Protein 2MVG (pdb70)

Secondary structure (DSSP, 8-state):
--SS--TTTTTS-HHHHHHHHHHHHHHHHHHHHTT--SS-SS-STTSS-TTTTTHHHHHHHHHHHHHHHHHHHHHHHHHHHHTTT--HHHHHHHHHHHHHTTTGGGGGT---THHHHHHHHHHS---SSHHHHHHHHHHHHHHHHHHGGGGT-SSSSS--SS-----

CATH classification: 1.20.1420.40

Foldseek 3Di:
DPDPPDDDDCLLVCVCLVVLLVVLVVLQVQLVVQVDDDDPACPPVVPSVPCVSPVSRLCSLLVSLVVVVVVLVVVLVSLVVCQVVFQLVSVVSVVVRLLVSQVSSCRLLDDDDSVVLVVVCVVPVCSTRPVVVVSVVVSCVVSVVVNVLSDDPPPCSSPRNVVDDPD

Organism: Borreliella burgdorferi (strain ATCC 35210 / DSM 4680 / CIP 102532 / B31) (NCBI:txid224326)

InterPro domains:
  IPR003332 Decorin-binding protein [PF02352] (28-186)
  IPR038353 Decorin-binding superfamily [G3DSA:1.20.1420.40] (20-187)
  IPR053514 Decorin-Binding [NF033720] (2-185)

Solvent-accessible surface area: 11811 Å² total; per-residue (Å²): 170,77,146,82,132,92,154,221,82,90,28,56,39,90,104,45,2,132,71,14,42,79,91,8,91,126,15,67,137,56,2,56,65,137,59,18,106,72,157,28,96,97,66,73,175,53,47,100,83,101,91,73,24,25,130,25,37,48,71,5,41,24,60,1,23,66,80,9,34,144,32,19,149,76,8,48,131,21,2,98,130,9,85,130,69,29,76,37,46,62,3,90,54,12,32,88,24,6,7,60,12,20,60,22,8,103,85,10,47,17,113,33,62,44,77,148,10,80,97,43,26,157,123,61,92,22,74,67,6,117,80,1,55,61,7,5,38,73,14,56,76,49,34,136,68,30,107,95,72,68,103,120,45,125,47,52,39,124,163,84,142,191,63,176,182,178,241

Nearest PDB structures (foldseek):
  2mvg-assembly1_A  TM=8.697E-01  e=6.172E-16  Borreliella burgdorferi B31
  2lqu-assembly1_A  TM=6.791E-01  e=2.385E-05  Borreliella burgdorferi
  2mtc-assembly1_A  TM=6.887E-01  e=2.029E-04  Borreliella burgdorferi N40
  2mvg-assembly1_A  TM=8.542E-01  e=2.278E-15  Borreliella burgdorferi B31
  4onr-assembly1_A  TM=7.249E-01  e=1.086E-03  Borreliella burgdorferi

Radius of gyration: 18.8 Å; Cα contacts (8 Å, |Δi|>4): 95; chains: 1; bounding box: 32×60×40 Å

Structure (mmCIF, N/CA/C/O backbone):
data_2MVG
#
_entry.id   2MVG
#
loop_
_atom_site.group_PDB
_atom_site.id
_atom_site.type_symbol
_atom_site.label_atom_id
_atom_site.label_alt_id
_atom_site.label_comp_id
_atom_site.label_asym_id
_atom_site.label_entity_id
_atom_site.label_seq_id
_atom_site.pdbx_PDB_ins_code
_atom_site.Cartn_x
_atom_site.Cartn_y
_atom_site.Cartn_z
_atom_site.occupancy
_atom_site.B_iso_or_equiv
_atom_site.auth_seq_id
_atom_site.auth_comp_id
_atom_site.auth_asym_id
_atom_site.auth_atom_id
_atom_site.pdbx_PDB_model_num
ATOM 1 N N . SER A 1 1 ? 11.808 32.199 7.837 1.00 0.00 21 SER A N 1
ATOM 2 C CA . SER A 1 1 ? 12.421 30.853 7.650 1.00 0.00 21 SER A CA 1
ATOM 3 C C . SER A 1 1 ? 11.400 29.915 7.019 1.00 0.00 21 SER A C 1
ATOM 4 O O . SER A 1 1 ? 11.765 28.931 6.377 1.00 0.00 21 SER A O 1
ATOM 14 N N . SER A 1 2 ? 10.120 30.222 7.209 1.00 0.00 22 SER A N 1
ATOM 15 C CA . SER A 1 2 ? 9.043 29.401 6.654 1.00 0.00 22 SER A CA 1
ATOM 16 C C . SER A 1 2 ? 7.799 30.246 6.432 1.00 0.00 22 SER A C 1
ATOM 17 O O . SER A 1 2 ? 7.571 31.221 7.152 1.00 0.00 22 SER A O 1
ATOM 25 N N . ILE A 1 3 ? 6.992 29.865 5.436 1.00 0.00 23 ILE A N 1
ATOM 26 C CA . ILE A 1 3 ? 5.752 30.586 5.109 1.00 0.00 23 ILE A CA 1
ATOM 27 C C . ILE A 1 3 ? 4.565 29.635 5.125 1.00 0.00 23 ILE A C 1
ATOM 28 O O . ILE A 1 3 ? 3.849 29.500 4.132 1.00 0.00 23 ILE A O 1
ATOM 44 N N . GLY A 1 4 ? 4.356 28.984 6.260 1.00 0.00 24 GLY A N 1
ATOM 45 C CA . GLY A 1 4 ? 3.248 28.052 6.403 1.00 0.00 24 GLY A CA 1
ATOM 46 C C . GLY A 1 4 ? 3.570 26.714 5.749 1.00 0.00 24 GLY A C 1
ATOM 47 O O . GLY A 1 4 ? 2.851 25.734 5.937 1.00 0.00 24 GLY A O 1
ATOM 51 N N . LEU A 1 5 ? 4.658 26.681 4.981 1.00 0.00 25 LEU A N 1
ATOM 52 C CA . LEU A 1 5 ? 5.074 25.458 4.297 1.00 0.00 25 LEU A CA 1
ATOM 53 C C . LEU A 1 5 ? 5.873 24.580 5.251 1.00 0.00 25 LEU A C 1
ATOM 54 O O . LEU A 1 5 ? 5.855 24.792 6.464 1.00 0.00 25 LEU A O 1
ATOM 70 N N . VAL A 1 6 ? 6.561 23.583 4.695 1.00 0.00 26 VAL A N 1
ATOM 71 C CA . VAL A 1 6 ? 7.361 22.655 5.487 1.00 0.00 26 VAL A CA 1
ATOM 72 C C . VAL A 1 6 ? 8.727 22.450 4.843 1.00 0.00 26 VAL A C 1
ATOM 73 O O . VAL A 1 6 ? 8.919 22.731 3.659 1.00 0.00 26 VAL A O 1
ATOM 86 N N . GLU A 1 7 ? 9.668 21.964 5.636 1.00 0.00 27 GLU A N 1
ATOM 87 C CA . GLU A 1 7 ? 11.018 21.724 5.149 1.00 0.00 27 GLU A CA 1
ATOM 88 C C . GLU A 1 7 ? 11.006 20.627 4.095 1.00 0.00 27 GLU A C 1
ATOM 89 O O . GLU A 1 7 ? 10.150 19.742 4.121 1.00 0.00 27 GLU A O 1
ATOM 101 N N . ARG A 1 8 ? 11.960 20.695 3.171 1.00 0.00 28 ARG A N 1
ATOM 102 C CA . ARG A 1 8 ? 12.062 19.699 2.112 1.00 0.00 28 ARG A CA 1
ATOM 103 C C . ARG A 1 8 ? 10.754 19.590 1.346 1.00 0.00 28 ARG A C 1
ATOM 104 O O . ARG A 1 8 ? 10.596 18.712 0.498 1.00 0.00 28 ARG A O 1
ATOM 125 N N . THR A 1 9 ? 9.831 20.493 1.644 1.00 0.00 29 THR A N 1
ATOM 126 C CA . THR A 1 9 ? 8.539 20.502 0.983 1.00 0.00 29 THR A CA 1
ATOM 127 C C . THR A 1 9 ? 7.835 19.161 1.175 1.00 0.00 29 THR A C 1
ATOM 128 O O . THR A 1 9 ? 8.477 18.135 1.399 1.00 0.00 29 THR A O 1
ATOM 139 N N . ASN A 1 10 ? 6.512 19.176 1.089 1.00 0.00 30 ASN A N 1
ATOM 140 C CA . ASN A 1 10 ? 5.726 17.956 1.254 1.00 0.00 30 ASN A CA 1
ATOM 141 C C . ASN A 1 10 ? 5.749 17.134 -0.031 1.00 0.00 30 ASN A C 1
ATOM 142 O O . ASN A 1 10 ? 5.047 16.130 -0.149 1.00 0.00 30 ASN A O 1
ATOM 153 N N . ALA A 1 11 ? 6.566 17.565 -0.994 1.00 0.00 31 ALA A N 1
ATOM 154 C CA . ALA A 1 11 ? 6.674 16.858 -2.270 1.00 0.00 31 ALA A CA 1
ATOM 155 C C . ALA A 1 11 ? 6.869 15.362 -2.035 1.00 0.00 31 ALA A C 1
ATOM 156 O O . ALA A 1 11 ? 6.026 14.550 -2.415 1.00 0.00 31 ALA A O 1
ATOM 163 N N . ALA A 1 12 ? 7.987 15.006 -1.409 1.00 0.00 32 ALA A N 1
ATOM 164 C CA . ALA A 1 12 ? 8.284 13.602 -1.128 1.00 0.00 32 ALA A CA 1
ATOM 165 C C . ALA A 1 12 ? 7.094 12.922 -0.467 1.00 0.00 32 ALA A C 1
ATOM 166 O O . ALA A 1 12 ? 6.801 11.756 -0.730 1.00 0.00 32 ALA A O 1
ATOM 173 N N . LEU A 1 13 ? 6.403 13.664 0.384 1.00 0.00 33 LEU A N 1
ATOM 174 C CA . LEU A 1 13 ? 5.237 13.140 1.074 1.00 0.00 33 LEU A CA 1
ATOM 175 C C . LEU A 1 13 ? 5.570 11.838 1.792 1.00 0.00 33 LEU A C 1
ATOM 176 O O . LEU A 1 13 ? 4.679 11.109 2.221 1.00 0.00 33 LEU A O 1
ATOM 192 N N . GLU A 1 14 ? 6.856 11.554 1.912 1.00 0.00 34 GLU A N 1
ATOM 193 C CA . GLU A 1 14 ? 7.294 10.338 2.573 1.00 0.00 34 GLU A CA 1
ATOM 194 C C . GLU A 1 14 ? 6.995 10.409 4.066 1.00 0.00 34 GLU A C 1
ATOM 195 O O . GLU A 1 14 ? 6.911 9.384 4.740 1.00 0.00 34 GLU A O 1
ATOM 207 N N . SER A 1 15 ? 6.838 11.622 4.584 1.00 0.00 35 SER A N 1
ATOM 208 C CA . SER A 1 15 ? 6.558 11.796 6.004 1.00 0.00 35 SER A CA 1
ATOM 209 C C . SER A 1 15 ? 5.203 11.202 6.368 1.00 0.00 35 SER A C 1
ATOM 210 O O . SER A 1 15 ? 5.097 10.392 7.289 1.00 0.00 35 SER A O 1
ATOM 218 N N . SER A 1 16 ? 4.168 11.609 5.639 1.00 0.00 36 SER A N 1
ATOM 219 C CA . SER A 1 16 ? 2.821 11.112 5.897 1.00 0.00 36 SER A CA 1
ATOM 220 C C . SER A 1 16 ? 2.700 9.650 5.479 1.00 0.00 36 SER A C 1
ATOM 221 O O . SER A 1 16 ? 1.880 8.908 6.014 1.00 0.00 36 SER A O 1
ATOM 229 N N . SER A 1 17 ? 3.518 9.243 4.514 1.00 0.00 37 SER A N 1
ATOM 230 C CA . SER A 1 17 ? 3.481 7.868 4.032 1.00 0.00 37 SER A CA 1
ATOM 231 C C . SER A 1 17 ? 3.800 6.893 5.158 1.00 0.00 37 SER A C 1
ATOM 232 O O . SER A 1 17 ? 3.190 5.832 5.261 1.00 0.00 37 SER A O 1
ATOM 240 N N . LYS A 1 18 ? 4.757 7.267 5.997 1.00 0.00 38 LYS A N 1
ATOM 241 C CA . LYS A 1 18 ? 5.160 6.426 7.115 1.00 0.00 38 LYS A CA 1
ATOM 242 C C . LYS A 1 18 ? 3.994 6.200 8.062 1.00 0.00 38 LYS A C 1
ATOM 243 O O . LYS A 1 18 ? 3.978 5.239 8.822 1.00 0.00 38 LYS A O 1
ATOM 262 N N . ASP A 1 19 ? 3.022 7.100 8.021 1.00 0.00 39 ASP A N 1
ATOM 263 C CA . ASP A 1 19 ? 1.863 6.985 8.885 1.00 0.00 39 ASP A CA 1
ATOM 264 C C . ASP A 1 19 ? 0.932 5.892 8.375 1.00 0.00 39 ASP A C 1
ATOM 265 O O . ASP A 1 19 ? -0.003 5.497 9.070 1.00 0.00 39 ASP A O 1
ATOM 274 N N . LEU A 1 20 ? 1.175 5.412 7.154 1.00 0.00 40 LEU A N 1
ATOM 275 C CA . LEU A 1 20 ? 0.321 4.380 6.579 1.00 0.00 40 LEU A CA 1
ATOM 276 C C . LEU A 1 20 ? 0.588 3.030 7.244 1.00 0.00 40 LEU A C 1
ATOM 277 O O . LEU A 1 20 ? -0.289 2.438 7.865 1.00 0.00 40 LEU A O 1
ATOM 293 N N . LYS A 1 21 ? 1.810 2.547 7.101 1.00 0.00 41 LYS A N 1
ATOM 294 C CA . LYS A 1 21 ? 2.196 1.265 7.690 1.00 0.00 41 LYS A CA 1
ATOM 295 C C . LYS A 1 21 ? 1.912 1.266 9.186 1.00 0.00 41 LYS A C 1
ATOM 296 O O . LYS A 1 21 ? 1.722 0.211 9.791 1.00 0.00 41 LYS A O 1
ATOM 315 N N . ASN A 1 22 ? 1.895 2.456 9.777 1.00 0.00 42 ASN A N 1
ATOM 316 C CA . ASN A 1 22 ? 1.636 2.602 11.205 1.00 0.00 42 ASN A CA 1
ATOM 317 C C . ASN A 1 22 ? 0.141 2.696 11.472 1.00 0.00 42 ASN A C 1
ATOM 318 O O . ASN A 1 22 ? -0.318 2.369 12.561 1.00 0.00 42 ASN A O 1
ATOM 329 N N . LYS A 1 23 ? -0.604 3.157 10.475 1.00 0.00 43 LYS A N 1
ATOM 330 C CA . LYS A 1 23 ? -2.048 3.315 10.628 1.00 0.00 43 LYS A CA 1
ATOM 331 C C . LYS A 1 23 ? -2.715 1.997 10.984 1.00 0.00 43 LYS A C 1
ATOM 332 O O . LYS A 1 23 ? -3.796 1.986 11.576 1.00 0.00 43 LYS A O 1
ATOM 351 N N . ILE A 1 24 ? -2.089 0.907 10.620 1.00 0.00 44 ILE A N 1
ATOM 352 C CA . ILE A 1 24 ? -2.650 -0.401 10.897 1.00 0.00 44 ILE A CA 1
ATOM 353 C C . ILE A 1 24 ? -2.881 -0.574 12.385 1.00 0.00 44 ILE A C 1
ATOM 354 O O . ILE A 1 24 ? -3.851 -1.217 12.782 1.00 0.00 44 ILE A O 1
ATOM 370 N N . LEU A 1 25 ? -1.974 -0.041 13.203 1.00 0.00 45 LEU A N 1
ATOM 371 C CA . LEU A 1 25 ? -2.076 -0.180 14.651 1.00 0.00 45 LEU A CA 1
ATOM 372 C C . LEU A 1 25 ? -3.527 -0.051 15.109 1.00 0.00 45 LEU A C 1
ATOM 373 O O . LEU A 1 25 ? -3.909 -0.574 16.148 1.00 0.00 45 LEU A O 1
ATOM 389 N N . LYS A 1 26 ? -4.320 0.661 14.309 1.00 0.00 46 LYS A N 1
ATOM 390 C CA . LYS A 1 26 ? -5.725 0.878 14.621 1.00 0.00 46 LYS A CA 1
ATOM 391 C C . LYS A 1 26 ? -6.566 -0.299 14.151 1.00 0.00 46 LYS A C 1
ATOM 392 O O . LYS A 1 26 ? -7.441 -0.774 14.873 1.00 0.00 46 LYS A O 1
ATOM 411 N N . ILE A 1 27 ? -6.284 -0.769 12.936 1.00 0.00 47 ILE A N 1
ATOM 412 C CA . ILE A 1 27 ? -7.024 -1.891 12.367 1.00 0.00 47 ILE A CA 1
ATOM 413 C C . ILE A 1 27 ? -6.839 -3.133 13.220 1.00 0.00 47 ILE A C 1
ATOM 414 O O . ILE A 1 27 ? -7.670 -4.038 13.199 1.00 0.00 47 ILE A O 1
ATOM 430 N N . LYS A 1 28 ? -5.755 -3.172 13.981 1.00 0.00 48 LYS A N 1
ATOM 431 C CA . LYS A 1 28 ? -5.484 -4.309 14.853 1.00 0.00 48 LYS A CA 1
ATOM 432 C C . LYS A 1 28 ? -6.428 -4.322 16.049 1.00 0.00 48 LYS A C 1
ATOM 433 O O . LYS A 1 28 ? -6.956 -5.366 16.420 1.00 0.00 48 LYS A O 1
ATOM 452 N N . LYS A 1 29 ? -6.625 -3.157 16.647 1.00 0.00 49 LYS A N 1
ATOM 453 C CA . LYS A 1 29 ? -7.490 -3.044 17.814 1.00 0.00 49 LYS A CA 1
ATOM 454 C C . LYS A 1 29 ? -8.902 -3.493 17.481 1.00 0.00 49 LYS A C 1
ATOM 455 O O . LYS A 1 29 ? -9.648 -3.931 18.357 1.00 0.00 49 LYS A O 1
ATOM 474 N N . GLU A 1 30 ? -9.274 -3.379 16.218 1.00 0.00 50 GLU A N 1
ATOM 475 C CA . GLU A 1 30 ? -10.606 -3.778 15.796 1.00 0.00 50 GLU A CA 1
ATOM 476 C C . GLU A 1 30 ? -10.936 -5.187 16.285 1.00 0.00 50 GLU A C 1
ATOM 477 O O . GLU A 1 30 ? -11.944 -5.399 16.957 1.00 0.00 50 GLU A O 1
ATOM 489 N N . ALA A 1 31 ? -10.084 -6.144 15.941 1.00 0.00 51 ALA A N 1
ATOM 490 C CA . ALA A 1 31 ? -10.306 -7.528 16.344 1.00 0.00 51 ALA A CA 1
ATOM 491 C C . ALA A 1 31 ? -10.274 -7.661 17.864 1.00 0.00 51 ALA A C 1
ATOM 492 O O . ALA A 1 31 ? -11.147 -8.293 18.459 1.00 0.00 51 ALA A O 1
ATOM 499 N N . THR A 1 32 ? -9.255 -7.070 18.485 1.00 0.00 52 THR A N 1
ATOM 500 C CA . THR A 1 32 ? -9.110 -7.140 19.939 1.00 0.00 52 THR A CA 1
ATOM 501 C C . THR A 1 32 ? -10.421 -6.774 20.630 1.00 0.00 52 THR A C 1
ATOM 502 O O . THR A 1 32 ? -10.788 -7.372 21.641 1.00 0.00 52 THR A O 1
ATOM 513 N N . GLY A 1 33 ? -11.125 -5.795 20.075 1.00 0.00 53 GLY A N 1
ATOM 514 C CA . GLY A 1 33 ? -12.392 -5.360 20.647 1.00 0.00 53 GLY A CA 1
ATOM 515 C C . GLY A 1 33 ? -13.354 -6.533 20.787 1.00 0.00 53 GLY A C 1
ATOM 516 O O . GLY A 1 33 ? -14.125 -6.601 21.742 1.00 0.00 53 GLY A O 1
ATOM 520 N N . LYS A 1 34 ? -13.306 -7.457 19.832 1.00 0.00 54 LYS A N 1
ATOM 521 C CA . LYS A 1 34 ? -14.182 -8.632 19.850 1.00 0.00 54 LYS A CA 1
ATOM 522 C C . LYS A 1 34 ? -13.604 -9.707 20.768 1.00 0.00 54 LYS A C 1
ATOM 523 O O . LYS A 1 34 ? -13.989 -10.874 20.695 1.00 0.00 54 LYS A O 1
ATOM 542 N N . GLY A 1 35 ? -12.689 -9.306 21.641 1.00 0.00 55 GLY A N 1
ATOM 543 C CA . GLY A 1 35 ? -12.086 -10.248 22.573 1.00 0.00 55 GLY A CA 1
ATOM 544 C C . GLY A 1 35 ? -11.220 -11.257 21.830 1.00 0.00 55 GLY A C 1
ATOM 545 O O . GLY A 1 35 ? -10.947 -12.345 22.336 1.00 0.00 55 GLY A O 1
ATOM 549 N N . VAL A 1 36 ? -10.784 -10.885 20.631 1.00 0.00 56 VAL A N 1
ATOM 550 C CA . VAL A 1 36 ? -9.941 -11.765 19.825 1.00 0.00 56 VAL A CA 1
ATOM 551 C C . VAL A 1 36 ? -8.509 -11.735 20.343 1.00 0.00 56 VAL A C 1
ATOM 552 O O . VAL A 1 36 ? -8.072 -10.736 20.915 1.00 0.00 56 VAL A O 1
ATOM 565 N N . LEU A 1 37 ? -7.789 -12.840 20.146 1.00 0.00 57 LEU A N 1
ATOM 566 C CA . LEU A 1 37 ? -6.400 -12.956 20.601 1.00 0.00 57 LEU A CA 1
ATOM 567 C C . LEU A 1 37 ? -5.465 -13.030 19.404 1.00 0.00 57 LEU A C 1
ATOM 568 O O . LEU A 1 37 ? -5.738 -13.735 18.431 1.00 0.00 57 LEU A O 1
ATOM 584 N N . PHE A 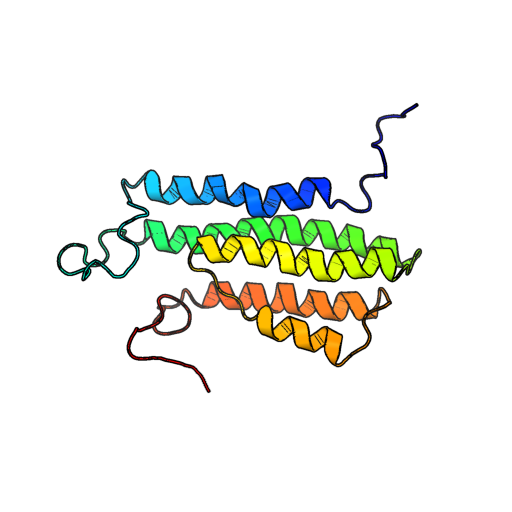1 38 ? -4.364 -12.294 19.482 1.00 0.00 58 PHE A N 1
ATOM 585 C CA . PHE A 1 38 ? -3.382 -12.267 18.402 1.00 0.00 58 PHE A CA 1
ATOM 586 C C . PHE A 1 38 ? -2.385 -13.396 18.577 1.00 0.00 58 PHE A C 1
ATOM 587 O O . PHE A 1 38 ? -1.393 -13.458 17.861 1.00 0.00 58 PHE A O 1
ATOM 604 N N . GLU A 1 39 ? -2.639 -14.287 19.535 1.00 0.00 59 GLU A N 1
ATOM 605 C CA . GLU A 1 39 ? -1.744 -15.416 19.780 1.00 0.00 59 GLU A CA 1
ATOM 606 C C . GLU A 1 39 ? -2.322 -16.693 19.183 1.00 0.00 59 GLU A C 1
ATOM 607 O O . GLU A 1 39 ? -1.583 -17.599 18.800 1.00 0.00 59 GLU A O 1
ATOM 619 N N . ALA A 1 40 ? -3.650 -16.764 19.104 1.00 0.00 60 ALA A N 1
ATOM 620 C CA . ALA A 1 40 ? -4.322 -17.941 18.552 1.00 0.00 60 ALA A CA 1
ATOM 621 C C . ALA A 1 40 ? -4.515 -17.799 17.047 1.00 0.00 60 ALA A C 1
ATOM 622 O O . ALA A 1 40 ? -5.558 -18.171 16.509 1.00 0.00 60 ALA A O 1
ATOM 629 N N . PHE A 1 41 ? -3.510 -17.260 16.371 1.00 0.00 61 PHE A N 1
ATOM 630 C CA . PHE A 1 41 ? -3.592 -17.076 14.927 1.00 0.00 61 PHE A CA 1
ATOM 631 C C . PHE A 1 41 ? -3.875 -18.408 14.238 1.00 0.00 61 PHE A C 1
ATOM 632 O O . PHE A 1 41 ? -5.009 -18.694 13.855 1.00 0.00 61 PHE A O 1
ATOM 64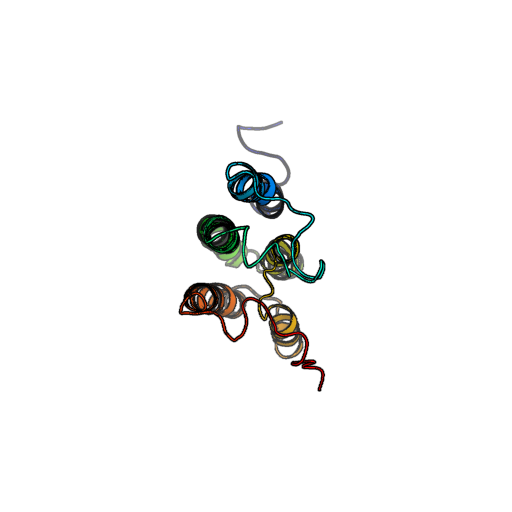9 N N . THR A 1 42 ? -2.833 -19.210 14.077 1.00 0.00 62 THR A N 1
ATOM 650 C CA . THR A 1 42 ? -2.969 -20.505 13.422 1.00 0.00 62 THR A CA 1
ATOM 651 C C . THR A 1 42 ? -1.790 -21.402 13.770 1.00 0.00 62 THR A C 1
ATOM 652 O O . THR A 1 42 ? -0.653 -21.120 13.391 1.00 0.00 62 THR A O 1
ATOM 663 N N . GLY A 1 43 ? -2.069 -22.488 14.488 1.00 0.00 63 GLY A N 1
ATOM 664 C CA . GLY A 1 43 ? -1.024 -23.437 14.881 1.00 0.00 63 GLY A CA 1
ATOM 665 C C . GLY A 1 43 ? -1.359 -24.099 16.211 1.00 0.00 63 GLY A C 1
ATOM 666 O O . GLY A 1 43 ? -0.915 -25.216 16.492 1.00 0.00 63 GLY A O 1
ATOM 670 N N . LEU A 1 44 ? -2.147 -23.408 17.024 1.00 0.00 64 LEU A N 1
ATOM 671 C CA . LEU A 1 44 ? -2.544 -23.934 18.322 1.00 0.00 64 LEU A CA 1
ATOM 672 C C . LEU A 1 44 ? -3.509 -25.100 18.158 1.00 0.00 64 LEU A C 1
ATOM 673 O O . LEU A 1 44 ? -4.424 -25.260 18.965 1.00 0.00 64 LEU A O 1
ATOM 689 N N . LYS A 1 45 ? -3.311 -25.896 17.107 1.00 0.00 65 LYS A N 1
ATOM 690 C CA . LYS A 1 45 ? -4.174 -27.035 16.834 1.00 0.00 65 LYS A CA 1
ATOM 691 C C . LYS A 1 45 ? -5.574 -26.574 16.429 1.00 0.00 65 LYS A C 1
ATOM 692 O O . LYS A 1 45 ? -6.307 -27.306 15.763 1.00 0.00 65 LYS A O 1
ATOM 711 N N . THR A 1 46 ? -5.941 -25.359 16.839 1.00 0.00 66 THR A N 1
ATOM 712 C CA . THR A 1 46 ? -7.254 -24.817 16.519 1.00 0.00 66 THR A CA 1
ATOM 713 C C . THR A 1 46 ? -8.346 -25.854 16.780 1.00 0.00 66 THR A C 1
ATOM 714 O O . THR A 1 46 ? -9.423 -25.801 16.188 1.00 0.00 66 THR A O 1
ATOM 725 N N . GLY A 1 47 ? -8.051 -26.802 17.667 1.00 0.00 67 GLY A N 1
ATOM 726 C CA . GLY A 1 47 ? -9.009 -27.849 17.994 1.00 0.00 67 GLY A CA 1
ATOM 727 C C . GLY A 1 47 ? -10.248 -27.269 18.661 1.00 0.00 67 GLY A C 1
ATOM 728 O O . GLY A 1 47 ? -11.373 -27.532 18.235 1.00 0.00 67 GLY A O 1
ATOM 732 N N . SER A 1 48 ? -10.040 -26.472 19.709 1.00 0.00 68 SER A N 1
ATOM 733 C CA . SER A 1 48 ? -11.151 -25.849 20.431 1.00 0.00 68 SER A CA 1
ATOM 734 C C . SER A 1 48 ? -11.403 -24.441 19.906 1.00 0.00 68 SER A C 1
ATOM 735 O O . SER A 1 48 ? -12.517 -23.926 20.005 1.00 0.00 68 SER A O 1
ATOM 743 N N . LYS A 1 49 ? -10.359 -23.819 19.345 1.00 0.00 69 LYS A N 1
ATOM 744 C CA . LYS A 1 49 ? -10.473 -22.456 18.807 1.00 0.00 69 LYS A CA 1
ATOM 745 C C . LYS A 1 49 ? -11.020 -22.493 17.388 1.00 0.00 69 LYS A C 1
ATOM 746 O O . LYS A 1 49 ? -10.686 -21.648 16.563 1.00 0.00 69 LYS A O 1
ATOM 765 N N . VAL A 1 50 ? -11.877 -23.462 17.112 1.00 0.00 70 VAL A N 1
ATOM 766 C CA . VAL A 1 50 ? -12.474 -23.579 15.788 1.00 0.00 70 VAL A CA 1
ATOM 767 C C . VAL A 1 50 ? -12.968 -22.214 15.292 1.00 0.00 70 VAL A C 1
ATOM 768 O O . VAL A 1 50 ? -14.114 -21.831 15.528 1.00 0.00 70 VAL A O 1
ATOM 781 N N . THR A 1 51 ? -12.093 -21.488 14.604 1.00 0.00 71 THR A N 1
ATOM 782 C CA . THR A 1 51 ? -12.447 -20.171 14.086 1.00 0.00 71 THR A CA 1
ATOM 783 C C . THR A 1 51 ? -13.171 -19.346 15.150 1.00 0.00 71 THR A C 1
ATOM 784 O O . THR A 1 51 ? -14.165 -18.678 14.864 1.00 0.00 71 THR A O 1
ATOM 795 N N . SER A 1 52 ? -12.668 -19.406 16.380 1.00 0.00 72 SER A N 1
ATOM 796 C CA . SER A 1 52 ? -13.278 -18.668 17.479 1.00 0.00 72 SER A CA 1
ATOM 797 C C . SER A 1 52 ? -13.169 -17.168 17.238 1.00 0.00 72 SER A C 1
ATOM 798 O O . SER A 1 52 ? -13.920 -16.380 17.816 1.00 0.00 72 SER A O 1
ATOM 806 N N . GLY A 1 53 ? -12.233 -16.779 16.379 1.00 0.00 73 GLY A N 1
ATOM 807 C CA . GLY A 1 53 ? -12.035 -15.369 16.067 1.00 0.00 73 GLY A CA 1
ATOM 808 C C . GLY A 1 53 ? -13.278 -14.781 15.414 1.00 0.00 73 GLY A C 1
ATOM 809 O O . GLY A 1 53 ? -13.611 -13.616 15.626 1.00 0.00 73 GLY A O 1
ATOM 813 N N . GLY A 1 54 ? -13.963 -15.594 14.612 1.00 0.00 74 GLY A N 1
ATOM 814 C CA . GLY A 1 54 ? -15.169 -15.141 13.926 1.00 0.00 74 GLY A CA 1
ATOM 815 C C . GLY A 1 54 ? -14.808 -14.361 12.669 1.00 0.00 74 GLY A C 1
ATOM 816 O O . GLY A 1 54 ? -13.654 -14.359 12.240 1.00 0.00 74 GLY A O 1
ATOM 820 N N . LEU A 1 55 ? -15.807 -13.708 12.081 1.00 0.00 75 LEU A N 1
ATOM 821 C CA . LEU A 1 55 ? -15.606 -12.934 10.855 1.00 0.00 75 LEU A CA 1
ATOM 822 C C . LEU A 1 55 ? -15.127 -11.536 11.190 1.00 0.00 75 LEU A C 1
ATOM 823 O O . LEU A 1 55 ? -14.986 -10.689 10.311 1.00 0.00 75 LEU A O 1
ATOM 839 N N . ALA A 1 56 ? -14.876 -11.297 12.468 1.00 0.00 76 ALA A N 1
ATOM 840 C CA . ALA A 1 56 ? -14.413 -9.992 12.909 1.00 0.00 76 ALA A CA 1
ATOM 841 C C . ALA A 1 56 ? -12.923 -9.838 12.657 1.00 0.00 76 ALA A C 1
ATOM 842 O O . ALA A 1 56 ? -12.418 -8.722 12.574 1.00 0.00 76 ALA A O 1
ATOM 849 N N . LEU A 1 57 ? -12.219 -10.956 12.535 1.00 0.00 77 LEU A N 1
ATOM 850 C CA . LEU A 1 57 ? -10.780 -10.930 12.285 1.00 0.00 77 LEU A CA 1
ATOM 851 C C . LEU A 1 57 ? -10.471 -10.881 10.792 1.00 0.00 77 LEU A C 1
ATOM 852 O O . LEU A 1 57 ? -9.466 -10.302 10.376 1.00 0.00 77 LEU A O 1
ATOM 868 N N . ARG A 1 58 ? -11.335 -11.492 9.992 1.00 0.00 78 ARG A N 1
ATOM 869 C CA . ARG A 1 58 ? -11.145 -11.512 8.544 1.00 0.00 78 ARG A CA 1
ATOM 870 C C . ARG A 1 58 ? -11.466 -10.158 7.944 1.00 0.00 78 ARG A C 1
ATOM 871 O O . ARG A 1 58 ? -10.828 -9.723 6.984 1.00 0.00 78 ARG A O 1
ATOM 892 N N . GLU A 1 59 ? -12.462 -9.492 8.507 1.00 0.00 79 GLU A N 1
ATOM 893 C CA . GLU A 1 59 ? -12.860 -8.181 8.015 1.00 0.00 79 GLU A CA 1
ATOM 894 C C . GLU A 1 59 ? -11.782 -7.148 8.314 1.00 0.00 79 GLU A C 1
ATOM 895 O O . GLU A 1 59 ? -11.743 -6.087 7.691 1.00 0.00 79 GLU A O 1
ATOM 907 N N . ALA A 1 60 ? -10.910 -7.463 9.268 1.00 0.00 80 ALA A N 1
ATOM 908 C CA . ALA A 1 60 ? -9.833 -6.548 9.635 1.00 0.00 80 ALA A CA 1
ATOM 909 C C . ALA A 1 60 ? -8.774 -6.492 8.543 1.00 0.00 80 ALA A C 1
ATOM 910 O O . ALA A 1 60 ? -8.281 -5.420 8.191 1.00 0.00 80 ALA A O 1
ATOM 917 N N . LYS A 1 61 ? -8.427 -7.659 8.012 1.00 0.00 81 LYS A N 1
ATOM 918 C CA . LYS A 1 61 ? -7.420 -7.740 6.959 1.00 0.00 81 LYS A CA 1
ATOM 919 C C . LYS A 1 61 ? -7.855 -6.936 5.739 1.00 0.00 81 LYS A C 1
ATOM 920 O O . LYS A 1 61 ? -7.023 -6.436 4.981 1.00 0.00 81 LYS A O 1
ATOM 939 N N . VAL A 1 62 ? -9.165 -6.820 5.556 1.00 0.00 82 VAL A N 1
ATOM 940 C CA . VAL A 1 62 ? -9.720 -6.070 4.427 1.00 0.00 82 VAL A CA 1
ATOM 941 C C . VAL A 1 62 ? -9.814 -4.580 4.740 1.00 0.00 82 VAL A C 1
ATOM 942 O O . VAL A 1 62 ? -9.545 -3.743 3.884 1.00 0.00 82 VAL A O 1
ATOM 955 N N . GLN A 1 63 ? -10.201 -4.258 5.971 1.00 0.00 83 GLN A N 1
ATOM 956 C CA . GLN A 1 63 ? -10.340 -2.866 6.385 1.00 0.00 83 GLN A CA 1
ATOM 957 C C . GLN A 1 63 ? -9.053 -2.092 6.097 1.00 0.00 83 GLN A C 1
ATOM 958 O O . GLN A 1 63 ? -9.075 -0.871 5.953 1.00 0.00 83 GLN A O 1
ATOM 972 N N . ALA A 1 64 ? -7.938 -2.809 6.012 1.00 0.00 84 ALA A N 1
ATOM 973 C CA . ALA A 1 64 ? -6.669 -2.156 5.747 1.00 0.00 84 ALA A CA 1
ATOM 974 C C . ALA A 1 64 ? -6.638 -1.609 4.335 1.00 0.00 84 ALA A C 1
ATOM 975 O O . ALA A 1 64 ? -6.597 -0.393 4.141 1.00 0.00 84 ALA A O 1
ATOM 982 N N . ILE A 1 65 ? -6.655 -2.512 3.347 1.00 0.00 85 ILE A N 1
ATOM 983 C CA . ILE A 1 65 ? -6.607 -2.116 1.936 1.00 0.00 85 ILE A CA 1
ATOM 984 C C . ILE A 1 65 ? -7.506 -0.912 1.696 1.00 0.00 85 ILE A C 1
ATOM 985 O O . ILE A 1 65 ? -7.158 -0.006 0.936 1.00 0.00 85 ILE A O 1
ATOM 1001 N N . VAL A 1 66 ? -8.667 -0.900 2.341 1.00 0.00 86 VAL A N 1
ATOM 1002 C CA . VAL A 1 66 ? -9.596 0.199 2.190 1.00 0.00 86 VAL A CA 1
ATOM 1003 C C . VAL A 1 66 ? -8.913 1.508 2.574 1.00 0.00 86 VAL A C 1
ATOM 1004 O O . VAL A 1 66 ? -9.043 2.512 1.880 1.00 0.00 86 VAL A O 1
ATOM 1017 N N . GLU A 1 67 ? -8.177 1.487 3.683 1.00 0.00 87 GLU A N 1
ATOM 1018 C CA . GLU A 1 67 ? -7.474 2.681 4.140 1.00 0.00 87 GLU A CA 1
ATOM 1019 C C . GLU A 1 67 ? -6.329 3.026 3.195 1.00 0.00 87 GLU A C 1
ATOM 1020 O O . GLU A 1 67 ? -6.073 4.195 2.913 1.00 0.00 87 GLU A O 1
ATOM 1032 N N . THR A 1 68 ? -5.639 2.000 2.712 1.00 0.00 88 THR A N 1
ATOM 1033 C CA . THR A 1 68 ? -4.517 2.212 1.806 1.00 0.00 88 THR A CA 1
ATOM 1034 C C . THR A 1 68 ? -4.990 2.823 0.494 1.00 0.00 88 THR A C 1
ATOM 1035 O O . THR A 1 68 ? -4.357 3.729 -0.043 1.00 0.00 88 THR A O 1
ATOM 1046 N N . GLY A 1 69 ? -6.108 2.324 -0.019 1.00 0.00 89 GLY A N 1
ATOM 1047 C CA . GLY A 1 69 ? -6.651 2.830 -1.270 1.00 0.00 89 GLY A CA 1
ATOM 1048 C C . GLY A 1 69 ? -6.879 4.336 -1.196 1.00 0.00 89 GLY A C 1
ATOM 1049 O O . GLY A 1 69 ? -6.816 5.030 -2.209 1.00 0.00 89 GLY A O 1
ATOM 1053 N N . LYS A 1 70 ? -7.154 4.834 0.007 1.00 0.00 90 LYS A N 1
ATOM 1054 C CA . LYS A 1 70 ? -7.401 6.258 0.200 1.00 0.00 90 LYS A CA 1
ATOM 1055 C C . LYS A 1 70 ? -6.105 7.039 0.116 1.00 0.00 90 LYS A C 1
ATOM 1056 O O . LYS A 1 70 ? -6.043 8.079 -0.534 1.00 0.00 90 LYS A O 1
ATOM 1075 N N . PHE A 1 71 ? -5.075 6.534 0.779 1.00 0.00 91 PHE A N 1
ATOM 1076 C CA . PHE A 1 71 ? -3.779 7.196 0.780 1.00 0.00 91 PHE A CA 1
ATOM 1077 C C . PHE A 1 71 ? -3.099 7.051 -0.573 1.00 0.00 91 PHE A C 1
ATOM 1078 O O . PHE A 1 71 ? -2.364 7.935 -1.012 1.00 0.00 91 PHE A O 1
ATOM 1095 N N . LEU A 1 72 ? -3.348 5.931 -1.221 1.00 0.00 92 LEU A N 1
ATOM 1096 C CA . LEU A 1 72 ? -2.753 5.661 -2.520 1.00 0.00 92 LEU A CA 1
ATOM 1097 C C . LEU A 1 72 ? -3.240 6.657 -3.558 1.00 0.00 92 LEU A C 1
ATOM 1098 O O . LEU A 1 72 ? -2.509 7.012 -4.484 1.00 0.00 92 LEU A O 1
ATOM 1114 N N . LYS A 1 73 ? -4.479 7.100 -3.407 1.00 0.00 93 LYS A N 1
ATOM 1115 C CA . LYS A 1 73 ? -5.064 8.050 -4.339 1.00 0.00 93 LYS A CA 1
ATOM 1116 C C . LYS A 1 73 ? -4.423 9.418 -4.190 1.00 0.00 93 LYS A C 1
ATOM 1117 O O . LYS A 1 73 ? -4.474 10.240 -5.105 1.00 0.00 93 LYS A O 1
ATOM 1136 N N . ILE A 1 74 ? -3.823 9.662 -3.033 1.00 0.00 94 ILE A N 1
ATOM 1137 C CA . ILE A 1 74 ? -3.166 10.936 -2.767 1.00 0.00 94 ILE A CA 1
ATOM 1138 C C . ILE A 1 74 ? -1.810 11.004 -3.462 1.00 0.00 94 ILE A C 1
ATOM 1139 O O . ILE A 1 74 ? -1.388 12.064 -3.916 1.00 0.00 94 ILE A O 1
ATOM 1155 N N . ILE A 1 75 ? -1.118 9.871 -3.517 1.00 0.00 95 ILE A N 1
ATOM 1156 C CA . ILE A 1 75 ? 0.201 9.831 -4.134 1.00 0.00 95 ILE A CA 1
ATOM 1157 C C . ILE A 1 75 ? 0.109 10.096 -5.633 1.00 0.00 95 ILE A C 1
ATOM 1158 O O . ILE A 1 75 ? 1.061 10.580 -6.245 1.00 0.00 95 ILE A O 1
ATOM 1174 N N . GLU A 1 76 ? -1.034 9.768 -6.218 1.00 0.00 96 GLU A N 1
ATOM 1175 C CA . GLU A 1 76 ? -1.234 9.966 -7.650 1.00 0.00 96 GLU A CA 1
ATOM 1176 C C . GLU A 1 76 ? -0.966 11.418 -8.035 1.00 0.00 96 GLU A C 1
ATOM 1177 O O . GLU A 1 76 ? -0.241 11.684 -8.989 1.00 0.00 96 GLU A O 1
ATOM 1189 N N . GLU A 1 77 ? -1.549 12.347 -7.294 1.00 0.00 97 GLU A N 1
ATOM 1190 C CA . GLU A 1 77 ? -1.366 13.761 -7.581 1.00 0.00 97 GLU A CA 1
ATOM 1191 C C . GLU A 1 77 ? 0.005 14.216 -7.114 1.00 0.00 97 GLU A C 1
ATOM 1192 O O . GLU A 1 77 ? 0.378 15.369 -7.321 1.00 0.00 97 GLU A O 1
ATOM 1204 N N . GLU A 1 78 ? 0.759 13.318 -6.476 1.00 0.00 98 GLU A N 1
ATOM 1205 C CA . GLU A 1 78 ? 2.089 13.668 -5.986 1.00 0.00 98 GLU A CA 1
ATOM 1206 C C . GLU A 1 78 ? 3.145 13.347 -7.037 1.00 0.00 98 GLU A C 1
ATOM 1207 O O . GLU A 1 78 ? 3.958 14.198 -7.398 1.00 0.00 98 GLU A O 1
ATOM 1219 N N . ALA A 1 79 ? 3.122 12.113 -7.521 1.00 0.00 99 ALA A N 1
ATOM 1220 C CA . ALA A 1 79 ? 4.081 11.683 -8.528 1.00 0.00 99 ALA A CA 1
ATOM 1221 C C . ALA A 1 79 ? 3.839 12.405 -9.836 1.00 0.00 99 ALA A C 1
ATOM 1222 O O . ALA A 1 79 ? 4.780 12.757 -10.547 1.00 0.00 99 ALA A O 1
ATOM 1229 N N . LEU A 1 80 ? 2.572 12.617 -10.157 1.00 0.00 100 LEU A N 1
ATOM 1230 C CA . LEU A 1 80 ? 2.208 13.291 -11.395 1.00 0.00 100 LEU A CA 1
ATOM 1231 C C . LEU A 1 80 ? 2.990 14.589 -11.547 1.00 0.00 100 LEU A C 1
ATOM 1232 O O . LEU A 1 80 ? 3.312 15.004 -12.657 1.00 0.00 100 LEU A O 1
ATOM 1248 N N . LYS A 1 81 ? 3.272 15.233 -10.422 1.00 0.00 101 LYS A N 1
ATOM 1249 C CA . LYS A 1 81 ? 4.007 16.485 -10.454 1.00 0.00 101 LYS A CA 1
ATOM 1250 C C . LYS A 1 81 ? 5.452 16.248 -10.874 1.00 0.00 101 LYS A C 1
ATOM 1251 O O . LYS A 1 81 ? 5.962 16.909 -11.764 1.00 0.00 101 LYS A O 1
ATOM 1270 N N . LEU A 1 82 ? 6.115 15.300 -10.217 1.00 0.00 102 LEU A N 1
ATOM 1271 C CA . LEU A 1 82 ? 7.517 15.004 -10.515 1.00 0.00 102 LEU A CA 1
ATOM 1272 C C . LEU A 1 82 ? 7.749 14.898 -12.011 1.00 0.00 102 LEU A C 1
ATOM 1273 O O . LEU A 1 82 ? 8.883 14.953 -12.471 1.00 0.00 102 LEU A O 1
ATOM 1289 N N . LYS A 1 83 ? 6.676 14.766 -12.767 1.00 0.00 103 LYS A N 1
ATOM 1290 C CA . LYS A 1 83 ? 6.781 14.670 -14.216 1.00 0.00 103 LYS A CA 1
ATOM 1291 C C . LYS A 1 83 ? 7.737 15.731 -14.756 1.00 0.00 103 LYS A C 1
ATOM 1292 O O . LYS A 1 83 ? 8.495 15.471 -15.687 1.00 0.00 103 LYS A O 1
ATOM 1311 N N . GLU A 1 84 ? 7.692 16.925 -14.173 1.00 0.00 104 GLU A N 1
ATOM 1312 C CA . GLU A 1 84 ? 8.563 18.005 -14.618 1.00 0.00 104 GLU A CA 1
ATOM 1313 C C . GLU A 1 84 ? 10.004 17.735 -14.193 1.00 0.00 104 GLU A C 1
ATOM 1314 O O . GLU A 1 84 ? 10.942 17.990 -14.948 1.00 0.00 104 GLU A O 1
ATOM 1326 N N . THR A 1 85 ? 10.178 17.232 -12.971 1.00 0.00 105 THR A N 1
ATOM 1327 C CA . THR A 1 85 ? 11.516 16.959 -12.460 1.00 0.00 105 THR A CA 1
ATOM 1328 C C . THR A 1 85 ? 12.125 15.754 -13.168 1.00 0.00 105 THR A C 1
ATOM 1329 O O . THR A 1 85 ? 13.279 15.793 -13.595 1.00 0.00 105 THR A O 1
ATOM 1340 N N . GLY A 1 86 ? 11.341 14.690 -13.300 1.00 0.00 106 GLY A N 1
ATOM 1341 C CA . GLY A 1 86 ? 11.810 13.489 -13.973 1.00 0.00 106 GLY A CA 1
ATOM 1342 C C . GLY A 1 86 ? 13.093 12.976 -13.331 1.00 0.00 106 GLY A C 1
ATOM 1343 O O . GLY A 1 86 ? 13.831 12.197 -13.933 1.00 0.00 106 GLY A O 1
ATOM 1347 N N . ASN A 1 87 ? 13.357 13.422 -12.106 1.00 0.00 107 ASN A N 1
ATOM 1348 C CA . ASN A 1 87 ? 14.560 13.005 -11.396 1.00 0.00 107 ASN A CA 1
ATOM 1349 C C . ASN A 1 87 ? 14.431 11.560 -10.936 1.00 0.00 107 ASN A C 1
ATOM 1350 O O . ASN A 1 87 ? 13.716 11.267 -9.977 1.00 0.00 107 ASN A O 1
ATOM 1361 N N . SER A 1 88 ? 15.127 10.660 -11.629 1.00 0.00 108 SER A N 1
ATOM 1362 C CA . SER A 1 88 ? 15.078 9.241 -11.289 1.00 0.00 108 SER A CA 1
ATOM 1363 C C . SER A 1 88 ? 15.355 9.032 -9.806 1.00 0.00 108 SER A C 1
ATOM 1364 O O . SER A 1 88 ? 14.747 8.176 -9.170 1.00 0.00 108 SER A O 1
ATOM 1372 N N . GLY A 1 89 ? 16.271 9.825 -9.256 1.00 0.00 109 GLY A N 1
ATOM 1373 C CA . GLY A 1 89 ? 16.621 9.716 -7.845 1.00 0.00 109 GLY A CA 1
ATOM 1374 C C . GLY A 1 89 ? 15.396 9.902 -6.964 1.00 0.00 109 GLY A C 1
ATOM 1375 O O . GLY A 1 89 ? 15.197 9.162 -6.001 1.00 0.00 109 GLY A O 1
ATOM 1379 N N . GLN A 1 90 ? 14.573 10.894 -7.293 1.00 0.00 110 GLN A N 1
ATOM 1380 C CA . GLN A 1 90 ? 13.367 11.167 -6.515 1.00 0.00 110 GLN A CA 1
ATOM 1381 C C . GLN A 1 90 ? 12.245 10.214 -6.906 1.00 0.00 110 GLN A C 1
ATOM 1382 O O . GLN A 1 90 ? 11.376 9.906 -6.094 1.00 0.00 110 GLN A O 1
ATOM 1396 N N . PHE A 1 91 ? 12.266 9.752 -8.154 1.00 0.00 111 PHE A N 1
ATOM 1397 C CA . PHE A 1 91 ? 11.244 8.827 -8.647 1.00 0.00 111 PHE A CA 1
ATOM 1398 C C . PHE A 1 91 ? 11.521 7.407 -8.163 1.00 0.00 111 PHE A C 1
ATOM 1399 O O . PHE A 1 91 ? 10.600 6.617 -7.961 1.00 0.00 111 PHE A O 1
ATOM 1416 N N . LEU A 1 92 ? 12.788 7.092 -7.992 1.00 0.00 112 LEU A N 1
ATOM 1417 C CA . LEU A 1 92 ? 13.173 5.763 -7.556 1.00 0.00 112 LEU A CA 1
ATOM 1418 C C . LEU A 1 92 ? 12.613 5.477 -6.173 1.00 0.00 112 LEU A C 1
ATOM 1419 O O . LEU A 1 92 ? 12.196 4.356 -5.884 1.00 0.00 112 LEU A O 1
ATOM 1435 N N . ALA A 1 93 ? 12.615 6.486 -5.329 1.00 0.00 113 ALA A N 1
ATOM 1436 C CA . ALA A 1 93 ? 12.105 6.325 -3.984 1.00 0.00 113 ALA A CA 1
ATOM 1437 C C . ALA A 1 93 ? 10.624 5.998 -4.025 1.00 0.00 113 ALA A C 1
ATOM 1438 O O . ALA A 1 93 ? 10.132 5.232 -3.203 1.00 0.00 113 ALA A O 1
ATOM 1445 N N . MET A 1 94 ? 9.916 6.589 -4.982 1.00 0.00 114 MET A N 1
ATOM 1446 C CA . MET A 1 94 ? 8.483 6.355 -5.106 1.00 0.00 114 MET A CA 1
ATOM 1447 C C . MET A 1 94 ? 8.201 4.870 -5.339 1.00 0.00 114 MET A C 1
ATOM 1448 O O . MET A 1 94 ? 7.304 4.291 -4.727 1.00 0.00 114 MET A O 1
ATOM 1462 N N . PHE A 1 95 ? 8.974 4.262 -6.227 1.00 0.00 115 PHE A N 1
ATOM 1463 C CA . PHE A 1 95 ? 8.786 2.853 -6.535 1.00 0.00 115 PHE A CA 1
ATOM 1464 C C . PHE A 1 95 ? 8.949 2.010 -5.282 1.00 0.00 115 PHE A C 1
ATOM 1465 O O . PHE A 1 95 ? 8.161 1.107 -5.020 1.00 0.00 115 PHE A O 1
ATOM 1482 N N . ASP A 1 96 ? 9.980 2.317 -4.512 1.00 0.00 116 ASP A N 1
ATOM 1483 C CA . ASP A 1 96 ? 10.250 1.589 -3.278 1.00 0.00 116 ASP A CA 1
ATOM 1484 C C . ASP A 1 96 ? 9.270 1.990 -2.193 1.00 0.00 116 ASP A C 1
ATOM 1485 O O . ASP A 1 96 ? 9.134 1.296 -1.194 1.00 0.00 116 ASP A O 1
ATOM 1494 N N . LEU A 1 97 ? 8.607 3.123 -2.387 1.00 0.00 117 LEU A N 1
ATOM 1495 C CA . LEU A 1 97 ? 7.642 3.615 -1.403 1.00 0.00 117 LEU A CA 1
ATOM 1496 C C . LEU A 1 97 ? 6.305 2.891 -1.515 1.00 0.00 117 LEU A C 1
ATOM 1497 O O . LEU A 1 97 ? 5.815 2.322 -0.541 1.00 0.00 117 LEU A O 1
ATOM 1513 N N . MET A 1 98 ? 5.714 2.920 -2.704 1.00 0.00 118 MET A N 1
ATOM 1514 C CA . MET A 1 98 ? 4.419 2.283 -2.921 1.00 0.00 118 MET A CA 1
ATOM 1515 C C . MET A 1 98 ? 4.471 0.810 -2.550 1.00 0.00 118 MET A C 1
ATOM 1516 O O . MET A 1 98 ? 3.460 0.214 -2.189 1.00 0.00 118 MET A O 1
ATOM 1530 N N . LEU A 1 99 ? 5.653 0.228 -2.655 1.00 0.00 119 LEU A N 1
ATOM 1531 C CA . LEU A 1 99 ? 5.846 -1.179 -2.324 1.00 0.00 119 LEU A CA 1
ATOM 1532 C C . LEU A 1 99 ? 6.104 -1.369 -0.835 1.00 0.00 119 LEU A C 1
ATOM 1533 O O . LEU A 1 99 ? 5.832 -2.435 -0.287 1.00 0.00 119 LEU A O 1
ATOM 1549 N N . GLU A 1 100 ? 6.638 -0.338 -0.182 1.00 0.00 120 GLU A N 1
ATOM 1550 C CA . GLU A 1 100 ? 6.943 -0.426 1.236 1.00 0.00 120 GLU A CA 1
ATOM 1551 C C . GLU A 1 100 ? 5.668 -0.538 2.063 1.00 0.00 120 GLU A C 1
ATOM 1552 O O . GLU A 1 100 ? 5.574 -1.372 2.953 1.00 0.00 120 GLU A O 1
ATOM 1564 N N . VAL A 1 101 ? 4.700 0.321 1.770 1.00 0.00 121 VAL A N 1
ATOM 1565 C CA . VAL A 1 101 ? 3.445 0.319 2.516 1.00 0.00 121 VAL A CA 1
ATOM 1566 C C . VAL A 1 101 ? 2.811 -1.068 2.504 1.00 0.00 121 VAL A C 1
ATOM 1567 O O . VAL A 1 101 ? 1.980 -1.388 3.356 1.00 0.00 121 VAL A O 1
ATOM 1580 N N . VAL A 1 102 ? 3.208 -1.882 1.537 1.00 0.00 122 VAL A N 1
ATOM 1581 C CA . VAL A 1 102 ? 2.696 -3.246 1.373 1.00 0.00 122 VAL A CA 1
ATOM 1582 C C . VAL A 1 102 ? 3.465 -4.234 2.260 1.00 0.00 122 VAL A C 1
ATOM 1583 O O . VAL A 1 102 ? 3.092 -5.400 2.372 1.00 0.00 122 VAL A O 1
ATOM 1596 N N . GLU A 1 103 ? 4.540 -3.755 2.859 1.00 0.00 123 GLU A N 1
ATOM 1597 C CA . GLU A 1 103 ? 5.381 -4.603 3.714 1.00 0.00 123 GLU A CA 1
ATOM 1598 C C . GLU A 1 103 ? 4.827 -4.712 5.135 1.00 0.00 123 GLU A C 1
ATOM 1599 O O . GLU A 1 103 ? 5.016 -5.727 5.799 1.00 0.00 123 GLU A O 1
ATOM 1611 N N . SER A 1 104 ? 4.156 -3.663 5.604 1.00 0.00 124 SER A N 1
ATOM 1612 C CA . SER A 1 104 ? 3.602 -3.657 6.955 1.00 0.00 124 SER A CA 1
ATOM 1613 C C . SER A 1 104 ? 2.291 -4.426 7.019 1.00 0.00 124 SER A C 1
ATOM 1614 O O . SER A 1 104 ? 1.811 -4.753 8.105 1.00 0.00 124 SER A O 1
ATOM 1622 N N . LEU A 1 105 ? 1.712 -4.714 5.859 1.00 0.00 125 LEU A N 1
ATOM 1623 C CA . LEU A 1 105 ? 0.451 -5.444 5.799 1.00 0.00 125 LEU A CA 1
ATOM 1624 C C . LEU A 1 105 ? 0.676 -6.925 6.124 1.00 0.00 125 LEU A C 1
ATOM 1625 O O . LEU A 1 105 ? -0.235 -7.627 6.554 1.00 0.00 125 LEU A O 1
ATOM 1641 N N . GLU A 1 106 ? 1.895 -7.391 5.918 1.00 0.00 126 GLU A N 1
ATOM 1642 C CA . GLU A 1 106 ? 2.217 -8.784 6.197 1.00 0.00 126 GLU A CA 1
ATOM 1643 C C . GLU A 1 106 ? 1.927 -9.127 7.653 1.00 0.00 126 GLU A C 1
ATOM 1644 O O . GLU A 1 106 ? 1.833 -10.301 8.016 1.00 0.00 126 GLU A O 1
ATOM 1656 N N . ASP A 1 107 ? 1.787 -8.100 8.483 1.00 0.00 127 ASP A N 1
ATOM 1657 C CA . ASP A 1 107 ? 1.520 -8.296 9.902 1.00 0.00 127 ASP A CA 1
ATOM 1658 C C . ASP A 1 107 ? 0.068 -8.668 10.130 1.00 0.00 127 ASP A C 1
ATOM 1659 O O . ASP A 1 107 ? -0.323 -8.994 11.251 1.00 0.00 127 ASP A O 1
ATOM 1668 N N . VAL A 1 108 ? -0.737 -8.593 9.068 1.00 0.00 128 VAL A N 1
ATOM 1669 C CA . VAL A 1 108 ? -2.174 -8.895 9.148 1.00 0.00 128 VAL A CA 1
ATOM 1670 C C . VAL A 1 108 ? -2.525 -10.064 8.231 1.00 0.00 128 VAL A C 1
ATOM 1671 O O . VAL A 1 108 ? -3.644 -10.163 7.737 1.00 0.00 128 VAL A O 1
ATOM 1684 N N . GLY A 1 109 ? -1.572 -10.950 8.014 1.00 0.00 129 GLY A N 1
ATOM 1685 C CA . GLY A 1 109 ? -1.817 -12.106 7.173 1.00 0.00 129 GLY A CA 1
ATOM 1686 C C . GLY A 1 109 ? -2.112 -11.691 5.736 1.00 0.00 129 GLY A C 1
ATOM 1687 O O . GLY A 1 109 ? -2.745 -12.433 4.988 1.00 0.00 129 GLY A O 1
ATOM 1691 N N . ILE A 1 110 ? -1.639 -10.508 5.352 1.00 0.00 130 ILE A N 1
ATOM 1692 C CA . ILE A 1 110 ? -1.836 -10.003 3.988 1.00 0.00 130 ILE A CA 1
ATOM 1693 C C . ILE A 1 110 ? -0.553 -10.164 3.185 1.00 0.00 130 ILE A C 1
ATOM 1694 O O . ILE A 1 110 ? 0.484 -9.615 3.544 1.00 0.00 130 ILE A O 1
ATOM 1710 N N . ILE A 1 111 ? -0.632 -10.922 2.099 1.00 0.00 131 ILE A N 1
ATOM 1711 C CA . ILE A 1 111 ? 0.532 -11.173 1.254 1.00 0.00 131 ILE A CA 1
ATOM 1712 C C . ILE A 1 111 ? 0.163 -11.002 -0.212 1.00 0.00 131 ILE A C 1
ATOM 1713 O O . ILE A 1 111 ? -0.288 -11.937 -0.874 1.00 0.00 131 ILE A O 1
ATOM 1729 N N . GLY A 1 112 ? 0.376 -9.804 -0.712 1.00 0.00 132 GLY A N 1
ATOM 1730 C CA . GLY A 1 112 ? 0.091 -9.514 -2.099 1.00 0.00 132 GLY A CA 1
ATOM 1731 C C . GLY A 1 112 ? 1.213 -10.025 -2.993 1.00 0.00 132 GLY A C 1
ATOM 1732 O O . GLY A 1 112 ? 2.263 -10.450 -2.506 1.00 0.00 132 GLY A O 1
ATOM 1736 N N . LEU A 1 113 ? 0.973 -9.991 -4.299 1.00 0.00 133 LEU A N 1
ATOM 1737 C CA . LEU A 1 113 ? 1.953 -10.454 -5.284 1.00 0.00 133 LEU A CA 1
ATOM 1738 C C . LEU A 1 113 ? 3.008 -9.376 -5.513 1.00 0.00 133 LEU A C 1
ATOM 1739 O O . LEU A 1 113 ? 3.611 -9.289 -6.583 1.00 0.00 133 LEU A O 1
ATOM 1755 N N . LYS A 1 114 ? 3.240 -8.553 -4.501 1.00 0.00 134 LYS A N 1
ATOM 1756 C CA . LYS A 1 114 ? 4.230 -7.498 -4.627 1.00 0.00 134 LYS A CA 1
ATOM 1757 C C . LYS A 1 114 ? 5.574 -8.083 -5.046 1.00 0.00 134 LYS A C 1
ATOM 1758 O O . LYS A 1 114 ? 6.189 -7.611 -5.991 1.00 0.00 134 LYS A O 1
ATOM 1777 N N . ALA A 1 115 ? 6.033 -9.092 -4.306 1.00 0.00 135 ALA A N 1
ATOM 1778 C CA . ALA A 1 115 ? 7.325 -9.714 -4.586 1.00 0.00 135 ALA A CA 1
ATOM 1779 C C . ALA A 1 115 ? 7.536 -9.895 -6.085 1.00 0.00 135 ALA A C 1
ATOM 1780 O O . ALA A 1 115 ? 8.659 -9.839 -6.583 1.00 0.00 135 ALA A O 1
ATOM 1787 N N . ARG A 1 116 ? 6.429 -10.106 -6.794 1.00 0.00 136 ARG A N 1
ATOM 1788 C CA . ARG A 1 116 ? 6.466 -10.297 -8.241 1.00 0.00 136 ARG A CA 1
ATOM 1789 C C . ARG A 1 116 ? 6.649 -8.962 -8.967 1.00 0.00 136 ARG A C 1
ATOM 1790 O O . ARG A 1 116 ? 7.254 -8.912 -10.034 1.00 0.00 136 ARG A O 1
ATOM 1811 N N . VAL A 1 117 ? 6.114 -7.891 -8.387 1.00 0.00 137 VAL A N 1
ATOM 1812 C CA . VAL A 1 117 ? 6.217 -6.569 -8.992 1.00 0.00 137 VAL A CA 1
ATOM 1813 C C . VAL A 1 117 ? 7.672 -6.101 -9.028 1.00 0.00 137 VAL A C 1
ATOM 1814 O O . VAL A 1 117 ? 8.026 -5.226 -9.813 1.00 0.00 137 VAL A O 1
ATOM 1827 N N . LEU A 1 118 ? 8.508 -6.670 -8.175 1.00 0.00 138 LEU A N 1
ATOM 1828 C CA . LEU A 1 118 ? 9.904 -6.267 -8.130 1.00 0.00 138 LEU A CA 1
ATOM 1829 C C . LEU A 1 118 ? 10.578 -6.527 -9.476 1.00 0.00 138 LEU A C 1
ATOM 1830 O O . LEU A 1 118 ? 11.355 -5.703 -9.957 1.00 0.00 138 LEU A O 1
ATOM 1846 N N . GLU A 1 119 ? 10.281 -7.668 -10.071 1.00 0.00 139 GLU A N 1
ATOM 1847 C CA . GLU A 1 119 ? 10.882 -8.013 -11.353 1.00 0.00 139 GLU A CA 1
ATOM 1848 C C . GLU A 1 119 ? 10.380 -7.081 -12.451 1.00 0.00 139 GLU A C 1
ATOM 1849 O O . GLU A 1 119 ? 11.011 -6.957 -13.500 1.00 0.00 139 GLU A O 1
ATOM 1861 N N . GLU A 1 120 ? 9.236 -6.451 -12.214 1.00 0.00 140 GLU A N 1
ATOM 1862 C CA . GLU A 1 120 ? 8.650 -5.558 -13.204 1.00 0.00 140 GLU A CA 1
ATOM 1863 C C . GLU A 1 120 ? 9.648 -4.468 -13.590 1.00 0.00 140 GLU A C 1
ATOM 1864 O O . GLU A 1 120 ? 9.902 -4.235 -14.773 1.00 0.00 140 GLU A O 1
ATOM 1876 N N . SER A 1 121 ? 10.208 -3.801 -12.584 1.00 0.00 141 SER A N 1
ATOM 1877 C CA . SER A 1 121 ? 11.173 -2.736 -12.835 1.00 0.00 141 SER A CA 1
ATOM 1878 C C . SER A 1 121 ? 12.501 -3.322 -13.302 1.00 0.00 141 SER A C 1
ATOM 1879 O O . SER A 1 121 ? 13.274 -2.663 -13.996 1.00 0.00 141 SER A O 1
ATOM 1887 N N . LYS A 1 122 ? 12.774 -4.556 -12.908 1.00 0.00 142 LYS A N 1
ATOM 1888 C CA . LYS A 1 122 ? 14.015 -5.208 -13.295 1.00 0.00 142 LYS A CA 1
ATOM 1889 C C . LYS A 1 122 ? 14.071 -5.411 -14.803 1.00 0.00 142 LYS A C 1
ATOM 1890 O O . LYS A 1 122 ? 15.116 -5.227 -15.426 1.00 0.00 142 LYS A O 1
ATOM 1909 N N . ASN A 1 123 ? 12.938 -5.802 -15.383 1.00 0.00 143 ASN A N 1
ATOM 1910 C CA . ASN A 1 123 ? 12.863 -6.037 -16.820 1.00 0.00 143 ASN A CA 1
ATOM 1911 C C . ASN A 1 123 ? 12.844 -4.729 -17.572 1.00 0.00 143 ASN A C 1
ATOM 1912 O O . ASN A 1 123 ? 13.566 -4.568 -18.556 1.00 0.00 143 ASN A O 1
ATOM 1923 N N . ASN A 1 124 ? 12.007 -3.790 -17.112 1.00 0.00 144 ASN A N 1
ATOM 1924 C CA . ASN A 1 124 ? 11.894 -2.485 -17.771 1.00 0.00 144 ASN A CA 1
ATOM 1925 C C . ASN A 1 124 ? 12.603 -1.391 -16.946 1.00 0.00 144 ASN A C 1
ATOM 1926 O O . ASN A 1 124 ? 12.417 -1.314 -15.732 1.00 0.00 144 ASN A O 1
ATOM 1937 N N . PRO A 1 125 ? 13.397 -0.547 -17.569 1.00 0.00 145 PRO A N 1
ATOM 1938 C CA . PRO A 1 125 ? 14.129 0.543 -16.847 1.00 0.00 145 PRO A CA 1
ATOM 1939 C C . PRO A 1 125 ? 13.179 1.608 -16.308 1.00 0.00 145 PRO A C 1
ATOM 1940 O O . PRO A 1 125 ? 12.543 2.329 -17.076 1.00 0.00 145 PRO A O 1
ATOM 1951 N N . ILE A 1 126 ? 13.090 1.706 -14.979 1.00 0.00 146 ILE A N 1
ATOM 1952 C CA . ILE A 1 126 ? 12.214 2.692 -14.340 1.00 0.00 146 ILE A CA 1
ATOM 1953 C C . ILE A 1 126 ? 13.018 3.898 -13.880 1.00 0.00 146 ILE A C 1
ATOM 1954 O O . ILE A 1 126 ? 13.534 3.932 -12.759 1.00 0.00 146 ILE A O 1
ATOM 1970 N N . ASN A 1 127 ? 13.117 4.889 -14.761 1.00 0.00 147 ASN A N 1
ATOM 1971 C CA . ASN A 1 127 ? 13.856 6.116 -14.456 1.00 0.00 147 ASN A CA 1
ATOM 1972 C C . ASN A 1 127 ? 13.129 7.333 -15.009 1.00 0.00 147 ASN A C 1
ATOM 1973 O O . ASN A 1 127 ? 13.741 8.374 -15.248 1.00 0.00 147 ASN A O 1
ATOM 1984 N N . THR A 1 128 ? 11.819 7.197 -15.210 1.00 0.00 148 THR A N 1
ATOM 1985 C CA . THR A 1 128 ? 11.007 8.302 -15.732 1.00 0.00 148 THR A CA 1
ATOM 1986 C C . THR A 1 128 ? 9.666 8.354 -15.005 1.00 0.00 148 THR A C 1
ATOM 1987 O O . THR A 1 128 ? 9.397 7.549 -14.114 1.00 0.00 148 THR A O 1
ATOM 1998 N N . ALA A 1 129 ? 8.842 9.318 -15.402 1.00 0.00 149 ALA A N 1
ATOM 1999 C CA . ALA A 1 129 ? 7.522 9.510 -14.806 1.00 0.00 149 ALA A CA 1
ATOM 2000 C C . ALA A 1 129 ? 6.470 8.781 -15.612 1.00 0.00 149 ALA A C 1
ATOM 2001 O O . ALA A 1 129 ? 5.958 7.767 -15.169 1.00 0.00 149 ALA A O 1
ATOM 2008 N N . GLU A 1 130 ? 6.123 9.322 -16.789 1.00 0.00 150 GLU A N 1
ATOM 2009 C CA . GLU A 1 130 ? 5.094 8.725 -17.657 1.00 0.00 150 GLU A CA 1
ATOM 2010 C C . GLU A 1 130 ? 5.018 7.204 -17.477 1.00 0.00 150 GLU A C 1
ATOM 2011 O O . GLU A 1 130 ? 3.997 6.673 -17.043 1.00 0.00 150 GLU A O 1
ATOM 2023 N N . ARG A 1 131 ? 6.098 6.524 -17.820 1.00 0.00 151 ARG A N 1
ATOM 2024 C CA . ARG A 1 131 ? 6.142 5.073 -17.705 1.00 0.00 151 ARG A CA 1
ATOM 2025 C C . ARG A 1 131 ? 5.818 4.642 -16.286 1.00 0.00 151 ARG A C 1
ATOM 2026 O O . ARG A 1 131 ? 5.199 3.610 -16.070 1.00 0.00 151 ARG A O 1
ATOM 2047 N N . LEU A 1 132 ? 6.250 5.430 -15.318 1.00 0.00 152 LEU A N 1
ATOM 2048 C CA . LEU A 1 132 ? 6.018 5.084 -13.921 1.00 0.00 152 LEU A CA 1
ATOM 2049 C C . LEU A 1 132 ? 4.544 4.773 -13.688 1.00 0.00 152 LEU A C 1
ATOM 2050 O O . LEU A 1 132 ? 4.197 3.725 -13.148 1.00 0.00 152 LEU A O 1
ATOM 2066 N N . LEU A 1 133 ? 3.681 5.681 -14.110 1.00 0.00 153 LEU A N 1
ATOM 2067 C CA . LEU A 1 133 ? 2.248 5.493 -13.935 1.00 0.00 153 LEU A CA 1
ATOM 2068 C C . LEU A 1 133 ? 1.839 4.083 -14.341 1.00 0.00 153 LEU A C 1
ATOM 2069 O O . LEU A 1 133 ? 0.844 3.550 -13.854 1.00 0.00 153 LEU A O 1
ATOM 2085 N N . ALA A 1 134 ? 2.626 3.483 -15.223 1.00 0.00 154 ALA A N 1
ATOM 2086 C CA . ALA A 1 134 ? 2.355 2.128 -15.681 1.00 0.00 154 ALA A CA 1
ATOM 2087 C C . ALA A 1 134 ? 2.561 1.129 -14.545 1.00 0.00 154 ALA A C 1
ATOM 2088 O O . ALA A 1 134 ? 1.832 0.143 -14.437 1.00 0.00 154 ALA A O 1
ATOM 2095 N N . ALA A 1 135 ? 3.556 1.391 -13.700 1.00 0.00 155 ALA A N 1
ATOM 2096 C CA . ALA A 1 135 ? 3.845 0.506 -12.582 1.00 0.00 155 ALA A CA 1
ATOM 2097 C C . ALA A 1 135 ? 2.739 0.581 -11.536 1.00 0.00 155 ALA A C 1
ATOM 2098 O O . ALA A 1 135 ? 2.316 -0.439 -11.003 1.00 0.00 155 ALA A O 1
ATOM 2105 N N . LYS A 1 136 ? 2.281 1.791 -11.249 1.00 0.00 156 LYS A N 1
ATOM 2106 C CA . LYS A 1 136 ? 1.228 1.977 -10.255 1.00 0.00 156 LYS A CA 1
ATOM 2107 C C . LYS A 1 136 ? -0.067 1.348 -10.731 1.00 0.00 156 LYS A C 1
ATOM 2108 O O . LYS A 1 136 ? -0.718 0.606 -9.998 1.00 0.00 156 LYS A O 1
ATOM 2127 N N . ALA A 1 137 ? -0.443 1.673 -11.969 1.00 0.00 157 ALA A N 1
ATOM 2128 C CA . ALA A 1 137 ? -1.674 1.154 -12.558 1.00 0.00 157 ALA A CA 1
ATOM 2129 C C . ALA A 1 137 ? -1.858 -0.315 -12.198 1.00 0.00 157 ALA A C 1
ATOM 2130 O O . ALA A 1 137 ? -2.973 -0.797 -12.063 1.00 0.00 157 ALA A O 1
ATOM 2137 N N . GLN A 1 138 ? -0.741 -1.017 -12.035 1.00 0.00 158 GLN A N 1
ATOM 2138 C CA . GLN A 1 138 ? -0.776 -2.431 -11.670 1.00 0.00 158 GLN A CA 1
ATOM 2139 C C . GLN A 1 138 ? -1.040 -2.602 -10.178 1.00 0.00 158 GLN A C 1
ATOM 2140 O O . GLN A 1 138 ? -1.755 -3.507 -9.764 1.00 0.00 158 GLN A O 1
ATOM 2154 N N . ILE A 1 139 ? -0.453 -1.730 -9.367 1.00 0.00 159 ILE A N 1
ATOM 2155 C CA . ILE A 1 139 ? -0.631 -1.821 -7.917 1.00 0.00 159 ILE A CA 1
ATOM 2156 C C . ILE A 1 139 ? -2.091 -1.653 -7.530 1.00 0.00 159 ILE A C 1
ATOM 2157 O O . ILE A 1 139 ? -2.640 -2.457 -6.782 1.00 0.00 159 ILE A O 1
ATOM 2173 N N . GLU A 1 140 ? -2.719 -0.609 -8.045 1.00 0.00 160 GLU A N 1
ATOM 2174 C CA . GLU A 1 140 ? -4.117 -0.347 -7.732 1.00 0.00 160 GLU A CA 1
ATOM 2175 C C . GLU A 1 140 ? -5.025 -1.391 -8.371 1.00 0.00 160 GLU A C 1
ATOM 2176 O O . GLU A 1 140 ? -5.984 -1.851 -7.753 1.00 0.00 160 GLU A O 1
ATOM 2188 N N . ASN A 1 141 ? -4.716 -1.759 -9.610 1.00 0.00 161 ASN A N 1
ATOM 2189 C CA . ASN A 1 141 ? -5.517 -2.735 -10.328 1.00 0.00 161 ASN A CA 1
ATOM 2190 C C . ASN A 1 141 ? -5.433 -4.093 -9.655 1.00 0.00 161 ASN A C 1
ATOM 2191 O O . ASN A 1 141 ? -6.409 -4.830 -9.634 1.00 0.00 161 ASN A O 1
ATOM 2202 N N . GLN A 1 142 ? -4.268 -4.418 -9.107 1.00 0.00 162 GLN A N 1
ATOM 2203 C CA . GLN A 1 142 ? -4.079 -5.699 -8.446 1.00 0.00 162 GLN A CA 1
ATOM 2204 C C . GLN A 1 142 ? -4.694 -5.686 -7.055 1.00 0.00 162 GLN A C 1
ATOM 2205 O O . GLN A 1 142 ? -5.247 -6.682 -6.615 1.00 0.00 162 GLN A O 1
ATOM 2219 N N . LEU A 1 143 ? -4.583 -4.569 -6.364 1.00 0.00 163 LEU A N 1
ATOM 2220 C CA . LEU A 1 143 ? -5.120 -4.478 -5.014 1.00 0.00 163 LEU A CA 1
ATOM 2221 C C . LEU A 1 143 ? -6.628 -4.703 -5.023 1.00 0.00 163 LEU A C 1
ATOM 2222 O O . LEU A 1 143 ? -7.170 -5.396 -4.164 1.00 0.00 163 LEU A O 1
ATOM 2238 N N . LYS A 1 144 ? -7.296 -4.104 -5.985 1.00 0.00 164 LYS A N 1
ATOM 2239 C CA . LYS A 1 144 ? -8.735 -4.233 -6.075 1.00 0.00 164 LYS A CA 1
ATOM 2240 C C . LYS A 1 144 ? -9.119 -5.681 -6.324 1.00 0.00 164 LYS A C 1
ATOM 2241 O O . LYS A 1 144 ? -10.257 -6.073 -6.077 1.00 0.00 164 LYS A O 1
ATOM 2260 N N . VAL A 1 145 ? -8.167 -6.474 -6.810 1.00 0.00 165 VAL A N 1
ATOM 2261 C CA . VAL A 1 145 ? -8.421 -7.886 -7.083 1.00 0.00 165 VAL A CA 1
ATOM 2262 C C . VAL A 1 145 ? -8.238 -8.710 -5.816 1.00 0.00 165 VAL A C 1
ATOM 2263 O O . VAL A 1 145 ? -8.801 -9.787 -5.685 1.00 0.00 165 VAL A O 1
ATOM 2276 N N . VAL A 1 146 ? -7.448 -8.200 -4.883 1.00 0.00 166 VAL A N 1
ATOM 2277 C CA . VAL A 1 146 ? -7.208 -8.910 -3.630 1.00 0.00 166 VAL A CA 1
ATOM 2278 C C . VAL A 1 146 ? -8.470 -8.931 -2.768 1.00 0.00 166 VAL A C 1
ATOM 2279 O O . VAL A 1 146 ? -8.771 -9.921 -2.110 1.00 0.00 166 VAL A O 1
ATOM 2292 N N . LYS A 1 147 ? -9.186 -7.819 -2.761 1.00 0.00 167 LYS A N 1
ATOM 2293 C CA . LYS A 1 147 ? -10.391 -7.708 -1.955 1.00 0.00 167 LYS A CA 1
ATOM 2294 C C . LYS A 1 147 ? -11.437 -8.735 -2.372 1.00 0.00 167 LYS A C 1
ATOM 2295 O O . LYS A 1 147 ? -12.186 -9.239 -1.537 1.00 0.00 167 LYS A O 1
ATOM 2314 N N . GLU A 1 148 ? -11.500 -9.026 -3.661 1.00 0.00 168 GLU A N 1
ATOM 2315 C CA . GLU A 1 148 ? -12.479 -9.973 -4.173 1.00 0.00 168 GLU A CA 1
ATOM 2316 C C . GLU A 1 148 ? -12.203 -11.379 -3.628 1.00 0.00 168 GLU A C 1
ATOM 2317 O O . GLU A 1 148 ? -13.077 -12.245 -3.629 1.00 0.00 168 GLU A O 1
ATOM 2329 N N . LYS A 1 149 ? -10.973 -11.593 -3.181 1.00 0.00 169 LYS A N 1
ATOM 2330 C CA . LYS A 1 149 ? -10.577 -12.895 -2.676 1.00 0.00 169 LYS A CA 1
ATOM 2331 C C . LYS A 1 149 ? -11.395 -13.278 -1.459 1.00 0.00 169 LYS A C 1
ATOM 2332 O O . LYS A 1 149 ? -11.312 -14.409 -0.973 1.00 0.00 169 LYS A O 1
ATOM 2351 N N . GLN A 1 150 ? -12.189 -12.335 -0.973 1.00 0.00 170 GLN A N 1
ATOM 2352 C CA . GLN A 1 150 ? -13.030 -12.578 0.189 1.00 0.00 170 GLN A CA 1
ATOM 2353 C C . GLN A 1 150 ? -14.280 -13.355 -0.210 1.00 0.00 170 GLN A C 1
ATOM 2354 O O . GLN A 1 150 ? -15.234 -13.445 0.560 1.00 0.00 170 GLN A O 1
ATOM 2368 N N . ASN A 1 151 ? -14.270 -13.913 -1.420 1.00 0.00 171 ASN A N 1
ATOM 2369 C CA . ASN A 1 151 ? -15.416 -14.674 -1.902 1.00 0.00 171 ASN A CA 1
ATOM 2370 C C . ASN A 1 151 ? -15.730 -15.818 -0.944 1.00 0.00 171 ASN A C 1
ATOM 2371 O O . ASN A 1 151 ? -16.863 -15.956 -0.483 1.00 0.00 171 ASN A O 1
ATOM 2382 N N . ILE A 1 152 ? -14.722 -16.641 -0.651 1.00 0.00 172 ILE A N 1
ATOM 2383 C CA . ILE A 1 152 ? -14.906 -17.776 0.253 1.00 0.00 172 ILE A CA 1
ATOM 2384 C C . ILE A 1 152 ? -13.555 -18.376 0.628 1.00 0.00 172 ILE A C 1
ATOM 2385 O O . ILE A 1 152 ? -13.452 -19.550 0.966 1.00 0.00 172 ILE A O 1
ATOM 2401 N N . GLU A 1 153 ? -12.511 -17.570 0.572 1.00 0.00 173 GLU A N 1
ATOM 2402 C CA . GLU A 1 153 ? -11.184 -18.055 0.907 1.00 0.00 173 GLU A CA 1
ATOM 2403 C C . GLU A 1 153 ? -10.835 -19.293 0.070 1.00 0.00 173 GLU A C 1
ATOM 2404 O O . GLU A 1 153 ? -10.986 -19.289 -1.153 1.00 0.00 173 GLU A O 1
ATOM 2416 N N . ASN A 1 154 ? -10.366 -20.349 0.736 1.00 0.00 174 ASN A N 1
ATOM 2417 C CA . ASN A 1 154 ? -10.000 -21.578 0.048 1.00 0.00 174 ASN A CA 1
ATOM 2418 C C . ASN A 1 154 ? -8.994 -21.293 -1.060 1.00 0.00 174 ASN A C 1
ATOM 2419 O O . ASN A 1 154 ? -9.044 -21.901 -2.128 1.00 0.00 174 ASN A O 1
ATOM 2430 N N . GLY A 1 155 ? -8.084 -20.358 -0.800 1.00 0.00 175 GLY A N 1
ATOM 2431 C CA . GLY A 1 155 ? -7.070 -19.994 -1.785 1.00 0.00 175 GLY A CA 1
ATOM 2432 C C . GLY A 1 155 ? -5.987 -19.126 -1.160 1.00 0.00 175 GLY A C 1
ATOM 2433 O O . GLY A 1 155 ? -5.203 -19.593 -0.335 1.00 0.00 175 GLY A O 1
ATOM 2437 N N . GLY A 1 156 ? -5.946 -17.858 -1.559 1.00 0.00 176 GLY A N 1
ATOM 2438 C CA . GLY A 1 156 ? -4.948 -16.936 -1.030 1.00 0.00 176 GLY A CA 1
ATOM 2439 C C . GLY A 1 156 ? -5.130 -16.736 0.470 1.00 0.00 176 GLY A C 1
ATOM 2440 O O . GLY A 1 156 ? -4.171 -16.822 1.236 1.00 0.00 176 GLY A O 1
ATOM 2444 N N . GLU A 1 157 ? -6.367 -16.470 0.882 1.00 0.00 177 GLU A N 1
ATOM 2445 C CA . GLU A 1 157 ? -6.669 -16.255 2.295 1.00 0.00 177 GLU A CA 1
ATOM 2446 C C . GLU A 1 157 ? -6.606 -17.579 3.053 1.00 0.00 177 GLU A C 1
ATOM 2447 O O . GLU A 1 157 ? -7.160 -18.590 2.616 1.00 0.00 177 GLU A O 1
ATOM 2459 N N . LYS A 1 158 ? -5.924 -17.560 4.190 1.00 0.00 178 LYS A N 1
ATOM 2460 C CA . LYS A 1 158 ? -5.791 -18.754 5.011 1.00 0.00 178 LYS A CA 1
ATOM 2461 C C . LYS A 1 158 ? -5.209 -19.902 4.194 1.00 0.00 178 LYS A C 1
ATOM 2462 O O . LYS A 1 158 ? -5.924 -20.824 3.806 1.00 0.00 178 LYS A O 1
ATOM 2481 N N . LYS A 1 159 ? -3.910 -19.834 3.934 1.00 0.00 179 LYS A N 1
ATOM 2482 C CA . LYS A 1 159 ? -3.239 -20.872 3.163 1.00 0.00 179 LYS A CA 1
ATOM 2483 C C . LYS A 1 159 ? -3.229 -22.187 3.933 1.00 0.00 179 LYS A C 1
ATOM 2484 O O . LYS A 1 159 ? -3.042 -22.203 5.150 1.00 0.00 179 LYS A O 1
ATOM 2503 N N . ASN A 1 160 ? -3.430 -23.291 3.217 1.00 0.00 180 ASN A N 1
ATOM 2504 C CA . ASN A 1 160 ? -3.440 -24.612 3.842 1.00 0.00 180 ASN A CA 1
ATOM 2505 C C . ASN A 1 160 ? -2.015 -25.095 4.092 1.00 0.00 180 ASN A C 1
ATOM 2506 O O . ASN A 1 160 ? -1.110 -24.823 3.303 1.00 0.00 180 ASN A O 1
ATOM 2517 N N . ASN A 1 161 ? -1.825 -25.810 5.194 1.00 0.00 181 ASN A N 1
ATOM 2518 C CA . ASN A 1 161 ? -0.507 -26.330 5.543 1.00 0.00 181 ASN A CA 1
ATOM 2519 C C . ASN A 1 161 ? -0.035 -27.335 4.496 1.00 0.00 181 ASN A C 1
ATOM 2520 O O . ASN A 1 161 ? 1.147 -27.390 4.164 1.00 0.00 181 ASN A O 1
ATOM 2531 N N . LYS A 1 162 ? -0.967 -28.127 3.986 1.00 0.00 182 LYS A N 1
ATOM 2532 C CA . LYS A 1 162 ? -0.633 -29.127 2.983 1.00 0.00 182 LYS A CA 1
ATOM 2533 C C . LYS A 1 162 ? -0.067 -28.464 1.731 1.00 0.00 182 LYS A C 1
ATOM 2534 O O . LYS A 1 162 ? 0.859 -28.983 1.108 1.00 0.00 182 LYS A O 1
ATOM 2553 N N . SER A 1 163 ? -0.630 -27.318 1.365 1.00 0.00 183 SER A N 1
ATOM 2554 C CA . SER A 1 163 ? -0.172 -26.593 0.185 1.00 0.00 183 SER A CA 1
ATOM 2555 C C . SER A 1 163 ? 1.177 -25.937 0.456 1.00 0.00 183 SER A C 1
ATOM 2556 O O . SER A 1 163 ? 1.244 -24.788 0.890 1.00 0.00 183 SER A O 1
ATOM 2564 N N . LYS A 1 164 ? 2.251 -26.678 0.201 1.00 0.00 184 LYS A N 1
ATOM 2565 C CA . LYS A 1 164 ? 3.595 -26.157 0.427 1.00 0.00 184 LYS A CA 1
ATOM 2566 C C . LYS A 1 164 ? 3.868 -24.975 -0.493 1.00 0.00 184 LYS A C 1
ATOM 2567 O O . LYS A 1 164 ? 4.398 -23.950 -0.063 1.00 0.00 184 LYS A O 1
ATOM 2586 N N . LYS A 1 165 ? 3.504 -25.124 -1.764 1.00 0.00 185 LYS A N 1
ATOM 2587 C CA . LYS A 1 165 ? 3.713 -24.061 -2.744 1.00 0.00 185 LYS A CA 1
ATOM 2588 C C . LYS A 1 165 ? 5.142 -23.544 -2.679 1.00 0.00 185 LYS A C 1
ATOM 2589 O O . LYS A 1 165 ? 5.416 -22.530 -2.035 1.00 0.00 185 LYS A O 1
ATOM 2608 N N . LYS A 1 166 ? 6.053 -24.245 -3.345 1.00 0.00 186 LYS A N 1
ATOM 2609 C CA . LYS A 1 166 ? 7.458 -23.844 -3.350 1.00 0.00 186 LYS A CA 1
ATOM 2610 C C . LYS A 1 166 ? 8.184 -24.426 -4.555 1.00 0.00 186 LYS A C 1
ATOM 2611 O O . LYS A 1 166 ? 9.080 -25.255 -4.406 1.00 0.00 186 LYS A O 1
ATOM 2630 N N . LYS A 1 167 ? 7.793 -23.980 -5.742 1.00 0.00 187 LYS A N 1
ATOM 2631 C CA . LYS A 1 167 ? 8.415 -24.460 -6.968 1.00 0.00 187 LYS A CA 1
ATOM 2632 C C . LYS A 1 167 ? 7.910 -23.674 -8.170 1.00 0.00 187 LYS A C 1
ATOM 2633 O O . LYS A 1 167 ? 7.311 -22.633 -7.964 1.00 0.00 187 LYS A O 1
ATOM 2653 N N . SER A 1 1 ? 13.892 19.143 19.000 1.00 0.00 21 SER A N 2
ATOM 2654 C CA . SER A 1 1 ? 13.135 19.385 17.738 1.00 0.00 21 SER A CA 2
ATOM 2655 C C . SER A 1 1 ? 12.072 18.307 17.575 1.00 0.00 21 SER A C 2
ATOM 2656 O O . SER A 1 1 ? 12.388 17.124 17.443 1.00 0.00 21 SER A O 2
ATOM 2666 N N . SER A 1 2 ? 10.808 18.723 17.582 1.00 0.00 22 SER A N 2
ATOM 2667 C CA . SER A 1 2 ? 9.704 17.781 17.432 1.00 0.00 22 SER A CA 2
ATOM 2668 C C . SER A 1 2 ? 9.646 17.257 16.006 1.00 0.00 22 SER A C 2
ATOM 2669 O O . SER A 1 2 ? 10.096 17.921 15.074 1.00 0.00 22 SER A O 2
ATOM 2677 N N . ILE A 1 3 ? 9.088 16.062 15.837 1.00 0.00 23 ILE A N 2
ATOM 2678 C CA . ILE A 1 3 ? 8.968 15.451 14.510 1.00 0.00 23 ILE A CA 2
ATOM 2679 C C . ILE A 1 3 ? 7.606 15.752 13.908 1.00 0.00 23 ILE A C 2
ATOM 2680 O O . ILE A 1 3 ? 6.815 16.504 14.476 1.00 0.00 23 ILE A O 2
ATOM 2696 N N . GLY A 1 4 ? 7.333 15.155 12.752 1.00 0.00 24 GLY A N 2
ATOM 2697 C CA . GLY A 1 4 ? 6.056 15.358 12.068 1.00 0.00 24 GLY A CA 2
ATOM 2698 C C . GLY A 1 4 ? 6.126 16.572 11.154 1.00 0.00 24 GLY A C 2
ATOM 2699 O O . GLY A 1 4 ? 5.303 16.731 10.255 1.00 0.00 24 GLY A O 2
ATOM 2703 N N . LEU A 1 5 ? 7.114 17.429 11.391 1.00 0.00 25 LEU A N 2
ATOM 2704 C CA . LEU A 1 5 ? 7.284 18.635 10.580 1.00 0.00 25 LEU A CA 2
ATOM 2705 C C . LEU A 1 5 ? 7.835 18.281 9.212 1.00 0.00 25 LEU A C 2
ATOM 2706 O O . LEU A 1 5 ? 7.105 18.281 8.222 1.00 0.00 25 LEU A O 2
ATOM 2722 N N . VAL A 1 6 ? 9.124 17.984 9.163 1.00 0.00 26 VAL A N 2
ATOM 2723 C CA . VAL A 1 6 ? 9.777 17.631 7.906 1.00 0.00 26 VAL A CA 2
ATOM 2724 C C . VAL A 1 6 ? 9.395 18.611 6.801 1.00 0.00 26 VAL A C 2
ATOM 2725 O O . VAL A 1 6 ? 8.547 18.312 5.962 1.00 0.00 26 VAL A O 2
ATOM 2738 N N . GLU A 1 7 ? 10.018 19.781 6.810 1.00 0.00 27 GLU A N 2
ATOM 2739 C CA . GLU A 1 7 ? 9.729 20.796 5.805 1.00 0.00 27 GLU A CA 2
ATOM 2740 C C . GLU A 1 7 ? 10.287 20.377 4.451 1.00 0.00 27 GLU A C 2
ATOM 2741 O O . GLU A 1 7 ? 9.590 20.431 3.441 1.00 0.00 27 GLU A O 2
ATOM 2753 N N . ARG A 1 8 ? 11.553 19.963 4.436 1.00 0.00 28 ARG A N 2
ATOM 2754 C CA . ARG A 1 8 ? 12.204 19.541 3.194 1.00 0.00 28 ARG A CA 2
ATOM 2755 C C . ARG A 1 8 ? 11.914 18.074 2.921 1.00 0.00 28 ARG A C 2
ATOM 2756 O O . ARG A 1 8 ? 11.545 17.328 3.825 1.00 0.00 28 ARG A O 2
ATOM 2777 N N . THR A 1 9 ? 12.083 17.668 1.672 1.00 0.00 29 THR A N 2
ATOM 2778 C CA . THR A 1 9 ? 11.837 16.283 1.282 1.00 0.00 29 THR A CA 2
ATOM 2779 C C . THR A 1 9 ? 10.353 15.950 1.387 1.00 0.00 29 THR A C 2
ATOM 2780 O O . THR A 1 9 ? 9.944 14.809 1.178 1.00 0.00 29 THR A O 2
ATOM 2791 N N . ASN A 1 10 ? 9.554 16.949 1.728 1.00 0.00 30 ASN A N 2
ATOM 2792 C CA . ASN A 1 10 ? 8.118 16.748 1.876 1.00 0.00 30 ASN A CA 2
ATOM 2793 C C . ASN A 1 10 ? 7.446 16.695 0.513 1.00 0.00 30 ASN A C 2
ATOM 2794 O O . ASN A 1 10 ? 6.235 16.869 0.402 1.00 0.00 30 ASN A O 2
ATOM 2805 N N . ALA A 1 11 ? 8.242 16.456 -0.527 1.00 0.00 31 ALA A N 2
ATOM 2806 C CA . ALA A 1 11 ? 7.713 16.378 -1.889 1.00 0.00 31 ALA A CA 2
ATOM 2807 C C . ALA A 1 11 ? 7.222 14.971 -2.199 1.00 0.00 31 ALA A C 2
ATOM 2808 O O . ALA A 1 11 ? 6.331 14.784 -3.025 1.00 0.00 31 ALA A O 2
ATOM 2815 N N . ALA A 1 12 ? 7.814 13.980 -1.537 1.00 0.00 32 ALA A N 2
ATOM 2816 C CA . ALA A 1 12 ? 7.435 12.582 -1.755 1.00 0.00 32 ALA A CA 2
ATOM 2817 C C . ALA A 1 12 ? 6.239 12.207 -0.893 1.00 0.00 32 ALA A C 2
ATOM 2818 O O . ALA A 1 12 ? 5.673 11.127 -1.042 1.00 0.00 32 ALA A O 2
ATOM 2825 N N . LEU A 1 13 ? 5.856 13.106 0.005 1.00 0.00 33 LEU A N 2
ATOM 2826 C CA . LEU A 1 13 ? 4.732 12.867 0.884 1.00 0.00 33 LEU A CA 2
ATOM 2827 C C . LEU A 1 13 ? 4.997 11.675 1.797 1.00 0.00 33 LEU A C 2
ATOM 2828 O O . LEU A 1 13 ? 4.085 10.922 2.133 1.00 0.00 33 LEU A O 2
ATOM 2844 N N . GLU A 1 14 ? 6.250 11.507 2.177 1.00 0.00 34 GLU A N 2
ATOM 2845 C CA . GLU A 1 14 ? 6.635 10.402 3.045 1.00 0.00 34 GLU A CA 2
ATOM 2846 C C . GLU A 1 14 ? 6.135 10.625 4.466 1.00 0.00 34 GLU A C 2
ATOM 2847 O O . GLU A 1 14 ? 6.121 9.699 5.277 1.00 0.00 34 GLU A O 2
ATOM 2859 N N . SER A 1 15 ? 5.738 11.857 4.763 1.00 0.00 35 SER A N 2
ATOM 2860 C CA . SER A 1 15 ? 5.251 12.192 6.093 1.00 0.00 35 SER A CA 2
ATOM 2861 C C . SER A 1 15 ? 3.922 11.499 6.371 1.00 0.00 35 SER A C 2
ATOM 2862 O O . SER A 1 15 ? 3.683 11.003 7.467 1.00 0.00 35 SER A O 2
ATOM 2870 N N . SER A 1 16 ? 3.051 11.475 5.371 1.00 0.00 36 SER A N 2
ATOM 2871 C CA . SER A 1 16 ? 1.740 10.843 5.515 1.00 0.00 36 SER A CA 2
ATOM 2872 C C . SER A 1 16 ? 1.845 9.352 5.233 1.00 0.00 36 SER A C 2
ATOM 2873 O O . SER A 1 16 ? 0.956 8.581 5.586 1.00 0.00 36 SER A O 2
ATOM 2881 N N . SER A 1 17 ? 2.929 8.950 4.572 1.00 0.00 37 SER A N 2
ATOM 2882 C CA . SER A 1 17 ? 3.131 7.543 4.232 1.00 0.00 37 SER A CA 2
ATOM 2883 C C . SER A 1 17 ? 3.498 6.734 5.457 1.00 0.00 37 SER A C 2
ATOM 2884 O O . SER A 1 17 ? 2.860 5.729 5.743 1.00 0.00 37 SER A O 2
ATOM 2892 N N . LYS A 1 18 ? 4.511 7.184 6.187 1.00 0.00 38 LYS A N 2
ATOM 2893 C CA . LYS A 1 18 ? 4.949 6.493 7.389 1.00 0.00 38 LYS A CA 2
ATOM 2894 C C . LYS A 1 18 ? 3.799 6.309 8.361 1.00 0.00 38 LYS A C 2
ATOM 2895 O O . LYS A 1 18 ? 3.855 5.446 9.238 1.00 0.00 38 LYS A O 2
ATOM 2914 N N . ASP A 1 19 ? 2.781 7.147 8.229 1.00 0.00 39 ASP A N 2
ATOM 2915 C CA . ASP A 1 19 ? 1.638 7.092 9.127 1.00 0.00 39 ASP A CA 2
ATOM 2916 C C . ASP A 1 19 ? 0.682 6.005 8.703 1.00 0.00 39 ASP A C 2
ATOM 2917 O O . ASP A 1 19 ? -0.207 5.639 9.456 1.00 0.00 39 ASP A O 2
ATOM 2926 N N . LEU A 1 20 ? 0.852 5.510 7.483 1.00 0.00 40 LEU A N 2
ATOM 2927 C CA . LEU A 1 20 ? -0.022 4.472 6.963 1.00 0.00 40 LEU A CA 2
ATOM 2928 C C . LEU A 1 20 ? 0.434 3.086 7.426 1.00 0.00 40 LEU A C 2
ATOM 2929 O O . LEU A 1 20 ? -0.370 2.215 7.741 1.00 0.00 40 LEU A O 2
ATOM 2945 N N . LYS A 1 21 ? 1.739 2.900 7.491 1.00 0.00 41 LYS A N 2
ATOM 2946 C CA . LYS A 1 21 ? 2.293 1.612 7.917 1.00 0.00 41 LYS A CA 2
ATOM 2947 C C . LYS A 1 21 ? 1.955 1.316 9.356 1.00 0.00 41 LYS A C 2
ATOM 2948 O O . LYS A 1 21 ? 1.541 0.208 9.682 1.00 0.00 41 LYS A O 2
ATOM 2967 N N . ASN A 1 22 ? 2.141 2.301 10.215 1.00 0.00 42 ASN A N 2
ATOM 2968 C CA . ASN A 1 22 ? 1.849 2.128 11.628 1.00 0.00 42 ASN A CA 2
ATOM 2969 C C . ASN A 1 22 ? 0.347 2.125 11.842 1.00 0.00 42 ASN A C 2
ATOM 2970 O O . ASN A 1 22 ? -0.139 1.633 12.841 1.00 0.00 42 ASN A O 2
ATOM 2981 N N . LYS A 1 23 ? -0.390 2.691 10.899 1.00 0.00 43 LYS A N 2
ATOM 2982 C CA . LYS A 1 23 ? -1.837 2.765 11.031 1.00 0.00 43 LYS A CA 2
ATOM 2983 C C . LYS A 1 23 ? -2.442 1.436 11.405 1.00 0.00 43 LYS A C 2
ATOM 2984 O O . LYS A 1 23 ? -3.351 1.372 12.226 1.00 0.00 43 LYS A O 2
ATOM 3003 N N . ILE A 1 24 ? -1.932 0.381 10.811 1.00 0.00 44 ILE A N 2
ATOM 3004 C CA . ILE A 1 24 ? -2.414 -0.967 11.089 1.00 0.00 44 ILE A CA 2
ATOM 3005 C C . ILE A 1 24 ? -2.586 -1.178 12.595 1.00 0.00 44 ILE A C 2
ATOM 3006 O O . ILE A 1 24 ? -3.269 -2.102 13.028 1.00 0.00 44 ILE A O 2
ATOM 3022 N N . LEU A 1 25 ? -1.960 -0.326 13.380 1.00 0.00 45 LEU A N 2
ATOM 3023 C CA . LEU A 1 25 ? -2.042 -0.443 14.817 1.00 0.00 45 LEU A CA 2
ATOM 3024 C C . LEU A 1 25 ? -3.491 -0.272 15.280 1.00 0.00 45 LEU A C 2
ATOM 3025 O O . LEU A 1 25 ? -3.886 -0.799 16.314 1.00 0.00 45 LEU A O 2
ATOM 3041 N N . LYS A 1 26 ? -4.269 0.485 14.511 1.00 0.00 46 LYS A N 2
ATOM 3042 C CA . LYS A 1 26 ? -5.671 0.738 14.846 1.00 0.00 46 LYS A CA 2
ATOM 3043 C C . LYS A 1 26 ? -6.554 -0.354 14.271 1.00 0.00 46 LYS A C 2
ATOM 3044 O O . LYS A 1 26 ? -7.608 -0.667 14.810 1.00 0.00 46 LYS A O 2
ATOM 3063 N N . ILE A 1 27 ? -6.146 -0.902 13.124 1.00 0.00 47 ILE A N 2
ATOM 3064 C CA . ILE A 1 27 ? -6.953 -1.926 12.475 1.00 0.00 47 ILE A CA 2
ATOM 3065 C C . ILE A 1 27 ? -6.972 -3.205 13.276 1.00 0.00 47 ILE A C 2
ATOM 3066 O O . ILE A 1 27 ? -7.984 -3.535 13.861 1.00 0.00 47 ILE A O 2
ATOM 3082 N N . LYS A 1 28 ? -5.856 -3.910 13.311 1.00 0.00 48 LYS A N 2
ATOM 3083 C CA . LYS A 1 28 ? -5.783 -5.165 14.052 1.00 0.00 48 LYS A CA 2
ATOM 3084 C C . LYS A 1 28 ? -6.407 -5.016 15.442 1.00 0.00 48 LYS A C 2
ATOM 3085 O O . LYS A 1 28 ? -6.816 -5.998 16.065 1.00 0.00 48 LYS A O 2
ATOM 3104 N N . LYS A 1 29 ? -6.426 -3.779 15.932 1.00 0.00 49 LYS A N 2
ATOM 3105 C CA . LYS A 1 29 ? -6.962 -3.507 17.254 1.00 0.00 49 LYS A CA 2
ATOM 3106 C C . LYS A 1 29 ? -8.448 -3.815 17.303 1.00 0.00 49 LYS A C 2
ATOM 3107 O O . LYS A 1 29 ? -8.940 -4.383 18.268 1.00 0.00 49 LYS A O 2
ATOM 3126 N N . GLU A 1 30 ? -9.168 -3.429 16.257 1.00 0.00 50 GLU A N 2
ATOM 3127 C CA . GLU A 1 30 ? -10.609 -3.663 16.207 1.00 0.00 50 GLU A CA 2
ATOM 3128 C C . GLU A 1 30 ? -10.952 -5.090 16.654 1.00 0.00 50 GLU A C 2
ATOM 3129 O O . GLU A 1 30 ? -11.905 -5.306 17.402 1.00 0.00 50 GLU A O 2
ATOM 3141 N N . ALA A 1 31 ? -10.171 -6.048 16.164 1.00 0.00 51 ALA A N 2
ATOM 3142 C CA . ALA A 1 31 ? -10.393 -7.446 16.492 1.00 0.00 51 ALA A CA 2
ATOM 3143 C C . ALA A 1 31 ? -10.144 -7.686 17.973 1.00 0.00 51 ALA A C 2
ATOM 3144 O O . ALA A 1 31 ? -10.726 -8.577 18.575 1.00 0.00 51 ALA A O 2
ATOM 3151 N N . THR A 1 32 ? -9.272 -6.869 18.556 1.00 0.00 52 THR A N 2
ATOM 3152 C CA . THR A 1 32 ? -8.944 -7.004 19.971 1.00 0.00 52 THR A CA 2
ATOM 3153 C C . THR A 1 32 ? -10.172 -6.773 20.842 1.00 0.00 52 THR A C 2
ATOM 3154 O O . THR A 1 32 ? -10.374 -7.460 21.845 1.00 0.00 52 THR A O 2
ATOM 3165 N N . GLY A 1 33 ? -10.983 -5.795 20.461 1.00 0.00 53 GLY A N 2
ATOM 3166 C CA . GLY A 1 33 ? -12.186 -5.470 21.216 1.00 0.00 53 GLY A CA 2
ATOM 3167 C C . GLY A 1 33 ? -13.193 -6.613 21.148 1.00 0.00 53 GLY A C 2
ATOM 3168 O O . GLY A 1 33 ? -13.987 -6.807 22.067 1.00 0.00 53 GLY A O 2
ATOM 3172 N N . LYS A 1 34 ? -13.161 -7.356 20.052 1.00 0.00 54 LYS A N 2
ATOM 3173 C CA . LYS A 1 34 ? -14.079 -8.477 19.866 1.00 0.00 54 LYS A CA 2
ATOM 3174 C C . LYS A 1 34 ? -13.733 -9.616 20.803 1.00 0.00 54 LYS A C 2
ATOM 3175 O O . LYS A 1 34 ? -14.311 -10.699 20.712 1.00 0.00 54 LYS A O 2
ATOM 3194 N N . GLY A 1 35 ? -12.797 -9.364 21.708 1.00 0.00 55 GLY A N 2
ATOM 3195 C CA . GLY A 1 35 ? -12.385 -10.379 22.672 1.00 0.00 55 GLY A CA 2
ATOM 3196 C C . GLY A 1 35 ? -11.479 -11.412 22.024 1.00 0.00 55 GLY A C 2
ATOM 3197 O O . GLY A 1 35 ? -11.331 -12.523 22.528 1.00 0.00 55 GLY A O 2
ATOM 3201 N N . VAL A 1 36 ? -10.872 -11.040 20.903 1.00 0.00 56 VAL A N 2
ATOM 3202 C CA . VAL A 1 36 ? -9.971 -11.948 20.180 1.00 0.00 56 VAL A CA 2
ATOM 3203 C C . VAL A 1 36 ? -8.535 -11.692 20.596 1.00 0.00 56 VAL A C 2
ATOM 3204 O O . VAL A 1 36 ? -8.142 -10.548 20.818 1.00 0.00 56 VAL A O 2
ATOM 3217 N N . LEU A 1 37 ? -7.755 -12.767 20.702 1.00 0.00 57 LEU A N 2
ATOM 3218 C CA . LEU A 1 37 ? -6.339 -12.667 21.093 1.00 0.00 57 LEU A CA 2
ATOM 3219 C C . LEU A 1 37 ? -5.456 -13.064 19.931 1.00 0.00 57 LEU A C 2
ATOM 3220 O O . LEU A 1 37 ? -5.730 -14.039 19.241 1.00 0.00 57 LEU A O 2
ATOM 3236 N N . PHE A 1 38 ? -4.393 -12.287 19.716 1.00 0.00 58 PHE A N 2
ATOM 3237 C CA . PHE A 1 38 ? -3.448 -12.549 18.623 1.00 0.00 58 PHE A CA 2
ATOM 3238 C C . PHE A 1 38 ? -2.025 -12.602 19.149 1.00 0.00 58 PHE A C 2
ATOM 3239 O O . PHE A 1 38 ? -1.074 -12.670 18.374 1.00 0.00 58 PHE A O 2
ATOM 3256 N N . GLU A 1 39 ? -1.878 -12.573 20.473 1.00 0.00 59 GLU A N 2
ATOM 3257 C CA . GLU A 1 39 ? -0.549 -12.620 21.088 1.00 0.00 59 GLU A CA 2
ATOM 3258 C C . GLU A 1 39 ? -0.083 -14.063 21.229 1.00 0.00 59 GLU A C 2
ATOM 3259 O O . GLU A 1 39 ? 1.054 -14.389 20.893 1.00 0.00 59 GLU A O 2
ATOM 3271 N N . ALA A 1 40 ? -0.963 -14.924 21.735 1.00 0.00 60 ALA A N 2
ATOM 3272 C CA . ALA A 1 40 ? -0.626 -16.338 21.922 1.00 0.00 60 ALA A CA 2
ATOM 3273 C C . ALA A 1 40 ? -0.762 -17.091 20.604 1.00 0.00 60 ALA A C 2
ATOM 3274 O O . ALA A 1 40 ? -0.258 -18.204 20.472 1.00 0.00 60 ALA A O 2
ATOM 3281 N N . PHE A 1 41 ? -1.449 -16.485 19.642 1.00 0.00 61 PHE A N 2
ATOM 3282 C CA . PHE A 1 41 ? -1.653 -17.119 18.343 1.00 0.00 61 PHE A CA 2
ATOM 3283 C C . PHE A 1 41 ? -2.211 -18.530 18.509 1.00 0.00 61 PHE A C 2
ATOM 3284 O O . PHE A 1 41 ? -3.421 -18.731 18.483 1.00 0.00 61 PHE A O 2
ATOM 3301 N N . THR A 1 42 ? -1.320 -19.504 18.680 1.00 0.00 62 THR A N 2
ATOM 3302 C CA . THR A 1 42 ? -1.721 -20.900 18.862 1.00 0.00 62 THR A CA 2
ATOM 3303 C C . THR A 1 42 ? -1.645 -21.274 20.334 1.00 0.00 62 THR A C 2
ATOM 3304 O O . THR A 1 42 ? -1.182 -20.489 21.161 1.00 0.00 62 THR A O 2
ATOM 3315 N N . GLY A 1 43 ? -2.108 -22.478 20.657 1.00 0.00 63 GLY A N 2
ATOM 3316 C CA . GLY A 1 43 ? -2.098 -22.965 22.040 1.00 0.00 63 GLY A CA 2
ATOM 3317 C C . GLY A 1 43 ? -3.467 -22.802 22.682 1.00 0.00 63 GLY A C 2
ATOM 3318 O O . GLY A 1 43 ? -3.853 -23.592 23.535 1.00 0.00 63 GLY A O 2
ATOM 3322 N N . LEU A 1 44 ? -4.203 -21.775 22.262 1.00 0.00 64 LEU A N 2
ATOM 3323 C CA . LEU A 1 44 ? -5.540 -21.521 22.811 1.00 0.00 64 LEU A CA 2
ATOM 3324 C C . LEU A 1 44 ? -6.605 -22.118 21.900 1.00 0.00 64 LEU A C 2
ATOM 3325 O O . LEU A 1 44 ? -7.421 -21.395 21.332 1.00 0.00 64 LEU A O 2
ATOM 3341 N N . LYS A 1 45 ? -6.569 -23.438 21.741 1.00 0.00 65 LYS A N 2
ATOM 3342 C CA . LYS A 1 45 ? -7.525 -24.124 20.878 1.00 0.00 65 LYS A CA 2
ATOM 3343 C C . LYS A 1 45 ? -7.511 -23.521 19.474 1.00 0.00 65 LYS A C 2
ATOM 3344 O O . LYS A 1 45 ? -8.339 -23.862 18.635 1.00 0.00 65 LYS A O 2
ATOM 3363 N N . THR A 1 46 ? -6.566 -22.631 19.223 1.00 0.00 66 THR A N 2
ATOM 3364 C CA . THR A 1 46 ? -6.457 -21.990 17.924 1.00 0.00 66 THR A CA 2
ATOM 3365 C C . THR A 1 46 ? -7.767 -21.305 17.543 1.00 0.00 66 THR A C 2
ATOM 3366 O O . THR A 1 46 ? -8.600 -21.008 18.399 1.00 0.00 66 THR A O 2
ATOM 3377 N N . GLY A 1 47 ? -7.937 -21.065 16.247 1.00 0.00 67 GLY A N 2
ATOM 3378 C CA . GLY A 1 47 ? -9.147 -20.424 15.750 1.00 0.00 67 GLY A CA 2
ATOM 3379 C C . GLY A 1 47 ? -10.384 -21.244 16.095 1.00 0.00 67 GLY A C 2
ATOM 3380 O O . GLY A 1 47 ? -11.499 -20.724 16.112 1.00 0.00 67 GLY A O 2
ATOM 3384 N N . SER A 1 48 ? -10.182 -22.529 16.362 1.00 0.00 68 SER A N 2
ATOM 3385 C CA . SER A 1 48 ? -11.294 -23.413 16.696 1.00 0.00 68 SER A CA 2
ATOM 3386 C C . SER A 1 48 ? -11.960 -22.964 17.994 1.00 0.00 68 SER A C 2
ATOM 3387 O O . SER A 1 48 ? -13.040 -23.438 18.345 1.00 0.00 68 SER A O 2
ATOM 3395 N N . LYS A 1 49 ? -11.306 -22.049 18.702 1.00 0.00 69 LYS A N 2
ATOM 3396 C CA . LYS A 1 49 ? -11.846 -21.544 19.958 1.00 0.00 69 LYS A CA 2
ATOM 3397 C C . LYS A 1 49 ? -13.209 -20.911 19.735 1.00 0.00 69 LYS A C 2
ATOM 3398 O O . LYS A 1 49 ? -14.128 -21.098 20.533 1.00 0.00 69 LYS A O 2
ATOM 3417 N N . VAL A 1 50 ? -13.335 -20.161 18.650 1.00 0.00 70 VAL A N 2
ATOM 3418 C CA . VAL A 1 50 ? -14.594 -19.500 18.328 1.00 0.00 70 VAL A CA 2
ATOM 3419 C C . VAL A 1 50 ? -14.608 -19.087 16.862 1.00 0.00 70 VAL A C 2
ATOM 3420 O O . VAL A 1 50 ? -13.605 -18.619 16.326 1.00 0.00 70 VAL A O 2
ATOM 3433 N N . THR A 1 51 ? -15.760 -19.240 16.223 1.00 0.00 71 THR A N 2
ATOM 3434 C CA . THR A 1 51 ? -15.908 -18.863 14.816 1.00 0.00 71 THR A CA 2
ATOM 3435 C C . THR A 1 51 ? -16.355 -17.409 14.696 1.00 0.00 71 THR A C 2
ATOM 3436 O O . THR A 1 51 ? -15.989 -16.721 13.745 1.00 0.00 71 THR A O 2
ATOM 3447 N N . SER A 1 52 ? -17.158 -16.949 15.653 1.00 0.00 72 SER A N 2
ATOM 3448 C CA . SER A 1 52 ? -17.658 -15.577 15.625 1.00 0.00 72 SER A CA 2
ATOM 3449 C C . SER A 1 52 ? -16.509 -14.584 15.478 1.00 0.00 72 SER A C 2
ATOM 3450 O O . SER A 1 52 ? -16.597 -13.627 14.710 1.00 0.00 72 SER A O 2
ATOM 3458 N N . GLY A 1 53 ? -15.427 -14.826 16.209 1.00 0.00 73 GLY A N 2
ATOM 3459 C CA . GLY A 1 53 ? -14.264 -13.954 16.147 1.00 0.00 73 GLY A CA 2
ATOM 3460 C C . GLY A 1 53 ? -13.648 -13.971 14.754 1.00 0.00 73 GLY A C 2
ATOM 3461 O O . GLY A 1 53 ? -13.147 -12.958 14.279 1.00 0.00 73 GLY A O 2
ATOM 3465 N N . GLY A 1 54 ? -13.688 -15.131 14.107 1.00 0.00 74 GLY A N 2
ATOM 3466 C CA . GLY A 1 54 ? -13.125 -15.268 12.768 1.00 0.00 74 GLY A CA 2
ATOM 3467 C C . GLY A 1 54 ? -13.817 -14.335 11.784 1.00 0.00 74 GLY A C 2
ATOM 3468 O O . GLY A 1 54 ? -13.172 -13.732 10.931 1.00 0.00 74 GLY A O 2
ATOM 3472 N N . LEU A 1 55 ? -15.132 -14.223 11.907 1.00 0.00 75 LEU A N 2
ATOM 3473 C CA . LEU A 1 55 ? -15.906 -13.361 11.019 1.00 0.00 75 LEU A CA 2
ATOM 3474 C C . LEU A 1 55 ? -15.489 -11.912 11.185 1.00 0.00 75 LEU A C 2
ATOM 3475 O O . LEU A 1 55 ? -15.405 -11.171 10.207 1.00 0.00 75 LEU A O 2
ATOM 3491 N N . ALA A 1 56 ? -15.250 -11.509 12.426 1.00 0.00 76 ALA A N 2
ATOM 3492 C CA . ALA A 1 56 ? -14.852 -10.134 12.709 1.00 0.00 76 ALA A CA 2
ATOM 3493 C C . ALA A 1 56 ? -13.366 -9.952 12.458 1.00 0.00 76 ALA A C 2
ATOM 3494 O O . ALA A 1 56 ? -12.904 -8.849 12.170 1.00 0.00 76 ALA A O 2
ATOM 3501 N N . LEU A 1 57 ? -12.608 -11.034 12.586 1.00 0.00 77 LEU A N 2
ATOM 3502 C CA . LEU A 1 57 ? -11.173 -10.960 12.385 1.00 0.00 77 LEU A CA 2
ATOM 3503 C C . LEU A 1 57 ? -10.840 -10.691 10.920 1.00 0.00 77 LEU A C 2
ATOM 3504 O O . LEU A 1 57 ? -10.222 -9.682 10.586 1.00 0.00 77 LEU A O 2
ATOM 3520 N N . ARG A 1 58 ? -11.245 -11.611 10.050 1.00 0.00 78 ARG A N 2
ATOM 3521 C CA . ARG A 1 58 ? -10.975 -11.470 8.622 1.00 0.00 78 ARG A CA 2
ATOM 3522 C C . ARG A 1 58 ? -11.371 -10.082 8.134 1.00 0.00 78 ARG A C 2
ATOM 3523 O O . ARG A 1 58 ? -10.845 -9.585 7.136 1.00 0.00 78 ARG A O 2
ATOM 3544 N N . GLU A 1 59 ? -12.314 -9.465 8.841 1.00 0.00 79 GLU A N 2
ATOM 3545 C CA . GLU A 1 59 ? -12.787 -8.141 8.470 1.00 0.00 79 GLU A CA 2
ATOM 3546 C C . GLU A 1 59 ? -11.700 -7.100 8.701 1.00 0.00 79 GLU A C 2
ATOM 3547 O O . GLU A 1 59 ? -11.636 -6.094 8.006 1.00 0.00 79 GLU A O 2
ATOM 3559 N N . ALA A 1 60 ? -10.849 -7.342 9.692 1.00 0.00 80 ALA A N 2
ATOM 3560 C CA . ALA A 1 60 ? -9.775 -6.405 10.011 1.00 0.00 80 ALA A CA 2
ATOM 3561 C C . ALA A 1 60 ? -8.625 -6.544 9.017 1.00 0.00 80 ALA A C 2
ATOM 3562 O O . ALA A 1 60 ? -7.839 -5.618 8.825 1.00 0.00 80 ALA A O 2
ATOM 3569 N N . LYS A 1 61 ? -8.517 -7.721 8.409 1.00 0.00 81 LYS A N 2
ATOM 3570 C CA . LYS A 1 61 ? -7.449 -7.985 7.451 1.00 0.00 81 LYS A CA 2
ATOM 3571 C C . LYS A 1 61 ? -7.680 -7.245 6.140 1.00 0.00 81 LYS A C 2
ATOM 3572 O O . LYS A 1 61 ? -6.736 -6.797 5.491 1.00 0.00 81 LYS A O 2
ATOM 3591 N N . VAL A 1 62 ? -8.944 -7.120 5.762 1.00 0.00 82 VAL A N 2
ATOM 3592 C CA . VAL A 1 62 ? -9.307 -6.426 4.524 1.00 0.00 82 VAL A CA 2
ATOM 3593 C C . VAL A 1 62 ? -9.438 -4.927 4.746 1.00 0.00 82 VAL A C 2
ATOM 3594 O O . VAL A 1 62 ? -9.194 -4.132 3.840 1.00 0.00 82 VAL A O 2
ATOM 3607 N N . GLN A 1 63 ? -9.856 -4.540 5.945 1.00 0.00 83 GLN A N 2
ATOM 3608 C CA . GLN A 1 63 ? -10.048 -3.126 6.255 1.00 0.00 83 GLN A CA 2
ATOM 3609 C C . GLN A 1 63 ? -8.806 -2.331 5.889 1.00 0.00 83 GLN A C 2
ATOM 3610 O O . GLN A 1 63 ? -8.902 -1.208 5.407 1.00 0.00 83 GLN A O 2
ATOM 3624 N N . ALA A 1 64 ? -7.645 -2.910 6.137 1.00 0.00 84 ALA A N 2
ATOM 3625 C CA . ALA A 1 64 ? -6.394 -2.229 5.838 1.00 0.00 84 ALA A CA 2
ATOM 3626 C C . ALA A 1 64 ? -6.361 -1.773 4.390 1.00 0.00 84 ALA A C 2
ATOM 3627 O O . ALA A 1 64 ? -6.213 -0.591 4.108 1.00 0.00 84 ALA A O 2
ATOM 3634 N N . ILE A 1 65 ? -6.496 -2.724 3.478 1.00 0.00 85 ILE A N 2
ATOM 3635 C CA . ILE A 1 65 ? -6.451 -2.421 2.044 1.00 0.00 85 ILE A CA 2
ATOM 3636 C C . ILE A 1 65 ? -7.292 -1.186 1.730 1.00 0.00 85 ILE A C 2
ATOM 3637 O O . ILE A 1 65 ? -6.865 -0.308 0.983 1.00 0.00 85 ILE A O 2
ATOM 3653 N N . VAL A 1 66 ? -8.485 -1.123 2.305 1.00 0.00 86 VAL A N 2
ATOM 3654 C CA . VAL A 1 66 ? -9.375 0.004 2.073 1.00 0.00 86 VAL A CA 2
ATOM 3655 C C . VAL A 1 66 ? -8.661 1.321 2.364 1.00 0.00 86 VAL A C 2
ATOM 3656 O O . VAL A 1 66 ? -8.803 2.291 1.620 1.00 0.00 86 VAL A O 2
ATOM 3669 N N . GLU A 1 67 ? -7.906 1.354 3.454 1.00 0.00 87 GLU A N 2
ATOM 3670 C CA . GLU A 1 67 ? -7.186 2.563 3.834 1.00 0.00 87 GLU A CA 2
ATOM 3671 C C . GLU A 1 67 ? -6.149 2.923 2.780 1.00 0.00 87 GLU A C 2
ATOM 3672 O O . GLU A 1 67 ? -5.846 4.097 2.570 1.00 0.00 87 GLU A O 2
ATOM 3684 N N . THR A 1 68 ? -5.594 1.908 2.127 1.00 0.00 88 THR A N 2
ATOM 3685 C CA . THR A 1 68 ? -4.576 2.131 1.099 1.00 0.00 88 THR A CA 2
ATOM 3686 C C . THR A 1 68 ? -5.226 2.515 -0.222 1.00 0.00 88 THR A C 2
ATOM 3687 O O . THR A 1 68 ? -4.583 3.111 -1.087 1.00 0.00 88 THR A O 2
ATOM 3698 N N . GLY A 1 69 ? -6.497 2.157 -0.379 1.00 0.00 89 GLY A N 2
ATOM 3699 C CA . GLY A 1 69 ? -7.212 2.457 -1.604 1.00 0.00 89 GLY A CA 2
ATOM 3700 C C . GLY A 1 69 ? -7.275 3.958 -1.855 1.00 0.00 89 GLY A C 2
ATOM 3701 O O . GLY A 1 69 ? -7.105 4.422 -2.972 1.00 0.00 89 GLY A O 2
ATOM 3705 N N . LYS A 1 70 ? -7.558 4.710 -0.806 1.00 0.00 90 LYS A N 2
ATOM 3706 C CA . LYS A 1 70 ? -7.665 6.169 -0.919 1.00 0.00 90 LYS A CA 2
ATOM 3707 C C . LYS A 1 70 ? -6.288 6.819 -0.908 1.00 0.00 90 LYS A C 2
ATOM 3708 O O . LYS A 1 70 ? -6.078 7.869 -1.514 1.00 0.00 90 LYS A O 2
ATOM 3727 N N . PHE A 1 71 ? -5.352 6.199 -0.200 1.00 0.00 91 PHE A N 2
ATOM 3728 C CA . PHE A 1 71 ? -4.008 6.742 -0.095 1.00 0.00 91 PHE A CA 2
ATOM 3729 C C . PHE A 1 71 ? -3.306 6.771 -1.444 1.00 0.00 91 PHE A C 2
ATOM 3730 O O . PHE A 1 71 ? -2.389 7.562 -1.667 1.00 0.00 91 PHE A O 2
ATOM 3747 N N . LEU A 1 72 ? -3.725 5.899 -2.338 1.00 0.00 92 LEU A N 2
ATOM 3748 C CA . LEU A 1 72 ? -3.117 5.827 -3.659 1.00 0.00 92 LEU A CA 2
ATOM 3749 C C . LEU A 1 72 ? -3.517 7.044 -4.500 1.00 0.00 92 LEU A C 2
ATOM 3750 O O . LEU A 1 72 ? -2.823 7.417 -5.446 1.00 0.00 92 LEU A O 2
ATOM 3766 N N . LYS A 1 73 ? -4.661 7.645 -4.165 1.00 0.00 93 LYS A N 2
ATOM 3767 C CA . LYS A 1 73 ? -5.164 8.789 -4.909 1.00 0.00 93 LYS A CA 2
ATOM 3768 C C . LYS A 1 73 ? -4.428 10.041 -4.485 1.00 0.00 93 LYS A C 2
ATOM 3769 O O . LYS A 1 73 ? -4.412 11.037 -5.199 1.00 0.00 93 LYS A O 2
ATOM 3788 N N . ILE A 1 74 ? -3.820 9.984 -3.305 1.00 0.00 94 ILE A N 2
ATOM 3789 C CA . ILE A 1 74 ? -3.081 11.127 -2.780 1.00 0.00 94 ILE A CA 2
ATOM 3790 C C . ILE A 1 74 ? -1.691 11.194 -3.401 1.00 0.00 94 ILE A C 2
ATOM 3791 O O . ILE A 1 74 ? -1.124 12.268 -3.547 1.00 0.00 94 ILE A O 2
ATOM 3807 N N . ILE A 1 75 ? -1.132 10.039 -3.734 1.00 0.00 95 ILE A N 2
ATOM 3808 C CA . ILE A 1 75 ? 0.207 9.980 -4.321 1.00 0.00 95 ILE A CA 2
ATOM 3809 C C . ILE A 1 75 ? 0.140 10.256 -5.820 1.00 0.00 95 ILE A C 2
ATOM 3810 O O . ILE A 1 75 ? 1.078 10.785 -6.408 1.00 0.00 95 ILE A O 2
ATOM 3826 N N . GLU A 1 76 ? -0.965 9.867 -6.439 1.00 0.00 96 GLU A N 2
ATOM 3827 C CA . GLU A 1 76 ? -1.126 10.058 -7.876 1.00 0.00 96 GLU A CA 2
ATOM 3828 C C . GLU A 1 76 ? -1.034 11.537 -8.228 1.00 0.00 96 GLU A C 2
ATOM 3829 O O . GLU A 1 76 ? -0.519 11.901 -9.283 1.00 0.00 96 GLU A O 2
ATOM 3841 N N . GLU A 1 77 ? -1.545 12.386 -7.344 1.00 0.00 97 GLU A N 2
ATOM 3842 C CA . GLU A 1 77 ? -1.518 13.829 -7.573 1.00 0.00 97 GLU A CA 2
ATOM 3843 C C . GLU A 1 77 ? -0.138 14.390 -7.262 1.00 0.00 97 GLU A C 2
ATOM 3844 O O . GLU A 1 77 ? 0.212 15.480 -7.713 1.00 0.00 97 GLU A O 2
ATOM 3856 N N . GLU A 1 78 ? 0.646 13.642 -6.483 1.00 0.00 98 GLU A N 2
ATOM 3857 C CA . GLU A 1 78 ? 1.991 14.088 -6.121 1.00 0.00 98 GLU A CA 2
ATOM 3858 C C . GLU A 1 78 ? 2.953 13.863 -7.276 1.00 0.00 98 GLU A C 2
ATOM 3859 O O . GLU A 1 78 ? 3.644 14.787 -7.697 1.00 0.00 98 GLU A O 2
ATOM 3871 N N . ALA A 1 79 ? 2.991 12.635 -7.772 1.00 0.00 99 ALA A N 2
ATOM 3872 C CA . ALA A 1 79 ? 3.886 12.295 -8.871 1.00 0.00 99 ALA A CA 2
ATOM 3873 C C . ALA A 1 79 ? 3.592 13.158 -10.080 1.00 0.00 99 ALA A C 2
ATOM 3874 O O . ALA A 1 79 ? 4.498 13.518 -10.833 1.00 0.00 99 ALA A O 2
ATOM 3881 N N . LEU A 1 80 ? 2.321 13.493 -10.268 1.00 0.00 100 LEU A N 2
ATOM 3882 C CA . LEU A 1 80 ? 1.919 14.310 -11.399 1.00 0.00 100 LEU A CA 2
ATOM 3883 C C . LEU A 1 80 ? 2.863 15.495 -11.582 1.00 0.00 100 LEU A C 2
ATOM 3884 O O . LEU A 1 80 ? 3.157 15.916 -12.700 1.00 0.00 100 LEU A O 2
ATOM 3900 N N . LYS A 1 81 ? 3.324 16.035 -10.470 1.00 0.00 101 LYS A N 2
ATOM 3901 C CA . LYS A 1 81 ? 4.229 17.167 -10.516 1.00 0.00 101 LYS A CA 2
ATOM 3902 C C . LYS A 1 81 ? 5.637 16.733 -10.903 1.00 0.00 101 LYS A C 2
ATOM 3903 O O . LYS A 1 81 ? 6.285 17.355 -11.738 1.00 0.00 101 LYS A O 2
ATOM 3922 N N . LEU A 1 82 ? 6.117 15.668 -10.280 1.00 0.00 102 LEU A N 2
ATOM 3923 C CA . LEU A 1 82 ? 7.459 15.172 -10.547 1.00 0.00 102 LEU A CA 2
ATOM 3924 C C . LEU A 1 82 ? 7.686 14.975 -12.024 1.00 0.00 102 LEU A C 2
ATOM 3925 O O . LEU A 1 82 ? 8.826 14.983 -12.492 1.00 0.00 102 LEU A O 2
ATOM 3941 N N . LYS A 1 83 ? 6.607 14.804 -12.754 1.00 0.00 103 LYS A N 2
ATOM 3942 C CA . LYS A 1 83 ? 6.706 14.609 -14.188 1.00 0.00 103 LYS A CA 2
ATOM 3943 C C . LYS A 1 83 ? 7.518 15.722 -14.834 1.00 0.00 103 LYS A C 2
ATOM 3944 O O . LYS A 1 83 ? 7.860 15.645 -16.011 1.00 0.00 103 LYS A O 2
ATOM 3963 N N . GLU A 1 84 ? 7.827 16.758 -14.059 1.00 0.00 104 GLU A N 2
ATOM 3964 C CA . GLU A 1 84 ? 8.604 17.887 -14.563 1.00 0.00 104 GLU A CA 2
ATOM 3965 C C . GLU A 1 84 ? 10.086 17.694 -14.261 1.00 0.00 104 GLU A C 2
ATOM 3966 O O . GLU A 1 84 ? 10.936 17.967 -15.107 1.00 0.00 104 GLU A O 2
ATOM 3978 N N . THR A 1 85 ? 10.394 17.227 -13.051 1.00 0.00 105 THR A N 2
ATOM 3979 C CA . THR A 1 85 ? 11.786 17.015 -12.657 1.00 0.00 105 THR A CA 2
ATOM 3980 C C . THR A 1 85 ? 12.351 15.761 -13.311 1.00 0.00 105 THR A C 2
ATOM 3981 O O . THR A 1 85 ? 13.465 15.772 -13.838 1.00 0.00 105 THR A O 2
ATOM 3992 N N . GLY A 1 86 ? 11.571 14.683 -13.287 1.00 0.00 106 GLY A N 2
ATOM 3993 C CA . GLY A 1 86 ? 12.011 13.428 -13.894 1.00 0.00 106 GLY A CA 2
ATOM 3994 C C . GLY A 1 86 ? 13.282 12.915 -13.230 1.00 0.00 106 GLY A C 2
ATOM 3995 O O . GLY A 1 86 ? 14.114 12.277 -13.875 1.00 0.00 106 GLY A O 2
ATOM 3999 N N . ASN A 1 87 ? 13.430 13.196 -11.937 1.00 0.00 107 ASN A N 2
ATOM 4000 C CA . ASN A 1 87 ? 14.610 12.755 -11.193 1.00 0.00 107 ASN A CA 2
ATOM 4001 C C . ASN A 1 87 ? 14.440 11.308 -10.746 1.00 0.00 107 ASN A C 2
ATOM 4002 O O . ASN A 1 87 ? 13.650 11.017 -9.849 1.00 0.00 107 ASN A O 2
ATOM 4013 N N . SER A 1 88 ? 15.179 10.409 -11.386 1.00 0.00 108 SER A N 2
ATOM 4014 C CA . SER A 1 88 ? 15.097 8.991 -11.053 1.00 0.00 108 SER A CA 2
ATOM 4015 C C . SER A 1 88 ? 15.329 8.769 -9.564 1.00 0.00 108 SER A C 2
ATOM 4016 O O . SER A 1 88 ? 14.645 7.966 -8.934 1.00 0.00 108 SER A O 2
ATOM 4024 N N . GLY A 1 89 ? 16.301 9.483 -9.003 1.00 0.00 109 GLY A N 2
ATOM 4025 C CA . GLY A 1 89 ? 16.617 9.354 -7.588 1.00 0.00 109 GLY A CA 2
ATOM 4026 C C . GLY A 1 89 ? 15.387 9.573 -6.729 1.00 0.00 109 GLY A C 2
ATOM 4027 O O . GLY A 1 89 ? 15.164 8.862 -5.749 1.00 0.00 109 GLY A O 2
ATOM 4031 N N . GLN A 1 90 ? 14.587 10.569 -7.092 1.00 0.00 110 GLN A N 2
ATOM 4032 C CA . GLN A 1 90 ? 13.381 10.873 -6.338 1.00 0.00 110 GLN A CA 2
ATOM 4033 C C . GLN A 1 90 ? 12.301 9.832 -6.592 1.00 0.00 110 GLN A C 2
ATOM 4034 O O . GLN A 1 90 ? 11.548 9.465 -5.685 1.00 0.00 110 GLN A O 2
ATOM 4048 N N . PHE A 1 91 ? 12.203 9.375 -7.835 1.00 0.00 111 PHE A N 2
ATOM 4049 C CA . PHE A 1 91 ? 11.191 8.389 -8.197 1.00 0.00 111 PHE A CA 2
ATOM 4050 C C . PHE A 1 91 ? 11.515 7.035 -7.592 1.00 0.00 111 PHE A C 2
ATOM 4051 O O . PHE A 1 91 ? 10.614 6.278 -7.235 1.00 0.00 111 PHE A O 2
ATOM 4068 N N . LEU A 1 92 ? 12.794 6.721 -7.508 1.00 0.00 112 LEU A N 2
ATOM 4069 C CA . LEU A 1 92 ? 13.201 5.433 -6.970 1.00 0.00 112 LEU A CA 2
ATOM 4070 C C . LEU A 1 92 ? 12.660 5.252 -5.565 1.00 0.00 112 LEU A C 2
ATOM 4071 O O . LEU A 1 92 ? 12.168 4.179 -5.223 1.00 0.00 112 LEU A O 2
ATOM 4087 N N . ALA A 1 93 ? 12.739 6.303 -4.771 1.00 0.00 113 ALA A N 2
ATOM 4088 C CA . ALA A 1 93 ? 12.239 6.245 -3.407 1.00 0.00 113 ALA A CA 2
ATOM 4089 C C . ALA A 1 93 ? 10.740 5.981 -3.425 1.00 0.00 113 ALA A C 2
ATOM 4090 O O . ALA A 1 93 ? 10.194 5.364 -2.511 1.00 0.00 113 ALA A O 2
ATOM 4097 N N . MET A 1 94 ? 10.075 6.451 -4.474 1.00 0.00 114 MET A N 2
ATOM 4098 C CA . MET A 1 94 ? 8.643 6.257 -4.594 1.00 0.00 114 MET A CA 2
ATOM 4099 C C . MET A 1 94 ? 8.309 4.768 -4.711 1.00 0.00 114 MET A C 2
ATOM 4100 O O . MET A 1 94 ? 7.316 4.286 -4.162 1.00 0.00 114 MET A O 2
ATOM 4114 N N . PHE A 1 95 ? 9.133 4.050 -5.459 1.00 0.00 115 PHE A N 2
ATOM 4115 C CA . PHE A 1 95 ? 8.895 2.634 -5.674 1.00 0.00 115 PHE A CA 2
ATOM 4116 C C . PHE A 1 95 ? 8.839 1.892 -4.344 1.00 0.00 115 PHE A C 2
ATOM 4117 O O . PHE A 1 95 ? 7.970 1.064 -4.121 1.00 0.00 115 PHE A O 2
ATOM 4134 N N . ASP A 1 96 ? 9.785 2.194 -3.473 1.00 0.00 116 ASP A N 2
ATOM 4135 C CA . ASP A 1 96 ? 9.845 1.547 -2.163 1.00 0.00 116 ASP A CA 2
ATOM 4136 C C . ASP A 1 96 ? 8.784 2.112 -1.234 1.00 0.00 116 ASP A C 2
ATOM 4137 O O . ASP A 1 96 ? 8.482 1.536 -0.196 1.00 0.00 116 ASP A O 2
ATOM 4146 N N . LEU A 1 97 ? 8.239 3.259 -1.603 1.00 0.00 117 LEU A N 2
ATOM 4147 C CA . LEU A 1 97 ? 7.220 3.905 -0.784 1.00 0.00 117 LEU A CA 2
ATOM 4148 C C . LEU A 1 97 ? 5.843 3.303 -1.028 1.00 0.00 117 LEU A C 2
ATOM 4149 O O . LEU A 1 97 ? 5.120 2.968 -0.090 1.00 0.00 117 LEU A O 2
ATOM 4165 N N . MET A 1 98 ? 5.464 3.210 -2.297 1.00 0.00 118 MET A N 2
ATOM 4166 C CA . MET A 1 98 ? 4.158 2.688 -2.654 1.00 0.00 118 MET A CA 2
ATOM 4167 C C . MET A 1 98 ? 4.020 1.244 -2.237 1.00 0.00 118 MET A C 2
ATOM 4168 O O . MET A 1 98 ? 2.935 0.794 -1.902 1.00 0.00 118 MET A O 2
ATOM 4182 N N . LEU A 1 99 ? 5.118 0.511 -2.305 1.00 0.00 119 LEU A N 2
ATOM 4183 C CA . LEU A 1 99 ? 5.117 -0.904 -1.944 1.00 0.00 119 LEU A CA 2
ATOM 4184 C C . LEU A 1 99 ? 5.216 -1.078 -0.442 1.00 0.00 119 LEU A C 2
ATOM 4185 O O . LEU A 1 99 ? 4.836 -2.112 0.099 1.00 0.00 119 LEU A O 2
ATOM 4201 N N . GLU A 1 100 ? 5.734 -0.068 0.236 1.00 0.00 120 GLU A N 2
ATOM 4202 C CA . GLU A 1 100 ? 5.894 -0.140 1.680 1.00 0.00 120 GLU A CA 2
ATOM 4203 C C . GLU A 1 100 ? 4.554 -0.223 2.398 1.00 0.00 120 GLU A C 2
ATOM 4204 O O . GLU A 1 100 ? 4.412 -0.940 3.387 1.00 0.00 120 GLU A O 2
ATOM 4216 N N . VAL A 1 101 ? 3.592 0.539 1.919 1.00 0.00 121 VAL A N 2
ATOM 4217 C CA . VAL A 1 101 ? 2.284 0.574 2.549 1.00 0.00 121 VAL A CA 2
ATOM 4218 C C . VAL A 1 101 ? 1.663 -0.814 2.593 1.00 0.00 121 VAL A C 2
ATOM 4219 O O . VAL A 1 101 ? 1.077 -1.216 3.593 1.00 0.00 121 VAL A O 2
ATOM 4232 N N . VAL A 1 102 ? 1.778 -1.536 1.488 1.00 0.00 122 VAL A N 2
ATOM 4233 C CA . VAL A 1 102 ? 1.218 -2.879 1.377 1.00 0.00 122 VAL A CA 2
ATOM 4234 C C . VAL A 1 102 ? 2.134 -3.889 2.036 1.00 0.00 122 VAL A C 2
ATOM 4235 O O . VAL A 1 102 ? 1.738 -5.022 2.291 1.00 0.00 122 VAL A O 2
ATOM 4248 N N . GLU A 1 103 ? 3.366 -3.474 2.295 1.00 0.00 123 GLU A N 2
ATOM 4249 C CA . GLU A 1 103 ? 4.347 -4.361 2.920 1.00 0.00 123 GLU A CA 2
ATOM 4250 C C . GLU A 1 103 ? 4.156 -4.401 4.433 1.00 0.00 123 GLU A C 2
ATOM 4251 O O . GLU A 1 103 ? 4.406 -5.423 5.073 1.00 0.00 123 GLU A O 2
ATOM 4263 N N . SER A 1 104 ? 3.735 -3.274 5.005 1.00 0.00 124 SER A N 2
ATOM 4264 C CA . SER A 1 104 ? 3.539 -3.194 6.448 1.00 0.00 124 SER A CA 2
ATOM 4265 C C . SER A 1 104 ? 2.498 -4.202 6.911 1.00 0.00 124 SER A C 2
ATOM 4266 O O . SER A 1 104 ? 2.467 -4.589 8.077 1.00 0.00 124 SER A O 2
ATOM 4274 N N . LEU A 1 105 ? 1.641 -4.618 5.988 1.00 0.00 125 LEU A N 2
ATOM 4275 C CA . LEU A 1 105 ? 0.591 -5.583 6.317 1.00 0.00 125 LEU A CA 2
ATOM 4276 C C . LEU A 1 105 ? 1.203 -6.960 6.576 1.00 0.00 125 LEU A C 2
ATOM 4277 O O . LEU A 1 105 ? 0.511 -7.968 6.561 1.00 0.00 125 LEU A O 2
ATOM 4293 N N . GLU A 1 106 ? 2.500 -6.996 6.812 1.00 0.00 126 GLU A N 2
ATOM 4294 C CA . GLU A 1 106 ? 3.175 -8.255 7.073 1.00 0.00 126 GLU A CA 2
ATOM 4295 C C . GLU A 1 106 ? 2.567 -8.945 8.284 1.00 0.00 126 GLU A C 2
ATOM 4296 O O . GLU A 1 106 ? 2.664 -10.163 8.426 1.00 0.00 126 GLU A O 2
ATOM 4308 N N . ASP A 1 107 ? 1.943 -8.164 9.155 1.00 0.00 127 ASP A N 2
ATOM 4309 C CA . ASP A 1 107 ? 1.328 -8.721 10.355 1.00 0.00 127 ASP A CA 2
ATOM 4310 C C . ASP A 1 107 ? 0.208 -9.683 9.983 1.00 0.00 127 ASP A C 2
ATOM 4311 O O . ASP A 1 107 ? 0.138 -10.799 10.498 1.00 0.00 127 ASP A O 2
ATOM 4320 N N . VAL A 1 108 ? -0.666 -9.247 9.083 1.00 0.00 128 VAL A N 2
ATOM 4321 C CA . VAL A 1 108 ? -1.782 -10.080 8.646 1.00 0.00 128 VAL A CA 2
ATOM 4322 C C . VAL A 1 108 ? -1.302 -11.109 7.627 1.00 0.00 128 VAL A C 2
ATOM 4323 O O . VAL A 1 108 ? -2.109 -11.684 6.900 1.00 0.00 128 VAL A O 2
ATOM 4336 N N . GLY A 1 109 ? 0.014 -11.369 7.607 1.00 0.00 129 GLY A N 2
ATOM 4337 C CA . GLY A 1 109 ? 0.534 -12.372 6.688 1.00 0.00 129 GLY A CA 2
ATOM 4338 C C . GLY A 1 109 ? 0.220 -12.002 5.251 1.00 0.00 129 GLY A C 2
ATOM 4339 O O . GLY A 1 109 ? -0.350 -12.804 4.510 1.00 0.00 129 GLY A O 2
ATOM 4343 N N . ILE A 1 110 ? 0.561 -10.784 4.853 1.00 0.00 130 ILE A N 2
ATOM 4344 C CA . ILE A 1 110 ? 0.278 -10.343 3.500 1.00 0.00 130 ILE A CA 2
ATOM 4345 C C . ILE A 1 110 ? 1.129 -11.075 2.477 1.00 0.00 130 ILE A C 2
ATOM 4346 O O . ILE A 1 110 ? 2.348 -11.142 2.604 1.00 0.00 130 ILE A O 2
ATOM 4362 N N . ILE A 1 111 ? 0.486 -11.600 1.438 1.00 0.00 131 ILE A N 2
ATOM 4363 C CA . ILE A 1 111 ? 1.196 -12.309 0.375 1.00 0.00 131 ILE A CA 2
ATOM 4364 C C . ILE A 1 111 ? 0.588 -12.008 -0.985 1.00 0.00 131 ILE A C 2
ATOM 4365 O O . ILE A 1 111 ? 0.031 -12.882 -1.641 1.00 0.00 131 ILE A O 2
ATOM 4381 N N . GLY A 1 112 ? 0.709 -10.777 -1.400 1.00 0.00 132 GLY A N 2
ATOM 4382 C CA . GLY A 1 112 ? 0.179 -10.355 -2.689 1.00 0.00 132 GLY A CA 2
ATOM 4383 C C . GLY A 1 112 ? 1.119 -10.746 -3.818 1.00 0.00 132 GLY A C 2
ATOM 4384 O O . GLY A 1 112 ? 2.128 -11.401 -3.590 1.00 0.00 132 GLY A O 2
ATOM 4388 N N . LEU A 1 113 ? 0.782 -10.351 -5.043 1.00 0.00 133 LEU A N 2
ATOM 4389 C CA . LEU A 1 113 ? 1.611 -10.686 -6.206 1.00 0.00 133 LEU A CA 2
ATOM 4390 C C . LEU A 1 113 ? 2.632 -9.581 -6.443 1.00 0.00 133 LEU A C 2
ATOM 4391 O O . LEU A 1 113 ? 3.109 -9.397 -7.555 1.00 0.00 133 LEU A O 2
ATOM 4407 N N . LYS A 1 114 ? 2.970 -8.847 -5.392 1.00 0.00 134 LYS A N 2
ATOM 4408 C CA . LYS A 1 114 ? 3.934 -7.767 -5.519 1.00 0.00 134 LYS A CA 2
ATOM 4409 C C . LYS A 1 114 ? 5.183 -8.251 -6.238 1.00 0.00 134 LYS A C 2
ATOM 4410 O O . LYS A 1 114 ? 5.563 -7.690 -7.240 1.00 0.00 134 LYS A O 2
ATOM 4429 N N . ALA A 1 115 ? 5.811 -9.301 -5.714 1.00 0.00 135 ALA A N 2
ATOM 4430 C CA . ALA A 1 115 ? 7.035 -9.840 -6.323 1.00 0.00 135 ALA A CA 2
ATOM 4431 C C . ALA A 1 115 ? 6.946 -9.810 -7.852 1.00 0.00 135 ALA A C 2
ATOM 4432 O O . ALA A 1 115 ? 7.959 -9.725 -8.548 1.00 0.00 135 ALA A O 2
ATOM 4439 N N . ARG A 1 116 ? 5.721 -9.866 -8.367 1.00 0.00 136 ARG A N 2
ATOM 4440 C CA . ARG A 1 116 ? 5.513 -9.829 -9.801 1.00 0.00 136 ARG A CA 2
ATOM 4441 C C . ARG A 1 116 ? 5.836 -8.444 -10.364 1.00 0.00 136 ARG A C 2
ATOM 4442 O O . ARG A 1 116 ? 6.450 -8.328 -11.410 1.00 0.00 136 ARG A O 2
ATOM 4463 N N . VAL A 1 117 ? 5.387 -7.396 -9.682 1.00 0.00 137 VAL A N 2
ATOM 4464 C CA . VAL A 1 117 ? 5.620 -6.029 -10.150 1.00 0.00 137 VAL A CA 2
ATOM 4465 C C . VAL A 1 117 ? 7.103 -5.679 -10.081 1.00 0.00 137 VAL A C 2
ATOM 4466 O O . VAL A 1 117 ? 7.572 -4.777 -10.769 1.00 0.00 137 VAL A O 2
ATOM 4479 N N . LEU A 1 118 ? 7.831 -6.374 -9.221 1.00 0.00 138 LEU A N 2
ATOM 4480 C CA . LEU A 1 118 ? 9.255 -6.107 -9.063 1.00 0.00 138 LEU A CA 2
ATOM 4481 C C . LEU A 1 118 ? 9.987 -6.370 -10.364 1.00 0.00 138 LEU A C 2
ATOM 4482 O O . LEU A 1 118 ? 10.908 -5.641 -10.720 1.00 0.00 138 LEU A O 2
ATOM 4498 N N . GLU A 1 119 ? 9.587 -7.417 -11.055 1.00 0.00 139 GLU A N 2
ATOM 4499 C CA . GLU A 1 119 ? 10.233 -7.766 -12.308 1.00 0.00 139 GLU A CA 2
ATOM 4500 C C . GLU A 1 119 ? 10.004 -6.664 -13.342 1.00 0.00 139 GLU A C 2
ATOM 4501 O O . GLU A 1 119 ? 10.770 -6.525 -14.297 1.00 0.00 139 GLU A O 2
ATOM 4513 N N . GLU A 1 120 ? 8.916 -5.906 -13.171 1.00 0.00 140 GLU A N 2
ATOM 4514 C CA . GLU A 1 120 ? 8.580 -4.870 -14.119 1.00 0.00 140 GLU A CA 2
ATOM 4515 C C . GLU A 1 120 ? 9.759 -3.926 -14.313 1.00 0.00 140 GLU A C 2
ATOM 4516 O O . GLU A 1 120 ? 10.192 -3.688 -15.437 1.00 0.00 140 GLU A O 2
ATOM 4528 N N . SER A 1 121 ? 10.276 -3.400 -13.205 1.00 0.00 141 SER A N 2
ATOM 4529 C CA . SER A 1 121 ? 11.401 -2.498 -13.265 1.00 0.00 141 SER A CA 2
ATOM 4530 C C . SER A 1 121 ? 12.626 -3.204 -13.829 1.00 0.00 141 SER A C 2
ATOM 4531 O O . SER A 1 121 ? 13.442 -2.597 -14.520 1.00 0.00 141 SER A O 2
ATOM 4539 N N . LYS A 1 122 ? 12.768 -4.488 -13.518 1.00 0.00 142 LYS A N 2
ATOM 4540 C CA . LYS A 1 122 ? 13.909 -5.257 -13.988 1.00 0.00 142 LYS A CA 2
ATOM 4541 C C . LYS A 1 122 ? 13.931 -5.327 -15.507 1.00 0.00 142 LYS A C 2
ATOM 4542 O O . LYS A 1 122 ? 14.981 -5.181 -16.124 1.00 0.00 142 LYS A O 2
ATOM 4561 N N . ASN A 1 123 ? 12.768 -5.561 -16.105 1.00 0.00 143 ASN A N 2
ATOM 4562 C CA . ASN A 1 123 ? 12.664 -5.662 -17.564 1.00 0.00 143 ASN A CA 2
ATOM 4563 C C . ASN A 1 123 ? 12.270 -4.316 -18.156 1.00 0.00 143 ASN A C 2
ATOM 4564 O O . ASN A 1 123 ? 11.749 -4.244 -19.267 1.00 0.00 143 ASN A O 2
ATOM 4575 N N . ASN A 1 124 ? 12.531 -3.252 -17.410 1.00 0.00 144 ASN A N 2
ATOM 4576 C CA . ASN A 1 124 ? 12.203 -1.915 -17.884 1.00 0.00 144 ASN A CA 2
ATOM 4577 C C . ASN A 1 124 ? 12.851 -0.845 -16.988 1.00 0.00 144 ASN A C 2
ATOM 4578 O O . ASN A 1 124 ? 12.326 -0.546 -15.913 1.00 0.00 144 ASN A O 2
ATOM 4589 N N . PRO A 1 125 ? 13.971 -0.282 -17.389 1.00 0.00 145 PRO A N 2
ATOM 4590 C CA . PRO A 1 125 ? 14.673 0.764 -16.587 1.00 0.00 145 PRO A CA 2
ATOM 4591 C C . PRO A 1 125 ? 13.710 1.836 -16.097 1.00 0.00 145 PRO A C 2
ATOM 4592 O O . PRO A 1 125 ? 13.062 2.507 -16.893 1.00 0.00 145 PRO A O 2
ATOM 4603 N N . ILE A 1 126 ? 13.619 1.989 -14.779 1.00 0.00 146 ILE A N 2
ATOM 4604 C CA . ILE A 1 126 ? 12.725 2.985 -14.184 1.00 0.00 146 ILE A CA 2
ATOM 4605 C C . ILE A 1 126 ? 13.487 4.228 -13.779 1.00 0.00 146 ILE A C 2
ATOM 4606 O O . ILE A 1 126 ? 13.847 4.389 -12.623 1.00 0.00 146 ILE A O 2
ATOM 4622 N N . ASN A 1 127 ? 13.711 5.113 -14.756 1.00 0.00 147 ASN A N 2
ATOM 4623 C CA . ASN A 1 127 ? 14.431 6.372 -14.503 1.00 0.00 147 ASN A CA 2
ATOM 4624 C C . ASN A 1 127 ? 13.631 7.555 -15.020 1.00 0.00 147 ASN A C 2
ATOM 4625 O O . ASN A 1 127 ? 14.194 8.511 -15.545 1.00 0.00 147 ASN A O 2
ATOM 4636 N N . THR A 1 128 ? 12.316 7.479 -14.879 1.00 0.00 148 THR A N 2
ATOM 4637 C CA . THR A 1 128 ? 11.435 8.557 -15.347 1.00 0.00 148 THR A CA 2
ATOM 4638 C C . THR A 1 128 ? 10.068 8.444 -14.694 1.00 0.00 148 THR A C 2
ATOM 4639 O O . THR A 1 128 ? 9.845 7.570 -13.862 1.00 0.00 148 THR A O 2
ATOM 4650 N N . ALA A 1 129 ? 9.166 9.351 -15.069 1.00 0.00 149 ALA A N 2
ATOM 4651 C CA . ALA A 1 129 ? 7.816 9.378 -14.519 1.00 0.00 149 ALA A CA 2
ATOM 4652 C C . ALA A 1 129 ? 6.851 8.629 -15.408 1.00 0.00 149 ALA A C 2
ATOM 4653 O O . ALA A 1 129 ? 6.243 7.671 -14.979 1.00 0.00 149 ALA A O 2
ATOM 4660 N N . GLU A 1 130 ? 6.689 9.093 -16.647 1.00 0.00 150 GLU A N 2
ATOM 4661 C CA . GLU A 1 130 ? 5.765 8.472 -17.606 1.00 0.00 150 GLU A CA 2
ATOM 4662 C C . GLU A 1 130 ? 5.503 6.996 -17.297 1.00 0.00 150 GLU A C 2
ATOM 4663 O O . GLU A 1 130 ? 4.455 6.637 -16.772 1.00 0.00 150 GLU A O 2
ATOM 4675 N N . ARG A 1 131 ? 6.472 6.153 -17.629 1.00 0.00 151 ARG A N 2
ATOM 4676 C CA . ARG A 1 131 ? 6.338 4.726 -17.384 1.00 0.00 151 ARG A CA 2
ATOM 4677 C C . ARG A 1 131 ? 6.042 4.435 -15.927 1.00 0.00 151 ARG A C 2
ATOM 4678 O O . ARG A 1 131 ? 5.385 3.447 -15.599 1.00 0.00 151 ARG A O 2
ATOM 4699 N N . LEU A 1 132 ? 6.532 5.278 -15.043 1.00 0.00 152 LEU A N 2
ATOM 4700 C CA . LEU A 1 132 ? 6.318 5.060 -13.632 1.00 0.00 152 LEU A CA 2
ATOM 4701 C C . LEU A 1 132 ? 4.840 4.857 -13.327 1.00 0.00 152 LEU A C 2
ATOM 4702 O O . LEU A 1 132 ? 4.458 3.954 -12.587 1.00 0.00 152 LEU A O 2
ATOM 4718 N N . LEU A 1 133 ? 4.013 5.701 -13.893 1.00 0.00 153 LEU A N 2
ATOM 4719 C CA . LEU A 1 133 ? 2.579 5.595 -13.654 1.00 0.00 153 LEU A CA 2
ATOM 4720 C C . LEU A 1 133 ? 2.115 4.159 -13.861 1.00 0.00 153 LEU A C 2
ATOM 4721 O O . LEU A 1 133 ? 1.141 3.725 -13.246 1.00 0.00 153 LEU A O 2
ATOM 4737 N N . ALA A 1 134 ? 2.820 3.427 -14.721 1.00 0.00 154 ALA A N 2
ATOM 4738 C CA . ALA A 1 134 ? 2.462 2.046 -14.979 1.00 0.00 154 ALA A CA 2
ATOM 4739 C C . ALA A 1 134 ? 2.609 1.236 -13.704 1.00 0.00 154 ALA A C 2
ATOM 4740 O O . ALA A 1 134 ? 1.614 0.744 -13.173 1.00 0.00 154 ALA A O 2
ATOM 4747 N N . ALA A 1 135 ? 3.859 1.087 -13.228 1.00 0.00 155 ALA A N 2
ATOM 4748 C CA . ALA A 1 135 ? 4.140 0.315 -12.014 1.00 0.00 155 ALA A CA 2
ATOM 4749 C C . ALA A 1 135 ? 3.022 0.527 -10.998 1.00 0.00 155 ALA A C 2
ATOM 4750 O O . ALA A 1 135 ? 2.547 -0.424 -10.399 1.00 0.00 155 ALA A O 2
ATOM 4757 N N . LYS A 1 136 ? 2.577 1.772 -10.873 1.00 0.00 156 LYS A N 2
ATOM 4758 C CA . LYS A 1 136 ? 1.472 2.087 -9.974 1.00 0.00 156 LYS A CA 2
ATOM 4759 C C . LYS A 1 136 ? 0.179 1.462 -10.488 1.00 0.00 156 LYS A C 2
ATOM 4760 O O . LYS A 1 136 ? -0.507 0.731 -9.778 1.00 0.00 156 LYS A O 2
ATOM 4779 N N . ALA A 1 137 ? -0.150 1.770 -11.741 1.00 0.00 157 ALA A N 2
ATOM 4780 C CA . ALA A 1 137 ? -1.380 1.253 -12.357 1.00 0.00 157 ALA A CA 2
ATOM 4781 C C . ALA A 1 137 ? -1.539 -0.236 -12.064 1.00 0.00 157 ALA A C 2
ATOM 4782 O O . ALA A 1 137 ? -2.652 -0.744 -11.925 1.00 0.00 157 ALA A O 2
ATOM 4789 N N . GLN A 1 138 ? -0.408 -0.929 -11.957 1.00 0.00 158 GLN A N 2
ATOM 4790 C CA . GLN A 1 138 ? -0.418 -2.359 -11.663 1.00 0.00 158 GLN A CA 2
ATOM 4791 C C . GLN A 1 138 ? -0.871 -2.618 -10.228 1.00 0.00 158 GLN A C 2
ATOM 4792 O O . GLN A 1 138 ? -1.535 -3.613 -9.947 1.00 0.00 158 GLN A O 2
ATOM 4806 N N . ILE A 1 139 ? -0.499 -1.724 -9.324 1.00 0.00 159 ILE A N 2
ATOM 4807 C CA . ILE A 1 139 ? -0.866 -1.874 -7.918 1.00 0.00 159 ILE A CA 2
ATOM 4808 C C . ILE A 1 139 ? -2.373 -1.850 -7.759 1.00 0.00 159 ILE A C 2
ATOM 4809 O O . ILE A 1 139 ? -2.929 -2.622 -6.993 1.00 0.00 159 ILE A O 2
ATOM 4825 N N . GLU A 1 140 ? -3.028 -0.958 -8.475 1.00 0.00 160 GLU A N 2
ATOM 4826 C CA . GLU A 1 140 ? -4.480 -0.851 -8.389 1.00 0.00 160 GLU A CA 2
ATOM 4827 C C . GLU A 1 140 ? -5.137 -2.193 -8.689 1.00 0.00 160 GLU A C 2
ATOM 4828 O O . GLU A 1 140 ? -6.208 -2.496 -8.162 1.00 0.00 160 GLU A O 2
ATOM 4840 N N . ASN A 1 141 ? -4.507 -2.981 -9.548 1.00 0.00 161 ASN A N 2
ATOM 4841 C CA . ASN A 1 141 ? -5.047 -4.280 -9.915 1.00 0.00 161 ASN A CA 2
ATOM 4842 C C . ASN A 1 141 ? -4.972 -5.247 -8.743 1.00 0.00 161 ASN A C 2
ATOM 4843 O O . ASN A 1 141 ? -5.781 -6.157 -8.637 1.00 0.00 161 ASN A O 2
ATOM 4854 N N . GLN A 1 142 ? -4.001 -5.035 -7.863 1.00 0.00 162 GLN A N 2
ATOM 4855 C CA . GLN A 1 142 ? -3.831 -5.903 -6.708 1.00 0.00 162 GLN A CA 2
ATOM 4856 C C . GLN A 1 142 ? -5.017 -5.785 -5.757 1.00 0.00 162 GLN A C 2
ATOM 4857 O O . GLN A 1 142 ? -5.592 -6.773 -5.322 1.00 0.00 162 GLN A O 2
ATOM 4871 N N . LEU A 1 143 ? -5.362 -4.559 -5.425 1.00 0.00 163 LEU A N 2
ATOM 4872 C CA . LEU A 1 143 ? -6.469 -4.311 -4.487 1.00 0.00 163 LEU A CA 2
ATOM 4873 C C . LEU A 1 143 ? -7.695 -5.129 -4.885 1.00 0.00 163 LEU A C 2
ATOM 4874 O O . LEU A 1 143 ? -8.359 -5.721 -4.038 1.00 0.00 163 LEU A O 2
ATOM 4890 N N . LYS A 1 144 ? -7.978 -5.156 -6.175 1.00 0.00 164 LYS A N 2
ATOM 4891 C CA . LYS A 1 144 ? -9.121 -5.909 -6.684 1.00 0.00 164 LYS A CA 2
ATOM 4892 C C . LYS A 1 144 ? -8.831 -7.405 -6.661 1.00 0.00 164 LYS A C 2
ATOM 4893 O O . LYS A 1 144 ? -9.744 -8.220 -6.749 1.00 0.00 164 LYS A O 2
ATOM 4912 N N . VAL A 1 145 ? -7.557 -7.755 -6.549 1.00 0.00 165 VAL A N 2
ATOM 4913 C CA . VAL A 1 145 ? -7.134 -9.162 -6.504 1.00 0.00 165 VAL A CA 2
ATOM 4914 C C . VAL A 1 145 ? -7.068 -9.683 -5.080 1.00 0.00 165 VAL A C 2
ATOM 4915 O O . VAL A 1 145 ? -7.404 -10.834 -4.824 1.00 0.00 165 VAL A O 2
ATOM 4928 N N . VAL A 1 146 ? -6.570 -8.849 -4.171 1.00 0.00 166 VAL A N 2
ATOM 4929 C CA . VAL A 1 146 ? -6.411 -9.242 -2.780 1.00 0.00 166 VAL A CA 2
ATOM 4930 C C . VAL A 1 146 ? -7.731 -9.124 -2.028 1.00 0.00 166 VAL A C 2
ATOM 4931 O O . VAL A 1 146 ? -8.087 -9.968 -1.223 1.00 0.00 166 VAL A O 2
ATOM 4944 N N . LYS A 1 147 ? -8.426 -8.028 -2.258 1.00 0.00 167 LYS A N 2
ATOM 4945 C CA . LYS A 1 147 ? -9.684 -7.777 -1.559 1.00 0.00 167 LYS A CA 2
ATOM 4946 C C . LYS A 1 147 ? -10.681 -8.906 -1.784 1.00 0.00 167 LYS A C 2
ATOM 4947 O O . LYS A 1 147 ? -11.442 -9.263 -0.887 1.00 0.00 167 LYS A O 2
ATOM 4966 N N . GLU A 1 148 ? -10.693 -9.442 -2.993 1.00 0.00 168 GLU A N 2
ATOM 4967 C CA . GLU A 1 148 ? -11.616 -10.516 -3.341 1.00 0.00 168 GLU A CA 2
ATOM 4968 C C . GLU A 1 148 ? -11.277 -11.798 -2.591 1.00 0.00 168 GLU A C 2
ATOM 4969 O O . GLU A 1 148 ? -12.087 -12.722 -2.530 1.00 0.00 168 GLU A O 2
ATOM 4981 N N . LYS A 1 149 ? -10.063 -11.867 -2.064 1.00 0.00 169 LYS A N 2
ATOM 4982 C CA . LYS A 1 149 ? -9.619 -13.058 -1.353 1.00 0.00 169 LYS A CA 2
ATOM 4983 C C . LYS A 1 149 ? -10.491 -13.334 -0.151 1.00 0.00 169 LYS A C 2
ATOM 4984 O O . LYS A 1 149 ? -10.420 -14.422 0.419 1.00 0.00 169 LYS A O 2
ATOM 5003 N N . GLN A 1 150 ? -11.323 -12.371 0.218 1.00 0.00 170 GLN A N 2
ATOM 5004 C CA . GLN A 1 150 ? -12.219 -12.548 1.349 1.00 0.00 170 GLN A CA 2
ATOM 5005 C C . GLN A 1 150 ? -13.279 -13.606 1.043 1.00 0.00 170 GLN A C 2
ATOM 5006 O O . GLN A 1 150 ? -14.401 -13.522 1.530 1.00 0.00 170 GLN A O 2
ATOM 5020 N N . ASN A 1 151 ? -12.915 -14.599 0.239 1.00 0.00 171 ASN A N 2
ATOM 5021 C CA . ASN A 1 151 ? -13.831 -15.667 -0.126 1.00 0.00 171 ASN A CA 2
ATOM 5022 C C . ASN A 1 151 ? -13.788 -16.762 0.920 1.00 0.00 171 ASN A C 2
ATOM 5023 O O . ASN A 1 151 ? -12.993 -16.704 1.861 1.00 0.00 171 ASN A O 2
ATOM 5034 N N . ILE A 1 152 ? -14.649 -17.760 0.758 1.00 0.00 172 ILE A N 2
ATOM 5035 C CA . ILE A 1 152 ? -14.714 -18.878 1.696 1.00 0.00 172 ILE A CA 2
ATOM 5036 C C . ILE A 1 152 ? -14.890 -20.193 0.953 1.00 0.00 172 ILE A C 2
ATOM 5037 O O . ILE A 1 152 ? -15.440 -20.223 -0.144 1.00 0.00 172 ILE A O 2
ATOM 5053 N N . GLU A 1 153 ? -14.440 -21.285 1.571 1.00 0.00 173 GLU A N 2
ATOM 5054 C CA . GLU A 1 153 ? -14.572 -22.600 0.974 1.00 0.00 173 GLU A CA 2
ATOM 5055 C C . GLU A 1 153 ? -13.982 -22.599 -0.425 1.00 0.00 173 GLU A C 2
ATOM 5056 O O . GLU A 1 153 ? -14.597 -23.095 -1.367 1.00 0.00 173 GLU A O 2
ATOM 5068 N N . ASN A 1 154 ? -12.788 -22.032 -0.556 1.00 0.00 174 ASN A N 2
ATOM 5069 C CA . ASN A 1 154 ? -12.114 -21.967 -1.854 1.00 0.00 174 ASN A CA 2
ATOM 5070 C C . ASN A 1 154 ? -10.603 -21.992 -1.673 1.00 0.00 174 ASN A C 2
ATOM 5071 O O . ASN A 1 154 ? -9.975 -20.956 -1.464 1.00 0.00 174 ASN A O 2
ATOM 5082 N N . GLY A 1 155 ? -10.023 -23.185 -1.761 1.00 0.00 175 GLY A N 2
ATOM 5083 C CA . GLY A 1 155 ? -8.580 -23.335 -1.614 1.00 0.00 175 GLY A CA 2
ATOM 5084 C C . GLY A 1 155 ? -8.149 -23.078 -0.173 1.00 0.00 175 GLY A C 2
ATOM 5085 O O . GLY A 1 155 ? -6.975 -22.831 0.098 1.00 0.00 175 GLY A O 2
ATOM 5089 N N . GLY A 1 156 ? -9.108 -23.141 0.744 1.00 0.00 176 GLY A N 2
ATOM 5090 C CA . GLY A 1 156 ? -8.815 -22.914 2.154 1.00 0.00 176 GLY A CA 2
ATOM 5091 C C . GLY A 1 156 ? -8.385 -21.475 2.398 1.00 0.00 176 GLY A C 2
ATOM 5092 O O . GLY A 1 156 ? -7.284 -21.070 2.023 1.00 0.00 176 GLY A O 2
ATOM 5096 N N . GLU A 1 157 ? -9.261 -20.700 3.026 1.00 0.00 177 GLU A N 2
ATOM 5097 C CA . GLU A 1 157 ? -8.957 -19.306 3.308 1.00 0.00 177 GLU A CA 2
ATOM 5098 C C . GLU A 1 157 ? -7.795 -19.201 4.288 1.00 0.00 177 GLU A C 2
ATOM 5099 O O . GLU A 1 157 ? -6.963 -18.299 4.185 1.00 0.00 177 GLU A O 2
ATOM 5111 N N . LYS A 1 158 ? -7.754 -20.111 5.247 1.00 0.00 178 LYS A N 2
ATOM 5112 C CA . LYS A 1 158 ? -6.695 -20.094 6.244 1.00 0.00 178 LYS A CA 2
ATOM 5113 C C . LYS A 1 158 ? -5.346 -20.363 5.590 1.00 0.00 178 LYS A C 2
ATOM 5114 O O . LYS A 1 158 ? -5.187 -21.335 4.854 1.00 0.00 178 LYS A O 2
ATOM 5133 N N . LYS A 1 159 ? -4.372 -19.507 5.883 1.00 0.00 179 LYS A N 2
ATOM 5134 C CA . LYS A 1 159 ? -3.035 -19.669 5.328 1.00 0.00 179 LYS A CA 2
ATOM 5135 C C . LYS A 1 159 ? -2.054 -18.728 6.022 1.00 0.00 179 LYS A C 2
ATOM 5136 O O . LYS A 1 159 ? -2.346 -17.550 6.218 1.00 0.00 179 LYS A O 2
ATOM 5155 N N . ASN A 1 160 ? -0.893 -19.259 6.386 1.00 0.00 180 ASN A N 2
ATOM 5156 C CA . ASN A 1 160 ? 0.127 -18.461 7.055 1.00 0.00 180 ASN A CA 2
ATOM 5157 C C . ASN A 1 160 ? -0.438 -17.820 8.316 1.00 0.00 180 ASN A C 2
ATOM 5158 O O . ASN A 1 160 ? 0.028 -16.766 8.750 1.00 0.00 180 ASN A O 2
ATOM 5169 N N . ASN A 1 161 ? -1.442 -18.464 8.903 1.00 0.00 181 ASN A N 2
ATOM 5170 C CA . ASN A 1 161 ? -2.065 -17.949 10.120 1.00 0.00 181 ASN A CA 2
ATOM 5171 C C . ASN A 1 161 ? -1.171 -18.214 11.327 1.00 0.00 181 ASN A C 2
ATOM 5172 O O . ASN A 1 161 ? -1.351 -17.617 12.388 1.00 0.00 181 ASN A O 2
ATOM 5183 N N . LYS A 1 162 ? -0.206 -19.111 11.155 1.00 0.00 182 LYS A N 2
ATOM 5184 C CA . LYS A 1 162 ? 0.712 -19.448 12.236 1.00 0.00 182 LYS A CA 2
ATOM 5185 C C . LYS A 1 162 ? 1.539 -18.238 12.628 1.00 0.00 182 LYS A C 2
ATOM 5186 O O . LYS A 1 162 ? 1.823 -18.042 13.806 1.00 0.00 182 LYS A O 2
ATOM 5205 N N . SER A 1 163 ? 1.924 -17.437 11.635 1.00 0.00 183 SER A N 2
ATOM 5206 C CA . SER A 1 163 ? 2.728 -16.242 11.883 1.00 0.00 183 SER A CA 2
ATOM 5207 C C . SER A 1 163 ? 4.012 -16.598 12.630 1.00 0.00 183 SER A C 2
ATOM 5208 O O . SER A 1 163 ? 3.978 -17.063 13.766 1.00 0.00 183 SER A O 2
ATOM 5216 N N . LYS A 1 164 ? 5.148 -16.370 11.987 1.00 0.00 184 LYS A N 2
ATOM 5217 C CA . LYS A 1 164 ? 6.432 -16.675 12.607 1.00 0.00 184 LYS A CA 2
ATOM 5218 C C . LYS A 1 164 ? 6.572 -15.927 13.930 1.00 0.00 184 LYS A C 2
ATOM 5219 O O . LYS A 1 164 ? 6.496 -14.698 13.971 1.00 0.00 184 LYS A O 2
ATOM 5238 N N . LYS A 1 165 ? 6.784 -16.677 15.005 1.00 0.00 185 LYS A N 2
ATOM 5239 C CA . LYS A 1 165 ? 6.941 -16.077 16.324 1.00 0.00 185 LYS A CA 2
ATOM 5240 C C . LYS A 1 165 ? 8.198 -15.214 16.374 1.00 0.00 185 LYS A C 2
ATOM 5241 O O . LYS A 1 165 ? 8.195 -14.133 16.960 1.00 0.00 185 LYS A O 2
ATOM 5260 N N . LYS A 1 166 ? 9.270 -15.707 15.763 1.00 0.00 186 LYS A N 2
ATOM 5261 C CA . LYS A 1 166 ? 10.530 -14.974 15.755 1.00 0.00 186 LYS A CA 2
ATOM 5262 C C . LYS A 1 166 ? 10.357 -13.633 15.049 1.00 0.00 186 LYS A C 2
ATOM 5263 O O . LYS A 1 166 ? 9.991 -13.581 13.876 1.00 0.00 186 LYS A O 2
ATOM 5282 N N . LYS A 1 167 ? 10.627 -12.553 15.772 1.00 0.00 187 LYS A N 2
ATOM 5283 C CA . LYS A 1 167 ? 10.503 -11.212 15.207 1.00 0.00 187 LYS A CA 2
ATOM 5284 C C . LYS A 1 167 ? 11.621 -10.946 14.205 1.00 0.00 187 LYS A C 2
ATOM 5285 O O . LYS A 1 167 ? 12.076 -11.896 13.588 1.00 0.00 187 LYS A O 2
ATOM 5305 N N . SER A 1 1 ? 25.697 7.438 2.136 1.00 0.00 21 SER A N 3
ATOM 5306 C CA . SER A 1 1 ? 24.377 7.672 1.487 1.00 0.00 21 SER A CA 3
ATOM 5307 C C . SER A 1 1 ? 23.539 8.598 2.361 1.00 0.00 21 SER A C 3
ATOM 5308 O O . SER A 1 1 ? 22.660 9.303 1.867 1.00 0.00 21 SER A O 3
ATOM 5318 N N . SER A 1 2 ? 23.818 8.589 3.661 1.00 0.00 22 SER A N 3
ATOM 5319 C CA . SER A 1 2 ? 23.085 9.431 4.600 1.00 0.00 22 SER A CA 3
ATOM 5320 C C . SER A 1 2 ? 21.588 9.157 4.507 1.00 0.00 22 SER A C 3
ATOM 5321 O O . SER A 1 2 ? 21.119 8.518 3.566 1.00 0.00 22 SER A O 3
ATOM 5329 N N . ILE A 1 3 ? 20.843 9.641 5.493 1.00 0.00 23 ILE A N 3
ATOM 5330 C CA . ILE A 1 3 ? 19.398 9.441 5.520 1.00 0.00 23 ILE A CA 3
ATOM 5331 C C . ILE A 1 3 ? 18.743 10.147 4.340 1.00 0.00 23 ILE A C 3
ATOM 5332 O O . ILE A 1 3 ? 17.887 9.582 3.661 1.00 0.00 23 ILE A O 3
ATOM 5348 N N . GLY A 1 4 ? 19.152 11.389 4.102 1.00 0.00 24 GLY A N 3
ATOM 5349 C CA . GLY A 1 4 ? 18.597 12.166 3.004 1.00 0.00 24 GLY A CA 3
ATOM 5350 C C . GLY A 1 4 ? 17.154 12.569 3.286 1.00 0.00 24 GLY A C 3
ATOM 5351 O O . GLY A 1 4 ? 16.306 12.538 2.396 1.00 0.00 24 GLY A O 3
ATOM 5355 N N . LEU A 1 5 ? 16.883 12.945 4.530 1.00 0.00 25 LEU A N 3
ATOM 5356 C CA . LEU A 1 5 ? 15.539 13.356 4.923 1.00 0.00 25 LEU A CA 3
ATOM 5357 C C . LEU A 1 5 ? 15.036 14.473 4.011 1.00 0.00 25 LEU A C 3
ATOM 5358 O O . LEU A 1 5 ? 15.652 14.785 2.992 1.00 0.00 25 LEU A O 3
ATOM 5374 N N . VAL A 1 6 ? 13.911 15.073 4.388 1.00 0.00 26 VAL A N 3
ATOM 5375 C CA . VAL A 1 6 ? 13.330 16.154 3.600 1.00 0.00 26 VAL A CA 3
ATOM 5376 C C . VAL A 1 6 ? 14.165 17.425 3.730 1.00 0.00 26 VAL A C 3
ATOM 5377 O O . VAL A 1 6 ? 14.003 18.192 4.679 1.00 0.00 26 VAL A O 3
ATOM 5390 N N . GLU A 1 7 ? 15.053 17.642 2.764 1.00 0.00 27 GLU A N 3
ATOM 5391 C CA . GLU A 1 7 ? 15.904 18.828 2.772 1.00 0.00 27 GLU A CA 3
ATOM 5392 C C . GLU A 1 7 ? 15.077 20.082 2.507 1.00 0.00 27 GLU A C 3
ATOM 5393 O O . GLU A 1 7 ? 15.272 21.112 3.150 1.00 0.00 27 GLU A O 3
ATOM 5405 N N . ARG A 1 8 ? 14.154 19.988 1.554 1.00 0.00 28 ARG A N 3
ATOM 5406 C CA . ARG A 1 8 ? 13.305 21.126 1.211 1.00 0.00 28 ARG A CA 3
ATOM 5407 C C . ARG A 1 8 ? 12.134 20.673 0.349 1.00 0.00 28 ARG A C 3
ATOM 5408 O O . ARG A 1 8 ? 10.983 21.013 0.623 1.00 0.00 28 ARG A O 3
ATOM 5429 N N . THR A 1 9 ? 12.432 19.908 -0.696 1.00 0.00 29 THR A N 3
ATOM 5430 C CA . THR A 1 9 ? 11.387 19.422 -1.588 1.00 0.00 29 THR A CA 3
ATOM 5431 C C . THR A 1 9 ? 10.437 18.509 -0.826 1.00 0.00 29 THR A C 3
ATOM 5432 O O . THR A 1 9 ? 10.865 17.537 -0.206 1.00 0.00 29 THR A O 3
ATOM 5443 N N . ASN A 1 10 ? 9.142 18.833 -0.875 1.00 0.00 30 ASN A N 3
ATOM 5444 C CA . ASN A 1 10 ? 8.110 18.046 -0.183 1.00 0.00 30 ASN A CA 3
ATOM 5445 C C . ASN A 1 10 ? 7.245 17.293 -1.187 1.00 0.00 30 ASN A C 3
ATOM 5446 O O . ASN A 1 10 ? 6.071 17.031 -0.933 1.00 0.00 30 ASN A O 3
ATOM 5457 N N . ALA A 1 11 ? 7.831 16.948 -2.330 1.00 0.00 31 ALA A N 3
ATOM 5458 C CA . ALA A 1 11 ? 7.106 16.220 -3.373 1.00 0.00 31 ALA A CA 3
ATOM 5459 C C . ALA A 1 11 ? 7.074 14.728 -3.055 1.00 0.00 31 ALA A C 3
ATOM 5460 O O . ALA A 1 11 ? 6.152 14.018 -3.455 1.00 0.00 31 ALA A O 3
ATOM 5467 N N . ALA A 1 12 ? 8.088 14.257 -2.333 1.00 0.00 32 ALA A N 3
ATOM 5468 C CA . ALA A 1 12 ? 8.165 12.844 -1.970 1.00 0.00 32 ALA A CA 3
ATOM 5469 C C . ALA A 1 12 ? 7.010 12.457 -1.056 1.00 0.00 32 ALA A C 3
ATOM 5470 O O . ALA A 1 12 ? 6.456 11.364 -1.166 1.00 0.00 32 ALA A O 3
ATOM 5477 N N . LEU A 1 13 ? 6.652 13.362 -0.154 1.00 0.00 33 LEU A N 3
ATOM 5478 C CA . LEU A 1 13 ? 5.567 13.117 0.780 1.00 0.00 33 LEU A CA 3
ATOM 5479 C C . LEU A 1 13 ? 5.769 11.799 1.522 1.00 0.00 33 LEU A C 3
ATOM 5480 O O . LEU A 1 13 ? 4.843 11.275 2.143 1.00 0.00 33 LEU A O 3
ATOM 5496 N N . GLU A 1 14 ? 6.975 11.272 1.444 1.00 0.00 34 GLU A N 3
ATOM 5497 C CA . GLU A 1 14 ? 7.294 10.017 2.104 1.00 0.00 34 GLU A CA 3
ATOM 5498 C C . GLU A 1 14 ? 7.227 10.176 3.617 1.00 0.00 34 GLU A C 3
ATOM 5499 O O . GLU A 1 14 ? 7.166 9.191 4.348 1.00 0.00 34 GLU A O 3
ATOM 5511 N N . SER A 1 15 ? 7.245 11.421 4.085 1.00 0.00 35 SER A N 3
ATOM 5512 C CA . SER A 1 15 ? 7.196 11.693 5.517 1.00 0.00 35 SER A CA 3
ATOM 5513 C C . SER A 1 15 ? 5.818 11.373 6.080 1.00 0.00 35 SER A C 3
ATOM 5514 O O . SER A 1 15 ? 5.697 10.794 7.156 1.00 0.00 35 SER A O 3
ATOM 5522 N N . SER A 1 16 ? 4.782 11.754 5.339 1.00 0.00 36 SER A N 3
ATOM 5523 C CA . SER A 1 16 ? 3.410 11.503 5.766 1.00 0.00 36 SER A CA 3
ATOM 5524 C C . SER A 1 16 ? 3.070 10.024 5.650 1.00 0.00 36 SER A C 3
ATOM 5525 O O . SER A 1 16 ? 2.282 9.497 6.429 1.00 0.00 36 SER A O 3
ATOM 5533 N N . SER A 1 17 ? 3.658 9.361 4.669 1.00 0.00 37 SER A N 3
ATOM 5534 C CA . SER A 1 17 ? 3.391 7.946 4.463 1.00 0.00 37 SER A CA 3
ATOM 5535 C C . SER A 1 17 ? 3.788 7.134 5.683 1.00 0.00 37 SER A C 3
ATOM 5536 O O . SER A 1 17 ? 3.303 6.021 5.881 1.00 0.00 37 SER A O 3
ATOM 5544 N N . LYS A 1 18 ? 4.670 7.693 6.495 1.00 0.00 38 LYS A N 3
ATOM 5545 C CA . LYS A 1 18 ? 5.125 7.012 7.693 1.00 0.00 38 LYS A CA 3
ATOM 5546 C C . LYS A 1 18 ? 3.946 6.743 8.623 1.00 0.00 38 LYS A C 3
ATOM 5547 O O . LYS A 1 18 ? 3.951 5.783 9.393 1.00 0.00 38 LYS A O 3
ATOM 5566 N N . ASP A 1 19 ? 2.942 7.606 8.549 1.00 0.00 39 ASP A N 3
ATOM 5567 C CA . ASP A 1 19 ? 1.755 7.466 9.385 1.00 0.00 39 ASP A CA 3
ATOM 5568 C C . ASP A 1 19 ? 0.903 6.305 8.892 1.00 0.00 39 ASP A C 3
ATOM 5569 O O . ASP A 1 19 ? -0.071 5.928 9.538 1.00 0.00 39 ASP A O 3
ATOM 5578 N N . LEU A 1 20 ? 1.250 5.749 7.733 1.00 0.00 40 LEU A N 3
ATOM 5579 C CA . LEU A 1 20 ? 0.490 4.638 7.179 1.00 0.00 40 LEU A CA 3
ATOM 5580 C C . LEU A 1 20 ? 0.903 3.310 7.815 1.00 0.00 40 LEU A C 3
ATOM 5581 O O . LEU A 1 20 ? 0.107 2.385 7.962 1.00 0.00 40 LEU A O 3
ATOM 5597 N N . LYS A 1 21 ? 2.154 3.226 8.186 1.00 0.00 41 LYS A N 3
ATOM 5598 C CA . LYS A 1 21 ? 2.675 2.011 8.777 1.00 0.00 41 LYS A CA 3
ATOM 5599 C C . LYS A 1 21 ? 1.991 1.712 10.098 1.00 0.00 41 LYS A C 3
ATOM 5600 O O . LYS A 1 21 ? 1.689 0.556 10.401 1.00 0.00 41 LYS A O 3
ATOM 5619 N N . ASN A 1 22 ? 1.751 2.750 10.891 1.00 0.00 42 ASN A N 3
ATOM 5620 C CA . ASN A 1 22 ? 1.105 2.590 12.188 1.00 0.00 42 ASN A CA 3
ATOM 5621 C C . ASN A 1 22 ? -0.406 2.620 12.062 1.00 0.00 42 ASN A C 3
ATOM 5622 O O . ASN A 1 22 ? -1.095 2.148 12.948 1.00 0.00 42 ASN A O 3
ATOM 5633 N N . LYS A 1 23 ? -0.908 3.205 10.979 1.00 0.00 43 LYS A N 3
ATOM 5634 C CA . LYS A 1 23 ? -2.354 3.324 10.773 1.00 0.00 43 LYS A CA 3
ATOM 5635 C C . LYS A 1 23 ? -3.078 2.013 11.046 1.00 0.00 43 LYS A C 3
ATOM 5636 O O . LYS A 1 23 ? -4.270 2.002 11.352 1.00 0.00 43 LYS A O 3
ATOM 5655 N N . ILE A 1 24 ? -2.358 0.913 10.945 1.00 0.00 44 ILE A N 3
ATOM 5656 C CA . ILE A 1 24 ? -2.939 -0.407 11.180 1.00 0.00 44 ILE A CA 3
ATOM 5657 C C . ILE A 1 24 ? -3.425 -0.546 12.609 1.00 0.00 44 ILE A C 3
ATOM 5658 O O . ILE A 1 24 ? -4.459 -1.165 12.847 1.00 0.00 44 ILE A O 3
ATOM 5674 N N . LEU A 1 25 ? -2.681 0.017 13.551 1.00 0.00 45 LEU A N 3
ATOM 5675 C CA . LEU A 1 25 ? -3.053 -0.044 14.963 1.00 0.00 45 LEU A CA 3
ATOM 5676 C C . LEU A 1 25 ? -4.568 0.120 15.148 1.00 0.00 45 LEU A C 3
ATOM 5677 O O . LEU A 1 25 ? -5.121 -0.290 16.166 1.00 0.00 45 LEU A O 3
ATOM 5693 N N . LYS A 1 26 ? -5.224 0.711 14.140 1.00 0.00 46 LYS A N 3
ATOM 5694 C CA . LYS A 1 26 ? -6.673 0.918 14.167 1.00 0.00 46 LYS A CA 3
ATOM 5695 C C . LYS A 1 26 ? -7.383 -0.361 13.741 1.00 0.00 46 LYS A C 3
ATOM 5696 O O . LYS A 1 26 ? -8.367 -0.766 14.342 1.00 0.00 46 LYS A O 3
ATOM 5715 N N . ILE A 1 27 ? -6.890 -0.976 12.681 1.00 0.00 47 ILE A N 3
ATOM 5716 C CA . ILE A 1 27 ? -7.508 -2.194 12.180 1.00 0.00 47 ILE A CA 3
ATOM 5717 C C . ILE A 1 27 ? -7.525 -3.276 13.243 1.00 0.00 47 ILE A C 3
ATOM 5718 O O . ILE A 1 27 ? -8.590 -3.687 13.700 1.00 0.00 47 ILE A O 3
ATOM 5734 N N . LYS A 1 28 ? -6.342 -3.744 13.627 1.00 0.00 48 LYS A N 3
ATOM 5735 C CA . LYS A 1 28 ? -6.235 -4.794 14.634 1.00 0.00 48 LYS A CA 3
ATOM 5736 C C . LYS A 1 28 ? -7.157 -4.505 15.817 1.00 0.00 48 LYS A C 3
ATOM 5737 O O . LYS A 1 28 ? -7.696 -5.417 16.445 1.00 0.00 48 LYS A O 3
ATOM 5756 N N . LYS A 1 29 ? -7.316 -3.222 16.116 1.00 0.00 49 LYS A N 3
ATOM 5757 C CA . LYS A 1 29 ? -8.152 -2.814 17.230 1.00 0.00 49 LYS A CA 3
ATOM 5758 C C . LYS A 1 29 ? -9.575 -3.309 17.030 1.00 0.00 49 LYS A C 3
ATOM 5759 O O . LYS A 1 29 ? -10.239 -3.719 17.980 1.00 0.00 49 LYS A O 3
ATOM 5778 N N . GLU A 1 30 ? -10.042 -3.264 15.786 1.00 0.00 50 GLU A N 3
ATOM 5779 C CA . GLU A 1 30 ? -11.389 -3.709 15.477 1.00 0.00 50 GLU A CA 3
ATOM 5780 C C . GLU A 1 30 ? -11.618 -5.125 15.989 1.00 0.00 50 GLU A C 3
ATOM 5781 O O . GLU A 1 30 ? -12.452 -5.348 16.867 1.00 0.00 50 GLU A O 3
ATOM 5793 N N . ALA A 1 31 ? -10.878 -6.079 15.437 1.00 0.00 51 ALA A N 3
ATOM 5794 C CA . ALA A 1 31 ? -11.017 -7.469 15.845 1.00 0.00 51 ALA A CA 3
ATOM 5795 C C . ALA A 1 31 ? -10.784 -7.603 17.348 1.00 0.00 51 ALA A C 3
ATOM 5796 O O . ALA A 1 31 ? -11.588 -8.195 18.064 1.00 0.00 51 ALA A O 3
ATOM 5803 N N . THR A 1 32 ? -9.672 -7.047 17.824 1.00 0.00 52 THR A N 3
ATOM 5804 C CA . THR A 1 32 ? -9.337 -7.125 19.245 1.00 0.00 52 THR A CA 3
ATOM 5805 C C . THR A 1 32 ? -10.547 -6.749 20.102 1.00 0.00 52 THR A C 3
ATOM 5806 O O . THR A 1 32 ? -10.809 -7.372 21.131 1.00 0.00 52 THR A O 3
ATOM 5817 N N . GLY A 1 33 ? -11.283 -5.736 19.660 1.00 0.00 53 GLY A N 3
ATOM 5818 C CA . GLY A 1 33 ? -12.470 -5.290 20.377 1.00 0.00 53 GLY A CA 3
ATOM 5819 C C . GLY A 1 33 ? -13.571 -6.347 20.327 1.00 0.00 53 GLY A C 3
ATOM 5820 O O . GLY A 1 33 ? -14.375 -6.465 21.253 1.00 0.00 53 GLY A O 3
ATOM 5824 N N . LYS A 1 34 ? -13.607 -7.106 19.234 1.00 0.00 54 LYS A N 3
ATOM 5825 C CA . LYS A 1 34 ? -14.619 -8.150 19.055 1.00 0.00 54 LYS A CA 3
ATOM 5826 C C . LYS A 1 34 ? -14.302 -9.367 19.910 1.00 0.00 54 LYS A C 3
ATOM 5827 O O . LYS A 1 34 ? -14.809 -10.462 19.661 1.00 0.00 54 LYS A O 3
ATOM 5846 N N . GLY A 1 35 ? -13.475 -9.165 20.925 1.00 0.00 55 GLY A N 3
ATOM 5847 C CA . GLY A 1 35 ? -13.109 -10.251 21.823 1.00 0.00 55 GLY A CA 3
ATOM 5848 C C . GLY A 1 35 ? -12.214 -11.257 21.116 1.00 0.00 55 GLY A C 3
ATOM 5849 O O . GLY A 1 35 ? -11.997 -12.364 21.608 1.00 0.00 55 GLY A O 3
ATOM 5853 N N . VAL A 1 36 ? -11.691 -10.862 19.958 1.00 0.00 56 VAL A N 3
ATOM 5854 C CA . VAL A 1 36 ? -10.811 -11.738 19.186 1.00 0.00 56 VAL A CA 3
ATOM 5855 C C . VAL A 1 36 ? -9.423 -11.761 19.810 1.00 0.00 56 VAL A C 3
ATOM 5856 O O . VAL A 1 36 ? -8.987 -10.784 20.420 1.00 0.00 56 VAL A O 3
ATOM 5869 N N . LEU A 1 37 ? -8.736 -12.886 19.649 1.00 0.00 57 LEU A N 3
ATOM 5870 C CA . LEU A 1 37 ? -7.393 -13.043 20.195 1.00 0.00 57 LEU A CA 3
ATOM 5871 C C . LEU A 1 37 ? -6.381 -12.383 19.271 1.00 0.00 57 LEU A C 3
ATOM 5872 O O . LEU A 1 37 ? -6.424 -12.565 18.055 1.00 0.00 57 LEU A O 3
ATOM 5888 N N . PHE A 1 38 ? -5.469 -11.612 19.857 1.00 0.00 58 PHE A N 3
ATOM 5889 C CA . PHE A 1 38 ? -4.439 -10.918 19.083 1.00 0.00 58 PHE A CA 3
ATOM 5890 C C . PHE A 1 38 ? -3.135 -10.870 19.868 1.00 0.00 58 PHE A C 3
ATOM 5891 O O . PHE A 1 38 ? -2.053 -10.995 19.298 1.00 0.00 58 PHE A O 3
ATOM 5908 N N . GLU A 1 39 ? -3.243 -10.681 21.181 1.00 0.00 59 GLU A N 3
ATOM 5909 C CA . GLU A 1 39 ? -2.059 -10.614 22.030 1.00 0.00 59 GLU A CA 3
ATOM 5910 C C . GLU A 1 39 ? -1.174 -11.834 21.810 1.00 0.00 59 GLU A C 3
ATOM 5911 O O . GLU A 1 39 ? 0.029 -11.789 22.064 1.00 0.00 59 GLU A O 3
ATOM 5923 N N . ALA A 1 40 ? -1.772 -12.927 21.331 1.00 0.00 60 ALA A N 3
ATOM 5924 C CA . ALA A 1 40 ? -1.024 -14.153 21.076 1.00 0.00 60 ALA A CA 3
ATOM 5925 C C . ALA A 1 40 ? -0.590 -14.205 19.622 1.00 0.00 60 ALA A C 3
ATOM 5926 O O . ALA A 1 40 ? -0.370 -15.278 19.081 1.00 0.00 60 ALA A O 3
ATOM 5933 N N . PHE A 1 41 ? -0.462 -13.038 18.992 1.00 0.00 61 PHE A N 3
ATOM 5934 C CA . PHE A 1 41 ? -0.051 -12.975 17.590 1.00 0.00 61 PHE A CA 3
ATOM 5935 C C . PHE A 1 41 ? 1.152 -13.879 17.332 1.00 0.00 61 PHE A C 3
ATOM 5936 O O . PHE A 1 41 ? 2.043 -13.993 18.173 1.00 0.00 61 PHE A O 3
ATOM 5953 N N . THR A 1 42 ? 1.165 -14.526 16.171 1.00 0.00 62 THR A N 3
ATOM 5954 C CA . THR A 1 42 ? 2.260 -15.425 15.814 1.00 0.00 62 THR A CA 3
ATOM 5955 C C . THR A 1 42 ? 2.545 -16.407 16.949 1.00 0.00 62 THR A C 3
ATOM 5956 O O . THR A 1 42 ? 3.630 -16.396 17.534 1.00 0.00 62 THR A O 3
ATOM 5967 N N . GLY A 1 43 ? 1.564 -17.248 17.261 1.00 0.00 63 GLY A N 3
ATOM 5968 C CA . GLY A 1 43 ? 1.731 -18.223 18.335 1.00 0.00 63 GLY A CA 3
ATOM 5969 C C . GLY A 1 43 ? 0.536 -19.165 18.420 1.00 0.00 63 GLY A C 3
ATOM 5970 O O . GLY A 1 43 ? 0.463 -20.002 19.319 1.00 0.00 63 GLY A O 3
ATOM 5974 N N . LEU A 1 44 ? -0.405 -19.011 17.488 1.00 0.00 64 LEU A N 3
ATOM 5975 C CA . LEU A 1 44 ? -1.622 -19.833 17.453 1.00 0.00 64 LEU A CA 3
ATOM 5976 C C . LEU A 1 44 ? -1.728 -20.550 16.118 1.00 0.00 64 LEU A C 3
ATOM 5977 O O . LEU A 1 44 ? -2.825 -20.861 15.667 1.00 0.00 64 LEU A O 3
ATOM 5993 N N . LYS A 1 45 ? -0.587 -20.778 15.482 1.00 0.00 65 LYS A N 3
ATOM 5994 C CA . LYS A 1 45 ? -0.556 -21.442 14.183 1.00 0.00 65 LYS A CA 3
ATOM 5995 C C . LYS A 1 45 ? -1.363 -20.667 13.148 1.00 0.00 65 LYS A C 3
ATOM 5996 O O . LYS A 1 45 ? -1.378 -21.039 11.978 1.00 0.00 65 LYS A O 3
ATOM 6015 N N . THR A 1 46 ? -2.036 -19.599 13.585 1.00 0.00 66 THR A N 3
ATOM 6016 C CA . THR A 1 46 ? -2.856 -18.781 12.696 1.00 0.00 66 THR A CA 3
ATOM 6017 C C . THR A 1 46 ? -4.043 -19.579 12.153 1.00 0.00 66 THR A C 3
ATOM 6018 O O . THR A 1 46 ? -5.103 -19.018 11.885 1.00 0.00 66 THR A O 3
ATOM 6029 N N . GLY A 1 47 ? -3.856 -20.890 11.998 1.00 0.00 67 GLY A N 3
ATOM 6030 C CA . GLY A 1 47 ? -4.907 -21.769 11.496 1.00 0.00 67 GLY A CA 3
ATOM 6031 C C . GLY A 1 47 ? -5.832 -22.211 12.623 1.00 0.00 67 GLY A C 3
ATOM 6032 O O . GLY A 1 47 ? -6.983 -22.573 12.387 1.00 0.00 67 GLY A O 3
ATOM 6036 N N . SER A 1 48 ? -5.319 -22.185 13.854 1.00 0.00 68 SER A N 3
ATOM 6037 C CA . SER A 1 48 ? -6.107 -22.591 15.015 1.00 0.00 68 SER A CA 3
ATOM 6038 C C . SER A 1 48 ? -7.166 -21.546 15.334 1.00 0.00 68 SER A C 3
ATOM 6039 O O . SER A 1 48 ? -7.789 -21.580 16.394 1.00 0.00 68 SER A O 3
ATOM 6047 N N . LYS A 1 49 ? -7.362 -20.611 14.408 1.00 0.00 69 LYS A N 3
ATOM 6048 C CA . LYS A 1 49 ? -8.350 -19.556 14.592 1.00 0.00 69 LYS A CA 3
ATOM 6049 C C . LYS A 1 49 ? -9.759 -20.113 14.451 1.00 0.00 69 LYS A C 3
ATOM 6050 O O . LYS A 1 49 ? -10.668 -19.653 15.133 1.00 0.00 69 LYS A O 3
ATOM 6069 N N . VAL A 1 50 ? -9.926 -21.099 13.550 1.00 0.00 70 VAL A N 3
ATOM 6070 C CA . VAL A 1 50 ? -11.235 -21.732 13.292 1.00 0.00 70 VAL A CA 3
ATOM 6071 C C . VAL A 1 50 ? -12.390 -20.754 13.564 1.00 0.00 70 VAL A C 3
ATOM 6072 O O . VAL A 1 50 ? -12.568 -19.772 12.844 1.00 0.00 70 VAL A O 3
ATOM 6085 N N . THR A 1 51 ? -13.146 -21.017 14.629 1.00 0.00 71 THR A N 3
ATOM 6086 C CA . THR A 1 51 ? -14.258 -20.162 15.025 1.00 0.00 71 THR A CA 3
ATOM 6087 C C . THR A 1 51 ? -13.800 -19.156 16.080 1.00 0.00 71 THR A C 3
ATOM 6088 O O . THR A 1 51 ? -14.524 -18.215 16.404 1.00 0.00 71 THR A O 3
ATOM 6099 N N . SER A 1 52 ? -12.596 -19.357 16.617 1.00 0.00 72 SER A N 3
ATOM 6100 C CA . SER A 1 52 ? -12.074 -18.455 17.639 1.00 0.00 72 SER A CA 3
ATOM 6101 C C . SER A 1 52 ? -11.998 -17.029 17.097 1.00 0.00 72 SER A C 3
ATOM 6102 O O . SER A 1 52 ? -12.474 -16.088 17.733 1.00 0.00 72 SER A O 3
ATOM 6110 N N . GLY A 1 53 ? -11.411 -16.878 15.911 1.00 0.00 73 GLY A N 3
ATOM 6111 C CA . GLY A 1 53 ? -11.295 -15.562 15.288 1.00 0.00 73 GLY A CA 3
ATOM 6112 C C . GLY A 1 53 ? -12.654 -15.066 14.806 1.00 0.00 73 GLY A C 3
ATOM 6113 O O . GLY A 1 53 ? -13.023 -13.914 15.022 1.00 0.00 73 GLY A O 3
ATOM 6117 N N . GLY A 1 54 ? -13.389 -15.956 14.148 1.00 0.00 74 GLY A N 3
ATOM 6118 C CA . GLY A 1 54 ? -14.717 -15.627 13.624 1.00 0.00 74 GLY A CA 3
ATOM 6119 C C . GLY A 1 54 ? -14.604 -14.928 12.275 1.00 0.00 74 GLY A C 3
ATOM 6120 O O . GLY A 1 54 ? -13.504 -14.639 11.806 1.00 0.00 74 GLY A O 3
ATOM 6124 N N . LEU A 1 55 ? -15.749 -14.662 11.651 1.00 0.00 75 LEU A N 3
ATOM 6125 C CA . LEU A 1 55 ? -15.768 -14.001 10.346 1.00 0.00 75 LEU A CA 3
ATOM 6126 C C . LEU A 1 55 ? -15.478 -12.514 10.510 1.00 0.00 75 LEU A C 3
ATOM 6127 O O . LEU A 1 55 ? -15.330 -11.789 9.529 1.00 0.00 75 LEU A O 3
ATOM 6143 N N . ALA A 1 56 ? -15.389 -12.072 11.758 1.00 0.00 76 ALA A N 3
ATOM 6144 C CA . ALA A 1 56 ? -15.103 -10.672 12.048 1.00 0.00 76 ALA A CA 3
ATOM 6145 C C . ALA A 1 56 ? -13.608 -10.412 11.957 1.00 0.00 76 ALA A C 3
ATOM 6146 O O . ALA A 1 56 ? -13.177 -9.271 11.810 1.00 0.00 76 ALA A O 3
ATOM 6153 N N . LEU A 1 57 ? -12.810 -11.479 12.041 1.00 0.00 77 LEU A N 3
ATOM 6154 C CA . LEU A 1 57 ? -11.355 -11.356 11.959 1.00 0.00 77 LEU A CA 3
ATOM 6155 C C . LEU A 1 57 ? -10.875 -11.413 10.506 1.00 0.00 77 LEU A C 3
ATOM 6156 O O . LEU A 1 57 ? -9.837 -10.848 10.164 1.00 0.00 77 LEU A O 3
ATOM 6172 N N . ARG A 1 58 ? -11.619 -12.121 9.667 1.00 0.00 78 ARG A N 3
ATOM 6173 C CA . ARG A 1 58 ? -11.240 -12.275 8.265 1.00 0.00 78 ARG A CA 3
ATOM 6174 C C . ARG A 1 58 ? -11.394 -10.962 7.512 1.00 0.00 78 ARG A C 3
ATOM 6175 O O . ARG A 1 58 ? -10.583 -10.630 6.649 1.00 0.00 78 ARG A O 3
ATOM 6196 N N . GLU A 1 59 ? -12.440 -10.215 7.852 1.00 0.00 79 GLU A N 3
ATOM 6197 C CA . GLU A 1 59 ? -12.710 -8.927 7.219 1.00 0.00 79 GLU A CA 3
ATOM 6198 C C . GLU A 1 59 ? -11.914 -7.815 7.890 1.00 0.00 79 GLU A C 3
ATOM 6199 O O . GLU A 1 59 ? -11.789 -6.721 7.343 1.00 0.00 79 GLU A O 3
ATOM 6211 N N . ALA A 1 60 ? -11.379 -8.096 9.077 1.00 0.00 80 ALA A N 3
ATOM 6212 C CA . ALA A 1 60 ? -10.602 -7.103 9.807 1.00 0.00 80 ALA A CA 3
ATOM 6213 C C . ALA A 1 60 ? -9.290 -6.810 9.091 1.00 0.00 80 ALA A C 3
ATOM 6214 O O . ALA A 1 60 ? -8.878 -5.664 8.985 1.00 0.00 80 ALA A O 3
ATOM 6221 N N . LYS A 1 61 ? -8.620 -7.846 8.612 1.00 0.00 81 LYS A N 3
ATOM 6222 C CA . LYS A 1 61 ? -7.351 -7.637 7.925 1.00 0.00 81 LYS A CA 3
ATOM 6223 C C . LYS A 1 61 ? -7.572 -6.932 6.596 1.00 0.00 81 LYS A C 3
ATOM 6224 O O . LYS A 1 61 ? -7.070 -5.834 6.380 1.00 0.00 81 LYS A O 3
ATOM 6243 N N . VAL A 1 62 ? -8.313 -7.581 5.700 1.00 0.00 82 VAL A N 3
ATOM 6244 C CA . VAL A 1 62 ? -8.583 -7.007 4.382 1.00 0.00 82 VAL A CA 3
ATOM 6245 C C . VAL A 1 62 ? -9.017 -5.548 4.509 1.00 0.00 82 VAL A C 3
ATOM 6246 O O . VAL A 1 62 ? -8.777 -4.739 3.613 1.00 0.00 82 VAL A O 3
ATOM 6259 N N . GLN A 1 63 ? -9.655 -5.224 5.625 1.00 0.00 83 GLN A N 3
ATOM 6260 C CA . GLN A 1 63 ? -10.121 -3.866 5.861 1.00 0.00 83 GLN A CA 3
ATOM 6261 C C . GLN A 1 63 ? -8.948 -2.888 5.831 1.00 0.00 83 GLN A C 3
ATOM 6262 O O . GLN A 1 63 ? -9.137 -1.690 5.632 1.00 0.00 83 GLN A O 3
ATOM 6276 N N . ALA A 1 64 ? -7.747 -3.400 6.050 1.00 0.00 84 ALA A N 3
ATOM 6277 C CA . ALA A 1 64 ? -6.566 -2.551 6.056 1.00 0.00 84 ALA A CA 3
ATOM 6278 C C . ALA A 1 64 ? -6.295 -1.998 4.666 1.00 0.00 84 ALA A C 3
ATOM 6279 O O . ALA A 1 64 ? -6.340 -0.788 4.454 1.00 0.00 84 ALA A O 3
ATOM 6286 N N . ILE A 1 65 ? -6.018 -2.895 3.726 1.00 0.00 85 ILE A N 3
ATOM 6287 C CA . ILE A 1 65 ? -5.716 -2.501 2.344 1.00 0.00 85 ILE A CA 3
ATOM 6288 C C . ILE A 1 65 ? -6.708 -1.448 1.859 1.00 0.00 85 ILE A C 3
ATOM 6289 O O . ILE A 1 65 ? -6.370 -0.597 1.034 1.00 0.00 85 ILE A O 3
ATOM 6305 N N . VAL A 1 66 ? -7.932 -1.508 2.370 1.00 0.00 86 VAL A N 3
ATOM 6306 C CA . VAL A 1 66 ? -8.963 -0.557 1.980 1.00 0.00 86 VAL A CA 3
ATOM 6307 C C . VAL A 1 66 ? -8.624 0.839 2.492 1.00 0.00 86 VAL A C 3
ATOM 6308 O O . VAL A 1 66 ? -8.772 1.827 1.775 1.00 0.00 86 VAL A O 3
ATOM 6321 N N . GLU A 1 67 ? -8.187 0.914 3.747 1.00 0.00 87 GLU A N 3
ATOM 6322 C CA . GLU A 1 67 ? -7.847 2.197 4.351 1.00 0.00 87 GLU A CA 3
ATOM 6323 C C . GLU A 1 67 ? -6.579 2.764 3.738 1.00 0.00 87 GLU A C 3
ATOM 6324 O O . GLU A 1 67 ? -6.265 3.927 3.936 1.00 0.00 87 GLU A O 3
ATOM 6336 N N . THR A 1 68 ? -5.840 1.932 3.008 1.00 0.00 88 THR A N 3
ATOM 6337 C CA . THR A 1 68 ? -4.595 2.374 2.366 1.00 0.00 88 THR A CA 3
ATOM 6338 C C . THR A 1 68 ? -4.873 2.936 0.976 1.00 0.00 88 THR A C 3
ATOM 6339 O O . THR A 1 68 ? -4.088 3.719 0.443 1.00 0.00 88 THR A O 3
ATOM 6350 N N . GLY A 1 69 ? -5.990 2.522 0.391 1.00 0.00 89 GLY A N 3
ATOM 6351 C CA . GLY A 1 69 ? -6.366 2.976 -0.938 1.00 0.00 89 GLY A CA 3
ATOM 6352 C C . GLY A 1 69 ? -6.633 4.476 -0.959 1.00 0.00 89 GLY A C 3
ATOM 6353 O O . GLY A 1 69 ? -6.572 5.109 -2.011 1.00 0.00 89 GLY A O 3
ATOM 6357 N N . LYS A 1 70 ? -6.939 5.041 0.207 1.00 0.00 90 LYS A N 3
ATOM 6358 C CA . LYS A 1 70 ? -7.227 6.469 0.309 1.00 0.00 90 LYS A CA 3
ATOM 6359 C C . LYS A 1 70 ? -5.937 7.280 0.259 1.00 0.00 90 LYS A C 3
ATOM 6360 O O . LYS A 1 70 ? -5.878 8.328 -0.378 1.00 0.00 90 LYS A O 3
ATOM 6379 N N . PHE A 1 71 ? -4.911 6.782 0.948 1.00 0.00 91 PHE A N 3
ATOM 6380 C CA . PHE A 1 71 ? -3.621 7.456 0.992 1.00 0.00 91 PHE A CA 3
ATOM 6381 C C . PHE A 1 71 ? -2.873 7.216 -0.308 1.00 0.00 91 PHE A C 3
ATOM 6382 O O . PHE A 1 71 ? -2.085 8.031 -0.738 1.00 0.00 91 PHE A O 3
ATOM 6399 N N . LEU A 1 72 ? -3.104 6.068 -0.914 1.00 0.00 92 LEU A N 3
ATOM 6400 C CA . LEU A 1 72 ? -2.431 5.725 -2.154 1.00 0.00 92 LEU A CA 3
ATOM 6401 C C . LEU A 1 72 ? -2.869 6.620 -3.305 1.00 0.00 92 LEU A C 3
ATOM 6402 O O . LEU A 1 72 ? -2.089 6.917 -4.210 1.00 0.00 92 LEU A O 3
ATOM 6418 N N . LYS A 1 73 ? -4.125 7.028 -3.275 1.00 0.00 93 LYS A N 3
ATOM 6419 C CA . LYS A 1 73 ? -4.676 7.866 -4.328 1.00 0.00 93 LYS A CA 3
ATOM 6420 C C . LYS A 1 73 ? -4.066 9.262 -4.323 1.00 0.00 93 LYS A C 3
ATOM 6421 O O . LYS A 1 73 ? -4.126 9.985 -5.319 1.00 0.00 93 LYS A O 3
ATOM 6440 N N . ILE A 1 74 ? -3.512 9.656 -3.190 1.00 0.00 94 ILE A N 3
ATOM 6441 C CA . ILE A 1 74 ? -2.925 10.989 -3.046 1.00 0.00 94 ILE A CA 3
ATOM 6442 C C . ILE A 1 74 ? -1.479 10.987 -3.551 1.00 0.00 94 ILE A C 3
ATOM 6443 O O . ILE A 1 74 ? -0.943 12.022 -3.935 1.00 0.00 94 ILE A O 3
ATOM 6459 N N . ILE A 1 75 ? -0.834 9.830 -3.476 1.00 0.00 95 ILE A N 3
ATOM 6460 C CA . ILE A 1 75 ? 0.564 9.733 -3.875 1.00 0.00 95 ILE A CA 3
ATOM 6461 C C . ILE A 1 75 ? 0.712 10.009 -5.367 1.00 0.00 95 ILE A C 3
ATOM 6462 O O . ILE A 1 75 ? 1.620 10.721 -5.791 1.00 0.00 95 ILE A O 3
ATOM 6478 N N . GLU A 1 76 ? -0.173 9.418 -6.152 1.00 0.00 96 GLU A N 3
ATOM 6479 C CA . GLU A 1 76 ? -0.132 9.579 -7.596 1.00 0.00 96 GLU A CA 3
ATOM 6480 C C . GLU A 1 76 ? -0.359 11.028 -7.992 1.00 0.00 96 GLU A C 3
ATOM 6481 O O . GLU A 1 76 ? -0.052 11.426 -9.115 1.00 0.00 96 GLU A O 3
ATOM 6493 N N . GLU A 1 77 ? -0.904 11.817 -7.069 1.00 0.00 97 GLU A N 3
ATOM 6494 C CA . GLU A 1 77 ? -1.174 13.226 -7.343 1.00 0.00 97 GLU A CA 3
ATOM 6495 C C . GLU A 1 77 ? 0.089 14.060 -7.155 1.00 0.00 97 GLU A C 3
ATOM 6496 O O . GLU A 1 77 ? 0.203 15.154 -7.708 1.00 0.00 97 GLU A O 3
ATOM 6508 N N . GLU A 1 78 ? 1.036 13.544 -6.367 1.00 0.00 98 GLU A N 3
ATOM 6509 C CA . GLU A 1 78 ? 2.288 14.266 -6.112 1.00 0.00 98 GLU A CA 3
ATOM 6510 C C . GLU A 1 78 ? 3.329 13.916 -7.165 1.00 0.00 98 GLU A C 3
ATOM 6511 O O . GLU A 1 78 ? 4.244 14.697 -7.431 1.00 0.00 98 GLU A O 3
ATOM 6523 N N . ALA A 1 79 ? 3.185 12.740 -7.761 1.00 0.00 99 ALA A N 3
ATOM 6524 C CA . ALA A 1 79 ? 4.119 12.296 -8.785 1.00 0.00 99 ALA A CA 3
ATOM 6525 C C . ALA A 1 79 ? 4.051 13.212 -9.998 1.00 0.00 99 ALA A C 3
ATOM 6526 O O . ALA A 1 79 ? 5.062 13.480 -10.647 1.00 0.00 99 ALA A O 3
ATOM 6533 N N . LEU A 1 80 ? 2.846 13.662 -10.324 1.00 0.00 100 LEU A N 3
ATOM 6534 C CA . LEU A 1 80 ? 2.664 14.511 -11.490 1.00 0.00 100 LEU A CA 3
ATOM 6535 C C . LEU A 1 80 ? 3.632 15.682 -11.466 1.00 0.00 100 LEU A C 3
ATOM 6536 O O . LEU A 1 80 ? 4.367 15.909 -12.416 1.00 0.00 100 LEU A O 3
ATOM 6552 N N . LYS A 1 81 ? 3.618 16.433 -10.386 1.00 0.00 101 LYS A N 3
ATOM 6553 C CA . LYS A 1 81 ? 4.492 17.580 -10.291 1.00 0.00 101 LYS A CA 3
ATOM 6554 C C . LYS A 1 81 ? 5.943 17.161 -10.462 1.00 0.00 101 LYS A C 3
ATOM 6555 O O . LYS A 1 81 ? 6.672 17.728 -11.276 1.00 0.00 101 LYS A O 3
ATOM 6574 N N . LEU A 1 82 ? 6.364 16.183 -9.674 1.00 0.00 102 LEU A N 3
ATOM 6575 C CA . LEU A 1 82 ? 7.740 15.708 -9.717 1.00 0.00 102 LEU A CA 3
ATOM 6576 C C . LEU A 1 82 ? 8.204 15.519 -11.162 1.00 0.00 102 LEU A C 3
ATOM 6577 O O . LEU A 1 82 ? 9.398 15.584 -11.460 1.00 0.00 102 LEU A O 3
ATOM 6593 N N . LYS A 1 83 ? 7.243 15.281 -12.048 1.00 0.00 103 LYS A N 3
ATOM 6594 C CA . LYS A 1 83 ? 7.545 15.077 -13.459 1.00 0.00 103 LYS A CA 3
ATOM 6595 C C . LYS A 1 83 ? 8.537 16.115 -13.959 1.00 0.00 103 LYS A C 3
ATOM 6596 O O . LYS A 1 83 ? 9.432 15.799 -14.742 1.00 0.00 103 LYS A O 3
ATOM 6615 N N . GLU A 1 84 ? 8.363 17.357 -13.525 1.00 0.00 104 GLU A N 3
ATOM 6616 C CA . GLU A 1 84 ? 9.235 18.437 -13.958 1.00 0.00 104 GLU A CA 3
ATOM 6617 C C . GLU A 1 84 ? 10.704 18.055 -13.823 1.00 0.00 104 GLU A C 3
ATOM 6618 O O . GLU A 1 84 ? 11.506 18.328 -14.716 1.00 0.00 104 GLU A O 3
ATOM 6630 N N . THR A 1 85 ? 11.061 17.439 -12.701 1.00 0.00 105 THR A N 3
ATOM 6631 C CA . THR A 1 85 ? 12.447 17.053 -12.473 1.00 0.00 105 THR A CA 3
ATOM 6632 C C . THR A 1 85 ? 12.845 15.894 -13.381 1.00 0.00 105 THR A C 3
ATOM 6633 O O . THR A 1 85 ? 13.890 15.937 -14.029 1.00 0.00 105 THR A O 3
ATOM 6644 N N . GLY A 1 86 ? 12.004 14.861 -13.436 1.00 0.00 106 GLY A N 3
ATOM 6645 C CA . GLY A 1 86 ? 12.290 13.709 -14.284 1.00 0.00 106 GLY A CA 3
ATOM 6646 C C . GLY A 1 86 ? 13.496 12.933 -13.767 1.00 0.00 106 GLY A C 3
ATOM 6647 O O . GLY A 1 86 ? 14.067 12.110 -14.484 1.00 0.00 106 GLY A O 3
ATOM 6651 N N . ASN A 1 87 ? 13.884 13.196 -12.521 1.00 0.00 107 ASN A N 3
ATOM 6652 C CA . ASN A 1 87 ? 15.030 12.513 -11.919 1.00 0.00 107 ASN A CA 3
ATOM 6653 C C 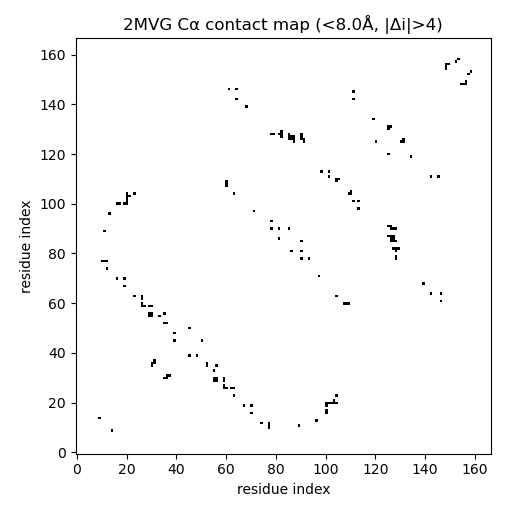. ASN A 1 87 ? 14.639 11.112 -11.469 1.00 0.00 107 ASN A C 3
ATOM 6654 O O . ASN A 1 87 ? 13.669 10.935 -10.732 1.00 0.00 107 ASN A O 3
ATOM 6665 N N . SER A 1 88 ? 15.398 10.118 -11.916 1.00 0.00 108 SER A N 3
ATOM 6666 C CA . SER A 1 88 ? 15.119 8.736 -11.554 1.00 0.00 108 SER A CA 3
ATOM 6667 C C . SER A 1 88 ? 15.218 8.540 -10.048 1.00 0.00 108 SER A C 3
ATOM 6668 O O . SER A 1 88 ? 14.366 7.894 -9.446 1.00 0.00 108 SER A O 3
ATOM 6676 N N . GLY A 1 89 ? 16.264 9.097 -9.448 1.00 0.00 109 GLY A N 3
ATOM 6677 C CA . GLY A 1 89 ? 16.469 8.963 -8.009 1.00 0.00 109 GLY A CA 3
ATOM 6678 C C . GLY A 1 89 ? 15.209 9.334 -7.241 1.00 0.00 109 GLY A C 3
ATOM 6679 O O . GLY A 1 89 ? 14.840 8.669 -6.273 1.00 0.00 109 GLY A O 3
ATOM 6683 N N . GLN A 1 90 ? 14.543 10.391 -7.685 1.00 0.00 110 GLN A N 3
ATOM 6684 C CA . GLN A 1 90 ? 13.317 10.829 -7.034 1.00 0.00 110 GLN A CA 3
ATOM 6685 C C . GLN A 1 90 ? 12.204 9.798 -7.214 1.00 0.00 110 GLN A C 3
ATOM 6686 O O . GLN A 1 90 ? 11.464 9.501 -6.276 1.00 0.00 110 GLN A O 3
ATOM 6700 N N . PHE A 1 91 ? 12.087 9.260 -8.424 1.00 0.00 111 PHE A N 3
ATOM 6701 C CA . PHE A 1 91 ? 11.059 8.264 -8.723 1.00 0.00 111 PHE A CA 3
ATOM 6702 C C . PHE A 1 91 ? 11.450 6.909 -8.150 1.00 0.00 111 PHE A C 3
ATOM 6703 O O . PHE A 1 91 ? 10.604 6.040 -7.944 1.00 0.00 111 PHE A O 3
ATOM 6720 N N . LEU A 1 92 ? 12.737 6.723 -7.922 1.00 0.00 112 LEU A N 3
ATOM 6721 C CA . LEU A 1 92 ? 13.218 5.454 -7.404 1.00 0.00 112 LEU A CA 3
ATOM 6722 C C . LEU A 1 92 ? 12.617 5.170 -6.036 1.00 0.00 112 LEU A C 3
ATOM 6723 O O . LEU A 1 92 ? 12.239 4.039 -5.735 1.00 0.00 112 LEU A O 3
ATOM 6739 N N . ALA A 1 93 ? 12.544 6.204 -5.210 1.00 0.00 113 ALA A N 3
ATOM 6740 C CA . ALA A 1 93 ? 11.990 6.059 -3.875 1.00 0.00 113 ALA A CA 3
ATOM 6741 C C . ALA A 1 93 ? 10.497 5.787 -3.956 1.00 0.00 113 ALA A C 3
ATOM 6742 O O . ALA A 1 93 ? 9.917 5.173 -3.063 1.00 0.00 113 ALA A O 3
ATOM 6749 N N . MET A 1 94 ? 9.879 6.254 -5.036 1.00 0.00 114 MET A N 3
ATOM 6750 C CA . MET A 1 94 ? 8.451 6.059 -5.220 1.00 0.00 114 MET A CA 3
ATOM 6751 C C . MET A 1 94 ? 8.132 4.567 -5.308 1.00 0.00 114 MET A C 3
ATOM 6752 O O . MET A 1 94 ? 7.142 4.095 -4.745 1.00 0.00 114 MET A O 3
ATOM 6766 N N . PHE A 1 95 ? 8.974 3.833 -6.029 1.00 0.00 115 PHE A N 3
ATOM 6767 C CA . PHE A 1 95 ? 8.757 2.402 -6.195 1.00 0.00 115 PHE A CA 3
ATOM 6768 C C . PHE A 1 95 ? 8.770 1.701 -4.846 1.00 0.00 115 PHE A C 3
ATOM 6769 O O . PHE A 1 95 ? 7.924 0.858 -4.564 1.00 0.00 115 PHE A O 3
ATOM 6786 N N . ASP A 1 96 ? 9.740 2.054 -4.022 1.00 0.00 116 ASP A N 3
ATOM 6787 C CA . ASP A 1 96 ? 9.866 1.452 -2.695 1.00 0.00 116 ASP A CA 3
ATOM 6788 C C . ASP A 1 96 ? 8.804 1.992 -1.749 1.00 0.00 116 ASP A C 3
ATOM 6789 O O . ASP A 1 96 ? 8.561 1.419 -0.688 1.00 0.00 116 ASP A O 3
ATOM 6798 N N . LEU A 1 97 ? 8.177 3.100 -2.133 1.00 0.00 117 LEU A N 3
ATOM 6799 C CA . LEU A 1 97 ? 7.138 3.710 -1.300 1.00 0.00 117 LEU A CA 3
ATOM 6800 C C . LEU A 1 97 ? 5.783 3.040 -1.513 1.00 0.00 117 LEU A C 3
ATOM 6801 O O . LEU A 1 97 ? 5.189 2.504 -0.578 1.00 0.00 117 LEU A O 3
ATOM 6817 N N . MET A 1 98 ? 5.281 3.119 -2.743 1.00 0.00 118 MET A N 3
ATOM 6818 C CA . MET A 1 98 ? 3.970 2.558 -3.068 1.00 0.00 118 MET A CA 3
ATOM 6819 C C . MET A 1 98 ? 3.866 1.122 -2.586 1.00 0.00 118 MET A C 3
ATOM 6820 O O . MET A 1 98 ? 2.782 0.635 -2.295 1.00 0.00 118 MET A O 3
ATOM 6834 N N . LEU A 1 99 ? 5.006 0.457 -2.516 1.00 0.00 119 LEU A N 3
ATOM 6835 C CA . LEU A 1 99 ? 5.073 -0.928 -2.054 1.00 0.00 119 LEU A CA 3
ATOM 6836 C C . LEU A 1 99 ? 5.179 -1.005 -0.534 1.00 0.00 119 LEU A C 3
ATOM 6837 O O . LEU A 1 99 ? 4.945 -2.059 0.053 1.00 0.00 119 LEU A O 3
ATOM 6853 N N . GLU A 1 100 ? 5.560 0.100 0.101 1.00 0.00 120 GLU A N 3
ATOM 6854 C CA . GLU A 1 100 ? 5.723 0.124 1.546 1.00 0.00 120 GLU A CA 3
ATOM 6855 C C . GLU A 1 100 ? 4.381 0.026 2.272 1.00 0.00 120 GLU A C 3
ATOM 6856 O O . GLU A 1 100 ? 4.257 -0.663 3.281 1.00 0.00 120 GLU A O 3
ATOM 6868 N N . VAL A 1 101 ? 3.388 0.740 1.774 1.00 0.00 121 VAL A N 3
ATOM 6869 C CA . VAL A 1 101 ? 2.077 0.740 2.413 1.00 0.00 121 VAL A CA 3
ATOM 6870 C C . VAL A 1 101 ? 1.559 -0.689 2.579 1.00 0.00 121 VAL A C 3
ATOM 6871 O O . VAL A 1 101 ? 1.075 -1.065 3.645 1.00 0.00 121 VAL A O 3
ATOM 6884 N N . VAL A 1 102 ? 1.677 -1.480 1.522 1.00 0.00 122 VAL A N 3
ATOM 6885 C CA . VAL A 1 102 ? 1.240 -2.879 1.526 1.00 0.00 122 VAL A CA 3
ATOM 6886 C C . VAL A 1 102 ? 2.233 -3.750 2.290 1.00 0.00 122 VAL A C 3
ATOM 6887 O O . VAL A 1 102 ? 1.975 -4.923 2.552 1.00 0.00 122 VAL A O 3
ATOM 6900 N N . GLU A 1 103 ? 3.377 -3.165 2.634 1.00 0.00 123 GLU A N 3
ATOM 6901 C CA . GLU A 1 103 ? 4.415 -3.900 3.364 1.00 0.00 123 GLU A CA 3
ATOM 6902 C C . GLU A 1 103 ? 4.134 -3.918 4.869 1.00 0.00 123 GLU A C 3
ATOM 6903 O O . GLU A 1 103 ? 4.328 -4.937 5.531 1.00 0.00 123 GLU A O 3
ATOM 6915 N N . SER A 1 104 ? 3.703 -2.786 5.408 1.00 0.00 124 SER A N 3
ATOM 6916 C CA . SER A 1 104 ? 3.433 -2.698 6.841 1.00 0.00 124 SER A CA 3
ATOM 6917 C C . SER A 1 104 ? 2.354 -3.693 7.252 1.00 0.00 124 SER A C 3
ATOM 6918 O O . SER A 1 104 ? 2.284 -4.106 8.410 1.00 0.00 124 SER A O 3
ATOM 6926 N N . LEU A 1 105 ? 1.508 -4.057 6.300 1.00 0.00 125 LEU A N 3
ATOM 6927 C CA . LEU A 1 105 ? 0.421 -4.987 6.572 1.00 0.00 125 LEU A CA 3
ATOM 6928 C C . LEU A 1 105 ? 0.964 -6.336 7.001 1.00 0.00 125 LEU A C 3
ATOM 6929 O O . LEU A 1 105 ? 0.288 -7.081 7.699 1.00 0.00 125 LEU A O 3
ATOM 6945 N N . GLU A 1 106 ? 2.188 -6.645 6.590 1.00 0.00 126 GLU A N 3
ATOM 6946 C CA . GLU A 1 106 ? 2.818 -7.918 6.953 1.00 0.00 126 GLU A CA 3
ATOM 6947 C C . GLU A 1 106 ? 2.563 -8.264 8.426 1.00 0.00 126 GLU A C 3
ATOM 6948 O O . GLU A 1 106 ? 2.671 -9.423 8.827 1.00 0.00 126 GLU A O 3
ATOM 6960 N N . ASP A 1 107 ? 2.212 -7.256 9.218 1.00 0.00 127 ASP A N 3
ATOM 6961 C CA . ASP A 1 107 ? 1.936 -7.475 10.631 1.00 0.00 127 ASP A CA 3
ATOM 6962 C C . ASP A 1 107 ? 0.808 -8.490 10.808 1.00 0.00 127 ASP A C 3
ATOM 6963 O O . ASP A 1 107 ? 0.965 -9.490 11.507 1.00 0.00 127 ASP A O 3
ATOM 6972 N N . VAL A 1 108 ? -0.330 -8.228 10.171 1.00 0.00 128 VAL A N 3
ATOM 6973 C CA . VAL A 1 108 ? -1.491 -9.117 10.261 1.00 0.00 128 VAL A CA 3
ATOM 6974 C C . VAL A 1 108 ? -1.255 -10.371 9.416 1.00 0.00 128 VAL A C 3
ATOM 6975 O O . VAL A 1 108 ? -2.192 -10.948 8.862 1.00 0.00 128 VAL A O 3
ATOM 6988 N N . GLY A 1 109 ? -0.003 -10.800 9.343 1.00 0.00 129 GLY A N 3
ATOM 6989 C CA . GLY A 1 109 ? 0.331 -12.002 8.596 1.00 0.00 129 GLY A CA 3
ATOM 6990 C C . GLY A 1 109 ? -0.127 -11.876 7.158 1.00 0.00 129 GLY A C 3
ATOM 6991 O O . GLY A 1 109 ? -0.595 -12.844 6.567 1.00 0.00 129 GLY A O 3
ATOM 6995 N N . ILE A 1 110 ? -0.006 -10.670 6.603 1.00 0.00 130 ILE A N 3
ATOM 6996 C CA . ILE A 1 110 ? -0.419 -10.421 5.219 1.00 0.00 130 ILE A CA 3
ATOM 6997 C C . ILE A 1 110 ? 0.751 -10.654 4.285 1.00 0.00 130 ILE A C 3
ATOM 6998 O O . ILE A 1 110 ? 1.861 -10.200 4.539 1.00 0.00 130 ILE A O 3
ATOM 7014 N N . ILE A 1 111 ? 0.480 -11.369 3.204 1.00 0.00 131 ILE A N 3
ATOM 7015 C CA . ILE A 1 111 ? 1.496 -11.679 2.209 1.00 0.00 131 ILE A CA 3
ATOM 7016 C C . ILE A 1 111 ? 0.973 -11.399 0.812 1.00 0.00 131 ILE A C 3
ATOM 7017 O O . ILE A 1 111 ? 0.540 -12.302 0.098 1.00 0.00 131 ILE A O 3
ATOM 7033 N N . GLY A 1 112 ? 1.027 -10.146 0.432 1.00 0.00 132 GLY A N 3
ATOM 7034 C CA . GLY A 1 112 ? 0.571 -9.750 -0.881 1.00 0.00 132 GLY A CA 3
ATOM 7035 C C . GLY A 1 112 ? 1.464 -10.337 -1.966 1.00 0.00 132 GLY A C 3
ATOM 7036 O O . GLY A 1 112 ? 2.654 -10.554 -1.747 1.00 0.00 132 GLY A O 3
ATOM 7040 N N . LEU A 1 113 ? 0.883 -10.597 -3.133 1.00 0.00 133 LEU A N 3
ATOM 7041 C CA . LEU A 1 113 ? 1.638 -11.163 -4.252 1.00 0.00 133 LEU A CA 3
ATOM 7042 C C . LEU A 1 113 ? 2.581 -10.108 -4.829 1.00 0.00 133 LEU A C 3
ATOM 7043 O O . LEU A 1 113 ? 2.725 -9.979 -6.044 1.00 0.00 133 LEU A O 3
ATOM 7059 N N . LYS A 1 114 ? 3.220 -9.358 -3.951 1.00 0.00 134 LYS A N 3
ATOM 7060 C CA . LYS A 1 114 ? 4.134 -8.335 -4.398 1.00 0.00 134 LYS A CA 3
ATOM 7061 C C . LYS A 1 114 ? 5.272 -8.954 -5.197 1.00 0.00 134 LYS A C 3
ATOM 7062 O O . LYS A 1 114 ? 5.591 -8.498 -6.281 1.00 0.00 134 LYS A O 3
ATOM 7081 N N . ALA A 1 115 ? 5.869 -10.016 -4.663 1.00 0.00 135 ALA A N 3
ATOM 7082 C CA . ALA A 1 115 ? 6.978 -10.689 -5.348 1.00 0.00 135 ALA A CA 3
ATOM 7083 C C . ALA A 1 115 ? 6.711 -10.812 -6.844 1.00 0.00 135 ALA A C 3
ATOM 7084 O O . ALA A 1 115 ? 7.631 -10.757 -7.660 1.00 0.00 135 ALA A O 3
ATOM 7091 N N . ARG A 1 116 ? 5.444 -10.973 -7.197 1.00 0.00 136 ARG A N 3
ATOM 7092 C CA . ARG A 1 116 ? 5.067 -11.089 -8.592 1.00 0.00 136 ARG A CA 3
ATOM 7093 C C . ARG A 1 116 ? 5.296 -9.773 -9.326 1.00 0.00 136 ARG A C 3
ATOM 7094 O O . ARG A 1 116 ? 5.732 -9.768 -10.468 1.00 0.00 136 ARG A O 3
ATOM 7115 N N . VAL A 1 117 ? 4.966 -8.658 -8.675 1.00 0.00 137 VAL A N 3
ATOM 7116 C CA . VAL A 1 117 ? 5.123 -7.347 -9.299 1.00 0.00 137 VAL A CA 3
ATOM 7117 C C . VAL A 1 117 ? 6.604 -6.989 -9.446 1.00 0.00 137 VAL A C 3
ATOM 7118 O O . VAL A 1 117 ? 6.976 -6.187 -10.303 1.00 0.00 137 VAL A O 3
ATOM 7131 N N . LEU A 1 118 ? 7.436 -7.563 -8.582 1.00 0.00 138 LEU A N 3
ATOM 7132 C CA . LEU A 1 118 ? 8.863 -7.264 -8.618 1.00 0.00 138 LEU A CA 3
ATOM 7133 C C . LEU A 1 118 ? 9.452 -7.647 -9.960 1.00 0.00 138 LEU A C 3
ATOM 7134 O O . LEU A 1 118 ? 10.232 -6.886 -10.532 1.00 0.00 138 LEU A O 3
ATOM 7150 N N . GLU A 1 119 ? 9.097 -8.816 -10.459 1.00 0.00 139 GLU A N 3
ATOM 7151 C CA . GLU A 1 119 ? 9.624 -9.263 -11.731 1.00 0.00 139 GLU A CA 3
ATOM 7152 C C . GLU A 1 119 ? 9.370 -8.217 -12.819 1.00 0.00 139 GLU A C 3
ATOM 7153 O O . GLU A 1 119 ? 10.077 -8.171 -13.826 1.00 0.00 139 GLU A O 3
ATOM 7165 N N . GLU A 1 120 ? 8.332 -7.407 -12.620 1.00 0.00 140 GLU A N 3
ATOM 7166 C CA . GLU A 1 120 ? 7.974 -6.406 -13.603 1.00 0.00 140 GLU A CA 3
ATOM 7167 C C . GLU A 1 120 ? 9.116 -5.434 -13.840 1.00 0.00 140 GLU A C 3
ATOM 7168 O O . GLU A 1 120 ? 9.630 -5.339 -14.942 1.00 0.00 140 GLU A O 3
ATOM 7180 N N . SER A 1 121 ? 9.491 -4.707 -12.797 1.00 0.00 141 SER A N 3
ATOM 7181 C CA . SER A 1 121 ? 10.570 -3.731 -12.898 1.00 0.00 141 SER A CA 3
ATOM 7182 C C . SER A 1 121 ? 11.922 -4.431 -12.961 1.00 0.00 141 SER A C 3
ATOM 7183 O O . SER A 1 121 ? 12.926 -3.831 -13.331 1.00 0.00 141 SER A O 3
ATOM 7191 N N . LYS A 1 122 ? 11.959 -5.692 -12.570 1.00 0.00 142 LYS A N 3
ATOM 7192 C CA . LYS A 1 122 ? 13.204 -6.447 -12.564 1.00 0.00 142 LYS A CA 3
ATOM 7193 C C . LYS A 1 122 ? 13.822 -6.488 -13.957 1.00 0.00 142 LYS A C 3
ATOM 7194 O O . LYS A 1 122 ? 15.039 -6.375 -14.107 1.00 0.00 142 LYS A O 3
ATOM 7213 N N . ASN A 1 123 ? 12.982 -6.675 -14.968 1.00 0.00 143 ASN A N 3
ATOM 7214 C CA . ASN A 1 123 ? 13.475 -6.760 -16.335 1.00 0.00 143 ASN A CA 3
ATOM 7215 C C . ASN A 1 123 ? 14.046 -5.416 -16.762 1.00 0.00 143 ASN A C 3
ATOM 7216 O O . ASN A 1 123 ? 14.899 -5.345 -17.647 1.00 0.00 143 ASN A O 3
ATOM 7227 N N . ASN A 1 124 ? 13.573 -4.347 -16.123 1.00 0.00 144 ASN A N 3
ATOM 7228 C CA . ASN A 1 124 ? 14.048 -3.017 -16.441 1.00 0.00 144 ASN A CA 3
ATOM 7229 C C . ASN A 1 124 ? 13.748 -2.043 -15.284 1.00 0.00 144 ASN A C 3
ATOM 7230 O O . ASN A 1 124 ? 12.625 -2.010 -14.778 1.00 0.00 144 ASN A O 3
ATOM 7241 N N . PRO A 1 125 ? 14.716 -1.251 -14.859 1.00 0.00 145 PRO A N 3
ATOM 7242 C CA . PRO A 1 125 ? 14.518 -0.284 -13.736 1.00 0.00 145 PRO A CA 3
ATOM 7243 C C . PRO A 1 125 ? 13.589 0.864 -14.127 1.00 0.00 145 PRO A C 3
ATOM 7244 O O . PRO A 1 125 ? 14.017 1.840 -14.741 1.00 0.00 145 PRO A O 3
ATOM 7255 N N . ILE A 1 126 ? 12.322 0.748 -13.752 1.00 0.00 146 ILE A N 3
ATOM 7256 C CA . ILE A 1 126 ? 11.355 1.785 -14.060 1.00 0.00 146 ILE A CA 3
ATOM 7257 C C . ILE A 1 126 ? 11.766 3.087 -13.387 1.00 0.00 146 ILE A C 3
ATOM 7258 O O . ILE A 1 126 ? 12.017 3.108 -12.190 1.00 0.00 146 ILE A O 3
ATOM 7274 N N . ASN A 1 127 ? 11.797 4.162 -14.155 1.00 0.00 147 ASN A N 3
ATOM 7275 C CA . ASN A 1 127 ? 12.160 5.466 -13.613 1.00 0.00 147 ASN A CA 3
ATOM 7276 C C . ASN A 1 127 ? 11.882 6.545 -14.655 1.00 0.00 147 ASN A C 3
ATOM 7277 O O . ASN A 1 127 ? 12.568 7.565 -14.715 1.00 0.00 147 ASN A O 3
ATOM 7288 N N . THR A 1 128 ? 10.878 6.316 -15.486 1.00 0.00 148 THR A N 3
ATOM 7289 C CA . THR A 1 128 ? 10.559 7.285 -16.516 1.00 0.00 148 THR A CA 3
ATOM 7290 C C . THR A 1 128 ? 10.080 8.581 -15.901 1.00 0.00 148 THR A C 3
ATOM 7291 O O . THR A 1 128 ? 10.805 9.568 -15.956 1.00 0.00 148 THR A O 3
ATOM 7302 N N . ALA A 1 129 ? 8.862 8.573 -15.326 1.00 0.00 149 ALA A N 3
ATOM 7303 C CA . ALA A 1 129 ? 8.256 9.749 -14.692 1.00 0.00 149 ALA A CA 3
ATOM 7304 C C . ALA A 1 129 ? 6.735 9.667 -14.814 1.00 0.00 149 ALA A C 3
ATOM 7305 O O . ALA A 1 129 ? 6.059 9.176 -13.919 1.00 0.00 149 ALA A O 3
ATOM 7312 N N . GLU A 1 130 ? 6.201 10.191 -15.911 1.00 0.00 150 GLU A N 3
ATOM 7313 C CA . GLU A 1 130 ? 4.754 10.200 -16.113 1.00 0.00 150 GLU A CA 3
ATOM 7314 C C . GLU A 1 130 ? 4.206 8.797 -16.324 1.00 0.00 150 GLU A C 3
ATOM 7315 O O . GLU A 1 130 ? 3.362 8.323 -15.563 1.00 0.00 150 GLU A O 3
ATOM 7327 N N . ARG A 1 131 ? 4.672 8.151 -17.383 1.00 0.00 151 ARG A N 3
ATOM 7328 C CA . ARG A 1 131 ? 4.199 6.816 -17.721 1.00 0.00 151 ARG A CA 3
ATOM 7329 C C . ARG A 1 131 ? 4.230 5.907 -16.499 1.00 0.00 151 ARG A C 3
ATOM 7330 O O . ARG A 1 131 ? 3.562 4.876 -16.460 1.00 0.00 151 ARG A O 3
ATOM 7351 N N . LEU A 1 132 ? 5.025 6.296 -15.507 1.00 0.00 152 LEU A N 3
ATOM 7352 C CA . LEU A 1 132 ? 5.152 5.501 -14.290 1.00 0.00 152 LEU A CA 3
ATOM 7353 C C . LEU A 1 132 ? 3.775 5.243 -13.695 1.00 0.00 152 LEU A C 3
ATOM 7354 O O . LEU A 1 132 ? 3.491 4.157 -13.198 1.00 0.00 152 LEU A O 3
ATOM 7370 N N . LEU A 1 133 ? 2.924 6.258 -13.759 1.00 0.00 153 LEU A N 3
ATOM 7371 C CA . LEU A 1 133 ? 1.562 6.145 -13.237 1.00 0.00 153 LEU A CA 3
ATOM 7372 C C . LEU A 1 133 ? 0.911 4.871 -13.758 1.00 0.00 153 LEU A C 3
ATOM 7373 O O . LEU A 1 133 ? -0.044 4.360 -13.174 1.00 0.00 153 LEU A O 3
ATOM 7389 N N . ALA A 1 134 ? 1.452 4.364 -14.860 1.00 0.00 154 ALA A N 3
ATOM 7390 C CA . ALA A 1 134 ? 0.939 3.134 -15.460 1.00 0.00 154 ALA A CA 3
ATOM 7391 C C . ALA A 1 134 ? 1.296 1.928 -14.596 1.00 0.00 154 ALA A C 3
ATOM 7392 O O . ALA A 1 134 ? 0.539 0.960 -14.525 1.00 0.00 154 ALA A O 3
ATOM 7399 N N . ALA A 1 135 ? 2.447 1.996 -13.929 1.00 0.00 155 ALA A N 3
ATOM 7400 C CA . ALA A 1 135 ? 2.877 0.908 -13.064 1.00 0.00 155 ALA A CA 3
ATOM 7401 C C . ALA A 1 135 ? 1.933 0.764 -11.887 1.00 0.00 155 ALA A C 3
ATOM 7402 O O . ALA A 1 135 ? 1.448 -0.319 -11.611 1.00 0.00 155 ALA A O 3
ATOM 7409 N N . LYS A 1 136 ? 1.671 1.868 -11.198 1.00 0.00 156 LYS A N 3
ATOM 7410 C CA . LYS A 1 136 ? 0.786 1.835 -10.045 1.00 0.00 156 LYS A CA 3
ATOM 7411 C C . LYS A 1 136 ? -0.543 1.167 -10.398 1.00 0.00 156 LYS A C 3
ATOM 7412 O O . LYS A 1 136 ? -1.097 0.401 -9.611 1.00 0.00 156 LYS A O 3
ATOM 7431 N N . ALA A 1 137 ? -1.045 1.476 -11.585 1.00 0.00 157 ALA A N 3
ATOM 7432 C CA . ALA A 1 137 ? -2.314 0.912 -12.049 1.00 0.00 157 ALA A CA 3
ATOM 7433 C C . ALA A 1 137 ? -2.376 -0.592 -11.762 1.00 0.00 157 ALA A C 3
ATOM 7434 O O . ALA A 1 137 ? -3.458 -1.171 -11.656 1.00 0.00 157 ALA A O 3
ATOM 7441 N N . GLN A 1 138 ? -1.202 -1.217 -11.633 1.00 0.00 158 GLN A N 3
ATOM 7442 C CA . GLN A 1 138 ? -1.119 -2.651 -11.353 1.00 0.00 158 GLN A CA 3
ATOM 7443 C C . GLN A 1 138 ? -1.324 -2.912 -9.854 1.00 0.00 158 GLN A C 3
ATOM 7444 O O . GLN A 1 138 ? -1.873 -3.939 -9.458 1.00 0.00 158 GLN A O 3
ATOM 7458 N N . ILE A 1 139 ? -0.849 -1.984 -9.029 1.00 0.00 159 ILE A N 3
ATOM 7459 C CA . ILE A 1 139 ? -0.965 -2.123 -7.579 1.00 0.00 159 ILE A CA 3
ATOM 7460 C C . ILE A 1 139 ? -2.427 -2.079 -7.171 1.00 0.00 159 ILE A C 3
ATOM 7461 O O . ILE A 1 139 ? -2.864 -2.846 -6.317 1.00 0.00 159 ILE A O 3
ATOM 7477 N N . GLU A 1 140 ? -3.179 -1.171 -7.781 1.00 0.00 160 GLU A N 3
ATOM 7478 C CA . GLU A 1 140 ? -4.591 -1.039 -7.461 1.00 0.00 160 GLU A CA 3
ATOM 7479 C C . GLU A 1 140 ? -5.301 -2.370 -7.694 1.00 0.00 160 GLU A C 3
ATOM 7480 O O . GLU A 1 140 ? -6.128 -2.795 -6.891 1.00 0.00 160 GLU A O 3
ATOM 7492 N N . ASN A 1 141 ? -4.965 -3.032 -8.797 1.00 0.00 161 ASN A N 3
ATOM 7493 C CA . ASN A 1 141 ? -5.578 -4.318 -9.108 1.00 0.00 161 ASN A CA 3
ATOM 7494 C C . ASN A 1 141 ? -5.389 -5.264 -7.934 1.00 0.00 161 ASN A C 3
ATOM 7495 O O . ASN A 1 141 ? -6.364 -5.762 -7.373 1.00 0.00 161 ASN A O 3
ATOM 7506 N N . GLN A 1 142 ? -4.127 -5.511 -7.564 1.00 0.00 162 GLN A N 3
ATOM 7507 C CA . GLN A 1 142 ? -3.821 -6.406 -6.448 1.00 0.00 162 GLN A CA 3
ATOM 7508 C C . GLN A 1 142 ? -4.785 -6.172 -5.293 1.00 0.00 162 GLN A C 3
ATOM 7509 O O . GLN A 1 142 ? -5.269 -7.113 -4.671 1.00 0.00 162 GLN A O 3
ATOM 7523 N N . LEU A 1 143 ? -5.081 -4.910 -5.037 1.00 0.00 163 LEU A N 3
ATOM 7524 C CA . LEU A 1 143 ? -6.020 -4.569 -3.982 1.00 0.00 163 LEU A CA 3
ATOM 7525 C C . LEU A 1 143 ? -7.422 -5.044 -4.346 1.00 0.00 163 LEU A C 3
ATOM 7526 O O . LEU A 1 143 ? -8.134 -5.595 -3.517 1.00 0.00 163 LEU A O 3
ATOM 7542 N N . LYS A 1 144 ? -7.816 -4.785 -5.586 1.00 0.00 164 LYS A N 3
ATOM 7543 C CA . LYS A 1 144 ? -9.147 -5.138 -6.040 1.00 0.00 164 LYS A CA 3
ATOM 7544 C C . LYS A 1 144 ? -9.300 -6.635 -6.144 1.00 0.00 164 LYS A C 3
ATOM 7545 O O . LYS A 1 144 ? -10.410 -7.161 -6.092 1.00 0.00 164 LYS A O 3
ATOM 7564 N N . VAL A 1 145 ? -8.176 -7.326 -6.287 1.00 0.00 165 VAL A N 3
ATOM 7565 C CA . VAL A 1 145 ? -8.177 -8.780 -6.386 1.00 0.00 165 VAL A CA 3
ATOM 7566 C C . VAL A 1 145 ? -8.110 -9.422 -5.004 1.00 0.00 165 VAL A C 3
ATOM 7567 O O . VAL A 1 145 ? -8.931 -10.273 -4.670 1.00 0.00 165 VAL A O 3
ATOM 7580 N N . VAL A 1 146 ? -7.109 -9.024 -4.217 1.00 0.00 166 VAL A N 3
ATOM 7581 C CA . VAL A 1 146 ? -6.918 -9.591 -2.883 1.00 0.00 166 VAL A CA 3
ATOM 7582 C C . VAL A 1 146 ? -8.147 -9.341 -2.017 1.00 0.00 166 VAL A C 3
ATOM 7583 O O . VAL A 1 146 ? -8.488 -10.155 -1.158 1.00 0.00 166 VAL A O 3
ATOM 7596 N N . LYS A 1 147 ? -8.798 -8.214 -2.240 1.00 0.00 167 LYS A N 3
ATOM 7597 C CA . LYS A 1 147 ? -9.975 -7.872 -1.457 1.00 0.00 167 LYS A CA 3
ATOM 7598 C C . LYS A 1 147 ? -11.073 -8.908 -1.652 1.00 0.00 167 LYS A C 3
ATOM 7599 O O . LYS A 1 147 ? -11.791 -9.238 -0.714 1.00 0.00 167 LYS A O 3
ATOM 7618 N N . GLU A 1 148 ? -11.202 -9.409 -2.871 1.00 0.00 168 GLU A N 3
ATOM 7619 C CA . GLU A 1 148 ? -12.226 -10.403 -3.175 1.00 0.00 168 GLU A CA 3
ATOM 7620 C C . GLU A 1 148 ? -11.954 -11.712 -2.437 1.00 0.00 168 GLU A C 3
ATOM 7621 O O . GLU A 1 148 ? -12.863 -12.509 -2.213 1.00 0.00 168 GLU A O 3
ATOM 7633 N N . LYS A 1 149 ? -10.698 -11.931 -2.088 1.00 0.00 169 LYS A N 3
ATOM 7634 C CA . LYS A 1 149 ? -10.292 -13.151 -1.393 1.00 0.00 169 LYS A CA 3
ATOM 7635 C C . LYS A 1 149 ? -10.813 -13.158 0.034 1.00 0.00 169 LYS A C 3
ATOM 7636 O O . LYS A 1 149 ? -10.664 -14.148 0.752 1.00 0.00 169 LYS A O 3
ATOM 7655 N N . GLN A 1 150 ? -11.428 -12.058 0.443 1.00 0.00 170 GLN A N 3
ATOM 7656 C CA . GLN A 1 150 ? -11.972 -11.952 1.789 1.00 0.00 170 GLN A CA 3
ATOM 7657 C C . GLN A 1 150 ? -12.977 -13.074 2.053 1.00 0.00 170 GLN A C 3
ATOM 7658 O O . GLN A 1 150 ? -13.469 -13.230 3.171 1.00 0.00 170 GLN A O 3
ATOM 7672 N N . ASN A 1 151 ? -13.280 -13.844 1.015 1.00 0.00 171 ASN A N 3
ATOM 7673 C CA . ASN A 1 151 ? -14.229 -14.944 1.150 1.00 0.00 171 ASN A CA 3
ATOM 7674 C C . ASN A 1 151 ? -14.246 -15.782 -0.117 1.00 0.00 171 ASN A C 3
ATOM 7675 O O . ASN A 1 151 ? -14.074 -15.260 -1.218 1.00 0.00 171 ASN A O 3
ATOM 7686 N N . ILE A 1 152 ? -14.439 -17.092 0.035 1.00 0.00 172 ILE A N 3
ATOM 7687 C CA . ILE A 1 152 ? -14.464 -17.998 -1.116 1.00 0.00 172 ILE A CA 3
ATOM 7688 C C . ILE A 1 152 ? -15.426 -19.151 -0.849 1.00 0.00 172 ILE A C 3
ATOM 7689 O O . ILE A 1 152 ? -16.390 -19.340 -1.589 1.00 0.00 172 ILE A O 3
ATOM 7705 N N . GLU A 1 153 ? -15.137 -19.920 0.204 1.00 0.00 173 GLU A N 3
ATOM 7706 C CA . GLU A 1 153 ? -15.960 -21.073 0.572 1.00 0.00 173 GLU A CA 3
ATOM 7707 C C . GLU A 1 153 ? -16.029 -22.063 -0.587 1.00 0.00 173 GLU A C 3
ATOM 7708 O O . GLU A 1 153 ? -16.011 -21.669 -1.749 1.00 0.00 173 GLU A O 3
ATOM 7720 N N . ASN A 1 154 ? -16.109 -23.350 -0.262 1.00 0.00 174 ASN A N 3
ATOM 7721 C CA . ASN A 1 154 ? -16.179 -24.387 -1.287 1.00 0.00 174 ASN A CA 3
ATOM 7722 C C . ASN A 1 154 ? -14.939 -24.349 -2.178 1.00 0.00 174 ASN A C 3
ATOM 7723 O O . ASN A 1 154 ? -14.585 -23.307 -2.727 1.00 0.00 174 ASN A O 3
ATOM 7734 N N . GLY A 1 155 ? -14.279 -25.495 -2.321 1.00 0.00 175 GLY A N 3
ATOM 7735 C CA . GLY A 1 155 ? -13.075 -25.583 -3.150 1.00 0.00 175 GLY A CA 3
ATOM 7736 C C . GLY A 1 155 ? -11.842 -25.177 -2.354 1.00 0.00 175 GLY A C 3
ATOM 7737 O O . GLY A 1 155 ? -11.895 -25.039 -1.130 1.00 0.00 175 GLY A O 3
ATOM 7741 N N . GLY A 1 156 ? -10.729 -24.988 -3.054 1.00 0.00 176 GLY A N 3
ATOM 7742 C CA . GLY A 1 156 ? -9.484 -24.601 -2.403 1.00 0.00 176 GLY A CA 3
ATOM 7743 C C . GLY A 1 156 ? -9.592 -23.204 -1.807 1.00 0.00 176 GLY A C 3
ATOM 7744 O O . GLY A 1 156 ? -10.454 -22.416 -2.198 1.00 0.00 176 GLY A O 3
ATOM 7748 N N . GLU A 1 157 ? -8.717 -22.903 -0.853 1.00 0.00 177 GLU A N 3
ATOM 7749 C CA . GLU A 1 157 ? -8.725 -21.598 -0.202 1.00 0.00 177 GLU A CA 3
ATOM 7750 C C . GLU A 1 157 ? -7.512 -21.447 0.711 1.00 0.00 177 GLU A C 3
ATOM 7751 O O . GLU A 1 157 ? -7.297 -20.387 1.299 1.00 0.00 177 GLU A O 3
ATOM 7763 N N . LYS A 1 158 ? -6.725 -22.512 0.828 1.00 0.00 178 LYS A N 3
ATOM 7764 C CA . LYS A 1 158 ? -5.535 -22.486 1.679 1.00 0.00 178 LYS A CA 3
ATOM 7765 C C . LYS A 1 158 ? -4.428 -21.675 1.017 1.00 0.00 178 LYS A C 3
ATOM 7766 O O . LYS A 1 158 ? -3.621 -22.216 0.264 1.00 0.00 178 LYS A O 3
ATOM 7785 N N . LYS A 1 159 ? -4.400 -20.371 1.305 1.00 0.00 179 LYS A N 3
ATOM 7786 C CA . LYS A 1 159 ? -3.388 -19.468 0.738 1.00 0.00 179 LYS A CA 3
ATOM 7787 C C . LYS A 1 159 ? -2.444 -18.979 1.827 1.00 0.00 179 LYS A C 3
ATOM 7788 O O . LYS A 1 159 ? -1.224 -19.022 1.667 1.00 0.00 179 LYS A O 3
ATOM 7807 N N . ASN A 1 160 ? -3.010 -18.514 2.934 1.00 0.00 180 ASN A N 3
ATOM 7808 C CA . ASN A 1 160 ? -2.202 -18.018 4.040 1.00 0.00 180 ASN A CA 3
ATOM 7809 C C . ASN A 1 160 ? -1.442 -19.163 4.702 1.00 0.00 180 ASN A C 3
ATOM 7810 O O . ASN A 1 160 ? -0.487 -18.942 5.443 1.00 0.00 180 ASN A O 3
ATOM 7821 N N . ASN A 1 161 ? -1.874 -20.389 4.427 1.00 0.00 181 ASN A N 3
ATOM 7822 C CA . ASN A 1 161 ? -1.227 -21.563 5.000 1.00 0.00 181 ASN A CA 3
ATOM 7823 C C . ASN A 1 161 ? 0.210 -21.674 4.503 1.00 0.00 181 ASN A C 3
ATOM 7824 O O . ASN A 1 161 ? 1.110 -22.041 5.256 1.00 0.00 181 ASN A O 3
ATOM 7835 N N . LYS A 1 162 ? 0.417 -21.367 3.229 1.00 0.00 182 LYS A N 3
ATOM 7836 C CA . LYS A 1 162 ? 1.748 -21.449 2.644 1.00 0.00 182 LYS A CA 3
ATOM 7837 C C . LYS A 1 162 ? 2.717 -20.544 3.399 1.00 0.00 182 LYS A C 3
ATOM 7838 O O . LYS A 1 162 ? 3.932 -20.624 3.220 1.00 0.00 182 LYS A O 3
ATOM 7857 N N . SER A 1 163 ? 2.173 -19.678 4.242 1.00 0.00 183 SER A N 3
ATOM 7858 C CA . SER A 1 163 ? 3.001 -18.755 5.009 1.00 0.00 183 SER A CA 3
ATOM 7859 C C . SER A 1 163 ? 4.176 -19.481 5.661 1.00 0.00 183 SER A C 3
ATOM 7860 O O . SER A 1 163 ? 5.324 -19.293 5.259 1.00 0.00 183 SER A O 3
ATOM 7868 N N . LYS A 1 164 ? 3.880 -20.321 6.656 1.00 0.00 184 LYS A N 3
ATOM 7869 C CA . LYS A 1 164 ? 4.916 -21.081 7.359 1.00 0.00 184 LYS A CA 3
ATOM 7870 C C . LYS A 1 164 ? 6.146 -20.214 7.623 1.00 0.00 184 LYS A C 3
ATOM 7871 O O . LYS A 1 164 ? 7.252 -20.539 7.189 1.00 0.00 184 LYS A O 3
ATOM 7890 N N . LYS A 1 165 ? 5.938 -19.104 8.319 1.00 0.00 185 LYS A N 3
ATOM 7891 C CA . LYS A 1 165 ? 7.032 -18.191 8.619 1.00 0.00 185 LYS A CA 3
ATOM 7892 C C . LYS A 1 165 ? 8.012 -18.843 9.577 1.00 0.00 185 LYS A C 3
ATOM 7893 O O . LYS A 1 165 ? 7.618 -19.396 10.601 1.00 0.00 185 LYS A O 3
ATOM 7912 N N . LYS A 1 166 ? 9.295 -18.779 9.228 1.00 0.00 186 LYS A N 3
ATOM 7913 C CA . LYS A 1 166 ? 10.349 -19.373 10.048 1.00 0.00 186 LYS A CA 3
ATOM 7914 C C . LYS A 1 166 ? 11.039 -18.297 10.869 1.00 0.00 186 LYS A C 3
ATOM 7915 O O . LYS A 1 166 ? 11.936 -17.608 10.388 1.00 0.00 186 LYS A O 3
ATOM 7934 N N . LYS A 1 167 ? 10.607 -18.166 12.118 1.00 0.00 187 LYS A N 3
ATOM 7935 C CA . LYS A 1 167 ? 11.181 -17.179 13.017 1.00 0.00 187 LYS A CA 3
ATOM 7936 C C . LYS A 1 167 ? 11.106 -15.785 12.400 1.00 0.00 187 LYS A C 3
ATOM 7937 O O . LYS A 1 167 ? 12.007 -15.441 11.654 1.00 0.00 187 LYS A O 3
ATOM 7957 N N . SER A 1 1 ? -7.646 20.732 -0.165 1.00 0.00 21 SER A N 4
ATOM 7958 C CA . SER A 1 1 ? -7.510 21.153 -1.587 1.00 0.00 21 SER A CA 4
ATOM 7959 C C . SER A 1 1 ? -6.322 22.097 -1.722 1.00 0.00 21 SER A C 4
ATOM 7960 O O . SER A 1 1 ? -5.733 22.221 -2.796 1.00 0.00 21 SER A O 4
ATOM 7970 N N . SER A 1 2 ? -5.977 22.769 -0.626 1.00 0.00 22 SER A N 4
ATOM 7971 C CA . SER A 1 2 ? -4.856 23.706 -0.633 1.00 0.00 22 SER A CA 4
ATOM 7972 C C . SER A 1 2 ? -4.996 24.706 -1.775 1.00 0.00 22 SER A C 4
ATOM 7973 O O . SER A 1 2 ? -4.516 24.473 -2.885 1.00 0.00 22 SER A O 4
ATOM 7981 N N . ILE A 1 3 ? -5.664 25.821 -1.499 1.00 0.00 23 ILE A N 4
ATOM 7982 C CA . ILE A 1 3 ? -5.867 26.852 -2.511 1.00 0.00 23 ILE A CA 4
ATOM 7983 C C . ILE A 1 3 ? -4.568 27.603 -2.760 1.00 0.00 23 ILE A C 4
ATOM 7984 O O . ILE A 1 3 ? -3.726 27.725 -1.870 1.00 0.00 23 ILE A O 4
ATOM 8000 N N . GLY A 1 4 ? -4.415 28.117 -3.977 1.00 0.00 24 GLY A N 4
ATOM 8001 C CA . GLY A 1 4 ? -3.220 28.872 -4.342 1.00 0.00 24 GLY A CA 4
ATOM 8002 C C . GLY A 1 4 ? -2.080 27.938 -4.718 1.00 0.00 24 GLY A C 4
ATOM 8003 O O . GLY A 1 4 ? -0.947 28.371 -4.923 1.00 0.00 24 GLY A O 4
ATOM 8007 N N . LEU A 1 5 ? -2.392 26.648 -4.816 1.00 0.00 25 LEU A N 4
ATOM 8008 C CA . LEU A 1 5 ? -1.392 25.651 -5.179 1.00 0.00 25 LEU A CA 4
ATOM 8009 C C . LEU A 1 5 ? -0.169 25.771 -4.285 1.00 0.00 25 LEU A C 4
ATOM 8010 O O . LEU A 1 5 ? -0.131 26.584 -3.363 1.00 0.00 25 LEU A O 4
ATOM 8026 N N . VAL A 1 6 ? 0.836 24.955 -4.576 1.00 0.00 26 VAL A N 4
ATOM 8027 C CA . VAL A 1 6 ? 2.067 24.968 -3.805 1.00 0.00 26 VAL A CA 4
ATOM 8028 C C . VAL A 1 6 ? 3.221 24.423 -4.632 1.00 0.00 26 VAL A C 4
ATOM 8029 O O . VAL A 1 6 ? 3.069 23.441 -5.361 1.00 0.00 26 VAL A O 4
ATOM 8042 N N . GLU A 1 7 ? 4.382 25.059 -4.508 1.00 0.00 27 GLU A N 4
ATOM 8043 C CA . GLU A 1 7 ? 5.573 24.633 -5.240 1.00 0.00 27 GLU A CA 4
ATOM 8044 C C . GLU A 1 7 ? 6.320 23.560 -4.447 1.00 0.00 27 GLU A C 4
ATOM 8045 O O . GLU A 1 7 ? 5.724 22.576 -4.008 1.00 0.00 27 GLU A O 4
ATOM 8057 N N . ARG A 1 8 ? 7.628 23.750 -4.270 1.00 0.00 28 ARG A N 4
ATOM 8058 C CA . ARG A 1 8 ? 8.449 22.796 -3.539 1.00 0.00 28 ARG A CA 4
ATOM 8059 C C . ARG A 1 8 ? 8.189 21.377 -4.048 1.00 0.00 28 ARG A C 4
ATOM 8060 O O . ARG A 1 8 ? 8.203 21.129 -5.255 1.00 0.00 28 ARG A O 4
ATOM 8081 N N . THR A 1 9 ? 7.941 20.453 -3.126 1.00 0.00 29 THR A N 4
ATOM 8082 C CA . THR A 1 9 ? 7.669 19.068 -3.481 1.00 0.00 29 THR A CA 4
ATOM 8083 C C . THR A 1 9 ? 6.882 18.400 -2.367 1.00 0.00 29 THR A C 4
ATOM 8084 O O . THR A 1 9 ? 7.199 18.556 -1.186 1.00 0.00 29 THR A O 4
ATOM 8095 N N . ASN A 1 10 ? 5.844 17.655 -2.750 1.00 0.00 30 ASN A N 4
ATOM 8096 C CA . ASN A 1 10 ? 4.995 16.947 -1.788 1.00 0.00 30 ASN A CA 4
ATOM 8097 C C . ASN A 1 10 ? 5.131 15.445 -1.973 1.00 0.00 30 ASN A C 4
ATOM 8098 O O . ASN A 1 10 ? 4.914 14.687 -1.029 1.00 0.00 30 ASN A O 4
ATOM 8109 N N . ALA A 1 11 ? 5.471 15.015 -3.189 1.00 0.00 31 ALA A N 4
ATOM 8110 C CA . ALA A 1 11 ? 5.613 13.584 -3.487 1.00 0.00 31 ALA A CA 4
ATOM 8111 C C . ALA A 1 11 ? 6.307 12.859 -2.342 1.00 0.00 31 ALA A C 4
ATOM 8112 O O . ALA A 1 11 ? 6.116 11.660 -2.142 1.00 0.00 31 ALA A O 4
ATOM 8119 N N . ALA A 1 12 ? 7.101 13.605 -1.578 1.00 0.00 32 ALA A N 4
ATOM 8120 C CA . ALA A 1 12 ? 7.813 13.039 -0.435 1.00 0.00 32 ALA A CA 4
ATOM 8121 C C . ALA A 1 12 ? 6.887 12.147 0.386 1.00 0.00 32 ALA A C 4
ATOM 8122 O O . ALA A 1 12 ? 7.062 10.929 0.426 1.00 0.00 32 ALA A O 4
ATOM 8129 N N . LEU A 1 13 ? 5.894 12.761 1.040 1.00 0.00 33 LEU A N 4
ATOM 8130 C CA . LEU A 1 13 ? 4.929 12.014 1.858 1.00 0.00 33 LEU A CA 4
ATOM 8131 C C . LEU A 1 13 ? 5.652 10.964 2.707 1.00 0.00 33 LEU A C 4
ATOM 8132 O O . LEU A 1 13 ? 5.059 9.978 3.147 1.00 0.00 33 LEU A O 4
ATOM 8148 N N . GLU A 1 14 ? 6.935 11.177 2.921 1.00 0.00 34 GLU A N 4
ATOM 8149 C CA . GLU A 1 14 ? 7.711 10.240 3.695 1.00 0.00 34 GLU A CA 4
ATOM 8150 C C . GLU A 1 14 ? 7.158 10.141 5.109 1.00 0.00 34 GLU A C 4
ATOM 8151 O O . GLU A 1 14 ? 7.016 9.049 5.649 1.00 0.00 34 GLU A O 4
ATOM 8163 N N . SER A 1 15 ? 6.846 11.284 5.710 1.00 0.00 35 SER A N 4
ATOM 8164 C CA . SER A 1 15 ? 6.315 11.296 7.066 1.00 0.00 35 SER A CA 4
ATOM 8165 C C . SER A 1 15 ? 4.936 10.657 7.122 1.00 0.00 35 SER A C 4
ATOM 8166 O O . SER A 1 15 ? 4.646 9.853 8.006 1.00 0.00 35 SER A O 4
ATOM 8174 N N . SER A 1 16 ? 4.087 11.027 6.173 1.00 0.00 36 SER A N 4
ATOM 8175 C CA . SER A 1 16 ? 2.734 10.489 6.117 1.00 0.00 36 SER A CA 4
ATOM 8176 C C . SER A 1 16 ? 2.754 8.984 5.859 1.00 0.00 36 SER A C 4
ATOM 8177 O O . SER A 1 16 ? 1.944 8.240 6.412 1.00 0.00 36 SER A O 4
ATOM 8185 N N . SER A 1 17 ? 3.671 8.543 5.008 1.00 0.00 37 SER A N 4
ATOM 8186 C CA . SER A 1 17 ? 3.767 7.139 4.678 1.00 0.00 37 SER A CA 4
ATOM 8187 C C . SER A 1 17 ? 4.086 6.318 5.909 1.00 0.00 37 SER A C 4
ATOM 8188 O O . SER A 1 17 ? 3.618 5.188 6.048 1.00 0.00 37 SER A O 4
ATOM 8196 N N . LYS A 1 18 ? 4.868 6.893 6.811 1.00 0.00 38 LYS A N 4
ATOM 8197 C CA . LYS A 1 18 ? 5.229 6.207 8.039 1.00 0.00 38 LYS A CA 4
ATOM 8198 C C . LYS A 1 18 ? 4.010 6.045 8.935 1.00 0.00 38 LYS A C 4
ATOM 8199 O O . LYS A 1 18 ? 3.901 5.087 9.699 1.00 0.00 38 LYS A O 4
ATOM 8218 N N . ASP A 1 19 ? 3.108 7.003 8.854 1.00 0.00 39 ASP A N 4
ATOM 8219 C CA . ASP A 1 19 ? 1.916 6.963 9.672 1.00 0.00 39 ASP A CA 4
ATOM 8220 C C . ASP A 1 19 ? 1.092 5.740 9.321 1.00 0.00 39 ASP A C 4
ATOM 8221 O O . ASP A 1 19 ? 0.326 5.255 10.148 1.00 0.00 39 ASP A O 4
ATOM 8230 N N . LEU A 1 20 ? 1.231 5.249 8.084 1.00 0.00 40 LEU A N 4
ATOM 8231 C CA . LEU A 1 20 ? 0.452 4.100 7.652 1.00 0.00 40 LEU A CA 4
ATOM 8232 C C . LEU A 1 20 ? 0.939 2.824 8.320 1.00 0.00 40 LEU A C 4
ATOM 8233 O O . LEU A 1 20 ? 0.185 2.105 8.978 1.00 0.00 40 LEU A O 4
ATOM 8249 N N . LYS A 1 21 ? 2.207 2.528 8.086 1.00 0.00 41 LYS A N 4
ATOM 8250 C CA . LYS A 1 21 ? 2.846 1.308 8.596 1.00 0.00 41 LYS A CA 4
ATOM 8251 C C . LYS A 1 21 ? 2.368 0.988 10.006 1.00 0.00 41 LYS A C 4
ATOM 8252 O O . LYS A 1 21 ? 2.136 -0.165 10.352 1.00 0.00 41 LYS A O 4
ATOM 8271 N N . ASN A 1 22 ? 2.220 2.038 10.805 1.00 0.00 42 ASN A N 4
ATOM 8272 C CA . ASN A 1 22 ? 1.756 1.903 12.174 1.00 0.00 42 ASN A CA 4
ATOM 8273 C C . ASN A 1 22 ? 0.237 1.925 12.251 1.00 0.00 42 ASN A C 4
ATOM 8274 O O . ASN A 1 22 ? -0.340 1.296 13.126 1.00 0.00 42 ASN A O 4
ATOM 8285 N N . LYS A 1 23 ? -0.402 2.668 11.342 1.00 0.00 43 LYS A N 4
ATOM 8286 C CA . LYS A 1 23 ? -1.866 2.784 11.350 1.00 0.00 43 LYS A CA 4
ATOM 8287 C C . LYS A 1 23 ? -2.531 1.440 11.600 1.00 0.00 43 LYS A C 4
ATOM 8288 O O . LYS A 1 23 ? -3.654 1.370 12.067 1.00 0.00 43 LYS A O 4
ATOM 8307 N N . ILE A 1 24 ? -1.825 0.376 11.296 1.00 0.00 44 ILE A N 4
ATOM 8308 C CA . ILE A 1 24 ? -2.374 -0.944 11.496 1.00 0.00 44 ILE A CA 4
ATOM 8309 C C . ILE A 1 24 ? -2.734 -1.161 12.958 1.00 0.00 44 ILE A C 4
ATOM 8310 O O . ILE A 1 24 ? -3.750 -1.781 13.260 1.00 0.00 44 ILE A O 4
ATOM 8326 N N . LEU A 1 25 ? -1.893 -0.668 13.864 1.00 0.00 45 LEU A N 4
ATOM 8327 C CA . LEU A 1 25 ? -2.135 -0.838 15.293 1.00 0.00 45 LEU A CA 4
ATOM 8328 C C . LEU A 1 25 ? -3.610 -0.647 15.640 1.00 0.00 45 LEU A C 4
ATOM 8329 O O . LEU A 1 25 ? -4.098 -1.151 16.648 1.00 0.00 45 LEU A O 4
ATOM 8345 N N . LYS A 1 26 ? -4.295 0.135 14.804 1.00 0.00 46 LYS A N 4
ATOM 8346 C CA . LYS A 1 26 ? -5.704 0.450 15.026 1.00 0.00 46 LYS A CA 4
ATOM 8347 C C . LYS A 1 26 ? -6.570 -0.674 14.498 1.00 0.00 46 LYS A C 4
ATOM 8348 O O . LYS A 1 26 ? -7.477 -1.156 15.177 1.00 0.00 46 LYS A O 4
ATOM 8367 N N . ILE A 1 27 ? -6.300 -1.089 13.273 1.00 0.00 47 ILE A N 4
ATOM 8368 C CA . ILE A 1 27 ? -7.089 -2.150 12.663 1.00 0.00 47 ILE A CA 4
ATOM 8369 C C . ILE A 1 27 ? -7.174 -3.332 13.613 1.00 0.00 47 ILE A C 4
ATOM 8370 O O . ILE A 1 27 ? -8.260 -3.831 13.901 1.00 0.00 47 ILE A O 4
ATOM 8386 N N . LYS A 1 28 ? -6.036 -3.770 14.111 1.00 0.00 48 LYS A N 4
ATOM 8387 C CA . LYS A 1 28 ? -6.020 -4.890 15.028 1.00 0.00 48 LYS A CA 4
ATOM 8388 C C . LYS A 1 28 ? -6.863 -4.581 16.259 1.00 0.00 48 LYS A C 4
ATOM 8389 O O . LYS A 1 28 ? -7.594 -5.435 16.754 1.00 0.00 48 LYS A O 4
ATOM 8408 N N . LYS A 1 29 ? -6.750 -3.350 16.752 1.00 0.00 49 LYS A N 4
ATOM 8409 C CA . LYS A 1 29 ? -7.503 -2.947 17.932 1.00 0.00 49 LYS A CA 4
ATOM 8410 C C . LYS A 1 29 ? -8.996 -3.079 17.666 1.00 0.00 49 LYS A C 4
ATOM 8411 O O . LYS A 1 29 ? -9.742 -3.557 18.512 1.00 0.00 49 LYS A O 4
ATOM 8430 N N . GLU A 1 30 ? -9.436 -2.653 16.487 1.00 0.00 50 GLU A N 4
ATOM 8431 C CA . GLU A 1 30 ? -10.849 -2.736 16.148 1.00 0.00 50 GLU A CA 4
ATOM 8432 C C . GLU A 1 30 ? -11.337 -4.176 16.272 1.00 0.00 50 GLU A C 4
ATOM 8433 O O . GLU A 1 30 ? -12.478 -4.422 16.661 1.00 0.00 50 GLU A O 4
ATOM 8445 N N . ALA A 1 31 ? -10.483 -5.118 15.917 1.00 0.00 51 ALA A N 4
ATOM 8446 C CA . ALA A 1 31 ? -10.853 -6.525 15.972 1.00 0.00 51 ALA A CA 4
ATOM 8447 C C . ALA A 1 31 ? -10.985 -6.984 17.413 1.00 0.00 51 ALA A C 4
ATOM 8448 O O . ALA A 1 31 ? -11.463 -8.085 17.687 1.00 0.00 51 ALA A O 4
ATOM 8455 N N . THR A 1 32 ? -10.560 -6.124 18.332 1.00 0.00 52 THR A N 4
ATOM 8456 C CA . THR A 1 32 ? -10.632 -6.453 19.750 1.00 0.00 52 THR A CA 4
ATOM 8457 C C . THR A 1 32 ? -12.076 -6.483 20.226 1.00 0.00 52 THR A C 4
ATOM 8458 O O . THR A 1 32 ? -12.380 -7.143 21.220 1.00 0.00 52 THR A O 4
ATOM 8469 N N . GLY A 1 33 ? -12.955 -5.747 19.519 1.00 0.00 53 GLY A N 4
ATOM 8470 C CA . GLY A 1 33 ? -14.387 -5.665 19.873 1.00 0.00 53 GLY A CA 4
ATOM 8471 C C . GLY A 1 33 ? -14.871 -6.919 20.593 1.00 0.00 53 GLY A C 4
ATOM 8472 O O . GLY A 1 33 ? -15.199 -6.875 21.777 1.00 0.00 53 GLY A O 4
ATOM 8476 N N . LYS A 1 34 ? -14.877 -8.036 19.883 1.00 0.00 54 LYS A N 4
ATOM 8477 C CA . LYS A 1 34 ? -15.292 -9.290 20.485 1.00 0.00 54 LYS A CA 4
ATOM 8478 C C . LYS A 1 34 ? -14.313 -9.713 21.575 1.00 0.00 54 LYS A C 4
ATOM 8479 O O . LYS A 1 34 ? -14.731 -10.165 22.643 1.00 0.00 54 LYS A O 4
ATOM 8498 N N . GLY A 1 35 ? -13.009 -9.578 21.304 1.00 0.00 55 GLY A N 4
ATOM 8499 C CA . GLY A 1 35 ? -11.974 -9.966 22.279 1.00 0.00 55 GLY A CA 4
ATOM 8500 C C . GLY A 1 35 ? -10.982 -10.949 21.669 1.00 0.00 55 GLY A C 4
ATOM 8501 O O . GLY A 1 35 ? -10.743 -12.025 22.223 1.00 0.00 55 GLY A O 4
ATOM 8505 N N . VAL A 1 36 ? -10.404 -10.581 20.532 1.00 0.00 56 VAL A N 4
ATOM 8506 C CA . VAL A 1 36 ? -9.431 -11.447 19.868 1.00 0.00 56 VAL A CA 4
ATOM 8507 C C . VAL A 1 36 ? -8.107 -11.418 20.622 1.00 0.00 56 VAL A C 4
ATOM 8508 O O . VAL A 1 36 ? -7.824 -10.476 21.364 1.00 0.00 56 VAL A O 4
ATOM 8521 N N . LEU A 1 37 ? -7.298 -12.463 20.439 1.00 0.00 57 LEU A N 4
ATOM 8522 C CA . LEU A 1 37 ? -5.997 -12.571 21.109 1.00 0.00 57 LEU A CA 4
ATOM 8523 C C . LEU A 1 37 ? -4.878 -12.200 20.145 1.00 0.00 57 LEU A C 4
ATOM 8524 O O . LEU A 1 37 ? -4.217 -13.070 19.574 1.00 0.00 57 LEU A O 4
ATOM 8540 N N . PHE A 1 38 ? -4.666 -10.898 19.974 1.00 0.00 58 PHE A N 4
ATOM 8541 C CA . PHE A 1 38 ? -3.621 -10.408 19.083 1.00 0.00 58 PHE A CA 4
ATOM 8542 C C . PHE A 1 38 ? -2.256 -10.519 19.756 1.00 0.00 58 PHE A C 4
ATOM 8543 O O . PHE A 1 38 ? -1.226 -10.577 19.085 1.00 0.00 58 PHE A O 4
ATOM 8560 N N . GLU A 1 39 ? -2.257 -10.533 21.088 1.00 0.00 59 GLU A N 4
ATOM 8561 C CA . GLU A 1 39 ? -1.008 -10.617 21.842 1.00 0.00 59 GLU A CA 4
ATOM 8562 C C . GLU A 1 39 ? -0.158 -11.778 21.341 1.00 0.00 59 GLU A C 4
ATOM 8563 O O . GLU A 1 39 ? 1.007 -11.599 20.987 1.00 0.00 59 GLU A O 4
ATOM 8575 N N . ALA A 1 40 ? -0.749 -12.969 21.310 1.00 0.00 60 ALA A N 4
ATOM 8576 C CA . ALA A 1 40 ? -0.037 -14.155 20.848 1.00 0.00 60 ALA A CA 4
ATOM 8577 C C . ALA A 1 40 ? 0.053 -14.146 19.330 1.00 0.00 60 ALA A C 4
ATOM 8578 O O . ALA A 1 40 ? 1.143 -14.045 18.773 1.00 0.00 60 ALA A O 4
ATOM 8585 N N . PHE A 1 41 ? -1.099 -14.264 18.673 1.00 0.00 61 PHE A N 4
ATOM 8586 C CA . PHE A 1 41 ? -1.151 -14.274 17.214 1.00 0.00 61 PHE A CA 4
ATOM 8587 C C . PHE A 1 41 ? -0.472 -15.529 16.652 1.00 0.00 61 PHE A C 4
ATOM 8588 O O . PHE A 1 41 ? -0.704 -15.911 15.504 1.00 0.00 61 PHE A O 4
ATOM 8605 N N . THR A 1 42 ? 0.382 -16.161 17.465 1.00 0.00 62 THR A N 4
ATOM 8606 C CA . THR A 1 42 ? 1.107 -17.359 17.048 1.00 0.00 62 THR A CA 4
ATOM 8607 C C . THR A 1 42 ? 1.320 -18.288 18.235 1.00 0.00 62 THR A C 4
ATOM 8608 O O . THR A 1 42 ? 2.372 -18.917 18.368 1.00 0.00 62 THR A O 4
ATOM 8619 N N . GLY A 1 43 ? 0.312 -18.378 19.104 1.00 0.00 63 GLY A N 4
ATOM 8620 C CA . GLY A 1 43 ? 0.402 -19.243 20.286 1.00 0.00 63 GLY A CA 4
ATOM 8621 C C . GLY A 1 43 ? -0.981 -19.661 20.770 1.00 0.00 63 GLY A C 4
ATOM 8622 O O . GLY A 1 43 ? -1.117 -20.281 21.827 1.00 0.00 63 GLY A O 4
ATOM 8626 N N . LEU A 1 44 ? -2.014 -19.318 19.994 1.00 0.00 64 LEU A N 4
ATOM 8627 C CA . LEU A 1 44 ? -3.398 -19.654 20.337 1.00 0.00 64 LEU A CA 4
ATOM 8628 C C . LEU A 1 44 ? -3.921 -20.753 19.417 1.00 0.00 64 LEU A C 4
ATOM 8629 O O . LEU A 1 44 ? -5.109 -20.784 19.083 1.00 0.00 64 LEU A O 4
ATOM 8645 N N . LYS A 1 45 ? -3.028 -21.633 19.004 1.00 0.00 65 LYS A N 4
ATOM 8646 C CA . LYS A 1 45 ? -3.393 -22.726 18.112 1.00 0.00 65 LYS A CA 4
ATOM 8647 C C . LYS A 1 45 ? -3.899 -22.177 16.780 1.00 0.00 65 LYS A C 4
ATOM 8648 O O . LYS A 1 45 ? -4.348 -22.931 15.920 1.00 0.00 65 LYS A O 4
ATOM 8667 N N . THR A 1 46 ? -3.836 -20.859 16.620 1.00 0.00 66 THR A N 4
ATOM 8668 C CA . THR A 1 46 ? -4.304 -20.226 15.390 1.00 0.00 66 THR A CA 4
ATOM 8669 C C . THR A 1 46 ? -5.715 -20.698 15.031 1.00 0.00 66 THR A C 4
ATOM 8670 O O . THR A 1 46 ? -6.202 -20.450 13.928 1.00 0.00 66 THR A O 4
ATOM 8681 N N . GLY A 1 47 ? -6.361 -21.387 15.970 1.00 0.00 67 GLY A N 4
ATOM 8682 C CA . GLY A 1 47 ? -7.708 -21.895 15.747 1.00 0.00 67 GLY A CA 4
ATOM 8683 C C . GLY A 1 47 ? -8.712 -20.757 15.679 1.00 0.00 67 GLY A C 4
ATOM 8684 O O . GLY A 1 47 ? -9.592 -20.741 14.817 1.00 0.00 67 GLY A O 4
ATOM 8688 N N . SER A 1 48 ? -8.578 -19.800 16.597 1.00 0.00 68 SER A N 4
ATOM 8689 C CA . SER A 1 48 ? -9.479 -18.647 16.646 1.00 0.00 68 SER A CA 4
ATOM 8690 C C . SER A 1 48 ? -9.001 -17.560 15.697 1.00 0.00 68 SER A C 4
ATOM 8691 O O . SER A 1 48 ? -9.392 -16.400 15.819 1.00 0.00 68 SER A O 4
ATOM 8699 N N . LYS A 1 49 ? -8.136 -17.933 14.754 1.00 0.00 69 LYS A N 4
ATOM 8700 C CA . LYS A 1 49 ? -7.599 -16.973 13.783 1.00 0.00 69 LYS A CA 4
ATOM 8701 C C . LYS A 1 49 ? -8.457 -16.946 12.522 1.00 0.00 69 LYS A C 4
ATOM 8702 O O . LYS A 1 49 ? -8.429 -15.978 11.758 1.00 0.00 69 LYS A O 4
ATOM 8721 N N . VAL A 1 50 ? -9.215 -18.020 12.297 1.00 0.00 70 VAL A N 4
ATOM 8722 C CA . VAL A 1 50 ? -10.081 -18.134 11.114 1.00 0.00 70 VAL A CA 4
ATOM 8723 C C . VAL A 1 50 ? -11.481 -18.553 11.519 1.00 0.00 70 VAL A C 4
ATOM 8724 O O . VAL A 1 50 ? -11.638 -19.461 12.329 1.00 0.00 70 VAL A O 4
ATOM 8737 N N . THR A 1 51 ? -12.487 -17.895 10.938 1.00 0.00 71 THR A N 4
ATOM 8738 C CA . THR A 1 51 ? -13.886 -18.209 11.225 1.00 0.00 71 THR A CA 4
ATOM 8739 C C . THR A 1 51 ? -14.151 -18.223 12.727 1.00 0.00 71 THR A C 4
ATOM 8740 O O . THR A 1 51 ? -14.733 -17.288 13.271 1.00 0.00 71 THR A O 4
ATOM 8751 N N . SER A 1 52 ? -13.704 -19.286 13.392 1.00 0.00 72 SER A N 4
ATOM 8752 C CA . SER A 1 52 ? -13.880 -19.424 14.832 1.00 0.00 72 SER A CA 4
ATOM 8753 C C . SER A 1 52 ? -13.550 -18.112 15.544 1.00 0.00 72 SER A C 4
ATOM 8754 O O . SER A 1 52 ? -14.120 -17.801 16.587 1.00 0.00 72 SER A O 4
ATOM 8762 N N . GLY A 1 53 ? -12.631 -17.347 14.960 1.00 0.00 73 GLY A N 4
ATOM 8763 C CA . GLY A 1 53 ? -12.241 -16.070 15.540 1.00 0.00 73 GLY A CA 4
ATOM 8764 C C . GLY A 1 53 ? -13.419 -15.105 15.567 1.00 0.00 73 GLY A C 4
ATOM 8765 O O . GLY A 1 53 ? -13.771 -14.564 16.616 1.00 0.00 73 GLY A O 4
ATOM 8769 N N . GLY A 1 54 ? -14.033 -14.890 14.400 1.00 0.00 74 GLY A N 4
ATOM 8770 C CA . GLY A 1 54 ? -15.183 -13.987 14.281 1.00 0.00 74 GLY A CA 4
ATOM 8771 C C . GLY A 1 54 ? -15.108 -13.189 12.988 1.00 0.00 74 GLY A C 4
ATOM 8772 O O . GLY A 1 54 ? -14.045 -13.055 12.386 1.00 0.00 74 GLY A O 4
ATOM 8776 N N . LEU A 1 55 ? -16.245 -12.658 12.571 1.00 0.00 75 LEU A N 4
ATOM 8777 C CA . LEU A 1 55 ? -16.307 -11.864 11.354 1.00 0.00 75 LEU A CA 4
ATOM 8778 C C . LEU A 1 55 ? -15.459 -10.607 11.511 1.00 0.00 75 LEU A C 4
ATOM 8779 O O . LEU A 1 55 ? -14.949 -10.068 10.531 1.00 0.00 75 LEU A O 4
ATOM 8795 N N . ALA A 1 56 ? -15.329 -10.133 12.748 1.00 0.00 76 ALA A N 4
ATOM 8796 C CA . ALA A 1 56 ? -14.549 -8.928 13.005 1.00 0.00 76 ALA A CA 4
ATOM 8797 C C . ALA A 1 56 ? -13.121 -9.150 12.557 1.00 0.00 76 ALA A C 4
ATOM 8798 O O . ALA A 1 56 ? -12.627 -8.465 11.661 1.00 0.00 76 ALA A O 4
ATOM 8805 N N . LEU A 1 57 ? -12.444 -10.103 13.192 1.00 0.00 77 LEU A N 4
ATOM 8806 C CA . LEU A 1 57 ? -11.051 -10.394 12.855 1.00 0.00 77 LEU A CA 4
ATOM 8807 C C . LEU A 1 57 ? -10.876 -10.485 11.343 1.00 0.00 77 LEU A C 4
ATOM 8808 O O . LEU A 1 57 ? -9.973 -9.879 10.787 1.00 0.00 77 LEU A O 4
ATOM 8824 N N . ARG A 1 58 ? -11.742 -11.243 10.697 1.00 0.00 78 ARG A N 4
ATOM 8825 C CA . ARG A 1 58 ? -11.657 -11.406 9.255 1.00 0.00 78 ARG A CA 4
ATOM 8826 C C . ARG A 1 58 ? -11.908 -10.078 8.552 1.00 0.00 78 ARG A C 4
ATOM 8827 O O . ARG A 1 58 ? -11.151 -9.676 7.667 1.00 0.00 78 ARG A O 4
ATOM 8848 N N . GLU A 1 59 ? -12.975 -9.403 8.954 1.00 0.00 79 GLU A N 4
ATOM 8849 C CA . GLU A 1 59 ? -13.329 -8.120 8.358 1.00 0.00 79 GLU A CA 4
ATOM 8850 C C . GLU A 1 59 ? -12.288 -7.068 8.710 1.00 0.00 79 GLU A C 4
ATOM 8851 O O . GLU A 1 59 ? -12.200 -6.030 8.057 1.00 0.00 79 GLU A O 4
ATOM 8863 N N . ALA A 1 60 ? -11.492 -7.338 9.744 1.00 0.00 80 ALA A N 4
ATOM 8864 C CA . ALA A 1 60 ? -10.454 -6.400 10.175 1.00 0.00 80 ALA A CA 4
ATOM 8865 C C . ALA A 1 60 ? -9.189 -6.544 9.330 1.00 0.00 80 ALA A C 4
ATOM 8866 O O . ALA A 1 60 ? -8.528 -5.558 9.017 1.00 0.00 80 ALA A O 4
ATOM 8873 N N . LYS A 1 61 ? -8.860 -7.775 8.968 1.00 0.00 81 LYS A N 4
ATOM 8874 C CA . LYS A 1 61 ? -7.671 -8.030 8.165 1.00 0.00 81 LYS A CA 4
ATOM 8875 C C . LYS A 1 61 ? -7.764 -7.328 6.820 1.00 0.00 81 LYS A C 4
ATOM 8876 O O . LYS A 1 61 ? -6.765 -6.849 6.282 1.00 0.00 81 LYS A O 4
ATOM 8895 N N . VAL A 1 62 ? -8.972 -7.276 6.279 1.00 0.00 82 VAL A N 4
ATOM 8896 C CA . VAL A 1 62 ? -9.197 -6.635 4.990 1.00 0.00 82 VAL A CA 4
ATOM 8897 C C . VAL A 1 62 ? -9.384 -5.135 5.156 1.00 0.00 82 VAL A C 4
ATOM 8898 O O . VAL A 1 62 ? -9.009 -4.365 4.275 1.00 0.00 82 VAL A O 4
ATOM 8911 N N . GLN A 1 63 ? -9.987 -4.704 6.276 1.00 0.00 83 GLN A N 4
ATOM 8912 C CA . GLN A 1 63 ? -10.229 -3.305 6.502 1.00 0.00 83 GLN A CA 4
ATOM 8913 C C . GLN A 1 63 ? -8.994 -2.480 6.182 1.00 0.00 83 GLN A C 4
ATOM 8914 O O . GLN A 1 63 ? -9.101 -1.392 5.625 1.00 0.00 83 GLN A O 4
ATOM 8928 N N . ALA A 1 64 ? -7.826 -2.996 6.541 1.00 0.00 84 ALA A N 4
ATOM 8929 C CA . ALA A 1 64 ? -6.597 -2.265 6.286 1.00 0.00 84 ALA A CA 4
ATOM 8930 C C . ALA A 1 64 ? -6.472 -1.956 4.804 1.00 0.00 84 ALA A C 4
ATOM 8931 O O . ALA A 1 64 ? -6.507 -0.795 4.405 1.00 0.00 84 ALA A O 4
ATOM 8938 N N . ILE A 1 65 ? -6.302 -3.002 3.990 1.00 0.00 85 ILE A N 4
ATOM 8939 C CA . ILE A 1 65 ? -6.127 -2.830 2.537 1.00 0.00 85 ILE A CA 4
ATOM 8940 C C . ILE A 1 65 ? -7.094 -1.782 2.000 1.00 0.00 85 ILE A C 4
ATOM 8941 O O . ILE A 1 65 ? -6.689 -0.869 1.280 1.00 0.00 85 ILE A O 4
ATOM 8957 N N . VAL A 1 66 ? -8.359 -1.906 2.362 1.00 0.00 86 VAL A N 4
ATOM 8958 C CA . VAL A 1 66 ? -9.364 -0.957 1.915 1.00 0.00 86 VAL A CA 4
ATOM 8959 C C . VAL A 1 66 ? -8.926 0.467 2.252 1.00 0.00 86 VAL A C 4
ATOM 8960 O O . VAL A 1 66 ? -9.042 1.371 1.425 1.00 0.00 86 VAL A O 4
ATOM 8973 N N . GLU A 1 67 ? -8.412 0.657 3.465 1.00 0.00 87 GLU A N 4
ATOM 8974 C CA . GLU A 1 67 ? -7.951 1.976 3.886 1.00 0.00 87 GLU A CA 4
ATOM 8975 C C . GLU A 1 67 ? -6.682 2.370 3.138 1.00 0.00 87 GLU A C 4
ATOM 8976 O O . GLU A 1 67 ? -6.550 3.499 2.704 1.00 0.00 87 GLU A O 4
ATOM 8988 N N . THR A 1 68 ? -5.751 1.434 3.001 1.00 0.00 88 THR A N 4
ATOM 8989 C CA . THR A 1 68 ? -4.494 1.728 2.319 1.00 0.00 88 THR A CA 4
ATOM 8990 C C . THR A 1 68 ? -4.733 2.266 0.916 1.00 0.00 88 THR A C 4
ATOM 8991 O O . THR A 1 68 ? -4.091 3.225 0.492 1.00 0.00 88 THR A O 4
ATOM 9002 N N . GLY A 1 69 ? -5.666 1.649 0.196 1.00 0.00 89 GLY A N 4
ATOM 9003 C CA . GLY A 1 69 ? -5.985 2.079 -1.156 1.00 0.00 89 GLY A CA 4
ATOM 9004 C C . GLY A 1 69 ? -6.191 3.589 -1.226 1.00 0.00 89 GLY A C 4
ATOM 9005 O O . GLY A 1 69 ? -5.913 4.207 -2.245 1.00 0.00 89 GLY A O 4
ATOM 9009 N N . LYS A 1 70 ? -6.677 4.179 -0.138 1.00 0.00 90 LYS A N 4
ATOM 9010 C CA . LYS A 1 70 ? -6.912 5.614 -0.106 1.00 0.00 90 LYS A CA 4
ATOM 9011 C C . LYS A 1 70 ? -5.590 6.366 -0.172 1.00 0.00 90 LYS A C 4
ATOM 9012 O O . LYS A 1 70 ? -5.494 7.418 -0.788 1.00 0.00 90 LYS A O 4
ATOM 9031 N N . PHE A 1 71 ? -4.591 5.838 0.530 1.00 0.00 91 PHE A N 4
ATOM 9032 C CA . PHE A 1 71 ? -3.284 6.480 0.611 1.00 0.00 91 PHE A CA 4
ATOM 9033 C C . PHE A 1 71 ? -2.554 6.356 -0.700 1.00 0.00 91 PHE A C 4
ATOM 9034 O O . PHE A 1 71 ? -1.821 7.252 -1.111 1.00 0.00 91 PHE A O 4
ATOM 9051 N N . LEU A 1 72 ? -2.751 5.230 -1.356 1.00 0.00 92 LEU A N 4
ATOM 9052 C CA . LEU A 1 72 ? -2.107 4.984 -2.624 1.00 0.00 92 LEU A CA 4
ATOM 9053 C C . LEU A 1 72 ? -2.573 5.968 -3.682 1.00 0.00 92 LEU A C 4
ATOM 9054 O O . LEU A 1 72 ? -1.805 6.352 -4.564 1.00 0.00 92 LEU A O 4
ATOM 9070 N N . LYS A 1 73 ? -3.837 6.363 -3.597 1.00 0.00 93 LYS A N 4
ATOM 9071 C CA . LYS A 1 73 ? -4.404 7.296 -4.557 1.00 0.00 93 LYS A CA 4
ATOM 9072 C C . LYS A 1 73 ? -3.757 8.662 -4.417 1.00 0.00 93 LYS A C 4
ATOM 9073 O O . LYS A 1 73 ? -3.659 9.419 -5.383 1.00 0.00 93 LYS A O 4
ATOM 9092 N N . ILE A 1 74 ? -3.330 8.990 -3.204 1.00 0.00 94 ILE A N 4
ATOM 9093 C CA . ILE A 1 74 ? -2.706 10.282 -2.961 1.00 0.00 94 ILE A CA 4
ATOM 9094 C C . ILE A 1 74 ? -1.331 10.354 -3.615 1.00 0.00 94 ILE A C 4
ATOM 9095 O O . ILE A 1 74 ? -1.059 11.240 -4.416 1.00 0.00 94 ILE A O 4
ATOM 9111 N N . ILE A 1 75 ? -0.460 9.414 -3.262 1.00 0.00 95 ILE A N 4
ATOM 9112 C CA . ILE A 1 75 ? 0.891 9.404 -3.810 1.00 0.00 95 ILE A CA 4
ATOM 9113 C C . ILE A 1 75 ? 0.851 9.456 -5.335 1.00 0.00 95 ILE A C 4
ATOM 9114 O O . ILE A 1 75 ? 1.819 9.857 -5.978 1.00 0.00 95 ILE A O 4
ATOM 9130 N N . GLU A 1 76 ? -0.265 9.018 -5.900 1.00 0.00 96 GLU A N 4
ATOM 9131 C CA . GLU A 1 76 ? -0.415 8.993 -7.349 1.00 0.00 96 GLU A CA 4
ATOM 9132 C C . GLU A 1 76 ? -0.528 10.395 -7.934 1.00 0.00 96 GLU A C 4
ATOM 9133 O O . GLU A 1 76 ? 0.129 10.725 -8.921 1.00 0.00 96 GLU A O 4
ATOM 9145 N N . GLU A 1 77 ? -1.388 11.213 -7.336 1.00 0.00 97 GLU A N 4
ATOM 9146 C CA . GLU A 1 77 ? -1.607 12.580 -7.818 1.00 0.00 97 GLU A CA 4
ATOM 9147 C C . GLU A 1 77 ? -0.523 13.517 -7.309 1.00 0.00 97 GLU A C 4
ATOM 9148 O O . GLU A 1 77 ? -0.376 14.632 -7.800 1.00 0.00 97 GLU A O 4
ATOM 9160 N N . GLU A 1 78 ? 0.242 13.065 -6.316 1.00 0.00 98 GLU A N 4
ATOM 9161 C CA . GLU A 1 78 ? 1.313 13.889 -5.750 1.00 0.00 98 GLU A CA 4
ATOM 9162 C C . GLU A 1 78 ? 2.602 13.708 -6.539 1.00 0.00 98 GLU A C 4
ATOM 9163 O O . GLU A 1 78 ? 3.431 14.618 -6.605 1.00 0.00 98 GLU A O 4
ATOM 9175 N N . ALA A 1 79 ? 2.768 12.539 -7.146 1.00 0.00 99 ALA A N 4
ATOM 9176 C CA . ALA A 1 79 ? 3.964 12.258 -7.933 1.00 0.00 99 ALA A CA 4
ATOM 9177 C C . ALA A 1 79 ? 3.863 12.895 -9.310 1.00 0.00 99 ALA A C 4
ATOM 9178 O O . ALA A 1 79 ? 4.868 13.276 -9.908 1.00 0.00 99 ALA A O 4
ATOM 9185 N N . LEU A 1 80 ? 2.644 12.995 -9.814 1.00 0.00 100 LEU A N 4
ATOM 9186 C CA . LEU A 1 80 ? 2.425 13.573 -11.129 1.00 0.00 100 LEU A CA 4
ATOM 9187 C C . LEU A 1 80 ? 3.033 14.959 -11.219 1.00 0.00 100 LEU A C 4
ATOM 9188 O O . LEU A 1 80 ? 3.429 15.405 -12.293 1.00 0.00 100 LEU A O 4
ATOM 9204 N N . LYS A 1 81 ? 3.093 15.646 -10.089 1.00 0.00 101 LYS A N 4
ATOM 9205 C CA . LYS A 1 81 ? 3.650 16.987 -10.072 1.00 0.00 101 LYS A CA 4
ATOM 9206 C C . LYS A 1 81 ? 5.141 16.964 -10.374 1.00 0.00 101 LYS A C 4
ATOM 9207 O O . LYS A 1 81 ? 5.629 17.714 -11.220 1.00 0.00 101 LYS A O 4
ATOM 9226 N N . LEU A 1 82 ? 5.864 16.126 -9.650 1.00 0.00 102 LEU A N 4
ATOM 9227 C CA . LEU A 1 82 ? 7.303 16.041 -9.822 1.00 0.00 102 LEU A CA 4
ATOM 9228 C C . LEU A 1 82 ? 7.665 15.787 -11.273 1.00 0.00 102 LEU A C 4
ATOM 9229 O O . LEU A 1 82 ? 8.819 15.931 -11.674 1.00 0.00 102 LEU A O 4
ATOM 9245 N N . LYS A 1 83 ? 6.666 15.417 -12.063 1.00 0.00 103 LYS A N 4
ATOM 9246 C CA . LYS A 1 83 ? 6.880 15.145 -13.479 1.00 0.00 103 LYS A CA 4
ATOM 9247 C C . LYS A 1 83 ? 7.717 16.242 -14.129 1.00 0.00 103 LYS A C 4
ATOM 9248 O O . LYS A 1 83 ? 8.570 15.962 -14.970 1.00 0.00 103 LYS A O 4
ATOM 9267 N N . GLU A 1 84 ? 7.456 17.484 -13.752 1.00 0.00 104 GLU A N 4
ATOM 9268 C CA . GLU A 1 84 ? 8.179 18.608 -14.326 1.00 0.00 104 GLU A CA 4
ATOM 9269 C C . GLU A 1 84 ? 9.682 18.447 -14.141 1.00 0.00 104 GLU A C 4
ATOM 9270 O O . GLU A 1 84 ? 10.462 18.783 -15.030 1.00 0.00 104 GLU A O 4
ATOM 9282 N N . THR A 1 85 ? 10.087 17.946 -12.978 1.00 0.00 105 THR A N 4
ATOM 9283 C CA . THR A 1 85 ? 11.509 17.763 -12.691 1.00 0.00 105 THR A CA 4
ATOM 9284 C C . THR A 1 85 ? 12.081 16.610 -13.505 1.00 0.00 105 THR A C 4
ATOM 9285 O O . THR A 1 85 ? 13.167 16.715 -14.073 1.00 0.00 105 THR A O 4
ATOM 9296 N N . GLY A 1 86 ? 11.345 15.505 -13.564 1.00 0.00 106 GLY A N 4
ATOM 9297 C CA . GLY A 1 86 ? 11.798 14.344 -14.318 1.00 0.00 106 GLY A CA 4
ATOM 9298 C C . GLY A 1 86 ? 13.027 13.716 -13.672 1.00 0.00 106 GLY A C 4
ATOM 9299 O O . GLY A 1 86 ? 13.811 13.036 -14.339 1.00 0.00 106 GLY A O 4
ATOM 9303 N N . ASN A 1 87 ? 13.201 13.948 -12.371 1.00 0.00 107 ASN A N 4
ATOM 9304 C CA . ASN A 1 87 ? 14.349 13.403 -11.643 1.00 0.00 107 ASN A CA 4
ATOM 9305 C C . ASN A 1 87 ? 14.084 11.956 -11.240 1.00 0.00 107 ASN A C 4
ATOM 9306 O O . ASN A 1 87 ? 13.233 11.683 -10.393 1.00 0.00 107 ASN A O 4
ATOM 9317 N N . SER A 1 88 ? 14.817 11.036 -11.855 1.00 0.00 108 SER A N 4
ATOM 9318 C CA . SER A 1 88 ? 14.658 9.618 -11.557 1.00 0.00 108 SER A CA 4
ATOM 9319 C C . SER A 1 88 ? 14.959 9.338 -10.087 1.00 0.00 108 SER A C 4
ATOM 9320 O O . SER A 1 88 ? 14.308 8.499 -9.465 1.00 0.00 108 SER A O 4
ATOM 9328 N N . GLY A 1 89 ? 15.950 10.037 -9.545 1.00 0.00 109 GLY A N 4
ATOM 9329 C CA . GLY A 1 89 ? 16.338 9.852 -8.148 1.00 0.00 109 GLY A CA 4
ATOM 9330 C C . GLY A 1 89 ? 15.148 10.047 -7.220 1.00 0.00 109 GLY A C 4
ATOM 9331 O O . GLY A 1 89 ? 14.951 9.286 -6.275 1.00 0.00 109 GLY A O 4
ATOM 9335 N N . GLN A 1 90 ? 14.354 11.077 -7.493 1.00 0.00 110 GLN A N 4
ATOM 9336 C CA . GLN A 1 90 ? 13.186 11.367 -6.671 1.00 0.00 110 GLN A CA 4
ATOM 9337 C C . GLN A 1 90 ? 12.092 10.324 -6.875 1.00 0.00 110 GLN A C 4
ATOM 9338 O O . GLN A 1 90 ? 11.440 9.902 -5.923 1.00 0.00 110 GLN A O 4
ATOM 9352 N N . PHE A 1 91 ? 11.890 9.918 -8.128 1.00 0.00 111 PHE A N 4
ATOM 9353 C CA . PHE A 1 91 ? 10.863 8.927 -8.454 1.00 0.00 111 PHE A CA 4
ATOM 9354 C C . PHE A 1 91 ? 11.265 7.539 -7.952 1.00 0.00 111 PHE A C 4
ATOM 9355 O O . PHE A 1 91 ? 10.414 6.694 -7.694 1.00 0.00 111 PHE A O 4
ATOM 9372 N N . LEU A 1 92 ? 12.555 7.319 -7.826 1.00 0.00 112 LEU A N 4
ATOM 9373 C CA . LEU A 1 92 ? 13.046 6.034 -7.368 1.00 0.00 112 LEU A CA 4
ATOM 9374 C C . LEU A 1 92 ? 12.527 5.738 -5.967 1.00 0.00 112 LEU A C 4
ATOM 9375 O O . LEU A 1 92 ? 12.193 4.597 -5.646 1.00 0.00 112 LEU A O 4
ATOM 9391 N N . ALA A 1 93 ? 12.449 6.765 -5.145 1.00 0.00 113 ALA A N 4
ATOM 9392 C CA . ALA A 1 93 ? 11.958 6.597 -3.795 1.00 0.00 113 ALA A CA 4
ATOM 9393 C C . ALA A 1 93 ? 10.491 6.208 -3.822 1.00 0.00 113 ALA A C 4
ATOM 9394 O O . ALA A 1 93 ? 10.031 5.445 -2.977 1.00 0.00 113 ALA A O 4
ATOM 9401 N N . MET A 1 94 ? 9.756 6.744 -4.793 1.00 0.00 114 MET A N 4
ATOM 9402 C CA . MET A 1 94 ? 8.334 6.445 -4.905 1.00 0.00 114 MET A CA 4
ATOM 9403 C C . MET A 1 94 ? 8.126 4.947 -5.117 1.00 0.00 114 MET A C 4
ATOM 9404 O O . MET A 1 94 ? 7.254 4.337 -4.503 1.00 0.00 114 MET A O 4
ATOM 9418 N N . PHE A 1 95 ? 8.939 4.363 -5.990 1.00 0.00 115 PHE A N 4
ATOM 9419 C CA . PHE A 1 95 ? 8.827 2.944 -6.276 1.00 0.00 115 PHE A CA 4
ATOM 9420 C C . PHE A 1 95 ? 9.013 2.134 -5.008 1.00 0.00 115 PHE A C 4
ATOM 9421 O O . PHE A 1 95 ? 8.291 1.179 -4.759 1.00 0.00 115 PHE A O 4
ATOM 9438 N N . ASP A 1 96 ? 9.995 2.524 -4.211 1.00 0.00 116 ASP A N 4
ATOM 9439 C CA . ASP A 1 96 ? 10.272 1.827 -2.958 1.00 0.00 116 ASP A CA 4
ATOM 9440 C C . ASP A 1 96 ? 9.241 2.186 -1.895 1.00 0.00 116 ASP A C 4
ATOM 9441 O O . ASP A 1 96 ? 9.059 1.453 -0.926 1.00 0.00 116 ASP A O 4
ATOM 9450 N N . LEU A 1 97 ? 8.576 3.321 -2.077 1.00 0.00 117 LEU A N 4
ATOM 9451 C CA . LEU A 1 97 ? 7.573 3.767 -1.114 1.00 0.00 117 LEU A CA 4
ATOM 9452 C C . LEU A 1 97 ? 6.273 2.996 -1.279 1.00 0.00 117 LEU A C 4
ATOM 9453 O O . LEU A 1 97 ? 5.798 2.351 -0.347 1.00 0.00 117 LEU A O 4
ATOM 9469 N N . MET A 1 98 ? 5.690 3.084 -2.471 1.00 0.00 118 MET A N 4
ATOM 9470 C CA . MET A 1 98 ? 4.423 2.410 -2.748 1.00 0.00 118 MET A CA 4
ATOM 9471 C C . MET A 1 98 ? 4.485 0.950 -2.326 1.00 0.00 118 MET A C 4
ATOM 9472 O O . MET A 1 98 ? 3.491 0.363 -1.914 1.00 0.00 118 MET A O 4
ATOM 9486 N N . LEU A 1 99 ? 5.669 0.370 -2.439 1.00 0.00 119 LEU A N 4
ATOM 9487 C CA . LEU A 1 99 ? 5.882 -1.025 -2.063 1.00 0.00 119 LEU A CA 4
ATOM 9488 C C . LEU A 1 99 ? 6.049 -1.162 -0.554 1.00 0.00 119 LEU A C 4
ATOM 9489 O O . LEU A 1 99 ? 5.806 -2.227 0.006 1.00 0.00 119 LEU A O 4
ATOM 9505 N N . GLU A 1 100 ? 6.493 -0.094 0.101 1.00 0.00 120 GLU A N 4
ATOM 9506 C CA . GLU A 1 100 ? 6.711 -0.133 1.539 1.00 0.00 120 GLU A CA 4
ATOM 9507 C C . GLU A 1 100 ? 5.395 -0.270 2.302 1.00 0.00 120 GLU A C 4
ATOM 9508 O O . GLU A 1 100 ? 5.220 -1.155 3.119 1.00 0.00 120 GLU A O 4
ATOM 9520 N N . VAL A 1 101 ? 4.463 0.630 2.045 1.00 0.00 121 VAL A N 4
ATOM 9521 C CA . VAL A 1 101 ? 3.172 0.596 2.741 1.00 0.00 121 VAL A CA 4
ATOM 9522 C C . VAL A 1 101 ? 2.573 -0.817 2.722 1.00 0.00 121 VAL A C 4
ATOM 9523 O O . VAL A 1 101 ? 2.138 -1.333 3.742 1.00 0.00 121 VAL A O 4
ATOM 9536 N N . VAL A 1 102 ? 2.550 -1.410 1.537 1.00 0.00 122 VAL A N 4
ATOM 9537 C CA . VAL A 1 102 ? 2.004 -2.748 1.335 1.00 0.00 122 VAL A CA 4
ATOM 9538 C C . VAL A 1 102 ? 2.903 -3.793 1.972 1.00 0.00 122 VAL A C 4
ATOM 9539 O O . VAL A 1 102 ? 2.571 -4.978 2.010 1.00 0.00 122 VAL A O 4
ATOM 9552 N N . GLU A 1 103 ? 4.044 -3.329 2.475 1.00 0.00 123 GLU A N 4
ATOM 9553 C CA . GLU A 1 103 ? 5.010 -4.218 3.130 1.00 0.00 123 GLU A CA 4
ATOM 9554 C C . GLU A 1 103 ? 4.663 -4.437 4.611 1.00 0.00 123 GLU A C 4
ATOM 9555 O O . GLU A 1 103 ? 4.751 -5.553 5.116 1.00 0.00 123 GLU A O 4
ATOM 9567 N N . SER A 1 104 ? 4.299 -3.366 5.313 1.00 0.00 124 SER A N 4
ATOM 9568 C CA . SER A 1 104 ? 3.987 -3.478 6.737 1.00 0.00 124 SER A CA 4
ATOM 9569 C C . SER A 1 104 ? 2.757 -4.347 6.959 1.00 0.00 124 SER A C 4
ATOM 9570 O O . SER A 1 104 ? 2.504 -4.820 8.067 1.00 0.00 124 SER A O 4
ATOM 9578 N N . LEU A 1 105 ? 1.988 -4.544 5.898 1.00 0.00 125 LEU A N 4
ATOM 9579 C CA . LEU A 1 105 ? 0.775 -5.347 5.976 1.00 0.00 125 LEU A CA 4
ATOM 9580 C C . LEU A 1 105 ? 1.122 -6.824 6.091 1.00 0.00 125 LEU A C 4
ATOM 9581 O O . LEU A 1 105 ? 0.297 -7.631 6.502 1.00 0.00 125 LEU A O 4
ATOM 9597 N N . GLU A 1 106 ? 2.353 -7.180 5.746 1.00 0.00 126 GLU A N 4
ATOM 9598 C CA . GLU A 1 106 ? 2.790 -8.572 5.838 1.00 0.00 126 GLU A CA 4
ATOM 9599 C C . GLU A 1 106 ? 2.375 -9.193 7.176 1.00 0.00 126 GLU A C 4
ATOM 9600 O O . GLU A 1 106 ? 2.364 -10.413 7.327 1.00 0.00 126 GLU A O 4
ATOM 9612 N N . ASP A 1 107 ? 2.047 -8.345 8.140 1.00 0.00 127 ASP A N 4
ATOM 9613 C CA . ASP A 1 107 ? 1.644 -8.822 9.454 1.00 0.00 127 ASP A CA 4
ATOM 9614 C C . ASP A 1 107 ? 0.434 -9.747 9.360 1.00 0.00 127 ASP A C 4
ATOM 9615 O O . ASP A 1 107 ? 0.483 -10.893 9.807 1.00 0.00 127 ASP A O 4
ATOM 9624 N N . VAL A 1 108 ? -0.655 -9.243 8.777 1.00 0.00 128 VAL A N 4
ATOM 9625 C CA . VAL A 1 108 ? -1.888 -10.025 8.639 1.00 0.00 128 VAL A CA 4
ATOM 9626 C C . VAL A 1 108 ? -1.746 -11.060 7.520 1.00 0.00 128 VAL A C 4
ATOM 9627 O O . VAL A 1 108 ? -2.732 -11.498 6.928 1.00 0.00 128 VAL A O 4
ATOM 9640 N N . GLY A 1 109 ? -0.515 -11.496 7.283 1.00 0.00 129 GLY A N 4
ATOM 9641 C CA . GLY A 1 109 ? -0.267 -12.508 6.273 1.00 0.00 129 GLY A CA 4
ATOM 9642 C C . GLY A 1 109 ? -0.618 -12.005 4.884 1.00 0.00 129 GLY A C 4
ATOM 9643 O O . GLY A 1 109 ? -1.038 -12.772 4.021 1.00 0.00 129 GLY A O 4
ATOM 9647 N N . ILE A 1 110 ? -0.442 -10.696 4.667 1.00 0.00 130 ILE A N 4
ATOM 9648 C CA . ILE A 1 110 ? -0.738 -10.091 3.360 1.00 0.00 130 ILE A CA 4
ATOM 9649 C C . ILE A 1 110 ? 0.505 -10.124 2.507 1.00 0.00 130 ILE A C 4
ATOM 9650 O O . ILE A 1 110 ? 1.546 -9.587 2.872 1.00 0.00 130 ILE A O 4
ATOM 9666 N N . ILE A 1 111 ? 0.387 -10.744 1.355 1.00 0.00 131 ILE A N 4
ATOM 9667 C CA . ILE A 1 111 ? 1.502 -10.829 0.439 1.00 0.00 131 ILE A CA 4
ATOM 9668 C C . ILE A 1 111 ? 1.037 -10.991 -0.980 1.00 0.00 131 ILE A C 4
ATOM 9669 O O . ILE A 1 111 ? 1.873 -11.062 -1.877 1.00 0.00 131 ILE A O 4
ATOM 9685 N N . GLY A 1 112 ? -0.276 -11.051 -1.171 1.00 0.00 132 GLY A N 4
ATOM 9686 C CA . GLY A 1 112 ? -0.854 -11.205 -2.504 1.00 0.00 132 GLY A CA 4
ATOM 9687 C C . GLY A 1 112 ? 0.122 -11.849 -3.483 1.00 0.00 132 GLY A C 4
ATOM 9688 O O . GLY A 1 112 ? 0.211 -13.068 -3.578 1.00 0.00 132 GLY A O 4
ATOM 9692 N N . LEU A 1 113 ? 0.887 -11.004 -4.178 1.00 0.00 133 LEU A N 4
ATOM 9693 C CA . LEU A 1 113 ? 1.891 -11.468 -5.126 1.00 0.00 133 LEU A CA 4
ATOM 9694 C C . LEU A 1 113 ? 2.895 -10.357 -5.413 1.00 0.00 133 LEU A C 4
ATOM 9695 O O . LEU A 1 113 ? 3.435 -10.256 -6.513 1.00 0.00 133 LEU A O 4
ATOM 9711 N N . LYS A 1 114 ? 3.152 -9.529 -4.413 1.00 0.00 134 LYS A N 4
ATOM 9712 C CA . LYS A 1 114 ? 4.097 -8.439 -4.597 1.00 0.00 134 LYS A CA 4
ATOM 9713 C C . LYS A 1 114 ? 5.442 -8.968 -5.080 1.00 0.00 134 LYS A C 4
ATOM 9714 O O . LYS A 1 114 ? 5.992 -8.473 -6.050 1.00 0.00 134 LYS A O 4
ATOM 9733 N N . ALA A 1 115 ? 5.980 -9.964 -4.387 1.00 0.00 135 ALA A N 4
ATOM 9734 C CA . ALA A 1 115 ? 7.285 -10.518 -4.756 1.00 0.00 135 ALA A CA 4
ATOM 9735 C C . ALA A 1 115 ? 7.416 -10.689 -6.267 1.00 0.00 135 ALA A C 4
ATOM 9736 O O . ALA A 1 115 ? 8.499 -10.560 -6.831 1.00 0.00 135 ALA A O 4
ATOM 9743 N N . ARG A 1 116 ? 6.289 -10.964 -6.913 1.00 0.00 136 ARG A N 4
ATOM 9744 C CA . ARG A 1 116 ? 6.259 -11.138 -8.353 1.00 0.00 136 ARG A CA 4
ATOM 9745 C C . ARG A 1 116 ? 6.467 -9.809 -9.078 1.00 0.00 136 ARG A C 4
ATOM 9746 O O . ARG A 1 116 ? 7.106 -9.761 -10.124 1.00 0.00 136 ARG A O 4
ATOM 9767 N N . VAL A 1 117 ? 5.891 -8.736 -8.531 1.00 0.00 137 VAL A N 4
ATOM 9768 C CA . VAL A 1 117 ? 6.006 -7.422 -9.158 1.00 0.00 137 VAL A CA 4
ATOM 9769 C C . VAL A 1 117 ? 7.455 -6.943 -9.160 1.00 0.00 137 VAL A C 4
ATOM 9770 O O . VAL A 1 117 ? 7.836 -6.078 -9.939 1.00 0.00 137 VAL A O 4
ATOM 9783 N N . LEU A 1 118 ? 8.239 -7.474 -8.237 1.00 0.00 138 LEU A N 4
ATOM 9784 C CA . LEU A 1 118 ? 9.619 -7.048 -8.107 1.00 0.00 138 LEU A CA 4
ATOM 9785 C C . LEU A 1 118 ? 10.369 -7.323 -9.388 1.00 0.00 138 LEU A C 4
ATOM 9786 O O . LEU A 1 118 ? 11.155 -6.488 -9.847 1.00 0.00 138 LEU A O 4
ATOM 9802 N N . GLU A 1 119 ? 10.141 -8.487 -9.982 1.00 0.00 139 GLU A N 4
ATOM 9803 C CA . GLU A 1 119 ? 10.816 -8.835 -11.213 1.00 0.00 139 GLU A CA 4
ATOM 9804 C C . GLU A 1 119 ? 10.234 -8.047 -12.383 1.00 0.00 139 GLU A C 4
ATOM 9805 O O . GLU A 1 119 ? 10.875 -7.901 -13.422 1.00 0.00 139 GLU A O 4
ATOM 9817 N N . GLU A 1 120 ? 9.004 -7.559 -12.225 1.00 0.00 140 GLU A N 4
ATOM 9818 C CA . GLU A 1 120 ? 8.359 -6.816 -13.289 1.00 0.00 140 GLU A CA 4
ATOM 9819 C C . GLU A 1 120 ? 9.166 -5.568 -13.624 1.00 0.00 140 GLU A C 4
ATOM 9820 O O . GLU A 1 120 ? 9.399 -5.256 -14.791 1.00 0.00 140 GLU A O 4
ATOM 9832 N N . SER A 1 121 ? 9.596 -4.854 -12.587 1.00 0.00 141 SER A N 4
ATOM 9833 C CA . SER A 1 121 ? 10.378 -3.644 -12.786 1.00 0.00 141 SER A CA 4
ATOM 9834 C C . SER A 1 121 ? 11.738 -3.986 -13.378 1.00 0.00 141 SER A C 4
ATOM 9835 O O . SER A 1 121 ? 12.322 -3.207 -14.118 1.00 0.00 141 SER A O 4
ATOM 9843 N N . LYS A 1 122 ? 12.253 -5.149 -13.028 1.00 0.00 142 LYS A N 4
ATOM 9844 C CA . LYS A 1 122 ? 13.556 -5.566 -13.524 1.00 0.00 142 LYS A CA 4
ATOM 9845 C C . LYS A 1 122 ? 13.543 -5.647 -15.044 1.00 0.00 142 LYS A C 4
ATOM 9846 O O . LYS A 1 122 ? 14.569 -5.443 -15.694 1.00 0.00 142 LYS A O 4
ATOM 9865 N N . ASN A 1 123 ? 12.381 -5.964 -15.606 1.00 0.00 143 ASN A N 4
ATOM 9866 C CA . ASN A 1 123 ? 12.258 -6.090 -17.049 1.00 0.00 143 ASN A CA 4
ATOM 9867 C C . ASN A 1 123 ? 12.390 -4.739 -17.716 1.00 0.00 143 ASN A C 4
ATOM 9868 O O . ASN A 1 123 ? 13.168 -4.584 -18.658 1.00 0.00 143 ASN A O 4
ATOM 9879 N N . ASN A 1 124 ? 11.625 -3.750 -17.226 1.00 0.00 144 ASN A N 4
ATOM 9880 C CA . ASN A 1 124 ? 11.665 -2.393 -17.790 1.00 0.00 144 ASN A CA 4
ATOM 9881 C C . ASN A 1 124 ? 12.060 -1.366 -16.718 1.00 0.00 144 ASN A C 4
ATOM 9882 O O . ASN A 1 124 ? 11.688 -1.503 -15.563 1.00 0.00 144 ASN A O 4
ATOM 9893 N N . PRO A 1 125 ? 12.803 -0.343 -17.079 1.00 0.00 145 PRO A N 4
ATOM 9894 C CA . PRO A 1 125 ? 13.248 0.705 -16.104 1.00 0.00 145 PRO A CA 4
ATOM 9895 C C . PRO A 1 125 ? 12.073 1.517 -15.557 1.00 0.00 145 PRO A C 4
ATOM 9896 O O . PRO A 1 125 ? 11.504 2.352 -16.265 1.00 0.00 145 PRO A O 4
ATOM 9907 N N . ILE A 1 126 ? 11.724 1.284 -14.291 1.00 0.00 146 ILE A N 4
ATOM 9908 C CA . ILE A 1 126 ? 10.622 2.015 -13.655 1.00 0.00 146 ILE A CA 4
ATOM 9909 C C . ILE A 1 126 ? 11.168 3.182 -12.855 1.00 0.00 146 ILE A C 4
ATOM 9910 O O . ILE A 1 126 ? 11.178 3.151 -11.622 1.00 0.00 146 ILE A O 4
ATOM 9926 N N . ASN A 1 127 ? 11.619 4.219 -13.561 1.00 0.00 147 ASN A N 4
ATOM 9927 C CA . ASN A 1 127 ? 12.164 5.404 -12.908 1.00 0.00 147 ASN A CA 4
ATOM 9928 C C . ASN A 1 127 ? 12.104 6.585 -13.865 1.00 0.00 147 ASN A C 4
ATOM 9929 O O . ASN A 1 127 ? 12.806 7.582 -13.690 1.00 0.00 147 ASN A O 4
ATOM 9940 N N . THR A 1 128 ? 11.267 6.454 -14.890 1.00 0.00 148 THR A N 4
ATOM 9941 C CA . THR A 1 128 ? 11.142 7.519 -15.880 1.00 0.00 148 THR A CA 4
ATOM 9942 C C . THR A 1 128 ? 10.553 8.782 -15.272 1.00 0.00 148 THR A C 4
ATOM 9943 O O . THR A 1 128 ? 11.255 9.777 -15.118 1.00 0.00 148 THR A O 4
ATOM 9954 N N . ALA A 1 129 ? 9.259 8.733 -14.925 1.00 0.00 149 ALA A N 4
ATOM 9955 C CA . ALA A 1 129 ? 8.536 9.861 -14.326 1.00 0.00 149 ALA A CA 4
ATOM 9956 C C . ALA A 1 129 ? 7.044 9.684 -14.594 1.00 0.00 149 ALA A C 4
ATOM 9957 O O . ALA A 1 129 ? 6.327 9.078 -13.802 1.00 0.00 149 ALA A O 4
ATOM 9964 N N . GLU A 1 130 ? 6.584 10.221 -15.715 1.00 0.00 150 GLU A N 4
ATOM 9965 C CA . GLU A 1 130 ? 5.178 10.114 -16.079 1.00 0.00 150 GLU A CA 4
ATOM 9966 C C . GLU A 1 130 ? 4.854 8.677 -16.457 1.00 0.00 150 GLU A C 4
ATOM 9967 O O . GLU A 1 130 ? 3.804 8.150 -16.101 1.00 0.00 150 GLU A O 4
ATOM 9979 N N . ARG A 1 131 ? 5.770 8.049 -17.179 1.00 0.00 151 ARG A N 4
ATOM 9980 C CA . ARG A 1 131 ? 5.587 6.664 -17.590 1.00 0.00 151 ARG A CA 4
ATOM 9981 C C . ARG A 1 131 ? 5.488 5.777 -16.356 1.00 0.00 151 ARG A C 4
ATOM 9982 O O . ARG A 1 131 ? 4.850 4.726 -16.381 1.00 0.00 151 ARG A O 4
ATOM 10003 N N . LEU A 1 132 ? 6.190 6.168 -15.314 1.00 0.00 152 LEU A N 4
ATOM 10004 C CA . LEU A 1 132 ? 6.236 5.355 -14.114 1.00 0.00 152 LEU A CA 4
ATOM 10005 C C . LEU A 1 132 ? 4.841 5.068 -13.601 1.00 0.00 152 LEU A C 4
ATOM 10006 O O . LEU A 1 132 ? 4.575 3.989 -13.082 1.00 0.00 152 LEU A O 4
ATOM 10022 N N . LEU A 1 133 ? 3.962 6.050 -13.731 1.00 0.00 153 LEU A N 4
ATOM 10023 C CA . LEU A 1 133 ? 2.582 5.906 -13.263 1.00 0.00 153 LEU A CA 4
ATOM 10024 C C . LEU A 1 133 ? 1.989 4.599 -13.791 1.00 0.00 153 LEU A C 4
ATOM 10025 O O . LEU A 1 133 ? 1.080 4.028 -13.193 1.00 0.00 153 LEU A O 4
ATOM 10041 N N . ALA A 1 134 ? 2.523 4.127 -14.908 1.00 0.00 154 ALA A N 4
ATOM 10042 C CA . ALA A 1 134 ? 2.052 2.885 -15.500 1.00 0.00 154 ALA A CA 4
ATOM 10043 C C . ALA A 1 134 ? 2.275 1.723 -14.538 1.00 0.00 154 ALA A C 4
ATOM 10044 O O . ALA A 1 134 ? 1.594 0.698 -14.617 1.00 0.00 154 ALA A O 4
ATOM 10051 N N . ALA A 1 135 ? 3.222 1.895 -13.618 1.00 0.00 155 ALA A N 4
ATOM 10052 C CA . ALA A 1 135 ? 3.527 0.866 -12.626 1.00 0.00 155 ALA A CA 4
ATOM 10053 C C . ALA A 1 135 ? 2.396 0.747 -11.605 1.00 0.00 155 ALA A C 4
ATOM 10054 O O . ALA A 1 135 ? 2.034 -0.355 -11.188 1.00 0.00 155 ALA A O 4
ATOM 10061 N N . LYS A 1 136 ? 1.849 1.888 -11.193 1.00 0.00 156 LYS A N 4
ATOM 10062 C CA . LYS A 1 136 ? 0.765 1.904 -10.212 1.00 0.00 156 LYS A CA 4
ATOM 10063 C C . LYS A 1 136 ? -0.447 1.174 -10.767 1.00 0.00 156 LYS A C 4
ATOM 10064 O O . LYS A 1 136 ? -1.077 0.375 -10.080 1.00 0.00 156 LYS A O 4
ATOM 10083 N N . ALA A 1 137 ? -0.761 1.461 -12.025 1.00 0.00 157 ALA A N 4
ATOM 10084 C CA . ALA A 1 137 ? -1.910 0.834 -12.685 1.00 0.00 157 ALA A CA 4
ATOM 10085 C C . ALA A 1 137 ? -1.904 -0.672 -12.426 1.00 0.00 157 ALA A C 4
ATOM 10086 O O . ALA A 1 137 ? -2.946 -1.274 -12.175 1.00 0.00 157 ALA A O 4
ATOM 10093 N N . GLN A 1 138 ? -0.716 -1.263 -12.462 1.00 0.00 158 GLN A N 4
ATOM 10094 C CA . GLN A 1 138 ? -0.575 -2.691 -12.205 1.00 0.00 158 GLN A CA 4
ATOM 10095 C C . GLN A 1 138 ? -0.825 -2.986 -10.729 1.00 0.00 158 GLN A C 4
ATOM 10096 O O . GLN A 1 138 ? -1.450 -3.988 -10.387 1.00 0.00 158 GLN A O 4
ATOM 10110 N N . ILE A 1 139 ? -0.332 -2.109 -9.859 1.00 0.00 159 ILE A N 4
ATOM 10111 C CA . ILE A 1 139 ? -0.507 -2.297 -8.422 1.00 0.00 159 ILE A CA 4
ATOM 10112 C C . ILE A 1 139 ? -1.982 -2.205 -8.057 1.00 0.00 159 ILE A C 4
ATOM 10113 O O . ILE A 1 139 ? -2.495 -3.014 -7.291 1.00 0.00 159 ILE A O 4
ATOM 10129 N N . GLU A 1 140 ? -2.657 -1.214 -8.604 1.00 0.00 160 GLU A N 4
ATOM 10130 C CA . GLU A 1 140 ? -4.070 -1.038 -8.321 1.00 0.00 160 GLU A CA 4
ATOM 10131 C C . GLU A 1 140 ? -4.860 -2.228 -8.851 1.00 0.00 160 GLU A C 4
ATOM 10132 O O . GLU A 1 140 ? -5.796 -2.706 -8.210 1.00 0.00 160 GLU A O 4
ATOM 10144 N N . ASN A 1 141 ? -4.475 -2.696 -10.034 1.00 0.00 161 ASN A N 4
ATOM 10145 C CA . ASN A 1 141 ? -5.151 -3.825 -10.655 1.00 0.00 161 ASN A CA 4
ATOM 10146 C C . ASN A 1 141 ? -5.015 -5.059 -9.789 1.00 0.00 161 ASN A C 4
ATOM 10147 O O . ASN A 1 141 ? -5.796 -5.994 -9.908 1.00 0.00 161 ASN A O 4
ATOM 10158 N N . GLN A 1 142 ? -4.029 -5.059 -8.893 1.00 0.00 162 GLN A N 4
ATOM 10159 C CA . GLN A 1 142 ? -3.822 -6.183 -7.992 1.00 0.00 162 GLN A CA 4
ATOM 10160 C C . GLN A 1 142 ? -4.669 -6.044 -6.738 1.00 0.00 162 GLN A C 4
ATOM 10161 O O . GLN A 1 142 ? -5.190 -7.029 -6.224 1.00 0.00 162 GLN A O 4
ATOM 10175 N N . LEU A 1 143 ? -4.783 -4.831 -6.231 1.00 0.00 163 LEU A N 4
ATOM 10176 C CA . LEU A 1 143 ? -5.547 -4.611 -5.015 1.00 0.00 163 LEU A CA 4
ATOM 10177 C C . LEU A 1 143 ? -7.012 -4.938 -5.215 1.00 0.00 163 LEU A C 4
ATOM 10178 O O . LEU A 1 143 ? -7.637 -5.587 -4.379 1.00 0.00 163 LEU A O 4
ATOM 10194 N N . LYS A 1 144 ? -7.557 -4.467 -6.324 1.00 0.00 164 LYS A N 4
ATOM 10195 C CA . LYS A 1 144 ? -8.959 -4.697 -6.628 1.00 0.00 164 LYS A CA 4
ATOM 10196 C C . LYS A 1 144 ? -9.244 -6.191 -6.689 1.00 0.00 164 LYS A C 4
ATOM 10197 O O . LYS A 1 144 ? -10.373 -6.626 -6.459 1.00 0.00 164 LYS A O 4
ATOM 10216 N N . VAL A 1 145 ? -8.214 -6.978 -7.008 1.00 0.00 165 VAL A N 4
ATOM 10217 C CA . VAL A 1 145 ? -8.355 -8.430 -7.100 1.00 0.00 165 VAL A CA 4
ATOM 10218 C C . VAL A 1 145 ? -8.315 -9.081 -5.723 1.00 0.00 165 VAL A C 4
ATOM 10219 O O . VAL A 1 145 ? -9.112 -9.967 -5.421 1.00 0.00 165 VAL A O 4
ATOM 10232 N N . VAL A 1 146 ? -7.369 -8.650 -4.897 1.00 0.00 166 VAL A N 4
ATOM 10233 C CA . VAL A 1 146 ? -7.219 -9.222 -3.563 1.00 0.00 166 VAL A CA 4
ATOM 10234 C C . VAL A 1 146 ? -8.546 -9.183 -2.817 1.00 0.00 166 VAL A C 4
ATOM 10235 O O . VAL A 1 146 ? -8.916 -10.136 -2.132 1.00 0.00 166 VAL A O 4
ATOM 10248 N N . LYS A 1 147 ? -9.258 -8.075 -2.948 1.00 0.00 167 LYS A N 4
ATOM 10249 C CA . LYS A 1 147 ? -10.537 -7.932 -2.274 1.00 0.00 167 LYS A CA 4
ATOM 10250 C C . LYS A 1 147 ? -11.537 -8.952 -2.807 1.00 0.00 167 LYS A C 4
ATOM 10251 O O . LYS A 1 147 ? -12.355 -9.481 -2.056 1.00 0.00 167 LYS A O 4
ATOM 10270 N N . GLU A 1 148 ? -11.476 -9.218 -4.109 1.00 0.00 168 GLU A N 4
ATOM 10271 C CA . GLU A 1 148 ? -12.396 -10.171 -4.720 1.00 0.00 168 GLU A CA 4
ATOM 10272 C C . GLU A 1 148 ? -12.121 -11.587 -4.222 1.00 0.00 168 GLU A C 4
ATOM 10273 O O . GLU A 1 148 ? -13.043 -12.312 -3.849 1.00 0.00 168 GLU A O 4
ATOM 10285 N N . LYS A 1 149 ? -10.850 -11.975 -4.225 1.00 0.00 169 LYS A N 4
ATOM 10286 C CA . LYS A 1 149 ? -10.471 -13.312 -3.782 1.00 0.00 169 LYS A CA 4
ATOM 10287 C C . LYS A 1 149 ? -10.753 -13.470 -2.297 1.00 0.00 169 LYS A C 4
ATOM 10288 O O . LYS A 1 149 ? -10.685 -14.575 -1.761 1.00 0.00 169 LYS A O 4
ATOM 10307 N N . GLN A 1 150 ? -11.059 -12.370 -1.624 1.00 0.00 170 GLN A N 4
ATOM 10308 C CA . GLN A 1 150 ? -11.324 -12.421 -0.201 1.00 0.00 170 GLN A CA 4
ATOM 10309 C C . GLN A 1 150 ? -12.379 -13.478 0.107 1.00 0.00 170 GLN A C 4
ATOM 10310 O O . GLN A 1 150 ? -12.304 -14.168 1.123 1.00 0.00 170 GLN A O 4
ATOM 10324 N N . ASN A 1 151 ? -13.361 -13.590 -0.774 1.00 0.00 171 ASN A N 4
ATOM 10325 C CA . ASN A 1 151 ? -14.429 -14.563 -0.580 1.00 0.00 171 ASN A CA 4
ATOM 10326 C C . ASN A 1 151 ? -13.918 -15.981 -0.804 1.00 0.00 171 ASN A C 4
ATOM 10327 O O . ASN A 1 151 ? -14.640 -16.834 -1.324 1.00 0.00 171 ASN A O 4
ATOM 10338 N N . ILE A 1 152 ? -12.664 -16.237 -0.408 1.00 0.00 172 ILE A N 4
ATOM 10339 C CA . ILE A 1 152 ? -12.056 -17.563 -0.572 1.00 0.00 172 ILE A CA 4
ATOM 10340 C C . ILE A 1 152 ? -11.209 -17.906 0.652 1.00 0.00 172 ILE A C 4
ATOM 10341 O O . ILE A 1 152 ? -9.982 -17.799 0.620 1.00 0.00 172 ILE A O 4
ATOM 10357 N N . GLU A 1 153 ? -11.870 -18.313 1.726 1.00 0.00 173 GLU A N 4
ATOM 10358 C CA . GLU A 1 153 ? -11.173 -18.671 2.960 1.00 0.00 173 GLU A CA 4
ATOM 10359 C C . GLU A 1 153 ? -12.096 -19.449 3.891 1.00 0.00 173 GLU A C 4
ATOM 10360 O O . GLU A 1 153 ? -11.896 -19.468 5.106 1.00 0.00 173 GLU A O 4
ATOM 10372 N N . ASN A 1 154 ? -13.105 -20.090 3.312 1.00 0.00 174 ASN A N 4
ATOM 10373 C CA . ASN A 1 154 ? -14.053 -20.867 4.102 1.00 0.00 174 ASN A CA 4
ATOM 10374 C C . ASN A 1 154 ? -13.364 -22.072 4.736 1.00 0.00 174 ASN A C 4
ATOM 10375 O O . ASN A 1 154 ? -12.317 -22.520 4.272 1.00 0.00 174 ASN A O 4
ATOM 10386 N N . GLY A 1 155 ? -13.953 -22.593 5.807 1.00 0.00 175 GLY A N 4
ATOM 10387 C CA . GLY A 1 155 ? -13.376 -23.744 6.493 1.00 0.00 175 GLY A CA 4
ATOM 10388 C C . GLY A 1 155 ? -13.085 -24.878 5.513 1.00 0.00 175 GLY A C 4
ATOM 10389 O O . GLY A 1 155 ? -13.961 -25.297 4.753 1.00 0.00 175 GLY A O 4
ATOM 10393 N N . GLY A 1 156 ? -11.844 -25.366 5.531 1.00 0.00 176 GLY A N 4
ATOM 10394 C CA . GLY A 1 156 ? -11.429 -26.451 4.638 1.00 0.00 176 GLY A CA 4
ATOM 10395 C C . GLY A 1 156 ? -10.950 -25.900 3.303 1.00 0.00 176 GLY A C 4
ATOM 10396 O O . GLY A 1 156 ? -10.280 -26.595 2.539 1.00 0.00 176 GLY A O 4
ATOM 10400 N N . GLU A 1 157 ? -11.295 -24.643 3.019 1.00 0.00 177 GLU A N 4
ATOM 10401 C CA . GLU A 1 157 ? -10.890 -24.011 1.761 1.00 0.00 177 GLU A CA 4
ATOM 10402 C C . GLU A 1 157 ? -9.459 -23.500 1.869 1.00 0.00 177 GLU A C 4
ATOM 10403 O O . GLU A 1 157 ? -8.998 -23.138 2.953 1.00 0.00 177 GLU A O 4
ATOM 10415 N N . LYS A 1 158 ? -8.761 -23.461 0.738 1.00 0.00 178 LYS A N 4
ATOM 10416 C CA . LYS A 1 158 ? -7.383 -22.980 0.706 1.00 0.00 178 LYS A CA 4
ATOM 10417 C C . LYS A 1 158 ? -7.265 -21.645 1.441 1.00 0.00 178 LYS A C 4
ATOM 10418 O O . LYS A 1 158 ? -8.178 -20.820 1.402 1.00 0.00 178 LYS A O 4
ATOM 10437 N N . LYS A 1 159 ? -6.137 -21.450 2.119 1.00 0.00 179 LYS A N 4
ATOM 10438 C CA . LYS A 1 159 ? -5.901 -20.221 2.874 1.00 0.00 179 LYS A CA 4
ATOM 10439 C C . LYS A 1 159 ? -4.411 -20.036 3.136 1.00 0.00 179 LYS A C 4
ATOM 10440 O O . LYS A 1 159 ? -3.943 -20.195 4.264 1.00 0.00 179 LYS A O 4
ATOM 10459 N N . ASN A 1 160 ? -3.675 -19.691 2.091 1.00 0.00 180 ASN A N 4
ATOM 10460 C CA . ASN A 1 160 ? -2.239 -19.476 2.219 1.00 0.00 180 ASN A CA 4
ATOM 10461 C C . ASN A 1 160 ? -1.565 -20.717 2.797 1.00 0.00 180 ASN A C 4
ATOM 10462 O O . ASN A 1 160 ? -0.570 -20.617 3.515 1.00 0.00 180 ASN A O 4
ATOM 10473 N N . ASN A 1 161 ? -2.113 -21.884 2.476 1.00 0.00 181 ASN A N 4
ATOM 10474 C CA . ASN A 1 161 ? -1.558 -23.143 2.962 1.00 0.00 181 ASN A CA 4
ATOM 10475 C C . ASN A 1 161 ? -0.177 -23.388 2.361 1.00 0.00 181 ASN A C 4
ATOM 10476 O O . ASN A 1 161 ? 0.720 -23.905 3.027 1.00 0.00 181 ASN A O 4
ATOM 10487 N N . LYS A 1 162 ? -0.019 -23.016 1.094 1.00 0.00 182 LYS A N 4
ATOM 10488 C CA . LYS A 1 162 ? 1.254 -23.200 0.403 1.00 0.00 182 LYS A CA 4
ATOM 10489 C C . LYS A 1 162 ? 2.391 -22.558 1.188 1.00 0.00 182 LYS A C 4
ATOM 10490 O O . LYS A 1 162 ? 3.515 -23.059 1.192 1.00 0.00 182 LYS A O 4
ATOM 10509 N N . SER A 1 163 ? 2.090 -21.447 1.851 1.00 0.00 183 SER A N 4
ATOM 10510 C CA . SER A 1 163 ? 3.099 -20.748 2.633 1.00 0.00 183 SER A CA 4
ATOM 10511 C C . SER A 1 163 ? 3.544 -21.614 3.804 1.00 0.00 183 SER A C 4
ATOM 10512 O O . SER A 1 163 ? 2.723 -22.238 4.479 1.00 0.00 183 SER A O 4
ATOM 10520 N N . LYS A 1 164 ? 4.855 -21.647 4.047 1.00 0.00 184 LYS A N 4
ATOM 10521 C CA . LYS A 1 164 ? 5.423 -22.437 5.145 1.00 0.00 184 LYS A CA 4
ATOM 10522 C C . LYS A 1 164 ? 5.639 -21.563 6.373 1.00 0.00 184 LYS A C 4
ATOM 10523 O O . LYS A 1 164 ? 5.784 -20.346 6.263 1.00 0.00 184 LYS A O 4
ATOM 10542 N N . LYS A 1 165 ? 5.662 -22.193 7.541 1.00 0.00 185 LYS A N 4
ATOM 10543 C CA . LYS A 1 165 ? 5.862 -21.462 8.784 1.00 0.00 185 LYS A CA 4
ATOM 10544 C C . LYS A 1 165 ? 7.199 -20.729 8.760 1.00 0.00 185 LYS A C 4
ATOM 10545 O O . LYS A 1 165 ? 8.257 -21.344 8.875 1.00 0.00 185 LYS A O 4
ATOM 10564 N N . LYS A 1 166 ? 7.137 -19.411 8.614 1.00 0.00 186 LYS A N 4
ATOM 10565 C CA . LYS A 1 166 ? 8.345 -18.597 8.581 1.00 0.00 186 LYS A CA 4
ATOM 10566 C C . LYS A 1 166 ? 9.048 -18.633 9.929 1.00 0.00 186 LYS A C 4
ATOM 10567 O O . LYS A 1 166 ? 8.407 -18.584 10.980 1.00 0.00 186 LYS A O 4
ATOM 10586 N N . LYS A 1 167 ? 10.365 -18.724 9.891 1.00 0.00 187 LYS A N 4
ATOM 10587 C CA . LYS A 1 167 ? 11.151 -18.769 11.116 1.00 0.00 187 LYS A CA 4
ATOM 10588 C C . LYS A 1 167 ? 10.684 -19.920 12.016 1.00 0.00 187 LYS A C 4
ATOM 10589 O O . LYS A 1 167 ? 10.259 -19.646 13.129 1.00 0.00 187 LYS A O 4
ATOM 10609 N N . SER A 1 1 ? 4.968 24.878 0.099 1.00 0.00 21 SER A N 5
ATOM 10610 C CA . SER A 1 1 ? 5.840 23.948 0.869 1.00 0.00 21 SER A CA 5
ATOM 10611 C C . SER A 1 1 ? 6.841 24.756 1.686 1.00 0.00 21 SER A C 5
ATOM 10612 O O . SER A 1 1 ? 8.031 24.791 1.371 1.00 0.00 21 SER A O 5
ATOM 10622 N N . SER A 1 2 ? 6.350 25.405 2.738 1.00 0.00 22 SER A N 5
ATOM 10623 C CA . SER A 1 2 ? 7.205 26.214 3.601 1.00 0.00 22 SER A CA 5
ATOM 10624 C C . SER A 1 2 ? 8.102 25.328 4.452 1.00 0.00 22 SER A C 5
ATOM 10625 O O . SER A 1 2 ? 8.873 25.825 5.269 1.00 0.00 22 SER A O 5
ATOM 10633 N N . ILE A 1 3 ? 7.989 24.014 4.252 1.00 0.00 23 ILE A N 5
ATOM 10634 C CA . ILE A 1 3 ? 8.792 23.052 5.004 1.00 0.00 23 ILE A CA 5
ATOM 10635 C C . ILE A 1 3 ? 8.567 23.233 6.500 1.00 0.00 23 ILE A C 5
ATOM 10636 O O . ILE A 1 3 ? 7.795 22.497 7.115 1.00 0.00 23 ILE A O 5
ATOM 10652 N N . GLY A 1 4 ? 9.248 24.219 7.080 1.00 0.00 24 GLY A N 5
ATOM 10653 C CA . GLY A 1 4 ? 9.120 24.496 8.504 1.00 0.00 24 GLY A CA 5
ATOM 10654 C C . GLY A 1 4 ? 9.916 23.498 9.328 1.00 0.00 24 GLY A C 5
ATOM 10655 O O . GLY A 1 4 ? 9.430 22.998 10.337 1.00 0.00 24 GLY A O 5
ATOM 10659 N N . LEU A 1 5 ? 11.142 23.216 8.888 1.00 0.00 25 LEU A N 5
ATOM 10660 C CA . LEU A 1 5 ? 12.011 22.274 9.589 1.00 0.00 25 LEU A CA 5
ATOM 10661 C C . LEU A 1 5 ? 11.344 20.909 9.682 1.00 0.00 25 LEU A C 5
ATOM 10662 O O . LEU A 1 5 ? 11.349 20.156 8.705 1.00 0.00 25 LEU A O 5
ATOM 10678 N N . VAL A 1 6 ? 10.775 20.602 10.860 1.00 0.00 26 VAL A N 5
ATOM 10679 C CA . VAL A 1 6 ? 10.097 19.335 11.111 1.00 0.00 26 VAL A CA 5
ATOM 10680 C C . VAL A 1 6 ? 10.752 18.199 10.312 1.00 0.00 26 VAL A C 5
ATOM 10681 O O . VAL A 1 6 ? 11.977 18.134 10.198 1.00 0.00 26 VAL A O 5
ATOM 10694 N N . GLU A 1 7 ? 9.935 17.332 9.748 1.00 0.00 27 GLU A N 5
ATOM 10695 C CA . GLU A 1 7 ? 10.436 16.233 8.945 1.00 0.00 27 GLU A CA 5
ATOM 10696 C C . GLU A 1 7 ? 11.186 16.782 7.737 1.00 0.00 27 GLU A C 5
ATOM 10697 O O . GLU A 1 7 ? 10.730 17.725 7.086 1.00 0.00 27 GLU A O 5
ATOM 10709 N N . ARG A 1 8 ? 12.336 16.192 7.449 1.00 0.00 28 ARG A N 5
ATOM 10710 C CA . ARG A 1 8 ? 13.146 16.629 6.322 1.00 0.00 28 ARG A CA 5
ATOM 10711 C C . ARG A 1 8 ? 12.433 16.322 5.011 1.00 0.00 28 ARG A C 5
ATOM 10712 O O . ARG A 1 8 ? 12.002 15.194 4.775 1.00 0.00 28 ARG A O 5
ATOM 10733 N N . THR A 1 9 ? 12.319 17.336 4.159 1.00 0.00 29 THR A N 5
ATOM 10734 C CA . THR A 1 9 ? 11.661 17.174 2.862 1.00 0.00 29 THR A CA 5
ATOM 10735 C C . THR A 1 9 ? 10.319 16.463 3.017 1.00 0.00 29 THR A C 5
ATOM 10736 O O . THR A 1 9 ? 10.251 15.234 3.003 1.00 0.00 29 THR A O 5
ATOM 10747 N N . ASN A 1 10 ? 9.257 17.245 3.165 1.00 0.00 30 ASN A N 5
ATOM 10748 C CA . ASN A 1 10 ? 7.902 16.701 3.325 1.00 0.00 30 ASN A CA 5
ATOM 10749 C C . ASN A 1 10 ? 7.207 16.624 1.971 1.00 0.00 30 ASN A C 5
ATOM 10750 O O . ASN A 1 10 ? 6.005 16.382 1.900 1.00 0.00 30 ASN A O 5
ATOM 10761 N N . ALA A 1 11 ? 7.966 16.820 0.900 1.00 0.00 31 ALA A N 5
ATOM 10762 C CA . ALA A 1 11 ? 7.399 16.756 -0.440 1.00 0.00 31 ALA A CA 5
ATOM 10763 C C . ALA A 1 11 ? 7.162 15.305 -0.850 1.00 0.00 31 ALA A C 5
ATOM 10764 O O . ALA A 1 11 ? 6.079 14.948 -1.310 1.00 0.00 31 ALA A O 5
ATOM 10771 N N . ALA A 1 12 ? 8.190 14.477 -0.690 1.00 0.00 32 ALA A N 5
ATOM 10772 C CA . ALA A 1 12 ? 8.089 13.066 -1.051 1.00 0.00 32 ALA A CA 5
ATOM 10773 C C . ALA A 1 12 ? 7.114 12.343 -0.131 1.00 0.00 32 ALA A C 5
ATOM 10774 O O . ALA A 1 12 ? 6.877 11.146 -0.283 1.00 0.00 32 ALA A O 5
ATOM 10781 N N . LEU A 1 13 ? 6.550 13.073 0.825 1.00 0.00 33 LEU A N 5
ATOM 10782 C CA . LEU A 1 13 ? 5.589 12.487 1.766 1.00 0.00 33 LEU A CA 5
ATOM 10783 C C . LEU A 1 13 ? 6.200 11.253 2.441 1.00 0.00 33 LEU A C 5
ATOM 10784 O O . LEU A 1 13 ? 5.534 10.244 2.667 1.00 0.00 33 LEU A O 5
ATOM 10800 N N . GLU A 1 14 ? 7.469 11.343 2.773 1.00 0.00 34 GLU A N 5
ATOM 10801 C CA . GLU A 1 14 ? 8.132 10.235 3.426 1.00 0.00 34 GLU A CA 5
ATOM 10802 C C . GLU A 1 14 ? 7.542 9.996 4.816 1.00 0.00 34 GLU A C 5
ATOM 10803 O O . GLU A 1 14 ? 7.311 8.852 5.210 1.00 0.00 34 GLU A O 5
ATOM 10815 N N . SER A 1 15 ? 7.291 11.080 5.552 1.00 0.00 35 SER A N 5
ATOM 10816 C CA . SER A 1 15 ? 6.718 10.987 6.894 1.00 0.00 35 SER A CA 5
ATOM 10817 C C . SER A 1 15 ? 5.225 10.675 6.830 1.00 0.00 35 SER A C 5
ATOM 10818 O O . SER A 1 15 ? 4.707 9.899 7.629 1.00 0.00 35 SER A O 5
ATOM 10826 N N . SER A 1 16 ? 4.535 11.293 5.878 1.00 0.00 36 SER A N 5
ATOM 10827 C CA . SER A 1 16 ? 3.102 11.072 5.736 1.00 0.00 36 SER A CA 5
ATOM 10828 C C . SER A 1 16 ? 2.817 9.594 5.492 1.00 0.00 36 SER A C 5
ATOM 10829 O O . SER A 1 16 ? 1.919 9.016 6.102 1.00 0.00 36 SER A O 5
ATOM 10837 N N . SER A 1 17 ? 3.597 8.985 4.609 1.00 0.00 37 SER A N 5
ATOM 10838 C CA . SER A 1 17 ? 3.428 7.571 4.305 1.00 0.00 37 SER A CA 5
ATOM 10839 C C . SER A 1 17 ? 3.860 6.728 5.493 1.00 0.00 37 SER A C 5
ATOM 10840 O O . SER A 1 17 ? 3.324 5.648 5.725 1.00 0.00 37 SER A O 5
ATOM 10848 N N . LYS A 1 18 ? 4.841 7.224 6.233 1.00 0.00 38 LYS A N 5
ATOM 10849 C CA . LYS A 1 18 ? 5.356 6.496 7.381 1.00 0.00 38 LYS A CA 5
ATOM 10850 C C . LYS A 1 18 ? 4.249 6.279 8.390 1.00 0.00 38 LYS A C 5
ATOM 10851 O O . LYS A 1 18 ? 4.284 5.342 9.171 1.00 0.00 38 LYS A O 5
ATOM 10870 N N . ASP A 1 19 ? 3.274 7.162 8.379 1.00 0.00 39 ASP A N 5
ATOM 10871 C CA . ASP A 1 19 ? 2.162 7.045 9.301 1.00 0.00 39 ASP A CA 5
ATOM 10872 C C . ASP A 1 19 ? 1.261 5.883 8.885 1.00 0.00 39 ASP A C 5
ATOM 10873 O O . ASP A 1 19 ? 0.352 5.513 9.627 1.00 0.00 39 ASP A O 5
ATOM 10882 N N . LEU A 1 20 ? 1.489 5.328 7.681 1.00 0.00 40 LEU A N 5
ATOM 10883 C CA . LEU A 1 20 ? 0.646 4.240 7.194 1.00 0.00 40 LEU A CA 5
ATOM 10884 C C . LEU A 1 20 ? 0.988 2.928 7.900 1.00 0.00 40 LEU A C 5
ATOM 10885 O O . LEU A 1 20 ? 0.138 2.319 8.551 1.00 0.00 40 LEU A O 5
ATOM 10901 N N . LYS A 1 21 ? 2.228 2.486 7.714 1.00 0.00 41 LYS A N 5
ATOM 10902 C CA . LYS A 1 21 ? 2.722 1.220 8.283 1.00 0.00 41 LYS A CA 5
ATOM 10903 C C . LYS A 1 21 ? 2.182 1.015 9.692 1.00 0.00 41 LYS A C 5
ATOM 10904 O O . LYS A 1 21 ? 1.892 -0.107 10.099 1.00 0.00 41 LYS A O 5
ATOM 10923 N N . ASN A 1 22 ? 2.044 2.116 10.419 1.00 0.00 42 ASN A N 5
ATOM 10924 C CA . ASN A 1 22 ? 1.531 2.082 11.783 1.00 0.00 42 ASN A CA 5
ATOM 10925 C C . ASN A 1 22 ? 0.013 2.170 11.786 1.00 0.00 42 ASN A C 5
ATOM 10926 O O . ASN A 1 22 ? -0.632 1.610 12.655 1.00 0.00 42 ASN A O 5
ATOM 10937 N N . LYS A 1 23 ? -0.556 2.890 10.816 1.00 0.00 43 LYS A N 5
ATOM 10938 C CA . LYS A 1 23 ? -2.015 3.059 10.756 1.00 0.00 43 LYS A CA 5
ATOM 10939 C C . LYS A 1 23 ? -2.749 1.756 11.039 1.00 0.00 43 LYS A C 5
ATOM 10940 O O . LYS A 1 23 ? -3.854 1.761 11.578 1.00 0.00 43 LYS A O 5
ATOM 10959 N N . ILE A 1 24 ? -2.137 0.647 10.666 1.00 0.00 44 ILE A N 5
ATOM 10960 C CA . ILE A 1 24 ? -2.751 -0.647 10.871 1.00 0.00 44 ILE A CA 5
ATOM 10961 C C . ILE A 1 24 ? -3.040 -0.866 12.342 1.00 0.00 44 ILE A C 5
ATOM 10962 O O . ILE A 1 24 ? -4.042 -1.486 12.677 1.00 0.00 44 ILE A O 5
ATOM 10978 N N . LEU A 1 25 ? -2.137 -0.402 13.223 1.00 0.00 45 LEU A N 5
ATOM 10979 C CA . LEU A 1 25 ? -2.306 -0.595 14.663 1.00 0.00 45 LEU A CA 5
ATOM 10980 C C . LEU A 1 25 ? -3.767 -0.418 15.072 1.00 0.00 45 LEU A C 5
ATOM 10981 O O . LEU A 1 25 ? -4.207 -0.918 16.097 1.00 0.00 45 LEU A O 5
ATOM 10997 N N . LYS A 1 26 ? -4.504 0.309 14.239 1.00 0.00 46 LYS A N 5
ATOM 10998 C CA . LYS A 1 26 ? -5.905 0.583 14.496 1.00 0.00 46 LYS A CA 5
ATOM 10999 C C . LYS A 1 26 ? -6.771 -0.565 14.016 1.00 0.00 46 LYS A C 5
ATOM 11000 O O . LYS A 1 26 ? -7.686 -0.999 14.714 1.00 0.00 46 LYS A O 5
ATOM 11019 N N . ILE A 1 27 ? -6.469 -1.054 12.817 1.00 0.00 47 ILE A N 5
ATOM 11020 C CA . ILE A 1 27 ? -7.227 -2.151 12.232 1.00 0.00 47 ILE A CA 5
ATOM 11021 C C . ILE A 1 27 ? -7.077 -3.403 13.076 1.00 0.00 47 ILE A C 5
ATOM 11022 O O . ILE A 1 27 ? -7.928 -4.287 13.048 1.00 0.00 47 ILE A O 5
ATOM 11038 N N . LYS A 1 28 ? -5.994 -3.466 13.843 1.00 0.00 48 LYS A N 5
ATOM 11039 C CA . LYS A 1 28 ? -5.750 -4.612 14.713 1.00 0.00 48 LYS A CA 5
ATOM 11040 C C . LYS A 1 28 ? -6.620 -4.544 15.963 1.00 0.00 48 LYS A C 5
ATOM 11041 O O . LYS A 1 28 ? -7.220 -5.539 16.367 1.00 0.00 48 LYS A O 5
ATOM 11060 N N . LYS A 1 29 ? -6.675 -3.367 16.574 1.00 0.00 49 LYS A N 5
ATOM 11061 C CA . LYS A 1 29 ? -7.463 -3.183 17.786 1.00 0.00 49 LYS A CA 5
ATOM 11062 C C . LYS A 1 29 ? -8.940 -3.453 17.520 1.00 0.00 49 LYS A C 5
ATOM 11063 O O . LYS A 1 29 ? -9.669 -3.889 18.409 1.00 0.00 49 LYS A O 5
ATOM 11082 N N . GLU A 1 30 ? -9.376 -3.184 16.294 1.00 0.00 50 GLU A N 5
ATOM 11083 C CA . GLU A 1 30 ? -10.770 -3.396 15.932 1.00 0.00 50 GLU A CA 5
ATOM 11084 C C . GLU A 1 30 ? -11.204 -4.824 16.244 1.00 0.00 50 GLU A C 5
ATOM 11085 O O . GLU A 1 30 ? -12.142 -5.044 17.008 1.00 0.00 50 GLU A O 5
ATOM 11097 N N . ALA A 1 31 ? -10.523 -5.792 15.641 1.00 0.00 51 ALA A N 5
ATOM 11098 C CA . ALA A 1 31 ? -10.855 -7.195 15.854 1.00 0.00 51 ALA A CA 5
ATOM 11099 C C . ALA A 1 31 ? -10.505 -7.634 17.272 1.00 0.00 51 ALA A C 5
ATOM 11100 O O . ALA A 1 31 ? -11.020 -8.630 17.765 1.00 0.00 51 ALA A O 5
ATOM 11107 N N . THR A 1 32 ? -9.629 -6.875 17.918 1.00 0.00 52 THR A N 5
ATOM 11108 C CA . THR A 1 32 ? -9.217 -7.191 19.285 1.00 0.00 52 THR A CA 5
ATOM 11109 C C . THR A 1 32 ? -10.371 -7.009 20.267 1.00 0.00 52 THR A C 5
ATOM 11110 O O . THR A 1 32 ? -10.485 -7.741 21.249 1.00 0.00 52 THR A O 5
ATOM 11121 N N . GLY A 1 33 ? -11.219 -6.014 20.003 1.00 0.00 53 GLY A N 5
ATOM 11122 C CA . GLY A 1 33 ? -12.358 -5.728 20.875 1.00 0.00 53 GLY A CA 5
ATOM 11123 C C . GLY A 1 33 ? -13.509 -6.691 20.621 1.00 0.00 53 GLY A C 5
ATOM 11124 O O . GLY A 1 33 ? -14.498 -6.695 21.352 1.00 0.00 53 GLY A O 5
ATOM 11128 N N . LYS A 1 34 ? -13.379 -7.508 19.578 1.00 0.00 54 LYS A N 5
ATOM 11129 C CA . LYS A 1 34 ? -14.425 -8.476 19.225 1.00 0.00 54 LYS A CA 5
ATOM 11130 C C . LYS A 1 34 ? -14.285 -9.744 20.050 1.00 0.00 54 LYS A C 5
ATOM 11131 O O . LYS A 1 34 ? -14.893 -10.767 19.741 1.00 0.00 54 LYS A O 5
ATOM 11150 N N . GLY A 1 35 ? -13.488 -9.662 21.111 1.00 0.00 55 GLY A N 5
ATOM 11151 C CA . GLY A 1 35 ? -13.276 -10.807 21.995 1.00 0.00 55 GLY A CA 5
ATOM 11152 C C . GLY A 1 35 ? -12.116 -11.659 21.507 1.00 0.00 55 GLY A C 5
ATOM 11153 O O . GLY A 1 35 ? -11.874 -12.748 22.024 1.00 0.00 55 GLY A O 5
ATOM 11157 N N . VAL A 1 36 ? -11.392 -11.158 20.505 1.00 0.00 56 VAL A N 5
ATOM 11158 C CA . VAL A 1 36 ? -10.250 -11.891 19.958 1.00 0.00 56 VAL A CA 5
ATOM 11159 C C . VAL A 1 36 ? -9.034 -11.676 20.845 1.00 0.00 56 VAL A C 5
ATOM 11160 O O . VAL A 1 36 ? -8.698 -10.541 21.186 1.00 0.00 56 VAL A O 5
ATOM 11173 N N . LEU A 1 37 ? -8.379 -12.771 21.228 1.00 0.00 57 LEU A N 5
ATOM 11174 C CA . LEU A 1 37 ? -7.200 -12.704 22.093 1.00 0.00 57 LEU A CA 5
ATOM 11175 C C . LEU A 1 37 ? -5.937 -12.600 21.246 1.00 0.00 57 LEU A C 5
ATOM 11176 O O . LEU A 1 37 ? -5.231 -13.587 21.037 1.00 0.00 57 LEU A O 5
ATOM 11192 N N . PHE A 1 38 ? -5.661 -11.394 20.762 1.00 0.00 58 PHE A N 5
ATOM 11193 C CA . PHE A 1 38 ? -4.481 -11.160 19.942 1.00 0.00 58 PHE A CA 5
ATOM 11194 C C . PHE A 1 38 ? -3.228 -11.138 20.814 1.00 0.00 58 PHE A C 5
ATOM 11195 O O . PHE A 1 38 ? -2.116 -11.337 20.324 1.00 0.00 58 PHE A O 5
ATOM 11212 N N . GLU A 1 39 ? -3.417 -10.898 22.110 1.00 0.00 59 GLU A N 5
ATOM 11213 C CA . GLU A 1 39 ? -2.298 -10.855 23.050 1.00 0.00 59 GLU A CA 5
ATOM 11214 C C . GLU A 1 39 ? -1.824 -12.260 23.401 1.00 0.00 59 GLU A C 5
ATOM 11215 O O . GLU A 1 39 ? -0.627 -12.499 23.556 1.00 0.00 59 GLU A O 5
ATOM 11227 N N . ALA A 1 40 ? -2.773 -13.192 23.532 1.00 0.00 60 ALA A N 5
ATOM 11228 C CA . ALA A 1 40 ? -2.448 -14.572 23.872 1.00 0.00 60 ALA A CA 5
ATOM 11229 C C . ALA A 1 40 ? -2.113 -15.360 22.617 1.00 0.00 60 ALA A C 5
ATOM 11230 O O . ALA A 1 40 ? -2.477 -16.523 22.496 1.00 0.00 60 ALA A O 5
ATOM 11237 N N . PHE A 1 41 ? -1.414 -14.720 21.684 1.00 0.00 61 PHE A N 5
ATOM 11238 C CA . PHE A 1 41 ? -1.040 -15.384 20.441 1.00 0.00 61 PHE A CA 5
ATOM 11239 C C . PHE A 1 41 ? -0.132 -16.573 20.726 1.00 0.00 61 PHE A C 5
ATOM 11240 O O . PHE A 1 41 ? 0.618 -16.573 21.702 1.00 0.00 61 PHE A O 5
ATOM 11257 N N . THR A 1 42 ? -0.209 -17.590 19.873 1.00 0.00 62 THR A N 5
ATOM 11258 C CA . THR A 1 42 ? 0.606 -18.791 20.041 1.00 0.00 62 THR A CA 5
ATOM 11259 C C . THR A 1 42 ? 0.523 -19.299 21.480 1.00 0.00 62 THR A C 5
ATOM 11260 O O . THR A 1 42 ? 1.456 -19.126 22.262 1.00 0.00 62 THR A O 5
ATOM 11271 N N . GLY A 1 43 ? -0.603 -19.921 21.823 1.00 0.00 63 GLY A N 5
ATOM 11272 C CA . GLY A 1 43 ? -0.798 -20.448 23.173 1.00 0.00 63 GLY A CA 5
ATOM 11273 C C . GLY A 1 43 ? -2.271 -20.734 23.441 1.00 0.00 63 GLY A C 5
ATOM 11274 O O . GLY A 1 43 ? -2.694 -20.833 24.594 1.00 0.00 63 GLY A O 5
ATOM 11278 N N . LEU A 1 44 ? -3.051 -20.860 22.366 1.00 0.00 64 LEU A N 5
ATOM 11279 C CA . LEU A 1 44 ? -4.487 -21.122 22.485 1.00 0.00 64 LEU A CA 5
ATOM 11280 C C . LEU A 1 44 ? -5.007 -21.796 21.213 1.00 0.00 64 LEU A C 5
ATOM 11281 O O . LEU A 1 44 ? -4.246 -22.061 20.283 1.00 0.00 64 LEU A O 5
ATOM 11297 N N . LYS A 1 45 ? -6.309 -22.052 21.183 1.00 0.00 65 LYS A N 5
ATOM 11298 C CA . LYS A 1 45 ? -6.942 -22.671 20.019 1.00 0.00 65 LYS A CA 5
ATOM 11299 C C . LYS A 1 45 ? -7.093 -21.648 18.892 1.00 0.00 65 LYS A C 5
ATOM 11300 O O . LYS A 1 45 ? -8.101 -21.636 18.189 1.00 0.00 65 LYS A O 5
ATOM 11319 N N . THR A 1 46 ? -6.086 -20.788 18.728 1.00 0.00 66 THR A N 5
ATOM 11320 C CA . THR A 1 46 ? -6.121 -19.764 17.680 1.00 0.00 66 THR A CA 5
ATOM 11321 C C . THR A 1 46 ? -7.483 -19.068 17.634 1.00 0.00 66 THR A C 5
ATOM 11322 O O . THR A 1 46 ? -8.283 -19.192 18.562 1.00 0.00 66 THR A O 5
ATOM 11333 N N . GLY A 1 47 ? -7.740 -18.345 16.552 1.00 0.00 67 GLY A N 5
ATOM 11334 C CA . GLY A 1 47 ? -9.007 -17.644 16.400 1.00 0.00 67 GLY A CA 5
ATOM 11335 C C . GLY A 1 47 ? -10.177 -18.623 16.449 1.00 0.00 67 GLY A C 5
ATOM 11336 O O . GLY A 1 47 ? -11.309 -18.237 16.738 1.00 0.00 67 GLY A O 5
ATOM 11340 N N . SER A 1 48 ? -9.896 -19.891 16.160 1.00 0.00 68 SER A N 5
ATOM 11341 C CA . SER A 1 48 ? -10.935 -20.917 16.169 1.00 0.00 68 SER A CA 5
ATOM 11342 C C . SER A 1 48 ? -11.404 -21.189 17.595 1.00 0.00 68 SER A C 5
ATOM 11343 O O . SER A 1 48 ? -12.202 -22.096 17.834 1.00 0.00 68 SER A O 5
ATOM 11351 N N . LYS A 1 49 ? -10.901 -20.400 18.539 1.00 0.00 69 LYS A N 5
ATOM 11352 C CA . LYS A 1 49 ? -11.275 -20.568 19.936 1.00 0.00 69 LYS A CA 5
ATOM 11353 C C . LYS A 1 49 ? -12.762 -20.343 20.121 1.00 0.00 69 LYS A C 5
ATOM 11354 O O . LYS A 1 49 ? -13.435 -21.136 20.780 1.00 0.00 69 LYS A O 5
ATOM 11373 N N . VAL A 1 50 ? -13.274 -19.255 19.539 1.00 0.00 70 VAL A N 5
ATOM 11374 C CA . VAL A 1 50 ? -14.700 -18.915 19.641 1.00 0.00 70 VAL A CA 5
ATOM 11375 C C . VAL A 1 50 ? -15.374 -19.014 18.284 1.00 0.00 70 VAL A C 5
ATOM 11376 O O . VAL A 1 50 ? -16.596 -19.041 18.204 1.00 0.00 70 VAL A O 5
ATOM 11389 N N . THR A 1 51 ? -14.565 -19.069 17.228 1.00 0.00 71 THR A N 5
ATOM 11390 C CA . THR A 1 51 ? -15.089 -19.166 15.868 1.00 0.00 71 THR A CA 5
ATOM 11391 C C . THR A 1 51 ? -15.738 -17.847 15.447 1.00 0.00 71 THR A C 5
ATOM 11392 O O . THR A 1 51 ? -15.534 -17.374 14.331 1.00 0.00 71 THR A O 5
ATOM 11403 N N . SER A 1 52 ? -16.515 -17.261 16.351 1.00 0.00 72 SER A N 5
ATOM 11404 C CA . SER A 1 52 ? -17.192 -16.004 16.065 1.00 0.00 72 SER A CA 5
ATOM 11405 C C . SER A 1 52 ? -16.181 -14.909 15.756 1.00 0.00 72 SER A C 5
ATOM 11406 O O . SER A 1 52 ? -16.370 -14.119 14.832 1.00 0.00 72 SER A O 5
ATOM 11414 N N . GLY A 1 53 ? -15.107 -14.869 16.534 1.00 0.00 73 GLY A N 5
ATOM 11415 C CA . GLY A 1 53 ? -14.070 -13.867 16.335 1.00 0.00 73 GLY A CA 5
ATOM 11416 C C . GLY A 1 53 ? -13.427 -14.013 14.962 1.00 0.00 73 GLY A C 5
ATOM 11417 O O . GLY A 1 53 ? -13.035 -13.027 14.345 1.00 0.00 73 GLY A O 5
ATOM 11421 N N . GLY A 1 54 ? -13.321 -15.251 14.490 1.00 0.00 74 GLY A N 5
ATOM 11422 C CA . GLY A 1 54 ? -12.717 -15.510 13.188 1.00 0.00 74 GLY A CA 5
ATOM 11423 C C . GLY A 1 54 ? -13.418 -14.716 12.090 1.00 0.00 74 GLY A C 5
ATOM 11424 O O . GLY A 1 54 ? -12.766 -14.110 11.242 1.00 0.00 74 GLY A O 5
ATOM 11428 N N . LEU A 1 55 ? -14.747 -14.724 12.109 1.00 0.00 75 LEU A N 5
ATOM 11429 C CA . LEU A 1 55 ? -15.518 -13.997 11.104 1.00 0.00 75 LEU A CA 5
ATOM 11430 C C . LEU A 1 55 ? -15.245 -12.500 11.213 1.00 0.00 75 LEU A C 5
ATOM 11431 O O . LEU A 1 55 ? -15.083 -11.812 10.206 1.00 0.00 75 LEU A O 5
ATOM 11447 N N . ALA A 1 56 ? -15.198 -12.002 12.441 1.00 0.00 76 ALA A N 5
ATOM 11448 C CA . ALA A 1 56 ? -14.945 -10.588 12.667 1.00 0.00 76 ALA A CA 5
ATOM 11449 C C . ALA A 1 56 ? -13.473 -10.280 12.477 1.00 0.00 76 ALA A C 5
ATOM 11450 O O . ALA A 1 56 ? -13.100 -9.135 12.225 1.00 0.00 76 ALA A O 5
ATOM 11457 N N . LEU A 1 57 ? -12.633 -11.300 12.613 1.00 0.00 77 LEU A N 5
ATOM 11458 C CA . LEU A 1 57 ? -11.198 -11.099 12.463 1.00 0.00 77 LEU A CA 5
ATOM 11459 C C . LEU A 1 57 ? -10.855 -10.810 11.015 1.00 0.00 77 LEU A C 5
ATOM 11460 O O . LEU A 1 57 ? -10.309 -9.757 10.690 1.00 0.00 77 LEU A O 5
ATOM 11476 N N . ARG A 1 58 ? -11.146 -11.770 10.146 1.00 0.00 78 ARG A N 5
ATOM 11477 C CA . ARG A 1 58 ? -10.822 -11.618 8.740 1.00 0.00 78 ARG A CA 5
ATOM 11478 C C . ARG A 1 58 ? -11.494 -10.387 8.176 1.00 0.00 78 ARG A C 5
ATOM 11479 O O . ARG A 1 58 ? -11.097 -9.867 7.137 1.00 0.00 78 ARG A O 5
ATOM 11500 N N . GLU A 1 59 ? -12.520 -9.923 8.870 1.00 0.00 79 GLU A N 5
ATOM 11501 C CA . GLU A 1 59 ? -13.250 -8.752 8.425 1.00 0.00 79 GLU A CA 5
ATOM 11502 C C . GLU A 1 59 ? -12.373 -7.510 8.519 1.00 0.00 79 GLU A C 5
ATOM 11503 O O . GLU A 1 59 ? -12.430 -6.641 7.655 1.00 0.00 79 GLU A O 5
ATOM 11515 N N . ALA A 1 60 ? -11.568 -7.430 9.581 1.00 0.00 80 ALA A N 5
ATOM 11516 C CA . ALA A 1 60 ? -10.689 -6.275 9.788 1.00 0.00 80 ALA A CA 5
ATOM 11517 C C . ALA A 1 60 ? -9.397 -6.420 8.990 1.00 0.00 80 ALA A C 5
ATOM 11518 O O . ALA A 1 60 ? -8.753 -5.436 8.648 1.00 0.00 80 ALA A O 5
ATOM 11525 N N . LYS A 1 61 ? -9.025 -7.653 8.699 1.00 0.00 81 LYS A N 5
ATOM 11526 C CA . LYS A 1 61 ? -7.806 -7.915 7.946 1.00 0.00 81 LYS A CA 5
ATOM 11527 C C . LYS A 1 61 ? -7.889 -7.319 6.547 1.00 0.00 81 LYS A C 5
ATOM 11528 O O . LYS A 1 61 ? -6.885 -6.883 5.986 1.00 0.00 81 LYS A O 5
ATOM 11547 N N . VAL A 1 62 ? -9.093 -7.288 6.000 1.00 0.00 82 VAL A N 5
ATOM 11548 C CA . VAL A 1 62 ? -9.304 -6.727 4.668 1.00 0.00 82 VAL A CA 5
ATOM 11549 C C . VAL A 1 62 ? -9.483 -5.216 4.734 1.00 0.00 82 VAL A C 5
ATOM 11550 O O . VAL A 1 62 ? -9.204 -4.510 3.767 1.00 0.00 82 VAL A O 5
ATOM 11563 N N . GLN A 1 63 ? -9.963 -4.721 5.870 1.00 0.00 83 GLN A N 5
ATOM 11564 C CA . GLN A 1 63 ? -10.187 -3.290 6.030 1.00 0.00 83 GLN A CA 5
ATOM 11565 C C . GLN A 1 63 ? -8.894 -2.517 5.801 1.00 0.00 83 GLN A C 5
ATOM 11566 O O . GLN A 1 63 ? -8.918 -1.314 5.545 1.00 0.00 83 GLN A O 5
ATOM 11580 N N . ALA A 1 64 ? -7.768 -3.201 5.902 1.00 0.00 84 ALA A N 5
ATOM 11581 C CA . ALA A 1 64 ? -6.491 -2.537 5.711 1.00 0.00 84 ALA A CA 5
ATOM 11582 C C . ALA A 1 64 ? -6.361 -2.036 4.281 1.00 0.00 84 ALA A C 5
ATOM 11583 O O . ALA A 1 64 ? -6.290 -0.832 4.046 1.00 0.00 84 ALA A O 5
ATOM 11590 N N . ILE A 1 65 ? -6.312 -2.967 3.330 1.00 0.00 85 ILE A N 5
ATOM 11591 C CA . ILE A 1 65 ? -6.165 -2.621 1.910 1.00 0.00 85 ILE A CA 5
ATOM 11592 C C . ILE A 1 65 ? -7.106 -1.478 1.541 1.00 0.00 85 ILE A C 5
ATOM 11593 O O . ILE A 1 65 ? -6.768 -0.614 0.733 1.00 0.00 85 ILE A O 5
ATOM 11609 N N . VAL A 1 66 ? -8.283 -1.484 2.136 1.00 0.00 86 VAL A N 5
ATOM 11610 C CA . VAL A 1 66 ? -9.264 -0.446 1.871 1.00 0.00 86 VAL A CA 5
ATOM 11611 C C . VAL A 1 66 ? -8.708 0.912 2.282 1.00 0.00 86 VAL A C 5
ATOM 11612 O O . VAL A 1 66 ? -8.930 1.907 1.600 1.00 0.00 86 VAL A O 5
ATOM 11625 N N . GLU A 1 67 ? -7.988 0.945 3.406 1.00 0.00 87 GLU A N 5
ATOM 11626 C CA . GLU A 1 67 ? -7.401 2.191 3.905 1.00 0.00 87 GLU A CA 5
ATOM 11627 C C . GLU A 1 67 ? -6.225 2.635 3.034 1.00 0.00 87 GLU A C 5
ATOM 11628 O O . GLU A 1 67 ? -5.912 3.821 2.963 1.00 0.00 87 GLU A O 5
ATOM 11640 N N . THR A 1 68 ? -5.567 1.682 2.385 1.00 0.00 88 THR A N 5
ATOM 11641 C CA . THR A 1 68 ? -4.423 2.006 1.536 1.00 0.00 88 THR A CA 5
ATOM 11642 C C . THR A 1 68 ? -4.874 2.747 0.279 1.00 0.00 88 THR A C 5
ATOM 11643 O O . THR A 1 68 ? -4.190 3.650 -0.203 1.00 0.00 88 THR A O 5
ATOM 11654 N N . GLY A 1 69 ? -6.031 2.359 -0.246 1.00 0.00 89 GLY A N 5
ATOM 11655 C CA . GLY A 1 69 ? -6.563 2.992 -1.443 1.00 0.00 89 GLY A CA 5
ATOM 11656 C C . GLY A 1 69 ? -6.714 4.499 -1.254 1.00 0.00 89 GLY A C 5
ATOM 11657 O O . GLY A 1 69 ? -6.763 5.249 -2.227 1.00 0.00 89 GLY A O 5
ATOM 11661 N N . LYS A 1 70 ? -6.808 4.941 0.002 1.00 0.00 90 LYS A N 5
ATOM 11662 C CA . LYS A 1 70 ? -6.973 6.366 0.295 1.00 0.00 90 LYS A CA 5
ATOM 11663 C C . LYS A 1 70 ? -5.640 7.089 0.147 1.00 0.00 90 LYS A C 5
ATOM 11664 O O . LYS A 1 70 ? -5.558 8.145 -0.479 1.00 0.00 90 LYS A O 5
ATOM 11683 N N . PHE A 1 71 ? -4.600 6.520 0.733 1.00 0.00 91 PHE A N 5
ATOM 11684 C CA . PHE A 1 71 ? -3.286 7.133 0.671 1.00 0.00 91 PHE A CA 5
ATOM 11685 C C . PHE A 1 71 ? -2.755 7.102 -0.753 1.00 0.00 91 PHE A C 5
ATOM 11686 O O . PHE A 1 71 ? -1.967 7.953 -1.157 1.00 0.00 91 PHE A O 5
ATOM 11703 N N . LEU A 1 72 ? -3.187 6.100 -1.501 1.00 0.00 92 LEU A N 5
ATOM 11704 C CA . LEU A 1 72 ? -2.740 5.940 -2.877 1.00 0.00 92 LEU A CA 5
ATOM 11705 C C . LEU A 1 72 ? -3.229 7.114 -3.731 1.00 0.00 92 LEU A C 5
ATOM 11706 O O . LEU A 1 72 ? -2.596 7.498 -4.710 1.00 0.00 92 LEU A O 5
ATOM 11722 N N . LYS A 1 73 ? -4.365 7.677 -3.348 1.00 0.00 93 LYS A N 5
ATOM 11723 C CA . LYS A 1 73 ? -4.943 8.788 -4.087 1.00 0.00 93 LYS A CA 5
ATOM 11724 C C . LYS A 1 73 ? -4.141 10.057 -3.859 1.00 0.00 93 LYS A C 5
ATOM 11725 O O . LYS A 1 73 ? -4.206 10.996 -4.650 1.00 0.00 93 LYS A O 5
ATOM 11744 N N . ILE A 1 74 ? -3.382 10.084 -2.768 1.00 0.00 94 ILE A N 5
ATOM 11745 C CA . ILE A 1 74 ? -2.566 11.247 -2.438 1.00 0.00 94 ILE A CA 5
ATOM 11746 C C . ILE A 1 74 ? -1.254 11.231 -3.218 1.00 0.00 94 ILE A C 5
ATOM 11747 O O . ILE A 1 74 ? -0.849 12.241 -3.795 1.00 0.00 94 ILE A O 5
ATOM 11763 N N . ILE A 1 75 ? -0.581 10.085 -3.214 1.00 0.00 95 ILE A N 5
ATOM 11764 C CA . ILE A 1 75 ? 0.695 9.964 -3.904 1.00 0.00 95 ILE A CA 5
ATOM 11765 C C . ILE A 1 75 ? 0.498 10.157 -5.407 1.00 0.00 95 ILE A C 5
ATOM 11766 O O . ILE A 1 75 ? 1.277 10.849 -6.060 1.00 0.00 95 ILE A O 5
ATOM 11782 N N . GLU A 1 76 ? -0.546 9.535 -5.952 1.00 0.00 96 GLU A N 5
ATOM 11783 C CA . GLU A 1 76 ? -0.827 9.637 -7.381 1.00 0.00 96 GLU A CA 5
ATOM 11784 C C . GLU A 1 76 ? -0.865 11.097 -7.812 1.00 0.00 96 GLU A C 5
ATOM 11785 O O . GLU A 1 76 ? -0.455 11.439 -8.922 1.00 0.00 96 GLU A O 5
ATOM 11797 N N . GLU A 1 77 ? -1.360 11.955 -6.928 1.00 0.00 97 GLU A N 5
ATOM 11798 C CA . GLU A 1 77 ? -1.443 13.382 -7.222 1.00 0.00 97 GLU A CA 5
ATOM 11799 C C . GLU A 1 77 ? -0.094 14.043 -7.007 1.00 0.00 97 GLU A C 5
ATOM 11800 O O . GLU A 1 77 ? 0.133 15.166 -7.453 1.00 0.00 97 GLU A O 5
ATOM 11812 N N . GLU A 1 78 ? 0.807 13.340 -6.317 1.00 0.00 98 GLU A N 5
ATOM 11813 C CA . GLU A 1 78 ? 2.146 13.879 -6.043 1.00 0.00 98 GLU A CA 5
ATOM 11814 C C . GLU A 1 78 ? 3.111 13.510 -7.168 1.00 0.00 98 GLU A C 5
ATOM 11815 O O . GLU A 1 78 ? 4.045 14.253 -7.472 1.00 0.00 98 GLU A O 5
ATOM 11827 N N . ALA A 1 79 ? 2.874 12.356 -7.778 1.00 0.00 99 ALA A N 5
ATOM 11828 C CA . ALA A 1 79 ? 3.729 11.890 -8.858 1.00 0.00 99 ALA A CA 5
ATOM 11829 C C . ALA A 1 79 ? 3.614 12.808 -10.060 1.00 0.00 99 ALA A C 5
ATOM 11830 O O . ALA A 1 79 ? 4.605 13.104 -10.727 1.00 0.00 99 ALA A O 5
ATOM 11837 N N . LEU A 1 80 ? 2.395 13.245 -10.346 1.00 0.00 100 LEU A N 5
ATOM 11838 C CA . LEU A 1 80 ? 2.162 14.109 -11.491 1.00 0.00 100 LEU A CA 5
ATOM 11839 C C . LEU A 1 80 ? 3.067 15.323 -11.445 1.00 0.00 100 LEU A C 5
ATOM 11840 O O . LEU A 1 80 ? 3.850 15.567 -12.357 1.00 0.00 100 LEU A O 5
ATOM 11856 N N . LYS A 1 81 ? 2.951 16.083 -10.374 1.00 0.00 101 LYS A N 5
ATOM 11857 C CA . LYS A 1 81 ? 3.751 17.280 -10.219 1.00 0.00 101 LYS A CA 5
ATOM 11858 C C . LYS A 1 81 ? 5.216 16.926 -10.205 1.00 0.00 101 LYS A C 5
ATOM 11859 O O . LYS A 1 81 ? 6.069 17.803 -10.162 1.00 0.00 101 LYS A O 5
ATOM 11878 N N . LEU A 1 82 ? 5.517 15.629 -10.229 1.00 0.00 102 LEU A N 5
ATOM 11879 C CA . LEU A 1 82 ? 6.906 15.163 -10.187 1.00 0.00 102 LEU A CA 5
ATOM 11880 C C . LEU A 1 82 ? 7.421 14.872 -11.586 1.00 0.00 102 LEU A C 5
ATOM 11881 O O . LEU A 1 82 ? 8.622 14.901 -11.840 1.00 0.00 102 LEU A O 5
ATOM 11897 N N . LYS A 1 83 ? 6.513 14.601 -12.495 1.00 0.00 103 LYS A N 5
ATOM 11898 C CA . LYS A 1 83 ? 6.905 14.303 -13.856 1.00 0.00 103 LYS A CA 5
ATOM 11899 C C . LYS A 1 83 ? 7.810 15.402 -14.415 1.00 0.00 103 LYS A C 5
ATOM 11900 O O . LYS A 1 83 ? 8.660 15.151 -15.267 1.00 0.00 103 LYS A O 5
ATOM 11919 N N . GLU A 1 84 ? 7.591 16.631 -13.946 1.00 0.00 104 GLU A N 5
ATOM 11920 C CA . GLU A 1 84 ? 8.353 17.767 -14.429 1.00 0.00 104 GLU A CA 5
ATOM 11921 C C . GLU A 1 84 ? 9.846 17.545 -14.251 1.00 0.00 104 GLU A C 5
ATOM 11922 O O . GLU A 1 84 ? 10.636 17.847 -15.141 1.00 0.00 104 GLU A O 5
ATOM 11934 N N . THR A 1 85 ? 10.229 17.030 -13.088 1.00 0.00 105 THR A N 5
ATOM 11935 C CA . THR A 1 85 ? 11.640 16.786 -12.804 1.00 0.00 105 THR A CA 5
ATOM 11936 C C . THR A 1 85 ? 12.151 15.608 -13.624 1.00 0.00 105 THR A C 5
ATOM 11937 O O . THR A 1 85 ? 13.235 15.664 -14.202 1.00 0.00 105 THR A O 5
ATOM 11948 N N . GLY A 1 86 ? 11.360 14.541 -13.679 1.00 0.00 106 GLY A N 5
ATOM 11949 C CA . GLY A 1 86 ? 11.751 13.358 -14.445 1.00 0.00 106 GLY A CA 5
ATOM 11950 C C . GLY A 1 86 ? 13.037 12.752 -13.893 1.00 0.00 106 GLY A C 5
ATOM 11951 O O . GLY A 1 86 ? 13.557 11.775 -14.435 1.00 0.00 106 GLY A O 5
ATOM 11955 N N . ASN A 1 87 ? 13.548 13.337 -12.815 1.00 0.00 107 ASN A N 5
ATOM 11956 C CA . ASN A 1 87 ? 14.776 12.846 -12.205 1.00 0.00 107 ASN A CA 5
ATOM 11957 C C . ASN A 1 87 ? 14.575 11.430 -11.681 1.00 0.00 107 ASN A C 5
ATOM 11958 O O . ASN A 1 87 ? 13.738 11.192 -10.808 1.00 0.00 107 ASN A O 5
ATOM 11969 N N . SER A 1 88 ? 15.338 10.491 -12.230 1.00 0.00 108 SER A N 5
ATOM 11970 C CA . SER A 1 88 ? 15.227 9.099 -11.822 1.00 0.00 108 SER A CA 5
ATOM 11971 C C . SER A 1 88 ? 15.533 8.939 -10.343 1.00 0.00 108 SER A C 5
ATOM 11972 O O . SER A 1 88 ? 14.917 8.122 -9.670 1.00 0.00 108 SER A O 5
ATOM 11980 N N . GLY A 1 89 ? 16.490 9.721 -9.847 1.00 0.00 109 GLY A N 5
ATOM 11981 C CA . GLY A 1 89 ? 16.875 9.655 -8.439 1.00 0.00 109 GLY A CA 5
ATOM 11982 C C . GLY A 1 89 ? 15.738 10.098 -7.526 1.00 0.00 109 GLY A C 5
ATOM 11983 O O . GLY A 1 89 ? 15.474 9.472 -6.500 1.00 0.00 109 GLY A O 5
ATOM 11987 N N . GLN A 1 90 ? 15.069 11.185 -7.893 1.00 0.00 110 GLN A N 5
ATOM 11988 C CA . GLN A 1 90 ? 13.972 11.698 -7.079 1.00 0.00 110 GLN A CA 5
ATOM 11989 C C . GLN A 1 90 ? 12.803 10.716 -7.061 1.00 0.00 110 GLN A C 5
ATOM 11990 O O . GLN A 1 90 ? 12.336 10.306 -5.998 1.00 0.00 110 GLN A O 5
ATOM 12004 N N . PHE A 1 91 ? 12.336 10.350 -8.247 1.00 0.00 111 PHE A N 5
ATOM 12005 C CA . PHE A 1 91 ? 11.221 9.425 -8.362 1.00 0.00 111 PHE A CA 5
ATOM 12006 C C . PHE A 1 91 ? 11.576 8.108 -7.688 1.00 0.00 111 PHE A C 5
ATOM 12007 O O . PHE A 1 91 ? 10.702 7.316 -7.348 1.00 0.00 111 PHE A O 5
ATOM 12024 N N . LEU A 1 92 ? 12.859 7.854 -7.543 1.00 0.00 112 LEU A N 5
ATOM 12025 C CA . LEU A 1 92 ? 13.287 6.585 -6.978 1.00 0.00 112 LEU A CA 5
ATOM 12026 C C . LEU A 1 92 ? 12.623 6.346 -5.626 1.00 0.00 112 LEU A C 5
ATOM 12027 O O . LEU A 1 92 ? 12.195 5.235 -5.315 1.00 0.00 112 LEU A O 5
ATOM 12043 N N . ALA A 1 93 ? 12.537 7.393 -4.832 1.00 0.00 113 ALA A N 5
ATOM 12044 C CA . ALA A 1 93 ? 11.925 7.281 -3.529 1.00 0.00 113 ALA A CA 5
ATOM 12045 C C . ALA A 1 93 ? 10.496 6.810 -3.679 1.00 0.00 113 ALA A C 5
ATOM 12046 O O . ALA A 1 93 ? 9.966 6.131 -2.807 1.00 0.00 113 ALA A O 5
ATOM 12053 N N . MET A 1 94 ? 9.876 7.168 -4.800 1.00 0.00 114 MET A N 5
ATOM 12054 C CA . MET A 1 94 ? 8.502 6.766 -5.046 1.00 0.00 114 MET A CA 5
ATOM 12055 C C . MET A 1 94 ? 8.407 5.244 -5.115 1.00 0.00 114 MET A C 5
ATOM 12056 O O . MET A 1 94 ? 7.462 4.646 -4.602 1.00 0.00 114 MET A O 5
ATOM 12070 N N . PHE A 1 95 ? 9.391 4.623 -5.759 1.00 0.00 115 PHE A N 5
ATOM 12071 C CA . PHE A 1 95 ? 9.385 3.180 -5.901 1.00 0.00 115 PHE A CA 5
ATOM 12072 C C . PHE A 1 95 ? 9.459 2.510 -4.538 1.00 0.00 115 PHE A C 5
ATOM 12073 O O . PHE A 1 95 ? 8.885 1.460 -4.305 1.00 0.00 115 PHE A O 5
ATOM 12090 N N . ASP A 1 96 ? 10.206 3.124 -3.643 1.00 0.00 116 ASP A N 5
ATOM 12091 C CA . ASP A 1 96 ? 10.368 2.591 -2.290 1.00 0.00 116 ASP A CA 5
ATOM 12092 C C . ASP A 1 96 ? 9.240 3.054 -1.373 1.00 0.00 116 ASP A C 5
ATOM 12093 O O . ASP A 1 96 ? 9.023 2.483 -0.306 1.00 0.00 116 ASP A O 5
ATOM 12102 N N . LEU A 1 97 ? 8.554 4.115 -1.787 1.00 0.00 117 LEU A N 5
ATOM 12103 C CA . LEU A 1 97 ? 7.461 4.689 -0.993 1.00 0.00 117 LEU A CA 5
ATOM 12104 C C . LEU A 1 97 ? 6.162 3.935 -1.197 1.00 0.00 117 LEU A C 5
ATOM 12105 O O . LEU A 1 97 ? 5.394 3.771 -0.259 1.00 0.00 117 LEU A O 5
ATOM 12121 N N . MET A 1 98 ? 5.895 3.524 -2.437 1.00 0.00 118 MET A N 5
ATOM 12122 C CA . MET A 1 98 ? 4.648 2.821 -2.749 1.00 0.00 118 MET A CA 5
ATOM 12123 C C . MET A 1 98 ? 4.777 1.325 -2.466 1.00 0.00 118 MET A C 5
ATOM 12124 O O . MET A 1 98 ? 3.792 0.618 -2.361 1.00 0.00 118 MET A O 5
ATOM 12138 N N . LEU A 1 99 ? 6.009 0.842 -2.397 1.00 0.00 119 LEU A N 5
ATOM 12139 C CA . LEU A 1 99 ? 6.269 -0.586 -2.175 1.00 0.00 119 LEU A CA 5
ATOM 12140 C C . LEU A 1 99 ? 6.252 -0.946 -0.698 1.00 0.00 119 LEU A C 5
ATOM 12141 O O . LEU A 1 99 ? 5.905 -2.057 -0.315 1.00 0.00 119 LEU A O 5
ATOM 12157 N N . GLU A 1 100 ? 6.652 -0.013 0.132 1.00 0.00 120 GLU A N 5
ATOM 12158 C CA . GLU A 1 100 ? 6.695 -0.267 1.560 1.00 0.00 120 GLU A CA 5
ATOM 12159 C C . GLU A 1 100 ? 5.286 -0.343 2.142 1.00 0.00 120 GLU A C 5
ATOM 12160 O O . GLU A 1 100 ? 5.066 -0.970 3.173 1.00 0.00 120 GLU A O 5
ATOM 12172 N N . VAL A 1 101 ? 4.343 0.328 1.483 1.00 0.00 121 VAL A N 5
ATOM 12173 C CA . VAL A 1 101 ? 2.961 0.362 1.962 1.00 0.00 121 VAL A CA 5
ATOM 12174 C C . VAL A 1 101 ? 2.369 -1.050 2.041 1.00 0.00 121 VAL A C 5
ATOM 12175 O O . VAL A 1 101 ? 1.656 -1.383 2.985 1.00 0.00 121 VAL A O 5
ATOM 12188 N N . VAL A 1 102 ? 2.674 -1.866 1.020 1.00 0.00 122 VAL A N 5
ATOM 12189 C CA . VAL A 1 102 ? 2.180 -3.237 0.920 1.00 0.00 122 VAL A CA 5
ATOM 12190 C C . VAL A 1 102 ? 3.016 -4.184 1.767 1.00 0.00 122 VAL A C 5
ATOM 12191 O O . VAL A 1 102 ? 2.659 -5.345 1.963 1.00 0.00 122 VAL A O 5
ATOM 12204 N N . GLU A 1 103 ? 4.132 -3.676 2.276 1.00 0.00 123 GLU A N 5
ATOM 12205 C CA . GLU A 1 103 ? 5.021 -4.480 3.108 1.00 0.00 123 GLU A CA 5
ATOM 12206 C C . GLU A 1 103 ? 4.534 -4.534 4.557 1.00 0.00 123 GLU A C 5
ATOM 12207 O O . GLU A 1 103 ? 4.772 -5.515 5.259 1.00 0.00 123 GLU A O 5
ATOM 12219 N N . SER A 1 104 ? 3.864 -3.473 5.013 1.00 0.00 124 SER A N 5
ATOM 12220 C CA . SER A 1 104 ? 3.369 -3.420 6.390 1.00 0.00 124 SER A CA 5
ATOM 12221 C C . SER A 1 104 ? 2.082 -4.217 6.552 1.00 0.00 124 SER A C 5
ATOM 12222 O O . SER A 1 104 ? 1.670 -4.535 7.668 1.00 0.00 124 SER A O 5
ATOM 12230 N N . LEU A 1 105 ? 1.444 -4.529 5.431 1.00 0.00 125 LEU A N 5
ATOM 12231 C CA . LEU A 1 105 ? 0.199 -5.280 5.453 1.00 0.00 125 LEU A CA 5
ATOM 12232 C C . LEU A 1 105 ? 0.459 -6.721 5.855 1.00 0.00 125 LEU A C 5
ATOM 12233 O O . LEU A 1 105 ? -0.422 -7.384 6.371 1.00 0.00 125 LEU A O 5
ATOM 12249 N N . GLU A 1 106 ? 1.672 -7.203 5.620 1.00 0.00 126 GLU A N 5
ATOM 12250 C CA . GLU A 1 106 ? 2.017 -8.585 5.973 1.00 0.00 126 GLU A CA 5
ATOM 12251 C C . GLU A 1 106 ? 1.505 -8.961 7.375 1.00 0.00 126 GLU A C 5
ATOM 12252 O O . GLU A 1 106 ? 1.424 -10.138 7.724 1.00 0.00 126 GLU A O 5
ATOM 12264 N N . ASP A 1 107 ? 1.178 -7.945 8.166 1.00 0.00 127 ASP A N 5
ATOM 12265 C CA . ASP A 1 107 ? 0.680 -8.138 9.535 1.00 0.00 127 ASP A CA 5
ATOM 12266 C C . ASP A 1 107 ? -0.802 -8.525 9.553 1.00 0.00 127 ASP A C 5
ATOM 12267 O O . ASP A 1 107 ? -1.362 -8.797 10.615 1.00 0.00 127 ASP A O 5
ATOM 12276 N N . VAL A 1 108 ? -1.433 -8.526 8.373 1.00 0.00 128 VAL A N 5
ATOM 12277 C CA . VAL A 1 108 ? -2.859 -8.851 8.224 1.00 0.00 128 VAL A CA 5
ATOM 12278 C C . VAL A 1 108 ? -3.048 -10.124 7.384 1.00 0.00 128 VAL A C 5
ATOM 12279 O O . VAL A 1 108 ? -4.029 -10.245 6.647 1.00 0.00 128 VAL A O 5
ATOM 12292 N N . GLY A 1 109 ? -2.101 -11.057 7.475 1.00 0.00 129 GLY A N 5
ATOM 12293 C CA . GLY A 1 109 ? -2.193 -12.301 6.699 1.00 0.00 129 GLY A CA 5
ATOM 12294 C C . GLY A 1 109 ? -2.062 -12.034 5.229 1.00 0.00 129 GLY A C 5
ATOM 12295 O O . GLY A 1 109 ? -2.705 -12.697 4.419 1.00 0.00 129 GLY A O 5
ATOM 12299 N N . ILE A 1 110 ? -1.207 -11.080 4.876 1.00 0.00 130 ILE A N 5
ATOM 12300 C CA . ILE A 1 110 ? -0.973 -10.757 3.466 1.00 0.00 130 ILE A CA 5
ATOM 12301 C C . ILE A 1 110 ? 0.370 -11.342 3.045 1.00 0.00 130 ILE A C 5
ATOM 12302 O O . ILE A 1 110 ? 1.432 -10.901 3.484 1.00 0.00 130 ILE A O 5
ATOM 12318 N N . ILE A 1 111 ? 0.290 -12.342 2.186 1.00 0.00 131 ILE A N 5
ATOM 12319 C CA . ILE A 1 111 ? 1.464 -13.013 1.663 1.00 0.00 131 ILE A CA 5
ATOM 12320 C C . ILE A 1 111 ? 2.195 -12.099 0.686 1.00 0.00 131 ILE A C 5
ATOM 12321 O O . ILE A 1 111 ? 1.761 -10.962 0.461 1.00 0.00 131 ILE A O 5
ATOM 12337 N N . GLY A 1 112 ? 3.301 -12.600 0.117 1.00 0.00 132 GLY A N 5
ATOM 12338 C CA . GLY A 1 112 ? 4.094 -11.847 -0.851 1.00 0.00 132 GLY A CA 5
ATOM 12339 C C . GLY A 1 112 ? 3.230 -11.527 -2.053 1.00 0.00 132 GLY A C 5
ATOM 12340 O O . GLY A 1 112 ? 2.068 -11.185 -1.866 1.00 0.00 132 GLY A O 5
ATOM 12344 N N . LEU A 1 113 ? 3.823 -11.657 -3.268 1.00 0.00 133 LEU A N 5
ATOM 12345 C CA . LEU A 1 113 ? 3.153 -11.386 -4.568 1.00 0.00 133 LEU A CA 5
ATOM 12346 C C . LEU A 1 113 ? 3.717 -10.116 -5.182 1.00 0.00 133 LEU A C 5
ATOM 12347 O O . LEU A 1 113 ? 3.756 -9.962 -6.406 1.00 0.00 133 LEU A O 5
ATOM 12363 N N . LYS A 1 114 ? 4.153 -9.210 -4.327 1.00 0.00 134 LYS A N 5
ATOM 12364 C CA . LYS A 1 114 ? 4.712 -7.958 -4.802 1.00 0.00 134 LYS A CA 5
ATOM 12365 C C . LYS A 1 114 ? 5.981 -8.220 -5.594 1.00 0.00 134 LYS A C 5
ATOM 12366 O O . LYS A 1 114 ? 6.187 -7.622 -6.646 1.00 0.00 134 LYS A O 5
ATOM 12385 N N . ALA A 1 115 ? 6.836 -9.102 -5.073 1.00 0.00 135 ALA A N 5
ATOM 12386 C CA . ALA A 1 115 ? 8.110 -9.417 -5.729 1.00 0.00 135 ALA A CA 5
ATOM 12387 C C . ALA A 1 115 ? 7.945 -9.548 -7.240 1.00 0.00 135 ALA A C 5
ATOM 12388 O O . ALA A 1 115 ? 8.909 -9.428 -7.998 1.00 0.00 135 ALA A O 5
ATOM 12395 N N . ARG A 1 116 ? 6.710 -9.782 -7.661 1.00 0.00 136 ARG A N 5
ATOM 12396 C CA . ARG A 1 116 ? 6.390 -9.914 -9.072 1.00 0.00 136 ARG A CA 5
ATOM 12397 C C . ARG A 1 116 ? 6.527 -8.569 -9.789 1.00 0.00 136 ARG A C 5
ATOM 12398 O O . ARG A 1 116 ? 7.060 -8.508 -10.893 1.00 0.00 136 ARG A O 5
ATOM 12419 N N . VAL A 1 117 ? 6.028 -7.491 -9.167 1.00 0.00 137 VAL A N 5
ATOM 12420 C CA . VAL A 1 117 ? 6.102 -6.172 -9.783 1.00 0.00 137 VAL A CA 5
ATOM 12421 C C . VAL A 1 117 ? 7.549 -5.696 -9.893 1.00 0.00 137 VAL A C 5
ATOM 12422 O O . VAL A 1 117 ? 7.886 -4.876 -10.740 1.00 0.00 137 VAL A O 5
ATOM 12435 N N . LEU A 1 118 ? 8.392 -6.197 -9.005 1.00 0.00 138 LEU A N 5
ATOM 12436 C CA . LEU A 1 118 ? 9.783 -5.784 -8.984 1.00 0.00 138 LEU A CA 5
ATOM 12437 C C . LEU A 1 118 ? 10.456 -6.141 -10.289 1.00 0.00 138 LEU A C 5
ATOM 12438 O O . LEU A 1 118 ? 11.249 -5.359 -10.817 1.00 0.00 138 LEU A O 5
ATOM 12454 N N . GLU A 1 119 ? 10.155 -7.312 -10.822 1.00 0.00 139 GLU A N 5
ATOM 12455 C CA . GLU A 1 119 ? 10.757 -7.726 -12.061 1.00 0.00 139 GLU A CA 5
ATOM 12456 C C . GLU A 1 119 ? 10.324 -6.804 -13.195 1.00 0.00 139 GLU A C 5
ATOM 12457 O O . GLU A 1 119 ? 10.999 -6.703 -14.216 1.00 0.00 139 GLU A O 5
ATOM 12469 N N . GLU A 1 120 ? 9.178 -6.145 -13.025 1.00 0.00 140 GLU A N 5
ATOM 12470 C CA . GLU A 1 120 ? 8.670 -5.267 -14.058 1.00 0.00 140 GLU A CA 5
ATOM 12471 C C . GLU A 1 120 ? 9.702 -4.193 -14.395 1.00 0.00 140 GLU A C 5
ATOM 12472 O O . GLU A 1 120 ? 10.059 -3.999 -15.557 1.00 0.00 140 GLU A O 5
ATOM 12484 N N . SER A 1 121 ? 10.178 -3.500 -13.364 1.00 0.00 141 SER A N 5
ATOM 12485 C CA . SER A 1 121 ? 11.169 -2.447 -13.556 1.00 0.00 141 SER A CA 5
ATOM 12486 C C . SER A 1 121 ? 12.490 -3.042 -14.024 1.00 0.00 141 SER A C 5
ATOM 12487 O O . SER A 1 121 ? 13.252 -2.410 -14.749 1.00 0.00 141 SER A O 5
ATOM 12495 N N . LYS A 1 122 ? 12.766 -4.256 -13.588 1.00 0.00 142 LYS A N 5
ATOM 12496 C CA . LYS A 1 122 ? 14.007 -4.919 -13.956 1.00 0.00 142 LYS A CA 5
ATOM 12497 C C . LYS A 1 122 ? 14.083 -5.123 -15.467 1.00 0.00 142 LYS A C 5
ATOM 12498 O O . LYS A 1 122 ? 15.148 -4.973 -16.067 1.00 0.00 142 LYS A O 5
ATOM 12517 N N . ASN A 1 123 ? 12.955 -5.479 -16.075 1.00 0.00 143 ASN A N 5
ATOM 12518 C CA . ASN A 1 123 ? 12.917 -5.715 -17.511 1.00 0.00 143 ASN A CA 5
ATOM 12519 C C . ASN A 1 123 ? 13.077 -4.420 -18.270 1.00 0.00 143 ASN A C 5
ATOM 12520 O O . ASN A 1 123 ? 13.921 -4.321 -19.157 1.00 0.00 143 ASN A O 5
ATOM 12531 N N . ASN A 1 124 ? 12.256 -3.416 -17.917 1.00 0.00 144 ASN A N 5
ATOM 12532 C CA . ASN A 1 124 ? 12.312 -2.102 -18.583 1.00 0.00 144 ASN A CA 5
ATOM 12533 C C . ASN A 1 124 ? 12.721 -1.001 -17.592 1.00 0.00 144 ASN A C 5
ATOM 12534 O O . ASN A 1 124 ? 12.325 -1.037 -16.429 1.00 0.00 144 ASN A O 5
ATOM 12545 N N . PRO A 1 125 ? 13.495 -0.027 -18.023 1.00 0.00 145 PRO A N 5
ATOM 12546 C CA . PRO A 1 125 ? 13.952 1.085 -17.134 1.00 0.00 145 PRO A CA 5
ATOM 12547 C C . PRO A 1 125 ? 12.808 2.027 -16.771 1.00 0.00 145 PRO A C 5
ATOM 12548 O O . PRO A 1 125 ? 12.242 2.688 -17.640 1.00 0.00 145 PRO A O 5
ATOM 12559 N N . ILE A 1 126 ? 12.480 2.089 -15.480 1.00 0.00 146 ILE A N 5
ATOM 12560 C CA . ILE A 1 126 ? 11.406 2.969 -15.005 1.00 0.00 146 ILE A CA 5
ATOM 12561 C C . ILE A 1 126 ? 11.996 4.254 -14.438 1.00 0.00 146 ILE A C 5
ATOM 12562 O O . ILE A 1 126 ? 12.384 4.320 -13.274 1.00 0.00 146 ILE A O 5
ATOM 12578 N N . ASN A 1 127 ? 12.048 5.274 -15.288 1.00 0.00 147 ASN A N 5
ATOM 12579 C CA . ASN A 1 127 ? 12.580 6.579 -14.896 1.00 0.00 147 ASN A CA 5
ATOM 12580 C C . ASN A 1 127 ? 11.715 7.690 -15.474 1.00 0.00 147 ASN A C 5
ATOM 12581 O O . ASN A 1 127 ? 12.223 8.733 -15.887 1.00 0.00 147 ASN A O 5
ATOM 12592 N N . THR A 1 128 ? 10.399 7.467 -15.505 1.00 0.00 148 THR A N 5
ATOM 12593 C CA . THR A 1 128 ? 9.469 8.464 -16.030 1.00 0.00 148 THR A CA 5
ATOM 12594 C C . THR A 1 128 ? 8.121 8.349 -15.318 1.00 0.00 148 THR A C 5
ATOM 12595 O O . THR A 1 128 ? 7.531 7.270 -15.244 1.00 0.00 148 THR A O 5
ATOM 12606 N N . ALA A 1 129 ? 7.643 9.468 -14.795 1.00 0.00 149 ALA A N 5
ATOM 12607 C CA . ALA A 1 129 ? 6.370 9.493 -14.089 1.00 0.00 149 ALA A CA 5
ATOM 12608 C C . ALA A 1 129 ? 5.225 9.113 -15.023 1.00 0.00 149 ALA A C 5
ATOM 12609 O O . ALA A 1 129 ? 4.160 8.713 -14.578 1.00 0.00 149 ALA A O 5
ATOM 12616 N N . GLU A 1 130 ? 5.436 9.270 -16.322 1.00 0.00 150 GLU A N 5
ATOM 12617 C CA . GLU A 1 130 ? 4.394 8.946 -17.293 1.00 0.00 150 GLU A CA 5
ATOM 12618 C C . GLU A 1 130 ? 4.106 7.443 -17.282 1.00 0.00 150 GLU A C 5
ATOM 12619 O O . GLU A 1 130 ? 3.051 7.003 -16.830 1.00 0.00 150 GLU A O 5
ATOM 12631 N N . ARG A 1 131 ? 5.057 6.666 -17.793 1.00 0.00 151 ARG A N 5
ATOM 12632 C CA . ARG A 1 131 ? 4.900 5.219 -17.853 1.00 0.00 151 ARG A CA 5
ATOM 12633 C C . ARG A 1 131 ? 4.661 4.655 -16.464 1.00 0.00 151 ARG A C 5
ATOM 12634 O O . ARG A 1 131 ? 4.140 3.552 -16.307 1.00 0.00 151 ARG A O 5
ATOM 12655 N N . LEU A 1 132 ? 5.074 5.406 -15.456 1.00 0.00 152 LEU A N 5
ATOM 12656 C CA . LEU A 1 132 ? 4.928 4.946 -14.084 1.00 0.00 152 LEU A CA 5
ATOM 12657 C C . LEU A 1 132 ? 3.477 4.619 -13.784 1.00 0.00 152 LEU A C 5
ATOM 12658 O O . LEU A 1 132 ? 3.185 3.625 -13.127 1.00 0.00 152 LEU A O 5
ATOM 12674 N N . LEU A 1 133 ? 2.573 5.470 -14.243 1.00 0.00 153 LEU A N 5
ATOM 12675 C CA . LEU A 1 133 ? 1.147 5.265 -13.992 1.00 0.00 153 LEU A CA 5
ATOM 12676 C C . LEU A 1 133 ? 0.765 3.814 -14.274 1.00 0.00 153 LEU A C 5
ATOM 12677 O O . LEU A 1 133 ? -0.245 3.315 -13.777 1.00 0.00 153 LEU A O 5
ATOM 12693 N N . ALA A 1 134 ? 1.585 3.143 -15.065 1.00 0.00 154 ALA A N 5
ATOM 12694 C CA . ALA A 1 134 ? 1.339 1.750 -15.398 1.00 0.00 154 ALA A CA 5
ATOM 12695 C C . ALA A 1 134 ? 1.586 0.848 -14.197 1.00 0.00 154 ALA A C 5
ATOM 12696 O O . ALA A 1 134 ? 0.905 -0.158 -14.019 1.00 0.00 154 ALA A O 5
ATOM 12703 N N . ALA A 1 135 ? 2.565 1.211 -13.366 1.00 0.00 155 ALA A N 5
ATOM 12704 C CA . ALA A 1 135 ? 2.889 0.415 -12.186 1.00 0.00 155 ALA A CA 5
ATOM 12705 C C . ALA A 1 135 ? 1.726 0.397 -11.202 1.00 0.00 155 ALA A C 5
ATOM 12706 O O . ALA A 1 135 ? 1.297 -0.662 -10.752 1.00 0.00 155 ALA A O 5
ATOM 12713 N N . LYS A 1 136 ? 1.224 1.580 -10.859 1.00 0.00 156 LYS A N 5
ATOM 12714 C CA . LYS A 1 136 ? 0.123 1.679 -9.912 1.00 0.00 156 LYS A CA 5
ATOM 12715 C C . LYS A 1 136 ? -1.079 0.890 -10.423 1.00 0.00 156 LYS A C 5
ATOM 12716 O O . LYS A 1 136 ? -1.686 0.119 -9.697 1.00 0.00 156 LYS A O 5
ATOM 12735 N N . ALA A 1 137 ? -1.407 1.094 -11.682 1.00 0.00 157 ALA A N 5
ATOM 12736 C CA . ALA A 1 137 ? -2.549 0.394 -12.271 1.00 0.00 157 ALA A CA 5
ATOM 12737 C C . ALA A 1 137 ? -2.408 -1.116 -12.109 1.00 0.00 157 ALA A C 5
ATOM 12738 O O . ALA A 1 137 ? -3.381 -1.810 -11.820 1.00 0.00 157 ALA A O 5
ATOM 12745 N N . GLN A 1 138 ? -1.195 -1.615 -12.291 1.00 0.00 158 GLN A N 5
ATOM 12746 C CA . GLN A 1 138 ? -0.935 -3.047 -12.154 1.00 0.00 158 GLN A CA 5
ATOM 12747 C C . GLN A 1 138 ? -0.975 -3.472 -10.688 1.00 0.00 158 GLN A C 5
ATOM 12748 O O . GLN A 1 138 ? -1.554 -4.502 -10.350 1.00 0.00 158 GLN A O 5
ATOM 12762 N N . ILE A 1 139 ? -0.347 -2.684 -9.827 1.00 0.00 159 ILE A N 5
ATOM 12763 C CA . ILE A 1 139 ? -0.311 -3.017 -8.401 1.00 0.00 159 ILE A CA 5
ATOM 12764 C C . ILE A 1 139 ? -1.706 -2.941 -7.794 1.00 0.00 159 ILE A C 5
ATOM 12765 O O . ILE A 1 139 ? -2.111 -3.815 -7.029 1.00 0.00 159 ILE A O 5
ATOM 12781 N N . GLU A 1 140 ? -2.436 -1.885 -8.133 1.00 0.00 160 GLU A N 5
ATOM 12782 C CA . GLU A 1 140 ? -3.778 -1.702 -7.606 1.00 0.00 160 GLU A CA 5
ATOM 12783 C C . GLU A 1 140 ? -4.627 -2.925 -7.904 1.00 0.00 160 GLU A C 5
ATOM 12784 O O . GLU A 1 140 ? -5.347 -3.424 -7.038 1.00 0.00 160 GLU A O 5
ATOM 12796 N N . ASN A 1 141 ? -4.534 -3.411 -9.129 1.00 0.00 161 ASN A N 5
ATOM 12797 C CA . ASN A 1 141 ? -5.302 -4.584 -9.517 1.00 0.00 161 ASN A CA 5
ATOM 12798 C C . ASN A 1 141 ? -5.089 -5.708 -8.514 1.00 0.00 161 ASN A C 5
ATOM 12799 O O . ASN A 1 141 ? -6.035 -6.189 -7.897 1.00 0.00 161 ASN A O 5
ATOM 12810 N N . GLN A 1 142 ? -3.835 -6.125 -8.350 1.00 0.00 162 GLN A N 5
ATOM 12811 C CA . GLN A 1 142 ? -3.516 -7.204 -7.422 1.00 0.00 162 GLN A CA 5
ATOM 12812 C C . GLN A 1 142 ? -4.222 -7.015 -6.085 1.00 0.00 162 GLN A C 5
ATOM 12813 O O . GLN A 1 142 ? -4.756 -7.965 -5.523 1.00 0.00 162 GLN A O 5
ATOM 12827 N N . LEU A 1 143 ? -4.234 -5.784 -5.586 1.00 0.00 163 LEU A N 5
ATOM 12828 C CA . LEU A 1 143 ? -4.886 -5.490 -4.312 1.00 0.00 163 LEU A CA 5
ATOM 12829 C C . LEU A 1 143 ? -6.393 -5.673 -4.429 1.00 0.00 163 LEU A C 5
ATOM 12830 O O . LEU A 1 143 ? -7.030 -6.267 -3.560 1.00 0.00 163 LEU A O 5
ATOM 12846 N N . LYS A 1 144 ? -6.955 -5.153 -5.505 1.00 0.00 164 LYS A N 5
ATOM 12847 C CA . LYS A 1 144 ? -8.387 -5.260 -5.727 1.00 0.00 164 LYS A CA 5
ATOM 12848 C C . LYS A 1 144 ? -8.775 -6.697 -6.022 1.00 0.00 164 LYS A C 5
ATOM 12849 O O . LYS A 1 144 ? -9.945 -7.056 -5.929 1.00 0.00 164 LYS A O 5
ATOM 12868 N N . VAL A 1 145 ? -7.792 -7.521 -6.394 1.00 0.00 165 VAL A N 5
ATOM 12869 C CA . VAL A 1 145 ? -8.062 -8.923 -6.712 1.00 0.00 165 VAL A CA 5
ATOM 12870 C C . VAL A 1 145 ? -8.067 -9.773 -5.438 1.00 0.00 165 VAL A C 5
ATOM 12871 O O . VAL A 1 145 ? -9.063 -10.421 -5.120 1.00 0.00 165 VAL A O 5
ATOM 12884 N N . VAL A 1 146 ? -6.946 -9.769 -4.723 1.00 0.00 166 VAL A N 5
ATOM 12885 C CA . VAL A 1 146 ? -6.827 -10.565 -3.507 1.00 0.00 166 VAL A CA 5
ATOM 12886 C C . VAL A 1 146 ? -7.958 -10.251 -2.541 1.00 0.00 166 VAL A C 5
ATOM 12887 O O . VAL A 1 146 ? -8.329 -11.078 -1.714 1.00 0.00 166 VAL A O 5
ATOM 12900 N N . LYS A 1 147 ? -8.507 -9.049 -2.665 1.00 0.00 167 LYS A N 5
ATOM 12901 C CA . LYS A 1 147 ? -9.608 -8.638 -1.805 1.00 0.00 167 LYS A CA 5
ATOM 12902 C C . LYS A 1 147 ? -10.815 -9.547 -2.015 1.00 0.00 167 LYS A C 5
ATOM 12903 O O . LYS A 1 147 ? -11.508 -9.901 -1.064 1.00 0.00 167 LYS A O 5
ATOM 12922 N N . GLU A 1 148 ? -11.068 -9.915 -3.265 1.00 0.00 168 GLU A N 5
ATOM 12923 C CA . GLU A 1 148 ? -12.201 -10.780 -3.586 1.00 0.00 168 GLU A CA 5
ATOM 12924 C C . GLU A 1 148 ? -11.952 -12.207 -3.108 1.00 0.00 168 GLU A C 5
ATOM 12925 O O . GLU A 1 148 ? -12.884 -12.908 -2.709 1.00 0.00 168 GLU A O 5
ATOM 12937 N N . LYS A 1 149 ? -10.697 -12.636 -3.161 1.00 0.00 169 LYS A N 5
ATOM 12938 C CA . LYS A 1 149 ? -10.341 -13.991 -2.749 1.00 0.00 169 LYS A CA 5
ATOM 12939 C C . LYS A 1 149 ? -10.612 -14.181 -1.259 1.00 0.00 169 LYS A C 5
ATOM 12940 O O . LYS A 1 149 ? -10.556 -15.300 -0.749 1.00 0.00 169 LYS A O 5
ATOM 12959 N N . GLN A 1 150 ? -10.902 -13.092 -0.560 1.00 0.00 170 GLN A N 5
ATOM 12960 C CA . GLN A 1 150 ? -11.176 -13.157 0.874 1.00 0.00 170 GLN A CA 5
ATOM 12961 C C . GLN A 1 150 ? -12.661 -13.371 1.122 1.00 0.00 170 GLN A C 5
ATOM 12962 O O . GLN A 1 150 ? -13.075 -13.646 2.248 1.00 0.00 170 GLN A O 5
ATOM 12976 N N . ASN A 1 151 ? -13.461 -13.248 0.058 1.00 0.00 171 ASN A N 5
ATOM 12977 C CA . ASN A 1 151 ? -14.918 -13.429 0.157 1.00 0.00 171 ASN A CA 5
ATOM 12978 C C . ASN A 1 151 ? -15.351 -14.704 -0.551 1.00 0.00 171 ASN A C 5
ATOM 12979 O O . ASN A 1 151 ? -16.520 -14.857 -0.910 1.00 0.00 171 ASN A O 5
ATOM 12990 N N . ILE A 1 152 ? -14.397 -15.616 -0.759 1.00 0.00 172 ILE A N 5
ATOM 12991 C CA . ILE A 1 152 ? -14.679 -16.891 -1.439 1.00 0.00 172 ILE A CA 5
ATOM 12992 C C . ILE A 1 152 ? -14.004 -18.057 -0.722 1.00 0.00 172 ILE A C 5
ATOM 12993 O O . ILE A 1 152 ? -14.415 -19.208 -0.870 1.00 0.00 172 ILE A O 5
ATOM 13009 N N . GLU A 1 153 ? -12.970 -17.756 0.058 1.00 0.00 173 GLU A N 5
ATOM 13010 C CA . GLU A 1 153 ? -12.251 -18.787 0.782 1.00 0.00 173 GLU A CA 5
ATOM 13011 C C . GLU A 1 153 ? -11.961 -19.984 -0.131 1.00 0.00 173 GLU A C 5
ATOM 13012 O O . GLU A 1 153 ? -12.606 -21.027 -0.023 1.00 0.00 173 GLU A O 5
ATOM 13024 N N . ASN A 1 154 ? -10.998 -19.820 -1.029 1.00 0.00 174 ASN A N 5
ATOM 13025 C CA . ASN A 1 154 ? -10.647 -20.891 -1.951 1.00 0.00 174 ASN A CA 5
ATOM 13026 C C . ASN A 1 154 ? -10.075 -22.079 -1.187 1.00 0.00 174 ASN A C 5
ATOM 13027 O O . ASN A 1 154 ? -8.951 -22.024 -0.686 1.00 0.00 174 ASN A O 5
ATOM 13038 N N . GLY A 1 155 ? -10.854 -23.151 -1.101 1.00 0.00 175 GLY A N 5
ATOM 13039 C CA . GLY A 1 155 ? -10.411 -24.346 -0.395 1.00 0.00 175 GLY A CA 5
ATOM 13040 C C . GLY A 1 155 ? -10.256 -24.073 1.097 1.00 0.00 175 GLY A C 5
ATOM 13041 O O . GLY A 1 155 ? -9.409 -24.671 1.762 1.00 0.00 175 GLY A O 5
ATOM 13045 N N . GLY A 1 156 ? -11.075 -23.164 1.618 1.00 0.00 176 GLY A N 5
ATOM 13046 C CA . GLY A 1 156 ? -11.015 -22.818 3.034 1.00 0.00 176 GLY A CA 5
ATOM 13047 C C . GLY A 1 156 ? -9.729 -22.063 3.356 1.00 0.00 176 GLY A C 5
ATOM 13048 O O . GLY A 1 156 ? -8.790 -22.628 3.915 1.00 0.00 176 GLY A O 5
ATOM 13052 N N . GLU A 1 157 ? -9.693 -20.778 3.000 1.00 0.00 177 GLU A N 5
ATOM 13053 C CA . GLU A 1 157 ? -8.515 -19.951 3.255 1.00 0.00 177 GLU A CA 5
ATOM 13054 C C . GLU A 1 157 ? -8.428 -19.590 4.736 1.00 0.00 177 GLU A C 5
ATOM 13055 O O . GLU A 1 157 ? -8.564 -18.425 5.108 1.00 0.00 177 GLU A O 5
ATOM 13067 N N . LYS A 1 158 ? -8.202 -20.597 5.571 1.00 0.00 178 LYS A N 5
ATOM 13068 C CA . LYS A 1 158 ? -8.099 -20.375 7.008 1.00 0.00 178 LYS A CA 5
ATOM 13069 C C . LYS A 1 158 ? -6.901 -19.491 7.329 1.00 0.00 178 LYS A C 5
ATOM 13070 O O . LYS A 1 158 ? -6.982 -18.591 8.163 1.00 0.00 178 LYS A O 5
ATOM 13089 N N . LYS A 1 159 ? -5.788 -19.757 6.661 1.00 0.00 179 LYS A N 5
ATOM 13090 C CA . LYS A 1 159 ? -4.572 -18.982 6.879 1.00 0.00 179 LYS A CA 5
ATOM 13091 C C . LYS A 1 159 ? -4.101 -19.111 8.332 1.00 0.00 179 LYS A C 5
ATOM 13092 O O . LYS A 1 159 ? -4.335 -20.130 8.989 1.00 0.00 179 LYS A O 5
ATOM 13111 N N . ASN A 1 160 ? -3.434 -18.065 8.812 1.00 0.00 180 ASN A N 5
ATOM 13112 C CA . ASN A 1 160 ? -2.927 -18.039 10.172 1.00 0.00 180 ASN A CA 5
ATOM 13113 C C . ASN A 1 160 ? -2.020 -19.235 10.416 1.00 0.00 180 ASN A C 5
ATOM 13114 O O . ASN A 1 160 ? -1.921 -19.729 11.537 1.00 0.00 180 ASN A O 5
ATOM 13125 N N . ASN A 1 161 ? -1.358 -19.703 9.353 1.00 0.00 181 ASN A N 5
ATOM 13126 C CA . ASN A 1 161 ? -0.455 -20.857 9.445 1.00 0.00 181 ASN A CA 5
ATOM 13127 C C . ASN A 1 161 ? 0.998 -20.403 9.417 1.00 0.00 181 ASN A C 5
ATOM 13128 O O . ASN A 1 161 ? 1.915 -21.219 9.523 1.00 0.00 181 ASN A O 5
ATOM 13139 N N . LYS A 1 162 ? 1.204 -19.094 9.270 1.00 0.00 182 LYS A N 5
ATOM 13140 C CA . LYS A 1 162 ? 2.554 -18.521 9.221 1.00 0.00 182 LYS A CA 5
ATOM 13141 C C . LYS A 1 162 ? 2.984 -18.070 10.611 1.00 0.00 182 LYS A C 5
ATOM 13142 O O . LYS A 1 162 ? 3.852 -17.206 10.757 1.00 0.00 182 LYS A O 5
ATOM 13161 N N . SER A 1 163 ? 2.379 -18.665 11.628 1.00 0.00 183 SER A N 5
ATOM 13162 C CA . SER A 1 163 ? 2.713 -18.321 13.001 1.00 0.00 183 SER A CA 5
ATOM 13163 C C . SER A 1 163 ? 4.185 -18.605 13.278 1.00 0.00 183 SER A C 5
ATOM 13164 O O . SER A 1 163 ? 4.760 -18.071 14.226 1.00 0.00 183 SER A O 5
ATOM 13172 N N . LYS A 1 164 ? 4.791 -19.449 12.447 1.00 0.00 184 LYS A N 5
ATOM 13173 C CA . LYS A 1 164 ? 6.199 -19.794 12.616 1.00 0.00 184 LYS A CA 5
ATOM 13174 C C . LYS A 1 164 ? 7.081 -18.586 12.320 1.00 0.00 184 LYS A C 5
ATOM 13175 O O . LYS A 1 164 ? 6.930 -17.930 11.290 1.00 0.00 184 LYS A O 5
ATOM 13194 N N . LYS A 1 165 ? 8.006 -18.300 13.231 1.00 0.00 185 LYS A N 5
ATOM 13195 C CA . LYS A 1 165 ? 8.913 -17.171 13.060 1.00 0.00 185 LYS A CA 5
ATOM 13196 C C . LYS A 1 165 ? 8.129 -15.882 12.832 1.00 0.00 185 LYS A C 5
ATOM 13197 O O . LYS A 1 165 ? 8.050 -15.383 11.710 1.00 0.00 185 LYS A O 5
ATOM 13216 N N . LYS A 1 166 ? 7.551 -15.345 13.902 1.00 0.00 186 LYS A N 5
ATOM 13217 C CA . LYS A 1 166 ? 6.780 -14.111 13.801 1.00 0.00 186 LYS A CA 5
ATOM 13218 C C . LYS A 1 166 ? 6.450 -13.578 15.189 1.00 0.00 186 LYS A C 5
ATOM 13219 O O . LYS A 1 166 ? 5.512 -14.041 15.837 1.00 0.00 186 LYS A O 5
ATOM 13238 N N . LYS A 1 167 ? 7.230 -12.601 15.641 1.00 0.00 187 LYS A N 5
ATOM 13239 C CA . LYS A 1 167 ? 7.015 -12.006 16.957 1.00 0.00 187 LYS A CA 5
ATOM 13240 C C . LYS A 1 167 ? 6.996 -13.085 18.037 1.00 0.00 187 LYS A C 5
ATOM 13241 O O . LYS A 1 167 ? 5.963 -13.714 18.199 1.00 0.00 187 LYS A O 5
ATOM 13261 N N . SER A 1 1 ? 16.083 34.316 5.391 1.00 0.00 21 SER A N 6
ATOM 13262 C CA . SER A 1 1 ? 15.766 34.288 6.848 1.00 0.00 21 SER A CA 6
ATOM 13263 C C . SER A 1 1 ? 14.423 33.602 7.058 1.00 0.00 21 SER A C 6
ATOM 13264 O O . SER A 1 1 ? 13.623 34.023 7.893 1.00 0.00 21 SER A O 6
ATOM 13274 N N . SER A 1 2 ? 14.179 32.539 6.296 1.00 0.00 22 SER A N 6
ATOM 13275 C CA . SER A 1 2 ? 12.925 31.797 6.410 1.00 0.00 22 SER A CA 6
ATOM 13276 C C . SER A 1 2 ? 13.117 30.355 5.958 1.00 0.00 22 SER A C 6
ATOM 13277 O O . SER A 1 2 ? 13.958 30.064 5.108 1.00 0.00 22 SER A O 6
ATOM 13285 N N . ILE A 1 3 ? 12.325 29.454 6.528 1.00 0.00 23 ILE A N 6
ATOM 13286 C CA . ILE A 1 3 ? 12.411 28.049 6.172 1.00 0.00 23 ILE A CA 6
ATOM 13287 C C . ILE A 1 3 ? 11.977 27.832 4.727 1.00 0.00 23 ILE A C 6
ATOM 13288 O O . ILE A 1 3 ? 12.516 26.974 4.026 1.00 0.00 23 ILE A O 6
ATOM 13304 N N . GLY A 1 4 ? 10.979 28.595 4.298 1.00 0.00 24 GLY A N 6
ATOM 13305 C CA . GLY A 1 4 ? 10.463 28.468 2.938 1.00 0.00 24 GLY A CA 6
ATOM 13306 C C . GLY A 1 4 ? 9.461 27.322 2.836 1.00 0.00 24 GLY A C 6
ATOM 13307 O O . GLY A 1 4 ? 9.555 26.481 1.943 1.00 0.00 24 GLY A O 6
ATOM 13311 N N . LEU A 1 5 ? 8.501 27.297 3.757 1.00 0.00 25 LEU A N 6
ATOM 13312 C CA . LEU A 1 5 ? 7.484 26.252 3.756 1.00 0.00 25 LEU A CA 6
ATOM 13313 C C . LEU A 1 5 ? 8.134 24.883 3.814 1.00 0.00 25 LEU A C 6
ATOM 13314 O O . LEU A 1 5 ? 9.347 24.773 3.979 1.00 0.00 25 LEU A O 6
ATOM 13330 N N . VAL A 1 6 ? 7.320 23.837 3.672 1.00 0.00 26 VAL A N 6
ATOM 13331 C CA . VAL A 1 6 ? 7.826 22.464 3.704 1.00 0.00 26 VAL A CA 6
ATOM 13332 C C . VAL A 1 6 ? 7.615 21.784 2.356 1.00 0.00 26 VAL A C 6
ATOM 13333 O O . VAL A 1 6 ? 7.432 20.571 2.288 1.00 0.00 26 VAL A O 6
ATOM 13346 N N . GLU A 1 7 ? 7.643 22.571 1.289 1.00 0.00 27 GLU A N 6
ATOM 13347 C CA . GLU A 1 7 ? 7.452 22.028 -0.051 1.00 0.00 27 GLU A CA 6
ATOM 13348 C C . GLU A 1 7 ? 8.513 20.983 -0.357 1.00 0.00 27 GLU A C 6
ATOM 13349 O O . GLU A 1 7 ? 8.285 20.066 -1.146 1.00 0.00 27 GLU A O 6
ATOM 13361 N N . ARG A 1 8 ? 9.681 21.127 0.260 1.00 0.00 28 ARG A N 6
ATOM 13362 C CA . ARG A 1 8 ? 10.780 20.185 0.040 1.00 0.00 28 ARG A CA 6
ATOM 13363 C C . ARG A 1 8 ? 10.737 19.073 1.076 1.00 0.00 28 ARG A C 6
ATOM 13364 O O . ARG A 1 8 ? 10.110 19.221 2.121 1.00 0.00 28 ARG A O 6
ATOM 13385 N N . THR A 1 9 ? 11.406 17.963 0.773 1.00 0.00 29 THR A N 6
ATOM 13386 C CA . THR A 1 9 ? 11.443 16.825 1.686 1.00 0.00 29 THR A CA 6
ATOM 13387 C C . THR A 1 9 ? 10.057 16.216 1.848 1.00 0.00 29 THR A C 6
ATOM 13388 O O . THR A 1 9 ? 9.807 15.092 1.413 1.00 0.00 29 THR A O 6
ATOM 13399 N N . ASN A 1 10 ? 9.157 16.965 2.478 1.00 0.00 30 ASN A N 6
ATOM 13400 C CA . ASN A 1 10 ? 7.797 16.492 2.694 1.00 0.00 30 ASN A CA 6
ATOM 13401 C C . ASN A 1 10 ? 7.045 16.398 1.373 1.00 0.00 30 ASN A C 6
ATOM 13402 O O . ASN A 1 10 ? 5.824 16.270 1.354 1.00 0.00 30 ASN A O 6
ATOM 13413 N N . ALA A 1 11 ? 7.781 16.462 0.267 1.00 0.00 31 ALA A N 6
ATOM 13414 C CA . ALA A 1 11 ? 7.172 16.376 -1.055 1.00 0.00 31 ALA A CA 6
ATOM 13415 C C . ALA A 1 11 ? 6.729 14.948 -1.353 1.00 0.00 31 ALA A C 6
ATOM 13416 O O . ALA A 1 11 ? 5.584 14.708 -1.720 1.00 0.00 31 ALA A O 6
ATOM 13423 N N . ALA A 1 12 ? 7.649 14.002 -1.196 1.00 0.00 32 ALA A N 6
ATOM 13424 C CA . ALA A 1 12 ? 7.350 12.598 -1.452 1.00 0.00 32 ALA A CA 6
ATOM 13425 C C . ALA A 1 12 ? 6.451 12.038 -0.358 1.00 0.00 32 ALA A C 6
ATOM 13426 O O . ALA A 1 12 ? 6.120 10.853 -0.360 1.00 0.00 32 ALA A O 6
ATOM 13433 N N . LEU A 1 13 ? 6.069 12.896 0.584 1.00 0.00 33 LEU A N 6
ATOM 13434 C CA . LEU A 1 13 ? 5.214 12.473 1.690 1.00 0.00 33 LEU A CA 6
ATOM 13435 C C . LEU A 1 13 ? 5.851 11.307 2.440 1.00 0.00 33 LEU A C 6
ATOM 13436 O O . LEU A 1 13 ? 5.165 10.388 2.890 1.00 0.00 33 LEU A O 6
ATOM 13452 N N . GLU A 1 14 ? 7.164 11.347 2.572 1.00 0.00 34 GLU A N 6
ATOM 13453 C CA . GLU A 1 14 ? 7.873 10.287 3.266 1.00 0.00 34 GLU A CA 6
ATOM 13454 C C . GLU A 1 14 ? 7.492 10.264 4.741 1.00 0.00 34 GLU A C 6
ATOM 13455 O O . GLU A 1 14 ? 7.369 9.200 5.346 1.00 0.00 34 GLU A O 6
ATOM 13467 N N . SER A 1 15 ? 7.321 11.440 5.323 1.00 0.00 35 SER A N 6
ATOM 13468 C CA . SER A 1 15 ? 6.957 11.540 6.731 1.00 0.00 35 SER A CA 6
ATOM 13469 C C . SER A 1 15 ? 5.548 11.009 6.963 1.00 0.00 35 SER A C 6
ATOM 13470 O O . SER A 1 15 ? 5.300 10.270 7.916 1.00 0.00 35 SER A O 6
ATOM 13478 N N . SER A 1 16 ? 4.624 11.397 6.090 1.00 0.00 36 SER A N 6
ATOM 13479 C CA . SER A 1 16 ? 3.237 10.964 6.213 1.00 0.00 36 SER A CA 6
ATOM 13480 C C . SER A 1 16 ? 3.100 9.487 5.866 1.00 0.00 36 SER A C 6
ATOM 13481 O O . SER A 1 16 ? 2.260 8.786 6.428 1.00 0.00 36 SER A O 6
ATOM 13489 N N . SER A 1 17 ? 3.923 9.025 4.933 1.00 0.00 37 SER A N 6
ATOM 13490 C CA . SER A 1 17 ? 3.873 7.634 4.507 1.00 0.00 37 SER A CA 6
ATOM 13491 C C . SER A 1 17 ? 4.084 6.701 5.687 1.00 0.00 37 SER A C 6
ATOM 13492 O O . SER A 1 17 ? 3.430 5.667 5.788 1.00 0.00 37 SER A O 6
ATOM 13500 N N . LYS A 1 18 ? 4.988 7.078 6.584 1.00 0.00 38 LYS A N 6
ATOM 13501 C CA . LYS A 1 18 ? 5.273 6.265 7.761 1.00 0.00 38 LYS A CA 6
ATOM 13502 C C . LYS A 1 18 ? 3.982 5.841 8.455 1.00 0.00 38 LYS A C 6
ATOM 13503 O O . LYS A 1 18 ? 3.941 4.827 9.148 1.00 0.00 38 LYS A O 6
ATOM 13522 N N . ASP A 1 19 ? 2.935 6.638 8.277 1.00 0.00 39 ASP A N 6
ATOM 13523 C CA . ASP A 1 19 ? 1.661 6.346 8.905 1.00 0.00 39 ASP A CA 6
ATOM 13524 C C . ASP A 1 19 ? 1.089 5.044 8.386 1.00 0.00 39 ASP A C 6
ATOM 13525 O O . ASP A 1 19 ? 0.816 4.140 9.160 1.00 0.00 39 ASP A O 6
ATOM 13534 N N . LEU A 1 20 ? 0.914 4.947 7.076 1.00 0.00 40 LEU A N 6
ATOM 13535 C CA . LEU A 1 20 ? 0.344 3.754 6.483 1.00 0.00 40 LEU A CA 6
ATOM 13536 C C . LEU A 1 20 ? 0.915 2.489 7.119 1.00 0.00 40 LEU A C 6
ATOM 13537 O O . LEU A 1 20 ? 0.190 1.529 7.379 1.00 0.00 40 LEU A O 6
ATOM 13553 N N . LYS A 1 21 ? 2.200 2.500 7.364 1.00 0.00 41 LYS A N 6
ATOM 13554 C CA . LYS A 1 21 ? 2.859 1.346 7.950 1.00 0.00 41 LYS A CA 6
ATOM 13555 C C . LYS A 1 21 ? 2.264 1.009 9.303 1.00 0.00 41 LYS A C 6
ATOM 13556 O O . LYS A 1 21 ? 1.895 -0.137 9.559 1.00 0.00 41 LYS A O 6
ATOM 13575 N N . ASN A 1 22 ? 2.180 2.001 10.174 1.00 0.00 42 ASN A N 6
ATOM 13576 C CA . ASN A 1 22 ? 1.645 1.793 11.515 1.00 0.00 42 ASN A CA 6
ATOM 13577 C C . ASN A 1 22 ? 0.134 1.916 11.526 1.00 0.00 42 ASN A C 6
ATOM 13578 O O . ASN A 1 22 ? -0.514 1.456 12.443 1.00 0.00 42 ASN A O 6
ATOM 13589 N N . LYS A 1 23 ? -0.415 2.560 10.513 1.00 0.00 43 LYS A N 6
ATOM 13590 C CA . LYS A 1 23 ? -1.851 2.782 10.442 1.00 0.00 43 LYS A CA 6
ATOM 13591 C C . LYS A 1 23 ? -2.624 1.539 10.853 1.00 0.00 43 LYS A C 6
ATOM 13592 O O . LYS A 1 23 ? -3.689 1.634 11.466 1.00 0.00 43 LYS A O 6
ATOM 13611 N N . ILE A 1 24 ? -2.087 0.392 10.515 1.00 0.00 44 ILE A N 6
ATOM 13612 C CA . ILE A 1 24 ? -2.743 -0.861 10.839 1.00 0.00 44 ILE A CA 6
ATOM 13613 C C . ILE A 1 24 ? -2.983 -0.968 12.329 1.00 0.00 44 ILE A C 6
ATOM 13614 O O . ILE A 1 24 ? -4.007 -1.503 12.749 1.00 0.00 44 ILE A O 6
ATOM 13630 N N . LEU A 1 25 ? -2.025 -0.510 13.120 1.00 0.00 45 LEU A N 6
ATOM 13631 C CA . LEU A 1 25 ? -2.132 -0.618 14.574 1.00 0.00 45 LEU A CA 6
ATOM 13632 C C . LEU A 1 25 ? -3.577 -0.380 15.026 1.00 0.00 45 LEU A C 6
ATOM 13633 O O . LEU A 1 25 ? -3.998 -0.877 16.057 1.00 0.00 45 LEU A O 6
ATOM 13649 N N . LYS A 1 26 ? -4.307 0.416 14.245 1.00 0.00 46 LYS A N 6
ATOM 13650 C CA . LYS A 1 26 ? -5.686 0.735 14.562 1.00 0.00 46 LYS A CA 6
ATOM 13651 C C . LYS A 1 26 ? -6.591 -0.414 14.136 1.00 0.00 46 LYS A C 6
ATOM 13652 O O . LYS A 1 26 ? -7.475 -0.830 14.878 1.00 0.00 46 LYS A O 6
ATOM 13671 N N . ILE A 1 27 ? -6.359 -0.928 12.936 1.00 0.00 47 ILE A N 6
ATOM 13672 C CA . ILE A 1 27 ? -7.154 -2.035 12.419 1.00 0.00 47 ILE A CA 6
ATOM 13673 C C . ILE A 1 27 ? -7.032 -3.251 13.316 1.00 0.00 47 ILE A C 6
ATOM 13674 O O . ILE A 1 27 ? -7.874 -4.150 13.280 1.00 0.00 47 ILE A O 6
ATOM 13690 N N . LYS A 1 28 ? -5.981 -3.277 14.122 1.00 0.00 48 LYS A N 6
ATOM 13691 C CA . LYS A 1 28 ? -5.758 -4.392 15.038 1.00 0.00 48 LYS A CA 6
ATOM 13692 C C . LYS A 1 28 ? -6.623 -4.259 16.288 1.00 0.00 48 LYS A C 6
ATOM 13693 O O . LYS A 1 28 ? -7.130 -5.253 16.807 1.00 0.00 48 LYS A O 6
ATOM 13712 N N . LYS A 1 29 ? -6.771 -3.035 16.768 1.00 0.00 49 LYS A N 6
ATOM 13713 C CA . LYS A 1 29 ? -7.557 -2.787 17.969 1.00 0.00 49 LYS A CA 6
ATOM 13714 C C . LYS A 1 29 ? -8.973 -3.318 17.796 1.00 0.00 49 LYS A C 6
ATOM 13715 O O . LYS A 1 29 ? -9.577 -3.822 18.745 1.00 0.00 49 LYS A O 6
ATOM 13734 N N . GLU A 1 30 ? -9.504 -3.194 16.586 1.00 0.00 50 GLU A N 6
ATOM 13735 C CA . GLU A 1 30 ? -10.854 -3.656 16.315 1.00 0.00 50 GLU A CA 6
ATOM 13736 C C . GLU A 1 30 ? -11.029 -5.111 16.743 1.00 0.00 50 GLU A C 6
ATOM 13737 O O . GLU A 1 30 ? -11.778 -5.406 17.673 1.00 0.00 50 GLU A O 6
ATOM 13749 N N . ALA A 1 31 ? -10.342 -6.013 16.053 1.00 0.00 51 ALA A N 6
ATOM 13750 C CA . ALA A 1 31 ? -10.442 -7.432 16.363 1.00 0.00 51 ALA A CA 6
ATOM 13751 C C . ALA A 1 31 ? -10.058 -7.692 17.818 1.00 0.00 51 ALA A C 6
ATOM 13752 O O . ALA A 1 31 ? -10.601 -8.589 18.457 1.00 0.00 51 ALA A O 6
ATOM 13759 N N . THR A 1 32 ? -9.124 -6.901 18.326 1.00 0.00 52 THR A N 6
ATOM 13760 C CA . THR A 1 32 ? -8.670 -7.064 19.701 1.00 0.00 52 THR A CA 6
ATOM 13761 C C . THR A 1 32 ? -9.819 -6.855 20.683 1.00 0.00 52 THR A C 6
ATOM 13762 O O . THR A 1 32 ? -10.028 -7.662 21.588 1.00 0.00 52 THR A O 6
ATOM 13773 N N . GLY A 1 33 ? -10.560 -5.769 20.497 1.00 0.00 53 GLY A N 6
ATOM 13774 C CA . GLY A 1 33 ? -11.679 -5.461 21.377 1.00 0.00 53 GLY A CA 6
ATOM 13775 C C . GLY A 1 33 ? -12.669 -6.615 21.423 1.00 0.00 53 GLY A C 6
ATOM 13776 O O . GLY A 1 33 ? -13.421 -6.765 22.386 1.00 0.00 53 GLY A O 6
ATOM 13780 N N . LYS A 1 34 ? -12.674 -7.427 20.370 1.00 0.00 54 LYS A N 6
ATOM 13781 C CA . LYS A 1 34 ? -13.587 -8.565 20.294 1.00 0.00 54 LYS A CA 6
ATOM 13782 C C . LYS A 1 34 ? -13.040 -9.746 21.077 1.00 0.00 54 LYS A C 6
ATOM 13783 O O . LYS A 1 34 ? -13.514 -10.873 20.930 1.00 0.00 54 LYS A O 6
ATOM 13802 N N . GLY A 1 35 ? -12.045 -9.481 21.914 1.00 0.00 55 GLY A N 6
ATOM 13803 C CA . GLY A 1 35 ? -11.449 -10.533 22.732 1.00 0.00 55 GLY A CA 6
ATOM 13804 C C . GLY A 1 35 ? -10.597 -11.470 21.890 1.00 0.00 55 GLY A C 6
ATOM 13805 O O . GLY A 1 35 ? -10.548 -12.674 22.143 1.00 0.00 55 GLY A O 6
ATOM 13809 N N . VAL A 1 36 ? -9.928 -10.915 20.887 1.00 0.00 56 VAL A N 6
ATOM 13810 C CA . VAL A 1 36 ? -9.072 -11.712 20.007 1.00 0.00 56 VAL A CA 6
ATOM 13811 C C . VAL A 1 36 ? -7.633 -11.649 20.485 1.00 0.00 56 VAL A C 6
ATOM 13812 O O . VAL A 1 36 ? -7.170 -10.606 20.949 1.00 0.00 56 VAL A O 6
ATOM 13825 N N . LEU A 1 37 ? -6.924 -12.772 20.370 1.00 0.00 57 LEU A N 6
ATOM 13826 C CA . LEU A 1 37 ? -5.524 -12.842 20.796 1.00 0.00 57 LEU A CA 6
ATOM 13827 C C . LEU A 1 37 ? -4.620 -13.122 19.609 1.00 0.00 57 LEU A C 6
ATOM 13828 O O . LEU A 1 37 ? -4.846 -14.062 18.849 1.00 0.00 57 LEU A O 6
ATOM 13844 N N . PHE A 1 38 ? -3.586 -12.301 19.455 1.00 0.00 58 PHE A N 6
ATOM 13845 C CA . PHE A 1 38 ? -2.640 -12.471 18.351 1.00 0.00 58 PHE A CA 6
ATOM 13846 C C . PHE A 1 38 ? -1.469 -13.345 18.784 1.00 0.00 58 PHE A C 6
ATOM 13847 O O . PHE A 1 38 ? -0.499 -13.505 18.042 1.00 0.00 58 PHE A O 6
ATOM 13864 N N . GLU A 1 39 ? -1.563 -13.906 19.984 1.00 0.00 59 GLU A N 6
ATOM 13865 C CA . GLU A 1 39 ? -0.502 -14.759 20.501 1.00 0.00 59 GLU A CA 6
ATOM 13866 C C . GLU A 1 39 ? -0.396 -16.036 19.679 1.00 0.00 59 GLU A C 6
ATOM 13867 O O . GLU A 1 39 ? 0.702 -16.472 19.332 1.00 0.00 59 GLU A O 6
ATOM 13879 N N . ALA A 1 40 ? -1.544 -16.636 19.368 1.00 0.00 60 ALA A N 6
ATOM 13880 C CA . ALA A 1 40 ? -1.571 -17.867 18.581 1.00 0.00 60 ALA A CA 6
ATOM 13881 C C . ALA A 1 40 ? -2.660 -17.796 17.528 1.00 0.00 60 ALA A C 6
ATOM 13882 O O . ALA A 1 40 ? -2.417 -18.118 16.369 1.00 0.00 60 ALA A O 6
ATOM 13889 N N . PHE A 1 41 ? -3.862 -17.397 17.942 1.00 0.00 61 PHE A N 6
ATOM 13890 C CA . PHE A 1 41 ? -4.992 -17.301 17.022 1.00 0.00 61 PHE A CA 6
ATOM 13891 C C . PHE A 1 41 ? -5.376 -18.677 16.490 1.00 0.00 61 PHE A C 6
ATOM 13892 O O . PHE A 1 41 ? -6.520 -18.907 16.100 1.00 0.00 61 PHE A O 6
ATOM 13909 N N . THR A 1 42 ? -4.414 -19.597 16.476 1.00 0.00 62 THR A N 6
ATOM 13910 C CA . THR A 1 42 ? -4.660 -20.950 15.994 1.00 0.00 62 THR A CA 6
ATOM 13911 C C . THR A 1 42 ? -3.775 -21.944 16.729 1.00 0.00 62 THR A C 6
ATOM 13912 O O . THR A 1 42 ? -2.690 -21.600 17.199 1.00 0.00 62 THR A O 6
ATOM 13923 N N . GLY A 1 43 ? -4.241 -23.187 16.825 1.00 0.00 63 GLY A N 6
ATOM 13924 C CA . GLY A 1 43 ? -3.481 -24.235 17.506 1.00 0.00 63 GLY A CA 6
ATOM 13925 C C . GLY A 1 43 ? -3.931 -24.373 18.954 1.00 0.00 63 GLY A C 6
ATOM 13926 O O . GLY A 1 43 ? -3.690 -25.392 19.595 1.00 0.00 63 GLY A O 6
ATOM 13930 N N . LEU A 1 44 ? -4.591 -23.344 19.468 1.00 0.00 64 LEU A N 6
ATOM 13931 C CA . LEU A 1 44 ? -5.077 -23.365 20.849 1.00 0.00 64 LEU A CA 6
ATOM 13932 C C . LEU A 1 44 ? -6.394 -24.136 20.934 1.00 0.00 64 LEU A C 6
ATOM 13933 O O . LEU A 1 44 ? -6.663 -25.016 20.119 1.00 0.00 64 LEU A O 6
ATOM 13949 N N . LYS A 1 45 ? -7.227 -23.774 21.907 1.00 0.00 65 LYS A N 6
ATOM 13950 C CA . LYS A 1 45 ? -8.526 -24.410 22.067 1.00 0.00 65 LYS A CA 6
ATOM 13951 C C . LYS A 1 45 ? -9.485 -23.930 20.987 1.00 0.00 65 LYS A C 6
ATOM 13952 O O . LYS A 1 45 ? -10.642 -23.609 21.266 1.00 0.00 65 LYS A O 6
ATOM 13971 N N . THR A 1 46 ? -9.004 -23.884 19.747 1.00 0.00 66 THR A N 6
ATOM 13972 C CA . THR A 1 46 ? -9.833 -23.438 18.626 1.00 0.00 66 THR A CA 6
ATOM 13973 C C . THR A 1 46 ? -11.219 -24.080 18.684 1.00 0.00 66 THR A C 6
ATOM 13974 O O . THR A 1 46 ? -12.172 -23.580 18.090 1.00 0.00 66 THR A O 6
ATOM 13985 N N . GLY A 1 47 ? -11.318 -25.182 19.419 1.00 0.00 67 GLY A N 6
ATOM 13986 C CA . GLY A 1 47 ? -12.589 -25.880 19.560 1.00 0.00 67 GLY A CA 6
ATOM 13987 C C . GLY A 1 47 ? -13.627 -24.999 20.245 1.00 0.00 67 GLY A C 6
ATOM 13988 O O . GLY A 1 47 ? -14.736 -24.829 19.746 1.00 0.00 67 GLY A O 6
ATOM 13992 N N . SER A 1 48 ? -13.254 -24.435 21.389 1.00 0.00 68 SER A N 6
ATOM 13993 C CA . SER A 1 48 ? -14.158 -23.563 22.133 1.00 0.00 68 SER A CA 6
ATOM 13994 C C . SER A 1 48 ? -14.377 -22.253 21.383 1.00 0.00 68 SER A C 6
ATOM 13995 O O . SER A 1 48 ? -15.465 -21.679 21.421 1.00 0.00 68 SER A O 6
ATOM 14003 N N . LYS A 1 49 ? -13.330 -21.778 20.719 1.00 0.00 69 LYS A N 6
ATOM 14004 C CA . LYS A 1 49 ? -13.411 -20.529 19.982 1.00 0.00 69 LYS A CA 6
ATOM 14005 C C . LYS A 1 49 ? -14.403 -20.643 18.845 1.00 0.00 69 LYS A C 6
ATOM 14006 O O . LYS A 1 49 ? -14.860 -19.630 18.316 1.00 0.00 69 LYS A O 6
ATOM 14025 N N . VAL A 1 50 ? -14.741 -21.882 18.474 1.00 0.00 70 VAL A N 6
ATOM 14026 C CA . VAL A 1 50 ? -15.692 -22.131 17.381 1.00 0.00 70 VAL A CA 6
ATOM 14027 C C . VAL A 1 50 ? -15.591 -21.049 16.309 1.00 0.00 70 VAL A C 6
ATOM 14028 O O . VAL A 1 50 ? -16.595 -20.611 15.753 1.00 0.00 70 VAL A O 6
ATOM 14041 N N . THR A 1 51 ? -14.366 -20.584 16.067 1.00 0.00 71 THR A N 6
ATOM 14042 C CA . THR A 1 51 ? -14.137 -19.524 15.093 1.00 0.00 71 THR A CA 6
ATOM 14043 C C . THR A 1 51 ? -15.121 -18.376 15.295 1.00 0.00 71 THR A C 6
ATOM 14044 O O . THR A 1 51 ? -15.904 -18.049 14.401 1.00 0.00 71 THR A O 6
ATOM 14055 N N . SER A 1 52 ? -15.090 -17.772 16.477 1.00 0.00 72 SER A N 6
ATOM 14056 C CA . SER A 1 52 ? -15.989 -16.663 16.785 1.00 0.00 72 SER A CA 6
ATOM 14057 C C . SER A 1 52 ? -15.379 -15.345 16.330 1.00 0.00 72 SER A C 6
ATOM 14058 O O . SER A 1 52 ? -16.010 -14.571 15.611 1.00 0.00 72 SER A O 6
ATOM 14066 N N . GLY A 1 53 ? -14.145 -15.089 16.757 1.00 0.00 73 GLY A N 6
ATOM 14067 C CA . GLY A 1 53 ? -13.456 -13.854 16.390 1.00 0.00 73 GLY A CA 6
ATOM 14068 C C . GLY A 1 53 ? -12.881 -13.951 14.983 1.00 0.00 73 GLY A C 6
ATOM 14069 O O . GLY A 1 53 ? -12.380 -12.966 14.439 1.00 0.00 73 GLY A O 6
ATOM 14073 N N . GLY A 1 54 ? -12.951 -15.142 14.400 1.00 0.00 74 GLY A N 6
ATOM 14074 C CA . GLY A 1 54 ? -12.427 -15.354 13.057 1.00 0.00 74 GLY A CA 6
ATOM 14075 C C . GLY A 1 54 ? -13.090 -14.409 12.060 1.00 0.00 74 GLY A C 6
ATOM 14076 O O . GLY A 1 54 ? -12.412 -13.724 11.295 1.00 0.00 74 GLY A O 6
ATOM 14080 N N . LEU A 1 55 ? -14.418 -14.375 12.076 1.00 0.00 75 LEU A N 6
ATOM 14081 C CA . LEU A 1 55 ? -15.156 -13.505 11.165 1.00 0.00 75 LEU A CA 6
ATOM 14082 C C . LEU A 1 55 ? -14.839 -12.042 11.455 1.00 0.00 75 LEU A C 6
ATOM 14083 O O . LEU A 1 55 ? -14.631 -11.252 10.538 1.00 0.00 75 LEU A O 6
ATOM 14099 N N . ALA A 1 56 ? -14.807 -11.691 12.736 1.00 0.00 76 ALA A N 6
ATOM 14100 C CA . ALA A 1 56 ? -14.516 -10.320 13.132 1.00 0.00 76 ALA A CA 6
ATOM 14101 C C . ALA A 1 56 ? -13.110 -9.937 12.697 1.00 0.00 76 ALA A C 6
ATOM 14102 O O . ALA A 1 56 ? -12.864 -8.808 12.270 1.00 0.00 76 ALA A O 6
ATOM 14109 N N . LEU A 1 57 ? -12.184 -10.882 12.804 1.00 0.00 77 LEU A N 6
ATOM 14110 C CA . LEU A 1 57 ? -10.807 -10.634 12.413 1.00 0.00 77 LEU A CA 6
ATOM 14111 C C . LEU A 1 57 ? -10.654 -10.717 10.895 1.00 0.00 77 LEU A C 6
ATOM 14112 O O . LEU A 1 57 ? -9.673 -10.225 10.330 1.00 0.00 77 LEU A O 6
ATOM 14128 N N . ARG A 1 58 ? -11.618 -11.354 10.243 1.00 0.00 78 ARG A N 6
ATOM 14129 C CA . ARG A 1 58 ? -11.579 -11.498 8.791 1.00 0.00 78 ARG A CA 6
ATOM 14130 C C . ARG A 1 58 ? -11.840 -10.158 8.113 1.00 0.00 78 ARG A C 6
ATOM 14131 O O . ARG A 1 58 ? -11.126 -9.768 7.190 1.00 0.00 78 ARG A O 6
ATOM 14152 N N . GLU A 1 59 ? -12.871 -9.459 8.571 1.00 0.00 79 GLU A N 6
ATOM 14153 C CA . GLU A 1 59 ? -13.219 -8.161 8.005 1.00 0.00 79 GLU A CA 6
ATOM 14154 C C . GLU A 1 59 ? -12.133 -7.139 8.311 1.00 0.00 79 GLU A C 6
ATOM 14155 O O . GLU A 1 59 ? -12.066 -6.082 7.684 1.00 0.00 79 GLU A O 6
ATOM 14167 N N . ALA A 1 60 ? -11.288 -7.457 9.288 1.00 0.00 80 ALA A N 6
ATOM 14168 C CA . ALA A 1 60 ? -10.205 -6.554 9.673 1.00 0.00 80 ALA A CA 6
ATOM 14169 C C . ALA A 1 60 ? -9.144 -6.485 8.579 1.00 0.00 80 ALA A C 6
ATOM 14170 O O . ALA A 1 60 ? -8.667 -5.405 8.231 1.00 0.00 80 ALA A O 6
ATOM 14177 N N . LYS A 1 61 ? -8.782 -7.641 8.040 1.00 0.00 81 LYS A N 6
ATOM 14178 C CA . LYS A 1 61 ? -7.778 -7.699 6.986 1.00 0.00 81 LYS A CA 6
ATOM 14179 C C . LYS A 1 61 ? -8.240 -6.907 5.770 1.00 0.00 81 LYS A C 6
ATOM 14180 O O . LYS A 1 61 ? -7.426 -6.441 4.974 1.00 0.00 81 LYS A O 6
ATOM 14199 N N . VAL A 1 62 ? -9.555 -6.766 5.629 1.00 0.00 82 VAL A N 6
ATOM 14200 C CA . VAL A 1 62 ? -10.119 -6.020 4.506 1.00 0.00 82 VAL A CA 6
ATOM 14201 C C . VAL A 1 62 ? -10.141 -4.527 4.806 1.00 0.00 82 VAL A C 6
ATOM 14202 O O . VAL A 1 62 ? -9.820 -3.704 3.950 1.00 0.00 82 VAL A O 6
ATOM 14215 N N . GLN A 1 63 ? -10.528 -4.181 6.030 1.00 0.00 83 GLN A N 6
ATOM 14216 C CA . GLN A 1 63 ? -10.590 -2.779 6.433 1.00 0.00 83 GLN A CA 6
ATOM 14217 C C . GLN A 1 63 ? -9.294 -2.062 6.079 1.00 0.00 83 GLN A C 6
ATOM 14218 O O . GLN A 1 63 ? -9.283 -0.844 5.902 1.00 0.00 83 GLN A O 6
ATOM 14232 N N . ALA A 1 64 ? -8.206 -2.822 5.990 1.00 0.00 84 ALA A N 6
ATOM 14233 C CA . ALA A 1 64 ? -6.912 -2.236 5.666 1.00 0.00 84 ALA A CA 6
ATOM 14234 C C . ALA A 1 64 ? -6.918 -1.707 4.244 1.00 0.00 84 ALA A C 6
ATOM 14235 O O . ALA A 1 64 ? -6.877 -0.500 4.029 1.00 0.00 84 ALA A O 6
ATOM 14242 N N . ILE A 1 65 ? -6.978 -2.615 3.274 1.00 0.00 85 ILE A N 6
ATOM 14243 C CA . ILE A 1 65 ? -6.981 -2.228 1.860 1.00 0.00 85 ILE A CA 6
ATOM 14244 C C . ILE A 1 65 ? -7.840 -0.986 1.648 1.00 0.00 85 ILE A C 6
ATOM 14245 O O . ILE A 1 65 ? -7.423 -0.035 0.995 1.00 0.00 85 ILE A O 6
ATOM 14261 N N . VAL A 1 66 ? -9.024 -0.982 2.244 1.00 0.00 86 VAL A N 6
ATOM 14262 C CA . VAL A 1 66 ? -9.921 0.162 2.132 1.00 0.00 86 VAL A CA 6
ATOM 14263 C C . VAL A 1 66 ? -9.175 1.460 2.434 1.00 0.00 86 VAL A C 6
ATOM 14264 O O . VAL A 1 66 ? -9.360 2.464 1.746 1.00 0.00 86 VAL A O 6
ATOM 14277 N N . GLU A 1 67 ? -8.345 1.434 3.468 1.00 0.00 87 GLU A N 6
ATOM 14278 C CA . GLU A 1 67 ? -7.581 2.615 3.851 1.00 0.00 87 GLU A CA 6
ATOM 14279 C C . GLU A 1 67 ? -6.462 2.878 2.847 1.00 0.00 87 GLU A C 6
ATOM 14280 O O . GLU A 1 67 ? -6.139 4.027 2.550 1.00 0.00 87 GLU A O 6
ATOM 14292 N N . THR A 1 68 ? -5.865 1.803 2.341 1.00 0.00 88 THR A N 6
ATOM 14293 C CA . THR A 1 68 ? -4.771 1.931 1.383 1.00 0.00 88 THR A CA 6
ATOM 14294 C C . THR A 1 68 ? -5.258 2.584 0.099 1.00 0.00 88 THR A C 6
ATOM 14295 O O . THR A 1 68 ? -4.676 3.554 -0.371 1.00 0.00 88 THR A O 6
ATOM 14306 N N . GLY A 1 69 ? -6.334 2.046 -0.466 1.00 0.00 89 GLY A N 6
ATOM 14307 C CA . GLY A 1 69 ? -6.893 2.591 -1.698 1.00 0.00 89 GLY A CA 6
ATOM 14308 C C . GLY A 1 69 ? -7.071 4.100 -1.596 1.00 0.00 89 GLY A C 6
ATOM 14309 O O . GLY A 1 69 ? -6.924 4.818 -2.581 1.00 0.00 89 GLY A O 6
ATOM 14313 N N . LYS A 1 70 ? -7.388 4.578 -0.396 1.00 0.00 90 LYS A N 6
ATOM 14314 C CA . LYS A 1 70 ? -7.578 6.006 -0.175 1.00 0.00 90 LYS A CA 6
ATOM 14315 C C . LYS A 1 70 ? -6.243 6.738 -0.199 1.00 0.00 90 LYS A C 6
ATOM 14316 O O . LYS A 1 70 ? -6.122 7.812 -0.788 1.00 0.00 90 LYS A O 6
ATOM 14335 N N . PHE A 1 71 ? -5.246 6.154 0.456 1.00 0.00 91 PHE A N 6
ATOM 14336 C CA . PHE A 1 71 ? -3.920 6.763 0.509 1.00 0.00 91 PHE A CA 6
ATOM 14337 C C . PHE A 1 71 ? -3.233 6.672 -0.850 1.00 0.00 91 PHE A C 6
ATOM 14338 O O . PHE A 1 71 ? -2.397 7.505 -1.194 1.00 0.00 91 PHE A O 6
ATOM 14355 N N . LEU A 1 72 ? -3.588 5.647 -1.612 1.00 0.00 92 LEU A N 6
ATOM 14356 C CA . LEU A 1 72 ? -3.002 5.451 -2.921 1.00 0.00 92 LEU A CA 6
ATOM 14357 C C . LEU A 1 72 ? -3.389 6.588 -3.862 1.00 0.00 92 LEU A C 6
ATOM 14358 O O . LEU A 1 72 ? -2.648 6.926 -4.785 1.00 0.00 92 LEU A O 6
ATOM 14374 N N . LYS A 1 73 ? -4.558 7.157 -3.635 1.00 0.00 93 LYS A N 6
ATOM 14375 C CA . LYS A 1 73 ? -5.051 8.242 -4.474 1.00 0.00 93 LYS A CA 6
ATOM 14376 C C . LYS A 1 73 ? -4.301 9.528 -4.169 1.00 0.00 93 LYS A C 6
ATOM 14377 O O . LYS A 1 73 ? -4.329 10.476 -4.955 1.00 0.00 93 LYS A O 6
ATOM 14396 N N . ILE A 1 74 ? -3.646 9.568 -3.016 1.00 0.00 94 ILE A N 6
ATOM 14397 C CA . ILE A 1 74 ? -2.898 10.755 -2.611 1.00 0.00 94 ILE A CA 6
ATOM 14398 C C . ILE A 1 74 ? -1.512 10.762 -3.248 1.00 0.00 94 ILE A C 6
ATOM 14399 O O . ILE A 1 74 ? -1.027 11.805 -3.683 1.00 0.00 94 ILE A O 6
ATOM 14415 N N . ILE A 1 75 ? -0.874 9.598 -3.280 1.00 0.00 95 ILE A N 6
ATOM 14416 C CA . ILE A 1 75 ? 0.462 9.486 -3.852 1.00 0.00 95 ILE A CA 6
ATOM 14417 C C . ILE A 1 75 ? 0.417 9.732 -5.354 1.00 0.00 95 ILE A C 6
ATOM 14418 O O . ILE A 1 75 ? 1.411 10.136 -5.957 1.00 0.00 95 ILE A O 6
ATOM 14434 N N . GLU A 1 76 ? -0.739 9.481 -5.954 1.00 0.00 96 GLU A N 6
ATOM 14435 C CA . GLU A 1 76 ? -0.895 9.679 -7.386 1.00 0.00 96 GLU A CA 6
ATOM 14436 C C . GLU A 1 76 ? -0.760 11.156 -7.741 1.00 0.00 96 GLU A C 6
ATOM 14437 O O . GLU A 1 76 ? -0.201 11.505 -8.780 1.00 0.00 96 GLU A O 6
ATOM 14449 N N . GLU A 1 77 ? -1.288 12.014 -6.879 1.00 0.00 97 GLU A N 6
ATOM 14450 C CA . GLU A 1 77 ? -1.226 13.449 -7.114 1.00 0.00 97 GLU A CA 6
ATOM 14451 C C . GLU A 1 77 ? 0.210 13.938 -7.016 1.00 0.00 97 GLU A C 6
ATOM 14452 O O . GLU A 1 77 ? 0.510 15.087 -7.348 1.00 0.00 97 GLU A O 6
ATOM 14464 N N . GLU A 1 78 ? 1.101 13.064 -6.555 1.00 0.00 98 GLU A N 6
ATOM 14465 C CA . GLU A 1 78 ? 2.509 13.426 -6.419 1.00 0.00 98 GLU A CA 6
ATOM 14466 C C . GLU A 1 78 ? 3.262 13.141 -7.714 1.00 0.00 98 GLU A C 6
ATOM 14467 O O . GLU A 1 78 ? 3.947 14.012 -8.251 1.00 0.00 98 GLU A O 6
ATOM 14479 N N . ALA A 1 79 ? 3.150 11.909 -8.198 1.00 0.00 99 ALA A N 6
ATOM 14480 C CA . ALA A 1 79 ? 3.834 11.513 -9.423 1.00 0.00 99 ALA A CA 6
ATOM 14481 C C . ALA A 1 79 ? 3.417 12.415 -10.574 1.00 0.00 99 ALA A C 6
ATOM 14482 O O . ALA A 1 79 ? 4.238 12.811 -11.400 1.00 0.00 99 ALA A O 6
ATOM 14489 N N . LEU A 1 80 ? 2.133 12.742 -10.625 1.00 0.00 100 LEU A N 6
ATOM 14490 C CA . LEU A 1 80 ? 1.625 13.599 -11.677 1.00 0.00 100 LEU A CA 6
ATOM 14491 C C . LEU A 1 80 ? 2.169 15.009 -11.550 1.00 0.00 100 LEU A C 6
ATOM 14492 O O . LEU A 1 80 ? 2.191 15.775 -12.517 1.00 0.00 100 LEU A O 6
ATOM 14508 N N . LYS A 1 81 ? 2.583 15.359 -10.351 1.00 0.00 101 LYS A N 6
ATOM 14509 C CA . LYS A 1 81 ? 3.104 16.691 -10.099 1.00 0.00 101 LYS A CA 6
ATOM 14510 C C . LYS A 1 81 ? 4.603 16.739 -10.339 1.00 0.00 101 LYS A C 6
ATOM 14511 O O . LYS A 1 81 ? 5.185 17.817 -10.484 1.00 0.00 101 LYS A O 6
ATOM 14530 N N . LEU A 1 82 ? 5.231 15.571 -10.382 1.00 0.00 102 LEU A N 6
ATOM 14531 C CA . LEU A 1 82 ? 6.674 15.485 -10.611 1.00 0.00 102 LEU A CA 6
ATOM 14532 C C . LEU A 1 82 ? 6.976 15.183 -12.067 1.00 0.00 102 LEU A C 6
ATOM 14533 O O . LEU A 1 82 ? 8.141 15.109 -12.462 1.00 0.00 102 LEU A O 6
ATOM 14549 N N . LYS A 1 83 ? 5.931 15.011 -12.857 1.00 0.00 103 LYS A N 6
ATOM 14550 C CA . LYS A 1 83 ? 6.103 14.712 -14.271 1.00 0.00 103 LYS A CA 6
ATOM 14551 C C . LYS A 1 83 ? 6.829 15.852 -14.975 1.00 0.00 103 LYS A C 6
ATOM 14552 O O . LYS A 1 83 ? 7.362 15.682 -16.071 1.00 0.00 103 LYS A O 6
ATOM 14571 N N . GLU A 1 84 ? 6.836 17.018 -14.347 1.00 0.00 104 GLU A N 6
ATOM 14572 C CA . GLU A 1 84 ? 7.489 18.186 -14.929 1.00 0.00 104 GLU A CA 6
ATOM 14573 C C . GLU A 1 84 ? 9.002 18.085 -14.786 1.00 0.00 104 GLU A C 6
ATOM 14574 O O . GLU A 1 84 ? 9.744 18.362 -15.728 1.00 0.00 104 GLU A O 6
ATOM 14586 N N . THR A 1 85 ? 9.454 17.696 -13.593 1.00 0.00 105 THR A N 6
ATOM 14587 C CA . THR A 1 85 ? 10.887 17.577 -13.335 1.00 0.00 105 THR A CA 6
ATOM 14588 C C . THR A 1 85 ? 11.434 16.280 -13.920 1.00 0.00 105 THR A C 6
ATOM 14589 O O . THR A 1 85 ? 12.463 16.283 -14.597 1.00 0.00 105 THR A O 6
ATOM 14600 N N . GLY A 1 86 ? 10.736 15.177 -13.664 1.00 0.00 106 GLY A N 6
ATOM 14601 C CA . GLY A 1 86 ? 11.163 13.881 -14.182 1.00 0.00 106 GLY A CA 6
ATOM 14602 C C . GLY A 1 86 ? 12.438 13.413 -13.490 1.00 0.00 106 GLY A C 6
ATOM 14603 O O . GLY A 1 86 ? 13.228 12.665 -14.066 1.00 0.00 106 GLY A O 6
ATOM 14607 N N . ASN A 1 87 ? 12.636 13.861 -12.253 1.00 0.00 107 ASN A N 6
ATOM 14608 C CA . ASN A 1 87 ? 13.826 13.485 -11.496 1.00 0.00 107 ASN A CA 6
ATOM 14609 C C . ASN A 1 87 ? 13.742 12.025 -11.073 1.00 0.00 107 ASN A C 6
ATOM 14610 O O . ASN A 1 87 ? 13.094 11.692 -10.079 1.00 0.00 107 ASN A O 6
ATOM 14621 N N . SER A 1 88 ? 14.402 11.152 -11.832 1.00 0.00 108 SER A N 6
ATOM 14622 C CA . SER A 1 88 ? 14.383 9.725 -11.532 1.00 0.00 108 SER A CA 6
ATOM 14623 C C . SER A 1 88 ? 14.675 9.480 -10.055 1.00 0.00 108 SER A C 6
ATOM 14624 O O . SER A 1 88 ? 14.033 8.642 -9.420 1.00 0.00 108 SER A O 6
ATOM 14632 N N . GLY A 1 89 ? 15.632 10.222 -9.511 1.00 0.00 109 GLY A N 6
ATOM 14633 C CA . GLY A 1 89 ? 15.992 10.075 -8.107 1.00 0.00 109 GLY A CA 6
ATOM 14634 C C . GLY A 1 89 ? 14.774 10.269 -7.210 1.00 0.00 109 GLY A C 6
ATOM 14635 O O . GLY A 1 89 ? 14.572 9.519 -6.256 1.00 0.00 109 GLY A O 6
ATOM 14639 N N . GLN A 1 90 ? 13.964 11.274 -7.526 1.00 0.00 110 GLN A N 6
ATOM 14640 C CA . GLN A 1 90 ? 12.768 11.547 -6.743 1.00 0.00 110 GLN A CA 6
ATOM 14641 C C . GLN A 1 90 ? 11.783 10.385 -6.852 1.00 0.00 110 GLN A C 6
ATOM 14642 O O . GLN A 1 90 ? 11.149 10.001 -5.869 1.00 0.00 110 GLN A O 6
ATOM 14656 N N . PHE A 1 91 ? 11.659 9.832 -8.055 1.00 0.00 111 PHE A N 6
ATOM 14657 C CA . PHE A 1 91 ? 10.759 8.708 -8.278 1.00 0.00 111 PHE A CA 6
ATOM 14658 C C . PHE A 1 91 ? 11.320 7.446 -7.636 1.00 0.00 111 PHE A C 6
ATOM 14659 O O . PHE A 1 91 ? 10.568 6.579 -7.187 1.00 0.00 111 PHE A O 6
ATOM 14676 N N . LEU A 1 92 ? 12.643 7.335 -7.615 1.00 0.00 112 LEU A N 6
ATOM 14677 C CA . LEU A 1 92 ? 13.281 6.157 -7.050 1.00 0.00 112 LEU A CA 6
ATOM 14678 C C . LEU A 1 92 ? 12.735 5.870 -5.654 1.00 0.00 112 LEU A C 6
ATOM 14679 O O . LEU A 1 92 ? 12.332 4.748 -5.356 1.00 0.00 112 LEU A O 6
ATOM 14695 N N . ALA A 1 93 ? 12.716 6.898 -4.811 1.00 0.00 113 ALA A N 6
ATOM 14696 C CA . ALA A 1 93 ? 12.194 6.752 -3.459 1.00 0.00 113 ALA A CA 6
ATOM 14697 C C . ALA A 1 93 ? 10.732 6.317 -3.511 1.00 0.00 113 ALA A C 6
ATOM 14698 O O . ALA A 1 93 ? 10.281 5.523 -2.688 1.00 0.00 113 ALA A O 6
ATOM 14705 N N . MET A 1 94 ? 9.997 6.834 -4.492 1.00 0.00 114 MET A N 6
ATOM 14706 C CA . MET A 1 94 ? 8.592 6.475 -4.644 1.00 0.00 114 MET A CA 6
ATOM 14707 C C . MET A 1 94 ? 8.451 4.976 -4.906 1.00 0.00 114 MET A C 6
ATOM 14708 O O . MET A 1 94 ? 7.549 4.323 -4.382 1.00 0.00 114 MET A O 6
ATOM 14722 N N . PHE A 1 95 ? 9.346 4.439 -5.730 1.00 0.00 115 PHE A N 6
ATOM 14723 C CA . PHE A 1 95 ? 9.302 3.020 -6.060 1.00 0.00 115 PHE A CA 6
ATOM 14724 C C . PHE A 1 95 ? 9.373 2.181 -4.792 1.00 0.00 115 PHE A C 6
ATOM 14725 O O . PHE A 1 95 ? 8.608 1.248 -4.612 1.00 0.00 115 PHE A O 6
ATOM 14742 N N . ASP A 1 96 ? 10.299 2.530 -3.910 1.00 0.00 116 ASP A N 6
ATOM 14743 C CA . ASP A 1 96 ? 10.455 1.809 -2.649 1.00 0.00 116 ASP A CA 6
ATOM 14744 C C . ASP A 1 96 ? 9.316 2.142 -1.698 1.00 0.00 116 ASP A C 6
ATOM 14745 O O . ASP A 1 96 ? 9.096 1.448 -0.708 1.00 0.00 116 ASP A O 6
ATOM 14754 N N . LEU A 1 97 ? 8.605 3.224 -1.992 1.00 0.00 117 LEU A N 6
ATOM 14755 C CA . LEU A 1 97 ? 7.500 3.648 -1.142 1.00 0.00 117 LEU A CA 6
ATOM 14756 C C . LEU A 1 97 ? 6.234 2.845 -1.442 1.00 0.00 117 LEU A C 6
ATOM 14757 O O . LEU A 1 97 ? 5.682 2.183 -0.565 1.00 0.00 117 LEU A O 6
ATOM 14773 N N . MET A 1 98 ? 5.767 2.936 -2.678 1.00 0.00 118 MET A N 6
ATOM 14774 C CA . MET A 1 98 ? 4.548 2.249 -3.066 1.00 0.00 118 MET A CA 6
ATOM 14775 C C . MET A 1 98 ? 4.628 0.771 -2.730 1.00 0.00 118 MET A C 6
ATOM 14776 O O . MET A 1 98 ? 3.610 0.091 -2.628 1.00 0.00 118 MET A O 6
ATOM 14790 N N . LEU A 1 99 ? 5.844 0.277 -2.593 1.00 0.00 119 LEU A N 6
ATOM 14791 C CA . LEU A 1 99 ? 6.061 -1.126 -2.262 1.00 0.00 119 LEU A CA 6
ATOM 14792 C C . LEU A 1 99 ? 6.059 -1.343 -0.760 1.00 0.00 119 LEU A C 6
ATOM 14793 O O . LEU A 1 99 ? 5.713 -2.419 -0.275 1.00 0.00 119 LEU A O 6
ATOM 14809 N N . GLU A 1 100 ? 6.472 -0.320 -0.020 1.00 0.00 120 GLU A N 6
ATOM 14810 C CA . GLU A 1 100 ? 6.546 -0.423 1.427 1.00 0.00 120 GLU A CA 6
ATOM 14811 C C . GLU A 1 100 ? 5.154 -0.478 2.049 1.00 0.00 120 GLU A C 6
ATOM 14812 O O . GLU A 1 100 ? 4.909 -1.242 2.979 1.00 0.00 120 GLU A O 6
ATOM 14824 N N . VAL A 1 101 ? 4.252 0.343 1.543 1.00 0.00 121 VAL A N 6
ATOM 14825 C CA . VAL A 1 101 ? 2.895 0.392 2.078 1.00 0.00 121 VAL A CA 6
ATOM 14826 C C . VAL A 1 101 ? 2.271 -1.001 2.082 1.00 0.00 121 VAL A C 6
ATOM 14827 O O . VAL A 1 101 ? 1.648 -1.409 3.054 1.00 0.00 121 VAL A O 6
ATOM 14840 N N . VAL A 1 102 ? 2.443 -1.722 0.988 1.00 0.00 122 VAL A N 6
ATOM 14841 C CA . VAL A 1 102 ? 1.902 -3.068 0.863 1.00 0.00 122 VAL A CA 6
ATOM 14842 C C . VAL A 1 102 ? 2.764 -4.069 1.628 1.00 0.00 122 VAL A C 6
ATOM 14843 O O . VAL A 1 102 ? 2.408 -5.241 1.755 1.00 0.00 122 VAL A O 6
ATOM 14856 N N . GLU A 1 103 ? 3.913 -3.607 2.103 1.00 0.00 123 GLU A N 6
ATOM 14857 C CA . GLU A 1 103 ? 4.832 -4.480 2.824 1.00 0.00 123 GLU A CA 6
ATOM 14858 C C . GLU A 1 103 ? 4.457 -4.593 4.298 1.00 0.00 123 GLU A C 6
ATOM 14859 O O . GLU A 1 103 ? 4.601 -5.656 4.904 1.00 0.00 123 GLU A O 6
ATOM 14871 N N . SER A 1 104 ? 3.995 -3.490 4.873 1.00 0.00 124 SER A N 6
ATOM 14872 C CA . SER A 1 104 ? 3.628 -3.472 6.283 1.00 0.00 124 SER A CA 6
ATOM 14873 C C . SER A 1 104 ? 2.399 -4.334 6.536 1.00 0.00 124 SER A C 6
ATOM 14874 O O . SER A 1 104 ? 2.210 -4.853 7.636 1.00 0.00 124 SER A O 6
ATOM 14882 N N . LEU A 1 105 ? 1.566 -4.478 5.518 1.00 0.00 125 LEU A N 6
ATOM 14883 C CA . LEU A 1 105 ? 0.349 -5.272 5.648 1.00 0.00 125 LEU A CA 6
ATOM 14884 C C . LEU A 1 105 ? 0.672 -6.693 6.081 1.00 0.00 125 LEU A C 6
ATOM 14885 O O . LEU A 1 105 ? -0.216 -7.473 6.396 1.00 0.00 125 LEU A O 6
ATOM 14901 N N . GLU A 1 106 ? 1.947 -7.020 6.099 1.00 0.00 126 GLU A N 6
ATOM 14902 C CA . GLU A 1 106 ? 2.372 -8.351 6.500 1.00 0.00 126 GLU A CA 6
ATOM 14903 C C . GLU A 1 106 ? 1.971 -8.631 7.948 1.00 0.00 126 GLU A C 6
ATOM 14904 O O . GLU A 1 106 ? 1.971 -9.778 8.397 1.00 0.00 126 GLU A O 6
ATOM 14916 N N . ASP A 1 107 ? 1.657 -7.575 8.682 1.00 0.00 127 ASP A N 6
ATOM 14917 C CA . ASP A 1 107 ? 1.292 -7.715 10.085 1.00 0.00 127 ASP A CA 6
ATOM 14918 C C . ASP A 1 107 ? -0.088 -8.326 10.224 1.00 0.00 127 ASP A C 6
ATOM 14919 O O . ASP A 1 107 ? -0.509 -8.685 11.323 1.00 0.00 127 ASP A O 6
ATOM 14928 N N . VAL A 1 108 ? -0.799 -8.426 9.108 1.00 0.00 128 VAL A N 6
ATOM 14929 C CA . VAL A 1 108 ? -2.158 -8.980 9.103 1.00 0.00 128 VAL A CA 6
ATOM 14930 C C . VAL A 1 108 ? -2.226 -10.224 8.226 1.00 0.00 128 VAL A C 6
ATOM 14931 O O . VAL A 1 108 ? -3.262 -10.515 7.629 1.00 0.00 128 VAL A O 6
ATOM 14944 N N . GLY A 1 109 ? -1.127 -10.949 8.150 1.00 0.00 129 GLY A N 6
ATOM 14945 C CA . GLY A 1 109 ? -1.093 -12.162 7.349 1.00 0.00 129 GLY A CA 6
ATOM 14946 C C . GLY A 1 109 ? -1.492 -11.876 5.913 1.00 0.00 129 GLY A C 6
ATOM 14947 O O . GLY A 1 109 ? -2.174 -12.682 5.279 1.00 0.00 129 GLY A O 6
ATOM 14951 N N . ILE A 1 110 ? -1.075 -10.721 5.402 1.00 0.00 130 ILE A N 6
ATOM 14952 C CA . ILE A 1 110 ? -1.387 -10.335 4.026 1.00 0.00 130 ILE A CA 6
ATOM 14953 C C . ILE A 1 110 ? -0.153 -10.476 3.154 1.00 0.00 130 ILE A C 6
ATOM 14954 O O . ILE A 1 110 ? 0.943 -10.082 3.546 1.00 0.00 130 ILE A O 6
ATOM 14970 N N . ILE A 1 111 ? -0.336 -11.039 1.960 1.00 0.00 131 ILE A N 6
ATOM 14971 C CA . ILE A 1 111 ? 0.778 -11.236 1.025 1.00 0.00 131 ILE A CA 6
ATOM 14972 C C . ILE A 1 111 ? 0.410 -10.709 -0.355 1.00 0.00 131 ILE A C 6
ATOM 14973 O O . ILE A 1 111 ? -0.624 -10.067 -0.533 1.00 0.00 131 ILE A O 6
ATOM 14989 N N . GLY A 1 112 ? 1.269 -10.985 -1.327 1.00 0.00 132 GLY A N 6
ATOM 14990 C CA . GLY A 1 112 ? 1.032 -10.536 -2.690 1.00 0.00 132 GLY A CA 6
ATOM 14991 C C . GLY A 1 112 ? 2.119 -11.051 -3.619 1.00 0.00 132 GLY A C 6
ATOM 14992 O O . GLY A 1 112 ? 3.043 -11.741 -3.194 1.00 0.00 132 GLY A O 6
ATOM 14996 N N . LEU A 1 113 ? 2.005 -10.713 -4.895 1.00 0.00 133 LEU A N 6
ATOM 14997 C CA . LEU A 1 113 ? 2.991 -11.148 -5.900 1.00 0.00 133 LEU A CA 6
ATOM 14998 C C . LEU A 1 113 ? 3.913 -9.983 -6.264 1.00 0.00 133 LEU A C 6
ATOM 14999 O O . LEU A 1 113 ? 4.167 -9.714 -7.434 1.00 0.00 133 LEU A O 6
ATOM 15015 N N . LYS A 1 114 ? 4.408 -9.289 -5.257 1.00 0.00 134 LYS A N 6
ATOM 15016 C CA . LYS A 1 114 ? 5.282 -8.154 -5.500 1.00 0.00 134 LYS A CA 6
ATOM 15017 C C . LYS A 1 114 ? 6.516 -8.589 -6.277 1.00 0.00 134 LYS A C 6
ATOM 15018 O O . LYS A 1 114 ? 6.862 -7.990 -7.283 1.00 0.00 134 LYS A O 6
ATOM 15037 N N . ALA A 1 115 ? 7.177 -9.634 -5.807 1.00 0.00 135 ALA A N 6
ATOM 15038 C CA . ALA A 1 115 ? 8.383 -10.128 -6.470 1.00 0.00 135 ALA A CA 6
ATOM 15039 C C . ALA A 1 115 ? 8.212 -10.145 -7.985 1.00 0.00 135 ALA A C 6
ATOM 15040 O O . ALA A 1 115 ? 9.187 -10.090 -8.733 1.00 0.00 135 ALA A O 6
ATOM 15047 N N . ARG A 1 116 ? 6.960 -10.214 -8.431 1.00 0.00 136 ARG A N 6
ATOM 15048 C CA . ARG A 1 116 ? 6.667 -10.243 -9.854 1.00 0.00 136 ARG A CA 6
ATOM 15049 C C . ARG A 1 116 ? 6.677 -8.838 -10.446 1.00 0.00 136 ARG A C 6
ATOM 15050 O O . ARG A 1 116 ? 7.060 -8.646 -11.602 1.00 0.00 136 ARG A O 6
ATOM 15071 N N . VAL A 1 117 ? 6.238 -7.863 -9.664 1.00 0.00 137 VAL A N 6
ATOM 15072 C CA . VAL A 1 117 ? 6.181 -6.487 -10.141 1.00 0.00 137 VAL A CA 6
ATOM 15073 C C . VAL A 1 117 ? 7.586 -5.908 -10.293 1.00 0.00 137 VAL A C 6
ATOM 15074 O O . VAL A 1 117 ? 7.796 -4.961 -11.044 1.00 0.00 137 VAL A O 6
ATOM 15087 N N . LEU A 1 118 ? 8.521 -6.441 -9.525 1.00 0.00 138 LEU A N 6
ATOM 15088 C CA . LEU A 1 118 ? 9.890 -5.953 -9.554 1.00 0.00 138 LEU A CA 6
ATOM 15089 C C . LEU A 1 118 ? 10.532 -6.296 -10.878 1.00 0.00 138 LEU A C 6
ATOM 15090 O O . LEU A 1 118 ? 11.352 -5.541 -11.402 1.00 0.00 138 LEU A O 6
ATOM 15106 N N . GLU A 1 119 ? 10.171 -7.454 -11.434 1.00 0.00 139 GLU A N 6
ATOM 15107 C CA . GLU A 1 119 ? 10.743 -7.889 -12.689 1.00 0.00 139 GLU A CA 6
ATOM 15108 C C . GLU A 1 119 ? 10.628 -6.810 -13.755 1.00 0.00 139 GLU A C 6
ATOM 15109 O O . GLU A 1 119 ? 11.451 -6.735 -14.671 1.00 0.00 139 GLU A O 6
ATOM 15121 N N . GLU A 1 120 ? 9.604 -5.986 -13.641 1.00 0.00 140 GLU A N 6
ATOM 15122 C CA . GLU A 1 120 ? 9.386 -4.927 -14.619 1.00 0.00 140 GLU A CA 6
ATOM 15123 C C . GLU A 1 120 ? 10.568 -3.965 -14.663 1.00 0.00 140 GLU A C 6
ATOM 15124 O O . GLU A 1 120 ? 11.234 -3.842 -15.688 1.00 0.00 140 GLU A O 6
ATOM 15136 N N . SER A 1 121 ? 10.813 -3.289 -13.551 1.00 0.00 141 SER A N 6
ATOM 15137 C CA . SER A 1 121 ? 11.906 -2.331 -13.478 1.00 0.00 141 SER A CA 6
ATOM 15138 C C . SER A 1 121 ? 13.246 -3.025 -13.675 1.00 0.00 141 SER A C 6
ATOM 15139 O O . SER A 1 121 ? 14.141 -2.492 -14.332 1.00 0.00 141 SER A O 6
ATOM 15147 N N . LYS A 1 122 ? 13.386 -4.207 -13.095 1.00 0.00 142 LYS A N 6
ATOM 15148 C CA . LYS A 1 122 ? 14.629 -4.958 -13.197 1.00 0.00 142 LYS A CA 6
ATOM 15149 C C . LYS A 1 122 ? 14.964 -5.248 -14.654 1.00 0.00 142 LYS A C 6
ATOM 15150 O O . LYS A 1 122 ? 16.132 -5.241 -15.043 1.00 0.00 142 LYS A O 6
ATOM 15169 N N . ASN A 1 123 ? 13.934 -5.509 -15.453 1.00 0.00 143 ASN A N 6
ATOM 15170 C CA . ASN A 1 123 ? 14.136 -5.796 -16.867 1.00 0.00 143 ASN A CA 6
ATOM 15171 C C . ASN A 1 123 ? 14.525 -4.535 -17.620 1.00 0.00 143 ASN A C 6
ATOM 15172 O O . ASN A 1 123 ? 15.500 -4.529 -18.373 1.00 0.00 143 ASN A O 6
ATOM 15183 N N . ASN A 1 124 ? 13.752 -3.461 -17.417 1.00 0.00 144 ASN A N 6
ATOM 15184 C CA . ASN A 1 124 ? 14.016 -2.192 -18.088 1.00 0.00 144 ASN A CA 6
ATOM 15185 C C . ASN A 1 124 ? 14.164 -1.069 -17.056 1.00 0.00 144 ASN A C 6
ATOM 15186 O O . ASN A 1 124 ? 13.168 -0.610 -16.490 1.00 0.00 144 ASN A O 6
ATOM 15197 N N . PRO A 1 125 ? 15.378 -0.624 -16.795 1.00 0.00 145 PRO A N 6
ATOM 15198 C CA . PRO A 1 125 ? 15.638 0.457 -15.808 1.00 0.00 145 PRO A CA 6
ATOM 15199 C C . PRO A 1 125 ? 14.640 1.598 -15.931 1.00 0.00 145 PRO A C 6
ATOM 15200 O O . PRO A 1 125 ? 14.657 2.352 -16.907 1.00 0.00 145 PRO A O 6
ATOM 15211 N N . ILE A 1 126 ? 13.770 1.728 -14.944 1.00 0.00 146 ILE A N 6
ATOM 15212 C CA . ILE A 1 126 ? 12.769 2.780 -14.967 1.00 0.00 146 ILE A CA 6
ATOM 15213 C C . ILE A 1 126 ? 13.362 4.099 -14.476 1.00 0.00 146 ILE A C 6
ATOM 15214 O O . ILE A 1 126 ? 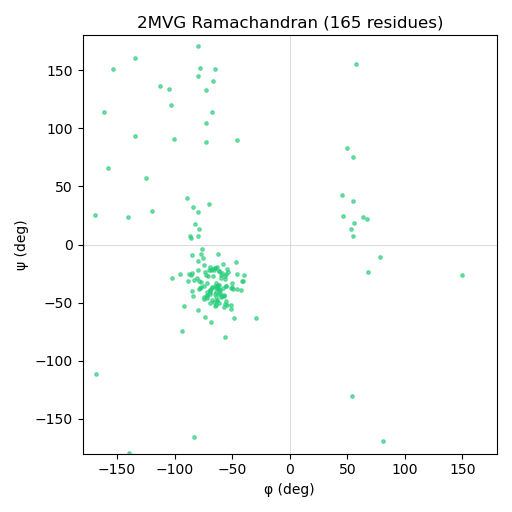14.066 4.136 -13.469 1.00 0.00 146 ILE A O 6
ATOM 15230 N N . ASN A 1 127 ? 13.029 5.178 -15.160 1.00 0.00 147 ASN A N 6
ATOM 15231 C CA . ASN A 1 127 ? 13.512 6.493 -14.760 1.00 0.00 147 ASN A CA 6
ATOM 15232 C C . ASN A 1 127 ? 12.773 7.583 -15.516 1.00 0.00 147 ASN A C 6
ATOM 15233 O O . ASN A 1 127 ? 13.344 8.627 -15.831 1.00 0.00 147 ASN A O 6
ATOM 15244 N N . THR A 1 128 ? 11.500 7.336 -15.809 1.00 0.00 148 THR A N 6
ATOM 15245 C CA . THR A 1 128 ? 10.688 8.314 -16.536 1.00 0.00 148 THR A CA 6
ATOM 15246 C C . THR A 1 128 ? 9.311 8.419 -15.915 1.00 0.00 148 THR A C 6
ATOM 15247 O O . THR A 1 128 ? 8.516 7.490 -16.023 1.00 0.00 148 THR A O 6
ATOM 15258 N N . ALA A 1 129 ? 9.029 9.554 -15.278 1.00 0.00 149 ALA A N 6
ATOM 15259 C CA . ALA A 1 129 ? 7.726 9.776 -14.644 1.00 0.00 149 ALA A CA 6
ATOM 15260 C C . ALA A 1 129 ? 6.596 9.180 -15.486 1.00 0.00 149 ALA A C 6
ATOM 15261 O O . ALA A 1 129 ? 5.554 8.799 -14.960 1.00 0.00 149 ALA A O 6
ATOM 15268 N N . GLU A 1 130 ? 6.832 9.082 -16.793 1.00 0.00 150 GLU A N 6
ATOM 15269 C CA . GLU A 1 130 ? 5.844 8.515 -17.695 1.00 0.00 150 GLU A CA 6
ATOM 15270 C C . GLU A 1 130 ? 5.629 7.035 -17.405 1.00 0.00 150 GLU A C 6
ATOM 15271 O O . GLU A 1 130 ? 4.495 6.561 -17.356 1.00 0.00 150 GLU A O 6
ATOM 15283 N N . ARG A 1 131 ? 6.723 6.305 -17.215 1.00 0.00 151 ARG A N 6
ATOM 15284 C CA . ARG A 1 131 ? 6.638 4.877 -16.930 1.00 0.00 151 ARG A CA 6
ATOM 15285 C C . ARG A 1 131 ? 6.076 4.644 -15.532 1.00 0.00 151 ARG A C 6
ATOM 15286 O O . ARG A 1 131 ? 5.286 3.726 -15.314 1.00 0.00 151 ARG A O 6
ATOM 15307 N N . LEU A 1 132 ? 6.494 5.471 -14.586 1.00 0.00 152 LEU A N 6
ATOM 15308 C CA . LEU A 1 132 ? 6.045 5.320 -13.212 1.00 0.00 152 LEU A CA 6
ATOM 15309 C C . LEU A 1 132 ? 4.531 5.318 -13.127 1.00 0.00 152 LEU A C 6
ATOM 15310 O O . LEU A 1 132 ? 3.954 4.617 -12.295 1.00 0.00 152 LEU A O 6
ATOM 15326 N N . LEU A 1 133 ? 3.903 6.100 -13.984 1.00 0.00 153 LEU A N 6
ATOM 15327 C CA . LEU A 1 133 ? 2.460 6.169 -14.003 1.00 0.00 153 LEU A CA 6
ATOM 15328 C C . LEU A 1 133 ? 1.859 4.814 -14.362 1.00 0.00 153 LEU A C 6
ATOM 15329 O O . LEU A 1 133 ? 0.811 4.427 -13.841 1.00 0.00 153 LEU A O 6
ATOM 15345 N N . ALA A 1 134 ? 2.519 4.105 -15.269 1.00 0.00 154 ALA A N 6
ATOM 15346 C CA . ALA A 1 134 ? 2.048 2.793 -15.694 1.00 0.00 154 ALA A CA 6
ATOM 15347 C C . ALA A 1 134 ? 2.186 1.786 -14.555 1.00 0.00 154 ALA A C 6
ATOM 15348 O O . ALA A 1 134 ? 1.440 0.810 -14.480 1.00 0.00 154 ALA A O 6
ATOM 15355 N N . ALA A 1 135 ? 3.150 2.028 -13.671 1.00 0.00 155 ALA A N 6
ATOM 15356 C CA . ALA A 1 135 ? 3.376 1.133 -12.540 1.00 0.00 155 ALA A CA 6
ATOM 15357 C C . ALA A 1 135 ? 2.160 1.104 -11.623 1.00 0.00 155 ALA A C 6
ATOM 15358 O O . ALA A 1 135 ? 1.644 0.042 -11.301 1.00 0.00 155 ALA A O 6
ATOM 15365 N N . LYS A 1 136 ? 1.702 2.285 -11.215 1.00 0.00 156 LYS A N 6
ATOM 15366 C CA . LYS A 1 136 ? 0.547 2.377 -10.333 1.00 0.00 156 LYS A CA 6
ATOM 15367 C C . LYS A 1 136 ? -0.637 1.614 -10.917 1.00 0.00 156 LYS A C 6
ATOM 15368 O O . LYS A 1 136 ? -1.334 0.891 -10.206 1.00 0.00 156 LYS A O 6
ATOM 15387 N N . ALA A 1 137 ? -0.854 1.784 -12.212 1.00 0.00 157 ALA A N 6
ATOM 15388 C CA . ALA A 1 137 ? -1.961 1.107 -12.888 1.00 0.00 157 ALA A CA 6
ATOM 15389 C C . ALA A 1 137 ? -1.946 -0.386 -12.567 1.00 0.00 157 ALA A C 6
ATOM 15390 O O . ALA A 1 137 ? -2.994 -1.000 -12.375 1.00 0.00 157 ALA A O 6
ATOM 15397 N N . GLN A 1 138 ? -0.748 -0.960 -12.503 1.00 0.00 158 GLN A N 6
ATOM 15398 C CA . GLN A 1 138 ? -0.607 -2.380 -12.199 1.00 0.00 158 GLN A CA 6
ATOM 15399 C C . GLN A 1 138 ? -0.921 -2.654 -10.733 1.00 0.00 158 GLN A C 6
ATOM 15400 O O . GLN A 1 138 ? -1.570 -3.647 -10.401 1.00 0.00 158 GLN A O 6
ATOM 15414 N N . ILE A 1 139 ? -0.456 -1.770 -9.860 1.00 0.00 159 ILE A N 6
ATOM 15415 C CA . ILE A 1 139 ? -0.691 -1.931 -8.428 1.00 0.00 159 ILE A CA 6
ATOM 15416 C C . ILE A 1 139 ? -2.174 -1.853 -8.110 1.00 0.00 159 ILE A C 6
ATOM 15417 O O . ILE A 1 139 ? -2.698 -2.674 -7.356 1.00 0.00 159 ILE A O 6
ATOM 15433 N N . GLU A 1 140 ? -2.850 -0.874 -8.696 1.00 0.00 160 GLU A N 6
ATOM 15434 C CA . GLU A 1 140 ? -4.279 -0.706 -8.465 1.00 0.00 160 GLU A CA 6
ATOM 15435 C C . GLU A 1 140 ? -5.024 -2.000 -8.766 1.00 0.00 160 GLU A C 6
ATOM 15436 O O . GLU A 1 140 ? -5.890 -2.417 -7.998 1.00 0.00 160 GLU A O 6
ATOM 15448 N N . ASN A 1 141 ? -4.683 -2.633 -9.887 1.00 0.00 161 ASN A N 6
ATOM 15449 C CA . ASN A 1 141 ? -5.336 -3.877 -10.270 1.00 0.00 161 ASN A CA 6
ATOM 15450 C C . ASN A 1 141 ? -5.093 -4.943 -9.216 1.00 0.00 161 ASN A C 6
ATOM 15451 O O . ASN A 1 141 ? -6.030 -5.429 -8.584 1.00 0.00 161 ASN A O 6
ATOM 15462 N N . GLN A 1 142 ? -3.827 -5.304 -9.019 1.00 0.00 162 GLN A N 6
ATOM 15463 C CA . GLN A 1 142 ? -3.485 -6.320 -8.033 1.00 0.00 162 GLN A CA 6
ATOM 15464 C C . GLN A 1 142 ? -4.263 -6.104 -6.740 1.00 0.00 162 GLN A C 6
ATOM 15465 O O . GLN A 1 142 ? -4.840 -7.038 -6.191 1.00 0.00 162 GLN A O 6
ATOM 15479 N N . LEU A 1 143 ? -4.287 -4.865 -6.272 1.00 0.00 163 LEU A N 6
ATOM 15480 C CA . LEU A 1 143 ? -4.993 -4.547 -5.046 1.00 0.00 163 LEU A CA 6
ATOM 15481 C C . LEU A 1 143 ? -6.422 -5.084 -5.091 1.00 0.00 163 LEU A C 6
ATOM 15482 O O . LEU A 1 143 ? -6.840 -5.843 -4.223 1.00 0.00 163 LEU A O 6
ATOM 15498 N N . LYS A 1 144 ? -7.165 -4.691 -6.120 1.00 0.00 164 LYS A N 6
ATOM 15499 C CA . LYS A 1 144 ? -8.537 -5.152 -6.277 1.00 0.00 164 LYS A CA 6
ATOM 15500 C C . LYS A 1 144 ? -8.596 -6.669 -6.129 1.00 0.00 164 LYS A C 6
ATOM 15501 O O . LYS A 1 144 ? -9.271 -7.189 -5.240 1.00 0.00 164 LYS A O 6
ATOM 15520 N N . VAL A 1 145 ? -7.878 -7.379 -6.998 1.00 0.00 165 VAL A N 6
ATOM 15521 C CA . VAL A 1 145 ? -7.864 -8.839 -6.953 1.00 0.00 165 VAL A CA 6
ATOM 15522 C C . VAL A 1 145 ? -7.724 -9.336 -5.516 1.00 0.00 165 VAL A C 6
ATOM 15523 O O . VAL A 1 145 ? -8.502 -10.171 -5.064 1.00 0.00 165 VAL A O 6
ATOM 15536 N N . VAL A 1 146 ? -6.745 -8.803 -4.801 1.00 0.00 166 VAL A N 6
ATOM 15537 C CA . VAL A 1 146 ? -6.520 -9.211 -3.421 1.00 0.00 166 VAL A CA 6
ATOM 15538 C C . VAL A 1 146 ? -7.798 -9.048 -2.598 1.00 0.00 166 VAL A C 6
ATOM 15539 O O . VAL A 1 146 ? -8.163 -9.932 -1.827 1.00 0.00 166 VAL A O 6
ATOM 15552 N N . LYS A 1 147 ? -8.458 -7.916 -2.761 1.00 0.00 167 LYS A N 6
ATOM 15553 C CA . LYS A 1 147 ? -9.690 -7.657 -2.026 1.00 0.00 167 LYS A CA 6
ATOM 15554 C C . LYS A 1 147 ? -10.744 -8.698 -2.387 1.00 0.00 167 LYS A C 6
ATOM 15555 O O . LYS A 1 147 ? -11.581 -9.063 -1.562 1.00 0.00 167 LYS A O 6
ATOM 15574 N N . GLU A 1 148 ? -10.708 -9.165 -3.631 1.00 0.00 168 GLU A N 6
ATOM 15575 C CA . GLU A 1 148 ? -11.671 -10.157 -4.091 1.00 0.00 168 GLU A CA 6
ATOM 15576 C C . GLU A 1 148 ? -11.408 -11.509 -3.435 1.00 0.00 168 GLU A C 6
ATOM 15577 O O . GLU A 1 148 ? -12.337 -12.270 -3.169 1.00 0.00 168 GLU A O 6
ATOM 15589 N N . LYS A 1 149 ? -10.141 -11.807 -3.198 1.00 0.00 169 LYS A N 6
ATOM 15590 C CA . LYS A 1 149 ? -9.767 -13.075 -2.594 1.00 0.00 169 LYS A CA 6
ATOM 15591 C C . LYS A 1 149 ? -10.416 -13.234 -1.235 1.00 0.00 169 LYS A C 6
ATOM 15592 O O . LYS A 1 149 ? -10.284 -14.280 -0.595 1.00 0.00 169 LYS A O 6
ATOM 15611 N N . GLN A 1 150 ? -11.099 -12.196 -0.785 1.00 0.00 170 GLN A N 6
ATOM 15612 C CA . GLN A 1 150 ? -11.759 -12.229 0.519 1.00 0.00 170 GLN A CA 6
ATOM 15613 C C . GLN A 1 150 ? -13.243 -12.496 0.358 1.00 0.00 170 GLN A C 6
ATOM 15614 O O . GLN A 1 150 ? -13.957 -12.680 1.344 1.00 0.00 170 GLN A O 6
ATOM 15628 N N . ASN A 1 151 ? -13.711 -12.514 -0.890 1.00 0.00 171 ASN A N 6
ATOM 15629 C CA . ASN A 1 151 ? -15.130 -12.754 -1.173 1.00 0.00 171 ASN A CA 6
ATOM 15630 C C . ASN A 1 151 ? -15.324 -14.115 -1.828 1.00 0.00 171 ASN A C 6
ATOM 15631 O O . ASN A 1 151 ? -16.425 -14.451 -2.261 1.00 0.00 171 ASN A O 6
ATOM 15642 N N . ILE A 1 152 ? -14.255 -14.893 -1.895 1.00 0.00 172 ILE A N 6
ATOM 15643 C CA . ILE A 1 152 ? -14.324 -16.214 -2.509 1.00 0.00 172 ILE A CA 6
ATOM 15644 C C . ILE A 1 152 ? -15.403 -17.053 -1.848 1.00 0.00 172 ILE A C 6
ATOM 15645 O O . ILE A 1 152 ? -16.173 -17.731 -2.529 1.00 0.00 172 ILE A O 6
ATOM 15661 N N . GLU A 1 153 ? -15.460 -17.005 -0.524 1.00 0.00 173 GLU A N 6
ATOM 15662 C CA . GLU A 1 153 ? -16.457 -17.768 0.215 1.00 0.00 173 GLU A CA 6
ATOM 15663 C C . GLU A 1 153 ? -16.427 -19.235 -0.197 1.00 0.00 173 GLU A C 6
ATOM 15664 O O . GLU A 1 153 ? -17.471 -19.850 -0.414 1.00 0.00 173 GLU A O 6
ATOM 15676 N N . ASN A 1 154 ? -15.225 -19.789 -0.304 1.00 0.00 174 ASN A N 6
ATOM 15677 C CA . ASN A 1 154 ? -15.072 -21.188 -0.689 1.00 0.00 174 ASN A CA 6
ATOM 15678 C C . ASN A 1 154 ? -15.589 -22.103 0.416 1.00 0.00 174 ASN A C 6
ATOM 15679 O O . ASN A 1 154 ? -16.034 -23.220 0.153 1.00 0.00 174 ASN A O 6
ATOM 15690 N N . GLY A 1 155 ? -15.522 -21.625 1.655 1.00 0.00 175 GLY A N 6
ATOM 15691 C CA . GLY A 1 155 ? -15.982 -22.411 2.795 1.00 0.00 175 GLY A CA 6
ATOM 15692 C C . GLY A 1 155 ? -15.444 -21.842 4.102 1.00 0.00 175 GLY A C 6
ATOM 15693 O O . GLY A 1 155 ? -16.032 -22.043 5.165 1.00 0.00 175 GLY A O 6
ATOM 15697 N N . GLY A 1 156 ? -14.323 -21.133 4.018 1.00 0.00 176 GLY A N 6
ATOM 15698 C CA . GLY A 1 156 ? -13.715 -20.543 5.203 1.00 0.00 176 GLY A CA 6
ATOM 15699 C C . GLY A 1 156 ? -12.517 -19.679 4.827 1.00 0.00 176 GLY A C 6
ATOM 15700 O O . GLY A 1 156 ? -12.122 -18.793 5.579 1.00 0.00 176 GLY A O 6
ATOM 15704 N N . GLU A 1 157 ? -11.945 -19.948 3.658 1.00 0.00 177 GLU A N 6
ATOM 15705 C CA . GLU A 1 157 ? -10.791 -19.190 3.195 1.00 0.00 177 GLU A CA 6
ATOM 15706 C C . GLU A 1 157 ? -9.666 -19.245 4.224 1.00 0.00 177 GLU A C 6
ATOM 15707 O O . GLU A 1 157 ? -8.854 -20.169 4.221 1.00 0.00 177 GLU A O 6
ATOM 15719 N N . LYS A 1 158 ? -9.614 -18.242 5.096 1.00 0.00 178 LYS A N 6
ATOM 15720 C CA . LYS A 1 158 ? -8.577 -18.178 6.118 1.00 0.00 178 LYS A CA 6
ATOM 15721 C C . LYS A 1 158 ? -7.205 -18.436 5.515 1.00 0.00 178 LYS A C 6
ATOM 15722 O O . LYS A 1 158 ? -6.718 -19.564 5.531 1.00 0.00 178 LYS A O 6
ATOM 15741 N N . LYS A 1 159 ? -6.595 -17.386 4.986 1.00 0.00 179 LYS A N 6
ATOM 15742 C CA . LYS A 1 159 ? -5.276 -17.513 4.377 1.00 0.00 179 LYS A CA 6
ATOM 15743 C C . LYS A 1 159 ? -4.199 -17.602 5.449 1.00 0.00 179 LYS A C 6
ATOM 15744 O O . LYS A 1 159 ? -4.434 -17.260 6.607 1.00 0.00 179 LYS A O 6
ATOM 15763 N N . ASN A 1 160 ? -3.019 -18.073 5.057 1.00 0.00 180 ASN A N 6
ATOM 15764 C CA . ASN A 1 160 ? -1.911 -18.208 5.995 1.00 0.00 180 ASN A CA 6
ATOM 15765 C C . ASN A 1 160 ? -2.302 -19.103 7.164 1.00 0.00 180 ASN A C 6
ATOM 15766 O O . ASN A 1 160 ? -1.934 -18.839 8.311 1.00 0.00 180 ASN A O 6
ATOM 15777 N N . ASN A 1 161 ? -3.047 -20.161 6.870 1.00 0.00 181 ASN A N 6
ATOM 15778 C CA . ASN A 1 161 ? -3.481 -21.090 7.907 1.00 0.00 181 ASN A CA 6
ATOM 15779 C C . ASN A 1 161 ? -2.294 -21.879 8.448 1.00 0.00 181 ASN A C 6
ATOM 15780 O O . ASN A 1 161 ? -2.404 -22.564 9.465 1.00 0.00 181 ASN A O 6
ATOM 15791 N N . LYS A 1 162 ? -1.163 -21.785 7.757 1.00 0.00 182 LYS A N 6
ATOM 15792 C CA . LYS A 1 162 ? 0.037 -22.501 8.175 1.00 0.00 182 LYS A CA 6
ATOM 15793 C C . LYS A 1 162 ? 0.571 -21.928 9.483 1.00 0.00 182 LYS A C 6
ATOM 15794 O O . LYS A 1 162 ? 1.421 -22.535 10.132 1.00 0.00 182 LYS A O 6
ATOM 15813 N N . SER A 1 163 ? 0.064 -20.758 9.862 1.00 0.00 183 SER A N 6
ATOM 15814 C CA . SER A 1 163 ? 0.497 -20.109 11.095 1.00 0.00 183 SER A CA 6
ATOM 15815 C C . SER A 1 163 ? 1.993 -19.806 11.043 1.00 0.00 183 SER A C 6
ATOM 15816 O O . SER A 1 163 ? 2.808 -20.695 10.801 1.00 0.00 183 SER A O 6
ATOM 15824 N N . LYS A 1 164 ? 2.345 -18.551 11.280 1.00 0.00 184 LYS A N 6
ATOM 15825 C CA . LYS A 1 164 ? 3.745 -18.145 11.263 1.00 0.00 184 LYS A CA 6
ATOM 15826 C C . LYS A 1 164 ? 4.466 -18.658 12.503 1.00 0.00 184 LYS A C 6
ATOM 15827 O O . LYS A 1 164 ? 3.838 -18.988 13.508 1.00 0.00 184 LYS A O 6
ATOM 15846 N N . LYS A 1 165 ? 5.793 -18.717 12.428 1.00 0.00 185 LYS A N 6
ATOM 15847 C CA . LYS A 1 165 ? 6.595 -19.189 13.554 1.00 0.00 185 LYS A CA 6
ATOM 15848 C C . LYS A 1 165 ? 8.018 -18.646 13.466 1.00 0.00 185 LYS A C 6
ATOM 15849 O O . LYS A 1 165 ? 8.968 -19.299 13.895 1.00 0.00 185 LYS A O 6
ATOM 15868 N N . LYS A 1 166 ? 8.154 -17.451 12.907 1.00 0.00 186 LYS A N 6
ATOM 15869 C CA . LYS A 1 166 ? 9.465 -16.828 12.768 1.00 0.00 186 LYS A CA 6
ATOM 15870 C C . LYS A 1 166 ? 10.061 -16.524 14.138 1.00 0.00 186 LYS A C 6
ATOM 15871 O O . LYS A 1 166 ? 11.276 -16.579 14.324 1.00 0.00 186 LYS A O 6
ATOM 15890 N N . LYS A 1 167 ? 9.197 -16.198 15.094 1.00 0.00 187 LYS A N 6
ATOM 15891 C CA . LYS A 1 167 ? 9.648 -15.885 16.444 1.00 0.00 187 LYS A CA 6
ATOM 15892 C C . LYS A 1 167 ? 10.316 -17.098 17.081 1.00 0.00 187 LYS A C 6
ATOM 15893 O O . LYS A 1 167 ? 10.098 -18.194 16.589 1.00 0.00 187 LYS A O 6
ATOM 15913 N N . SER A 1 1 ? 21.581 18.173 13.285 1.00 0.00 21 SER A N 7
ATOM 15914 C CA . SER A 1 1 ? 21.727 16.699 13.120 1.00 0.00 21 SER A CA 7
ATOM 15915 C C . SER A 1 1 ? 21.061 16.267 11.819 1.00 0.00 21 SER A C 7
ATOM 15916 O O . SER A 1 1 ? 21.688 15.628 10.972 1.00 0.00 21 SER A O 7
ATOM 15926 N N . SER A 1 2 ? 19.789 16.618 11.664 1.00 0.00 22 SER A N 7
ATOM 15927 C CA . SER A 1 2 ? 19.050 16.258 10.462 1.00 0.00 22 SER A CA 7
ATOM 15928 C C . SER A 1 2 ? 19.641 16.950 9.245 1.00 0.00 22 SER A C 7
ATOM 15929 O O . SER A 1 2 ? 19.949 18.144 9.282 1.00 0.00 22 SER A O 7
ATOM 15937 N N . ILE A 1 3 ? 19.792 16.195 8.161 1.00 0.00 23 ILE A N 7
ATOM 15938 C CA . ILE A 1 3 ? 20.340 16.746 6.931 1.00 0.00 23 ILE A CA 7
ATOM 15939 C C . ILE A 1 3 ? 20.105 15.797 5.764 1.00 0.00 23 ILE A C 7
ATOM 15940 O O . ILE A 1 3 ? 20.195 14.579 5.913 1.00 0.00 23 ILE A O 7
ATOM 15956 N N . GLY A 1 4 ? 19.825 16.364 4.592 1.00 0.00 24 GLY A N 7
ATOM 15957 C CA . GLY A 1 4 ? 19.598 15.561 3.393 1.00 0.00 24 GLY A CA 7
ATOM 15958 C C . GLY A 1 4 ? 18.200 14.961 3.407 1.00 0.00 24 GLY A C 7
ATOM 15959 O O . GLY A 1 4 ? 17.617 14.696 2.359 1.00 0.00 24 GLY A O 7
ATOM 15963 N N . LEU A 1 5 ? 17.672 14.740 4.606 1.00 0.00 25 LEU A N 7
ATOM 15964 C CA . LEU A 1 5 ? 16.342 14.162 4.746 1.00 0.00 25 LEU A CA 7
ATOM 15965 C C . LEU A 1 5 ? 15.290 15.079 4.151 1.00 0.00 25 LEU A C 7
ATOM 15966 O O . LEU A 1 5 ? 14.418 14.631 3.416 1.00 0.00 25 LEU A O 7
ATOM 15982 N N . VAL A 1 6 ? 15.378 16.361 4.477 1.00 0.00 26 VAL A N 7
ATOM 15983 C CA . VAL A 1 6 ? 14.428 17.345 3.975 1.00 0.00 26 VAL A CA 7
ATOM 15984 C C . VAL A 1 6 ? 15.126 18.668 3.720 1.00 0.00 26 VAL A C 7
ATOM 15985 O O . VAL A 1 6 ? 16.134 18.978 4.350 1.00 0.00 26 VAL A O 7
ATOM 15998 N N . GLU A 1 7 ? 14.580 19.448 2.787 1.00 0.00 27 GLU A N 7
ATOM 15999 C CA . GLU A 1 7 ? 15.146 20.754 2.432 1.00 0.00 27 GLU A CA 7
ATOM 16000 C C . GLU A 1 7 ? 14.040 21.791 2.303 1.00 0.00 27 GLU A C 7
ATOM 16001 O O . GLU A 1 7 ? 13.693 22.458 3.275 1.00 0.00 27 GLU A O 7
ATOM 16013 N N . ARG A 1 8 ? 13.508 21.937 1.098 1.00 0.00 28 ARG A N 7
ATOM 16014 C CA . ARG A 1 8 ? 12.455 22.917 0.857 1.00 0.00 28 ARG A CA 7
ATOM 16015 C C . ARG A 1 8 ? 11.164 22.496 1.528 1.00 0.00 28 ARG A C 7
ATOM 16016 O O . ARG A 1 8 ? 10.552 23.279 2.254 1.00 0.00 28 ARG A O 7
ATOM 16037 N N . THR A 1 9 ? 10.756 21.257 1.287 1.00 0.00 29 THR A N 7
ATOM 16038 C CA . THR A 1 9 ? 9.527 20.740 1.876 1.00 0.00 29 THR A CA 7
ATOM 16039 C C . THR A 1 9 ? 9.465 19.226 1.731 1.00 0.00 29 THR A C 7
ATOM 16040 O O . THR A 1 9 ? 10.023 18.660 0.791 1.00 0.00 29 THR A O 7
ATOM 16051 N N . ASN A 1 10 ? 8.774 18.576 2.662 1.00 0.00 30 ASN A N 7
ATOM 16052 C CA . ASN A 1 10 ? 8.636 17.125 2.631 1.00 0.00 30 ASN A CA 7
ATOM 16053 C C . ASN A 1 10 ? 7.590 16.715 1.604 1.00 0.00 30 ASN A C 7
ATOM 16054 O O . ASN A 1 10 ? 6.975 15.661 1.729 1.00 0.00 30 ASN A O 7
ATOM 16065 N N . ALA A 1 11 ? 7.385 17.561 0.592 1.00 0.00 31 ALA A N 7
ATOM 16066 C CA . ALA A 1 11 ? 6.401 17.279 -0.454 1.00 0.00 31 ALA A CA 7
ATOM 16067 C C . ALA A 1 11 ? 6.491 15.823 -0.896 1.00 0.00 31 ALA A C 7
ATOM 16068 O O . ALA A 1 11 ? 5.475 15.184 -1.166 1.00 0.00 31 ALA A O 7
ATOM 16075 N N . ALA A 1 12 ? 7.715 15.300 -0.957 1.00 0.00 32 ALA A N 7
ATOM 16076 C CA . ALA A 1 12 ? 7.930 13.910 -1.355 1.00 0.00 32 ALA A CA 7
ATOM 16077 C C . ALA A 1 12 ? 6.954 12.980 -0.634 1.00 0.00 32 ALA A C 7
ATOM 16078 O O . ALA A 1 12 ? 6.713 11.855 -1.069 1.00 0.00 32 ALA A O 7
ATOM 16085 N N . LEU A 1 13 ? 6.391 13.462 0.466 1.00 0.00 33 LEU A N 7
ATOM 16086 C CA . LEU A 1 13 ? 5.435 12.678 1.240 1.00 0.00 33 LEU A CA 7
ATOM 16087 C C . LEU A 1 13 ? 6.031 11.331 1.612 1.00 0.00 33 LEU A C 7
ATOM 16088 O O . LEU A 1 13 ? 5.318 10.423 2.031 1.00 0.00 33 LEU A O 7
ATOM 16104 N N . GLU A 1 14 ? 7.332 11.210 1.453 1.00 0.00 34 GLU A N 7
ATOM 16105 C CA . GLU A 1 14 ? 7.997 9.963 1.769 1.00 0.00 34 GLU A CA 7
ATOM 16106 C C . GLU A 1 14 ? 7.735 9.567 3.220 1.00 0.00 34 GLU A C 7
ATOM 16107 O O . GLU A 1 14 ? 7.339 8.440 3.504 1.00 0.00 34 GLU A O 7
ATOM 16119 N N . SER A 1 15 ? 7.953 10.499 4.136 1.00 0.00 35 SER A N 7
ATOM 16120 C CA . SER A 1 15 ? 7.738 10.234 5.547 1.00 0.00 35 SER A CA 7
ATOM 16121 C C . SER A 1 15 ? 6.257 10.105 5.845 1.00 0.00 35 SER A C 7
ATOM 16122 O O . SER A 1 15 ? 5.865 9.312 6.690 1.00 0.00 35 SER A O 7
ATOM 16130 N N . SER A 1 16 ? 5.441 10.898 5.152 1.00 0.00 36 SER A N 7
ATOM 16131 C CA . SER A 1 16 ? 3.995 10.875 5.365 1.00 0.00 36 SER A CA 7
ATOM 16132 C C . SER A 1 16 ? 3.453 9.452 5.277 1.00 0.00 36 SER A C 7
ATOM 16133 O O . SER A 1 16 ? 2.365 9.156 5.775 1.00 0.00 36 SER A O 7
ATOM 16141 N N . SER A 1 17 ? 4.216 8.575 4.637 1.00 0.00 37 SER A N 7
ATOM 16142 C CA . SER A 1 17 ? 3.802 7.186 4.486 1.00 0.00 37 SER A CA 7
ATOM 16143 C C . SER A 1 17 ? 3.557 6.546 5.841 1.00 0.00 37 SER A C 7
ATOM 16144 O O . SER A 1 17 ? 2.817 5.574 5.945 1.00 0.00 37 SER A O 7
ATOM 16152 N N . LYS A 1 18 ? 4.164 7.111 6.872 1.00 0.00 38 LYS A N 7
ATOM 16153 C CA . LYS A 1 18 ? 3.997 6.607 8.228 1.00 0.00 38 LYS A CA 7
ATOM 16154 C C . LYS A 1 18 ? 2.531 6.640 8.641 1.00 0.00 38 LYS A C 7
ATOM 16155 O O . LYS A 1 18 ? 2.136 5.974 9.597 1.00 0.00 38 LYS A O 7
ATOM 16174 N N . ASP A 1 19 ? 1.738 7.430 7.924 1.00 0.00 39 ASP A N 7
ATOM 16175 C CA . ASP A 1 19 ? 0.328 7.557 8.242 1.00 0.00 39 ASP A CA 7
ATOM 16176 C C . ASP A 1 19 ? -0.391 6.219 8.117 1.00 0.00 39 ASP A C 7
ATOM 16177 O O . ASP A 1 19 ? -1.142 5.829 9.006 1.00 0.00 39 ASP A O 7
ATOM 16186 N N . LEU A 1 20 ? -0.177 5.526 7.001 1.00 0.00 40 LEU A N 7
ATOM 16187 C CA . LEU A 1 20 ? -0.840 4.260 6.782 1.00 0.00 40 LEU A CA 7
ATOM 16188 C C . LEU A 1 20 ? -0.482 3.277 7.897 1.00 0.00 40 LEU A C 7
ATOM 16189 O O . LEU A 1 20 ? -1.349 2.771 8.603 1.00 0.00 40 LEU A O 7
ATOM 16205 N N . LYS A 1 21 ? 0.799 3.009 8.052 1.00 0.00 41 LYS A N 7
ATOM 16206 C CA . LYS A 1 21 ? 1.252 2.077 9.079 1.00 0.00 41 LYS A CA 7
ATOM 16207 C C . LYS A 1 21 ? 0.783 2.540 10.437 1.00 0.00 41 LYS A C 7
ATOM 16208 O O . LYS A 1 21 ? 0.466 1.724 11.298 1.00 0.00 41 LYS A O 7
ATOM 16227 N N . ASN A 1 22 ? 0.738 3.852 10.624 1.00 0.00 42 ASN A N 7
ATOM 16228 C CA . ASN A 1 22 ? 0.296 4.432 11.881 1.00 0.00 42 ASN A CA 7
ATOM 16229 C C . ASN A 1 22 ? -1.217 4.324 11.990 1.00 0.00 42 ASN A C 7
ATOM 16230 O O . ASN A 1 22 ? -1.782 4.491 13.067 1.00 0.00 42 ASN A O 7
ATOM 16241 N N . LYS A 1 23 ? -1.878 4.085 10.857 1.00 0.00 43 LYS A N 7
ATOM 16242 C CA . LYS A 1 23 ? -3.333 3.985 10.840 1.00 0.00 43 LYS A CA 7
ATOM 16243 C C . LYS A 1 23 ? -3.773 2.604 11.272 1.00 0.00 43 LYS A C 7
ATOM 16244 O O . LYS A 1 23 ? -4.441 2.460 12.290 1.00 0.00 43 LYS A O 7
ATOM 16263 N N . ILE A 1 24 ? -3.423 1.595 10.482 1.00 0.00 44 ILE A N 7
ATOM 16264 C CA . ILE A 1 24 ? -3.800 0.210 10.783 1.00 0.00 44 ILE A CA 7
ATOM 16265 C C . ILE A 1 24 ? -3.647 -0.073 12.263 1.00 0.00 44 ILE A C 7
ATOM 16266 O O . ILE A 1 24 ? -4.281 -0.979 12.798 1.00 0.00 44 ILE A O 7
ATOM 16282 N N . LEU A 1 25 ? -2.810 0.710 12.940 1.00 0.00 45 LEU A N 7
ATOM 16283 C CA . LEU A 1 25 ? -2.602 0.532 14.357 1.00 0.00 45 LEU A CA 7
ATOM 16284 C C . LEU A 1 25 ? -3.957 0.380 15.062 1.00 0.00 45 LEU A C 7
ATOM 16285 O O . LEU A 1 25 ? -4.085 -0.391 16.010 1.00 0.00 45 LEU A O 7
ATOM 16301 N N . LYS A 1 26 ? -4.946 1.152 14.610 1.00 0.00 46 LYS A N 7
ATOM 16302 C CA . LYS A 1 26 ? -6.255 1.124 15.226 1.00 0.00 46 LYS A CA 7
ATOM 16303 C C . LYS A 1 26 ? -6.971 -0.139 14.837 1.00 0.00 46 LYS A C 7
ATOM 16304 O O . LYS A 1 26 ? -7.473 -0.852 15.697 1.00 0.00 46 LYS A O 7
ATOM 16323 N N . ILE A 1 27 ? -7.003 -0.408 13.535 1.00 0.00 47 ILE A N 7
ATOM 16324 C CA . ILE A 1 27 ? -7.673 -1.602 13.026 1.00 0.00 47 ILE A CA 7
ATOM 16325 C C . ILE A 1 27 ? -7.304 -2.820 13.856 1.00 0.00 47 ILE A C 7
ATOM 16326 O O . ILE A 1 27 ? -8.103 -3.745 14.008 1.00 0.00 47 ILE A O 7
ATOM 16342 N N . LYS A 1 28 ? -6.101 -2.803 14.403 1.00 0.00 48 LYS A N 7
ATOM 16343 C CA . LYS A 1 28 ? -5.636 -3.903 15.241 1.00 0.00 48 LYS A CA 7
ATOM 16344 C C . LYS A 1 28 ? -6.313 -3.874 16.610 1.00 0.00 48 LYS A C 7
ATOM 16345 O O . LYS A 1 28 ? -6.597 -4.920 17.197 1.00 0.00 48 LYS A O 7
ATOM 16364 N N . LYS A 1 29 ? -6.535 -2.670 17.130 1.00 0.00 49 LYS A N 7
ATOM 16365 C CA . LYS A 1 29 ? -7.150 -2.518 18.445 1.00 0.00 49 LYS A CA 7
ATOM 16366 C C . LYS A 1 29 ? -8.558 -3.087 18.461 1.00 0.00 49 LYS A C 7
ATOM 16367 O O . LYS A 1 29 ? -8.965 -3.728 19.419 1.00 0.00 49 LYS A O 7
ATOM 16386 N N . GLU A 1 30 ? -9.302 -2.833 17.399 1.00 0.00 50 GLU A N 7
ATOM 16387 C CA . GLU A 1 30 ? -10.683 -3.310 17.301 1.00 0.00 50 GLU A CA 7
ATOM 16388 C C . GLU A 1 30 ? -10.766 -4.802 17.597 1.00 0.00 50 GLU A C 7
ATOM 16389 O O . GLU A 1 30 ? -11.349 -5.219 18.605 1.00 0.00 50 GLU A O 7
ATOM 16401 N N . ALA A 1 31 ? -10.182 -5.604 16.714 1.00 0.00 51 ALA A N 7
ATOM 16402 C CA . ALA A 1 31 ? -10.202 -7.048 16.882 1.00 0.00 51 ALA A CA 7
ATOM 16403 C C . ALA A 1 31 ? -9.693 -7.431 18.267 1.00 0.00 51 ALA A C 7
ATOM 16404 O O . ALA A 1 31 ? -10.285 -8.266 18.947 1.00 0.00 51 ALA A O 7
ATOM 16411 N N . THR A 1 32 ? -8.590 -6.809 18.678 1.00 0.00 52 THR A N 7
ATOM 16412 C CA . THR A 1 32 ? -8.006 -7.099 19.981 1.00 0.00 52 THR A CA 7
ATOM 16413 C C . THR A 1 32 ? -8.993 -6.795 21.103 1.00 0.00 52 THR A C 7
ATOM 16414 O O . THR A 1 32 ? -9.218 -7.623 21.985 1.00 0.00 52 THR A O 7
ATOM 16425 N N . GLY A 1 33 ? -9.578 -5.606 21.067 1.00 0.00 53 GLY A N 7
ATOM 16426 C CA . GLY A 1 33 ? -10.529 -5.200 22.088 1.00 0.00 53 GLY A CA 7
ATOM 16427 C C . GLY A 1 33 ? -11.789 -6.039 22.017 1.00 0.00 53 GLY A C 7
ATOM 16428 O O . GLY A 1 33 ? -12.702 -5.867 22.823 1.00 0.00 53 GLY A O 7
ATOM 16432 N N . LYS A 1 34 ? -11.839 -6.950 21.045 1.00 0.00 54 LYS A N 7
ATOM 16433 C CA . LYS A 1 34 ? -13.004 -7.824 20.869 1.00 0.00 54 LYS A CA 7
ATOM 16434 C C . LYS A 1 34 ? -12.771 -9.169 21.552 1.00 0.00 54 LYS A C 7
ATOM 16435 O O . LYS A 1 34 ? -13.521 -10.119 21.340 1.00 0.00 54 LYS A O 7
ATOM 16454 N N . GLY A 1 35 ? -11.730 -9.241 22.372 1.00 0.00 55 GLY A N 7
ATOM 16455 C CA . GLY A 1 35 ? -11.414 -10.481 23.076 1.00 0.00 55 GLY A CA 7
ATOM 16456 C C . GLY A 1 35 ? -10.675 -11.453 22.176 1.00 0.00 55 GLY A C 7
ATOM 16457 O O . GLY A 1 35 ? -10.776 -12.665 22.343 1.00 0.00 55 GLY A O 7
ATOM 16461 N N . VAL A 1 36 ? -9.922 -10.921 21.217 1.00 0.00 56 VAL A N 7
ATOM 16462 C CA . VAL A 1 36 ? -9.156 -11.759 20.290 1.00 0.00 56 VAL A CA 7
ATOM 16463 C C . VAL A 1 36 ? -7.744 -11.984 20.827 1.00 0.00 56 VAL A C 7
ATOM 16464 O O . VAL A 1 36 ? -7.075 -11.047 21.266 1.00 0.00 56 VAL A O 7
ATOM 16477 N N . LEU A 1 37 ? -7.304 -13.232 20.785 1.00 0.00 57 LEU A N 7
ATOM 16478 C CA . LEU A 1 37 ? -5.970 -13.584 21.258 1.00 0.00 57 LEU A CA 7
ATOM 16479 C C . LEU A 1 37 ? -4.912 -13.016 20.321 1.00 0.00 57 LEU A C 7
ATOM 16480 O O . LEU A 1 37 ? -5.096 -12.975 19.109 1.00 0.00 57 LEU A O 7
ATOM 16496 N N . PHE A 1 38 ? -3.810 -12.569 20.901 1.00 0.00 58 PHE A N 7
ATOM 16497 C CA . PHE A 1 38 ? -2.725 -11.995 20.116 1.00 0.00 58 PHE A CA 7
ATOM 16498 C C . PHE A 1 38 ? -2.118 -13.045 19.196 1.00 0.00 58 PHE A C 7
ATOM 16499 O O . PHE A 1 38 ? -1.831 -12.766 18.036 1.00 0.00 58 PHE A O 7
ATOM 16516 N N . GLU A 1 39 ? -1.914 -14.245 19.724 1.00 0.00 59 GLU A N 7
ATOM 16517 C CA . GLU A 1 39 ? -1.322 -15.321 18.943 1.00 0.00 59 GLU A CA 7
ATOM 16518 C C . GLU A 1 39 ? -2.284 -15.791 17.862 1.00 0.00 59 GLU A C 7
ATOM 16519 O O . GLU A 1 39 ? -2.007 -16.753 17.154 1.00 0.00 59 GLU A O 7
ATOM 16531 N N . ALA A 1 40 ? -3.414 -15.107 17.743 1.00 0.00 60 ALA A N 7
ATOM 16532 C CA . ALA A 1 40 ? -4.415 -15.466 16.742 1.00 0.00 60 ALA A CA 7
ATOM 16533 C C . ALA A 1 40 ? -3.810 -15.406 15.341 1.00 0.00 60 ALA A C 7
ATOM 16534 O O . ALA A 1 40 ? -4.302 -16.047 14.414 1.00 0.00 60 ALA A O 7
ATOM 16541 N N . PHE A 1 41 ? -2.749 -14.624 15.191 1.00 0.00 61 PHE A N 7
ATOM 16542 C CA . PHE A 1 41 ? -2.096 -14.489 13.895 1.00 0.00 61 PHE A CA 7
ATOM 16543 C C . PHE A 1 41 ? -1.554 -15.830 13.422 1.00 0.00 61 PHE A C 7
ATOM 16544 O O . PHE A 1 41 ? -1.924 -16.877 13.949 1.00 0.00 61 PHE A O 7
ATOM 16561 N N . THR A 1 42 ? -0.679 -15.787 12.422 1.00 0.00 62 THR A N 7
ATOM 16562 C CA . THR A 1 42 ? -0.100 -17.011 11.884 1.00 0.00 62 THR A CA 7
ATOM 16563 C C . THR A 1 42 ? 0.713 -17.730 12.950 1.00 0.00 62 THR A C 7
ATOM 16564 O O . THR A 1 42 ? 1.577 -17.130 13.592 1.00 0.00 62 THR A O 7
ATOM 16575 N N . GLY A 1 43 ? 0.440 -19.023 13.133 1.00 0.00 63 GLY A N 7
ATOM 16576 C CA . GLY A 1 43 ? 1.168 -19.826 14.130 1.00 0.00 63 GLY A CA 7
ATOM 16577 C C . GLY A 1 43 ? 0.303 -20.973 14.633 1.00 0.00 63 GLY A C 7
ATOM 16578 O O . GLY A 1 43 ? 0.627 -22.140 14.441 1.00 0.00 63 GLY A O 7
ATOM 16582 N N . LEU A 1 44 ? -0.805 -20.625 15.264 1.00 0.00 64 LEU A N 7
ATOM 16583 C CA . LEU A 1 44 ? -1.737 -21.623 15.789 1.00 0.00 64 LEU A CA 7
ATOM 16584 C C . LEU A 1 44 ? -2.513 -22.264 14.649 1.00 0.00 64 LEU A C 7
ATOM 16585 O O . LEU A 1 44 ? -3.585 -22.807 14.872 1.00 0.00 64 LEU A O 7
ATOM 16601 N N . LYS A 1 45 ? -1.989 -22.171 13.433 1.00 0.00 65 LYS A N 7
ATOM 16602 C CA . LYS A 1 45 ? 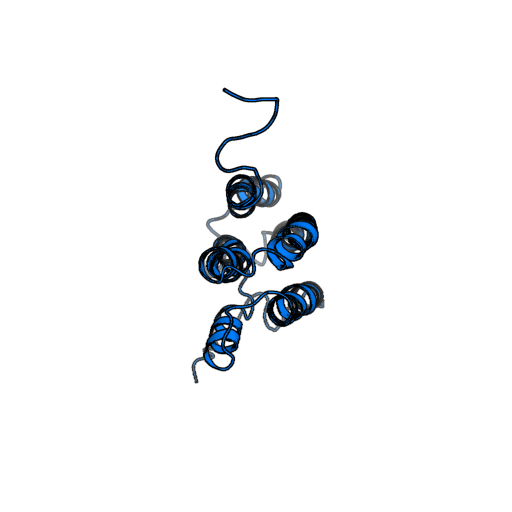-2.670 -22.728 12.268 1.00 0.00 65 LYS A CA 7
ATOM 16603 C C . LYS A 1 45 ? -3.949 -21.956 11.988 1.00 0.00 65 LYS A C 7
ATOM 16604 O O . LYS A 1 45 ? -5.011 -22.549 11.813 1.00 0.00 65 LYS A O 7
ATOM 16623 N N . THR A 1 46 ? -3.839 -20.632 11.943 1.00 0.00 66 THR A N 7
ATOM 16624 C CA . THR A 1 46 ? -5.000 -19.796 11.682 1.00 0.00 66 THR A CA 7
ATOM 16625 C C . THR A 1 46 ? -5.694 -20.219 10.385 1.00 0.00 66 THR A C 7
ATOM 16626 O O . THR A 1 46 ? -6.780 -19.737 10.055 1.00 0.00 66 THR A O 7
ATOM 16637 N N . GLY A 1 47 ? -5.046 -21.102 9.650 1.00 0.00 67 GLY A N 7
ATOM 16638 C CA . GLY A 1 47 ? -5.594 -21.564 8.385 1.00 0.00 67 GLY A CA 7
ATOM 16639 C C . GLY A 1 47 ? -6.952 -22.213 8.573 1.00 0.00 67 GLY A C 7
ATOM 16640 O O . GLY A 1 47 ? -7.927 -21.802 7.952 1.00 0.00 67 GLY A O 7
ATOM 16644 N N . SER A 1 48 ? -7.009 -23.232 9.431 1.00 0.00 68 SER A N 7
ATOM 16645 C CA . SER A 1 48 ? -8.260 -23.949 9.709 1.00 0.00 68 SER A CA 7
ATOM 16646 C C . SER A 1 48 ? -8.543 -23.979 11.195 1.00 0.00 68 SER A C 7
ATOM 16647 O O . SER A 1 48 ? -9.517 -24.592 11.621 1.00 0.00 68 SER A O 7
ATOM 16655 N N . LYS A 1 49 ? -7.675 -23.326 11.985 1.00 0.00 69 LYS A N 7
ATOM 16656 C CA . LYS A 1 49 ? -7.827 -23.291 13.440 1.00 0.00 69 LYS A CA 7
ATOM 16657 C C . LYS A 1 49 ? -7.876 -21.860 13.952 1.00 0.00 69 LYS A C 7
ATOM 16658 O O . LYS A 1 49 ? -7.390 -21.556 15.036 1.00 0.00 69 LYS A O 7
ATOM 16677 N N . VAL A 1 50 ? -8.479 -20.990 13.177 1.00 0.00 70 VAL A N 7
ATOM 16678 C CA . VAL A 1 50 ? -8.606 -19.604 13.578 1.00 0.00 70 VAL A CA 7
ATOM 16679 C C . VAL A 1 50 ? -9.341 -19.501 14.917 1.00 0.00 70 VAL A C 7
ATOM 16680 O O . VAL A 1 50 ? -8.714 -19.215 15.935 1.00 0.00 70 VAL A O 7
ATOM 16693 N N . THR A 1 51 ? -10.654 -19.729 14.896 1.00 0.00 71 THR A N 7
ATOM 16694 C CA . THR A 1 51 ? -11.466 -19.650 16.092 1.00 0.00 71 THR A CA 7
ATOM 16695 C C . THR A 1 51 ? -11.342 -18.280 16.752 1.00 0.00 71 THR A C 7
ATOM 16696 O O . THR A 1 51 ? -12.268 -17.464 16.693 1.00 0.00 71 THR A O 7
ATOM 16707 N N . SER A 1 52 ? -10.208 -18.044 17.397 1.00 0.00 72 SER A N 7
ATOM 16708 C CA . SER A 1 52 ? -9.984 -16.786 18.093 1.00 0.00 72 SER A CA 7
ATOM 16709 C C . SER A 1 52 ? -10.245 -15.600 17.176 1.00 0.00 72 SER A C 7
ATOM 16710 O O . SER A 1 52 ? -10.963 -14.670 17.541 1.00 0.00 72 SER A O 7
ATOM 16718 N N . GLY A 1 53 ? -9.668 -15.636 15.982 1.00 0.00 73 GLY A N 7
ATOM 16719 C CA . GLY A 1 53 ? -9.861 -14.546 15.032 1.00 0.00 73 GLY A CA 7
ATOM 16720 C C . GLY A 1 53 ? -11.337 -14.345 14.717 1.00 0.00 73 GLY A C 7
ATOM 16721 O O . GLY A 1 53 ? -11.832 -13.220 14.709 1.00 0.00 73 GLY A O 7
ATOM 16725 N N . GLY A 1 54 ? -12.042 -15.439 14.464 1.00 0.00 74 GLY A N 7
ATOM 16726 C CA . GLY A 1 54 ? -13.460 -15.365 14.153 1.00 0.00 74 GLY A CA 7
ATOM 16727 C C . GLY A 1 54 ? -13.692 -14.507 12.916 1.00 0.00 74 GLY A C 7
ATOM 16728 O O . GLY A 1 54 ? -12.747 -14.003 12.309 1.00 0.00 74 GLY A O 7
ATOM 16732 N N . LEU A 1 55 ? -14.952 -14.352 12.541 1.00 0.00 75 LEU A N 7
ATOM 16733 C CA . LEU A 1 55 ? -15.302 -13.556 11.368 1.00 0.00 75 LEU A CA 7
ATOM 16734 C C . LEU A 1 55 ? -14.983 -12.094 11.598 1.00 0.00 75 LEU A C 7
ATOM 16735 O O . LEU A 1 55 ? -14.664 -11.369 10.655 1.00 0.00 75 LEU A O 7
ATOM 16751 N N . ALA A 1 56 ? -15.082 -11.663 12.843 1.00 0.00 76 ALA A N 7
ATOM 16752 C CA . ALA A 1 56 ? -14.816 -10.276 13.167 1.00 0.00 76 ALA A CA 7
ATOM 16753 C C . ALA A 1 56 ? -13.424 -9.868 12.705 1.00 0.00 76 ALA A C 7
ATOM 16754 O O . ALA A 1 56 ? -13.257 -8.873 12.002 1.00 0.00 76 ALA A O 7
ATOM 16761 N N . LEU A 1 57 ? -12.429 -10.640 13.111 1.00 0.00 77 LEU A N 7
ATOM 16762 C CA . LEU A 1 57 ? -11.063 -10.331 12.740 1.00 0.00 77 LEU A CA 7
ATOM 16763 C C . LEU A 1 57 ? -10.902 -10.365 11.228 1.00 0.00 77 LEU A C 7
ATOM 16764 O O . LEU A 1 57 ? -10.389 -9.428 10.626 1.00 0.00 77 LEU A O 7
ATOM 16780 N N . ARG A 1 58 ? -11.344 -11.455 10.610 1.00 0.00 78 ARG A N 7
ATOM 16781 C CA . ARG A 1 58 ? -11.228 -11.600 9.166 1.00 0.00 78 ARG A CA 7
ATOM 16782 C C . ARG A 1 58 ? -11.694 -10.330 8.458 1.00 0.00 78 ARG A C 7
ATOM 16783 O O . ARG A 1 58 ? -11.069 -9.870 7.503 1.00 0.00 78 ARG A O 7
ATOM 16804 N N . GLU A 1 59 ? -12.792 -9.767 8.940 1.00 0.00 79 GLU A N 7
ATOM 16805 C CA . GLU A 1 59 ? -13.332 -8.551 8.353 1.00 0.00 79 GLU A CA 7
ATOM 16806 C C . GLU A 1 59 ? -12.306 -7.424 8.442 1.00 0.00 79 GLU A C 7
ATOM 16807 O O . GLU A 1 59 ? -12.274 -6.534 7.594 1.00 0.00 79 GLU A O 7
ATOM 16819 N N . ALA A 1 60 ? -11.477 -7.465 9.479 1.00 0.00 80 ALA A N 7
ATOM 16820 C CA . ALA A 1 60 ? -10.461 -6.436 9.673 1.00 0.00 80 ALA A CA 7
ATOM 16821 C C . ALA A 1 60 ? -9.480 -6.425 8.503 1.00 0.00 80 ALA A C 7
ATOM 16822 O O . ALA A 1 60 ? -8.990 -5.371 8.097 1.00 0.00 80 ALA A O 7
ATOM 16829 N N . LYS A 1 61 ? -9.193 -7.608 7.976 1.00 0.00 81 LYS A N 7
ATOM 16830 C CA . LYS A 1 61 ? -8.264 -7.731 6.863 1.00 0.00 81 LYS A CA 7
ATOM 16831 C C . LYS A 1 61 ? -8.770 -6.963 5.649 1.00 0.00 81 LYS A C 7
ATOM 16832 O O . LYS A 1 61 ? -7.987 -6.479 4.836 1.00 0.00 81 LYS A O 7
ATOM 16851 N N . VAL A 1 62 ? -10.091 -6.849 5.541 1.00 0.00 82 VAL A N 7
ATOM 16852 C CA . VAL A 1 62 ? -10.709 -6.126 4.428 1.00 0.00 82 VAL A CA 7
ATOM 16853 C C . VAL A 1 62 ? -10.776 -4.632 4.711 1.00 0.00 82 VAL A C 7
ATOM 16854 O O . VAL A 1 62 ? -10.420 -3.811 3.867 1.00 0.00 82 VAL A O 7
ATOM 16867 N N . GLN A 1 63 ? -11.246 -4.279 5.902 1.00 0.00 83 GLN A N 7
ATOM 16868 C CA . GLN A 1 63 ? -11.372 -2.873 6.281 1.00 0.00 83 GLN A CA 7
ATOM 16869 C C . GLN A 1 63 ? -10.045 -2.151 6.089 1.00 0.00 83 GLN A C 7
ATOM 16870 O O . GLN A 1 63 ? -10.013 -0.934 5.905 1.00 0.00 83 GLN A O 7
ATOM 16884 N N . ALA A 1 64 ? -8.959 -2.902 6.150 1.00 0.00 84 ALA A N 7
ATOM 16885 C CA . ALA A 1 64 ? -7.637 -2.316 5.995 1.00 0.00 84 ALA A CA 7
ATOM 16886 C C . ALA A 1 64 ? -7.499 -1.675 4.632 1.00 0.00 84 ALA A C 7
ATOM 16887 O O . ALA A 1 64 ? -7.285 -0.471 4.529 1.00 0.00 84 ALA A O 7
ATOM 16894 N N . ILE A 1 65 ? -7.611 -2.486 3.585 1.00 0.00 85 ILE A N 7
ATOM 16895 C CA . ILE A 1 65 ? -7.470 -1.995 2.216 1.00 0.00 85 ILE A CA 7
ATOM 16896 C C . ILE A 1 65 ? -8.241 -0.698 2.029 1.00 0.00 85 ILE A C 7
ATOM 16897 O O . ILE A 1 65 ? -7.710 0.278 1.501 1.00 0.00 85 ILE A O 7
ATOM 16913 N N . VAL A 1 66 ? -9.491 -0.682 2.472 1.00 0.00 86 VAL A N 7
ATOM 16914 C CA . VAL A 1 66 ? -10.332 0.506 2.360 1.00 0.00 86 VAL A CA 7
ATOM 16915 C C . VAL A 1 66 ? -9.561 1.754 2.778 1.00 0.00 86 VAL A C 7
ATOM 16916 O O . VAL A 1 66 ? -9.780 2.839 2.246 1.00 0.00 86 VAL A O 7
ATOM 16929 N N . GLU A 1 67 ? -8.656 1.591 3.744 1.00 0.00 87 GLU A N 7
ATOM 16930 C CA . GLU A 1 67 ? -7.854 2.714 4.233 1.00 0.00 87 GLU A CA 7
ATOM 16931 C C . GLU A 1 67 ? -6.632 2.923 3.344 1.00 0.00 87 GLU A C 7
ATOM 16932 O O . GLU A 1 67 ? -6.136 4.040 3.210 1.00 0.00 87 GLU A O 7
ATOM 16944 N N . THR A 1 68 ? -6.145 1.840 2.753 1.00 0.00 88 THR A N 7
ATOM 16945 C CA . THR A 1 68 ? -4.974 1.916 1.891 1.00 0.00 88 THR A CA 7
ATOM 16946 C C . THR A 1 68 ? -5.284 2.698 0.617 1.00 0.00 88 THR A C 7
ATOM 16947 O O . THR A 1 68 ? -4.412 3.363 0.056 1.00 0.00 88 THR A O 7
ATOM 16958 N N . GLY A 1 69 ? -6.529 2.614 0.167 1.00 0.00 89 GLY A N 7
ATOM 16959 C CA . GLY A 1 69 ? -6.947 3.304 -1.039 1.00 0.00 89 GLY A CA 7
ATOM 16960 C C . GLY A 1 69 ? -6.928 4.800 -0.823 1.00 0.00 89 GLY A C 7
ATOM 16961 O O . GLY A 1 69 ? -6.825 5.575 -1.767 1.00 0.00 89 GLY A O 7
ATOM 16965 N N . LYS A 1 70 ? -7.058 5.212 0.430 1.00 0.00 90 LYS A N 7
ATOM 16966 C CA . LYS A 1 70 ? -7.073 6.622 0.745 1.00 0.00 90 LYS A CA 7
ATOM 16967 C C . LYS A 1 70 ? -5.709 7.243 0.526 1.00 0.00 90 LYS A C 7
ATOM 16968 O O . LYS A 1 70 ? -5.589 8.306 -0.077 1.00 0.00 90 LYS A O 7
ATOM 16987 N N . PHE A 1 71 ? -4.686 6.578 1.054 1.00 0.00 91 PHE A N 7
ATOM 16988 C CA . PHE A 1 71 ? -3.328 7.081 0.936 1.00 0.00 91 PHE A CA 7
ATOM 16989 C C . PHE A 1 71 ? -2.822 6.905 -0.487 1.00 0.00 91 PHE A C 7
ATOM 16990 O O . PHE A 1 71 ? -1.926 7.619 -0.938 1.00 0.00 91 PHE A O 7
ATOM 17007 N N . LEU A 1 72 ? -3.396 5.941 -1.183 1.00 0.00 92 LEU A N 7
ATOM 17008 C CA . LEU A 1 72 ? -2.998 5.661 -2.549 1.00 0.00 92 LEU A CA 7
ATOM 17009 C C . LEU A 1 72 ? -3.362 6.810 -3.482 1.00 0.00 92 LEU A C 7
ATOM 17010 O O . LEU A 1 72 ? -2.623 7.131 -4.408 1.00 0.00 92 LEU A O 7
ATOM 17026 N N . LYS A 1 73 ? -4.512 7.422 -3.229 1.00 0.00 93 LYS A N 7
ATOM 17027 C CA . LYS A 1 73 ? -4.988 8.532 -4.045 1.00 0.00 93 LYS A CA 7
ATOM 17028 C C . LYS A 1 73 ? -4.151 9.771 -3.801 1.00 0.00 93 LYS A C 7
ATOM 17029 O O . LYS A 1 73 ? -4.180 10.709 -4.591 1.00 0.00 93 LYS A O 7
ATOM 17048 N N . ILE A 1 74 ? -3.420 9.783 -2.693 1.00 0.00 94 ILE A N 7
ATOM 17049 C CA . ILE A 1 74 ? -2.584 10.932 -2.352 1.00 0.00 94 ILE A CA 7
ATOM 17050 C C . ILE A 1 74 ? -1.256 10.875 -3.108 1.00 0.00 94 ILE A C 7
ATOM 17051 O O . ILE A 1 74 ? -0.813 11.871 -3.677 1.00 0.00 94 ILE A O 7
ATOM 17067 N N . ILE A 1 75 ? -0.618 9.712 -3.082 1.00 0.00 95 ILE A N 7
ATOM 17068 C CA . ILE A 1 75 ? 0.670 9.545 -3.741 1.00 0.00 95 ILE A CA 7
ATOM 17069 C C . ILE A 1 75 ? 0.527 9.751 -5.238 1.00 0.00 95 ILE A C 7
ATOM 17070 O O . ILE A 1 75 ? 1.355 10.407 -5.868 1.00 0.00 95 ILE A O 7
ATOM 17086 N N . GLU A 1 76 ? -0.527 9.182 -5.804 1.00 0.00 96 GLU A N 7
ATOM 17087 C CA . GLU A 1 76 ? -0.760 9.301 -7.233 1.00 0.00 96 GLU A CA 7
ATOM 17088 C C . GLU A 1 76 ? -0.692 10.759 -7.675 1.00 0.00 96 GLU A C 7
ATOM 17089 O O . GLU A 1 76 ? -0.076 11.083 -8.688 1.00 0.00 96 GLU A O 7
ATOM 17101 N N . GLU A 1 77 ? -1.326 11.634 -6.904 1.00 0.00 97 GLU A N 7
ATOM 17102 C CA . GLU A 1 77 ? -1.332 13.055 -7.223 1.00 0.00 97 GLU A CA 7
ATOM 17103 C C . GLU A 1 77 ? 0.071 13.622 -7.116 1.00 0.00 97 GLU A C 7
ATOM 17104 O O . GLU A 1 77 ? 0.342 14.721 -7.599 1.00 0.00 97 GLU A O 7
ATOM 17116 N N . GLU A 1 78 ? 0.964 12.877 -6.468 1.00 0.00 98 GLU A N 7
ATOM 17117 C CA . GLU A 1 78 ? 2.348 13.330 -6.299 1.00 0.00 98 GLU A CA 7
ATOM 17118 C C . GLU A 1 78 ? 3.219 12.813 -7.438 1.00 0.00 98 GLU A C 7
ATOM 17119 O O . GLU A 1 78 ? 3.968 13.572 -8.053 1.00 0.00 98 GLU A O 7
ATOM 17131 N N . ALA A 1 79 ? 3.127 11.514 -7.706 1.00 0.00 99 ALA A N 7
ATOM 17132 C CA . ALA A 1 79 ? 3.925 10.907 -8.760 1.00 0.00 99 ALA A CA 7
ATOM 17133 C C . ALA A 1 79 ? 3.720 11.641 -10.076 1.00 0.00 99 ALA A C 7
ATOM 17134 O O . ALA A 1 79 ? 4.660 11.852 -10.838 1.00 0.00 99 ALA A O 7
ATOM 17141 N N . LEU A 1 80 ? 2.484 12.022 -10.344 1.00 0.00 100 LEU A N 7
ATOM 17142 C CA . LEU A 1 80 ? 2.171 12.721 -11.576 1.00 0.00 100 LEU A CA 7
ATOM 17143 C C . LEU A 1 80 ? 2.910 14.059 -11.622 1.00 0.00 100 LEU A C 7
ATOM 17144 O O . LEU A 1 80 ? 3.385 14.501 -12.670 1.00 0.00 100 LEU A O 7
ATOM 17160 N N . LYS A 1 81 ? 2.979 14.721 -10.485 1.00 0.00 101 LYS A N 7
ATOM 17161 C CA . LYS A 1 81 ? 3.632 16.011 -10.422 1.00 0.00 101 LYS A CA 7
ATOM 17162 C C . LYS A 1 81 ? 5.115 15.894 -10.721 1.00 0.00 101 LYS A C 7
ATOM 17163 O O . LYS A 1 81 ? 5.804 16.890 -10.912 1.00 0.00 101 LYS A O 7
ATOM 17182 N N . LEU A 1 82 ? 5.609 14.670 -10.774 1.00 0.00 102 LEU A N 7
ATOM 17183 C CA . LEU A 1 82 ? 7.025 14.424 -11.054 1.00 0.00 102 LEU A CA 7
ATOM 17184 C C . LEU A 1 82 ? 7.231 14.089 -12.513 1.00 0.00 102 LEU A C 7
ATOM 17185 O O . LEU A 1 82 ? 8.349 13.819 -12.936 1.00 0.00 102 LEU A O 7
ATOM 17201 N N . LYS A 1 83 ? 6.156 14.126 -13.280 1.00 0.00 103 LYS A N 7
ATOM 17202 C CA . LYS A 1 83 ? 6.244 13.841 -14.701 1.00 0.00 103 LYS A CA 7
ATOM 17203 C C . LYS A 1 83 ? 6.990 14.953 -15.427 1.00 0.00 103 LYS A C 7
ATOM 17204 O O . LYS A 1 83 ? 7.623 14.715 -16.456 1.00 0.00 103 LYS A O 7
ATOM 17223 N N . GLU A 1 84 ? 6.891 16.170 -14.904 1.00 0.00 104 GLU A N 7
ATOM 17224 C CA . GLU A 1 84 ? 7.544 17.314 -15.526 1.00 0.00 104 GLU A CA 7
ATOM 17225 C C . GLU A 1 84 ? 9.058 17.181 -15.431 1.00 0.00 104 GLU A C 7
ATOM 17226 O O . GLU A 1 84 ? 9.769 17.435 -16.402 1.00 0.00 104 GLU A O 7
ATOM 17238 N N . THR A 1 85 ? 9.549 16.784 -14.255 1.00 0.00 105 THR A N 7
ATOM 17239 C CA . THR A 1 85 ? 10.991 16.627 -14.052 1.00 0.00 105 THR A CA 7
ATOM 17240 C C . THR A 1 85 ? 11.445 15.245 -14.503 1.00 0.00 105 THR A C 7
ATOM 17241 O O . THR A 1 85 ? 12.438 15.115 -15.221 1.00 0.00 105 THR A O 7
ATOM 17252 N N . GLY A 1 86 ? 10.713 14.214 -14.087 1.00 0.00 106 GLY A N 7
ATOM 17253 C CA . GLY A 1 86 ? 11.061 12.850 -14.472 1.00 0.00 106 GLY A CA 7
ATOM 17254 C C . GLY A 1 86 ? 12.373 12.419 -13.828 1.00 0.00 106 GLY A C 7
ATOM 17255 O O . GLY A 1 86 ? 13.119 11.617 -14.394 1.00 0.00 106 GLY A O 7
ATOM 17259 N N . ASN A 1 87 ? 12.654 12.955 -12.644 1.00 0.00 107 ASN A N 7
ATOM 17260 C CA . ASN A 1 87 ? 13.884 12.615 -11.939 1.00 0.00 107 ASN A CA 7
ATOM 17261 C C . ASN A 1 87 ? 13.832 11.173 -11.454 1.00 0.00 107 ASN A C 7
ATOM 17262 O O . ASN A 1 87 ? 13.154 10.862 -10.474 1.00 0.00 107 ASN A O 7
ATOM 17273 N N . SER A 1 88 ? 14.548 10.294 -12.151 1.00 0.00 108 SER A N 7
ATOM 17274 C CA . SER A 1 88 ? 14.566 8.879 -11.789 1.00 0.00 108 SER A CA 7
ATOM 17275 C C . SER A 1 88 ? 14.828 8.700 -10.302 1.00 0.00 108 SER A C 7
ATOM 17276 O O . SER A 1 88 ? 14.152 7.912 -9.641 1.00 0.00 108 SER A O 7
ATOM 17284 N N . GLY A 1 89 ? 15.802 9.433 -9.773 1.00 0.00 109 GLY A N 7
ATOM 17285 C CA . GLY A 1 89 ? 16.134 9.345 -8.360 1.00 0.00 109 GLY A CA 7
ATOM 17286 C C . GLY A 1 89 ? 14.907 9.569 -7.496 1.00 0.00 109 GLY A C 7
ATOM 17287 O O . GLY A 1 89 ? 14.704 8.882 -6.495 1.00 0.00 109 GLY A O 7
ATOM 17291 N N . GLN A 1 90 ? 14.088 10.543 -7.878 1.00 0.00 110 GLN A N 7
ATOM 17292 C CA . GLN A 1 90 ? 12.883 10.846 -7.119 1.00 0.00 110 GLN A CA 7
ATOM 17293 C C . GLN A 1 90 ? 11.880 9.703 -7.223 1.00 0.00 110 GLN A C 7
ATOM 17294 O O . GLN A 1 90 ? 11.227 9.349 -6.243 1.00 0.00 110 GLN A O 7
ATOM 17308 N N . PHE A 1 91 ? 11.753 9.134 -8.422 1.00 0.00 111 PHE A N 7
ATOM 17309 C CA . PHE A 1 91 ? 10.818 8.033 -8.638 1.00 0.00 111 PHE A CA 7
ATOM 17310 C C . PHE A 1 91 ? 11.306 6.775 -7.938 1.00 0.00 111 PHE A C 7
ATOM 17311 O O . PHE A 1 91 ? 10.514 5.987 -7.429 1.00 0.00 111 PHE A O 7
ATOM 17328 N N . LEU A 1 92 ? 12.614 6.578 -7.932 1.00 0.00 112 LEU A N 7
ATOM 17329 C CA . LEU A 1 92 ? 13.175 5.390 -7.310 1.00 0.00 112 LEU A CA 7
ATOM 17330 C C . LEU A 1 92 ? 12.795 5.337 -5.843 1.00 0.00 112 LEU A C 7
ATOM 17331 O O . LEU A 1 92 ? 12.437 4.280 -5.327 1.00 0.00 112 LEU A O 7
ATOM 17347 N N . ALA A 1 93 ? 12.877 6.470 -5.179 1.00 0.00 113 ALA A N 7
ATOM 17348 C CA . ALA A 1 93 ? 12.537 6.527 -3.768 1.00 0.00 113 ALA A CA 7
ATOM 17349 C C . ALA A 1 93 ? 11.070 6.157 -3.581 1.00 0.00 113 ALA A C 7
ATOM 17350 O O . ALA A 1 93 ? 10.711 5.460 -2.633 1.00 0.00 113 ALA A O 7
ATOM 17357 N N . MET A 1 94 ? 10.234 6.615 -4.501 1.00 0.00 114 MET A N 7
ATOM 17358 C CA . MET A 1 94 ? 8.811 6.319 -4.435 1.00 0.00 114 MET A CA 7
ATOM 17359 C C . MET A 1 94 ? 8.582 4.819 -4.616 1.00 0.00 114 MET A C 7
ATOM 17360 O O . MET A 1 94 ? 7.681 4.243 -4.011 1.00 0.00 114 MET A O 7
ATOM 17374 N N . PHE A 1 95 ? 9.386 4.198 -5.474 1.00 0.00 115 PHE A N 7
ATOM 17375 C CA . PHE A 1 95 ? 9.237 2.778 -5.740 1.00 0.00 115 PHE A CA 7
ATOM 17376 C C . PHE A 1 95 ? 9.303 1.991 -4.434 1.00 0.00 115 PHE A C 7
ATOM 17377 O O . PHE A 1 95 ? 8.497 1.101 -4.200 1.00 0.00 115 PHE A O 7
ATOM 17394 N N . ASP A 1 96 ? 10.263 2.334 -3.593 1.00 0.00 116 ASP A N 7
ATOM 17395 C CA . ASP A 1 96 ? 10.413 1.649 -2.307 1.00 0.00 116 ASP A CA 7
ATOM 17396 C C . ASP A 1 96 ? 9.295 2.043 -1.351 1.00 0.00 116 ASP A C 7
ATOM 17397 O O . ASP A 1 96 ? 9.025 1.349 -0.373 1.00 0.00 116 ASP A O 7
ATOM 17406 N N . LEU A 1 97 ? 8.656 3.174 -1.635 1.00 0.00 117 LEU A N 7
ATOM 17407 C CA . LEU A 1 97 ? 7.578 3.663 -0.783 1.00 0.00 117 LEU A CA 7
ATOM 17408 C C . LEU A 1 97 ? 6.276 2.931 -1.074 1.00 0.00 117 LEU A C 7
ATOM 17409 O O . LEU A 1 97 ? 5.701 2.285 -0.198 1.00 0.00 117 LEU A O 7
ATOM 17425 N N . MET A 1 98 ? 5.794 3.070 -2.304 1.00 0.00 118 MET A N 7
ATOM 17426 C CA . MET A 1 98 ? 4.540 2.447 -2.687 1.00 0.00 118 MET A CA 7
ATOM 17427 C C . MET A 1 98 ? 4.520 0.977 -2.315 1.00 0.00 118 MET A C 7
ATOM 17428 O O . MET A 1 98 ? 3.465 0.389 -2.126 1.00 0.00 118 MET A O 7
ATOM 17442 N N . LEU A 1 99 ? 5.699 0.392 -2.230 1.00 0.00 119 LEU A N 7
ATOM 17443 C CA . LEU A 1 99 ? 5.832 -1.015 -1.869 1.00 0.00 119 LEU A CA 7
ATOM 17444 C C . LEU A 1 99 ? 5.824 -1.189 -0.361 1.00 0.00 119 LEU A C 7
ATOM 17445 O O . LEU A 1 99 ? 5.443 -2.237 0.134 1.00 0.00 119 LEU A O 7
ATOM 17461 N N . GLU A 1 100 ? 6.260 -0.164 0.365 1.00 0.00 120 GLU A N 7
ATOM 17462 C CA . GLU A 1 100 ? 6.313 -0.246 1.816 1.00 0.00 120 GLU A CA 7
ATOM 17463 C C . GLU A 1 100 ? 4.906 -0.277 2.422 1.00 0.00 120 GLU A C 7
ATOM 17464 O O . GLU A 1 100 ? 4.621 -1.014 3.355 1.00 0.00 120 GLU A O 7
ATOM 17476 N N . VAL A 1 101 ? 4.027 0.546 1.895 1.00 0.00 121 VAL A N 7
ATOM 17477 C CA . VAL A 1 101 ? 2.666 0.612 2.420 1.00 0.00 121 VAL A CA 7
ATOM 17478 C C . VAL A 1 101 ? 2.017 -0.774 2.463 1.00 0.00 121 VAL A C 7
ATOM 17479 O O . VAL A 1 101 ? 1.339 -1.125 3.428 1.00 0.00 121 VAL A O 7
ATOM 17492 N N . VAL A 1 102 ? 2.201 -1.538 1.403 1.00 0.00 122 VAL A N 7
ATOM 17493 C CA . VAL A 1 102 ? 1.623 -2.874 1.283 1.00 0.00 122 VAL A CA 7
ATOM 17494 C C . VAL A 1 102 ? 2.417 -3.889 2.088 1.00 0.00 122 VAL A C 7
ATOM 17495 O O . VAL A 1 102 ? 1.992 -5.027 2.268 1.00 0.00 122 VAL A O 7
ATOM 17508 N N . GLU A 1 103 ? 3.582 -3.477 2.573 1.00 0.00 123 GLU A N 7
ATOM 17509 C CA . GLU A 1 103 ? 4.435 -4.375 3.372 1.00 0.00 123 GLU A CA 7
ATOM 17510 C C . GLU A 1 103 ? 3.953 -4.453 4.811 1.00 0.00 123 GLU A C 7
ATOM 17511 O O . GLU A 1 103 ? 4.187 -5.448 5.490 1.00 0.00 123 GLU A O 7
ATOM 17523 N N . SER A 1 104 ? 3.294 -3.398 5.279 1.00 0.00 124 SER A N 7
ATOM 17524 C CA . SER A 1 104 ? 2.797 -3.372 6.651 1.00 0.00 124 SER A CA 7
ATOM 17525 C C . SER A 1 104 ? 1.591 -4.287 6.795 1.00 0.00 124 SER A C 7
ATOM 17526 O O . SER A 1 104 ? 1.288 -4.760 7.887 1.00 0.00 124 SER A O 7
ATOM 17534 N N . LEU A 1 105 ? 0.909 -4.534 5.683 1.00 0.00 125 LEU A N 7
ATOM 17535 C CA . LEU A 1 105 ? -0.268 -5.394 5.696 1.00 0.00 125 LEU A CA 7
ATOM 17536 C C . LEU A 1 105 ? 0.077 -6.750 6.287 1.00 0.00 125 LEU A C 7
ATOM 17537 O O . LEU A 1 105 ? -0.793 -7.558 6.557 1.00 0.00 125 LEU A O 7
ATOM 17553 N N . GLU A 1 106 ? 1.347 -6.995 6.499 1.00 0.00 126 GLU A N 7
ATOM 17554 C CA . GLU A 1 106 ? 1.768 -8.267 7.073 1.00 0.00 126 GLU A CA 7
ATOM 17555 C C . GLU A 1 106 ? 1.314 -8.372 8.530 1.00 0.00 126 GLU A C 7
ATOM 17556 O O . GLU A 1 106 ? 1.262 -9.461 9.099 1.00 0.00 126 GLU A O 7
ATOM 17568 N N . ASP A 1 107 ? 1.002 -7.230 9.133 1.00 0.00 127 ASP A N 7
ATOM 17569 C CA . ASP A 1 107 ? 0.570 -7.206 10.527 1.00 0.00 127 ASP A CA 7
ATOM 17570 C C . ASP A 1 107 ? -0.805 -7.831 10.686 1.00 0.00 127 ASP A C 7
ATOM 17571 O O . ASP A 1 107 ? -1.178 -8.244 11.780 1.00 0.00 127 ASP A O 7
ATOM 17580 N N . VAL A 1 108 ? -1.559 -7.898 9.587 1.00 0.00 128 VAL A N 7
ATOM 17581 C CA . VAL A 1 108 ? -2.911 -8.477 9.598 1.00 0.00 128 VAL A CA 7
ATOM 17582 C C . VAL A 1 108 ? -2.916 -9.828 8.896 1.00 0.00 128 VAL A C 7
ATOM 17583 O O . VAL A 1 108 ? -3.941 -10.254 8.388 1.00 0.00 128 VAL A O 7
ATOM 17596 N N . GLY A 1 109 ? -1.773 -10.515 8.897 1.00 0.00 129 GLY A N 7
ATOM 17597 C CA . GLY A 1 109 ? -1.708 -11.833 8.287 1.00 0.00 129 GLY A CA 7
ATOM 17598 C C . GLY A 1 109 ? -2.135 -11.808 6.840 1.00 0.00 129 GLY A C 7
ATOM 17599 O O . GLY A 1 109 ? -2.824 -12.716 6.379 1.00 0.00 129 GLY A O 7
ATOM 17603 N N . ILE A 1 110 ? -1.712 -10.781 6.118 1.00 0.00 130 ILE A N 7
ATOM 17604 C CA . ILE A 1 110 ? -2.019 -10.646 4.681 1.00 0.00 130 ILE A CA 7
ATOM 17605 C C . ILE A 1 110 ? -0.761 -10.777 3.841 1.00 0.00 130 ILE A C 7
ATOM 17606 O O . ILE A 1 110 ? 0.305 -10.304 4.237 1.00 0.00 130 ILE A O 7
ATOM 17622 N N . ILE A 1 111 ? -0.898 -11.396 2.679 1.00 0.00 131 ILE A N 7
ATOM 17623 C CA . ILE A 1 111 ? 0.226 -11.562 1.767 1.00 0.00 131 ILE A CA 7
ATOM 17624 C C . ILE A 1 111 ? -0.265 -11.632 0.323 1.00 0.00 131 ILE A C 7
ATOM 17625 O O . ILE A 1 111 ? -0.884 -12.592 -0.108 1.00 0.00 131 ILE A O 7
ATOM 17641 N N . GLY A 1 112 ? 0.031 -10.594 -0.427 1.00 0.00 132 GLY A N 7
ATOM 17642 C CA . GLY A 1 112 ? -0.373 -10.533 -1.819 1.00 0.00 132 GLY A CA 7
ATOM 17643 C C . GLY A 1 112 ? 0.689 -11.128 -2.728 1.00 0.00 132 GLY A C 7
ATOM 17644 O O . GLY A 1 112 ? 1.178 -12.226 -2.490 1.00 0.00 132 GLY A O 7
ATOM 17648 N N . LEU A 1 113 ? 1.017 -10.399 -3.797 1.00 0.00 133 LEU A N 7
ATOM 17649 C CA . LEU A 1 113 ? 2.023 -10.858 -4.773 1.00 0.00 133 LEU A CA 7
ATOM 17650 C C . LEU A 1 113 ? 3.016 -9.743 -5.076 1.00 0.00 133 LEU A C 7
ATOM 17651 O O . LEU A 1 113 ? 3.260 -9.401 -6.225 1.00 0.00 133 LEU A O 7
ATOM 17667 N N . LYS A 1 114 ? 3.602 -9.186 -4.029 1.00 0.00 134 LYS A N 7
ATOM 17668 C CA . LYS A 1 114 ? 4.579 -8.129 -4.215 1.00 0.00 134 LYS A CA 7
ATOM 17669 C C . LYS A 1 114 ? 5.791 -8.651 -4.978 1.00 0.00 134 LYS A C 7
ATOM 17670 O O . LYS A 1 114 ? 6.188 -8.077 -5.973 1.00 0.00 134 LYS A O 7
ATOM 17689 N N . ALA A 1 115 ? 6.369 -9.746 -4.508 1.00 0.00 135 ALA A N 7
ATOM 17690 C CA . ALA A 1 115 ? 7.552 -10.311 -5.162 1.00 0.00 135 ALA A CA 7
ATOM 17691 C C . ALA A 1 115 ? 7.398 -10.334 -6.679 1.00 0.00 135 ALA A C 7
ATOM 17692 O O . ALA A 1 115 ? 8.383 -10.410 -7.419 1.00 0.00 135 ALA A O 7
ATOM 17699 N N . ARG A 1 116 ? 6.149 -10.261 -7.137 1.00 0.00 136 ARG A N 7
ATOM 17700 C CA . ARG A 1 116 ? 5.869 -10.269 -8.566 1.00 0.00 136 ARG A CA 7
ATOM 17701 C C . ARG A 1 116 ? 6.204 -8.927 -9.214 1.00 0.00 136 ARG A C 7
ATOM 17702 O O . ARG A 1 116 ? 6.844 -8.878 -10.265 1.00 0.00 136 ARG A O 7
ATOM 17723 N N . VAL A 1 117 ? 5.759 -7.833 -8.589 1.00 0.00 137 VAL A N 7
ATOM 17724 C CA . VAL A 1 117 ? 6.008 -6.509 -9.132 1.00 0.00 137 VAL A CA 7
ATOM 17725 C C . VAL A 1 117 ? 7.501 -6.216 -9.174 1.00 0.00 137 VAL A C 7
ATOM 17726 O O . VAL A 1 117 ? 7.959 -5.367 -9.925 1.00 0.00 137 VAL A O 7
ATOM 17739 N N . LEU A 1 118 ? 8.258 -6.915 -8.350 1.00 0.00 138 LEU A N 7
ATOM 17740 C CA . LEU A 1 118 ? 9.705 -6.712 -8.307 1.00 0.00 138 LEU A CA 7
ATOM 17741 C C . LEU A 1 118 ? 10.334 -7.098 -9.636 1.00 0.00 138 LEU A C 7
ATOM 17742 O O . LEU A 1 118 ? 11.309 -6.486 -10.062 1.00 0.00 138 LEU A O 7
ATOM 17758 N N . GLU A 1 119 ? 9.788 -8.125 -10.260 1.00 0.00 139 GLU A N 7
ATOM 17759 C CA . GLU A 1 119 ? 10.325 -8.597 -11.522 1.00 0.00 139 GLU A CA 7
ATOM 17760 C C . GLU A 1 119 ? 10.258 -7.499 -12.576 1.00 0.00 139 GLU A C 7
ATOM 17761 O O . GLU A 1 119 ? 11.044 -7.482 -13.521 1.00 0.00 139 GLU A O 7
ATOM 17773 N N . GLU A 1 120 ? 9.308 -6.584 -12.409 1.00 0.00 140 GLU A N 7
ATOM 17774 C CA . GLU A 1 120 ? 9.143 -5.492 -13.362 1.00 0.00 140 GLU A CA 7
ATOM 17775 C C . GLU A 1 120 ? 10.438 -4.693 -13.480 1.00 0.00 140 GLU A C 7
ATOM 17776 O O . GLU A 1 120 ? 10.934 -4.462 -14.582 1.00 0.00 140 GLU A O 7
ATOM 17788 N N . SER A 1 121 ? 10.984 -4.280 -12.338 1.00 0.00 141 SER A N 7
ATOM 17789 C CA . SER A 1 121 ? 12.225 -3.513 -12.331 1.00 0.00 141 SER A CA 7
ATOM 17790 C C . SER A 1 121 ? 13.391 -4.387 -12.769 1.00 0.00 141 SER A C 7
ATOM 17791 O O . SER A 1 121 ? 14.305 -3.924 -13.451 1.00 0.00 141 SER A O 7
ATOM 17799 N N . LYS A 1 122 ? 13.367 -5.652 -12.369 1.00 0.00 142 LYS A N 7
ATOM 17800 C CA . LYS A 1 122 ? 14.434 -6.578 -12.717 1.00 0.00 142 LYS A CA 7
ATOM 17801 C C . LYS A 1 122 ? 14.634 -6.611 -14.227 1.00 0.00 142 LYS A C 7
ATOM 17802 O O . LYS A 1 122 ? 15.751 -6.793 -14.709 1.00 0.00 142 LYS A O 7
ATOM 17821 N N . ASN A 1 123 ? 13.546 -6.438 -14.965 1.00 0.00 143 ASN A N 7
ATOM 17822 C CA . ASN A 1 123 ? 13.619 -6.452 -16.422 1.00 0.00 143 ASN A CA 7
ATOM 17823 C C . ASN A 1 123 ? 14.323 -5.214 -16.932 1.00 0.00 143 ASN A C 7
ATOM 17824 O O . ASN A 1 123 ? 15.255 -5.315 -17.733 1.00 0.00 143 ASN A O 7
ATOM 17835 N N . ASN A 1 124 ? 13.881 -4.047 -16.459 1.00 0.00 144 ASN A N 7
ATOM 17836 C CA . ASN A 1 124 ? 14.486 -2.783 -16.876 1.00 0.00 144 ASN A CA 7
ATOM 17837 C C . ASN A 1 124 ? 14.671 -1.846 -15.673 1.00 0.00 144 ASN A C 7
ATOM 17838 O O . ASN A 1 124 ? 13.738 -1.646 -14.892 1.00 0.00 144 ASN A O 7
ATOM 17849 N N . PRO A 1 125 ? 15.837 -1.261 -15.506 1.00 0.00 145 PRO A N 7
ATOM 17850 C CA . PRO A 1 125 ? 16.110 -0.323 -14.378 1.00 0.00 145 PRO A CA 7
ATOM 17851 C C . PRO A 1 125 ? 15.009 0.713 -14.213 1.00 0.00 145 PRO A C 7
ATOM 17852 O O . PRO A 1 125 ? 14.799 1.228 -13.116 1.00 0.00 145 PRO A O 7
ATOM 17863 N N . ILE A 1 126 ? 14.319 1.022 -15.308 1.00 0.00 146 ILE A N 7
ATOM 17864 C CA . ILE A 1 126 ? 13.252 2.006 -15.275 1.00 0.00 146 ILE A CA 7
ATOM 17865 C C . ILE A 1 126 ? 13.804 3.376 -14.896 1.00 0.00 146 ILE A C 7
ATOM 17866 O O . ILE A 1 126 ? 14.660 3.490 -14.026 1.00 0.00 146 ILE A O 7
ATOM 17882 N N . ASN A 1 127 ? 13.276 4.408 -15.531 1.00 0.00 147 ASN A N 7
ATOM 17883 C CA . ASN A 1 127 ? 13.689 5.766 -15.219 1.00 0.00 147 ASN A CA 7
ATOM 17884 C C . ASN A 1 127 ? 12.875 6.771 -16.022 1.00 0.00 147 ASN A C 7
ATOM 17885 O O . ASN A 1 127 ? 13.412 7.757 -16.510 1.00 0.00 147 ASN A O 7
ATOM 17896 N N . THR A 1 128 ? 11.575 6.517 -16.157 1.00 0.00 148 THR A N 7
ATOM 17897 C CA . THR A 1 128 ? 10.697 7.419 -16.914 1.00 0.00 148 THR A CA 7
ATOM 17898 C C . THR A 1 128 ? 9.313 7.467 -16.291 1.00 0.00 148 THR A C 7
ATOM 17899 O O . THR A 1 128 ? 8.631 6.460 -16.217 1.00 0.00 148 THR A O 7
ATOM 17910 N N . ALA A 1 129 ? 8.915 8.650 -15.847 1.00 0.00 149 ALA A N 7
ATOM 17911 C CA . ALA A 1 129 ? 7.607 8.840 -15.218 1.00 0.00 149 ALA A CA 7
ATOM 17912 C C . ALA A 1 129 ? 6.500 8.263 -16.072 1.00 0.00 149 ALA A C 7
ATOM 17913 O O . ALA A 1 129 ? 5.855 7.309 -15.665 1.00 0.00 149 ALA A O 7
ATOM 17920 N N . GLU A 1 130 ? 6.278 8.858 -17.251 1.00 0.00 150 GLU A N 7
ATOM 17921 C CA . GLU A 1 130 ? 5.226 8.404 -18.167 1.00 0.00 150 GLU A CA 7
ATOM 17922 C C . GLU A 1 130 ? 5.049 6.893 -18.113 1.00 0.00 150 GLU A C 7
ATOM 17923 O O . GLU A 1 130 ? 3.930 6.379 -18.109 1.00 0.00 150 GLU A O 7
ATOM 17935 N N . ARG A 1 131 ? 6.165 6.176 -18.059 1.00 0.00 151 ARG A N 7
ATOM 17936 C CA . ARG A 1 131 ? 6.120 4.718 -17.993 1.00 0.00 151 ARG A CA 7
ATOM 17937 C C . ARG A 1 131 ? 5.988 4.282 -16.538 1.00 0.00 151 ARG A C 7
ATOM 17938 O O . ARG A 1 131 ? 5.398 3.249 -16.233 1.00 0.00 151 ARG A O 7
ATOM 17959 N N . LEU A 1 132 ? 6.609 5.028 -15.639 1.00 0.00 152 LEU A N 7
ATOM 17960 C CA . LEU A 1 132 ? 6.601 4.641 -14.246 1.00 0.00 152 LEU A CA 7
ATOM 17961 C C . LEU A 1 132 ? 5.168 4.609 -13.737 1.00 0.00 152 LEU A C 7
ATOM 17962 O O . LEU A 1 132 ? 4.761 3.691 -13.037 1.00 0.00 152 LEU A O 7
ATOM 17978 N N . LEU A 1 133 ? 4.423 5.622 -14.097 1.00 0.00 153 LEU A N 7
ATOM 17979 C CA . LEU A 1 133 ? 3.054 5.711 -13.669 1.00 0.00 153 LEU A CA 7
ATOM 17980 C C . LEU A 1 133 ? 2.315 4.401 -13.930 1.00 0.00 153 LEU A C 7
ATOM 17981 O O . LEU A 1 133 ? 1.409 4.028 -13.184 1.00 0.00 153 LEU A O 7
ATOM 17997 N N . ALA A 1 134 ? 2.711 3.722 -14.996 1.00 0.00 154 ALA A N 7
ATOM 17998 C CA . ALA A 1 134 ? 2.087 2.461 -15.355 1.00 0.00 154 ALA A CA 7
ATOM 17999 C C . ALA A 1 134 ? 2.290 1.429 -14.249 1.00 0.00 154 ALA A C 7
ATOM 18000 O O . ALA A 1 134 ? 1.491 0.508 -14.095 1.00 0.00 154 ALA A O 7
ATOM 18007 N N . ALA A 1 135 ? 3.367 1.591 -13.483 1.00 0.00 155 ALA A N 7
ATOM 18008 C CA . ALA A 1 135 ? 3.665 0.665 -12.398 1.00 0.00 155 ALA A CA 7
ATOM 18009 C C . ALA A 1 135 ? 2.575 0.716 -11.342 1.00 0.00 155 ALA A C 7
ATOM 18010 O O . ALA A 1 135 ? 1.874 -0.263 -11.111 1.00 0.00 155 ALA A O 7
ATOM 18017 N N . LYS A 1 136 ? 2.429 1.870 -10.711 1.00 0.00 156 LYS A N 7
ATOM 18018 C CA . LYS A 1 136 ? 1.422 2.031 -9.676 1.00 0.00 156 LYS A CA 7
ATOM 18019 C C . LYS A 1 136 ? 0.051 1.551 -10.169 1.00 0.00 156 LYS A C 7
ATOM 18020 O O . LYS A 1 136 ? -0.671 0.838 -9.467 1.00 0.00 156 LYS A O 7
ATOM 18039 N N . ALA A 1 137 ? -0.295 1.945 -11.387 1.00 0.00 157 ALA A N 7
ATOM 18040 C CA . ALA A 1 137 ? -1.574 1.552 -11.966 1.00 0.00 157 ALA A CA 7
ATOM 18041 C C . ALA A 1 137 ? -1.707 0.039 -12.002 1.00 0.00 157 ALA A C 7
ATOM 18042 O O . ALA A 1 137 ? -2.807 -0.503 -11.904 1.00 0.00 157 ALA A O 7
ATOM 18049 N N . GLN A 1 138 ? -0.583 -0.650 -12.145 1.00 0.00 158 GLN A N 7
ATOM 18050 C CA . GLN A 1 138 ? -0.593 -2.102 -12.184 1.00 0.00 158 GLN A CA 7
ATOM 18051 C C . GLN A 1 138 ? -0.853 -2.664 -10.777 1.00 0.00 158 GLN A C 7
ATOM 18052 O O . GLN A 1 138 ? -1.521 -3.693 -10.608 1.00 0.00 158 GLN A O 7
ATOM 18066 N N . ILE A 1 139 ? -0.261 -2.013 -9.778 1.00 0.00 159 ILE A N 7
ATOM 18067 C CA . ILE A 1 139 ? -0.370 -2.471 -8.407 1.00 0.00 159 ILE A CA 7
ATOM 18068 C C . ILE A 1 139 ? -1.775 -2.221 -7.908 1.00 0.00 159 ILE A C 7
ATOM 18069 O O . ILE A 1 139 ? -2.325 -3.027 -7.168 1.00 0.00 159 ILE A O 7
ATOM 18085 N N . GLU A 1 140 ? -2.339 -1.090 -8.314 1.00 0.00 160 GLU A N 7
ATOM 18086 C CA . GLU A 1 140 ? -3.669 -0.736 -7.889 1.00 0.00 160 GLU A CA 7
ATOM 18087 C C . GLU A 1 140 ? -4.648 -1.860 -8.225 1.00 0.00 160 GLU A C 7
ATOM 18088 O O . GLU A 1 140 ? -5.594 -2.115 -7.480 1.00 0.00 160 GLU A O 7
ATOM 18100 N N . ASN A 1 141 ? -4.404 -2.518 -9.345 1.00 0.00 161 ASN A N 7
ATOM 18101 C CA . ASN A 1 141 ? -5.267 -3.610 -9.770 1.00 0.00 161 ASN A CA 7
ATOM 18102 C C . ASN A 1 141 ? -5.177 -4.754 -8.775 1.00 0.00 161 ASN A C 7
ATOM 18103 O O . ASN A 1 141 ? -6.080 -5.576 -8.689 1.00 0.00 161 ASN A O 7
ATOM 18114 N N . GLN A 1 142 ? -4.085 -4.806 -8.024 1.00 0.00 162 GLN A N 7
ATOM 18115 C CA . GLN A 1 142 ? -3.899 -5.867 -7.042 1.00 0.00 162 GLN A CA 7
ATOM 18116 C C . GLN A 1 142 ? -4.906 -5.727 -5.897 1.00 0.00 162 GLN A C 7
ATOM 18117 O O . GLN A 1 142 ? -5.501 -6.704 -5.441 1.00 0.00 162 GLN A O 7
ATOM 18131 N N . LEU A 1 143 ? -5.073 -4.500 -5.427 1.00 0.00 163 LEU A N 7
ATOM 18132 C CA . LEU A 1 143 ? -5.984 -4.232 -4.319 1.00 0.00 163 LEU A CA 7
ATOM 18133 C C . LEU A 1 143 ? -7.385 -4.711 -4.661 1.00 0.00 163 LEU A C 7
ATOM 18134 O O . LEU A 1 143 ? -8.097 -5.245 -3.810 1.00 0.00 163 LEU A O 7
ATOM 18150 N N . LYS A 1 144 ? -7.770 -4.524 -5.912 1.00 0.00 164 LYS A N 7
ATOM 18151 C CA . LYS A 1 144 ? -9.085 -4.944 -6.373 1.00 0.00 164 LYS A CA 7
ATOM 18152 C C . LYS A 1 144 ? -9.155 -6.450 -6.546 1.00 0.00 164 LYS A C 7
ATOM 18153 O O . LYS A 1 144 ? -10.233 -7.025 -6.614 1.00 0.00 164 LYS A O 7
ATOM 18172 N N . VAL A 1 145 ? -7.997 -7.086 -6.620 1.00 0.00 165 VAL A N 7
ATOM 18173 C CA . VAL A 1 145 ? -7.933 -8.543 -6.787 1.00 0.00 165 VAL A CA 7
ATOM 18174 C C . VAL A 1 145 ? -7.982 -9.250 -5.436 1.00 0.00 165 VAL A C 7
ATOM 18175 O O . VAL A 1 145 ? -8.677 -10.247 -5.270 1.00 0.00 165 VAL A O 7
ATOM 18188 N N . VAL A 1 146 ? -7.196 -8.762 -4.487 1.00 0.00 166 VAL A N 7
ATOM 18189 C CA . VAL A 1 146 ? -7.135 -9.387 -3.170 1.00 0.00 166 VAL A CA 7
ATOM 18190 C C . VAL A 1 146 ? -8.411 -9.115 -2.376 1.00 0.00 166 VAL A C 7
ATOM 18191 O O . VAL A 1 146 ? -8.874 -9.962 -1.615 1.00 0.00 166 VAL A O 7
ATOM 18204 N N . LYS A 1 147 ? -8.964 -7.919 -2.565 1.00 0.00 167 LYS A N 7
ATOM 18205 C CA . LYS A 1 147 ? -10.173 -7.538 -1.847 1.00 0.00 167 LYS A CA 7
ATOM 18206 C C . LYS A 1 147 ? -11.328 -8.469 -2.188 1.00 0.00 167 LYS A C 7
ATOM 18207 O O . LYS A 1 147 ? -12.019 -8.966 -1.301 1.00 0.00 167 LYS A O 7
ATOM 18226 N N . GLU A 1 148 ? -11.536 -8.696 -3.479 1.00 0.00 168 GLU A N 7
ATOM 18227 C CA . GLU A 1 148 ? -12.619 -9.567 -3.927 1.00 0.00 168 GLU A CA 7
ATOM 18228 C C . GLU A 1 148 ? -12.382 -10.994 -3.471 1.00 0.00 168 GLU A C 7
ATOM 18229 O O . GLU A 1 148 ? -13.304 -11.805 -3.421 1.00 0.00 168 GLU A O 7
ATOM 18241 N N . LYS A 1 149 ? -11.133 -11.312 -3.154 1.00 0.00 169 LYS A N 7
ATOM 18242 C CA . LYS A 1 149 ? -10.779 -12.665 -2.715 1.00 0.00 169 LYS A CA 7
ATOM 18243 C C . LYS A 1 149 ? -11.173 -12.883 -1.270 1.00 0.00 169 LYS A C 7
ATOM 18244 O O . LYS A 1 149 ? -11.087 -13.998 -0.764 1.00 0.00 169 LYS A O 7
ATOM 18263 N N . GLN A 1 150 ? -11.601 -11.825 -0.612 1.00 0.00 170 GLN A N 7
ATOM 18264 C CA . GLN A 1 150 ? -12.004 -11.924 0.781 1.00 0.00 170 GLN A CA 7
ATOM 18265 C C . GLN A 1 150 ? -13.069 -13.011 0.949 1.00 0.00 170 GLN A C 7
ATOM 18266 O O . GLN A 1 150 ? -13.431 -13.370 2.069 1.00 0.00 170 GLN A O 7
ATOM 18280 N N . ASN A 1 151 ? -13.563 -13.524 -0.176 1.00 0.00 171 ASN A N 7
ATOM 18281 C CA . ASN A 1 151 ? -14.586 -14.562 -0.151 1.00 0.00 171 ASN A CA 7
ATOM 18282 C C . ASN A 1 151 ? -13.966 -15.908 0.151 1.00 0.00 171 ASN A C 7
ATOM 18283 O O . ASN A 1 151 ? -14.656 -16.923 0.121 1.00 0.00 171 ASN A O 7
ATOM 18294 N N . ILE A 1 152 ? -12.661 -15.905 0.446 1.00 0.00 172 ILE A N 7
ATOM 18295 C CA . ILE A 1 152 ? -11.941 -17.138 0.761 1.00 0.00 172 ILE A CA 7
ATOM 18296 C C . ILE A 1 152 ? -12.011 -18.104 -0.415 1.00 0.00 172 ILE A C 7
ATOM 18297 O O . ILE A 1 152 ? -13.051 -18.232 -1.057 1.00 0.00 172 ILE A O 7
ATOM 18313 N N . GLU A 1 153 ? -10.899 -18.787 -0.691 1.00 0.00 173 GLU A N 7
ATOM 18314 C CA . GLU A 1 153 ? -10.845 -19.755 -1.794 1.00 0.00 173 GLU A CA 7
ATOM 18315 C C . GLU A 1 153 ? -10.831 -21.177 -1.243 1.00 0.00 173 GLU A C 7
ATOM 18316 O O . GLU A 1 153 ? -9.770 -21.765 -1.040 1.00 0.00 173 GLU A O 7
ATOM 18328 N N . ASN A 1 154 ? -12.021 -21.725 -1.008 1.00 0.00 174 ASN A N 7
ATOM 18329 C CA . ASN A 1 154 ? -12.138 -23.084 -0.488 1.00 0.00 174 ASN A CA 7
ATOM 18330 C C . ASN A 1 154 ? -11.681 -24.094 -1.532 1.00 0.00 174 ASN A C 7
ATOM 18331 O O . ASN A 1 154 ? -12.112 -24.047 -2.684 1.00 0.00 174 ASN A O 7
ATOM 18342 N N . GLY A 1 155 ? -10.804 -25.007 -1.124 1.00 0.00 175 GLY A N 7
ATOM 18343 C CA . GLY A 1 155 ? -10.290 -26.031 -2.033 1.00 0.00 175 GLY A CA 7
ATOM 18344 C C . GLY A 1 155 ? -8.952 -26.566 -1.546 1.00 0.00 175 GLY A C 7
ATOM 18345 O O . GLY A 1 155 ? -8.661 -27.750 -1.693 1.00 0.00 175 GLY A O 7
ATOM 18349 N N . GLY A 1 156 ? -8.135 -25.684 -0.970 1.00 0.00 176 GLY A N 7
ATOM 18350 C CA . GLY A 1 156 ? -6.817 -26.079 -0.465 1.00 0.00 176 GLY A CA 7
ATOM 18351 C C . GLY A 1 156 ? -5.830 -24.924 -0.568 1.00 0.00 176 GLY A C 7
ATOM 18352 O O . GLY A 1 156 ? -4.662 -25.063 -0.212 1.00 0.00 176 GLY A O 7
ATOM 18356 N N . GLU A 1 157 ? -6.303 -23.786 -1.065 1.00 0.00 177 GLU A N 7
ATOM 18357 C CA . GLU A 1 157 ? -5.445 -22.617 -1.213 1.00 0.00 177 GLU A CA 7
ATOM 18358 C C . GLU A 1 157 ? -4.898 -22.181 0.139 1.00 0.00 177 GLU A C 7
ATOM 18359 O O . GLU A 1 157 ? -3.833 -22.632 0.558 1.00 0.00 177 GLU A O 7
ATOM 18371 N N . LYS A 1 158 ? -5.628 -21.299 0.814 1.00 0.00 178 LYS A N 7
ATOM 18372 C CA . LYS A 1 158 ? -5.205 -20.804 2.117 1.00 0.00 178 LYS A CA 7
ATOM 18373 C C . LYS A 1 158 ? -3.764 -20.302 2.061 1.00 0.00 178 LYS A C 7
ATOM 18374 O O . LYS A 1 158 ? -3.190 -20.150 0.981 1.00 0.00 178 LYS A O 7
ATOM 18393 N N . LYS A 1 159 ? -3.188 -20.042 3.228 1.00 0.00 179 LYS A N 7
ATOM 18394 C CA . LYS A 1 159 ? -1.815 -19.553 3.298 1.00 0.00 179 LYS A CA 7
ATOM 18395 C C . LYS A 1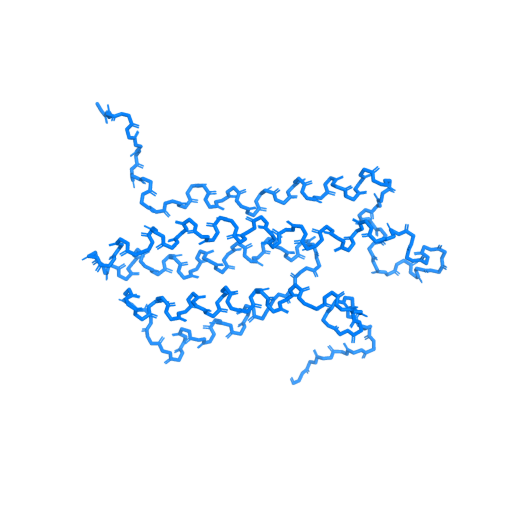 159 ? -0.840 -20.656 2.905 1.00 0.00 179 LYS A C 7
ATOM 18396 O O . LYS A 1 159 ? -0.982 -21.800 3.331 1.00 0.00 179 LYS A O 7
ATOM 18415 N N . ASN A 1 160 ? 0.152 -20.300 2.092 1.00 0.00 180 ASN A N 7
ATOM 18416 C CA . ASN A 1 160 ? 1.160 -21.266 1.639 1.00 0.00 180 ASN A CA 7
ATOM 18417 C C . ASN A 1 160 ? 2.382 -21.225 2.548 1.00 0.00 180 ASN A C 7
ATOM 18418 O O . ASN A 1 160 ? 3.517 -21.150 2.076 1.00 0.00 180 ASN A O 7
ATOM 18429 N N . ASN A 1 161 ? 2.146 -21.282 3.854 1.00 0.00 181 ASN A N 7
ATOM 18430 C CA . ASN A 1 161 ? 3.236 -21.259 4.824 1.00 0.00 181 ASN A CA 7
ATOM 18431 C C . ASN A 1 161 ? 4.119 -22.488 4.654 1.00 0.00 181 ASN A C 7
ATOM 18432 O O . ASN A 1 161 ? 5.332 -22.425 4.848 1.00 0.00 181 ASN A O 7
ATOM 18443 N N . LYS A 1 162 ? 3.503 -23.611 4.297 1.00 0.00 182 LYS A N 7
ATOM 18444 C CA . LYS A 1 162 ? 4.242 -24.855 4.110 1.00 0.00 182 LYS A CA 7
ATOM 18445 C C . LYS A 1 162 ? 5.438 -24.633 3.188 1.00 0.00 182 LYS A C 7
ATOM 18446 O O . LYS A 1 162 ? 6.433 -25.356 3.262 1.00 0.00 182 LYS A O 7
ATOM 18465 N N . SER A 1 163 ? 5.333 -23.624 2.327 1.00 0.00 183 SER A N 7
ATOM 18466 C CA . SER A 1 163 ? 6.414 -23.312 1.400 1.00 0.00 183 SER A CA 7
ATOM 18467 C C . SER A 1 163 ? 6.702 -24.503 0.491 1.00 0.00 183 SER A C 7
ATOM 18468 O O . SER A 1 163 ? 6.439 -25.651 0.850 1.00 0.00 183 SER A O 7
ATOM 18476 N N . LYS A 1 164 ? 7.251 -24.223 -0.683 1.00 0.00 184 LYS A N 7
ATOM 18477 C CA . LYS A 1 164 ? 7.581 -25.278 -1.633 1.00 0.00 184 LYS A CA 7
ATOM 18478 C C . LYS A 1 164 ? 8.700 -26.158 -1.091 1.00 0.00 184 LYS A C 7
ATOM 18479 O O . LYS A 1 164 ? 9.143 -27.098 -1.753 1.00 0.00 184 LYS A O 7
ATOM 18498 N N . LYS A 1 165 ? 9.163 -25.846 0.112 1.00 0.00 185 LYS A N 7
ATOM 18499 C CA . LYS A 1 165 ? 10.238 -26.615 0.717 1.00 0.00 185 LYS A CA 7
ATOM 18500 C C . LYS A 1 165 ? 9.858 -28.085 0.816 1.00 0.00 185 LYS A C 7
ATOM 18501 O O . LYS A 1 165 ? 8.809 -28.430 1.354 1.00 0.00 185 LYS A O 7
ATOM 18520 N N . LYS A 1 166 ? 10.727 -28.949 0.297 1.00 0.00 186 LYS A N 7
ATOM 18521 C CA . LYS A 1 166 ? 10.481 -30.389 0.331 1.00 0.00 186 LYS A CA 7
ATOM 18522 C C . LYS A 1 166 ? 11.789 -31.157 0.197 1.00 0.00 186 LYS A C 7
ATOM 18523 O O . LYS A 1 166 ? 12.691 -30.746 -0.534 1.00 0.00 186 LYS A O 7
ATOM 18542 N N . LYS A 1 167 ? 11.882 -32.278 0.904 1.00 0.00 187 LYS A N 7
ATOM 18543 C CA . LYS A 1 167 ? 13.084 -33.104 0.855 1.00 0.00 187 LYS A CA 7
ATOM 18544 C C . LYS A 1 167 ? 13.228 -33.753 -0.518 1.00 0.00 187 LYS A C 7
ATOM 18545 O O . LYS A 1 167 ? 14.164 -33.404 -1.220 1.00 0.00 187 LYS A O 7
ATOM 18565 N N . SER A 1 1 ? 25.161 9.957 -1.209 1.00 0.00 21 SER A N 8
ATOM 18566 C CA . SER A 1 1 ? 24.806 10.686 0.040 1.00 0.00 21 SER A CA 8
ATOM 18567 C C . SER A 1 1 ? 23.462 11.384 -0.146 1.00 0.00 21 SER A C 8
ATOM 18568 O O . SER A 1 1 ? 23.380 12.430 -0.789 1.00 0.00 21 SER A O 8
ATOM 18578 N N . SER A 1 2 ? 22.411 10.798 0.424 1.00 0.00 22 SER A N 8
ATOM 18579 C CA . SER A 1 2 ? 21.071 11.374 0.318 1.00 0.00 22 SER A CA 8
ATOM 18580 C C . SER A 1 2 ? 20.955 12.613 1.200 1.00 0.00 22 SER A C 8
ATOM 18581 O O . SER A 1 2 ? 21.701 12.770 2.166 1.00 0.00 22 SER A O 8
ATOM 18589 N N . ILE A 1 3 ? 20.020 13.493 0.854 1.00 0.00 23 ILE A N 8
ATOM 18590 C CA . ILE A 1 3 ? 19.824 14.722 1.613 1.00 0.00 23 ILE A CA 8
ATOM 18591 C C . ILE A 1 3 ? 19.348 14.397 3.024 1.00 0.00 23 ILE A C 8
ATOM 18592 O O . ILE A 1 3 ? 19.823 14.977 4.002 1.00 0.00 23 ILE A O 8
ATOM 18608 N N . GLY A 1 4 ? 18.412 13.459 3.125 1.00 0.00 24 GLY A N 8
ATOM 18609 C CA . GLY A 1 4 ? 17.880 13.050 4.421 1.00 0.00 24 GLY A CA 8
ATOM 18610 C C . GLY A 1 4 ? 16.778 13.998 4.883 1.00 0.00 24 GLY A C 8
ATOM 18611 O O . GLY A 1 4 ? 15.903 13.617 5.663 1.00 0.00 24 GLY A O 8
ATOM 18615 N N . LEU A 1 5 ? 16.822 15.239 4.395 1.00 0.00 25 LEU A N 8
ATOM 18616 C CA . LEU A 1 5 ? 15.823 16.246 4.758 1.00 0.00 25 LEU A CA 8
ATOM 18617 C C . LEU A 1 5 ? 14.714 16.271 3.715 1.00 0.00 25 LEU A C 8
ATOM 18618 O O . LEU A 1 5 ? 14.531 15.311 2.966 1.00 0.00 25 LEU A O 8
ATOM 18634 N N . VAL A 1 6 ? 13.973 17.379 3.671 1.00 0.00 26 VAL A N 8
ATOM 18635 C CA . VAL A 1 6 ? 12.871 17.539 2.721 1.00 0.00 26 VAL A CA 8
ATOM 18636 C C . VAL A 1 6 ? 12.997 18.878 1.997 1.00 0.00 26 VAL A C 8
ATOM 18637 O O . VAL A 1 6 ? 13.690 19.787 2.460 1.00 0.00 26 VAL A O 8
ATOM 18650 N N . GLU A 1 7 ? 12.320 18.986 0.864 1.00 0.00 27 GLU A N 8
ATOM 18651 C CA . GLU A 1 7 ? 12.338 20.205 0.066 1.00 0.00 27 GLU A CA 8
ATOM 18652 C C . GLU A 1 7 ? 11.543 21.309 0.754 1.00 0.00 27 GLU A C 8
ATOM 18653 O O . GLU A 1 7 ? 10.725 21.979 0.124 1.00 0.00 27 GLU A O 8
ATOM 18665 N N . ARG A 1 8 ? 11.790 21.485 2.048 1.00 0.00 28 ARG A N 8
ATOM 18666 C CA . ARG A 1 8 ? 11.104 22.510 2.830 1.00 0.00 28 ARG A CA 8
ATOM 18667 C C . ARG A 1 8 ? 9.592 22.324 2.771 1.00 0.00 28 ARG A C 8
ATOM 18668 O O . ARG A 1 8 ? 8.837 23.128 3.318 1.00 0.00 28 ARG A O 8
ATOM 18689 N N . THR A 1 9 ? 9.154 21.256 2.104 1.00 0.00 29 THR A N 8
ATOM 18690 C CA . THR A 1 9 ? 7.722 20.962 1.977 1.00 0.00 29 THR A CA 8
ATOM 18691 C C . THR A 1 9 ? 7.474 19.465 2.127 1.00 0.00 29 THR A C 8
ATOM 18692 O O . THR A 1 9 ? 8.090 18.652 1.442 1.00 0.00 29 THR A O 8
ATOM 18703 N N . ASN A 1 10 ? 6.550 19.105 3.009 1.00 0.00 30 ASN A N 8
ATOM 18704 C CA . ASN A 1 10 ? 6.223 17.701 3.226 1.00 0.00 30 ASN A CA 8
ATOM 18705 C C . ASN A 1 10 ? 5.617 17.079 1.969 1.00 0.00 30 ASN A C 8
ATOM 18706 O O . ASN A 1 10 ? 5.081 15.973 2.016 1.00 0.00 30 ASN A O 8
ATOM 18717 N N . ALA A 1 11 ? 5.691 17.801 0.846 1.00 0.00 31 ALA A N 8
ATOM 18718 C CA . ALA A 1 11 ? 5.135 17.315 -0.417 1.00 0.00 31 ALA A CA 8
ATOM 18719 C C . ALA A 1 11 ? 5.512 15.853 -0.639 1.00 0.00 31 ALA A C 8
ATOM 18720 O O . ALA A 1 11 ? 4.651 15.012 -0.892 1.00 0.00 31 ALA A O 8
ATOM 18727 N N . ALA A 1 12 ? 6.805 15.552 -0.526 1.00 0.00 32 ALA A N 8
ATOM 18728 C CA . ALA A 1 12 ? 7.293 14.181 -0.706 1.00 0.00 32 ALA A CA 8
ATOM 18729 C C . ALA A 1 12 ? 6.404 13.182 0.033 1.00 0.00 32 ALA A C 8
ATOM 18730 O O . ALA A 1 12 ? 6.421 11.985 -0.255 1.00 0.00 32 ALA A O 8
ATOM 18737 N N . LEU A 1 13 ? 5.624 13.692 0.981 1.00 0.00 33 LEU A N 8
ATOM 18738 C CA . LEU A 1 13 ? 4.715 12.856 1.761 1.00 0.00 33 LEU A CA 8
ATOM 18739 C C . LEU A 1 13 ? 5.486 11.714 2.419 1.00 0.00 33 LEU A C 8
ATOM 18740 O O . LEU A 1 13 ? 4.894 10.755 2.912 1.00 0.00 33 LEU A O 8
ATOM 18756 N N . GLU A 1 14 ? 6.800 11.824 2.423 1.00 0.00 34 GLU A N 8
ATOM 18757 C CA . GLU A 1 14 ? 7.624 10.798 3.025 1.00 0.00 34 GLU A CA 8
ATOM 18758 C C . GLU A 1 14 ? 7.312 10.666 4.511 1.00 0.00 34 GLU A C 8
ATOM 18759 O O . GLU A 1 14 ? 7.165 9.558 5.027 1.00 0.00 34 GLU A O 8
ATOM 18771 N N . SER A 1 15 ? 7.206 11.800 5.191 1.00 0.00 35 SER A N 8
ATOM 18772 C CA . SER A 1 15 ? 6.907 11.807 6.617 1.00 0.00 35 SER A CA 8
ATOM 18773 C C . SER A 1 15 ? 5.514 11.250 6.876 1.00 0.00 35 SER A C 8
ATOM 18774 O O . SER A 1 15 ? 5.300 10.498 7.826 1.00 0.00 35 SER A O 8
ATOM 18782 N N . SER A 1 16 ? 4.571 11.629 6.023 1.00 0.00 36 SER A N 8
ATOM 18783 C CA . SER A 1 16 ? 3.194 11.172 6.159 1.00 0.00 36 SER A CA 8
ATOM 18784 C C . SER A 1 16 ? 3.100 9.677 5.890 1.00 0.00 36 SER A C 8
ATOM 18785 O O . SER A 1 16 ? 2.267 8.984 6.469 1.00 0.00 36 SER A O 8
ATOM 18793 N N . SER A 1 17 ? 3.954 9.186 5.002 1.00 0.00 37 SER A N 8
ATOM 18794 C CA . SER A 1 17 ? 3.944 7.771 4.659 1.00 0.00 37 SER A CA 8
ATOM 18795 C C . SER A 1 17 ? 4.185 6.922 5.897 1.00 0.00 37 SER A C 8
ATOM 18796 O O . SER A 1 17 ? 3.575 5.867 6.049 1.00 0.00 37 SER A O 8
ATOM 18804 N N . LYS A 1 18 ? 5.072 7.393 6.779 1.00 0.00 38 LYS A N 8
ATOM 18805 C CA . LYS A 1 18 ? 5.401 6.674 8.010 1.00 0.00 38 LYS A CA 8
ATOM 18806 C C . LYS A 1 18 ? 4.133 6.275 8.757 1.00 0.00 38 LYS A C 8
ATOM 18807 O O . LYS A 1 18 ? 4.098 5.254 9.445 1.00 0.00 38 LYS A O 8
ATOM 18826 N N . ASP A 1 19 ? 3.097 7.088 8.616 1.00 0.00 39 ASP A N 8
ATOM 18827 C CA . ASP A 1 19 ? 1.840 6.804 9.279 1.00 0.00 39 ASP A CA 8
ATOM 18828 C C . ASP A 1 19 ? 1.271 5.485 8.777 1.00 0.00 39 ASP A C 8
ATOM 18829 O O . ASP A 1 19 ? 0.929 4.622 9.573 1.00 0.00 39 ASP A O 8
ATOM 18838 N N . LEU A 1 20 ? 1.107 5.353 7.456 1.00 0.00 40 LEU A N 8
ATOM 18839 C CA . LEU A 1 20 ? 0.504 4.157 6.876 1.00 0.00 40 LEU A CA 8
ATOM 18840 C C . LEU A 1 20 ? 1.052 2.892 7.522 1.00 0.00 40 LEU A C 8
ATOM 18841 O O . LEU A 1 20 ? 0.324 1.930 7.757 1.00 0.00 40 LEU A O 8
ATOM 18857 N N . LYS A 1 21 ? 2.339 2.899 7.800 1.00 0.00 41 LYS A N 8
ATOM 18858 C CA . LYS A 1 21 ? 2.959 1.740 8.397 1.00 0.00 41 LYS A CA 8
ATOM 18859 C C . LYS A 1 21 ? 2.333 1.416 9.747 1.00 0.00 41 LYS A C 8
ATOM 18860 O O . LYS A 1 21 ? 1.980 0.267 10.016 1.00 0.00 41 LYS A O 8
ATOM 18879 N N . ASN A 1 22 ? 2.189 2.430 10.592 1.00 0.00 42 ASN A N 8
ATOM 18880 C CA . ASN A 1 22 ? 1.594 2.247 11.915 1.00 0.00 42 ASN A CA 8
ATOM 18881 C C . ASN A 1 22 ? 0.074 2.359 11.839 1.00 0.00 42 ASN A C 8
ATOM 18882 O O . ASN A 1 22 ? -0.631 1.902 12.733 1.00 0.00 42 ASN A O 8
ATOM 18893 N N . LYS A 1 23 ? -0.423 2.997 10.795 1.00 0.00 43 LYS A N 8
ATOM 18894 C CA . LYS A 1 23 ? -1.860 3.206 10.658 1.00 0.00 43 LYS A CA 8
ATOM 18895 C C . LYS A 1 23 ? -2.633 1.923 10.932 1.00 0.00 43 LYS A C 8
ATOM 18896 O O . LYS A 1 23 ? -3.801 1.962 11.311 1.00 0.00 43 LYS A O 8
ATOM 18915 N N . ILE A 1 24 ? -1.981 0.792 10.763 1.00 0.00 44 ILE A N 8
ATOM 18916 C CA . ILE A 1 24 ? -2.632 -0.478 11.012 1.00 0.00 44 ILE A CA 8
ATOM 18917 C C . ILE A 1 24 ? -3.062 -0.578 12.471 1.00 0.00 44 ILE A C 8
ATOM 18918 O O . ILE A 1 24 ? -4.051 -1.242 12.765 1.00 0.00 44 ILE A O 8
ATOM 18934 N N . LEU A 1 25 ? -2.297 0.027 13.383 1.00 0.00 45 LEU A N 8
ATOM 18935 C CA . LEU A 1 25 ? -2.614 -0.043 14.811 1.00 0.00 45 LEU A CA 8
ATOM 18936 C C . LEU A 1 25 ? -4.120 0.081 15.055 1.00 0.00 45 LEU A C 8
ATOM 18937 O O . LEU A 1 25 ? -4.629 -0.319 16.097 1.00 0.00 45 LEU A O 8
ATOM 18953 N N . LYS A 1 26 ? -4.808 0.647 14.074 1.00 0.00 46 LYS A N 8
ATOM 18954 C CA . LYS A 1 26 ? -6.242 0.848 14.157 1.00 0.00 46 LYS A CA 8
ATOM 18955 C C . LYS A 1 26 ? -6.985 -0.414 13.743 1.00 0.00 46 LYS A C 8
ATOM 18956 O O . LYS A 1 26 ? -7.978 -0.796 14.364 1.00 0.00 46 LYS A O 8
ATOM 18975 N N . ILE A 1 27 ? -6.494 -1.059 12.688 1.00 0.00 47 ILE A N 8
ATOM 18976 C CA . ILE A 1 27 ? -7.114 -2.281 12.194 1.00 0.00 47 ILE A CA 8
ATOM 18977 C C . ILE A 1 27 ? -6.931 -3.410 13.201 1.00 0.00 47 ILE A C 8
ATOM 18978 O O . ILE A 1 27 ? -7.723 -4.351 13.244 1.00 0.00 47 ILE A O 8
ATOM 18994 N N . LYS A 1 28 ? -5.889 -3.306 14.024 1.00 0.00 48 LYS A N 8
ATOM 18995 C CA . LYS A 1 28 ? -5.626 -4.319 15.041 1.00 0.00 48 LYS A CA 8
ATOM 18996 C C . LYS A 1 28 ? -6.623 -4.207 16.190 1.00 0.00 48 LYS A C 8
ATOM 18997 O O . LYS A 1 28 ? -7.188 -5.205 16.635 1.00 0.00 48 LYS A O 8
ATOM 19016 N N . LYS A 1 29 ? -6.826 -2.986 16.666 1.00 0.00 49 LYS A N 8
ATOM 19017 C CA . LYS A 1 29 ? -7.750 -2.753 17.770 1.00 0.00 49 LYS A CA 8
ATOM 19018 C C . LYS A 1 29 ? -9.182 -3.045 17.339 1.00 0.00 49 LYS A C 8
ATOM 19019 O O . LYS A 1 29 ? -10.032 -3.376 18.165 1.00 0.00 49 LYS A O 8
ATOM 19038 N N . GLU A 1 30 ? -9.445 -2.917 16.043 1.00 0.00 50 GLU A N 8
ATOM 19039 C CA . GLU A 1 30 ? -10.780 -3.165 15.519 1.00 0.00 50 GLU A CA 8
ATOM 19040 C C . GLU A 1 30 ? -11.265 -4.553 15.915 1.00 0.00 50 GLU A C 8
ATOM 19041 O O . GLU A 1 30 ? -12.245 -4.692 16.647 1.00 0.00 50 GLU A O 8
ATOM 19053 N N . ALA A 1 31 ? -10.580 -5.580 15.422 1.00 0.00 51 ALA A N 8
ATOM 19054 C CA . ALA A 1 31 ? -10.964 -6.950 15.732 1.00 0.00 51 ALA A CA 8
ATOM 19055 C C . ALA A 1 31 ? -10.892 -7.187 17.235 1.00 0.00 51 ALA A C 8
ATOM 19056 O O . ALA A 1 31 ? -11.803 -7.759 17.817 1.00 0.00 51 ALA A O 8
ATOM 19063 N N . THR A 1 32 ? -9.784 -6.756 17.843 1.00 0.00 52 THR A N 8
ATOM 19064 C CA . THR A 1 32 ? -9.577 -6.953 19.284 1.00 0.00 52 THR A CA 8
ATOM 19065 C C . THR A 1 32 ? -10.864 -6.666 20.057 1.00 0.00 52 THR A C 8
ATOM 19066 O O . THR A 1 32 ? -11.122 -7.264 21.100 1.00 0.00 52 THR A O 8
ATOM 19077 N N . GLY A 1 33 ? -11.665 -5.753 19.526 1.00 0.00 53 GLY A N 8
ATOM 19078 C CA . GLY A 1 33 ? -12.925 -5.391 20.160 1.00 0.00 53 GLY A CA 8
ATOM 19079 C C . GLY A 1 33 ? -13.821 -6.618 20.334 1.00 0.00 53 GLY A C 8
ATOM 19080 O O . GLY A 1 33 ? -14.593 -6.703 21.290 1.00 0.00 53 GLY A O 8
ATOM 19084 N N . LYS A 1 34 ? -13.711 -7.568 19.403 1.00 0.00 54 LYS A N 8
ATOM 19085 C CA . LYS A 1 34 ? -14.518 -8.791 19.451 1.00 0.00 54 LYS A CA 8
ATOM 19086 C C . LYS A 1 34 ? -13.975 -9.744 20.518 1.00 0.00 54 LYS A C 8
ATOM 19087 O O . LYS A 1 34 ? -14.306 -10.930 20.531 1.00 0.00 54 LYS A O 8
ATOM 19106 N N . GLY A 1 35 ? -13.162 -9.213 21.419 1.00 0.00 55 GLY A N 8
ATOM 19107 C CA . GLY A 1 35 ? -12.608 -10.024 22.494 1.00 0.00 55 GLY A CA 8
ATOM 19108 C C . GLY A 1 35 ? -11.672 -11.089 21.941 1.00 0.00 55 GLY A C 8
ATOM 19109 O O . GLY A 1 35 ? -11.376 -12.081 22.607 1.00 0.00 55 GLY A O 8
ATOM 19113 N N . VAL A 1 36 ? -11.202 -10.868 20.716 1.00 0.00 56 VAL A N 8
ATOM 19114 C CA . VAL A 1 36 ? -10.289 -11.808 20.067 1.00 0.00 56 VAL A CA 8
ATOM 19115 C C . VAL A 1 36 ? -8.858 -11.482 20.450 1.00 0.00 56 VAL A C 8
ATOM 19116 O O . VAL A 1 36 ? -8.555 -10.357 20.858 1.00 0.00 56 VAL A O 8
ATOM 19129 N N . LEU A 1 37 ? -7.975 -12.470 20.324 1.00 0.00 57 LEU A N 8
ATOM 19130 C CA . LEU A 1 37 ? -6.561 -12.296 20.661 1.00 0.00 57 LEU A CA 8
ATOM 19131 C C . LEU A 1 37 ? -5.710 -12.357 19.406 1.00 0.00 57 LEU A C 8
ATOM 19132 O O . LEU A 1 37 ? -5.901 -13.222 18.550 1.00 0.00 57 LEU A O 8
ATOM 19148 N N . PHE A 1 38 ? -4.762 -11.434 19.304 1.00 0.00 58 PHE A N 8
ATOM 19149 C CA . PHE A 1 38 ? -3.870 -11.375 18.151 1.00 0.00 58 PHE A CA 8
ATOM 19150 C C . PHE A 1 38 ? -2.734 -12.382 18.310 1.00 0.00 58 PHE A C 8
ATOM 19151 O O . PHE A 1 38 ? -1.918 -12.556 17.401 1.00 0.00 58 PHE A O 8
ATOM 19168 N N . GLU A 1 39 ? -2.679 -13.049 19.461 1.00 0.00 59 GLU A N 8
ATOM 19169 C CA . GLU A 1 39 ? -1.635 -14.039 19.713 1.00 0.00 59 GLU A CA 8
ATOM 19170 C C . GLU A 1 39 ? -2.071 -15.418 19.213 1.00 0.00 59 GLU A C 8
ATOM 19171 O O . GLU A 1 39 ? -1.345 -16.075 18.466 1.00 0.00 59 GLU A O 8
ATOM 19183 N N . ALA A 1 40 ? -3.258 -15.851 19.633 1.00 0.00 60 ALA A N 8
ATOM 19184 C CA . ALA A 1 40 ? -3.777 -17.146 19.223 1.00 0.00 60 ALA A CA 8
ATOM 19185 C C . ALA A 1 40 ? -3.854 -17.226 17.700 1.00 0.00 60 ALA A C 8
ATOM 19186 O O . ALA A 1 40 ? -3.332 -18.156 17.084 1.00 0.00 60 ALA A O 8
ATOM 19193 N N . PHE A 1 41 ? -4.495 -16.238 17.099 1.00 0.00 61 PHE A N 8
ATOM 19194 C CA . PHE A 1 41 ? -4.632 -16.200 15.649 1.00 0.00 61 PHE A CA 8
ATOM 19195 C C . PHE A 1 41 ? -5.340 -17.462 15.153 1.00 0.00 61 PHE A C 8
ATOM 19196 O O . PHE A 1 41 ? -6.180 -18.030 15.849 1.00 0.00 61 PHE A O 8
ATOM 19213 N N . THR A 1 42 ? -4.994 -17.892 13.941 1.00 0.00 62 THR A N 8
ATOM 19214 C CA . THR A 1 42 ? -5.591 -19.091 13.347 1.00 0.00 62 THR A CA 8
ATOM 19215 C C . THR A 1 42 ? -4.681 -20.287 13.580 1.00 0.00 62 THR A C 8
ATOM 19216 O O . THR A 1 42 ? -3.539 -20.309 13.123 1.00 0.00 62 THR A O 8
ATOM 19227 N N . GLY A 1 43 ? -5.191 -21.282 14.291 1.00 0.00 63 GLY A N 8
ATOM 19228 C CA . GLY A 1 43 ? -4.419 -22.487 14.584 1.00 0.00 63 GLY A CA 8
ATOM 19229 C C . GLY A 1 43 ? -4.871 -23.076 15.903 1.00 0.00 63 GLY A C 8
ATOM 19230 O O . GLY A 1 43 ? -6.024 -23.494 16.024 1.00 0.00 63 GLY A O 8
ATOM 19234 N N . LEU A 1 44 ? -3.956 -23.085 16.897 1.00 0.00 64 LEU A N 8
ATOM 19235 C CA . LEU A 1 44 ? -4.238 -23.609 18.250 1.00 0.00 64 LEU A CA 8
ATOM 19236 C C . LEU A 1 44 ? -5.457 -24.538 18.240 1.00 0.00 64 LEU A C 8
ATOM 19237 O O . LEU A 1 44 ? -5.429 -25.603 17.624 1.00 0.00 64 LEU A O 8
ATOM 19253 N N . LYS A 1 45 ? -6.543 -24.101 18.882 1.00 0.00 65 LYS A N 8
ATOM 19254 C CA . LYS A 1 45 ? -7.791 -24.861 18.911 1.00 0.00 65 LYS A CA 8
ATOM 19255 C C . LYS A 1 45 ? -8.987 -23.931 18.693 1.00 0.00 65 LYS A C 8
ATOM 19256 O O . LYS A 1 45 ? -9.980 -24.011 19.412 1.00 0.00 65 LYS A O 8
ATOM 19275 N N . THR A 1 46 ? -8.887 -23.054 17.696 1.00 0.00 66 THR A N 8
ATOM 19276 C CA . THR A 1 46 ? -9.973 -22.122 17.404 1.00 0.00 66 THR A CA 8
ATOM 19277 C C . THR A 1 46 ? -11.260 -22.893 17.122 1.00 0.00 66 THR A C 8
ATOM 19278 O O . THR A 1 46 ? -12.344 -22.491 17.541 1.00 0.00 66 THR A O 8
ATOM 19289 N N . GLY A 1 47 ? -11.136 -24.000 16.410 1.00 0.00 67 GLY A N 8
ATOM 19290 C CA . GLY A 1 47 ? -12.303 -24.800 16.074 1.00 0.00 67 GLY A CA 8
ATOM 19291 C C . GLY A 1 47 ? -13.094 -25.179 17.323 1.00 0.00 67 GLY A C 8
ATOM 19292 O O . GLY A 1 47 ? -14.312 -25.363 17.268 1.00 0.00 67 GLY A O 8
ATOM 19296 N N . SER A 1 48 ? -12.396 -25.295 18.454 1.00 0.00 68 SER A N 8
ATOM 19297 C CA . SER A 1 48 ? -13.032 -25.652 19.728 1.00 0.00 68 SER A CA 8
ATOM 19298 C C . SER A 1 48 ? -13.239 -24.416 20.597 1.00 0.00 68 SER A C 8
ATOM 19299 O O . SER A 1 48 ? -14.343 -24.158 21.074 1.00 0.00 68 SER A O 8
ATOM 19307 N N . LYS A 1 49 ? -12.170 -23.661 20.814 1.00 0.00 69 LYS A N 8
ATOM 19308 C CA . LYS A 1 49 ? -12.250 -22.469 21.645 1.00 0.00 69 LYS A CA 8
ATOM 19309 C C . LYS A 1 49 ? -13.193 -21.437 21.035 1.00 0.00 69 LYS A C 8
ATOM 19310 O O . LYS A 1 49 ? -14.107 -20.955 21.703 1.00 0.00 69 LYS A O 8
ATOM 19329 N N . VAL A 1 50 ? -12.968 -21.110 19.769 1.00 0.00 70 VAL A N 8
ATOM 19330 C CA . VAL A 1 50 ? -13.802 -20.132 19.080 1.00 0.00 70 VAL A CA 8
ATOM 19331 C C . VAL A 1 50 ? -13.410 -20.054 17.609 1.00 0.00 70 VAL A C 8
ATOM 19332 O O . VAL A 1 50 ? -12.226 -20.096 17.273 1.00 0.00 70 VAL A O 8
ATOM 19345 N N . THR A 1 51 ? -14.411 -19.925 16.736 1.00 0.00 71 THR A N 8
ATOM 19346 C CA . THR A 1 51 ? -14.178 -19.826 15.292 1.00 0.00 71 THR A CA 8
ATOM 19347 C C . THR A 1 51 ? -14.796 -18.544 14.741 1.00 0.00 71 THR A C 8
ATOM 19348 O O . THR A 1 51 ? -14.369 -18.034 13.707 1.00 0.00 71 THR A O 8
ATOM 19359 N N . SER A 1 52 ? -15.798 -18.023 15.439 1.00 0.00 72 SER A N 8
ATOM 19360 C CA . SER A 1 52 ? -16.461 -16.795 15.007 1.00 0.00 72 SER A CA 8
ATOM 19361 C C . SER A 1 52 ? -15.465 -15.642 14.950 1.00 0.00 72 SER A C 8
ATOM 19362 O O . SER A 1 52 ? -15.496 -14.826 14.030 1.00 0.00 72 SER A O 8
ATOM 19370 N N . GLY A 1 53 ? -14.583 -15.579 15.942 1.00 0.00 73 GLY A N 8
ATOM 19371 C CA . GLY A 1 53 ? -13.585 -14.518 15.996 1.00 0.00 73 GLY A CA 8
ATOM 19372 C C . GLY A 1 53 ? -12.699 -14.541 14.757 1.00 0.00 73 GLY A C 8
ATOM 19373 O O . GLY A 1 53 ? -12.267 -13.496 14.273 1.00 0.00 73 GLY A O 8
ATOM 19377 N N . GLY A 1 54 ? -12.428 -15.738 14.248 1.00 0.00 74 GLY A N 8
ATOM 19378 C CA . GLY A 1 54 ? -11.591 -15.877 13.062 1.00 0.00 74 GLY A CA 8
ATOM 19379 C C . GLY A 1 54 ? -12.206 -15.152 11.870 1.00 0.00 74 GLY A C 8
ATOM 19380 O O . GLY A 1 54 ? -11.524 -14.403 11.170 1.00 0.00 74 GLY A O 8
ATOM 19384 N N . LEU A 1 55 ? -13.499 -15.378 11.645 1.00 0.00 75 LEU A N 8
ATOM 19385 C CA . LEU A 1 55 ? -14.195 -14.736 10.535 1.00 0.00 75 LEU A CA 8
ATOM 19386 C C . LEU A 1 55 ? -14.217 -13.219 10.728 1.00 0.00 75 LEU A C 8
ATOM 19387 O O . LEU A 1 55 ? -14.006 -12.457 9.785 1.00 0.00 75 LEU A O 8
ATOM 19403 N N . ALA A 1 56 ? -14.471 -12.788 11.958 1.00 0.00 76 ALA A N 8
ATOM 19404 C CA . ALA A 1 56 ? -14.514 -11.365 12.253 1.00 0.00 76 ALA A CA 8
ATOM 19405 C C . ALA A 1 56 ? -13.137 -10.747 12.090 1.00 0.00 76 ALA A C 8
ATOM 19406 O O . ALA A 1 56 ? -12.987 -9.682 11.493 1.00 0.00 76 ALA A O 8
ATOM 19413 N N . LEU A 1 57 ? -12.131 -11.420 12.625 1.00 0.00 77 LEU A N 8
ATOM 19414 C CA . LEU A 1 57 ? -10.769 -10.923 12.528 1.00 0.00 77 LEU A CA 8
ATOM 19415 C C . LEU A 1 57 ? -10.286 -10.966 11.089 1.00 0.00 77 LEU A C 8
ATOM 19416 O O . LEU A 1 57 ? -9.870 -9.947 10.538 1.00 0.00 77 LEU A O 8
ATOM 19432 N N . ARG A 1 58 ? -10.323 -12.152 10.484 1.00 0.00 78 ARG A N 8
ATOM 19433 C CA . ARG A 1 58 ? -9.871 -12.314 9.104 1.00 0.00 78 ARG A CA 8
ATOM 19434 C C . ARG A 1 58 ? -10.448 -11.212 8.221 1.00 0.00 78 ARG A C 8
ATOM 19435 O O . ARG A 1 58 ? -9.845 -10.818 7.223 1.00 0.00 78 ARG A O 8
ATOM 19456 N N . GLU A 1 59 ? -11.619 -10.712 8.611 1.00 0.00 79 GLU A N 8
ATOM 19457 C CA . GLU A 1 59 ? -12.281 -9.645 7.867 1.00 0.00 79 GLU A CA 8
ATOM 19458 C C . GLU A 1 59 ? -11.600 -8.305 8.130 1.00 0.00 79 GLU A C 8
ATOM 19459 O O . GLU A 1 59 ? -11.561 -7.434 7.261 1.00 0.00 79 GLU A O 8
ATOM 19471 N N . ALA A 1 60 ? -11.061 -8.146 9.336 1.00 0.00 80 ALA A N 8
ATOM 19472 C CA . ALA A 1 60 ? -10.380 -6.910 9.708 1.00 0.00 80 ALA A CA 8
ATOM 19473 C C . ALA A 1 60 ? -9.164 -6.682 8.820 1.00 0.00 80 ALA A C 8
ATOM 19474 O O . ALA A 1 60 ? -8.696 -5.554 8.670 1.00 0.00 80 ALA A O 8
ATOM 19481 N N . LYS A 1 61 ? -8.643 -7.758 8.246 1.00 0.00 81 LYS A N 8
ATOM 19482 C CA . LYS A 1 61 ? -7.470 -7.643 7.387 1.00 0.00 81 LYS A CA 8
ATOM 19483 C C . LYS A 1 61 ? -7.786 -6.793 6.160 1.00 0.00 81 LYS A C 8
ATOM 19484 O O . LYS A 1 61 ? -7.201 -5.731 5.963 1.00 0.00 81 LYS A O 8
ATOM 19503 N N . VAL A 1 62 ? -8.706 -7.281 5.324 1.00 0.00 82 VAL A N 8
ATOM 19504 C CA . VAL A 1 62 ? -9.079 -6.561 4.105 1.00 0.00 82 VAL A CA 8
ATOM 19505 C C . VAL A 1 62 ? -9.374 -5.097 4.412 1.00 0.00 82 VAL A C 8
ATOM 19506 O O . VAL A 1 62 ? -9.085 -4.215 3.605 1.00 0.00 82 VAL A O 8
ATOM 19519 N N . GLN A 1 63 ? -9.945 -4.849 5.589 1.00 0.00 83 GLN A N 8
ATOM 19520 C CA . GLN A 1 63 ? -10.275 -3.492 6.006 1.00 0.00 83 GLN A CA 8
ATOM 19521 C C . GLN A 1 63 ? -9.036 -2.597 5.914 1.00 0.00 83 GLN A C 8
ATOM 19522 O O . GLN A 1 63 ? -9.148 -1.381 5.775 1.00 0.00 83 GLN A O 8
ATOM 19536 N N . ALA A 1 64 ? -7.860 -3.205 5.995 1.00 0.00 84 ALA A N 8
ATOM 19537 C CA . ALA A 1 64 ? -6.622 -2.440 5.920 1.00 0.00 84 ALA A CA 8
ATOM 19538 C C . ALA A 1 64 ? -6.445 -1.851 4.528 1.00 0.00 84 ALA A C 8
ATOM 19539 O O . ALA A 1 64 ? -6.406 -0.631 4.362 1.00 0.00 84 ALA A O 8
ATOM 19546 N N . ILE A 1 65 ? -6.334 -2.728 3.528 1.00 0.00 85 ILE A N 8
ATOM 19547 C CA . ILE A 1 65 ? -6.138 -2.296 2.139 1.00 0.00 85 ILE A CA 8
ATOM 19548 C C . ILE A 1 65 ? -7.056 -1.126 1.803 1.00 0.00 85 ILE A C 8
ATOM 19549 O O . ILE A 1 65 ? -6.677 -0.233 1.045 1.00 0.00 85 ILE A O 8
ATOM 19565 N N . VAL A 1 66 ? -8.254 -1.133 2.367 1.00 0.00 86 VAL A N 8
ATOM 19566 C CA . VAL A 1 66 ? -9.209 -0.066 2.114 1.00 0.00 86 VAL A CA 8
ATOM 19567 C C . VAL A 1 66 ? -8.628 1.272 2.563 1.00 0.00 86 VAL A C 8
ATOM 19568 O O . VAL A 1 66 ? -8.697 2.262 1.836 1.00 0.00 86 VAL A O 8
ATOM 19581 N N . GLU A 1 67 ? -8.053 1.294 3.763 1.00 0.00 87 GLU A N 8
ATOM 19582 C CA . GLU A 1 67 ? -7.463 2.523 4.286 1.00 0.00 87 GLU A CA 8
ATOM 19583 C C . GLU A 1 67 ? -6.220 2.901 3.490 1.00 0.00 87 GLU A C 8
ATOM 19584 O O . GLU A 1 67 ? -5.972 4.077 3.229 1.00 0.00 87 GLU A O 8
ATOM 19596 N N . THR A 1 68 ? -5.434 1.899 3.113 1.00 0.00 88 THR A N 8
ATOM 19597 C CA . THR A 1 68 ? -4.214 2.143 2.357 1.00 0.00 88 THR A CA 8
ATOM 19598 C C . THR A 1 68 ? -4.536 2.663 0.963 1.00 0.00 88 THR A C 8
ATOM 19599 O O . THR A 1 68 ? -3.797 3.470 0.400 1.00 0.00 88 THR A O 8
ATOM 19610 N N . GLY A 1 69 ? -5.646 2.195 0.412 1.00 0.00 89 GLY A N 8
ATOM 19611 C CA . GLY A 1 69 ? -6.059 2.617 -0.914 1.00 0.00 89 GLY A CA 8
ATOM 19612 C C . GLY A 1 69 ? -6.295 4.121 -0.957 1.00 0.00 89 GLY A C 8
ATOM 19613 O O . GLY A 1 69 ? -6.156 4.750 -2.005 1.00 0.00 89 GLY A O 8
ATOM 19617 N N . LYS A 1 70 ? -6.661 4.697 0.186 1.00 0.00 90 LYS A N 8
ATOM 19618 C CA . LYS A 1 70 ? -6.922 6.129 0.261 1.00 0.00 90 LYS A CA 8
ATOM 19619 C C . LYS A 1 70 ? -5.630 6.919 0.112 1.00 0.00 90 LYS A C 8
ATOM 19620 O O . LYS A 1 70 ? -5.569 7.891 -0.637 1.00 0.00 90 LYS A O 8
ATOM 19639 N N . PHE A 1 71 ? -4.598 6.492 0.832 1.00 0.00 91 PHE A N 8
ATOM 19640 C CA . PHE A 1 71 ? -3.309 7.170 0.780 1.00 0.00 91 PHE A CA 8
ATOM 19641 C C . PHE A 1 71 ? -2.668 7.005 -0.591 1.00 0.00 91 PHE A C 8
ATOM 19642 O O . PHE A 1 71 ? -1.907 7.861 -1.040 1.00 0.00 91 PHE A O 8
ATOM 19659 N N . LEU A 1 72 ? -2.974 5.891 -1.239 1.00 0.00 92 LEU A N 8
ATOM 19660 C CA . LEU A 1 72 ? -2.415 5.603 -2.555 1.00 0.00 92 LEU A CA 8
ATOM 19661 C C . LEU A 1 72 ? -2.892 6.635 -3.578 1.00 0.00 92 LEU A C 8
ATOM 19662 O O . LEU A 1 72 ? -2.202 6.932 -4.549 1.00 0.00 92 LEU A O 8
ATOM 19678 N N . LYS A 1 73 ? -4.081 7.183 -3.355 1.00 0.00 93 LYS A N 8
ATOM 19679 C CA . LYS A 1 73 ? -4.639 8.170 -4.271 1.00 0.00 93 LYS A CA 8
ATOM 19680 C C . LYS A 1 73 ? -4.019 9.538 -4.036 1.00 0.00 93 LYS A C 8
ATOM 19681 O O . LYS A 1 73 ? -4.052 10.401 -4.911 1.00 0.00 93 LYS A O 8
ATOM 19700 N N . ILE A 1 74 ? -3.459 9.737 -2.848 1.00 0.00 94 ILE A N 8
ATOM 19701 C CA . ILE A 1 74 ? -2.839 11.017 -2.512 1.00 0.00 94 ILE A CA 8
ATOM 19702 C C . ILE A 1 74 ? -1.405 11.078 -3.034 1.00 0.00 94 ILE A C 8
ATOM 19703 O O . ILE A 1 74 ? -1.021 12.035 -3.705 1.00 0.00 94 ILE A O 8
ATOM 19719 N N . ILE A 1 75 ? -0.616 10.062 -2.707 1.00 0.00 95 ILE A N 8
ATOM 19720 C CA . ILE A 1 75 ? 0.779 10.026 -3.135 1.00 0.00 95 ILE A CA 8
ATOM 19721 C C . ILE A 1 75 ? 0.866 9.904 -4.649 1.00 0.00 95 ILE A C 8
ATOM 19722 O O . ILE A 1 75 ? 1.729 10.514 -5.279 1.00 0.00 95 ILE A O 8
ATOM 19738 N N . GLU A 1 76 ? -0.027 9.111 -5.231 1.00 0.00 96 GLU A N 8
ATOM 19739 C CA . GLU A 1 76 ? -0.027 8.921 -6.676 1.00 0.00 96 GLU A CA 8
ATOM 19740 C C . GLU A 1 76 ? -0.159 10.255 -7.392 1.00 0.00 96 GLU A C 8
ATOM 19741 O O . GLU A 1 76 ? 0.469 10.477 -8.427 1.00 0.00 96 GLU A O 8
ATOM 19753 N N . GLU A 1 77 ? -0.982 11.139 -6.848 1.00 0.00 97 GLU A N 8
ATOM 19754 C CA . GLU A 1 77 ? -1.192 12.447 -7.458 1.00 0.00 97 GLU A CA 8
ATOM 19755 C C . GLU A 1 77 ? -0.019 13.364 -7.158 1.00 0.00 97 GLU A C 8
ATOM 19756 O O . GLU A 1 77 ? 0.130 14.420 -7.773 1.00 0.00 97 GLU A O 8
ATOM 19768 N N . GLU A 1 78 ? 0.818 12.959 -6.203 1.00 0.00 98 GLU A N 8
ATOM 19769 C CA . GLU A 1 78 ? 1.980 13.763 -5.834 1.00 0.00 98 GLU A CA 8
ATOM 19770 C C . GLU A 1 78 ? 3.129 13.506 -6.802 1.00 0.00 98 GLU A C 8
ATOM 19771 O O . GLU A 1 78 ? 3.754 14.441 -7.302 1.00 0.00 98 GLU A O 8
ATOM 19783 N N . ALA A 1 79 ? 3.410 12.232 -7.060 1.00 0.00 99 ALA A N 8
ATOM 19784 C CA . ALA A 1 79 ? 4.491 11.872 -7.965 1.00 0.00 99 ALA A CA 8
ATOM 19785 C C . ALA A 1 79 ? 4.221 12.408 -9.359 1.00 0.00 99 ALA A C 8
ATOM 19786 O O . ALA A 1 79 ? 5.148 12.683 -10.122 1.00 0.00 99 ALA A O 8
ATOM 19793 N N . LEU A 1 80 ? 2.946 12.547 -9.693 1.00 0.00 100 LEU A N 8
ATOM 19794 C CA . LEU A 1 80 ? 2.569 13.042 -11.006 1.00 0.00 100 LEU A CA 8
ATOM 19795 C C . LEU A 1 80 ? 3.166 14.424 -11.223 1.00 0.00 100 LEU A C 8
ATOM 19796 O O . LEU A 1 80 ? 3.382 14.849 -12.349 1.00 0.00 100 LEU A O 8
ATOM 19812 N N . LYS A 1 81 ? 3.421 15.130 -10.138 1.00 0.00 101 LYS A N 8
ATOM 19813 C CA . LYS A 1 81 ? 3.978 16.463 -10.255 1.00 0.00 101 LYS A CA 8
ATOM 19814 C C . LYS A 1 81 ? 5.350 16.407 -10.919 1.00 0.00 101 LYS A C 8
ATOM 19815 O O . LYS A 1 81 ? 5.652 17.207 -11.798 1.00 0.00 101 LYS A O 8
ATOM 19834 N N . LEU A 1 82 ? 6.181 15.475 -10.477 1.00 0.00 102 LEU A N 8
ATOM 19835 C CA . LEU A 1 82 ? 7.521 15.346 -11.020 1.00 0.00 102 LEU A CA 8
ATOM 19836 C C . LEU A 1 82 ? 7.471 15.028 -12.505 1.00 0.00 102 LEU A C 8
ATOM 19837 O O . LEU A 1 82 ? 8.496 15.016 -13.175 1.00 0.00 102 LEU A O 8
ATOM 19853 N N . LYS A 1 83 ? 6.275 14.770 -13.022 1.00 0.00 103 LYS A N 8
ATOM 19854 C CA . LYS A 1 83 ? 6.124 14.447 -14.438 1.00 0.00 103 LYS A CA 8
ATOM 19855 C C . LYS A 1 83 ? 6.896 15.435 -15.307 1.00 0.00 103 LYS A C 8
ATOM 19856 O O . LYS A 1 83 ? 7.536 15.043 -16.285 1.00 0.00 103 LYS A O 8
ATOM 19875 N N . GLU A 1 84 ? 6.839 16.709 -14.940 1.00 0.00 104 GLU A N 8
ATOM 19876 C CA . GLU A 1 84 ? 7.544 17.748 -15.685 1.00 0.00 104 GLU A CA 8
ATOM 19877 C C . GLU A 1 84 ? 9.056 17.602 -15.504 1.00 0.00 104 GLU A C 8
ATOM 19878 O O . GLU A 1 84 ? 9.823 17.786 -16.448 1.00 0.00 104 GLU A O 8
ATOM 19890 N N . THR A 1 85 ? 9.477 17.281 -14.282 1.00 0.00 105 THR A N 8
ATOM 19891 C CA . THR A 1 85 ? 10.899 17.127 -13.991 1.00 0.00 105 THR A CA 8
ATOM 19892 C C . THR A 1 85 ? 11.441 15.839 -14.600 1.00 0.00 105 THR A C 8
ATOM 19893 O O . THR A 1 85 ? 12.520 15.826 -15.194 1.00 0.00 105 THR A O 8
ATOM 19904 N N . GLY A 1 86 ? 10.679 14.761 -14.455 1.00 0.00 106 GLY A N 8
ATOM 19905 C CA . GLY A 1 86 ? 11.082 13.473 -14.996 1.00 0.00 106 GLY A CA 8
ATOM 19906 C C . GLY A 1 86 ? 12.377 13.000 -14.354 1.00 0.00 106 GLY A C 8
ATOM 19907 O O . GLY A 1 86 ? 13.100 12.179 -14.920 1.00 0.00 106 GLY A O 8
ATOM 19911 N N . ASN A 1 87 ? 12.668 13.525 -13.167 1.00 0.00 107 ASN A N 8
ATOM 19912 C CA . ASN A 1 87 ? 13.883 13.147 -12.457 1.00 0.00 107 ASN A CA 8
ATOM 19913 C C . ASN A 1 87 ? 13.779 11.703 -11.988 1.00 0.00 107 ASN A C 8
ATOM 19914 O O . ASN A 1 87 ? 13.241 11.426 -10.915 1.00 0.00 107 ASN A O 8
ATOM 19925 N N . SER A 1 88 ? 14.291 10.782 -12.800 1.00 0.00 108 SER A N 8
ATOM 19926 C CA . SER A 1 88 ? 14.247 9.363 -12.466 1.00 0.00 108 SER A CA 8
ATOM 19927 C C . SER A 1 88 ? 14.631 9.124 -11.009 1.00 0.00 108 SER A C 8
ATOM 19928 O O . SER A 1 88 ? 13.889 8.485 -10.264 1.00 0.00 108 SER A O 8
ATOM 19936 N N . GLY A 1 89 ? 15.779 9.654 -10.600 1.00 0.00 109 GLY A N 8
ATOM 19937 C CA . GLY A 1 89 ? 16.243 9.480 -9.229 1.00 0.00 109 GLY A CA 8
ATOM 19938 C C . GLY A 1 89 ? 15.156 9.838 -8.225 1.00 0.00 109 GLY A C 8
ATOM 19939 O O . GLY A 1 89 ? 14.897 9.085 -7.287 1.00 0.00 109 GLY A O 8
ATOM 19943 N N . GLN A 1 90 ? 14.515 10.983 -8.427 1.00 0.00 110 GLN A N 8
ATOM 19944 C CA . GLN A 1 90 ? 13.457 11.407 -7.524 1.00 0.00 110 GLN A CA 8
ATOM 19945 C C . GLN A 1 90 ? 12.279 10.441 -7.602 1.00 0.00 110 GLN A C 8
ATOM 19946 O O . GLN A 1 90 ? 11.641 10.144 -6.592 1.00 0.00 110 GLN A O 8
ATOM 19960 N N . PHE A 1 91 ? 11.992 9.957 -8.808 1.00 0.00 111 PHE A N 8
ATOM 19961 C CA . PHE A 1 91 ? 10.882 9.031 -9.005 1.00 0.00 111 PHE A CA 8
ATOM 19962 C C . PHE A 1 91 ? 11.179 7.687 -8.345 1.00 0.00 111 PHE A C 8
ATOM 19963 O O . PHE A 1 91 ? 10.285 7.032 -7.819 1.00 0.00 111 PHE A O 8
ATOM 19980 N N . LEU A 1 92 ? 12.435 7.287 -8.377 1.00 0.00 112 LEU A N 8
ATOM 19981 C CA . LEU A 1 92 ? 12.826 6.021 -7.782 1.00 0.00 112 LEU A CA 8
ATOM 19982 C C . LEU A 1 92 ? 12.519 6.026 -6.285 1.00 0.00 112 LEU A C 8
ATOM 19983 O O . LEU A 1 92 ? 12.228 4.984 -5.699 1.00 0.00 112 LEU A O 8
ATOM 19999 N N . ALA A 1 93 ? 12.590 7.191 -5.671 1.00 0.00 113 ALA A N 8
ATOM 20000 C CA . ALA A 1 93 ? 12.323 7.290 -4.251 1.00 0.00 113 ALA A CA 8
ATOM 20001 C C . ALA A 1 93 ? 10.923 6.786 -3.930 1.00 0.00 113 ALA A C 8
ATOM 20002 O O . ALA A 1 93 ? 10.738 5.983 -3.014 1.00 0.00 113 ALA A O 8
ATOM 20009 N N . MET A 1 94 ? 9.943 7.263 -4.690 1.00 0.00 114 MET A N 8
ATOM 20010 C CA . MET A 1 94 ? 8.561 6.856 -4.482 1.00 0.00 114 MET A CA 8
ATOM 20011 C C . MET A 1 94 ? 8.407 5.359 -4.745 1.00 0.00 114 MET A C 8
ATOM 20012 O O . MET A 1 94 ? 7.600 4.683 -4.110 1.00 0.00 114 MET A O 8
ATOM 20026 N N . PHE A 1 95 ? 9.158 4.870 -5.723 1.00 0.00 115 PHE A N 8
ATOM 20027 C CA . PHE A 1 95 ? 9.075 3.473 -6.114 1.00 0.00 115 PHE A CA 8
ATOM 20028 C C . PHE A 1 95 ? 9.402 2.584 -4.946 1.00 0.00 115 PHE A C 8
ATOM 20029 O O . PHE A 1 95 ? 8.789 1.548 -4.764 1.00 0.00 115 PHE A O 8
ATOM 20046 N N . ASP A 1 96 ? 10.389 2.991 -4.168 1.00 0.00 116 ASP A N 8
ATOM 20047 C CA . ASP A 1 96 ? 10.805 2.216 -3.009 1.00 0.00 116 ASP A CA 8
ATOM 20048 C C . ASP A 1 96 ? 9.893 2.491 -1.824 1.00 0.00 116 ASP A C 8
ATOM 20049 O O . ASP A 1 96 ? 9.842 1.709 -0.881 1.00 0.00 116 ASP A O 8
ATOM 20058 N N . LEU A 1 97 ? 9.174 3.614 -1.874 1.00 0.00 117 LEU A N 8
ATOM 20059 C CA . LEU A 1 97 ? 8.271 3.983 -0.782 1.00 0.00 117 LEU A CA 8
ATOM 20060 C C . LEU A 1 97 ? 6.950 3.231 -0.878 1.00 0.00 117 LEU A C 8
ATOM 20061 O O . LEU A 1 97 ? 6.547 2.549 0.060 1.00 0.00 117 LEU A O 8
ATOM 20077 N N . MET A 1 98 ? 6.264 3.368 -2.012 1.00 0.00 118 MET A N 8
ATOM 20078 C CA . MET A 1 98 ? 4.973 2.706 -2.198 1.00 0.00 118 MET A CA 8
ATOM 20079 C C . MET A 1 98 ? 5.037 1.242 -1.764 1.00 0.00 118 MET A C 8
ATOM 20080 O O . MET A 1 98 ? 4.026 0.643 -1.397 1.00 0.00 118 MET A O 8
ATOM 20094 N N . LEU A 1 99 ? 6.235 0.673 -1.818 1.00 0.00 119 LEU A N 8
ATOM 20095 C CA . LEU A 1 99 ? 6.438 -0.722 -1.444 1.00 0.00 119 LEU A CA 8
ATOM 20096 C C . LEU A 1 99 ? 6.466 -0.890 0.068 1.00 0.00 119 LEU A C 8
ATOM 20097 O O . LEU A 1 99 ? 6.164 -1.965 0.580 1.00 0.00 119 LEU A O 8
ATOM 20113 N N . GLU A 1 100 ? 6.825 0.172 0.781 1.00 0.00 120 GLU A N 8
ATOM 20114 C CA . GLU A 1 100 ? 6.887 0.113 2.236 1.00 0.00 120 GLU A CA 8
ATOM 20115 C C . GLU A 1 100 ? 5.503 -0.134 2.822 1.00 0.00 120 GLU A C 8
ATOM 20116 O O . GLU A 1 100 ? 5.352 -0.872 3.794 1.00 0.00 120 GLU A O 8
ATOM 20128 N N . VAL A 1 101 ? 4.489 0.501 2.244 1.00 0.00 121 VAL A N 8
ATOM 20129 C CA . VAL A 1 101 ? 3.132 0.336 2.753 1.00 0.00 121 VAL A CA 8
ATOM 20130 C C . VAL A 1 101 ? 2.750 -1.150 2.791 1.00 0.00 121 VAL A C 8
ATOM 20131 O O . VAL A 1 101 ? 2.539 -1.719 3.860 1.00 0.00 121 VAL A O 8
ATOM 20144 N N . VAL A 1 102 ? 2.680 -1.765 1.612 1.00 0.00 122 VAL A N 8
ATOM 20145 C CA . VAL A 1 102 ? 2.329 -3.181 1.494 1.00 0.00 122 VAL A CA 8
ATOM 20146 C C . VAL A 1 102 ? 3.249 -4.041 2.352 1.00 0.00 122 VAL A C 8
ATOM 20147 O O . VAL A 1 102 ? 2.979 -5.221 2.576 1.00 0.00 122 VAL A O 8
ATOM 20160 N N . GLU A 1 103 ? 4.337 -3.440 2.827 1.00 0.00 123 GLU A N 8
ATOM 20161 C CA . GLU A 1 103 ? 5.305 -4.158 3.660 1.00 0.00 123 GLU A CA 8
ATOM 20162 C C . GLU A 1 103 ? 4.857 -4.201 5.124 1.00 0.00 123 GLU A C 8
ATOM 20163 O O . GLU A 1 103 ? 4.987 -5.225 5.793 1.00 0.00 123 GLU A O 8
ATOM 20175 N N . SER A 1 104 ? 4.346 -3.083 5.618 1.00 0.00 124 SER A N 8
ATOM 20176 C CA . SER A 1 104 ? 3.905 -3.008 7.005 1.00 0.00 124 SER A CA 8
ATOM 20177 C C . SER A 1 104 ? 2.671 -3.864 7.236 1.00 0.00 124 SER A C 8
ATOM 20178 O O . SER A 1 104 ? 2.321 -4.167 8.378 1.00 0.00 124 SER A O 8
ATOM 20186 N N . LEU A 1 105 ? 2.015 -4.256 6.149 1.00 0.00 125 LEU A N 8
ATOM 20187 C CA . LEU A 1 105 ? 0.819 -5.088 6.238 1.00 0.00 125 LEU A CA 8
ATOM 20188 C C . LEU A 1 105 ? 1.184 -6.519 6.612 1.00 0.00 125 LEU A C 8
ATOM 20189 O O . LEU A 1 105 ? 0.386 -7.225 7.224 1.00 0.00 125 LEU A O 8
ATOM 20205 N N . GLU A 1 106 ? 2.387 -6.944 6.245 1.00 0.00 126 GLU A N 8
ATOM 20206 C CA . GLU A 1 106 ? 2.840 -8.301 6.552 1.00 0.00 126 GLU A CA 8
ATOM 20207 C C . GLU A 1 106 ? 2.498 -8.690 7.994 1.00 0.00 126 GLU A C 8
ATOM 20208 O O . GLU A 1 106 ? 2.507 -9.867 8.347 1.00 0.00 126 GLU A O 8
ATOM 20220 N N . ASP A 1 107 ? 2.195 -7.686 8.815 1.00 0.00 127 ASP A N 8
ATOM 20221 C CA . ASP A 1 107 ? 1.852 -7.919 10.213 1.00 0.00 127 ASP A CA 8
ATOM 20222 C C . ASP A 1 107 ? 0.753 -8.976 10.331 1.00 0.00 127 ASP A C 8
ATOM 20223 O O . ASP A 1 107 ? 0.888 -9.939 11.087 1.00 0.00 127 ASP A O 8
ATOM 20232 N N . VAL A 1 108 ? -0.336 -8.792 9.586 1.00 0.00 128 VAL A N 8
ATOM 20233 C CA . VAL A 1 108 ? -1.450 -9.736 9.631 1.00 0.00 128 VAL A CA 8
ATOM 20234 C C . VAL A 1 108 ? -1.116 -10.998 8.829 1.00 0.00 128 VAL A C 8
ATOM 20235 O O . VAL A 1 108 ? -2.014 -11.696 8.353 1.00 0.00 128 VAL A O 8
ATOM 20248 N N . GLY A 1 109 ? 0.177 -11.307 8.711 1.00 0.00 129 GLY A N 8
ATOM 20249 C CA . GLY A 1 109 ? 0.603 -12.514 8.000 1.00 0.00 129 GLY A CA 8
ATOM 20250 C C . GLY A 1 109 ? 0.076 -12.527 6.576 1.00 0.00 129 GLY A C 8
ATOM 20251 O O . GLY A 1 109 ? -0.304 -13.579 6.059 1.00 0.00 129 GLY A O 8
ATOM 20255 N N . ILE A 1 110 ? 0.064 -11.357 5.934 1.00 0.00 130 ILE A N 8
ATOM 20256 C CA . ILE A 1 110 ? -0.401 -11.234 4.547 1.00 0.00 130 ILE A CA 8
ATOM 20257 C C . ILE A 1 110 ? 0.776 -10.959 3.623 1.00 0.00 130 ILE A C 8
ATOM 20258 O O . ILE A 1 110 ? 1.630 -10.128 3.930 1.00 0.00 130 ILE A O 8
ATOM 20274 N N . ILE A 1 111 ? 0.818 -11.654 2.497 1.00 0.00 131 ILE A N 8
ATOM 20275 C CA . ILE A 1 111 ? 1.901 -11.488 1.535 1.00 0.00 131 ILE A CA 8
ATOM 20276 C C . ILE A 1 111 ? 1.341 -11.263 0.132 1.00 0.00 131 ILE A C 8
ATOM 20277 O O . ILE A 1 111 ? 0.878 -12.193 -0.530 1.00 0.00 131 ILE A O 8
ATOM 20293 N N . GLY A 1 112 ? 1.397 -10.020 -0.318 1.00 0.00 132 GLY A N 8
ATOM 20294 C CA . GLY A 1 112 ? 0.907 -9.681 -1.639 1.00 0.00 132 GLY A CA 8
ATOM 20295 C C . GLY A 1 112 ? 1.885 -10.143 -2.705 1.00 0.00 132 GLY A C 8
ATOM 20296 O O . GLY A 1 112 ? 3.052 -10.409 -2.416 1.00 0.00 132 GLY A O 8
ATOM 20300 N N . LEU A 1 113 ? 1.407 -10.237 -3.940 1.00 0.00 133 LEU A N 8
ATOM 20301 C CA . LEU A 1 113 ? 2.252 -10.665 -5.048 1.00 0.00 133 LEU A CA 8
ATOM 20302 C C . LEU A 1 113 ? 3.177 -9.536 -5.460 1.00 0.00 133 LEU A C 8
ATOM 20303 O O . LEU A 1 113 ? 3.751 -9.563 -6.549 1.00 0.00 133 LEU A O 8
ATOM 20319 N N . LYS A 1 114 ? 3.314 -8.539 -4.595 1.00 0.00 134 LYS A N 8
ATOM 20320 C CA . LYS A 1 114 ? 4.174 -7.404 -4.898 1.00 0.00 134 LYS A CA 8
ATOM 20321 C C . LYS A 1 114 ? 5.515 -7.885 -5.438 1.00 0.00 134 LYS A C 8
ATOM 20322 O O . LYS A 1 114 ? 5.982 -7.403 -6.454 1.00 0.00 134 LYS A O 8
ATOM 20341 N N . ALA A 1 115 ? 6.140 -8.819 -4.731 1.00 0.00 135 ALA A N 8
ATOM 20342 C CA . ALA A 1 115 ? 7.442 -9.341 -5.158 1.00 0.00 135 ALA A CA 8
ATOM 20343 C C . ALA A 1 115 ? 7.480 -9.564 -6.674 1.00 0.00 135 ALA A C 8
ATOM 20344 O O . ALA A 1 115 ? 8.548 -9.582 -7.286 1.00 0.00 135 ALA A O 8
ATOM 20351 N N . ARG A 1 116 ? 6.294 -9.730 -7.269 1.00 0.00 136 ARG A N 8
ATOM 20352 C CA . ARG A 1 116 ? 6.180 -9.955 -8.708 1.00 0.00 136 ARG A CA 8
ATOM 20353 C C . ARG A 1 116 ? 6.345 -8.651 -9.488 1.00 0.00 136 ARG A C 8
ATOM 20354 O O . ARG A 1 116 ? 6.728 -8.659 -10.651 1.00 0.00 136 ARG A O 8
ATOM 20375 N N . VAL A 1 117 ? 6.033 -7.530 -8.853 1.00 0.00 137 VAL A N 8
ATOM 20376 C CA . VAL A 1 117 ? 6.155 -6.232 -9.505 1.00 0.00 137 VAL A CA 8
ATOM 20377 C C . VAL A 1 117 ? 7.629 -5.843 -9.630 1.00 0.00 137 VAL A C 8
ATOM 20378 O O . VAL A 1 117 ? 7.990 -4.994 -10.437 1.00 0.00 137 VAL A O 8
ATOM 20391 N N . LEU A 1 118 ? 8.465 -6.436 -8.786 1.00 0.00 138 LEU A N 8
ATOM 20392 C CA . LEU A 1 118 ? 9.883 -6.097 -8.781 1.00 0.00 138 LEU A CA 8
ATOM 20393 C C . LEU A 1 118 ? 10.525 -6.409 -10.122 1.00 0.00 138 LEU A C 8
ATOM 20394 O O . LEU A 1 118 ? 11.289 -5.605 -10.657 1.00 0.00 138 LEU A O 8
ATOM 20410 N N . GLU A 1 119 ? 10.206 -7.568 -10.669 1.00 0.00 139 GLU A N 8
ATOM 20411 C CA . GLU A 1 119 ? 10.758 -7.964 -11.955 1.00 0.00 139 GLU A CA 8
ATOM 20412 C C . GLU A 1 119 ? 10.239 -7.043 -13.059 1.00 0.00 139 GLU A C 8
ATOM 20413 O O . GLU A 1 119 ? 10.801 -7.004 -14.153 1.00 0.00 139 GLU A O 8
ATOM 20425 N N . GLU A 1 120 ? 9.157 -6.319 -12.778 1.00 0.00 140 GLU A N 8
ATOM 20426 C CA . GLU A 1 120 ? 8.578 -5.432 -13.774 1.00 0.00 140 GLU A CA 8
ATOM 20427 C C . GLU A 1 120 ? 9.620 -4.431 -14.275 1.00 0.00 140 GLU A C 8
ATOM 20428 O O . GLU A 1 120 ? 9.756 -4.207 -15.479 1.00 0.00 140 GLU A O 8
ATOM 20440 N N . SER A 1 121 ? 10.351 -3.830 -13.340 1.00 0.00 141 SER A N 8
ATOM 20441 C CA . SER A 1 121 ? 11.378 -2.859 -13.690 1.00 0.00 141 SER A CA 8
ATOM 20442 C C . SER A 1 121 ? 12.632 -3.566 -14.198 1.00 0.00 141 SER A C 8
ATOM 20443 O O . SER A 1 121 ? 13.426 -2.988 -14.939 1.00 0.00 141 SER A O 8
ATOM 20451 N N . LYS A 1 122 ? 12.828 -4.808 -13.777 1.00 0.00 142 LYS A N 8
ATOM 20452 C CA . LYS A 1 122 ? 14.004 -5.574 -14.181 1.00 0.00 142 LYS A CA 8
ATOM 20453 C C . LYS A 1 122 ? 14.027 -5.787 -15.688 1.00 0.00 142 LYS A C 8
ATOM 20454 O O . LYS A 1 122 ? 15.082 -5.706 -16.320 1.00 0.00 142 LYS A O 8
ATOM 20473 N N . ASN A 1 123 ? 12.859 -6.074 -16.260 1.00 0.00 143 ASN A N 8
ATOM 20474 C CA . ASN A 1 123 ? 12.760 -6.315 -17.697 1.00 0.00 143 ASN A CA 8
ATOM 20475 C C . ASN A 1 123 ? 12.722 -5.006 -18.460 1.00 0.00 143 ASN A C 8
ATOM 20476 O O . ASN A 1 123 ? 13.297 -4.898 -19.541 1.00 0.00 143 ASN A O 8
ATOM 20487 N N . ASN A 1 124 ? 12.020 -4.011 -17.901 1.00 0.00 144 ASN A N 8
ATOM 20488 C CA . ASN A 1 124 ? 11.891 -2.700 -18.554 1.00 0.00 144 ASN A CA 8
ATOM 20489 C C . ASN A 1 124 ? 12.649 -1.614 -17.762 1.00 0.00 144 ASN A C 8
ATOM 20490 O O . ASN A 1 124 ? 12.502 -1.527 -16.545 1.00 0.00 144 ASN A O 8
ATOM 20501 N N . PRO A 1 125 ? 13.436 -0.779 -18.417 1.00 0.00 145 PRO A N 8
ATOM 20502 C CA . PRO A 1 125 ? 14.202 0.303 -17.722 1.00 0.00 145 PRO A CA 8
ATOM 20503 C C . PRO A 1 125 ? 13.280 1.407 -17.195 1.00 0.00 145 PRO A C 8
ATOM 20504 O O . PRO A 1 125 ? 12.671 2.144 -17.972 1.00 0.00 145 PRO A O 8
ATOM 20515 N N . ILE A 1 126 ? 13.190 1.525 -15.866 1.00 0.00 146 ILE A N 8
ATOM 20516 C CA . ILE A 1 126 ? 12.346 2.550 -15.244 1.00 0.00 146 ILE A CA 8
ATOM 20517 C C . ILE A 1 126 ? 13.187 3.774 -14.900 1.00 0.00 146 ILE A C 8
ATOM 20518 O O . ILE A 1 126 ? 14.036 3.734 -14.009 1.00 0.00 146 ILE A O 8
ATOM 20534 N N . ASN A 1 127 ? 12.935 4.864 -15.624 1.00 0.00 147 ASN A N 8
ATOM 20535 C CA . ASN A 1 127 ? 13.668 6.112 -15.413 1.00 0.00 147 ASN A CA 8
ATOM 20536 C C . ASN A 1 127 ? 12.867 7.299 -15.939 1.00 0.00 147 ASN A C 8
ATOM 20537 O O . ASN A 1 127 ? 13.429 8.338 -16.284 1.00 0.00 147 ASN A O 8
ATOM 20548 N N . THR A 1 128 ? 11.549 7.137 -15.996 1.00 0.00 148 THR A N 8
ATOM 20549 C CA . THR A 1 128 ? 10.668 8.207 -16.471 1.00 0.00 148 THR A CA 8
ATOM 20550 C C . THR A 1 128 ? 9.391 8.228 -15.643 1.00 0.00 148 THR A C 8
ATOM 20551 O O . THR A 1 128 ? 9.171 7.364 -14.796 1.00 0.00 148 THR A O 8
ATOM 20562 N N . ALA A 1 129 ? 8.561 9.237 -15.877 1.00 0.00 149 ALA A N 8
ATOM 20563 C CA . ALA A 1 129 ? 7.305 9.397 -15.140 1.00 0.00 149 ALA A CA 8
ATOM 20564 C C . ALA A 1 129 ? 6.139 8.777 -15.905 1.00 0.00 149 ALA A C 8
ATOM 20565 O O . ALA A 1 129 ? 5.167 8.333 -15.308 1.00 0.00 149 ALA A O 8
ATOM 20572 N N . GLU A 1 130 ? 6.243 8.754 -17.230 1.00 0.00 150 GLU A N 8
ATOM 20573 C CA . GLU A 1 130 ? 5.179 8.204 -18.065 1.00 0.00 150 GLU A CA 8
ATOM 20574 C C . GLU A 1 130 ? 5.087 6.683 -17.955 1.00 0.00 150 GLU A C 8
ATOM 20575 O O . GLU A 1 130 ? 4.015 6.135 -17.703 1.00 0.00 150 GLU A O 8
ATOM 20587 N N . ARG A 1 131 ? 6.209 6.011 -18.165 1.00 0.00 151 ARG A N 8
ATOM 20588 C CA . ARG A 1 131 ? 6.250 4.553 -18.121 1.00 0.00 151 ARG A CA 8
ATOM 20589 C C . ARG A 1 131 ? 6.119 4.051 -16.695 1.00 0.00 151 ARG A C 8
ATOM 20590 O O . ARG A 1 131 ? 5.541 3.002 -16.437 1.00 0.00 151 ARG A O 8
ATOM 20611 N N . LEU A 1 132 ? 6.693 4.801 -15.779 1.00 0.00 152 LEU A N 8
ATOM 20612 C CA . LEU A 1 132 ? 6.670 4.415 -14.383 1.00 0.00 152 LEU A CA 8
ATOM 20613 C C . LEU A 1 132 ? 5.247 4.365 -13.864 1.00 0.00 152 LEU A C 8
ATOM 20614 O O . LEU A 1 132 ? 4.907 3.512 -13.049 1.00 0.00 152 LEU A O 8
ATOM 20630 N N . LEU A 1 133 ? 4.421 5.279 -14.334 1.00 0.00 153 LEU A N 8
ATOM 20631 C CA . LEU A 1 133 ? 3.036 5.325 -13.895 1.00 0.00 153 LEU A CA 8
ATOM 20632 C C . LEU A 1 133 ? 2.339 4.017 -14.249 1.00 0.00 153 LEU A C 8
ATOM 20633 O O . LEU A 1 133 ? 1.509 3.516 -13.488 1.00 0.00 153 LEU A O 8
ATOM 20649 N N . ALA A 1 134 ? 2.677 3.467 -15.399 1.00 0.00 154 ALA A N 8
ATOM 20650 C CA . ALA A 1 134 ? 2.076 2.220 -15.825 1.00 0.00 154 ALA A CA 8
ATOM 20651 C C . ALA A 1 134 ? 2.372 1.115 -14.820 1.00 0.00 154 ALA A C 8
ATOM 20652 O O . ALA A 1 134 ? 1.609 0.159 -14.696 1.00 0.00 154 ALA A O 8
ATOM 20659 N N . ALA A 1 135 ? 3.482 1.256 -14.095 1.00 0.00 155 ALA A N 8
ATOM 20660 C CA . ALA A 1 135 ? 3.862 0.261 -13.097 1.00 0.00 155 ALA A CA 8
ATOM 20661 C C . ALA A 1 135 ? 2.919 0.298 -11.899 1.00 0.00 155 ALA A C 8
ATOM 20662 O O . ALA A 1 135 ? 2.486 -0.741 -11.404 1.00 0.00 155 ALA A O 8
ATOM 20669 N N . LYS A 1 136 ? 2.607 1.501 -11.432 1.00 0.00 156 LYS A N 8
ATOM 20670 C CA . LYS A 1 136 ? 1.722 1.655 -10.284 1.00 0.00 156 LYS A CA 8
ATOM 20671 C C . LYS A 1 136 ? 0.314 1.172 -10.620 1.00 0.00 156 LYS A C 8
ATOM 20672 O O . LYS A 1 136 ? -0.304 0.429 -9.854 1.00 0.00 156 LYS A O 8
ATOM 20691 N N . ALA A 1 137 ? -0.192 1.621 -11.765 1.00 0.00 157 ALA A N 8
ATOM 20692 C CA . ALA A 1 137 ? -1.539 1.256 -12.199 1.00 0.00 157 ALA A CA 8
ATOM 20693 C C . ALA A 1 137 ? -1.771 -0.243 -12.020 1.00 0.00 157 ALA A C 8
ATOM 20694 O O . ALA A 1 137 ? -2.855 -0.672 -11.630 1.00 0.00 157 ALA A O 8
ATOM 20701 N N . GLN A 1 138 ? -0.735 -1.027 -12.295 1.00 0.00 158 GLN A N 8
ATOM 20702 C CA . GLN A 1 138 ? -0.822 -2.475 -12.151 1.00 0.00 158 GLN A CA 8
ATOM 20703 C C . GLN A 1 138 ? -1.007 -2.856 -10.683 1.00 0.00 158 GLN A C 8
ATOM 20704 O O . GLN A 1 138 ? -1.793 -3.743 -10.356 1.00 0.00 158 GLN A O 8
ATOM 20718 N N . ILE A 1 139 ? -0.278 -2.172 -9.805 1.00 0.00 159 ILE A N 8
ATOM 20719 C CA . ILE A 1 139 ? -0.368 -2.441 -8.373 1.00 0.00 159 ILE A CA 8
ATOM 20720 C C . ILE A 1 139 ? -1.742 -2.051 -7.847 1.00 0.00 159 ILE A C 8
ATOM 20721 O O . ILE A 1 139 ? -2.322 -2.750 -7.020 1.00 0.00 159 ILE A O 8
ATOM 20737 N N . GLU A 1 140 ? -2.253 -0.922 -8.314 1.00 0.00 160 GLU A N 8
ATOM 20738 C CA . GLU A 1 140 ? -3.553 -0.449 -7.867 1.00 0.00 160 GLU A CA 8
ATOM 20739 C C . GLU A 1 140 ? -4.651 -1.413 -8.285 1.00 0.00 160 GLU A C 8
ATOM 20740 O O . GLU A 1 140 ? -5.463 -1.826 -7.469 1.00 0.00 160 GLU A O 8
ATOM 20752 N N . ASN A 1 141 ? -4.676 -1.765 -9.561 1.00 0.00 161 ASN A N 8
ATOM 20753 C CA . ASN A 1 141 ? -5.702 -2.669 -10.061 1.00 0.00 161 ASN A CA 8
ATOM 20754 C C . ASN A 1 141 ? -5.671 -3.995 -9.308 1.00 0.00 161 ASN A C 8
ATOM 20755 O O . ASN A 1 141 ? -6.677 -4.699 -9.241 1.00 0.00 161 ASN A O 8
ATOM 20766 N N . GLN A 1 142 ? -4.515 -4.336 -8.746 1.00 0.00 162 GLN A N 8
ATOM 20767 C CA . GLN A 1 142 ? -4.371 -5.585 -8.012 1.00 0.00 162 GLN A CA 8
ATOM 20768 C C . GLN A 1 142 ? -5.212 -5.576 -6.742 1.00 0.00 162 GLN A C 8
ATOM 20769 O O . GLN A 1 142 ? -5.792 -6.589 -6.362 1.00 0.00 162 GLN A O 8
ATOM 20783 N N . LEU A 1 143 ? -5.258 -4.433 -6.077 1.00 0.00 163 LEU A N 8
ATOM 20784 C CA . LEU A 1 143 ? -6.014 -4.324 -4.839 1.00 0.00 163 LEU A CA 8
ATOM 20785 C C . LEU A 1 143 ? -7.481 -4.713 -5.073 1.00 0.00 163 LEU A C 8
ATOM 20786 O O . LEU A 1 143 ? -8.156 -5.225 -4.183 1.00 0.00 163 LEU A O 8
ATOM 20802 N N . LYS A 1 144 ? -7.971 -4.435 -6.278 1.00 0.00 164 LYS A N 8
ATOM 20803 C CA . LYS A 1 144 ? -9.359 -4.738 -6.626 1.00 0.00 164 LYS A CA 8
ATOM 20804 C C . LYS A 1 144 ? -9.536 -6.237 -6.826 1.00 0.00 164 LYS A C 8
ATOM 20805 O O . LYS A 1 144 ? -10.648 -6.758 -6.750 1.00 0.00 164 LYS A O 8
ATOM 20824 N N . VAL A 1 145 ? -8.427 -6.925 -7.082 1.00 0.00 165 VAL A N 8
ATOM 20825 C CA . VAL A 1 145 ? -8.447 -8.371 -7.294 1.00 0.00 165 VAL A CA 8
ATOM 20826 C C . VAL A 1 145 ? -8.413 -9.124 -5.965 1.00 0.00 165 VAL A C 8
ATOM 20827 O O . VAL A 1 145 ? -9.140 -10.096 -5.770 1.00 0.00 165 VAL A O 8
ATOM 20840 N N . VAL A 1 146 ? -7.539 -8.692 -5.062 1.00 0.00 166 VAL A N 8
ATOM 20841 C CA . VAL A 1 146 ? -7.402 -9.350 -3.761 1.00 0.00 166 VAL A CA 8
ATOM 20842 C C . VAL A 1 146 ? -8.582 -9.013 -2.849 1.00 0.00 166 VAL A C 8
ATOM 20843 O O . VAL A 1 146 ? -8.981 -9.819 -2.009 1.00 0.00 166 VAL A O 8
ATOM 20856 N N . LYS A 1 147 ? -9.124 -7.807 -3.012 1.00 0.00 167 LYS A N 8
ATOM 20857 C CA . LYS A 1 147 ? -10.243 -7.365 -2.185 1.00 0.00 167 LYS A CA 8
ATOM 20858 C C . LYS A 1 147 ? -11.491 -8.194 -2.458 1.00 0.00 167 LYS A C 8
ATOM 20859 O O . LYS A 1 147 ? -12.143 -8.666 -1.530 1.00 0.00 167 LYS A O 8
ATOM 20878 N N . GLU A 1 148 ? -11.821 -8.362 -3.734 1.00 0.00 168 GLU A N 8
ATOM 20879 C CA . GLU A 1 148 ? -13.004 -9.126 -4.111 1.00 0.00 168 GLU A CA 8
ATOM 20880 C C . GLU A 1 148 ? -12.843 -10.596 -3.738 1.00 0.00 168 GLU A C 8
ATOM 20881 O O . GLU A 1 148 ? -13.829 -11.312 -3.557 1.00 0.00 168 GLU A O 8
ATOM 20893 N N . LYS A 1 149 ? -11.595 -11.039 -3.632 1.00 0.00 169 LYS A N 8
ATOM 20894 C CA . LYS A 1 149 ? -11.312 -12.433 -3.296 1.00 0.00 169 LYS A CA 8
ATOM 20895 C C . LYS A 1 149 ? -11.993 -12.811 -1.981 1.00 0.00 169 LYS A C 8
ATOM 20896 O O . LYS A 1 149 ? -12.015 -13.979 -1.592 1.00 0.00 169 LYS A O 8
ATOM 20915 N N . GLN A 1 150 ? -12.538 -11.820 -1.296 1.00 0.00 170 GLN A N 8
ATOM 20916 C CA . GLN A 1 150 ? -13.212 -12.060 -0.030 1.00 0.00 170 GLN A CA 8
ATOM 20917 C C . GLN A 1 150 ? -14.574 -12.692 -0.268 1.00 0.00 170 GLN A C 8
ATOM 20918 O O . GLN A 1 150 ? -15.421 -12.722 0.626 1.00 0.00 170 GLN A O 8
ATOM 20932 N N . ASN A 1 151 ? -14.784 -13.191 -1.482 1.00 0.00 171 ASN A N 8
ATOM 20933 C CA . ASN A 1 151 ? -16.056 -13.809 -1.816 1.00 0.00 171 ASN A CA 8
ATOM 20934 C C . ASN A 1 151 ? -16.312 -15.016 -0.925 1.00 0.00 171 ASN A C 8
ATOM 20935 O O . ASN A 1 151 ? -17.308 -15.059 -0.206 1.00 0.00 171 ASN A O 8
ATOM 20946 N N . ILE A 1 152 ? -15.399 -15.987 -0.973 1.00 0.00 172 ILE A N 8
ATOM 20947 C CA . ILE A 1 152 ? -15.531 -17.201 -0.161 1.00 0.00 172 ILE A CA 8
ATOM 20948 C C . ILE A 1 152 ? -14.277 -18.063 -0.279 1.00 0.00 172 ILE A C 8
ATOM 20949 O O . ILE A 1 152 ? -14.323 -19.269 -0.072 1.00 0.00 172 ILE A O 8
ATOM 20965 N N . GLU A 1 153 ? -13.152 -17.451 -0.623 1.00 0.00 173 GLU A N 8
ATOM 20966 C CA . GLU A 1 153 ? -11.893 -18.179 -0.778 1.00 0.00 173 GLU A CA 8
ATOM 20967 C C . GLU A 1 153 ? -11.020 -17.984 0.458 1.00 0.00 173 GLU A C 8
ATOM 20968 O O . GLU A 1 153 ? -11.444 -18.278 1.575 1.00 0.00 173 GLU A O 8
ATOM 20980 N N . ASN A 1 154 ? -9.804 -17.495 0.254 1.00 0.00 174 ASN A N 8
ATOM 20981 C CA . ASN A 1 154 ? -8.881 -17.274 1.355 1.00 0.00 174 ASN A CA 8
ATOM 20982 C C . ASN A 1 154 ? -9.430 -16.224 2.316 1.00 0.00 174 ASN A C 8
ATOM 20983 O O . ASN A 1 154 ? -9.326 -16.375 3.530 1.00 0.00 174 ASN A O 8
ATOM 20994 N N . GLY A 1 155 ? -10.008 -15.162 1.766 1.00 0.00 175 GLY A N 8
ATOM 20995 C CA . GLY A 1 155 ? -10.562 -14.092 2.591 1.00 0.00 175 GLY A CA 8
ATOM 20996 C C . GLY A 1 155 ? -11.843 -14.539 3.285 1.00 0.00 175 GLY A C 8
ATOM 20997 O O . GLY A 1 155 ? -12.813 -13.787 3.365 1.00 0.00 175 GLY A O 8
ATOM 21001 N N . GLY A 1 156 ? -11.838 -15.771 3.785 1.00 0.00 176 GLY A N 8
ATOM 21002 C CA . GLY A 1 156 ? -13.004 -16.315 4.474 1.00 0.00 176 GLY A CA 8
ATOM 21003 C C . GLY A 1 156 ? -12.874 -17.821 4.643 1.00 0.00 176 GLY A C 8
ATOM 21004 O O . GLY A 1 156 ? -12.632 -18.312 5.745 1.00 0.00 176 GLY A O 8
ATOM 21008 N N . GLU A 1 157 ? -13.031 -18.552 3.543 1.00 0.00 177 GLU A N 8
ATOM 21009 C CA . GLU A 1 157 ? -12.923 -20.007 3.585 1.00 0.00 177 GLU A CA 8
ATOM 21010 C C . GLU A 1 157 ? -11.466 -20.421 3.772 1.00 0.00 177 GLU A C 8
ATOM 21011 O O . GLU A 1 157 ? -10.577 -19.946 3.066 1.00 0.00 177 GLU A O 8
ATOM 21023 N N . LYS A 1 158 ? -11.230 -21.319 4.729 1.00 0.00 178 LYS A N 8
ATOM 21024 C CA . LYS A 1 158 ? -9.878 -21.808 5.011 1.00 0.00 178 LYS A CA 8
ATOM 21025 C C . LYS A 1 158 ? -9.602 -23.074 4.201 1.00 0.00 178 LYS A C 8
ATOM 21026 O O . LYS A 1 158 ? -10.316 -24.070 4.320 1.00 0.00 178 LYS A O 8
ATOM 21045 N N . LYS A 1 159 ? -8.559 -23.022 3.386 1.00 0.00 179 LYS A N 8
ATOM 21046 C CA . LYS A 1 159 ? -8.190 -24.161 2.564 1.00 0.00 179 LYS A CA 8
ATOM 21047 C C . LYS A 1 159 ? -7.767 -25.332 3.442 1.00 0.00 179 LYS A C 8
ATOM 21048 O O . LYS A 1 159 ? -8.167 -26.472 3.205 1.00 0.00 179 LYS A O 8
ATOM 21067 N N . ASN A 1 160 ? -6.961 -25.043 4.463 1.00 0.00 180 ASN A N 8
ATOM 21068 C CA . ASN A 1 160 ? -6.489 -26.082 5.377 1.00 0.00 180 ASN A CA 8
ATOM 21069 C C . ASN A 1 160 ? -6.066 -25.473 6.709 1.00 0.00 180 ASN A C 8
ATOM 21070 O O . ASN A 1 160 ? -5.185 -24.615 6.759 1.00 0.00 180 ASN A O 8
ATOM 21081 N N . ASN A 1 161 ? -6.694 -25.931 7.786 1.00 0.00 181 ASN A N 8
ATOM 21082 C CA . ASN A 1 161 ? -6.373 -25.437 9.118 1.00 0.00 181 ASN A CA 8
ATOM 21083 C C . ASN A 1 161 ? -4.948 -25.820 9.502 1.00 0.00 181 ASN A C 8
ATOM 21084 O O . ASN A 1 161 ? -4.246 -25.056 10.164 1.00 0.00 181 ASN A O 8
ATOM 21095 N N . LYS A 1 162 ? -4.529 -27.011 9.086 1.00 0.00 182 LYS A N 8
ATOM 21096 C CA . LYS A 1 162 ? -3.188 -27.492 9.398 1.00 0.00 182 LYS A CA 8
ATOM 21097 C C . LYS A 1 162 ? -2.137 -26.517 8.876 1.00 0.00 182 LYS A C 8
ATOM 21098 O O . LYS A 1 162 ? -0.957 -26.623 9.213 1.00 0.00 182 LYS A O 8
ATOM 21117 N N . SER A 1 163 ? -2.573 -25.568 8.055 1.00 0.00 183 SER A N 8
ATOM 21118 C CA . SER A 1 163 ? -1.661 -24.578 7.496 1.00 0.00 183 SER A CA 8
ATOM 21119 C C . SER A 1 163 ? -1.117 -23.674 8.596 1.00 0.00 183 SER A C 8
ATOM 21120 O O . SER A 1 163 ? -1.454 -22.491 8.663 1.00 0.00 183 SER A O 8
ATOM 21128 N N . LYS A 1 164 ? -0.271 -24.236 9.461 1.00 0.00 184 LYS A N 8
ATOM 21129 C CA . LYS A 1 164 ? 0.320 -23.472 10.560 1.00 0.00 184 LYS A CA 8
ATOM 21130 C C . LYS A 1 164 ? 1.572 -22.748 10.080 1.00 0.00 184 LYS A C 8
ATOM 21131 O O . LYS A 1 164 ? 2.653 -23.334 10.011 1.00 0.00 184 LYS A O 8
ATOM 21150 N N . LYS A 1 165 ? 1.420 -21.468 9.749 1.00 0.00 185 LYS A N 8
ATOM 21151 C CA . LYS A 1 165 ? 2.544 -20.663 9.275 1.00 0.00 185 LYS A CA 8
ATOM 21152 C C . LYS A 1 165 ? 3.312 -20.088 10.454 1.00 0.00 185 LYS A C 8
ATOM 21153 O O . LYS A 1 165 ? 4.400 -19.542 10.290 1.00 0.00 185 LYS A O 8
ATOM 21172 N N . LYS A 1 166 ? 2.732 -20.201 11.642 1.00 0.00 186 LYS A N 8
ATOM 21173 C CA . LYS A 1 166 ? 3.379 -19.668 12.835 1.00 0.00 186 LYS A CA 8
ATOM 21174 C C . LYS A 1 166 ? 4.697 -20.386 13.088 1.00 0.00 186 LYS A C 8
ATOM 21175 O O . LYS A 1 166 ? 5.724 -19.752 13.337 1.00 0.00 186 LYS A O 8
ATOM 21194 N N . LYS A 1 167 ? 4.661 -21.713 13.034 1.00 0.00 187 LYS A N 8
ATOM 21195 C CA . LYS A 1 167 ? 5.855 -22.519 13.270 1.00 0.00 187 LYS A CA 8
ATOM 21196 C C . LYS A 1 167 ? 6.656 -22.678 11.986 1.00 0.00 187 LYS A C 8
ATOM 21197 O O . LYS A 1 167 ? 6.325 -22.011 11.020 1.00 0.00 187 LYS A O 8
ATOM 21217 N N . SER A 1 1 ? -8.642 21.214 -0.370 1.00 0.00 21 SER A N 9
ATOM 21218 C CA . SER A 1 1 ? -7.214 20.793 -0.359 1.00 0.00 21 SER A CA 9
ATOM 21219 C C . SER A 1 1 ? -6.411 21.719 -1.261 1.00 0.00 21 SER A C 9
ATOM 21220 O O . SER A 1 1 ? -5.264 22.051 -0.961 1.00 0.00 21 SER A O 9
ATOM 21230 N N . SER A 1 2 ? -7.018 22.133 -2.372 1.00 0.00 22 SER A N 9
ATOM 21231 C CA . SER A 1 2 ? -6.345 23.017 -3.317 1.00 0.00 22 SER A CA 9
ATOM 21232 C C . SER A 1 2 ? -4.995 22.433 -3.724 1.00 0.00 22 SER A C 9
ATOM 21233 O O . SER A 1 2 ? -4.560 21.415 -3.187 1.00 0.00 22 SER A O 9
ATOM 21241 N N . ILE A 1 3 ? -4.335 23.084 -4.679 1.00 0.00 23 ILE A N 9
ATOM 21242 C CA . ILE A 1 3 ? -3.028 22.628 -5.161 1.00 0.00 23 ILE A CA 9
ATOM 21243 C C . ILE A 1 3 ? -2.117 23.817 -5.430 1.00 0.00 23 ILE A C 9
ATOM 21244 O O . ILE A 1 3 ? -2.448 24.958 -5.103 1.00 0.00 23 ILE A O 9
ATOM 21260 N N . GLY A 1 4 ? -0.964 23.539 -6.031 1.00 0.00 24 GLY A N 9
ATOM 21261 C CA . GLY A 1 4 ? 0.007 24.582 -6.351 1.00 0.00 24 GLY A CA 9
ATOM 21262 C C . GLY A 1 4 ? 0.842 24.938 -5.128 1.00 0.00 24 GLY A C 9
ATOM 21263 O O . GLY A 1 4 ? 1.837 25.652 -5.233 1.00 0.00 24 GLY A O 9
ATOM 21267 N N . LEU A 1 5 ? 0.427 24.437 -3.964 1.00 0.00 25 LEU A N 9
ATOM 21268 C CA . LEU A 1 5 ? 1.138 24.713 -2.714 1.00 0.00 25 LEU A CA 9
ATOM 21269 C C . LEU A 1 5 ? 2.201 23.655 -2.474 1.00 0.00 25 LEU A C 9
ATOM 21270 O O . LEU A 1 5 ? 1.960 22.462 -2.663 1.00 0.00 25 LEU A O 9
ATOM 21286 N N . VAL A 1 6 ? 3.377 24.099 -2.052 1.00 0.00 26 VAL A N 9
ATOM 21287 C CA . VAL A 1 6 ? 4.478 23.185 -1.779 1.00 0.00 26 VAL A CA 9
ATOM 21288 C C . VAL A 1 6 ? 4.402 22.653 -0.357 1.00 0.00 26 VAL A C 9
ATOM 21289 O O . VAL A 1 6 ? 4.786 21.516 -0.087 1.00 0.00 26 VAL A O 9
ATOM 21302 N N . GLU A 1 7 ? 3.912 23.487 0.551 1.00 0.00 27 GLU A N 9
ATOM 21303 C CA . GLU A 1 7 ? 3.788 23.098 1.954 1.00 0.00 27 GLU A CA 9
ATOM 21304 C C . GLU A 1 7 ? 5.097 22.496 2.464 1.00 0.00 27 GLU A C 9
ATOM 21305 O O . GLU A 1 7 ? 5.115 21.389 3.003 1.00 0.00 27 GLU A O 9
ATOM 21317 N N . ARG A 1 8 ? 6.186 23.231 2.281 1.00 0.00 28 ARG A N 9
ATOM 21318 C CA . ARG A 1 8 ? 7.495 22.766 2.717 1.00 0.00 28 ARG A CA 9
ATOM 21319 C C . ARG A 1 8 ? 7.823 21.423 2.076 1.00 0.00 28 ARG A C 9
ATOM 21320 O O . ARG A 1 8 ? 7.855 20.393 2.750 1.00 0.00 28 ARG A O 9
ATOM 21341 N N . THR A 1 9 ? 8.062 21.437 0.769 1.00 0.00 29 THR A N 9
ATOM 21342 C CA . THR A 1 9 ? 8.383 20.210 0.043 1.00 0.00 29 THR A CA 9
ATOM 21343 C C . THR A 1 9 ? 7.362 19.119 0.357 1.00 0.00 29 THR A C 9
ATOM 21344 O O . THR A 1 9 ? 7.463 18.434 1.373 1.00 0.00 29 THR A O 9
ATOM 21355 N N . ASN A 1 10 ? 6.380 18.967 -0.522 1.00 0.00 30 ASN A N 9
ATOM 21356 C CA . ASN A 1 10 ? 5.333 17.957 -0.339 1.00 0.00 30 ASN A CA 9
ATOM 21357 C C . ASN A 1 10 ? 5.676 16.690 -1.111 1.00 0.00 30 ASN A C 9
ATOM 21358 O O . ASN A 1 10 ? 4.867 15.767 -1.193 1.00 0.00 30 ASN A O 9
ATOM 21369 N N . ALA A 1 11 ? 6.881 16.649 -1.670 1.00 0.00 31 ALA A N 9
ATOM 21370 C CA . ALA A 1 11 ? 7.324 15.482 -2.430 1.00 0.00 31 ALA A CA 9
ATOM 21371 C C . ALA A 1 11 ? 7.638 14.319 -1.496 1.00 0.00 31 ALA A C 9
ATOM 21372 O O . ALA A 1 11 ? 7.165 13.202 -1.699 1.00 0.00 31 ALA A O 9
ATOM 21379 N N . ALA A 1 12 ? 8.447 14.590 -0.475 1.00 0.00 32 ALA A N 9
ATOM 21380 C CA . ALA A 1 12 ? 8.829 13.555 0.479 1.00 0.00 32 ALA A CA 9
ATOM 21381 C C . ALA A 1 12 ? 7.598 12.842 1.021 1.00 0.00 32 ALA A C 9
ATOM 21382 O O . ALA A 1 12 ? 7.504 11.617 0.972 1.00 0.00 32 ALA A O 9
ATOM 21389 N N . LEU A 1 13 ? 6.655 13.622 1.537 1.00 0.00 33 LEU A N 9
ATOM 21390 C CA . LEU A 1 13 ? 5.428 13.068 2.089 1.00 0.00 33 LEU A CA 9
ATOM 21391 C C . LEU A 1 13 ? 5.728 11.910 3.041 1.00 0.00 33 LEU A C 9
ATOM 21392 O O . LEU A 1 13 ? 4.836 11.146 3.406 1.00 0.00 33 LEU A O 9
ATOM 21408 N N . GLU A 1 14 ? 6.994 11.773 3.414 1.00 0.00 34 GLU A N 9
ATOM 21409 C CA . GLU A 1 14 ? 7.407 10.694 4.292 1.00 0.00 34 GLU A CA 9
ATOM 21410 C C . GLU A 1 14 ? 6.809 10.874 5.679 1.00 0.00 34 GLU A C 9
ATOM 21411 O O . GLU A 1 14 ? 6.653 9.909 6.425 1.00 0.00 34 GLU A O 9
ATOM 21423 N N . SER A 1 15 ? 6.478 12.117 6.021 1.00 0.00 35 SER A N 9
ATOM 21424 C CA . SER A 1 15 ? 5.906 12.414 7.328 1.00 0.00 35 SER A CA 9
ATOM 21425 C C . SER A 1 15 ? 4.523 11.788 7.473 1.00 0.00 35 SER A C 9
ATOM 21426 O O . SER A 1 15 ? 4.162 11.299 8.542 1.00 0.00 35 SER A O 9
ATOM 21434 N N . SER A 1 16 ? 3.744 11.824 6.396 1.00 0.00 36 SER A N 9
ATOM 21435 C CA . SER A 1 16 ? 2.393 11.255 6.409 1.00 0.00 36 SER A CA 9
ATOM 21436 C C . SER A 1 16 ? 2.426 9.773 6.047 1.00 0.00 36 SER A C 9
ATOM 21437 O O . SER A 1 16 ? 1.507 9.024 6.376 1.00 0.00 36 SER A O 9
ATOM 21445 N N . SER A 1 17 ? 3.478 9.359 5.346 1.00 0.00 37 SER A N 9
ATOM 21446 C CA . SER A 1 17 ? 3.600 7.968 4.925 1.00 0.00 37 SER A CA 9
ATOM 21447 C C . SER A 1 17 ? 3.782 7.045 6.120 1.00 0.00 37 SER A C 9
ATOM 21448 O O . SER A 1 17 ? 3.202 5.966 6.169 1.00 0.00 37 SER A O 9
ATOM 21456 N N . LYS A 1 18 ? 4.587 7.480 7.085 1.00 0.00 38 LYS A N 9
ATOM 21457 C CA . LYS A 1 18 ? 4.840 6.683 8.278 1.00 0.00 38 LYS A CA 9
ATOM 21458 C C . LYS A 1 18 ? 3.533 6.406 9.010 1.00 0.00 38 LYS A C 9
ATOM 21459 O O . LYS A 1 18 ? 3.434 5.488 9.812 1.00 0.00 38 LYS A O 9
ATOM 21478 N N . ASP A 1 19 ? 2.531 7.226 8.759 1.00 0.00 39 ASP A N 9
ATOM 21479 C CA . ASP A 1 19 ? 1.252 7.038 9.422 1.00 0.00 39 ASP A CA 9
ATOM 21480 C C . ASP A 1 19 ? 0.672 5.673 9.075 1.00 0.00 39 ASP A C 9
ATOM 21481 O O . ASP A 1 19 ? 0.326 4.897 9.966 1.00 0.00 39 ASP A O 9
ATOM 21490 N N . LEU A 1 20 ? 0.557 5.389 7.777 1.00 0.00 40 LEU A N 9
ATOM 21491 C CA . LEU A 1 20 ? -0.011 4.129 7.332 1.00 0.00 40 LEU A CA 9
ATOM 21492 C C . LEU A 1 20 ? 0.631 2.959 8.042 1.00 0.00 40 LEU A C 9
ATOM 21493 O O . LEU A 1 20 ? -0.009 1.942 8.270 1.00 0.00 40 LEU A O 9
ATOM 21509 N N . LYS A 1 21 ? 1.907 3.092 8.355 1.00 0.00 41 LYS A N 9
ATOM 21510 C CA . LYS A 1 21 ? 2.626 2.007 8.995 1.00 0.00 41 LYS A CA 9
ATOM 21511 C C . LYS A 1 21 ? 2.007 1.663 10.346 1.00 0.00 41 LYS A C 9
ATOM 21512 O O . LYS A 1 21 ? 1.799 0.491 10.663 1.00 0.00 41 LYS A O 9
ATOM 21531 N N . ASN A 1 22 ? 1.700 2.686 11.140 1.00 0.00 42 ASN A N 9
ATOM 21532 C CA . ASN A 1 22 ? 1.092 2.483 12.456 1.00 0.00 42 ASN A CA 9
ATOM 21533 C C . ASN A 1 22 ? -0.420 2.471 12.351 1.00 0.00 42 ASN A C 9
ATOM 21534 O O . ASN A 1 22 ? -1.096 1.983 13.244 1.00 0.00 42 ASN A O 9
ATOM 21545 N N . LYS A 1 23 ? -0.937 3.056 11.278 1.00 0.00 43 LYS A N 9
ATOM 21546 C CA . LYS A 1 23 ? -2.379 3.158 11.080 1.00 0.00 43 LYS A CA 9
ATOM 21547 C C . LYS A 1 23 ? -3.070 1.814 11.275 1.00 0.00 43 LYS A C 9
ATOM 21548 O O . LYS A 1 23 ? -4.278 1.746 11.456 1.00 0.00 43 LYS A O 9
ATOM 21567 N N . ILE A 1 24 ? -2.295 0.746 11.251 1.00 0.00 44 ILE A N 9
ATOM 21568 C CA . ILE A 1 24 ? -2.837 -0.600 11.438 1.00 0.00 44 ILE A CA 9
ATOM 21569 C C . ILE A 1 24 ? -3.303 -0.818 12.873 1.00 0.00 44 ILE A C 9
ATOM 21570 O O . ILE A 1 24 ? -4.287 -1.512 13.099 1.00 0.00 44 ILE A O 9
ATOM 21586 N N . LEU A 1 25 ? -2.606 -0.219 13.819 1.00 0.00 45 LEU A N 9
ATOM 21587 C CA . LEU A 1 25 ? -2.970 -0.325 15.225 1.00 0.00 45 LEU A CA 9
ATOM 21588 C C . LEU A 1 25 ? -4.488 -0.168 15.405 1.00 0.00 45 LEU A C 9
ATOM 21589 O O . LEU A 1 25 ? -5.034 -0.522 16.454 1.00 0.00 45 LEU A O 9
ATOM 21605 N N . LYS A 1 26 ? -5.167 0.363 14.377 1.00 0.00 46 LYS A N 9
ATOM 21606 C CA . LYS A 1 26 ? -6.616 0.566 14.426 1.00 0.00 46 LYS A CA 9
ATOM 21607 C C . LYS A 1 26 ? -7.357 -0.695 14.004 1.00 0.00 46 LYS A C 9
ATOM 21608 O O . LYS A 1 26 ? -8.399 -1.038 14.563 1.00 0.00 46 LYS A O 9
ATOM 21627 N N . ILE A 1 27 ? -6.819 -1.369 13.000 1.00 0.00 47 ILE A N 9
ATOM 21628 C CA . ILE A 1 27 ? -7.443 -2.576 12.492 1.00 0.00 47 ILE A CA 9
ATOM 21629 C C . ILE A 1 27 ? -7.300 -3.703 13.499 1.00 0.00 47 ILE A C 9
ATOM 21630 O O . ILE A 1 27 ? -8.125 -4.612 13.550 1.00 0.00 47 ILE A O 9
ATOM 21646 N N . LYS A 1 28 ? -6.251 -3.633 14.312 1.00 0.00 48 LYS A N 9
ATOM 21647 C CA . LYS A 1 28 ? -6.016 -4.649 15.330 1.00 0.00 48 LYS A CA 9
ATOM 21648 C C . LYS A 1 28 ? -6.980 -4.476 16.499 1.00 0.00 48 LYS A C 9
ATOM 21649 O O . LYS A 1 28 ? -7.572 -5.444 16.977 1.00 0.00 48 LYS A O 9
ATOM 21668 N N . LYS A 1 29 ? -7.127 -3.238 16.960 1.00 0.00 49 LYS A N 9
ATOM 21669 C CA . LYS A 1 29 ? -8.015 -2.944 18.080 1.00 0.00 49 LYS A CA 9
ATOM 21670 C C . LYS A 1 29 ? -9.470 -3.061 17.649 1.00 0.00 49 LYS A C 9
ATOM 21671 O O . LYS A 1 29 ? -10.360 -3.249 18.479 1.00 0.00 49 LYS A O 9
ATOM 21690 N N . GLU A 1 30 ? -9.706 -2.957 16.346 1.00 0.00 50 GLU A N 9
ATOM 21691 C CA . GLU A 1 30 ? -11.056 -3.062 15.810 1.00 0.00 50 GLU A CA 9
ATOM 21692 C C . GLU A 1 30 ? -11.576 -4.491 15.924 1.00 0.00 50 GLU A C 9
ATOM 21693 O O . GLU A 1 30 ? -12.754 -4.710 16.202 1.00 0.00 50 GLU A O 9
ATOM 21705 N N . ALA A 1 31 ? -10.697 -5.462 15.696 1.00 0.00 51 ALA A N 9
ATOM 21706 C CA . ALA A 1 31 ? -11.085 -6.866 15.765 1.00 0.00 51 ALA A CA 9
ATOM 21707 C C . ALA A 1 31 ? -11.212 -7.318 17.208 1.00 0.00 51 ALA A C 9
ATOM 21708 O O . ALA A 1 31 ? -12.261 -7.797 17.613 1.00 0.00 51 ALA A O 9
ATOM 21715 N N . THR A 1 32 ? -10.130 -7.159 17.969 1.00 0.00 52 THR A N 9
ATOM 21716 C CA . THR A 1 32 ? -10.129 -7.573 19.375 1.00 0.00 52 THR A CA 9
ATOM 21717 C C . THR A 1 32 ? -11.381 -7.085 20.094 1.00 0.00 52 THR A C 9
ATOM 21718 O O . THR A 1 32 ? -11.783 -7.640 21.116 1.00 0.00 52 THR A O 9
ATOM 21729 N N . GLY A 1 33 ? -12.002 -6.043 19.548 1.00 0.00 53 GLY A N 9
ATOM 21730 C CA . GLY A 1 33 ? -13.214 -5.479 20.135 1.00 0.00 53 GLY A CA 9
ATOM 21731 C C . GLY A 1 33 ? -14.437 -6.333 19.807 1.00 0.00 53 GLY A C 9
ATOM 21732 O O . GLY A 1 33 ? -15.559 -5.997 20.183 1.00 0.00 53 GLY A O 9
ATOM 21736 N N . LYS A 1 34 ? -14.208 -7.440 19.095 1.00 0.00 54 LYS A N 9
ATOM 21737 C CA . LYS A 1 34 ? -15.286 -8.360 18.702 1.00 0.00 54 LYS A CA 9
ATOM 21738 C C . LYS A 1 34 ? -15.256 -9.628 19.551 1.00 0.00 54 LYS A C 9
ATOM 21739 O O . LYS A 1 34 ? -15.887 -10.628 19.209 1.00 0.00 54 LYS A O 9
ATOM 21758 N N . GLY A 1 35 ? -14.518 -9.584 20.661 1.00 0.00 55 GLY A N 9
ATOM 21759 C CA . GLY A 1 35 ? -14.419 -10.741 21.554 1.00 0.00 55 GLY A CA 9
ATOM 21760 C C . GLY A 1 35 ? -13.470 -11.787 20.983 1.00 0.00 55 GLY A C 9
ATOM 21761 O O . GLY A 1 35 ? -13.195 -12.805 21.616 1.00 0.00 55 GLY A O 9
ATOM 21765 N N . VAL A 1 36 ? -12.974 -11.520 19.782 1.00 0.00 56 VAL A N 9
ATOM 21766 C CA . VAL A 1 36 ? -12.054 -12.443 19.122 1.00 0.00 56 VAL A CA 9
ATOM 21767 C C . VAL A 1 36 ? -10.721 -12.465 19.851 1.00 0.00 56 VAL A C 9
ATOM 21768 O O . VAL A 1 36 ? -10.273 -11.445 20.374 1.00 0.00 56 VAL A O 9
ATOM 21781 N N . LEU A 1 37 ? -10.086 -13.635 19.887 1.00 0.00 57 LEU A N 9
ATOM 21782 C CA . LEU A 1 37 ? -8.798 -13.784 20.559 1.00 0.00 57 LEU A CA 9
ATOM 21783 C C . LEU A 1 37 ? -7.659 -13.611 19.567 1.00 0.00 57 LEU A C 9
ATOM 21784 O O . LEU A 1 37 ? -7.499 -14.404 18.643 1.00 0.00 57 LEU A O 9
ATOM 21800 N N . PHE A 1 38 ? -6.872 -12.565 19.767 1.00 0.00 58 PHE A N 9
ATOM 21801 C CA . PHE A 1 38 ? -5.746 -12.289 18.887 1.00 0.00 58 PHE A CA 9
ATOM 21802 C C . PHE A 1 38 ? -4.720 -13.412 18.960 1.00 0.00 58 PHE A C 9
ATOM 21803 O O . PHE A 1 38 ? -4.202 -13.852 17.935 1.00 0.00 58 PHE A O 9
ATOM 21820 N N . GLU A 1 39 ? -4.429 -13.870 20.180 1.00 0.00 59 GLU A N 9
ATOM 21821 C CA . GLU A 1 39 ? -3.455 -14.948 20.383 1.00 0.00 59 GLU A CA 9
ATOM 21822 C C . GLU A 1 39 ? -3.632 -16.048 19.333 1.00 0.00 59 GLU A C 9
ATOM 21823 O O . GLU A 1 39 ? -2.656 -16.627 18.854 1.00 0.00 59 GLU A O 9
ATOM 21835 N N . ALA A 1 40 ? -4.882 -16.322 18.979 1.00 0.00 60 ALA A N 9
ATOM 21836 C CA . ALA A 1 40 ? -5.178 -17.338 17.995 1.00 0.00 60 ALA A CA 9
ATOM 21837 C C . ALA A 1 40 ? -4.534 -16.991 16.664 1.00 0.00 60 ALA A C 9
ATOM 21838 O O . ALA A 1 40 ? -3.533 -17.580 16.274 1.00 0.00 60 ALA A O 9
ATOM 21845 N N . PHE A 1 41 ? -5.106 -16.022 15.980 1.00 0.00 61 PHE A N 9
ATOM 21846 C CA . PHE A 1 41 ? -4.575 -15.597 14.697 1.00 0.00 61 PHE A CA 9
ATOM 21847 C C . PHE A 1 41 ? -4.575 -16.751 13.701 1.00 0.00 61 PHE A C 9
ATOM 21848 O O . PHE A 1 41 ? -3.676 -16.865 12.868 1.00 0.00 61 PHE A O 9
ATOM 21865 N N . THR A 1 42 ? -5.583 -17.609 13.799 1.00 0.00 62 THR A N 9
ATOM 21866 C CA . THR A 1 42 ? -5.690 -18.760 12.908 1.00 0.00 62 THR A CA 9
ATOM 21867 C C . THR A 1 42 ? -4.348 -19.484 12.785 1.00 0.00 62 THR A C 9
ATOM 21868 O O . THR A 1 42 ? -3.642 -19.339 11.788 1.00 0.00 62 THR A O 9
ATOM 21879 N N . GLY A 1 43 ? -3.994 -20.259 13.812 1.00 0.00 63 GLY A N 9
ATOM 21880 C CA . GLY A 1 43 ? -2.720 -20.991 13.805 1.00 0.00 63 GLY A CA 9
ATOM 21881 C C . GLY A 1 43 ? -2.739 -22.166 14.786 1.00 0.00 63 GLY A C 9
ATOM 21882 O O . GLY A 1 43 ? -1.961 -23.117 14.651 1.00 0.00 63 GLY A O 9
ATOM 21886 N N . LEU A 1 44 ? -3.614 -22.058 15.785 1.00 0.00 64 LEU A N 9
ATOM 21887 C CA . LEU A 1 44 ? -3.755 -23.063 16.852 1.00 0.00 64 LEU A CA 9
ATOM 21888 C C . LEU A 1 44 ? -4.933 -23.967 16.530 1.00 0.00 64 LEU A C 9
ATOM 21889 O O . LEU A 1 44 ? -5.501 -24.597 17.420 1.00 0.00 64 LEU A O 9
ATOM 21905 N N . LYS A 1 45 ? -5.288 -24.022 15.255 1.00 0.00 65 LYS A N 9
ATOM 21906 C CA . LYS A 1 45 ? -6.400 -24.851 14.824 1.00 0.00 65 LYS A CA 9
ATOM 21907 C C . LYS A 1 45 ? -7.691 -24.390 15.488 1.00 0.00 65 LYS A C 9
ATOM 21908 O O . LYS A 1 45 ? -8.746 -24.988 15.284 1.00 0.00 65 LYS A O 9
ATOM 21927 N N . THR A 1 46 ? -7.599 -23.325 16.284 1.00 0.00 66 THR A N 9
ATOM 21928 C CA . THR A 1 46 ? -8.762 -22.789 16.980 1.00 0.00 66 THR A CA 9
ATOM 21929 C C . THR A 1 46 ? -9.599 -23.916 17.578 1.00 0.00 66 THR A C 9
ATOM 21930 O O . THR A 1 46 ? -10.814 -23.794 17.726 1.00 0.00 66 THR A O 9
ATOM 21941 N N . GLY A 1 47 ? -8.934 -25.019 17.902 1.00 0.00 67 GLY A N 9
ATOM 21942 C CA . GLY A 1 47 ? -9.626 -26.173 18.471 1.00 0.00 67 GLY A CA 9
ATOM 21943 C C . GLY A 1 47 ? -10.122 -25.879 19.880 1.00 0.00 67 GLY A C 9
ATOM 21944 O O . GLY A 1 47 ? -11.316 -25.968 20.159 1.00 0.00 67 GLY A O 9
ATOM 21948 N N . SER A 1 48 ? -9.194 -25.527 20.766 1.00 0.00 68 SER A N 9
ATOM 21949 C CA . SER A 1 48 ? -9.541 -25.215 22.153 1.00 0.00 68 SER A CA 9
ATOM 21950 C C . SER A 1 48 ? -9.990 -23.764 22.285 1.00 0.00 68 SER A C 9
ATOM 21951 O O . SER A 1 48 ? -10.779 -23.423 23.167 1.00 0.00 68 SER A O 9
ATOM 21959 N N . LYS A 1 49 ? -9.464 -22.911 21.412 1.00 0.00 69 LYS A N 9
ATOM 21960 C CA . LYS A 1 49 ? -9.790 -21.484 21.433 1.00 0.00 69 LYS A CA 9
ATOM 21961 C C . LYS A 1 49 ? -11.134 -21.228 20.793 1.00 0.00 69 LYS A C 9
ATOM 21962 O O . LYS A 1 49 ? -11.745 -20.191 21.045 1.00 0.00 69 LYS A O 9
ATOM 21981 N N . VAL A 1 50 ? -11.580 -22.172 19.963 1.00 0.00 70 VAL A N 9
ATOM 21982 C CA . VAL A 1 50 ? -12.865 -22.046 19.266 1.00 0.00 70 VAL A CA 9
ATOM 21983 C C . VAL A 1 50 ? -13.207 -20.577 18.994 1.00 0.00 70 VAL A C 9
ATOM 21984 O O . VAL A 1 50 ? -13.844 -19.909 19.805 1.00 0.00 70 VAL A O 9
ATOM 21997 N N . THR A 1 51 ? -12.762 -20.064 17.871 1.00 0.00 71 THR A N 9
ATOM 21998 C CA . THR A 1 51 ? -13.028 -18.676 17.548 1.00 0.00 71 THR A CA 9
ATOM 21999 C C . THR A 1 51 ? -14.489 -18.490 17.150 1.00 0.00 71 THR A C 9
ATOM 22000 O O . THR A 1 51 ? -14.944 -19.028 16.144 1.00 0.00 71 THR A O 9
ATOM 22011 N N . SER A 1 52 ? -15.227 -17.729 17.953 1.00 0.00 72 SER A N 9
ATOM 22012 C CA . SER A 1 52 ? -16.633 -17.478 17.662 1.00 0.00 72 SER A CA 9
ATOM 22013 C C . SER A 1 52 ? -16.775 -16.576 16.441 1.00 0.00 72 SER A C 9
ATOM 22014 O O . SER A 1 52 ? -17.637 -16.794 15.588 1.00 0.00 72 SER A O 9
ATOM 22022 N N . GLY A 1 53 ? -15.927 -15.555 16.367 1.00 0.00 73 GLY A N 9
ATOM 22023 C CA . GLY A 1 53 ? -15.972 -14.616 15.254 1.00 0.00 73 GLY A CA 9
ATOM 22024 C C . GLY A 1 53 ? -15.723 -15.319 13.927 1.00 0.00 73 GLY A C 9
ATOM 22025 O O . GLY A 1 53 ? -16.522 -15.211 12.996 1.00 0.00 73 GLY A O 9
ATOM 22029 N N . GLY A 1 54 ? -14.615 -16.045 13.847 1.00 0.00 74 GLY A N 9
ATOM 22030 C CA . GLY A 1 54 ? -14.277 -16.764 12.626 1.00 0.00 74 GLY A CA 9
ATOM 22031 C C . GLY A 1 54 ? -14.058 -15.805 11.464 1.00 0.00 74 GLY A C 9
ATOM 22032 O O . GLY A 1 54 ? -12.937 -15.363 11.215 1.00 0.00 74 GLY A O 9
ATOM 22036 N N . LEU A 1 55 ? -15.134 -15.498 10.743 1.00 0.00 75 LEU A N 9
ATOM 22037 C CA . LEU A 1 55 ? -15.053 -14.600 9.590 1.00 0.00 75 LEU A CA 9
ATOM 22038 C C . LEU A 1 55 ? -15.050 -13.145 10.046 1.00 0.00 75 LEU A C 9
ATOM 22039 O O . LEU A 1 55 ? -14.828 -12.236 9.249 1.00 0.00 75 LEU A O 9
ATOM 22055 N N . ALA A 1 56 ? -15.291 -12.934 11.336 1.00 0.00 76 ALA A N 9
ATOM 22056 C CA . ALA A 1 56 ? -15.306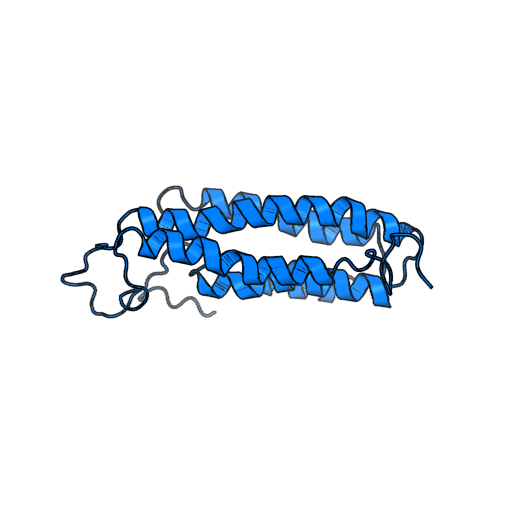 -11.584 11.892 1.00 0.00 76 ALA A CA 9
ATOM 22057 C C . ALA A 1 56 ? -13.888 -11.052 12.047 1.00 0.00 76 ALA A C 9
ATOM 22058 O O . ALA A 1 56 ? -13.632 -9.867 11.836 1.00 0.00 76 ALA A O 9
ATOM 22065 N N . LEU A 1 57 ? -12.969 -11.936 12.416 1.00 0.00 77 LEU A N 9
ATOM 22066 C CA . LEU A 1 57 ? -11.575 -11.545 12.595 1.00 0.00 77 LEU A CA 9
ATOM 22067 C C . LEU A 1 57 ? -10.932 -11.234 11.249 1.00 0.00 77 LEU A C 9
ATOM 22068 O O . LEU A 1 57 ? -10.101 -10.336 11.141 1.00 0.00 77 LEU A O 9
ATOM 22084 N N . ARG A 1 58 ? -11.293 -12.010 10.229 1.00 0.00 78 ARG A N 9
ATOM 22085 C CA . ARG A 1 58 ? -10.723 -11.836 8.899 1.00 0.00 78 ARG A CA 9
ATOM 22086 C C . ARG A 1 58 ? -11.302 -10.604 8.228 1.00 0.00 78 ARG A C 9
ATOM 22087 O O . ARG A 1 58 ? -10.770 -10.118 7.238 1.00 0.00 78 ARG A O 9
ATOM 22108 N N . GLU A 1 59 ? -12.393 -10.099 8.776 1.00 0.00 79 GLU A N 9
ATOM 22109 C CA . GLU A 1 59 ? -13.032 -8.920 8.211 1.00 0.00 79 GLU A CA 9
ATOM 22110 C C . GLU A 1 59 ? -12.170 -7.678 8.406 1.00 0.00 79 GLU A C 9
ATOM 22111 O O . GLU A 1 59 ? -12.044 -6.857 7.501 1.00 0.00 79 GLU A O 9
ATOM 22123 N N . ALA A 1 60 ? -11.585 -7.539 9.594 1.00 0.00 80 ALA A N 9
ATOM 22124 C CA . ALA A 1 60 ? -10.745 -6.381 9.897 1.00 0.00 80 ALA A CA 9
ATOM 22125 C C . ALA A 1 60 ? -9.408 -6.463 9.172 1.00 0.00 80 ALA A C 9
ATOM 22126 O O . ALA A 1 60 ? -8.991 -5.515 8.517 1.00 0.00 80 ALA A O 9
ATOM 22133 N N . LYS A 1 61 ? -8.736 -7.601 9.299 1.00 0.00 81 LYS A N 9
ATOM 22134 C CA . LYS A 1 61 ? -7.437 -7.775 8.655 1.00 0.00 81 LYS A CA 9
ATOM 22135 C C . LYS A 1 61 ? -7.484 -7.341 7.193 1.00 0.00 81 LYS A C 9
ATOM 22136 O O . LYS A 1 61 ? -6.455 -7.056 6.584 1.00 0.00 81 LYS A O 9
ATOM 22155 N N . VAL A 1 62 ? -8.691 -7.267 6.644 1.00 0.00 82 VAL A N 9
ATOM 22156 C CA . VAL A 1 62 ? -8.883 -6.828 5.258 1.00 0.00 82 VAL A CA 9
ATOM 22157 C C . VAL A 1 62 ? -9.086 -5.319 5.180 1.00 0.00 82 VAL A C 9
ATOM 22158 O O . VAL A 1 62 ? -8.651 -4.677 4.226 1.00 0.00 82 VAL A O 9
ATOM 22171 N N . GLN A 1 63 ? -9.768 -4.758 6.183 1.00 0.00 83 GLN A N 9
ATOM 22172 C CA . GLN A 1 63 ? -10.048 -3.324 6.204 1.00 0.00 83 GLN A CA 9
ATOM 22173 C C . GLN A 1 63 ? -8.802 -2.524 5.841 1.00 0.00 83 GLN A C 9
ATOM 22174 O O . GLN A 1 63 ? -8.895 -1.459 5.231 1.00 0.00 83 GLN A O 9
ATOM 22188 N N . ALA A 1 64 ? -7.634 -3.038 6.214 1.00 0.00 84 ALA A N 9
ATOM 22189 C CA . ALA A 1 64 ? -6.397 -2.337 5.911 1.00 0.00 84 ALA A CA 9
ATOM 22190 C C . ALA A 1 64 ? -6.291 -2.104 4.413 1.00 0.00 84 ALA A C 9
ATOM 22191 O O . ALA A 1 64 ? -6.369 -0.967 3.963 1.00 0.00 84 ALA A O 9
ATOM 22198 N N . ILE A 1 65 ? -6.094 -3.185 3.652 1.00 0.00 85 ILE A N 9
ATOM 22199 C CA . ILE A 1 65 ? -5.945 -3.084 2.191 1.00 0.00 85 ILE A CA 9
ATOM 22200 C C . ILE A 1 65 ? -6.929 -2.052 1.636 1.00 0.00 85 ILE A C 9
ATOM 22201 O O . ILE A 1 65 ? -6.564 -1.203 0.824 1.00 0.00 85 ILE A O 9
ATOM 22217 N N . VAL A 1 66 ? -8.166 -2.111 2.079 1.00 0.00 86 VAL A N 9
ATOM 22218 C CA . VAL A 1 66 ? -9.159 -1.159 1.621 1.00 0.00 86 VAL A CA 9
ATOM 22219 C C . VAL A 1 66 ? -8.721 0.260 1.986 1.00 0.00 86 VAL A C 9
ATOM 22220 O O . VAL A 1 66 ? -8.834 1.180 1.177 1.00 0.00 86 VAL A O 9
ATOM 22233 N N . GLU A 1 67 ? -8.224 0.429 3.210 1.00 0.00 87 GLU A N 9
ATOM 22234 C CA . GLU A 1 67 ? -7.766 1.742 3.674 1.00 0.00 87 GLU A CA 9
ATOM 22235 C C . GLU A 1 67 ? -6.477 2.146 2.958 1.00 0.00 87 GLU A C 9
ATOM 22236 O O . GLU A 1 67 ? -6.253 3.321 2.686 1.00 0.00 87 GLU A O 9
ATOM 22248 N N . THR A 1 68 ? -5.627 1.175 2.670 1.00 0.00 88 THR A N 9
ATOM 22249 C CA . THR A 1 68 ? -4.360 1.464 2.013 1.00 0.00 88 THR A CA 9
ATOM 22250 C C . THR A 1 68 ? -4.594 2.161 0.678 1.00 0.00 88 THR A C 9
ATOM 22251 O O . THR A 1 68 ? -3.761 2.940 0.216 1.00 0.00 88 THR A O 9
ATOM 22262 N N . GLY A 1 69 ? -5.735 1.876 0.069 1.00 0.00 89 GLY A N 9
ATOM 22263 C CA . GLY A 1 69 ? -6.080 2.472 -1.203 1.00 0.00 89 GLY A CA 9
ATOM 22264 C C . GLY A 1 69 ? -6.247 3.974 -1.062 1.00 0.00 89 GLY A C 9
ATOM 22265 O O . GLY A 1 69 ? -6.057 4.718 -2.018 1.00 0.00 89 GLY A O 9
ATOM 22269 N N . LYS A 1 70 ? -6.615 4.415 0.133 1.00 0.00 90 LYS A N 9
ATOM 22270 C CA . LYS A 1 70 ? -6.821 5.829 0.373 1.00 0.00 90 LYS A CA 9
ATOM 22271 C C . LYS A 1 70 ? -5.517 6.596 0.244 1.00 0.00 90 LYS A C 9
ATOM 22272 O O . LYS A 1 70 ? -5.450 7.617 -0.439 1.00 0.00 90 LYS A O 9
ATOM 22291 N N . PHE A 1 71 ? -4.482 6.100 0.912 1.00 0.00 91 PHE A N 9
ATOM 22292 C CA . PHE A 1 71 ? -3.181 6.753 0.874 1.00 0.00 91 PHE A CA 9
ATOM 22293 C C . PHE A 1 71 ? -2.538 6.570 -0.488 1.00 0.00 91 PHE A C 9
ATOM 22294 O O . PHE A 1 71 ? -1.809 7.436 -0.971 1.00 0.00 91 PHE A O 9
ATOM 22311 N N . LEU A 1 72 ? -2.807 5.428 -1.098 1.00 0.00 92 LEU A N 9
ATOM 22312 C CA . LEU A 1 72 ? -2.239 5.129 -2.401 1.00 0.00 92 LEU A CA 9
ATOM 22313 C C . LEU A 1 72 ? -2.615 6.213 -3.410 1.00 0.00 92 LEU A C 9
ATOM 22314 O O . LEU A 1 72 ? -1.930 6.407 -4.410 1.00 0.00 92 LEU A O 9
ATOM 22330 N N . LYS A 1 73 ? -3.705 6.916 -3.140 1.00 0.00 93 LYS A N 9
ATOM 22331 C CA . LYS A 1 73 ? -4.161 7.972 -4.035 1.00 0.00 93 LYS A CA 9
ATOM 22332 C C . LYS A 1 73 ? -3.390 9.255 -3.785 1.00 0.00 93 LYS A C 9
ATOM 22333 O O . LYS A 1 73 ? -3.334 10.133 -4.645 1.00 0.00 93 LYS A O 9
ATOM 22352 N N . ILE A 1 74 ? -2.802 9.369 -2.601 1.00 0.00 94 ILE A N 9
ATOM 22353 C CA . ILE A 1 74 ? -2.042 10.562 -2.248 1.00 0.00 94 ILE A CA 9
ATOM 22354 C C . ILE A 1 74 ? -0.690 10.586 -2.949 1.00 0.00 94 ILE A C 9
ATOM 22355 O O . ILE A 1 74 ? -0.313 11.590 -3.551 1.00 0.00 94 ILE A O 9
ATOM 22371 N N . ILE A 1 75 ? 0.035 9.478 -2.864 1.00 0.00 95 ILE A N 9
ATOM 22372 C CA . ILE A 1 75 ? 1.347 9.389 -3.481 1.00 0.00 95 ILE A CA 9
ATOM 22373 C C . ILE A 1 75 ? 1.222 9.544 -4.991 1.00 0.00 95 ILE A C 9
ATOM 22374 O O . ILE A 1 75 ? 2.166 9.938 -5.669 1.00 0.00 95 ILE A O 9
ATOM 22390 N N . GLU A 1 76 ? 0.049 9.221 -5.515 1.00 0.00 96 GLU A N 9
ATOM 22391 C CA . GLU A 1 76 ? -0.178 9.321 -6.947 1.00 0.00 96 GLU A CA 9
ATOM 22392 C C . GLU A 1 76 ? -0.077 10.774 -7.409 1.00 0.00 96 GLU A C 9
ATOM 22393 O O . GLU A 1 76 ? 0.386 11.051 -8.515 1.00 0.00 96 GLU A O 9
ATOM 22405 N N . GLU A 1 77 ? -0.527 11.695 -6.559 1.00 0.00 97 GLU A N 9
ATOM 22406 C CA . GLU A 1 77 ? -0.502 13.118 -6.891 1.00 0.00 97 GLU A CA 9
ATOM 22407 C C . GLU A 1 77 ? 0.862 13.716 -6.586 1.00 0.00 97 GLU A C 9
ATOM 22408 O O . GLU A 1 77 ? 1.084 14.911 -6.786 1.00 0.00 97 GLU A O 9
ATOM 22420 N N . GLU A 1 78 ? 1.784 12.882 -6.102 1.00 0.00 98 GLU A N 9
ATOM 22421 C CA . GLU A 1 78 ? 3.143 13.338 -5.776 1.00 0.00 98 GLU A CA 9
ATOM 22422 C C . GLU A 1 78 ? 4.086 13.100 -6.952 1.00 0.00 98 GLU A C 9
ATOM 22423 O O . GLU A 1 78 ? 4.923 13.943 -7.268 1.00 0.00 98 GLU A O 9
ATOM 22435 N N . ALA A 1 79 ? 3.942 11.944 -7.593 1.00 0.00 99 ALA A N 9
ATOM 22436 C CA . ALA A 1 79 ? 4.785 11.602 -8.733 1.00 0.00 99 ALA A CA 9
ATOM 22437 C C . ALA A 1 79 ? 4.538 12.559 -9.886 1.00 0.00 99 ALA A C 9
ATOM 22438 O O . ALA A 1 79 ? 5.354 12.671 -10.799 1.00 0.00 99 ALA A O 9
ATOM 22445 N N . LEU A 1 80 ? 3.393 13.227 -9.852 1.00 0.00 100 LEU A N 9
ATOM 22446 C CA . LEU A 1 80 ? 3.033 14.146 -10.920 1.00 0.00 100 LEU A CA 9
ATOM 22447 C C . LEU A 1 80 ? 4.126 15.202 -11.078 1.00 0.00 100 LEU A C 9
ATOM 22448 O O . LEU A 1 80 ? 4.418 15.651 -12.178 1.00 0.00 100 LEU A O 9
ATOM 22464 N N . LYS A 1 81 ? 4.717 15.604 -9.969 1.00 0.00 101 LYS A N 9
ATOM 22465 C CA . LYS A 1 81 ? 5.755 16.617 -10.030 1.00 0.00 101 LYS A CA 9
ATOM 22466 C C . LYS A 1 81 ? 6.937 16.110 -10.861 1.00 0.00 101 LYS A C 9
ATOM 22467 O O . LYS A 1 81 ? 7.402 16.779 -11.786 1.00 0.00 101 LYS A O 9
ATOM 22486 N N . LEU A 1 82 ? 7.419 14.924 -10.525 1.00 0.00 102 LEU A N 9
ATOM 22487 C CA . LEU A 1 82 ? 8.553 14.338 -11.226 1.00 0.00 102 LEU A CA 9
ATOM 22488 C C . LEU A 1 82 ? 8.276 14.266 -12.717 1.00 0.00 102 LEU A C 9
ATOM 22489 O O . LEU A 1 82 ? 9.171 13.981 -13.515 1.00 0.00 102 LEU A O 9
ATOM 22505 N N . LYS A 1 83 ? 7.040 14.531 -13.089 1.00 0.00 103 LYS A N 9
ATOM 22506 C CA . LYS A 1 83 ? 6.664 14.498 -14.487 1.00 0.00 103 LYS A CA 9
ATOM 22507 C C . LYS A 1 83 ? 7.328 15.647 -15.237 1.00 0.00 103 LYS A C 9
ATOM 22508 O O . LYS A 1 83 ? 7.285 15.703 -16.464 1.00 0.00 103 LYS A O 9
ATOM 22527 N N . GLU A 1 84 ? 7.941 16.576 -14.497 1.00 0.00 104 GLU A N 9
ATOM 22528 C CA . GLU A 1 84 ? 8.599 17.726 -15.122 1.00 0.00 104 GLU A CA 9
ATOM 22529 C C . GLU A 1 84 ? 10.078 17.445 -15.353 1.00 0.00 104 GLU A C 9
ATOM 22530 O O . GLU A 1 84 ? 10.586 17.628 -16.458 1.00 0.00 104 GLU A O 9
ATOM 22542 N N . THR A 1 85 ? 10.769 16.992 -14.307 1.00 0.00 105 THR A N 9
ATOM 22543 C CA . THR A 1 85 ? 12.197 16.682 -14.413 1.00 0.00 105 THR A CA 9
ATOM 22544 C C . THR A 1 85 ? 12.404 15.226 -14.815 1.00 0.00 105 THR A C 9
ATOM 22545 O O . THR A 1 85 ? 13.224 14.919 -15.680 1.00 0.00 105 THR A O 9
ATOM 22556 N N . GLY A 1 86 ? 11.652 14.333 -14.184 1.00 0.00 106 GLY A N 9
ATOM 22557 C CA . GLY A 1 86 ? 11.759 12.912 -14.484 1.00 0.00 106 GLY A CA 9
ATOM 22558 C C . GLY A 1 86 ? 13.136 12.377 -14.111 1.00 0.00 106 GLY A C 9
ATOM 22559 O O . GLY A 1 86 ? 13.599 11.381 -14.670 1.00 0.00 106 GLY A O 9
ATOM 22563 N N . ASN A 1 87 ? 13.787 13.038 -13.161 1.00 0.00 107 ASN A N 9
ATOM 22564 C CA . ASN A 1 87 ? 15.108 12.613 -12.724 1.00 0.00 107 ASN A CA 9
ATOM 22565 C C . ASN A 1 87 ? 15.032 11.196 -12.174 1.00 0.00 107 ASN A C 9
ATOM 22566 O O . ASN A 1 87 ? 14.494 10.965 -11.091 1.00 0.00 107 ASN A O 9
ATOM 22577 N N . SER A 1 88 ? 15.566 10.246 -12.937 1.00 0.00 108 SER A N 9
ATOM 22578 C CA . SER A 1 88 ? 15.541 8.844 -12.532 1.00 0.00 108 SER A CA 9
ATOM 22579 C C . SER A 1 88 ? 15.983 8.679 -11.086 1.00 0.00 108 SER A C 9
ATOM 22580 O O . SER A 1 88 ? 15.362 7.944 -10.322 1.00 0.00 108 SER A O 9
ATOM 22588 N N . GLY A 1 89 ? 17.058 9.361 -10.705 1.00 0.00 109 GLY A N 9
ATOM 22589 C CA . GLY A 1 89 ? 17.569 9.264 -9.344 1.00 0.00 109 GLY A CA 9
ATOM 22590 C C . GLY A 1 89 ? 16.539 9.725 -8.321 1.00 0.00 109 GLY A C 9
ATOM 22591 O O . GLY A 1 89 ? 16.249 9.019 -7.357 1.00 0.00 109 GLY A O 9
ATOM 22595 N N . GLN A 1 90 ? 15.988 10.917 -8.529 1.00 0.00 110 GLN A N 9
ATOM 22596 C CA . GLN A 1 90 ? 15.000 11.459 -7.600 1.00 0.00 110 GLN A CA 9
ATOM 22597 C C . GLN A 1 90 ? 13.723 10.622 -7.618 1.00 0.00 110 GLN A C 9
ATOM 22598 O O . GLN A 1 90 ? 13.045 10.487 -6.600 1.00 0.00 110 GLN A O 9
ATOM 22612 N N . PHE A 1 91 ? 13.394 10.067 -8.785 1.00 0.00 111 PHE A N 9
ATOM 22613 C CA . PHE A 1 91 ? 12.190 9.259 -8.917 1.00 0.00 111 PHE A CA 9
ATOM 22614 C C . PHE A 1 91 ? 12.216 8.099 -7.920 1.00 0.00 111 PHE A C 9
ATOM 22615 O O . PHE A 1 91 ? 11.233 7.841 -7.230 1.00 0.00 111 PHE A O 9
ATOM 22632 N N . LEU A 1 92 ? 13.341 7.397 -7.869 1.00 0.00 112 LEU A N 9
ATOM 22633 C CA . LEU A 1 92 ? 13.485 6.247 -6.975 1.00 0.00 112 LEU A CA 9
ATOM 22634 C C . LEU A 1 92 ? 12.925 6.552 -5.594 1.00 0.00 112 LEU A C 9
ATOM 22635 O O . LEU A 1 92 ? 12.596 5.646 -4.829 1.00 0.00 112 LEU A O 9
ATOM 22651 N N . ALA A 1 93 ? 12.815 7.830 -5.285 1.00 0.00 113 ALA A N 9
ATOM 22652 C CA . ALA A 1 93 ? 12.296 8.241 -3.998 1.00 0.00 113 ALA A CA 9
ATOM 22653 C C . ALA A 1 93 ? 10.895 7.692 -3.774 1.00 0.00 113 ALA A C 9
ATOM 22654 O O . ALA A 1 93 ? 10.614 7.103 -2.735 1.00 0.00 113 ALA A O 9
ATOM 22661 N N . MET A 1 94 ? 10.009 7.891 -4.753 1.00 0.00 114 MET A N 9
ATOM 22662 C CA . MET A 1 94 ? 8.644 7.411 -4.631 1.00 0.00 114 MET A CA 9
ATOM 22663 C C . MET A 1 94 ? 8.616 5.892 -4.738 1.00 0.00 114 MET A C 9
ATOM 22664 O O . MET A 1 94 ? 7.759 5.232 -4.157 1.00 0.00 114 MET A O 9
ATOM 22678 N N . PHE A 1 95 ? 9.531 5.352 -5.533 1.00 0.00 115 PHE A N 9
ATOM 22679 C CA . PHE A 1 95 ? 9.573 3.920 -5.762 1.00 0.00 115 PHE A CA 9
ATOM 22680 C C . PHE A 1 95 ? 9.727 3.187 -4.450 1.00 0.00 115 PHE A C 9
ATOM 22681 O O . PHE A 1 95 ? 9.062 2.188 -4.207 1.00 0.00 115 PHE A O 9
ATOM 22698 N N . ASP A 1 96 ? 10.608 3.697 -3.608 1.00 0.00 116 ASP A N 9
ATOM 22699 C CA . ASP A 1 96 ? 10.839 3.082 -2.311 1.00 0.00 116 ASP A CA 9
ATOM 22700 C C . ASP A 1 96 ? 9.670 3.353 -1.374 1.00 0.00 116 ASP A C 9
ATOM 22701 O O . ASP A 1 96 ? 9.462 2.628 -0.405 1.00 0.00 116 ASP A O 9
ATOM 22710 N N . LEU A 1 97 ? 8.905 4.403 -1.666 1.00 0.00 117 LEU A N 9
ATOM 22711 C CA . LEU A 1 97 ? 7.760 4.760 -0.831 1.00 0.00 117 LEU A CA 9
ATOM 22712 C C . LEU A 1 97 ? 6.536 3.924 -1.199 1.00 0.00 117 LEU A C 9
ATOM 22713 O O . LEU A 1 97 ? 5.798 3.464 -0.331 1.00 0.00 117 LEU A O 9
ATOM 22729 N N . MET A 1 98 ? 6.311 3.760 -2.494 1.00 0.00 118 MET A N 9
ATOM 22730 C CA . MET A 1 98 ? 5.160 3.008 -2.968 1.00 0.00 118 MET A CA 9
ATOM 22731 C C . MET A 1 98 ? 5.248 1.560 -2.524 1.00 0.00 118 MET A C 9
ATOM 22732 O O . MET A 1 98 ? 4.235 0.888 -2.376 1.00 0.00 118 MET A O 9
ATOM 22746 N N . LEU A 1 99 ? 6.470 1.078 -2.329 1.00 0.00 119 LEU A N 9
ATOM 22747 C CA . LEU A 1 99 ? 6.703 -0.301 -1.887 1.00 0.00 119 LEU A CA 9
ATOM 22748 C C . LEU A 1 99 ? 6.624 -0.408 -0.367 1.00 0.00 119 LEU A C 9
ATOM 22749 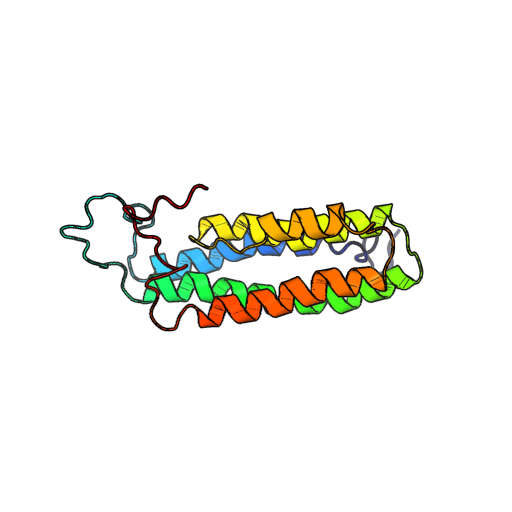O O . LEU A 1 99 ? 6.399 -1.489 0.175 1.00 0.00 119 LEU A O 9
ATOM 22765 N N . GLU A 1 100 ? 6.830 0.711 0.318 1.00 0.00 120 GLU A N 9
ATOM 22766 C CA . GLU A 1 100 ? 6.795 0.718 1.779 1.00 0.00 120 GLU A CA 9
ATOM 22767 C C . GLU A 1 100 ? 5.387 0.425 2.292 1.00 0.00 120 GLU A C 9
ATOM 22768 O O . GLU A 1 100 ? 5.191 -0.405 3.163 1.00 0.00 120 GLU A O 9
ATOM 22780 N N . VAL A 1 101 ? 4.401 1.121 1.768 1.00 0.00 121 VAL A N 9
ATOM 22781 C CA . VAL A 1 101 ? 3.026 0.923 2.221 1.00 0.00 121 VAL A CA 9
ATOM 22782 C C . VAL A 1 101 ? 2.676 -0.577 2.302 1.00 0.00 121 VAL A C 9
ATOM 22783 O O . VAL A 1 101 ? 2.315 -1.085 3.360 1.00 0.00 121 VAL A O 9
ATOM 22796 N N . VAL A 1 102 ? 2.813 -1.269 1.177 1.00 0.00 122 VAL A N 9
ATOM 22797 C CA . VAL A 1 102 ? 2.542 -2.701 1.080 1.00 0.00 122 VAL A CA 9
ATOM 22798 C C . VAL A 1 102 ? 3.460 -3.491 2.006 1.00 0.00 122 VAL A C 9
ATOM 22799 O O . VAL A 1 102 ? 3.332 -4.705 2.140 1.00 0.00 122 VAL A O 9
ATOM 22812 N N . GLU A 1 103 ? 4.392 -2.786 2.639 1.00 0.00 123 GLU A N 9
ATOM 22813 C CA . GLU A 1 103 ? 5.338 -3.431 3.558 1.00 0.00 123 GLU A CA 9
ATOM 22814 C C . GLU A 1 103 ? 4.744 -3.600 4.959 1.00 0.00 123 GLU A C 9
ATOM 22815 O O . GLU A 1 103 ? 4.873 -4.662 5.570 1.00 0.00 123 GLU A O 9
ATOM 22827 N N . SER A 1 104 ? 4.115 -2.545 5.475 1.00 0.00 124 SER A N 9
ATOM 22828 C CA . SER A 1 104 ? 3.547 -2.595 6.820 1.00 0.00 124 SER A CA 9
ATOM 22829 C C . SER A 1 104 ? 2.531 -3.713 6.951 1.00 0.00 124 SER A C 9
ATOM 22830 O O . SER A 1 104 ? 2.421 -4.346 7.998 1.00 0.00 124 SER A O 9
ATOM 22838 N N . LEU A 1 105 ? 1.787 -3.948 5.881 1.00 0.00 125 LEU A N 9
ATOM 22839 C CA . LEU A 1 105 ? 0.763 -4.983 5.889 1.00 0.00 125 LEU A CA 9
ATOM 22840 C C . LEU A 1 105 ? 1.370 -6.319 6.284 1.00 0.00 125 LEU A C 9
ATOM 22841 O O . LEU A 1 105 ? 0.753 -7.097 7.006 1.00 0.00 125 LEU A O 9
ATOM 22857 N N . GLU A 1 106 ? 2.580 -6.581 5.824 1.00 0.00 126 GLU A N 9
ATOM 22858 C CA . GLU A 1 106 ? 3.250 -7.834 6.158 1.00 0.00 126 GLU A CA 9
ATOM 22859 C C . GLU A 1 106 ? 3.120 -8.135 7.658 1.00 0.00 126 GLU A C 9
ATOM 22860 O O . GLU A 1 106 ? 3.280 -9.276 8.088 1.00 0.00 126 GLU A O 9
ATOM 22872 N N . ASP A 1 107 ? 2.820 -7.100 8.440 1.00 0.00 127 ASP A N 9
ATOM 22873 C CA . ASP A 1 107 ? 2.669 -7.262 9.880 1.00 0.00 127 ASP A CA 9
ATOM 22874 C C . ASP A 1 107 ? 1.460 -8.138 10.212 1.00 0.00 127 ASP A C 9
ATOM 22875 O O . ASP A 1 107 ? 1.559 -9.079 10.997 1.00 0.00 127 ASP A O 9
ATOM 22884 N N . VAL A 1 108 ? 0.315 -7.812 9.613 1.00 0.00 128 VAL A N 9
ATOM 22885 C CA . VAL A 1 108 ? -0.918 -8.564 9.863 1.00 0.00 128 VAL A CA 9
ATOM 22886 C C . VAL A 1 108 ? -0.900 -9.890 9.101 1.00 0.00 128 VAL A C 9
ATOM 22887 O O . VAL A 1 108 ? -1.951 -10.476 8.842 1.00 0.00 128 VAL A O 9
ATOM 22900 N N . GLY A 1 109 ? 0.295 -10.356 8.747 1.00 0.00 129 GLY A N 9
ATOM 22901 C CA . GLY A 1 109 ? 0.431 -11.621 8.027 1.00 0.00 129 GLY A CA 9
ATOM 22902 C C . GLY A 1 109 ? -0.183 -11.548 6.644 1.00 0.00 129 GLY A C 9
ATOM 22903 O O . GLY A 1 109 ? -0.579 -12.564 6.081 1.00 0.00 129 GLY A O 9
ATOM 22907 N N . ILE A 1 110 ? -0.229 -10.340 6.087 1.00 0.00 130 ILE A N 9
ATOM 22908 C CA . ILE A 1 110 ? -0.756 -10.131 4.731 1.00 0.00 130 ILE A CA 9
ATOM 22909 C C . ILE A 1 110 ? 0.386 -9.791 3.789 1.00 0.00 130 ILE A C 9
ATOM 22910 O O . ILE A 1 110 ? 1.080 -8.799 3.989 1.00 0.00 130 ILE A O 9
ATOM 22926 N N . ILE A 1 111 ? 0.567 -10.613 2.765 1.00 0.00 131 ILE A N 9
ATOM 22927 C CA . ILE A 1 111 ? 1.628 -10.408 1.778 1.00 0.00 131 ILE A CA 9
ATOM 22928 C C . ILE A 1 111 ? 1.026 -10.102 0.407 1.00 0.00 131 ILE A C 9
ATOM 22929 O O . ILE A 1 111 ? 0.206 -10.853 -0.115 1.00 0.00 131 ILE A O 9
ATOM 22945 N N . GLY A 1 112 ? 1.451 -8.982 -0.164 1.00 0.00 132 GLY A N 9
ATOM 22946 C CA . GLY A 1 112 ? 0.973 -8.565 -1.472 1.00 0.00 132 GLY A CA 9
ATOM 22947 C C . GLY A 1 112 ? 1.682 -9.363 -2.555 1.00 0.00 132 GLY A C 9
ATOM 22948 O O . GLY A 1 112 ? 2.267 -10.409 -2.279 1.00 0.00 132 GLY A O 9
ATOM 22952 N N . LEU A 1 113 ? 1.632 -8.861 -3.788 1.00 0.00 133 LEU A N 9
ATOM 22953 C CA . LEU A 1 113 ? 2.282 -9.520 -4.927 1.00 0.00 133 LEU A CA 9
ATOM 22954 C C . LEU A 1 113 ? 3.475 -8.693 -5.398 1.00 0.00 133 LEU A C 9
ATOM 22955 O O . LEU A 1 113 ? 3.683 -8.512 -6.595 1.00 0.00 133 LEU A O 9
ATOM 22971 N N . LYS A 1 114 ? 4.252 -8.192 -4.452 1.00 0.00 134 LYS A N 9
ATOM 22972 C CA . LYS A 1 114 ? 5.405 -7.389 -4.806 1.00 0.00 134 LYS A CA 9
ATOM 22973 C C . LYS A 1 114 ? 6.380 -8.199 -5.652 1.00 0.00 134 LYS A C 9
ATOM 22974 O O . LYS A 1 114 ? 6.816 -7.750 -6.709 1.00 0.00 134 LYS A O 9
ATOM 22993 N N . ALA A 1 115 ? 6.713 -9.398 -5.176 1.00 0.00 135 ALA A N 9
ATOM 22994 C CA . ALA A 1 115 ? 7.646 -10.270 -5.888 1.00 0.00 135 ALA A CA 9
ATOM 22995 C C . ALA A 1 115 ? 7.313 -10.317 -7.375 1.00 0.00 135 ALA A C 9
ATOM 22996 O O . ALA A 1 115 ? 8.176 -10.594 -8.208 1.00 0.00 135 ALA A O 9
ATOM 23003 N N . ARG A 1 116 ? 6.053 -10.032 -7.698 1.00 0.00 136 ARG A N 9
ATOM 23004 C CA . ARG A 1 116 ? 5.601 -10.025 -9.089 1.00 0.00 136 ARG A CA 9
ATOM 23005 C C . ARG A 1 116 ? 5.841 -8.655 -9.723 1.00 0.00 136 ARG A C 9
ATOM 23006 O O . ARG A 1 116 ? 6.121 -8.558 -10.917 1.00 0.00 136 ARG A O 9
ATOM 23027 N N . VAL A 1 117 ? 5.725 -7.595 -8.922 1.00 0.00 137 VAL A N 9
ATOM 23028 C CA . VAL A 1 117 ? 5.930 -6.243 -9.429 1.00 0.00 137 VAL A CA 9
ATOM 23029 C C . VAL A 1 117 ? 7.390 -6.044 -9.820 1.00 0.00 137 VAL A C 9
ATOM 23030 O O . VAL A 1 117 ? 7.708 -5.188 -10.641 1.00 0.00 137 VAL A O 9
ATOM 23043 N N . LEU A 1 118 ? 8.278 -6.821 -9.225 1.00 0.00 138 LEU A N 9
ATOM 23044 C CA . LEU A 1 118 ? 9.691 -6.686 -9.533 1.00 0.00 138 LEU A CA 9
ATOM 23045 C C . LEU A 1 118 ? 9.940 -6.997 -11.001 1.00 0.00 138 LEU A C 9
ATOM 23046 O O . LEU A 1 118 ? 10.701 -6.291 -11.660 1.00 0.00 138 LEU A O 9
ATOM 23062 N N . GLU A 1 119 ? 9.312 -8.039 -11.516 1.00 0.00 139 GLU A N 9
ATOM 23063 C CA . GLU A 1 119 ? 9.505 -8.402 -12.899 1.00 0.00 139 GLU A CA 9
ATOM 23064 C C . GLU A 1 119 ? 8.992 -7.309 -13.823 1.00 0.00 139 GLU A C 9
ATOM 23065 O O . GLU A 1 119 ? 9.419 -7.213 -14.970 1.00 0.00 139 GLU A O 9
ATOM 23077 N N . GLU A 1 120 ? 8.070 -6.493 -13.327 1.00 0.00 140 GLU A N 9
ATOM 23078 C CA . GLU A 1 120 ? 7.506 -5.442 -14.142 1.00 0.00 140 GLU A CA 9
ATOM 23079 C C . GLU A 1 120 ? 8.568 -4.411 -14.499 1.00 0.00 140 GLU A C 9
ATOM 23080 O O . GLU A 1 120 ? 8.738 -4.054 -15.663 1.00 0.00 140 GLU A O 9
ATOM 23092 N N . SER A 1 121 ? 9.275 -3.924 -13.482 1.00 0.00 141 SER A N 9
ATOM 23093 C CA . SER A 1 121 ? 10.312 -2.919 -13.700 1.00 0.00 141 SER A CA 9
ATOM 23094 C C . SER A 1 121 ? 11.539 -3.530 -14.365 1.00 0.00 141 SER A C 9
ATOM 23095 O O . SER A 1 121 ? 12.141 -2.932 -15.252 1.00 0.00 141 SER A O 9
ATOM 23103 N N . LYS A 1 122 ? 11.913 -4.728 -13.931 1.00 0.00 142 LYS A N 9
ATOM 23104 C CA . LYS A 1 122 ? 13.077 -5.406 -14.492 1.00 0.00 142 LYS A CA 9
ATOM 23105 C C . LYS A 1 122 ? 12.940 -5.537 -16.004 1.00 0.00 142 LYS A C 9
ATOM 23106 O O . LYS A 1 122 ? 13.931 -5.698 -16.715 1.00 0.00 142 LYS A O 9
ATOM 23125 N N . ASN A 1 123 ? 11.704 -5.465 -16.492 1.00 0.00 143 ASN A N 9
ATOM 23126 C CA . ASN A 1 123 ? 11.457 -5.567 -17.925 1.00 0.00 143 ASN A CA 9
ATOM 23127 C C . ASN A 1 123 ? 11.931 -4.306 -18.629 1.00 0.00 143 ASN A C 9
ATOM 23128 O O . ASN A 1 123 ? 12.528 -4.371 -19.703 1.00 0.00 143 ASN A O 9
ATOM 23139 N N . ASN A 1 124 ? 11.659 -3.151 -18.019 1.00 0.00 144 ASN A N 9
ATOM 23140 C CA . ASN A 1 124 ? 12.065 -1.873 -18.608 1.00 0.00 144 ASN A CA 9
ATOM 23141 C C . ASN A 1 124 ? 12.246 -0.806 -17.518 1.00 0.00 144 ASN A C 9
ATOM 23142 O O . ASN A 1 124 ? 11.670 -0.910 -16.434 1.00 0.00 144 ASN A O 9
ATOM 23153 N N . PRO A 1 125 ? 13.025 0.213 -17.799 1.00 0.00 145 PRO A N 9
ATOM 23154 C CA . PRO A 1 125 ? 13.285 1.321 -16.831 1.00 0.00 145 PRO A CA 9
ATOM 23155 C C . PRO A 1 125 ? 12.005 2.075 -16.482 1.00 0.00 145 PRO A C 9
ATOM 23156 O O . PRO A 1 125 ? 11.619 3.015 -17.174 1.00 0.00 145 PRO A O 9
ATOM 23167 N N . ILE A 1 126 ? 11.355 1.659 -15.404 1.00 0.00 146 ILE A N 9
ATOM 23168 C CA . ILE A 1 126 ? 10.118 2.312 -14.976 1.00 0.00 146 ILE A CA 9
ATOM 23169 C C . ILE A 1 126 ? 10.415 3.708 -14.437 1.00 0.00 146 ILE A C 9
ATOM 23170 O O . ILE A 1 126 ? 9.506 4.474 -14.143 1.00 0.00 146 ILE A O 9
ATOM 23186 N N . ASN A 1 127 ? 11.689 4.024 -14.303 1.00 0.00 147 ASN A N 9
ATOM 23187 C CA . ASN A 1 127 ? 12.090 5.328 -13.781 1.00 0.00 147 ASN A CA 9
ATOM 23188 C C . ASN A 1 127 ? 11.890 6.392 -14.842 1.00 0.00 147 ASN A C 9
ATOM 23189 O O . ASN A 1 127 ? 12.616 7.385 -14.888 1.00 0.00 147 ASN A O 9
ATOM 23200 N N . THR A 1 128 ? 10.898 6.168 -15.703 1.00 0.00 148 THR A N 9
ATOM 23201 C CA . THR A 1 128 ? 10.623 7.115 -16.770 1.00 0.00 148 THR A CA 9
ATOM 23202 C C . THR A 1 128 ? 9.963 8.366 -16.241 1.00 0.00 148 THR A C 9
ATOM 23203 O O . THR A 1 128 ? 10.443 9.455 -16.542 1.00 0.00 148 THR A O 9
ATOM 23214 N N . ALA A 1 129 ? 8.857 8.194 -15.461 1.00 0.00 149 ALA A N 9
ATOM 23215 C CA . ALA A 1 129 ? 8.059 9.292 -14.857 1.00 0.00 149 ALA A CA 9
ATOM 23216 C C . ALA A 1 129 ? 6.590 9.188 -15.273 1.00 0.00 149 ALA A C 9
ATOM 23217 O O . ALA A 1 129 ? 5.718 8.897 -14.455 1.00 0.00 149 ALA A O 9
ATOM 23224 N N . GLU A 1 130 ? 6.328 9.450 -16.548 1.00 0.00 150 GLU A N 9
ATOM 23225 C CA . GLU A 1 130 ? 4.962 9.408 -17.079 1.00 0.00 150 GLU A CA 9
ATOM 23226 C C . GLU A 1 130 ? 4.420 7.982 -17.094 1.00 0.00 150 GLU A C 9
ATOM 23227 O O . GLU A 1 130 ? 3.458 7.667 -16.392 1.00 0.00 150 GLU A O 9
ATOM 23239 N N . ARG A 1 131 ? 5.032 7.131 -17.915 1.00 0.00 151 ARG A N 9
ATOM 23240 C CA . ARG A 1 131 ? 4.591 5.746 -18.045 1.00 0.00 151 ARG A CA 9
ATOM 23241 C C . ARG A 1 131 ? 4.344 5.148 -16.681 1.00 0.00 151 ARG A C 9
ATOM 23242 O O . ARG A 1 131 ? 3.662 4.138 -16.552 1.00 0.00 151 ARG A O 9
ATOM 23263 N N . LEU A 1 132 ? 4.955 5.748 -15.668 1.00 0.00 152 LEU A N 9
ATOM 23264 C CA . LEU A 1 132 ? 4.838 5.218 -14.325 1.00 0.00 152 LEU A CA 9
ATOM 23265 C C . LEU A 1 132 ? 3.392 4.877 -14.010 1.00 0.00 152 LEU A C 9
ATOM 23266 O O . LEU A 1 132 ? 3.090 3.769 -13.591 1.00 0.00 152 LEU A O 9
ATOM 23282 N N . LEU A 1 133 ? 2.507 5.824 -14.251 1.00 0.00 153 LEU A N 9
ATOM 23283 C CA . LEU A 1 133 ? 1.086 5.611 -14.004 1.00 0.00 153 LEU A CA 9
ATOM 23284 C C . LEU A 1 133 ? 0.643 4.232 -14.489 1.00 0.00 153 LEU A C 9
ATOM 23285 O O . LEU A 1 133 ? -0.351 3.681 -14.013 1.00 0.00 153 LEU A O 9
ATOM 23301 N N . ALA A 1 134 ? 1.410 3.672 -15.420 1.00 0.00 154 ALA A N 9
ATOM 23302 C CA . ALA A 1 134 ? 1.123 2.347 -15.953 1.00 0.00 154 ALA A CA 9
ATOM 23303 C C . ALA A 1 134 ? 1.475 1.257 -14.932 1.00 0.00 154 ALA A C 9
ATOM 23304 O O . ALA A 1 134 ? 0.766 0.261 -14.815 1.00 0.00 154 ALA A O 9
ATOM 23311 N N . ALA A 1 135 ? 2.575 1.454 -14.197 1.00 0.00 155 ALA A N 9
ATOM 23312 C CA . ALA A 1 135 ? 3.008 0.485 -13.192 1.00 0.00 155 ALA A CA 9
ATOM 23313 C C . ALA A 1 135 ? 2.048 0.473 -12.009 1.00 0.00 155 ALA A C 9
ATOM 23314 O O . ALA A 1 135 ? 1.691 -0.582 -11.493 1.00 0.00 155 ALA A O 9
ATOM 23321 N N . LYS A 1 136 ? 1.639 1.656 -11.578 1.00 0.00 156 LYS A N 9
ATOM 23322 C CA . LYS A 1 136 ? 0.724 1.756 -10.455 1.00 0.00 156 LYS A CA 9
ATOM 23323 C C . LYS A 1 136 ? -0.611 1.100 -10.804 1.00 0.00 156 LYS A C 9
ATOM 23324 O O . LYS A 1 136 ? -1.159 0.333 -10.022 1.00 0.00 156 LYS A O 9
ATOM 23343 N N . ALA A 1 137 ? -1.136 1.433 -11.979 1.00 0.00 157 ALA A N 9
ATOM 23344 C CA . ALA A 1 137 ? -2.424 0.893 -12.407 1.00 0.00 157 ALA A CA 9
ATOM 23345 C C . ALA A 1 137 ? -2.461 -0.623 -12.240 1.00 0.00 157 ALA A C 9
ATOM 23346 O O . ALA A 1 137 ? -3.511 -1.199 -11.963 1.00 0.00 157 ALA A O 9
ATOM 23353 N N . GLN A 1 138 ? -1.307 -1.266 -12.398 1.00 0.00 158 GLN A N 9
ATOM 23354 C CA . GLN A 1 138 ? -1.229 -2.701 -12.247 1.00 0.00 158 GLN A CA 9
ATOM 23355 C C . GLN A 1 138 ? -1.457 -3.075 -10.783 1.00 0.00 158 GLN A C 9
ATOM 23356 O O . GLN A 1 138 ? -2.098 -4.077 -10.485 1.00 0.00 158 GLN A O 9
ATOM 23370 N N . ILE A 1 139 ? -0.865 -2.291 -9.880 1.00 0.00 159 ILE A N 9
ATOM 23371 C CA . ILE A 1 139 ? -0.960 -2.573 -8.450 1.00 0.00 159 ILE A CA 9
ATOM 23372 C C . ILE A 1 139 ? -2.296 -2.109 -7.891 1.00 0.00 159 ILE A C 9
ATOM 23373 O O . ILE A 1 139 ? -2.886 -2.774 -7.042 1.00 0.00 159 ILE A O 9
ATOM 23389 N N . GLU A 1 140 ? -2.759 -0.963 -8.369 1.00 0.00 160 GLU A N 9
ATOM 23390 C CA . GLU A 1 140 ? -4.009 -0.405 -7.917 1.00 0.00 160 GLU A CA 9
ATOM 23391 C C . GLU A 1 140 ? -5.173 -1.277 -8.356 1.00 0.00 160 GLU A C 9
ATOM 23392 O O . GLU A 1 140 ? -6.082 -1.550 -7.580 1.00 0.00 160 GLU A O 9
ATOM 23404 N N . ASN A 1 141 ? -5.148 -1.706 -9.610 1.00 0.00 161 ASN A N 9
ATOM 23405 C CA . ASN A 1 141 ? -6.222 -2.538 -10.131 1.00 0.00 161 ASN A CA 9
ATOM 23406 C C . ASN A 1 141 ? -6.237 -3.890 -9.435 1.00 0.00 161 ASN A C 9
ATOM 23407 O O . ASN A 1 141 ? -7.299 -4.436 -9.147 1.00 0.00 161 ASN A O 9
ATOM 23418 N N . GLN A 1 142 ? -5.050 -4.431 -9.178 1.00 0.00 162 GLN A N 9
ATOM 23419 C CA . GLN A 1 142 ? -4.945 -5.732 -8.536 1.00 0.00 162 GLN A CA 9
ATOM 23420 C C . GLN A 1 142 ? -5.542 -5.693 -7.138 1.00 0.00 162 GLN A C 9
ATOM 23421 O O . GLN A 1 142 ? -5.987 -6.708 -6.606 1.00 0.00 162 GLN A O 9
ATOM 23435 N N . LEU A 1 143 ? -5.541 -4.525 -6.531 1.00 0.00 163 LEU A N 9
ATOM 23436 C CA . LEU A 1 143 ? -6.073 -4.396 -5.186 1.00 0.00 163 LEU A CA 9
ATOM 23437 C C . LEU A 1 143 ? -7.532 -4.832 -5.152 1.00 0.00 163 LEU A C 9
ATOM 23438 O O . LEU A 1 143 ? -7.967 -5.516 -4.225 1.00 0.00 163 LEU A O 9
ATOM 23454 N N . LYS A 1 144 ? -8.280 -4.428 -6.169 1.00 0.00 164 LYS A N 9
ATOM 23455 C CA . LYS A 1 144 ? -9.692 -4.777 -6.259 1.00 0.00 164 LYS A CA 9
ATOM 23456 C C . LYS A 1 144 ? -9.854 -6.261 -6.565 1.00 0.00 164 LYS A C 9
ATOM 23457 O O . LYS A 1 144 ? -10.921 -6.833 -6.343 1.00 0.00 164 LYS A O 9
ATOM 23476 N N . VAL A 1 145 ? -8.792 -6.879 -7.082 1.00 0.00 165 VAL A N 9
ATOM 23477 C CA . VAL A 1 145 ? -8.830 -8.303 -7.424 1.00 0.00 165 VAL A CA 9
ATOM 23478 C C . VAL A 1 145 ? -8.652 -9.164 -6.181 1.00 0.00 165 VAL A C 9
ATOM 23479 O O . VAL A 1 145 ? -9.482 -10.017 -5.885 1.00 0.00 165 VAL A O 9
ATOM 23492 N N . VAL A 1 146 ? -7.562 -8.941 -5.462 1.00 0.00 166 VAL A N 9
ATOM 23493 C CA . VAL A 1 146 ? -7.275 -9.717 -4.258 1.00 0.00 166 VAL A CA 9
ATOM 23494 C C . VAL A 1 146 ? -8.358 -9.522 -3.209 1.00 0.00 166 VAL A C 9
ATOM 23495 O O . VAL A 1 146 ? -8.693 -10.443 -2.469 1.00 0.00 166 VAL A O 9
ATOM 23508 N N . LYS A 1 147 ? -8.900 -8.317 -3.145 1.00 0.00 167 LYS A N 9
ATOM 23509 C CA . LYS A 1 147 ? -9.937 -8.019 -2.165 1.00 0.00 167 LYS A CA 9
ATOM 23510 C C . LYS A 1 147 ? -11.106 -8.991 -2.312 1.00 0.00 167 LYS A C 9
ATOM 23511 O O . LYS A 1 147 ? -11.658 -9.463 -1.318 1.00 0.00 167 LYS A O 9
ATOM 23530 N N . GLU A 1 148 ? -11.478 -9.284 -3.552 1.00 0.00 168 GLU A N 9
ATOM 23531 C CA . GLU A 1 148 ? -12.580 -10.203 -3.807 1.00 0.00 168 GLU A CA 9
ATOM 23532 C C . GLU A 1 148 ? -12.222 -11.614 -3.357 1.00 0.00 168 GLU A C 9
ATOM 23533 O O . GLU A 1 148 ? -13.046 -12.313 -2.767 1.00 0.00 168 GLU A O 9
ATOM 23545 N N . LYS A 1 149 ? -10.991 -12.031 -3.641 1.00 0.00 169 LYS A N 9
ATOM 23546 C CA . LYS A 1 149 ? -10.534 -13.369 -3.270 1.00 0.00 169 LYS A CA 9
ATOM 23547 C C . LYS A 1 149 ? -10.181 -13.413 -1.793 1.00 0.00 169 LYS A C 9
ATOM 23548 O O . LYS A 1 149 ? -10.131 -14.486 -1.195 1.00 0.00 169 LYS A O 9
ATOM 23567 N N . GLN A 1 150 ? -9.929 -12.250 -1.199 1.00 0.00 170 GLN A N 9
ATOM 23568 C CA . GLN A 1 150 ? -9.574 -12.185 0.212 1.00 0.00 170 GLN A CA 9
ATOM 23569 C C . GLN A 1 150 ? -10.833 -12.111 1.062 1.00 0.00 170 GLN A C 9
ATOM 23570 O O . GLN A 1 150 ? -10.905 -12.712 2.132 1.00 0.00 170 GLN A O 9
ATOM 23584 N N . ASN A 1 151 ? -11.822 -11.362 0.583 1.00 0.00 171 ASN A N 9
ATOM 23585 C CA . ASN A 1 151 ? -13.064 -11.211 1.322 1.00 0.00 171 ASN A CA 9
ATOM 23586 C C . ASN A 1 151 ? -13.738 -12.562 1.502 1.00 0.00 171 ASN A C 9
ATOM 23587 O O . ASN A 1 151 ? -14.050 -12.963 2.622 1.00 0.00 171 ASN A O 9
ATOM 23598 N N . ILE A 1 152 ? -13.951 -13.264 0.395 1.00 0.00 172 ILE A N 9
ATOM 23599 C CA . ILE A 1 152 ? -14.586 -14.575 0.443 1.00 0.00 172 ILE A CA 9
ATOM 23600 C C . ILE A 1 152 ? -14.508 -15.245 -0.922 1.00 0.00 172 ILE A C 9
ATOM 23601 O O . ILE A 1 152 ? -14.511 -14.571 -1.949 1.00 0.00 172 ILE A O 9
ATOM 23617 N N . GLU A 1 153 ? -14.445 -16.575 -0.923 1.00 0.00 173 GLU A N 9
ATOM 23618 C CA . GLU A 1 153 ? -14.378 -17.345 -2.170 1.00 0.00 173 GLU A CA 9
ATOM 23619 C C . GLU A 1 153 ? -15.617 -18.216 -2.318 1.00 0.00 173 GLU A C 9
ATOM 23620 O O . GLU A 1 153 ? -15.556 -19.425 -2.097 1.00 0.00 173 GLU A O 9
ATOM 23632 N N . ASN A 1 154 ? -16.735 -17.591 -2.694 1.00 0.00 174 ASN A N 9
ATOM 23633 C CA . ASN A 1 154 ? -17.997 -18.311 -2.883 1.00 0.00 174 ASN A CA 9
ATOM 23634 C C . ASN A 1 154 ? -18.209 -19.343 -1.779 1.00 0.00 174 ASN A C 9
ATOM 23635 O O . ASN A 1 154 ? -18.559 -20.494 -2.050 1.00 0.00 174 ASN A O 9
ATOM 23646 N N . GLY A 1 155 ? -17.980 -18.927 -0.537 1.00 0.00 175 GLY A N 9
ATOM 23647 C CA . GLY A 1 155 ? -18.132 -19.821 0.609 1.00 0.00 175 GLY A CA 9
ATOM 23648 C C . GLY A 1 155 ? -16.916 -20.734 0.741 1.00 0.00 175 GLY A C 9
ATOM 23649 O O . GLY A 1 155 ? -16.161 -20.921 -0.217 1.00 0.00 175 GLY A O 9
ATOM 23653 N N . GLY A 1 156 ? -16.731 -21.300 1.929 1.00 0.00 176 GLY A N 9
ATOM 23654 C CA . GLY A 1 156 ? -15.605 -22.193 2.173 1.00 0.00 176 GLY A CA 9
ATOM 23655 C C . GLY A 1 156 ? -14.282 -21.467 1.964 1.00 0.00 176 GLY A C 9
ATOM 23656 O O . GLY A 1 156 ? -13.331 -22.035 1.423 1.00 0.00 176 GLY A O 9
ATOM 23660 N N . GLU A 1 157 ? -14.226 -20.211 2.391 1.00 0.00 177 GLU A N 9
ATOM 23661 C CA . GLU A 1 157 ? -13.012 -19.417 2.239 1.00 0.00 177 GLU A CA 9
ATOM 23662 C C . GLU A 1 157 ? -11.827 -20.132 2.872 1.00 0.00 177 GLU A C 9
ATOM 23663 O O . GLU A 1 157 ? -11.912 -20.620 3.998 1.00 0.00 177 GLU A O 9
ATOM 23675 N N . LYS A 1 158 ? -10.716 -20.186 2.141 1.00 0.00 178 LYS A N 9
ATOM 23676 C CA . LYS A 1 158 ? -9.509 -20.840 2.639 1.00 0.00 178 LYS A CA 9
ATOM 23677 C C . LYS A 1 158 ? -8.274 -20.252 1.981 1.00 0.00 178 LYS A C 9
ATOM 23678 O O . LYS A 1 158 ? -8.226 -20.085 0.762 1.00 0.00 178 LYS A O 9
ATOM 23697 N N . LYS A 1 159 ? -7.267 -19.955 2.795 1.00 0.00 179 LYS A N 9
ATOM 23698 C CA . LYS A 1 159 ? -6.022 -19.400 2.282 1.00 0.00 179 LYS A CA 9
ATOM 23699 C C . LYS A 1 159 ? -4.883 -19.618 3.274 1.00 0.00 179 LYS A C 9
ATOM 23700 O O . LYS A 1 159 ? -5.002 -19.287 4.453 1.00 0.00 179 LYS A O 9
ATOM 23719 N N . ASN A 1 160 ? -3.777 -20.165 2.783 1.00 0.00 180 ASN A N 9
ATOM 23720 C CA . ASN A 1 160 ? -2.618 -20.410 3.632 1.00 0.00 180 ASN A CA 9
ATOM 23721 C C . ASN A 1 160 ? -1.410 -20.804 2.785 1.00 0.00 180 ASN A C 9
ATOM 23722 O O . ASN A 1 160 ? -1.546 -21.481 1.767 1.00 0.00 180 ASN A O 9
ATOM 23733 N N . ASN A 1 161 ? -0.226 -20.376 3.217 1.00 0.00 181 ASN A N 9
ATOM 23734 C CA . ASN A 1 161 ? 1.006 -20.692 2.498 1.00 0.00 181 ASN A CA 9
ATOM 23735 C C . ASN A 1 161 ? 1.375 -22.158 2.697 1.00 0.00 181 ASN A C 9
ATOM 23736 O O . ASN A 1 161 ? 2.254 -22.686 2.016 1.00 0.00 181 ASN A O 9
ATOM 23747 N N . LYS A 1 162 ? 0.701 -22.811 3.635 1.00 0.00 182 LYS A N 9
ATOM 23748 C CA . LYS A 1 162 ? 0.970 -24.213 3.913 1.00 0.00 182 LYS A CA 9
ATOM 23749 C C . LYS A 1 162 ? 0.634 -25.074 2.699 1.00 0.00 182 LYS A C 9
ATOM 23750 O O . LYS A 1 162 ? 1.340 -26.035 2.394 1.00 0.00 182 LYS A O 9
ATOM 23769 N N . SER A 1 163 ? -0.452 -24.727 2.015 1.00 0.00 183 SER A N 9
ATOM 23770 C CA . SER A 1 163 ? -0.875 -25.479 0.838 1.00 0.00 183 SER A CA 9
ATOM 23771 C C . SER A 1 163 ? -0.967 -26.974 1.153 1.00 0.00 183 SER A C 9
ATOM 23772 O O . SER A 1 163 ? -1.994 -27.454 1.634 1.00 0.00 183 SER A O 9
ATOM 23780 N N . LYS A 1 164 ? 0.115 -27.700 0.884 1.00 0.00 184 LYS A N 9
ATOM 23781 C CA . LYS A 1 164 ? 0.155 -29.135 1.144 1.00 0.00 184 LYS A CA 9
ATOM 23782 C C . LYS A 1 164 ? 0.269 -29.406 2.640 1.00 0.00 184 LYS A C 9
ATOM 23783 O O . LYS A 1 164 ? 0.961 -28.684 3.360 1.00 0.00 184 LYS A O 9
ATOM 23802 N N . LYS A 1 165 ? -0.416 -30.445 3.102 1.00 0.00 185 LYS A N 9
ATOM 23803 C CA . LYS A 1 165 ? -0.385 -30.796 4.514 1.00 0.00 185 LYS A CA 9
ATOM 23804 C C . LYS A 1 165 ? 1.012 -31.250 4.914 1.00 0.00 185 LYS A C 9
ATOM 23805 O O . LYS A 1 165 ? 1.549 -32.208 4.358 1.00 0.00 185 LYS A O 9
ATOM 23824 N N . LYS A 1 166 ? 1.597 -30.552 5.878 1.00 0.00 186 LYS A N 9
ATOM 23825 C CA . LYS A 1 166 ? 2.937 -30.884 6.341 1.00 0.00 186 LYS A CA 9
ATOM 23826 C C . LYS A 1 166 ? 2.950 -32.252 7.008 1.00 0.00 186 LYS A C 9
ATOM 23827 O O . LYS A 1 166 ? 3.915 -33.003 6.882 1.00 0.00 186 LYS A O 9
ATOM 23846 N N . LYS A 1 167 ? 1.876 -32.559 7.730 1.00 0.00 187 LYS A N 9
ATOM 23847 C CA . LYS A 1 167 ? 1.768 -33.833 8.425 1.00 0.00 187 LYS A CA 9
ATOM 23848 C C . LYS A 1 167 ? 2.962 -34.041 9.353 1.00 0.00 187 LYS A C 9
ATOM 23849 O O . LYS A 1 167 ? 3.663 -33.076 9.613 1.00 0.00 187 LYS A O 9
ATOM 23869 N N . SER A 1 1 ? 17.340 31.027 -1.814 1.00 0.00 21 SER A N 10
ATOM 23870 C CA . SER A 1 1 ? 17.530 31.500 -0.414 1.00 0.00 21 SER A CA 10
ATOM 23871 C C . SER A 1 1 ? 16.248 32.163 0.076 1.00 0.00 21 SER A C 10
ATOM 23872 O O . SER A 1 1 ? 16.139 32.541 1.242 1.00 0.00 21 SER A O 10
ATOM 23882 N N . SER A 1 2 ? 15.277 32.301 -0.824 1.00 0.00 22 SER A N 10
ATOM 23883 C CA . SER A 1 2 ? 14.004 32.922 -0.468 1.00 0.00 22 SER A CA 10
ATOM 23884 C C . SER A 1 2 ? 12.977 32.715 -1.574 1.00 0.00 22 SER A C 10
ATOM 23885 O O . SER A 1 2 ? 11.858 33.222 -1.498 1.00 0.00 22 SER A O 10
ATOM 23893 N N . ILE A 1 3 ? 13.367 31.970 -2.609 1.00 0.00 23 ILE A N 10
ATOM 23894 C CA . ILE A 1 3 ? 12.481 31.694 -3.747 1.00 0.00 23 ILE A CA 10
ATOM 23895 C C . ILE A 1 3 ? 12.598 30.236 -4.171 1.00 0.00 23 ILE A C 10
ATOM 23896 O O . ILE A 1 3 ? 13.486 29.514 -3.718 1.00 0.00 23 ILE A O 10
ATOM 23912 N N . GLY A 1 4 ? 11.692 29.812 -5.046 1.00 0.00 24 GLY A N 10
ATOM 23913 C CA . GLY A 1 4 ? 11.690 28.437 -5.538 1.00 0.00 24 GLY A CA 10
ATOM 23914 C C . GLY A 1 4 ? 10.961 27.520 -4.569 1.00 0.00 24 GLY A C 10
ATOM 23915 O O . GLY A 1 4 ? 11.085 26.298 -4.641 1.00 0.00 24 GLY A O 10
ATOM 23919 N N . LEU A 1 5 ? 10.191 28.120 -3.664 1.00 0.00 25 LEU A N 10
ATOM 23920 C CA . LEU A 1 5 ? 9.433 27.349 -2.684 1.00 0.00 25 LEU A CA 10
ATOM 23921 C C . LEU A 1 5 ? 10.343 26.387 -1.945 1.00 0.00 25 LEU A C 10
ATOM 23922 O O . LEU A 1 5 ? 10.948 26.744 -0.936 1.00 0.00 25 LEU A O 10
ATOM 23938 N N . VAL A 1 6 ? 10.433 25.165 -2.455 1.00 0.00 26 VAL A N 10
ATOM 23939 C CA . VAL A 1 6 ? 11.276 24.143 -1.846 1.00 0.00 26 VAL A CA 10
ATOM 23940 C C . VAL A 1 6 ? 11.957 23.309 -2.917 1.00 0.00 26 VAL A C 10
ATOM 23941 O O . VAL A 1 6 ? 11.334 22.905 -3.897 1.00 0.00 26 VAL A O 10
ATOM 23954 N N . GLU A 1 7 ? 13.246 23.053 -2.719 1.00 0.00 27 GLU A N 10
ATOM 23955 C CA . GLU A 1 7 ? 14.016 22.259 -3.670 1.00 0.00 27 GLU A CA 10
ATOM 23956 C C . GLU A 1 7 ? 13.650 20.788 -3.547 1.00 0.00 27 GLU A C 10
ATOM 23957 O O . GLU A 1 7 ? 13.193 20.170 -4.508 1.00 0.00 27 GLU A O 10
ATOM 23969 N N . ARG A 1 8 ? 13.848 20.233 -2.356 1.00 0.00 28 ARG A N 10
ATOM 23970 C CA . ARG A 1 8 ? 13.525 18.831 -2.121 1.00 0.00 28 ARG A CA 10
ATOM 23971 C C . ARG A 1 8 ? 13.536 18.527 -0.624 1.00 0.00 28 ARG A C 10
ATOM 23972 O O . ARG A 1 8 ? 14.594 18.490 0.003 1.00 0.00 28 ARG A O 10
ATOM 23993 N N . THR A 1 9 ? 12.354 18.293 -0.067 1.00 0.00 29 THR A N 10
ATOM 23994 C CA . THR A 1 9 ? 12.240 17.977 1.350 1.00 0.00 29 THR A CA 10
ATOM 23995 C C . THR A 1 9 ? 10.861 17.418 1.660 1.00 0.00 29 THR A C 10
ATOM 23996 O O . THR A 1 9 ? 10.728 16.278 2.105 1.00 0.00 29 THR A O 10
ATOM 24007 N N . ASN A 1 10 ? 9.829 18.228 1.425 1.00 0.00 30 ASN A N 10
ATOM 24008 C CA . ASN A 1 10 ? 8.451 17.808 1.687 1.00 0.00 30 ASN A CA 10
ATOM 24009 C C . ASN A 1 10 ? 7.848 17.161 0.445 1.00 0.00 30 ASN A C 10
ATOM 24010 O O . ASN A 1 10 ? 6.646 16.914 0.381 1.00 0.00 30 ASN A O 10
ATOM 24021 N N . ALA A 1 11 ? 8.690 16.884 -0.545 1.00 0.00 31 ALA A N 10
ATOM 24022 C CA . ALA A 1 11 ? 8.228 16.261 -1.785 1.00 0.00 31 ALA A CA 10
ATOM 24023 C C . ALA A 1 11 ? 8.121 14.750 -1.618 1.00 0.00 31 ALA A C 10
ATOM 24024 O O . ALA A 1 11 ? 7.221 14.117 -2.168 1.00 0.00 31 ALA A O 10
ATOM 24031 N N . ALA A 1 12 ? 9.047 14.175 -0.857 1.00 0.00 32 ALA A N 10
ATOM 24032 C CA . ALA A 1 12 ? 9.052 12.733 -0.631 1.00 0.00 32 ALA A CA 10
ATOM 24033 C C . ALA A 1 12 ? 7.700 12.265 -0.105 1.00 0.00 32 ALA A C 10
ATOM 24034 O O . ALA A 1 12 ? 7.241 11.169 -0.421 1.00 0.00 32 ALA A O 10
ATOM 24041 N N . LEU A 1 13 ? 7.068 13.108 0.697 1.00 0.00 33 LEU A N 10
ATOM 24042 C CA . LEU A 1 13 ? 5.775 12.784 1.265 1.00 0.00 33 LEU A CA 10
ATOM 24043 C C . LEU A 1 13 ? 5.847 11.493 2.074 1.00 0.00 33 LEU A C 10
ATOM 24044 O O . LEU A 1 13 ? 4.827 10.975 2.529 1.00 0.00 33 LEU A O 10
ATOM 24060 N N . GLU A 1 14 ? 7.053 10.979 2.242 1.00 0.00 34 GLU A N 10
ATOM 24061 C CA . GLU A 1 14 ? 7.249 9.748 2.994 1.00 0.00 34 GLU A CA 10
ATOM 24062 C C . GLU A 1 14 ? 6.954 9.977 4.473 1.00 0.00 34 GLU A C 10
ATOM 24063 O O . GLU A 1 14 ? 6.799 9.027 5.240 1.00 0.00 34 GLU A O 10
ATOM 24075 N N . SER A 1 15 ? 6.881 11.240 4.870 1.00 0.00 35 SER A N 10
ATOM 24076 C CA . SER A 1 15 ? 6.609 11.579 6.260 1.00 0.00 35 SER A CA 10
ATOM 24077 C C . SER A 1 15 ? 5.252 11.041 6.687 1.00 0.00 35 SER A C 10
ATOM 24078 O O . SER A 1 15 ? 5.076 10.621 7.823 1.00 0.00 35 SER A O 10
ATOM 24086 N N . SER A 1 16 ? 4.285 11.078 5.774 1.00 0.00 36 SER A N 10
ATOM 24087 C CA . SER A 1 16 ? 2.935 10.586 6.060 1.00 0.00 36 SER A CA 10
ATOM 24088 C C . SER A 1 16 ? 2.820 9.097 5.738 1.00 0.00 36 SER A C 10
ATOM 24089 O O . SER A 1 16 ? 1.908 8.419 6.208 1.00 0.00 36 SER A O 10
ATOM 24097 N N . SER A 1 17 ? 3.730 8.598 4.906 1.00 0.00 37 SER A N 10
ATOM 24098 C CA . SER A 1 17 ? 3.703 7.200 4.504 1.00 0.00 37 SER A CA 10
ATOM 24099 C C . SER A 1 17 ? 3.961 6.280 5.682 1.00 0.00 37 SER A C 10
ATOM 24100 O O . SER A 1 17 ? 3.376 5.209 5.774 1.00 0.00 37 SER A O 10
ATOM 24108 N N . LYS A 1 18 ? 4.832 6.707 6.584 1.00 0.00 38 LYS A N 10
ATOM 24109 C CA . LYS A 1 18 ? 5.160 5.905 7.756 1.00 0.00 38 LYS A CA 10
ATOM 24110 C C . LYS A 1 18 ? 3.955 5.793 8.687 1.00 0.00 38 LYS A C 10
ATOM 24111 O O . LYS A 1 18 ? 3.866 4.884 9.510 1.00 0.00 38 LYS A O 10
ATOM 24130 N N . ASP A 1 19 ? 3.045 6.742 8.569 1.00 0.00 39 ASP A N 10
ATOM 24131 C CA . ASP A 1 19 ? 1.860 6.744 9.411 1.00 0.00 39 ASP A CA 10
ATOM 24132 C C . ASP A 1 19 ? 0.988 5.545 9.080 1.00 0.00 39 ASP A C 10
ATOM 24133 O O . ASP A 1 19 ? 0.168 5.133 9.893 1.00 0.00 39 ASP A O 10
ATOM 24142 N N . LEU A 1 20 ? 1.153 4.993 7.872 1.00 0.00 40 LEU A N 10
ATOM 24143 C CA . LEU A 1 20 ? 0.347 3.855 7.462 1.00 0.00 40 LEU A CA 10
ATOM 24144 C C . LEU A 1 20 ? 0.777 2.585 8.186 1.00 0.00 40 LEU A C 10
ATOM 24145 O O . LEU A 1 20 ? -0.000 1.960 8.894 1.00 0.00 40 LEU A O 10
ATOM 24161 N N . LYS A 1 21 ? 2.028 2.210 7.991 1.00 0.00 41 LYS A N 10
ATOM 24162 C CA . LYS A 1 21 ? 2.604 1.008 8.618 1.00 0.00 41 LYS A CA 10
ATOM 24163 C C . LYS A 1 21 ? 2.187 0.926 10.083 1.00 0.00 41 LYS A C 10
ATOM 24164 O O . LYS A 1 21 ? 1.934 -0.152 10.614 1.00 0.00 41 LYS A O 10
ATOM 24183 N N . ASN A 1 22 ? 2.115 2.088 10.721 1.00 0.00 42 ASN A N 10
ATOM 24184 C CA . ASN A 1 22 ? 1.726 2.170 12.120 1.00 0.00 42 ASN A CA 10
ATOM 24185 C C . ASN A 1 22 ? 0.210 2.217 12.242 1.00 0.00 42 ASN A C 10
ATOM 24186 O O . ASN A 1 22 ? -0.325 1.925 13.295 1.00 0.00 42 ASN A O 10
ATOM 24197 N N . LYS A 1 23 ? -0.463 2.618 11.182 1.00 0.00 43 LYS A N 10
ATOM 24198 C CA . LYS A 1 23 ? -1.913 2.737 11.226 1.00 0.00 43 LYS A CA 10
ATOM 24199 C C . LYS A 1 23 ? -2.565 1.419 11.593 1.00 0.00 43 LYS A C 10
ATOM 24200 O O . LYS A 1 23 ? -3.567 1.395 12.306 1.00 0.00 43 LYS A O 10
ATOM 24219 N N . ILE A 1 24 ? -2.019 0.329 11.082 1.00 0.00 44 ILE A N 10
ATOM 24220 C CA . ILE A 1 24 ? -2.587 -0.987 11.342 1.00 0.00 44 ILE A CA 10
ATOM 24221 C C . ILE A 1 24 ? -2.832 -1.191 12.819 1.00 0.00 44 ILE A C 10
ATOM 24222 O O . ILE A 1 24 ? -3.858 -1.748 13.193 1.00 0.00 44 ILE A O 10
ATOM 24238 N N . LEU A 1 25 ? -1.887 -0.766 13.651 1.00 0.00 45 LEU A N 10
ATOM 24239 C CA . LEU A 1 25 ? -2.011 -0.947 15.087 1.00 0.00 45 LEU A CA 10
ATOM 24240 C C . LEU A 1 25 ? -3.449 -0.691 15.552 1.00 0.00 45 LEU A C 10
ATOM 24241 O O . LEU A 1 25 ? -3.889 -1.212 16.576 1.00 0.00 45 LEU A O 10
ATOM 24257 N N . LYS A 1 26 ? -4.152 0.146 14.793 1.00 0.00 46 LYS A N 10
ATOM 24258 C CA . LYS A 1 26 ? -5.519 0.511 15.127 1.00 0.00 46 LYS A CA 10
ATOM 24259 C C . LYS A 1 26 ? -6.488 -0.525 14.605 1.00 0.00 46 LYS A C 10
ATOM 24260 O O . LYS A 1 26 ? -7.387 -0.956 15.312 1.00 0.00 46 LYS A O 10
ATOM 24279 N N . ILE A 1 27 ? -6.319 -0.909 13.351 1.00 0.00 47 ILE A N 10
ATOM 24280 C CA . ILE A 1 27 ? -7.225 -1.879 12.741 1.00 0.00 47 ILE A CA 10
ATOM 24281 C C . ILE A 1 27 ? -7.394 -3.100 13.621 1.00 0.00 47 ILE A C 10
ATOM 24282 O O . ILE A 1 27 ? -8.511 -3.479 13.945 1.00 0.00 47 ILE A O 10
ATOM 24298 N N . LYS A 1 28 ? -6.292 -3.718 13.998 1.00 0.00 48 LYS A N 10
ATOM 24299 C CA . LYS A 1 28 ? -6.349 -4.919 14.823 1.00 0.00 48 LYS A CA 10
ATOM 24300 C C . LYS A 1 28 ? -7.330 -4.750 15.985 1.00 0.00 48 LYS A C 10
ATOM 24301 O O . LYS A 1 28 ? -8.157 -5.623 16.246 1.00 0.00 48 LYS A O 10
ATOM 24320 N N . LYS A 1 29 ? -7.226 -3.619 16.680 1.00 0.00 49 LYS A N 10
ATOM 24321 C CA . LYS A 1 29 ? -8.102 -3.350 17.816 1.00 0.00 49 LYS A CA 10
ATOM 24322 C C . LYS A 1 29 ? -9.555 -3.642 17.446 1.00 0.00 49 LYS A C 10
ATOM 24323 O O . LYS A 1 29 ? -10.352 -4.048 18.287 1.00 0.00 49 LYS A O 10
ATOM 24342 N N . GLU A 1 30 ? -9.895 -3.437 16.176 1.00 0.00 50 GLU A N 10
ATOM 24343 C CA . GLU A 1 30 ? -11.254 -3.691 15.715 1.00 0.00 50 GLU A CA 10
ATOM 24344 C C . GLU A 1 30 ? -11.708 -5.086 16.140 1.00 0.00 50 GLU A C 10
ATOM 24345 O O . GLU A 1 30 ? -12.805 -5.255 16.671 1.00 0.00 50 GLU A O 10
ATOM 24357 N N . ALA A 1 31 ? -10.860 -6.079 15.901 1.00 0.00 51 ALA A N 10
ATOM 24358 C CA . ALA A 1 31 ? -11.190 -7.451 16.264 1.00 0.00 51 ALA A CA 10
ATOM 24359 C C . ALA A 1 31 ? -11.242 -7.599 17.783 1.00 0.00 51 ALA A C 10
ATOM 24360 O O . ALA A 1 31 ? -12.175 -8.186 18.327 1.00 0.00 51 ALA A O 10
ATOM 24367 N N . THR A 1 32 ? -10.219 -7.074 18.453 1.00 0.00 52 THR A N 10
ATOM 24368 C CA . THR A 1 32 ? -10.147 -7.170 19.913 1.00 0.00 52 THR A CA 10
ATOM 24369 C C . THR A 1 32 ? -11.450 -6.693 20.544 1.00 0.00 52 THR A C 10
ATOM 24370 O O . THR A 1 32 ? -11.917 -7.263 21.531 1.00 0.00 52 THR A O 10
ATOM 24381 N N . GLY A 1 33 ? -12.031 -5.648 19.968 1.00 0.00 53 GLY A N 10
ATOM 24382 C CA . GLY A 1 33 ? -13.279 -5.098 20.481 1.00 0.00 53 GLY A CA 10
ATOM 24383 C C . GLY A 1 33 ? -14.431 -6.065 20.263 1.00 0.00 53 GLY A C 10
ATOM 24384 O O . GLY A 1 33 ? -15.544 -5.834 20.734 1.00 0.00 53 GLY A O 10
ATOM 24388 N N . LYS A 1 34 ? -14.156 -7.152 19.540 1.00 0.00 54 LYS A N 10
ATOM 24389 C CA . LYS A 1 34 ? -15.172 -8.167 19.248 1.00 0.00 54 LYS A CA 10
ATOM 24390 C C . LYS A 1 34 ? -14.989 -9.387 20.149 1.00 0.00 54 LYS A C 10
ATOM 24391 O O . LYS A 1 34 ? -15.479 -10.477 19.849 1.00 0.00 54 LYS A O 10
ATOM 24410 N N . GLY A 1 35 ? -14.286 -9.200 21.254 1.00 0.00 55 GLY A N 10
ATOM 24411 C CA . GLY A 1 35 ? -14.060 -10.294 22.192 1.00 0.00 55 GLY A CA 10
ATOM 24412 C C . GLY A 1 35 ? -13.007 -11.255 21.658 1.00 0.00 55 GLY A C 10
ATOM 24413 O O . GLY A 1 35 ? -12.842 -12.358 22.176 1.00 0.00 55 GLY A O 10
ATOM 24417 N N . VAL A 1 36 ? -12.289 -10.825 20.624 1.00 0.00 56 VAL A N 10
ATOM 24418 C CA . VAL A 1 36 ? -11.239 -11.651 20.029 1.00 0.00 56 VAL A CA 10
ATOM 24419 C C . VAL A 1 36 ? -9.993 -11.619 20.906 1.00 0.00 56 VAL A C 10
ATOM 24420 O O . VAL A 1 36 ? -9.637 -10.582 21.465 1.00 0.00 56 VAL A O 10
ATOM 24433 N N . LEU A 1 37 ? -9.338 -12.766 21.013 1.00 0.00 57 LEU A N 10
ATOM 24434 C CA . LEU A 1 37 ? -8.124 -12.884 21.814 1.00 0.00 57 LEU A CA 10
ATOM 24435 C C . LEU A 1 37 ? -6.942 -12.303 21.056 1.00 0.00 57 LEU A C 10
ATOM 24436 O O . LEU A 1 37 ? -6.927 -12.281 19.826 1.00 0.00 57 LEU A O 10
ATOM 24452 N N . PHE A 1 38 ? -5.947 -11.828 21.802 1.00 0.00 58 PHE A N 10
ATOM 24453 C CA . PHE A 1 38 ? -4.749 -11.240 21.200 1.00 0.00 58 PHE A CA 10
ATOM 24454 C C . PHE A 1 38 ? -3.510 -11.640 21.987 1.00 0.00 58 PHE A C 10
ATOM 24455 O O . PHE A 1 38 ? -3.032 -10.893 22.840 1.00 0.00 58 PHE A O 10
ATOM 24472 N N . GLU A 1 39 ? -2.987 -12.830 21.691 1.00 0.00 59 GLU A N 10
ATOM 24473 C CA . GLU A 1 39 ? -1.791 -13.335 22.370 1.00 0.00 59 GLU A CA 10
ATOM 24474 C C . GLU A 1 39 ? -0.545 -13.023 21.551 1.00 0.00 59 GLU A C 10
ATOM 24475 O O . GLU A 1 39 ? 0.335 -12.292 22.005 1.00 0.00 59 GLU A O 10
ATOM 24487 N N . ALA A 1 40 ? -0.472 -13.581 20.339 1.00 0.00 60 ALA A N 10
ATOM 24488 C CA . ALA A 1 40 ? 0.677 -13.358 19.457 1.00 0.00 60 ALA A CA 10
ATOM 24489 C C . ALA A 1 40 ? 0.206 -13.109 18.033 1.00 0.00 60 ALA A C 10
ATOM 24490 O O . ALA A 1 40 ? 0.262 -11.980 17.543 1.00 0.00 60 ALA A O 10
ATOM 24497 N N . PHE A 1 41 ? -0.258 -14.167 17.376 1.00 0.00 61 PHE A N 10
ATOM 24498 C CA . PHE A 1 41 ? -0.736 -14.052 16.007 1.00 0.00 61 PHE A CA 10
ATOM 24499 C C . PHE A 1 41 ? -1.399 -15.354 15.560 1.00 0.00 61 PHE A C 10
ATOM 24500 O O . PHE A 1 41 ? -2.534 -15.643 15.943 1.00 0.00 61 PHE A O 10
ATOM 24517 N N . THR A 1 42 ? -0.690 -16.142 14.748 1.00 0.00 62 THR A N 10
ATOM 24518 C CA . THR A 1 42 ? -1.212 -17.415 14.244 1.00 0.00 62 THR A CA 10
ATOM 24519 C C . THR A 1 42 ? -0.113 -18.475 14.243 1.00 0.00 62 THR A C 10
ATOM 24520 O O . THR A 1 42 ? -0.154 -19.417 13.453 1.00 0.00 62 THR A O 10
ATOM 24531 N N . GLY A 1 43 ? 0.872 -18.309 15.132 1.00 0.00 63 GLY A N 10
ATOM 24532 C CA . GLY A 1 43 ? 2.002 -19.250 15.235 1.00 0.00 63 GLY A CA 10
ATOM 24533 C C . GLY A 1 43 ? 1.892 -20.107 16.491 1.00 0.00 63 GLY A C 10
ATOM 24534 O O . GLY A 1 43 ? 2.384 -21.234 16.528 1.00 0.00 63 GLY A O 10
ATOM 24538 N N . LEU A 1 44 ? 1.234 -19.566 17.509 1.00 0.00 64 LEU A N 10
ATOM 24539 C CA . LEU A 1 44 ? 1.036 -20.280 18.765 1.00 0.00 64 LEU A CA 10
ATOM 24540 C C . LEU A 1 44 ? 0.369 -21.635 18.519 1.00 0.00 64 LEU A C 10
ATOM 24541 O O . LEU A 1 44 ? 0.400 -22.169 17.414 1.00 0.00 64 LEU A O 10
ATOM 24557 N N . LYS A 1 45 ? -0.260 -22.172 19.558 1.00 0.00 65 LYS A N 10
ATOM 24558 C CA . LYS A 1 45 ? -0.955 -23.450 19.447 1.00 0.00 65 LYS A CA 10
ATOM 24559 C C . LYS A 1 45 ? -1.930 -23.445 18.270 1.00 0.00 65 LYS A C 10
ATOM 24560 O O . LYS A 1 45 ? -2.461 -24.487 17.887 1.00 0.00 65 LYS A O 10
ATOM 24579 N N . THR A 1 46 ? -2.176 -22.261 17.708 1.00 0.00 66 THR A N 10
ATOM 24580 C CA . THR A 1 46 ? -3.100 -22.114 16.582 1.00 0.00 66 THR A CA 10
ATOM 24581 C C . THR A 1 46 ? -4.410 -22.868 16.853 1.00 0.00 66 THR A C 10
ATOM 24582 O O . THR A 1 46 ? -5.206 -23.095 15.944 1.00 0.00 66 THR A O 10
ATOM 24593 N N . GLY A 1 47 ? -4.609 -23.260 18.106 1.00 0.00 67 GLY A N 10
ATOM 24594 C CA . GLY A 1 47 ? -5.802 -23.994 18.501 1.00 0.00 67 GLY A CA 10
ATOM 24595 C C . GLY A 1 47 ? -7.008 -23.072 18.574 1.00 0.00 67 GLY A C 10
ATOM 24596 O O . GLY A 1 47 ? -8.130 -23.482 18.288 1.00 0.00 67 GLY A O 10
ATOM 24600 N N . SER A 1 48 ? -6.774 -21.824 18.978 1.00 0.00 68 SER A N 10
ATOM 24601 C CA . SER A 1 48 ? -7.851 -20.842 19.101 1.00 0.00 68 SER A CA 10
ATOM 24602 C C . SER A 1 48 ? -8.066 -20.114 17.783 1.00 0.00 68 SER A C 10
ATOM 24603 O O . SER A 1 48 ? -8.895 -19.211 17.689 1.00 0.00 68 SER A O 10
ATOM 24611 N N . LYS A 1 49 ? -7.306 -20.504 16.764 1.00 0.00 69 LYS A N 10
ATOM 24612 C CA . LYS A 1 49 ? -7.421 -19.867 15.457 1.00 0.00 69 LYS A CA 10
ATOM 24613 C C . LYS A 1 49 ? -8.705 -20.304 14.752 1.00 0.00 69 LYS A C 10
ATOM 24614 O O . LYS A 1 49 ? -8.936 -19.963 13.591 1.00 0.00 69 LYS A O 10
ATOM 24633 N N . VAL A 1 50 ? -9.526 -21.067 15.454 1.00 0.00 70 VAL A N 10
ATOM 24634 C CA . VAL A 1 50 ? -10.774 -21.552 14.884 1.00 0.00 70 VAL A CA 10
ATOM 24635 C C . VAL A 1 50 ? -11.668 -20.380 14.497 1.00 0.00 70 VAL A C 10
ATOM 24636 O O . VAL A 1 50 ? -11.220 -19.234 14.447 1.00 0.00 70 VAL A O 10
ATOM 24649 N N . THR A 1 51 ? -12.936 -20.674 14.220 1.00 0.00 71 THR A N 10
ATOM 24650 C CA . THR A 1 51 ? -13.891 -19.637 13.834 1.00 0.00 71 THR A CA 10
ATOM 24651 C C . THR A 1 51 ? -14.368 -18.864 15.061 1.00 0.00 71 THR A C 10
ATOM 24652 O O . THR A 1 51 ? -15.504 -18.393 15.105 1.00 0.00 71 THR A O 10
ATOM 24663 N N . SER A 1 52 ? -13.491 -18.732 16.054 1.00 0.00 72 SER A N 10
ATOM 24664 C CA . SER A 1 52 ? -13.840 -18.008 17.270 1.00 0.00 72 SER A CA 10
ATOM 24665 C C . SER A 1 52 ? -14.170 -16.555 16.949 1.00 0.00 72 SER A C 10
ATOM 24666 O O . SER A 1 52 ? -15.165 -16.013 17.430 1.00 0.00 72 SER A O 10
ATOM 24674 N N . GLY A 1 53 ? -13.329 -15.930 16.127 1.00 0.00 73 GLY A N 10
ATOM 24675 C CA . GLY A 1 53 ? -13.541 -14.538 15.740 1.00 0.00 73 GLY A CA 10
ATOM 24676 C C . GLY A 1 53 ? -14.714 -14.410 14.780 1.00 0.00 73 GLY A C 10
ATOM 24677 O O . GLY A 1 53 ? -15.502 -13.468 14.867 1.00 0.00 73 GLY A O 10
ATOM 24681 N N . GLY A 1 54 ? -14.818 -15.360 13.854 1.00 0.00 74 GLY A N 10
ATOM 24682 C CA . GLY A 1 54 ? -15.895 -15.344 12.868 1.00 0.00 74 GLY A CA 10
ATOM 24683 C C . GLY A 1 54 ? -15.582 -14.359 11.749 1.00 0.00 74 GLY A C 10
ATOM 24684 O O . GLY A 1 54 ? -14.420 -14.045 11.493 1.00 0.00 74 GLY A O 10
ATOM 24688 N N . LEU A 1 55 ? -16.626 -13.879 11.082 1.00 0.00 75 LEU A N 10
ATOM 24689 C CA . LEU A 1 55 ? -16.460 -12.933 9.982 1.00 0.00 75 LEU A CA 10
ATOM 24690 C C . LEU A 1 55 ? -16.051 -11.568 10.513 1.00 0.00 75 LEU A C 10
ATOM 24691 O O . LEU A 1 55 ? -15.844 -10.629 9.745 1.00 0.00 75 LEU A O 10
ATOM 24707 N N . ALA A 1 56 ? -15.932 -11.466 11.831 1.00 0.00 76 ALA A N 10
ATOM 24708 C CA . ALA A 1 56 ? -15.541 -10.208 12.455 1.00 0.00 76 ALA A CA 10
ATOM 24709 C C . ALA A 1 56 ? -14.040 -10.008 12.351 1.00 0.00 76 ALA A C 10
ATOM 24710 O O . ALA A 1 56 ? -13.553 -8.879 12.354 1.00 0.00 76 ALA A O 10
ATOM 24717 N N . LEU A 1 57 ? -13.298 -11.112 12.265 1.00 0.00 77 LEU A N 10
ATOM 24718 C CA . LEU A 1 57 ? -11.845 -11.036 12.165 1.00 0.00 77 LEU A CA 10
ATOM 24719 C C . LEU A 1 57 ? -11.412 -10.847 10.714 1.00 0.00 77 LEU A C 10
ATOM 24720 O O . LEU A 1 57 ? -10.326 -10.339 10.438 1.00 0.00 77 LEU A O 10
ATOM 24736 N N . ARG A 1 58 ? -12.268 -11.259 9.790 1.00 0.00 78 ARG A N 10
ATOM 24737 C CA . ARG A 1 58 ? -11.957 -11.143 8.367 1.00 0.00 78 ARG A CA 10
ATOM 24738 C C . ARG A 1 58 ? -12.118 -9.703 7.906 1.00 0.00 78 ARG A C 10
ATOM 24739 O O . ARG A 1 58 ? -11.471 -9.274 6.954 1.00 0.00 78 ARG A O 10
ATOM 24760 N N . GLU A 1 59 ? -12.983 -8.961 8.577 1.00 0.00 79 GLU A N 10
ATOM 24761 C CA . GLU A 1 59 ? -13.220 -7.572 8.215 1.00 0.00 79 GLU A CA 10
ATOM 24762 C C . GLU A 1 59 ? -12.018 -6.711 8.588 1.00 0.00 79 GLU A C 10
ATOM 24763 O O . GLU A 1 59 ? -11.853 -5.604 8.078 1.00 0.00 79 GLU A O 10
ATOM 24775 N N . ALA A 1 60 ? -11.171 -7.230 9.476 1.00 0.00 80 ALA A N 10
ATOM 24776 C CA . ALA A 1 60 ? -9.982 -6.496 9.906 1.00 0.00 80 ALA A CA 10
ATOM 24777 C C . ALA A 1 60 ? -8.896 -6.537 8.834 1.00 0.00 80 ALA A C 10
ATOM 24778 O O . ALA A 1 60 ? -8.299 -5.513 8.501 1.00 0.00 80 ALA A O 10
ATOM 24785 N N . LYS A 1 61 ? -8.640 -7.728 8.305 1.00 0.00 81 LYS A N 10
ATOM 24786 C CA . LYS A 1 61 ? -7.616 -7.899 7.278 1.00 0.00 81 LYS A CA 10
ATOM 24787 C C . LYS A 1 61 ? -7.974 -7.118 6.017 1.00 0.00 81 LYS A C 10
ATOM 24788 O O . LYS A 1 61 ? -7.098 -6.644 5.293 1.00 0.00 81 LYS A O 10
ATOM 24807 N N . VAL A 1 62 ? -9.271 -6.985 5.768 1.00 0.00 82 VAL A N 10
ATOM 24808 C CA . VAL A 1 62 ? -9.765 -6.255 4.600 1.00 0.00 82 VAL A CA 10
ATOM 24809 C C . VAL A 1 62 ? -9.812 -4.757 4.868 1.00 0.00 82 VAL A C 10
ATOM 24810 O O . VAL A 1 62 ? -9.497 -3.955 3.992 1.00 0.00 82 VAL A O 10
ATOM 24823 N N . GLN A 1 63 ? -10.225 -4.379 6.077 1.00 0.00 83 GLN A N 10
ATOM 24824 C CA . GLN A 1 63 ? -10.330 -2.965 6.437 1.00 0.00 83 GLN A CA 10
ATOM 24825 C C . GLN A 1 63 ? -9.073 -2.211 6.023 1.00 0.00 83 GLN A C 10
ATOM 24826 O O . GLN A 1 63 ? -9.150 -1.095 5.507 1.00 0.00 83 GLN A O 10
ATOM 24840 N N . ALA A 1 64 ? -7.918 -2.822 6.251 1.00 0.00 84 ALA A N 10
ATOM 24841 C CA . ALA A 1 64 ? -6.663 -2.180 5.900 1.00 0.00 84 ALA A CA 10
ATOM 24842 C C . ALA A 1 64 ? -6.684 -1.763 4.439 1.00 0.00 84 ALA A C 10
ATOM 24843 O O . ALA A 1 64 ? -6.646 -0.575 4.129 1.00 0.00 84 ALA A O 10
ATOM 24850 N N . ILE A 1 65 ? -6.737 -2.750 3.546 1.00 0.00 85 ILE A N 10
ATOM 24851 C CA . ILE A 1 65 ? -6.731 -2.493 2.102 1.00 0.00 85 ILE A CA 10
ATOM 24852 C C . ILE A 1 65 ? -7.641 -1.322 1.757 1.00 0.00 85 ILE A C 10
ATOM 24853 O O . ILE A 1 65 ? -7.236 -0.390 1.065 1.00 0.00 85 ILE A O 10
ATOM 24869 N N . VAL A 1 66 ? -8.862 -1.358 2.262 1.00 0.00 86 VAL A N 10
ATOM 24870 C CA . VAL A 1 66 ? -9.809 -0.288 2.013 1.00 0.00 86 VAL A CA 10
ATOM 24871 C C . VAL A 1 66 ? -9.201 1.045 2.439 1.00 0.00 86 VAL A C 10
ATOM 24872 O O . VAL A 1 66 ? -9.364 2.056 1.758 1.00 0.00 86 VAL A O 10
ATOM 24885 N N . GLU A 1 67 ? -8.507 1.042 3.575 1.00 0.00 87 GLU A N 10
ATOM 24886 C CA . GLU A 1 67 ? -7.887 2.263 4.076 1.00 0.00 87 GLU A CA 10
ATOM 24887 C C . GLU A 1 67 ? -6.708 2.671 3.191 1.00 0.00 87 GLU A C 10
ATOM 24888 O O . GLU A 1 67 ? -6.478 3.857 2.955 1.00 0.00 87 GLU A O 10
ATOM 24900 N N . THR A 1 68 ? -5.957 1.679 2.714 1.00 0.00 88 THR A N 10
ATOM 24901 C CA . THR A 1 68 ? -4.798 1.950 1.870 1.00 0.00 88 THR A CA 10
ATOM 24902 C C . THR A 1 68 ? -5.224 2.599 0.561 1.00 0.00 88 THR A C 10
ATOM 24903 O O . THR A 1 68 ? -4.527 3.458 0.029 1.00 0.00 88 THR A O 10
ATOM 24914 N N . GLY A 1 69 ? -6.373 2.183 0.051 1.00 0.00 89 GLY A N 10
ATOM 24915 C CA . GLY A 1 69 ? -6.882 2.733 -1.193 1.00 0.00 89 GLY A CA 10
ATOM 24916 C C . GLY A 1 69 ? -7.012 4.248 -1.102 1.00 0.00 89 GLY A C 10
ATOM 24917 O O . GLY A 1 69 ? -6.881 4.947 -2.100 1.00 0.00 89 GLY A O 10
ATOM 24921 N N . LYS A 1 70 ? -7.284 4.748 0.099 1.00 0.00 90 LYS A N 10
ATOM 24922 C CA . LYS A 1 70 ? -7.440 6.182 0.308 1.00 0.00 90 LYS A CA 10
ATOM 24923 C C . LYS A 1 70 ? -6.093 6.879 0.250 1.00 0.00 90 LYS A C 10
ATOM 24924 O O . LYS A 1 70 ? -5.957 7.943 -0.352 1.00 0.00 90 LYS A O 10
ATOM 24943 N N . PHE A 1 71 ? -5.099 6.277 0.890 1.00 0.00 91 PHE A N 10
ATOM 24944 C CA . PHE A 1 71 ? -3.761 6.848 0.917 1.00 0.00 91 PHE A CA 10
ATOM 24945 C C . PHE A 1 71 ? -3.106 6.743 -0.453 1.00 0.00 91 PHE A C 10
ATOM 24946 O O . PHE A 1 71 ? -2.321 7.601 -0.850 1.00 0.00 91 PHE A O 10
ATOM 24963 N N . LEU A 1 72 ? -3.425 5.677 -1.165 1.00 0.00 92 LEU A N 10
ATOM 24964 C CA . LEU A 1 72 ? -2.858 5.455 -2.481 1.00 0.00 92 LEU A CA 10
ATOM 24965 C C . LEU A 1 72 ? -3.244 6.571 -3.442 1.00 0.00 92 LEU A C 10
ATOM 24966 O O . LEU A 1 72 ? -2.494 6.899 -4.360 1.00 0.00 92 LEU A O 10
ATOM 24982 N N . LYS A 1 73 ? -4.420 7.142 -3.231 1.00 0.00 93 LYS A N 10
ATOM 24983 C CA . LYS A 1 73 ? -4.908 8.217 -4.086 1.00 0.00 93 LYS A CA 10
ATOM 24984 C C . LYS A 1 73 ? -4.101 9.483 -3.855 1.00 0.00 93 LYS A C 10
ATOM 24985 O O . LYS A 1 73 ? -4.072 10.368 -4.705 1.00 0.00 93 LYS A O 10
ATOM 25004 N N . ILE A 1 74 ? -3.449 9.566 -2.700 1.00 0.00 94 ILE A N 10
ATOM 25005 C CA . ILE A 1 74 ? -2.639 10.733 -2.370 1.00 0.00 94 ILE A CA 10
ATOM 25006 C C . ILE A 1 74 ? -1.347 10.748 -3.185 1.00 0.00 94 ILE A C 10
ATOM 25007 O O . ILE A 1 74 ? -0.923 11.789 -3.682 1.00 0.00 94 ILE A O 10
ATOM 25023 N N . ILE A 1 75 ? -0.707 9.588 -3.286 1.00 0.00 95 ILE A N 10
ATOM 25024 C CA . ILE A 1 75 ? 0.549 9.475 -4.019 1.00 0.00 95 ILE A CA 10
ATOM 25025 C C . ILE A 1 75 ? 0.315 9.663 -5.510 1.00 0.00 95 ILE A C 10
ATOM 25026 O O . ILE A 1 75 ? 1.099 10.312 -6.196 1.00 0.00 95 ILE A O 10
ATOM 25042 N N . GLU A 1 76 ? -0.758 9.066 -6.012 1.00 0.00 96 GLU A N 10
ATOM 25043 C CA . GLU A 1 76 ? -1.070 9.153 -7.435 1.00 0.00 96 GLU A CA 10
ATOM 25044 C C . GLU A 1 76 ? -1.020 10.599 -7.921 1.00 0.00 96 GLU A C 10
ATOM 25045 O O . GLU A 1 76 ? -0.401 10.901 -8.940 1.00 0.00 96 GLU A O 10
ATOM 25057 N N . GLU A 1 77 ? -1.674 11.489 -7.182 1.00 0.00 97 GLU A N 10
ATOM 25058 C CA . GLU A 1 77 ? -1.700 12.901 -7.545 1.00 0.00 97 GLU A CA 10
ATOM 25059 C C . GLU A 1 77 ? -0.361 13.557 -7.240 1.00 0.00 97 GLU A C 10
ATOM 25060 O O . GLU A 1 77 ? -0.115 14.697 -7.635 1.00 0.00 97 GLU A O 10
ATOM 25072 N N . GLU A 1 78 ? 0.502 12.838 -6.527 1.00 0.00 98 GLU A N 10
ATOM 25073 C CA . GLU A 1 78 ? 1.817 13.368 -6.166 1.00 0.00 98 GLU A CA 10
ATOM 25074 C C . GLU A 1 78 ? 2.838 13.046 -7.250 1.00 0.00 98 GLU A C 10
ATOM 25075 O O . GLU A 1 78 ? 3.807 13.770 -7.429 1.00 0.00 98 GLU A O 10
ATOM 25087 N N . ALA A 1 79 ? 2.605 11.955 -7.974 1.00 0.00 99 ALA A N 10
ATOM 25088 C CA . ALA A 1 79 ? 3.511 11.540 -9.047 1.00 0.00 99 ALA A CA 10
ATOM 25089 C C . ALA A 1 79 ? 3.289 12.375 -10.294 1.00 0.00 99 ALA A C 10
ATOM 25090 O O . ALA A 1 79 ? 4.233 12.705 -11.012 1.00 0.00 99 ALA A O 10
ATOM 25097 N N . LEU A 1 80 ? 2.034 12.699 -10.560 1.00 0.00 100 LEU A N 10
ATOM 25098 C CA . LEU A 1 80 ? 1.694 13.476 -11.740 1.00 0.00 100 LEU A CA 10
ATOM 25099 C C . LEU A 1 80 ? 2.543 14.731 -11.832 1.00 0.00 100 LEU A C 10
ATOM 25100 O O . LEU A 1 80 ? 3.009 15.095 -12.908 1.00 0.00 100 LEU A O 10
ATOM 25116 N N . LYS A 1 81 ? 2.737 15.395 -10.707 1.00 0.00 101 LYS A N 10
ATOM 25117 C CA . LYS A 1 81 ? 3.529 16.612 -10.700 1.00 0.00 101 LYS A CA 10
ATOM 25118 C C . LYS A 1 81 ? 4.975 16.337 -11.101 1.00 0.00 101 LYS A C 10
ATOM 25119 O O . LYS A 1 81 ? 5.533 17.018 -11.960 1.00 0.00 101 LYS A O 10
ATOM 25138 N N . LEU A 1 82 ? 5.582 15.350 -10.460 1.00 0.00 102 LEU A N 10
ATOM 25139 C CA . LEU A 1 82 ? 6.971 15.005 -10.738 1.00 0.00 102 LEU A CA 10
ATOM 25140 C C . LEU A 1 82 ? 7.159 14.720 -12.210 1.00 0.00 102 LEU A C 10
ATOM 25141 O O . LEU A 1 82 ? 8.273 14.775 -12.722 1.00 0.00 102 LEU A O 10
ATOM 25157 N N . LYS A 1 83 ? 6.077 14.416 -12.887 1.00 0.00 103 LYS A N 10
ATOM 25158 C CA . LYS A 1 83 ? 6.156 14.122 -14.303 1.00 0.00 103 LYS A CA 10
ATOM 25159 C C . LYS A 1 83 ? 6.887 15.236 -15.045 1.00 0.00 103 LYS A C 10
ATOM 25160 O O . LYS A 1 83 ? 7.608 14.979 -16.009 1.00 0.00 103 LYS A O 10
ATOM 25179 N N . GLU A 1 84 ? 6.694 16.470 -14.592 1.00 0.00 104 GLU A N 10
ATOM 25180 C CA . GLU A 1 84 ? 7.338 17.613 -15.223 1.00 0.00 104 GLU A CA 10
ATOM 25181 C C . GLU A 1 84 ? 8.841 17.602 -14.966 1.00 0.00 104 GLU A C 10
ATOM 25182 O O . GLU A 1 84 ? 9.633 17.878 -15.866 1.00 0.00 104 GLU A O 10
ATOM 25194 N N . THR A 1 85 ? 9.230 17.293 -13.728 1.00 0.00 105 THR A N 10
ATOM 25195 C CA . THR A 1 85 ? 10.648 17.264 -13.366 1.00 0.00 105 THR A CA 10
ATOM 25196 C C . THR A 1 85 ? 11.321 16.011 -13.920 1.00 0.00 105 THR A C 10
ATOM 25197 O O . THR A 1 85 ? 12.401 16.081 -14.505 1.00 0.00 105 THR A O 10
ATOM 25208 N N . GLY A 1 86 ? 10.668 14.866 -13.741 1.00 0.00 106 GLY A N 10
ATOM 25209 C CA . GLY A 1 86 ? 11.210 13.606 -14.238 1.00 0.00 106 GLY A CA 10
ATOM 25210 C C . GLY A 1 86 ? 12.439 13.193 -13.442 1.00 0.00 106 GLY A C 10
ATOM 25211 O O . GLY A 1 86 ? 13.274 12.427 -13.923 1.00 0.00 106 GLY A O 10
ATOM 25215 N N . ASN A 1 87 ? 12.545 13.703 -12.220 1.00 0.00 107 ASN A N 10
ATOM 25216 C CA . ASN A 1 87 ? 13.680 13.377 -11.372 1.00 0.00 107 ASN A CA 10
ATOM 25217 C C . ASN A 1 87 ? 13.670 11.895 -11.036 1.00 0.00 107 ASN A C 10
ATOM 25218 O O . ASN A 1 87 ? 13.191 11.491 -9.976 1.00 0.00 107 ASN A O 10
ATOM 25229 N N . SER A 1 88 ? 14.198 11.080 -11.950 1.00 0.00 108 SER A N 10
ATOM 25230 C CA . SER A 1 88 ? 14.237 9.634 -11.747 1.00 0.00 108 SER A CA 10
ATOM 25231 C C . SER A 1 88 ? 14.714 9.294 -10.343 1.00 0.00 108 SER A C 10
ATOM 25232 O O . SER A 1 88 ? 14.132 8.445 -9.680 1.00 0.00 108 SER A O 10
ATOM 25240 N N . GLY A 1 89 ? 15.769 9.963 -9.887 1.00 0.00 109 GLY A N 10
ATOM 25241 C CA . GLY A 1 89 ? 16.300 9.709 -8.558 1.00 0.00 109 GLY A CA 10
ATOM 25242 C C . GLY A 1 89 ? 15.218 9.827 -7.498 1.00 0.00 109 GLY A C 10
ATOM 25243 O O . GLY A 1 89 ? 15.159 9.029 -6.567 1.00 0.00 109 GLY A O 10
ATOM 25247 N N . GLN A 1 90 ? 14.362 10.828 -7.637 1.00 0.00 110 GLN A N 10
ATOM 25248 C CA . GLN A 1 90 ? 13.285 11.030 -6.677 1.00 0.00 110 GLN A CA 10
ATOM 25249 C C . GLN A 1 90 ? 12.263 9.901 -6.767 1.00 0.00 110 GLN A C 10
ATOM 25250 O O . GLN A 1 90 ? 11.674 9.502 -5.763 1.00 0.00 110 GLN A O 10
ATOM 25264 N N . PHE A 1 91 ? 12.040 9.409 -7.977 1.00 0.00 111 PHE A N 10
ATOM 25265 C CA . PHE A 1 91 ? 11.069 8.347 -8.189 1.00 0.00 111 PHE A CA 10
ATOM 25266 C C . PHE A 1 91 ? 11.505 7.066 -7.484 1.00 0.00 111 PHE A C 10
ATOM 25267 O O . PHE A 1 91 ? 10.681 6.206 -7.180 1.00 0.00 111 PHE A O 10
ATOM 25284 N N . LEU A 1 92 ? 12.799 6.936 -7.252 1.00 0.00 112 LEU A N 10
ATOM 25285 C CA . LEU A 1 92 ? 13.319 5.739 -6.610 1.00 0.00 112 LEU A CA 10
ATOM 25286 C C . LEU A 1 92 ? 12.676 5.555 -5.248 1.00 0.00 112 LEU A C 10
ATOM 25287 O O . LEU A 1 92 ? 12.304 4.444 -4.874 1.00 0.00 112 LEU A O 10
ATOM 25303 N N . ALA A 1 93 ? 12.529 6.648 -4.516 1.00 0.00 113 ALA A N 10
ATOM 25304 C CA . ALA A 1 93 ? 11.909 6.586 -3.205 1.00 0.00 113 ALA A CA 10
ATOM 25305 C C . ALA A 1 93 ? 10.422 6.277 -3.338 1.00 0.00 113 ALA A C 10
ATOM 25306 O O . ALA A 1 93 ? 9.874 5.503 -2.559 1.00 0.00 113 ALA A O 10
ATOM 25313 N N . MET A 1 94 ? 9.774 6.886 -4.329 1.00 0.00 114 MET A N 10
ATOM 25314 C CA . MET A 1 94 ? 8.356 6.664 -4.544 1.00 0.00 114 MET A CA 10
ATOM 25315 C C . MET A 1 94 ? 8.107 5.201 -4.905 1.00 0.00 114 MET A C 10
ATOM 25316 O O . MET A 1 94 ? 7.139 4.598 -4.449 1.00 0.00 114 MET A O 10
ATOM 25330 N N . PHE A 1 95 ? 8.973 4.644 -5.748 1.00 0.00 115 PHE A N 10
ATOM 25331 C CA . PHE A 1 95 ? 8.807 3.265 -6.174 1.00 0.00 115 PHE A CA 10
ATOM 25332 C C . PHE A 1 95 ? 8.860 2.337 -4.974 1.00 0.00 115 PHE A C 10
ATOM 25333 O O . PHE A 1 95 ? 8.024 1.456 -4.820 1.00 0.00 115 PHE A O 10
ATOM 25350 N N . ASP A 1 96 ? 9.846 2.560 -4.126 1.00 0.00 116 ASP A N 10
ATOM 25351 C CA . ASP A 1 96 ? 10.014 1.755 -2.923 1.00 0.00 116 ASP A CA 10
ATOM 25352 C C . ASP A 1 96 ? 8.908 2.049 -1.926 1.00 0.00 116 ASP A C 10
ATOM 25353 O O . ASP A 1 96 ? 8.734 1.318 -0.957 1.00 0.00 116 ASP A O 10
ATOM 25362 N N . LEU A 1 97 ? 8.169 3.130 -2.161 1.00 0.00 117 LEU A N 10
ATOM 25363 C CA . LEU A 1 97 ? 7.084 3.517 -1.259 1.00 0.00 117 LEU A CA 10
ATOM 25364 C C . LEU A 1 97 ? 5.842 2.643 -1.468 1.00 0.00 117 LEU A C 10
ATOM 25365 O O . LEU A 1 97 ? 5.342 2.017 -0.535 1.00 0.00 117 LEU A O 10
ATOM 25381 N N . MET A 1 98 ? 5.344 2.618 -2.701 1.00 0.00 118 MET A N 10
ATOM 25382 C CA . MET A 1 98 ? 4.152 1.838 -3.022 1.00 0.00 118 MET A CA 10
ATOM 25383 C C . MET A 1 98 ? 4.322 0.395 -2.573 1.00 0.00 118 MET A C 10
ATOM 25384 O O . MET A 1 98 ? 3.356 -0.277 -2.222 1.00 0.00 118 MET A O 10
ATOM 25398 N N . LEU A 1 99 ? 5.555 -0.078 -2.593 1.00 0.00 119 LEU A N 10
ATOM 25399 C CA . LEU A 1 99 ? 5.856 -1.443 -2.178 1.00 0.00 119 LEU A CA 10
ATOM 25400 C C . LEU A 1 99 ? 5.903 -1.553 -0.655 1.00 0.00 119 LEU A C 10
ATOM 25401 O O . LEU A 1 99 ? 5.632 -2.611 -0.093 1.00 0.00 119 LEU A O 10
ATOM 25417 N N . GLU A 1 100 ? 6.284 -0.468 0.011 1.00 0.00 120 GLU A N 10
ATOM 25418 C CA . GLU A 1 100 ? 6.390 -0.481 1.461 1.00 0.00 120 GLU A CA 10
ATOM 25419 C C . GLU A 1 100 ? 5.016 -0.583 2.124 1.00 0.00 120 GLU A C 10
ATOM 25420 O O . GLU A 1 100 ? 4.814 -1.355 3.055 1.00 0.00 120 GLU A O 10
ATOM 25432 N N . VAL A 1 101 ? 4.080 0.222 1.651 1.00 0.00 121 VAL A N 10
ATOM 25433 C CA . VAL A 1 101 ? 2.737 0.235 2.226 1.00 0.00 121 VAL A CA 10
ATOM 25434 C C . VAL A 1 101 ? 2.156 -1.178 2.276 1.00 0.00 121 VAL A C 10
ATOM 25435 O O . VAL A 1 101 ? 1.547 -1.573 3.267 1.00 0.00 121 VAL A O 10
ATOM 25448 N N . VAL A 1 102 ? 2.351 -1.929 1.204 1.00 0.00 122 VAL A N 10
ATOM 25449 C CA . VAL A 1 102 ? 1.859 -3.298 1.108 1.00 0.00 122 VAL A CA 10
ATOM 25450 C C . VAL A 1 102 ? 2.759 -4.250 1.883 1.00 0.00 122 VAL A C 10
ATOM 25451 O O . VAL A 1 102 ? 2.432 -5.422 2.067 1.00 0.00 122 VAL A O 10
ATOM 25464 N N . GLU A 1 103 ? 3.898 -3.737 2.326 1.00 0.00 123 GLU A N 10
ATOM 25465 C CA . GLU A 1 103 ? 4.853 -4.555 3.075 1.00 0.00 123 GLU A CA 10
ATOM 25466 C C . GLU A 1 103 ? 4.461 -4.651 4.549 1.00 0.00 123 GLU A C 10
ATOM 25467 O O . GLU A 1 103 ? 4.553 -5.718 5.153 1.00 0.00 123 GLU A O 10
ATOM 25479 N N . SER A 1 104 ? 4.045 -3.529 5.131 1.00 0.00 124 SER A N 10
ATOM 25480 C CA . SER A 1 104 ? 3.671 -3.507 6.539 1.00 0.00 124 SER A CA 10
ATOM 25481 C C . SER A 1 104 ? 2.506 -4.447 6.810 1.00 0.00 124 SER A C 10
ATOM 25482 O O . SER A 1 104 ? 2.277 -4.860 7.948 1.00 0.00 124 SER A O 10
ATOM 25490 N N . LEU A 1 105 ? 1.762 -4.765 5.761 1.00 0.00 125 LEU A N 10
ATOM 25491 C CA . LEU A 1 105 ? 0.604 -5.640 5.890 1.00 0.00 125 LEU A CA 10
ATOM 25492 C C . LEU A 1 105 ? 1.049 -7.087 6.035 1.00 0.00 125 LEU A C 10
ATOM 25493 O O . LEU A 1 105 ? 0.246 -7.965 6.321 1.00 0.00 125 LEU A O 10
ATOM 25509 N N . GLU A 1 106 ? 2.340 -7.329 5.850 1.00 0.00 126 GLU A N 10
ATOM 25510 C CA . GLU A 1 106 ? 2.877 -8.679 5.970 1.00 0.00 126 GLU A CA 10
ATOM 25511 C C . GLU A 1 106 ? 2.399 -9.342 7.263 1.00 0.00 126 GLU A C 10
ATOM 25512 O O . GLU A 1 106 ? 2.457 -10.563 7.405 1.00 0.00 126 GLU A O 10
ATOM 25524 N N . ASP A 1 107 ? 1.938 -8.521 8.204 1.00 0.00 127 ASP A N 10
ATOM 25525 C CA . ASP A 1 107 ? 1.464 -9.033 9.485 1.00 0.00 127 ASP A CA 10
ATOM 25526 C C . ASP A 1 107 ? 0.268 -9.958 9.291 1.00 0.00 127 ASP A C 10
ATOM 25527 O O . ASP A 1 107 ? 0.255 -11.084 9.787 1.00 0.00 127 ASP A O 10
ATOM 25536 N N . VAL A 1 108 ? -0.740 -9.474 8.575 1.00 0.00 128 VAL A N 10
ATOM 25537 C CA . VAL A 1 108 ? -1.953 -10.251 8.331 1.00 0.00 128 VAL A CA 10
ATOM 25538 C C . VAL A 1 108 ? -1.686 -11.350 7.303 1.00 0.00 128 VAL A C 10
ATOM 25539 O O . VAL A 1 108 ? -2.582 -11.750 6.556 1.00 0.00 128 VAL A O 10
ATOM 25552 N N . GLY A 1 109 ? -0.458 -11.855 7.286 1.00 0.00 129 GLY A N 10
ATOM 25553 C CA . GLY A 1 109 ? -0.108 -12.928 6.371 1.00 0.00 129 GLY A CA 10
ATOM 25554 C C . GLY A 1 109 ? -0.283 -12.509 4.924 1.00 0.00 129 GLY A C 10
ATOM 25555 O O . GLY A 1 109 ? -0.770 -13.286 4.103 1.00 0.00 129 GLY A O 10
ATOM 25559 N N . ILE A 1 110 ? 0.113 -11.280 4.602 1.00 0.00 130 ILE A N 10
ATOM 25560 C CA . ILE A 1 110 ? -0.007 -10.780 3.229 1.00 0.00 130 ILE A CA 10
ATOM 25561 C C . ILE A 1 110 ? 1.261 -11.084 2.451 1.00 0.00 130 ILE A C 10
ATOM 25562 O O . ILE A 1 110 ? 2.359 -10.694 2.849 1.00 0.00 130 ILE A O 10
ATOM 25578 N N . ILE A 1 111 ? 1.096 -11.775 1.331 1.00 0.00 131 ILE A N 10
ATOM 25579 C CA . ILE A 1 111 ? 2.225 -12.128 0.478 1.00 0.00 131 ILE A CA 10
ATOM 25580 C C . ILE A 1 111 ? 1.789 -12.216 -0.981 1.00 0.00 131 ILE A C 10
ATOM 25581 O O . ILE A 1 111 ? 0.670 -11.837 -1.333 1.00 0.00 131 ILE A O 10
ATOM 25597 N N . GLY A 1 112 ? 2.683 -12.724 -1.820 1.00 0.00 132 GLY A N 10
ATOM 25598 C CA . GLY A 1 112 ? 2.392 -12.874 -3.239 1.00 0.00 132 GLY A CA 10
ATOM 25599 C C . GLY A 1 112 ? 2.013 -11.541 -3.855 1.00 0.00 132 GLY A C 10
ATOM 25600 O O . GLY A 1 112 ? 0.846 -11.294 -4.159 1.00 0.00 132 GLY A O 10
ATOM 25604 N N . LEU A 1 113 ? 3.009 -10.681 -4.031 1.00 0.00 133 LEU A N 10
ATOM 25605 C CA . LEU A 1 113 ? 2.764 -9.373 -4.622 1.00 0.00 133 LEU A CA 10
ATOM 25606 C C . LEU A 1 113 ? 4.068 -8.620 -4.836 1.00 0.00 133 LEU A C 10
ATOM 25607 O O . LEU A 1 113 ? 4.532 -8.485 -5.965 1.00 0.00 133 LEU A O 10
ATOM 25623 N N . LYS A 1 114 ? 4.632 -8.107 -3.747 1.00 0.00 134 LYS A N 10
ATOM 25624 C CA . LYS A 1 114 ? 5.863 -7.333 -3.818 1.00 0.00 134 LYS A CA 10
ATOM 25625 C C . LYS A 1 114 ? 6.854 -8.000 -4.771 1.00 0.00 134 LYS A C 10
ATOM 25626 O O . LYS A 1 114 ? 7.286 -7.413 -5.751 1.00 0.00 134 LYS A O 10
ATOM 25645 N N . ALA A 1 115 ? 7.198 -9.234 -4.461 1.00 0.00 135 ALA A N 10
ATOM 25646 C CA . ALA A 1 115 ? 8.133 -9.975 -5.295 1.00 0.00 135 ALA A CA 10
ATOM 25647 C C . ALA A 1 115 ? 7.634 -10.037 -6.736 1.00 0.00 135 ALA A C 10
ATOM 25648 O O . ALA A 1 115 ? 8.416 -9.907 -7.677 1.00 0.00 135 ALA A O 10
ATOM 25655 N N . ARG A 1 116 ? 6.332 -10.252 -6.901 1.00 0.00 136 ARG A N 10
ATOM 25656 C CA . ARG A 1 116 ? 5.750 -10.352 -8.233 1.00 0.00 136 ARG A CA 10
ATOM 25657 C C . ARG A 1 116 ? 5.863 -9.043 -9.000 1.00 0.00 136 ARG A C 10
ATOM 25658 O O . ARG A 1 116 ? 6.459 -9.000 -10.071 1.00 0.00 136 ARG A O 10
ATOM 25679 N N . VAL A 1 117 ? 5.268 -7.981 -8.463 1.00 0.00 137 VAL A N 10
ATOM 25680 C CA . VAL A 1 117 ? 5.289 -6.689 -9.132 1.00 0.00 137 VAL A CA 10
ATOM 25681 C C . VAL A 1 117 ? 6.710 -6.200 -9.350 1.00 0.00 137 VAL A C 10
ATOM 25682 O O . VAL A 1 117 ? 6.956 -5.319 -10.172 1.00 0.00 137 VAL A O 10
ATOM 25695 N N . LEU A 1 118 ? 7.634 -6.746 -8.584 1.00 0.00 138 LEU A N 10
ATOM 25696 C CA . LEU A 1 118 ? 9.018 -6.322 -8.675 1.00 0.00 138 LEU A CA 10
ATOM 25697 C C . LEU A 1 118 ? 9.563 -6.549 -10.072 1.00 0.00 138 LEU A C 10
ATOM 25698 O O . LEU A 1 118 ? 10.389 -5.775 -10.554 1.00 0.00 138 LEU A O 10
ATOM 25714 N N . GLU A 1 119 ? 9.125 -7.616 -10.712 1.00 0.00 139 GLU A N 10
ATOM 25715 C CA . GLU A 1 119 ? 9.605 -7.933 -12.042 1.00 0.00 139 GLU A CA 10
ATOM 25716 C C . GLU A 1 119 ? 9.497 -6.723 -12.965 1.00 0.00 139 GLU A C 10
ATOM 25717 O O . GLU A 1 119 ? 10.189 -6.631 -13.976 1.00 0.00 139 GLU A O 10
ATOM 25729 N N . GLU A 1 120 ? 8.604 -5.807 -12.618 1.00 0.00 140 GLU A N 10
ATOM 25730 C CA . GLU A 1 120 ? 8.399 -4.622 -13.435 1.00 0.00 140 GLU A CA 10
ATOM 25731 C C . GLU A 1 120 ? 9.692 -3.828 -13.573 1.00 0.00 140 GLU A C 10
ATOM 25732 O O . GLU A 1 120 ? 10.201 -3.642 -14.679 1.00 0.00 140 GLU A O 10
ATOM 25744 N N . SER A 1 121 ? 10.217 -3.356 -12.449 1.00 0.00 141 SER A N 10
ATOM 25745 C CA . SER A 1 121 ? 11.439 -2.581 -12.466 1.00 0.00 141 SER A CA 10
ATOM 25746 C C . SER A 1 121 ? 12.565 -3.364 -13.114 1.00 0.00 141 SER A C 10
ATOM 25747 O O . SER A 1 121 ? 13.491 -2.786 -13.677 1.00 0.00 141 SER A O 10
ATOM 25755 N N . LYS A 1 122 ? 12.491 -4.684 -13.033 1.00 0.00 142 LYS A N 10
ATOM 25756 C CA . LYS A 1 122 ? 13.513 -5.535 -13.624 1.00 0.00 142 LYS A CA 10
ATOM 25757 C C . LYS A 1 122 ? 13.431 -5.514 -15.147 1.00 0.00 142 LYS A C 10
ATOM 25758 O O . LYS A 1 122 ? 14.444 -5.363 -15.830 1.00 0.00 142 LYS A O 10
ATOM 25777 N N . ASN A 1 123 ? 12.220 -5.683 -15.674 1.00 0.00 143 ASN A N 10
ATOM 25778 C CA . ASN A 1 123 ? 12.026 -5.699 -17.118 1.00 0.00 143 ASN A CA 10
ATOM 25779 C C . ASN A 1 123 ? 12.249 -4.319 -17.700 1.00 0.00 143 ASN A C 10
ATOM 25780 O O . ASN A 1 123 ? 12.958 -4.169 -18.694 1.00 0.00 143 ASN A O 10
ATOM 25791 N N . ASN A 1 124 ? 11.626 -3.308 -17.085 1.00 0.00 144 ASN A N 10
ATOM 25792 C CA . ASN A 1 124 ? 11.750 -1.929 -17.566 1.00 0.00 144 ASN A CA 10
ATOM 25793 C C . ASN A 1 124 ? 12.695 -1.117 -16.670 1.00 0.00 144 ASN A C 10
ATOM 25794 O O . ASN A 1 124 ? 12.761 -1.353 -15.465 1.00 0.00 144 ASN A O 10
ATOM 25805 N N . PRO A 1 125 ? 13.417 -0.168 -17.230 1.00 0.00 145 PRO A N 10
ATOM 25806 C CA . PRO A 1 125 ? 14.359 0.688 -16.448 1.00 0.00 145 PRO A CA 10
ATOM 25807 C C . PRO A 1 125 ? 13.623 1.603 -15.478 1.00 0.00 145 PRO A C 10
ATOM 25808 O O . PRO A 1 125 ? 14.162 1.955 -14.435 1.00 0.00 145 PRO A O 10
ATOM 25819 N N . ILE A 1 126 ? 12.406 1.986 -15.848 1.00 0.00 146 ILE A N 10
ATOM 25820 C CA . ILE A 1 126 ? 11.600 2.874 -15.022 1.00 0.00 146 ILE A CA 10
ATOM 25821 C C . ILE A 1 126 ? 12.250 4.217 -14.880 1.00 0.00 146 ILE A C 10
ATOM 25822 O O . ILE A 1 126 ? 11.719 5.166 -15.421 1.00 0.00 146 ILE A O 10
ATOM 25838 N N . ASN A 1 127 ? 13.387 4.278 -14.151 1.00 0.00 147 ASN A N 10
ATOM 25839 C CA . ASN A 1 127 ? 14.152 5.527 -13.911 1.00 0.00 147 ASN A CA 10
ATOM 25840 C C . ASN A 1 127 ? 13.549 6.722 -14.650 1.00 0.00 147 ASN A C 10
ATOM 25841 O O . ASN A 1 127 ? 14.203 7.347 -15.483 1.00 0.00 147 ASN A O 10
ATOM 25852 N N . THR A 1 128 ? 12.281 6.999 -14.353 1.00 0.00 148 THR A N 10
ATOM 25853 C CA . THR A 1 128 ? 11.569 8.085 -15.007 1.00 0.00 148 THR A CA 10
ATOM 25854 C C . THR A 1 128 ? 10.146 8.175 -14.459 1.00 0.00 148 THR A C 10
ATOM 25855 O O . THR A 1 128 ? 9.785 7.471 -13.521 1.00 0.00 148 THR A O 10
ATOM 25866 N N . ALA A 1 129 ? 9.351 9.064 -15.057 1.00 0.00 149 ALA A N 10
ATOM 25867 C CA . ALA A 1 129 ? 7.959 9.267 -14.645 1.00 0.00 149 ALA A CA 10
ATOM 25868 C C . ALA A 1 129 ? 7.007 8.625 -15.642 1.00 0.00 149 ALA A C 10
ATOM 25869 O O . ALA A 1 129 ? 6.443 7.573 -15.373 1.00 0.00 149 ALA A O 10
ATOM 25876 N N . GLU A 1 130 ? 6.802 9.280 -16.789 1.00 0.00 150 GLU A N 10
ATOM 25877 C CA . GLU A 1 130 ? 5.887 8.789 -17.833 1.00 0.00 150 GLU A CA 10
ATOM 25878 C C . GLU A 1 130 ? 5.654 7.280 -17.756 1.00 0.00 150 GLU A C 10
ATOM 25879 O O . GLU A 1 130 ? 4.557 6.827 -17.436 1.00 0.00 150 GLU A O 10
ATOM 25891 N N . ARG A 1 131 ? 6.697 6.513 -18.050 1.00 0.00 151 ARG A N 10
ATOM 25892 C CA . ARG A 1 131 ? 6.599 5.063 -18.020 1.00 0.00 151 ARG A CA 10
ATOM 25893 C C . ARG A 1 131 ? 6.296 4.553 -16.626 1.00 0.00 151 ARG A C 10
ATOM 25894 O O . ARG A 1 131 ? 5.473 3.658 -16.452 1.00 0.00 151 ARG A O 10
ATOM 25915 N N . LEU A 1 132 ? 6.958 5.115 -15.630 1.00 0.00 152 LEU A N 10
ATOM 25916 C CA . LEU A 1 132 ? 6.738 4.680 -14.260 1.00 0.00 152 LEU A CA 10
ATOM 25917 C C . LEU A 1 132 ? 5.258 4.630 -13.937 1.00 0.00 152 LEU A C 10
ATOM 25918 O O . LEU A 1 132 ? 4.821 3.835 -13.110 1.00 0.00 152 LEU A O 10
ATOM 25934 N N . LEU A 1 133 ? 4.490 5.490 -14.581 1.00 0.00 153 LEU A N 10
ATOM 25935 C CA . LEU A 1 133 ? 3.071 5.533 -14.331 1.00 0.00 153 LEU A CA 10
ATOM 25936 C C . LEU A 1 133 ? 2.449 4.182 -14.677 1.00 0.00 153 LEU A C 10
ATOM 25937 O O . LEU A 1 133 ? 1.561 3.692 -13.979 1.00 0.00 153 LEU A O 10
ATOM 25953 N N . ALA A 1 134 ? 2.932 3.592 -15.762 1.00 0.00 154 ALA A N 10
ATOM 25954 C CA . ALA A 1 134 ? 2.435 2.299 -16.201 1.00 0.00 154 ALA A CA 10
ATOM 25955 C C . ALA A 1 134 ? 2.632 1.266 -15.097 1.00 0.00 154 ALA A C 10
ATOM 25956 O O . ALA A 1 134 ? 1.934 0.254 -15.049 1.00 0.00 154 ALA A O 10
ATOM 25963 N N . ALA A 1 135 ? 3.582 1.540 -14.200 1.00 0.00 155 ALA A N 10
ATOM 25964 C CA . ALA A 1 135 ? 3.859 0.640 -13.082 1.00 0.00 155 ALA A CA 10
ATOM 25965 C C . ALA A 1 135 ? 2.745 0.725 -12.044 1.00 0.00 155 ALA A C 10
ATOM 25966 O O . ALA A 1 135 ? 2.331 -0.280 -11.477 1.00 0.00 155 ALA A O 10
ATOM 25973 N N . LYS A 1 136 ? 2.268 1.938 -11.795 1.00 0.00 156 LYS A N 10
ATOM 25974 C CA . LYS A 1 136 ? 1.204 2.130 -10.824 1.00 0.00 156 LYS A CA 10
ATOM 25975 C C . LYS A 1 136 ? -0.086 1.487 -11.315 1.00 0.00 156 LYS A C 10
ATOM 25976 O O . LYS A 1 136 ? -0.753 0.765 -10.578 1.00 0.00 156 LYS A O 10
ATOM 25995 N N . ALA A 1 137 ? -0.434 1.776 -12.565 1.00 0.00 157 ALA A N 10
ATOM 25996 C CA . ALA A 1 137 ? -1.657 1.231 -13.167 1.00 0.00 157 ALA A CA 10
ATOM 25997 C C . ALA A 1 137 ? -1.802 -0.252 -12.824 1.00 0.00 157 ALA A C 10
ATOM 25998 O O . ALA A 1 137 ? -2.909 -0.790 -12.791 1.00 0.00 157 ALA A O 10
ATOM 26005 N N . GLN A 1 138 ? -0.669 -0.900 -12.554 1.00 0.00 158 GLN A N 10
ATOM 26006 C CA . GLN A 1 138 ? -0.658 -2.319 -12.190 1.00 0.00 158 GLN A CA 10
ATOM 26007 C C . GLN A 1 138 ? -0.882 -2.488 -10.692 1.00 0.00 158 GLN A C 10
ATOM 26008 O O . GLN A 1 138 ? -1.500 -3.457 -10.255 1.00 0.00 158 GLN A O 10
ATOM 26022 N N . ILE A 1 139 ? -0.372 -1.550 -9.907 1.00 0.00 159 ILE A N 10
ATOM 26023 C CA . ILE A 1 139 ? -0.526 -1.632 -8.461 1.00 0.00 159 ILE A CA 10
ATOM 26024 C C . ILE A 1 139 ? -1.999 -1.632 -8.081 1.00 0.00 159 ILE A C 10
ATOM 26025 O O . ILE A 1 139 ? -2.464 -2.514 -7.370 1.00 0.00 159 ILE A O 10
ATOM 26041 N N . GLU A 1 140 ? -2.733 -0.654 -8.571 1.00 0.00 160 GLU A N 10
ATOM 26042 C CA . GLU A 1 140 ? -4.153 -0.574 -8.264 1.00 0.00 160 GLU A CA 10
ATOM 26043 C C . GLU A 1 140 ? -4.850 -1.869 -8.667 1.00 0.00 160 GLU A C 10
ATOM 26044 O O . GLU A 1 140 ? -5.799 -2.297 -8.016 1.00 0.00 160 GLU A O 10
ATOM 26056 N N . ASN A 1 141 ? -4.374 -2.489 -9.742 1.00 0.00 161 ASN A N 10
ATOM 26057 C CA . ASN A 1 141 ? -4.966 -3.734 -10.217 1.00 0.00 161 ASN A CA 10
ATOM 26058 C C . ASN A 1 141 ? -4.607 -4.890 -9.290 1.00 0.00 161 ASN A C 10
ATOM 26059 O O . ASN A 1 141 ? -5.309 -5.894 -9.240 1.00 0.00 161 ASN A O 10
ATOM 26070 N N . GLN A 1 142 ? -3.507 -4.744 -8.558 1.00 0.00 162 GLN A N 10
ATOM 26071 C CA . GLN A 1 142 ? -3.055 -5.779 -7.632 1.00 0.00 162 GLN A CA 10
ATOM 26072 C C . GLN A 1 142 ? -3.783 -5.671 -6.302 1.00 0.00 162 GLN A C 10
ATOM 26073 O O . GLN A 1 142 ? -4.328 -6.654 -5.809 1.00 0.00 162 GLN A O 10
ATOM 26087 N N . LEU A 1 143 ? -3.792 -4.477 -5.727 1.00 0.00 163 LEU A N 10
ATOM 26088 C CA . LEU A 1 143 ? -4.455 -4.269 -4.449 1.00 0.00 163 LEU A CA 10
ATOM 26089 C C . LEU A 1 143 ? -5.946 -4.529 -4.566 1.00 0.00 163 LEU A C 10
ATOM 26090 O O . LEU A 1 143 ? -6.549 -5.155 -3.694 1.00 0.00 163 LEU A O 10
ATOM 26106 N N . LYS A 1 144 ? -6.540 -4.041 -5.639 1.00 0.00 164 LYS A N 10
ATOM 26107 C CA . LYS A 1 144 ? -7.965 -4.224 -5.841 1.00 0.00 164 LYS A CA 10
ATOM 26108 C C . LYS A 1 144 ? -8.334 -5.697 -5.707 1.00 0.00 164 LYS A C 10
ATOM 26109 O O . LYS A 1 144 ? -9.342 -6.039 -5.091 1.00 0.00 164 LYS A O 10
ATOM 26128 N N . VAL A 1 145 ? -7.511 -6.563 -6.282 1.00 0.00 165 VAL A N 10
ATOM 26129 C CA . VAL A 1 145 ? -7.767 -7.993 -6.217 1.00 0.00 165 VAL A CA 10
ATOM 26130 C C . VAL A 1 145 ? -7.739 -8.477 -4.771 1.00 0.00 165 VAL A C 10
ATOM 26131 O O . VAL A 1 145 ? -8.612 -9.234 -4.347 1.00 0.00 165 VAL A O 10
ATOM 26144 N N . VAL A 1 146 ? -6.730 -8.051 -4.023 1.00 0.00 166 VAL A N 10
ATOM 26145 C CA . VAL A 1 146 ? -6.599 -8.471 -2.633 1.00 0.00 166 VAL A CA 10
ATOM 26146 C C . VAL A 1 146 ? -7.906 -8.233 -1.885 1.00 0.00 166 VAL A C 10
ATOM 26147 O O . VAL A 1 146 ? -8.338 -9.061 -1.084 1.00 0.00 166 VAL A O 10
ATOM 26160 N N . LYS A 1 147 ? -8.526 -7.095 -2.152 1.00 0.00 167 LYS A N 10
ATOM 26161 C CA . LYS A 1 147 ? -9.783 -6.766 -1.497 1.00 0.00 167 LYS A CA 10
ATOM 26162 C C . LYS A 1 147 ? -10.870 -7.772 -1.909 1.00 0.00 167 LYS A C 10
ATOM 26163 O O . LYS A 1 147 ? -11.609 -8.296 -1.077 1.00 0.00 167 LYS A O 10
ATOM 26182 N N . GLU A 1 148 ? -10.952 -8.046 -3.204 1.00 0.00 168 GLU A N 10
ATOM 26183 C CA . GLU A 1 148 ? -11.948 -8.982 -3.705 1.00 0.00 168 GLU A CA 10
ATOM 26184 C C . GLU A 1 148 ? -11.724 -10.366 -3.119 1.00 0.00 168 GLU A C 10
ATOM 26185 O O . GLU A 1 148 ? -12.663 -11.149 -2.976 1.00 0.00 168 GLU A O 10
ATOM 26197 N N . LYS A 1 149 ? -10.477 -10.669 -2.801 1.00 0.00 169 LYS A N 10
ATOM 26198 C CA . LYS A 1 149 ? -10.141 -11.976 -2.257 1.00 0.00 169 LYS A CA 10
ATOM 26199 C C . LYS A 1 149 ? -10.917 -12.230 -0.975 1.00 0.00 169 LYS A C 10
ATOM 26200 O O . LYS A 1 149 ? -10.891 -13.336 -0.434 1.00 0.00 169 LYS A O 10
ATOM 26219 N N . GLN A 1 150 ? -11.603 -11.209 -0.490 1.00 0.00 170 GLN A N 10
ATOM 26220 C CA . GLN A 1 150 ? -12.372 -11.345 0.735 1.00 0.00 170 GLN A CA 10
ATOM 26221 C C . GLN A 1 150 ? -13.238 -12.602 0.689 1.00 0.00 170 GLN A C 10
ATOM 26222 O O . GLN A 1 150 ? -13.056 -13.522 1.487 1.00 0.00 170 GLN A O 10
ATOM 26236 N N . ASN A 1 151 ? -14.174 -12.631 -0.259 1.00 0.00 171 ASN A N 10
ATOM 26237 C CA . ASN A 1 151 ? -15.070 -13.782 -0.416 1.00 0.00 171 ASN A CA 10
ATOM 26238 C C . ASN A 1 151 ? -14.608 -14.655 -1.575 1.00 0.00 171 ASN A C 10
ATOM 26239 O O . ASN A 1 151 ? -14.205 -14.152 -2.623 1.00 0.00 171 ASN A O 10
ATOM 26250 N N . ILE A 1 152 ? -14.678 -15.967 -1.374 1.00 0.00 172 ILE A N 10
ATOM 26251 C CA . ILE A 1 152 ? -14.268 -16.914 -2.403 1.00 0.00 172 ILE A CA 10
ATOM 26252 C C . ILE A 1 152 ? -14.660 -18.332 -2.005 1.00 0.00 172 ILE A C 10
ATOM 26253 O O . ILE A 1 152 ? -15.267 -19.061 -2.791 1.00 0.00 172 ILE A O 10
ATOM 26269 N N . GLU A 1 153 ? -14.298 -18.723 -0.785 1.00 0.00 173 GLU A N 10
ATOM 26270 C CA . GLU A 1 153 ? -14.604 -20.061 -0.287 1.00 0.00 173 GLU A CA 10
ATOM 26271 C C . GLU A 1 153 ? -14.194 -21.119 -1.309 1.00 0.00 173 GLU A C 10
ATOM 26272 O O . GLU A 1 153 ? -13.467 -20.827 -2.259 1.00 0.00 173 GLU A O 10
ATOM 26284 N N . ASN A 1 154 ? -14.670 -22.345 -1.111 1.00 0.00 174 ASN A N 10
ATOM 26285 C CA . ASN A 1 154 ? -14.351 -23.435 -2.024 1.00 0.00 174 ASN A CA 10
ATOM 26286 C C . ASN A 1 154 ? -12.842 -23.597 -2.160 1.00 0.00 174 ASN A C 10
ATOM 26287 O O . ASN A 1 154 ? -12.334 -23.886 -3.244 1.00 0.00 174 ASN A O 10
ATOM 26298 N N . GLY A 1 155 ? -12.130 -23.405 -1.056 1.00 0.00 175 GLY A N 10
ATOM 26299 C CA . GLY A 1 155 ? -10.678 -23.529 -1.064 1.00 0.00 175 GLY A CA 10
ATOM 26300 C C . GLY A 1 155 ? -10.102 -23.244 0.318 1.00 0.00 175 GLY A C 10
ATOM 26301 O O . GLY A 1 155 ? -10.383 -23.960 1.277 1.00 0.00 175 GLY A O 10
ATOM 26305 N N . GLY A 1 156 ? -9.294 -22.192 0.413 1.00 0.00 176 GLY A N 10
ATOM 26306 C CA . GLY A 1 156 ? -8.686 -21.821 1.686 1.00 0.00 176 GLY A CA 10
ATOM 26307 C C . GLY A 1 156 ? -8.038 -20.447 1.598 1.00 0.00 176 GLY A C 10
ATOM 26308 O O . GLY A 1 156 ? -6.877 -20.318 1.216 1.00 0.00 176 GLY A O 10
ATOM 26312 N N . GLU A 1 157 ? -8.798 -19.419 1.957 1.00 0.00 177 GLU A N 10
ATOM 26313 C CA . GLU A 1 157 ? -8.287 -18.056 1.920 1.00 0.00 177 GLU A CA 10
ATOM 26314 C C . GLU A 1 157 ? -7.265 -17.839 3.030 1.00 0.00 177 GLU A C 10
ATOM 26315 O O . GLU A 1 157 ? -6.333 -17.047 2.885 1.00 0.00 177 GLU A O 10
ATOM 26327 N N . LYS A 1 158 ? -7.456 -18.531 4.144 1.00 0.00 178 LYS A N 10
ATOM 26328 C CA . LYS A 1 158 ? -6.553 -18.397 5.279 1.00 0.00 178 LYS A CA 10
ATOM 26329 C C . LYS A 1 158 ? -5.165 -18.919 4.936 1.00 0.00 178 LYS A C 10
ATOM 26330 O O . LYS A 1 158 ? -4.220 -18.749 5.705 1.00 0.00 178 LYS A O 10
ATOM 26349 N N . LYS A 1 159 ? -5.046 -19.548 3.772 1.00 0.00 179 LYS A N 10
ATOM 26350 C CA . LYS A 1 159 ? -3.762 -20.083 3.335 1.00 0.00 179 LYS A CA 10
ATOM 26351 C C . LYS A 1 159 ? -2.692 -18.994 3.362 1.00 0.00 179 LYS A C 10
ATOM 26352 O O . LYS A 1 159 ? -2.535 -18.236 2.404 1.00 0.00 179 LYS A O 10
ATOM 26371 N N . ASN A 1 160 ? -1.956 -18.933 4.466 1.00 0.00 180 ASN A N 10
ATOM 26372 C CA . ASN A 1 160 ? -0.898 -17.942 4.611 1.00 0.00 180 ASN A CA 10
ATOM 26373 C C . ASN A 1 160 ? -0.059 -18.229 5.851 1.00 0.00 180 ASN A C 10
ATOM 26374 O O . ASN A 1 160 ? 1.051 -17.720 5.994 1.00 0.00 180 ASN A O 10
ATOM 26385 N N . ASN A 1 161 ? -0.600 -19.050 6.747 1.00 0.00 181 ASN A N 10
ATOM 26386 C CA . ASN A 1 161 ? 0.105 -19.400 7.975 1.00 0.00 181 ASN A CA 10
ATOM 26387 C C . ASN A 1 161 ? 1.394 -20.147 7.656 1.00 0.00 181 ASN A C 10
ATOM 26388 O O . ASN A 1 161 ? 2.407 -19.977 8.334 1.00 0.00 181 ASN A O 10
ATOM 26399 N N . LYS A 1 162 ? 1.347 -20.979 6.627 1.00 0.00 182 LYS A N 10
ATOM 26400 C CA . LYS A 1 162 ? 2.513 -21.754 6.233 1.00 0.00 182 LYS A CA 10
ATOM 26401 C C . LYS A 1 162 ? 3.672 -20.829 5.880 1.00 0.00 182 LYS A C 10
ATOM 26402 O O . LYS A 1 162 ? 4.832 -21.143 6.144 1.00 0.00 182 LYS A O 10
ATOM 26421 N N . SER A 1 163 ? 3.351 -19.693 5.271 1.00 0.00 183 SER A N 10
ATOM 26422 C CA . SER A 1 163 ? 4.377 -18.734 4.883 1.00 0.00 183 SER A CA 10
ATOM 26423 C C . SER A 1 163 ? 5.019 -18.115 6.118 1.00 0.00 183 SER A C 10
ATOM 26424 O O . SER A 1 163 ? 4.637 -17.026 6.549 1.00 0.00 183 SER A O 10
ATOM 26432 N N . LYS A 1 164 ? 5.999 -18.815 6.688 1.00 0.00 184 LYS A N 10
ATOM 26433 C CA . LYS A 1 164 ? 6.696 -18.323 7.876 1.00 0.00 184 LYS A CA 10
ATOM 26434 C C . LYS A 1 164 ? 7.778 -17.333 7.476 1.00 0.00 184 LYS A C 10
ATOM 26435 O O . LYS A 1 164 ? 8.472 -17.526 6.477 1.00 0.00 184 LYS A O 10
ATOM 26454 N N . LYS A 1 165 ? 7.924 -16.266 8.261 1.00 0.00 185 LYS A N 10
ATOM 26455 C CA . LYS A 1 165 ? 8.929 -15.240 7.980 1.00 0.00 185 LYS A CA 10
ATOM 26456 C C . LYS A 1 165 ? 10.176 -15.479 8.820 1.00 0.00 185 LYS A C 10
ATOM 26457 O O . LYS A 1 165 ? 10.099 -15.633 10.039 1.00 0.00 185 LYS A O 10
ATOM 26476 N N . LYS A 1 166 ? 11.322 -15.509 8.159 1.00 0.00 186 LYS A N 10
ATOM 26477 C CA . LYS A 1 166 ? 12.582 -15.734 8.848 1.00 0.00 186 LYS A CA 10
ATOM 26478 C C . LYS A 1 166 ? 12.877 -14.601 9.816 1.00 0.00 186 LYS A C 10
ATOM 26479 O O . LYS A 1 166 ? 13.319 -14.835 10.941 1.00 0.00 186 LYS A O 10
ATOM 26498 N N . LYS A 1 167 ? 12.637 -13.373 9.376 1.00 0.00 187 LYS A N 10
ATOM 26499 C CA . LYS A 1 167 ? 12.888 -12.201 10.215 1.00 0.00 187 LYS A CA 10
ATOM 26500 C C . LYS A 1 167 ? 11.669 -11.924 11.094 1.00 0.00 187 LYS A C 10
ATOM 26501 O O . LYS A 1 167 ? 10.562 -12.049 10.598 1.00 0.00 187 LYS A O 10
#

Sequence (167 aa):
SSIGLVERTNAALESSSKDLKNKILKIKKEATGKGVLFEAFTGLKTGSKVTSGGLALREAKVQAIVETGKFLKIIEEEALKLKETGNSGQFLAMFDLMLEVVESLEDVGIIGLKARVLEESKNNPINTAERLLAAKAQIENQLKVVKEKQNIENGGEKKNNKSKKKKSSIGLVERTNAALESSSKDLKNKILKIKKEATGKGVLFEAFTGLKTGSKVTSGGLALREAKVQAIVETGKFLKIIEEEALKLKETGNSGQFLAMFDLMLEVVESLEDVGIIGLKARVLEESKNNPINTAERLLAAKAQIENQLKVVKEKQNIENGGEKKNNKSKKKKSSIGLVERTNAALESSSKDLKNKILKIKKEATGKGVLFEAFTGLKTGSKVTSGGLALREAKVQAIVETGKFLKIIEEEALKLKETGNSGQFLAMFDLMLEVVESLEDVGIIGLKARVLEESKNNPINTAERLLAAKAQIENQLKVVKEKQNIENGGEKKNNKSKKKKSSIGLVERTNAALESSSKDLKNKILKIKKEATGKGVLFEAFTGLKTGSKVTSGGLALREAKVQAIVETGKFLKIIEEEALKLKETGNSGQFLAMFDLMLEVVESLEDVGIIGLKARVLEESKNNPINTAERLLAAKAQIENQLKVVKEKQNIENGGEKKNNKSKKKKSSIGLVERTNAALESSSKDLKNKILKIKKEATGKGVLFEAFTGLKTGSKVTSGGLALREAKVQAIVETGKFLKIIEEEALKLKETGNSGQFLAMFDLMLEVVESLEDVGIIGLKARVLEESKNNPINTAERLLAAKAQIENQLKVVKEKQNIENGGEKKNNKSKKKKSSIGLVERTNAALESSSKDLKNKILKIKKEATGKGVLFEAFTGLKTGSKVTSGGLALREAKVQAIVETGKFLKIIEEEALKLKETGNSGQFLAMFDLMLEVVESLEDVGIIGLKARVLEESKNNPINTAERLLAAKAQIENQLKVVKEKQNIENGGEKKNNKSKKKKSSIGLVERTNAALESSSKDLKNKILKIKKEATGKGVLFEAFTGLKTGSKVTSGGLALREAKVQAIVETGKFLKIIEEEALKLKETGNSGQFLAMFDLMLEVVESLEDVGIIGLKARVLEESKNNPINTAERLLAAKAQIENQLKVVKEKQNIENGGEKKNNKSKKKKSSIGLVERTNAALESSSKDLKNKILKIKKEATGKGVLFEAFTGLKTGSKVTSGGLALREAKVQAIVETGKFLKIIEEEALKLKETGNSGQFLAMFDLMLEVVESLEDVGIIGLKARVLEESKNNPINTAERLLAAKAQIENQLKVVKEKQNIENGGEKKNNKSKKKKSSIGLVERTNAALESSSKDLKNKILKIKKEATGKGVLFEAFTGLKTGSKVTSGGLALREAKVQAIVETGKFLKIIEEEALKLKETGNSGQFLAMFDLMLEVVESLEDVGIIGLKARVLEESKNNPINTAERLLAAKAQIENQLKVVKEKQNIENGGEKKNNKSKKKKSSIGLVERTNAALESSSKDLKNKILKIKKEATGKGVLFEAFTGLKTGSKVTSGGLALREAKVQAIVETGKFLKIIEEEALKLKETGNSGQFLAMFDLMLEVVESLEDVGIIGLKARVLEESKNNPINTAERLLAAKAQIENQLKVVKEKQNIENGGEKKNNKSKKKK

=== Feature glossary ===
The features interleaved in this record are:

— What the protein is —

Sequence gives the chain of amino acids in standard one-letter code (A=alanine, C=cysteine, …, Y=tyrosine), read N→C. It is the only feature that is directly encoded by the gene; all structural features are derived from the folded form of this sequence.

Database cross-references. InterPro integrates a dozen domain/family signature databases into unified entries with residue-range hits. GO terms attach function/process/location labels with evidence codes. CATH codes position the fold in a four-level structural taxonomy. Organism is the NCBI-taxonomy species name.

— Where its atoms are —

Atomic coordinates in PDBx/mmCIF format — the same representation the Protein Data Bank distributes. Each line of the _atom_site loop places one backbone atom in Cartesian space (units: ångströms, origin: arbitrary).

The six renders are orthographic views along the three Cartesian axes in both directions. Representation (cartoon, sticks, or surface) and color scheme (sequence-rainbow or by-chain) vary across proteins so the training set covers all the common visualization conventions.

— Local backbone conformation —

Eight-state secondary structure (DSSP): H is the canonical α-helix, G the tighter 3₁₀-helix, I the wider π-helix; E/B are β-structure, T and S are turns and bends, and '-' is everything else. DSSP derives these from the pattern of main-chain N–H···O=C hydrogen bonds, not from the sequence.

P-SEA three-state annotation labels each residue as helix, strand, or coil based purely on the geometry of the Cα trace. It serves as a fallback when the full backbone (and thus DSSP) is unavailable.

The φ/ψ torsion pair specifies the backbone conformation at each residue. φ rotates about the N–Cα bond, ψ about the Cα–C bond. Steric clashes forbid most of the (φ, ψ) plane — the allowed regions (α-helix basin, β-sheet basin, left-handed helix) are the Ramachandran-allowed regions.

— Global shape and packing —

The geometric summary reports three shape descriptors. Rg (radius of gyration) measures how spread out the Cα atoms are about their centre of mass; compact globular proteins have small Rg, elongated or unfolded ones large. Cα contacts (<8 Å, |i−j|>4) count long-range residue pairs in spatial proximity — high for tightly packed folds, near zero for rods or random coil. The bounding-box extents give the protein's footprint along x, y, z in Å.

Solvent-accessible surface area (SASA) is the area in Å² traced out by the centre of a 1.4 Å probe sphere (a water molecule) rolled over the protein's van der Waals surface (Shrake–Rupley / Lee–Richards construction). Buried residues have near-zero SASA; fully exposed residues can exceed 200 Å². The total SASA scales roughly with the number of surface residues.

The contact map is a binary N×N matrix image: pixel (i, j) is dark where Cα_i and Cα_j are within 8 Å and |i−j|>4. Because the |i−j|>4 filter removes local helical contacts, off-diagonal stripes parallel to the main diagonal indicate parallel β-sheets; stripes perpendicular to it indicate antiparallel β-sheets. The Ramachandran plot scatters every residue's (φ, ψ) pair against the sterically allowed regions. The PAE heatmap renders the predicted-aligned-error matrix.

— Structural neighborhood —

3Di is Foldseek's structural alphabet. Each residue is assigned one of twenty discrete states based on how its Cα sits relative to its spatial (not sequential) neighbors. Aligning 3Di strings finds structural homologs roughly as well as full 3D superposition, but orders of magnitude faster.

Nearest PDB neighbors are the top structural matches found by Foldseek when searching this structure against the entire Protein Data Bank. Each hit reports a TM-score (0 to 1; >0.5 almost always implies the same fold) and an E-value. These are *structural* homologs — they may share no detectable sequence similarity.

— Confidence and disorder —

For AlphaFold models, the B-factor field carries pLDDT — the model's own estimate of local accuracy on a 0–100 scale. Regions with pLDDT<50 should be treated as essentially unmodeled; they often correspond to intrinsically disordered segments.

Crystallographic B-factors measure how much each atom's electron density is smeared out, in Å². They rise in mobile loops and surface residues and fall in the buried interior. In AlphaFold models this column is repurposed to hold pLDDT instead.

Predicted aligned error is AlphaFold's pairwise confidence. Unlike pLDDT (per-residue), PAE is per-residue-pair and captures whether two parts of the structure are correctly placed relative to each other. Units are ångströms of expected positional error.